Protein 7KIY (pdb70)

Solvent-accessible surface area: 110070 Å² total; per-residue (Å²): 106,11,36,100,24,0,73,23,9,0,20,41,112,86,4,28,129,6,0,37,31,0,5,121,30,0,18,85,24,8,48,156,45,165,43,80,10,2,52,38,176,60,26,1,126,154,56,3,73,34,89,82,16,66,94,66,111,44,114,152,52,146,114,53,24,12,2,7,4,27,84,127,6,64,11,53,19,0,14,88,6,23,30,4,2,22,24,21,0,4,88,97,22,84,11,92,39,1,23,78,5,3,18,18,14,9,4,0,12,1,0,10,8,0,15,2,8,15,34,3,5,72,15,37,132,130,81,108,71,18,73,37,1,1,87,72,7,16,72,64,18,12,81,81,119,22,127,170,90,24,20,85,166,32,106,27,23,106,68,6,162,123,26,20,85,92,22,162,86,18,146,94,119,125,111,46,137,69,53,0,50,55,41,8,41,59,106,101,140,87,46,82,38,11,61,59,33,11,7,1,1,0,27,46,55,28,142,4,9,73,47,6,31,27,24,3,34,2,1,6,7,3,23,15,19,30,5,2,4,4,6,2,4,3,0,6,6,10,0,4,16,11,0,14,54,58,33,126,46,6,12,116,64,117,63,35,35,0,4,1,2,17,37,0,1,19,0,9,20,28,2,1,9,17,0,5,6,9,1,38,68,25,93,22,65,7,30,30,94,121,30,27,8,60,22,6,48,123,58,103,16,98,38,117,28,18,7,18,2,15,0,4,7,2,0,34,16,1,13,62,0,9,30,22,0,8,93,37,5,57,42,61,97,2,65,1,19,20,32,19,18,28,81,40,6,38,50,55,1,1,44,23,6,39,134,60,63,140,83,28,30,2,9,50,15,117,32,2,38,120,61,48,132,30,121,77,46,32,66,98,96,76,100,136,108,156,153,46,46,3,8,44,6,82,1,13,10,71,1,14,52,96,44,3,13,50,7,31,60,61,3,5,2,14,13,0,2,8,6,3,1,0,3,4,7,81,31,8,69,3,8,1,10,0,7,4,4,3,0,0,6,0,3,6,4,16,8,18,54,18,79,70,56,12,13,101,1,3,58,22,1,26,83,2,2,78,101,40,56,96,115,160,83,126,108,22,18,106,24,7,56,14,91,45,79,30,62,51,24,11,7,1,8,2,1,7,14,3,1,32,46,111,50,140,118,22,18,1,5,1,18,7,4,18,11,13,2,35,115,4,10,137,22,126,88,7,6,37,8,11,56,33,10,41,21,4,32,13,6,6,18,0,0,3,4,7,4,28,0,1,4,0,4,1,4,2,6,1,2,2,6,123,46,3,15,146,79,38,4,1,28,2,7,2,54,29,35,91,76,63,35,21,84,110,68,36,29,38,24,72,19,8,45,3,1,34,2,14,44,6,18,12,37,65,50,144,114,119,37,114,12,23,7,6,59,20,0,58,148,56,21,132,121,36,3,62,82,66,0,73,104,0,3,39,5,12,8,0,4,27,0,12,14,4,9,18,3,8,43,18,14,17,26,42,24,136,74,108,110,121,52,122,20,11,9,40,33,3,33,81,89,1,79,90,46,4,66,91,11,95,3,3,124,32,13,80,29,126,169,67,82,176,6,50,114,51,22,22,82,68,6,107,91,101,129,36,71,16,18,101,16,102,80,4,37,105,54,13,57,54,25,9,60,71,21,8,97,56,15,28,80,7,59,7,1,97,34,24,94,135,42,68,103,132,102,80,23,20,29,24,11,13,5,0,77,8,1,15,52,26,6,98,95,57,55,84,55,15,8,6,13,20,29,12,144,138,29,83,31,8,2,8,6,0,2,40,25,34,87,120,36,2,59,78,2,2,60,56,1,55,51,24,15,84,169,36,43,30,14,3,32,18,15,20,0,0,28,0,0,16,63,0,0,60,102,6,4,78,88,37,108,33,31,24,36,13,105,102,15,39,94,52,56,10,16,8,15,52,6,17,63,16,0,8,132,32,62,119,93,57,33,69,99,9,0,37,45,2,0,0,11,35,5,1,0,104,4,2,12,8,4,2,10,10,2,0,14,6,48,14,27,84,35,5,76,64,5,10,122,18,25,35,113,95,34,121,160,88,80,56,27,34,21,12,32,4,10,23,1,1,12,2,21,14,8,11,32,88,52,28,72,79,33,42,108,70,30,34,38,30,40,20,20,10,40,72,2,89,78,3,72,20,8,4,30,5,12,11,2,30,5,2,4,59,4,3,62,27,27,112,41,124,53,0,6,89,12,0,66,32,8,0,3,2,0,2,7,48,146,166,31,21,33,23,0,27,39,21,10,6,72,30,14,8,45,10,90,158,116,74,82,87,31,0,55,45,14,5,43,5,3,14,13,2,27,10,0,12,32,2,2,55,71,18,4,44,74,31,62,17,84,26,26,12,13,40,42,26,71,46,8,31,54,57,31,27,46,7,50,95,12,16,84,0,12,16,106,58,40,9,82,155,18,65,68,70,38,8,52,95,52,36,141,85,18,106,96,37,45,67,82,84,33,90,32,26,128,31,70,48,56,127,100,55,116,86,124,165,162,137,40,146,31,65,59,109,83,130,95,45,21,38,44,25,56,70,50,72,74,47,21,36,54,92,91,118,81,26,49,51,97,15,39,68,1,72,9,50,85,21,15,166,71,1,89,35,0,46,98,43,43,41,60,21,54,126,80,66,175,121,26,36,32,78,12,24,4,5,28,111,39,52,41,11,5,4,0,2,25,37,5,45,127,12,30,100,34,8,40,75,30,1,103,153,76,60,203,136,30,8,15,114,56,5,146,140,32,13,81,12,138,181,167,153,24,63,0,78,148,109,50,113,93,106,166,15,30,136,40,2,2,48,6,0,43,109,21,5,17,48,31,0,118,100,61,102,91,31,34,140,103,0,113,117,32,104,37,92,112,4,9,135,22,5,21,18,11,14,53,8,17,90,63,0,89,4,65,28,102,43,56,156,103,8,41,76,88,79,20,34,27,1,25,12,18,17,6,34,23,14,90,20,55,18,6,1,42,1,1,70,29,67,103,78,182,172,155,16,14,88,47,42,30,96,118,145,26,60,92,55,113,156,58,129,90,95,165,61,10,84,123,18,34,114,56,4,87,77,42,10,49,130,35,112,108,95,24,84,41,16,68,112,56,0,11,130,8,8,3,32,5,3,56,10,21,48,99,135,12,47,8,8,32,43,37,111,115,12,82,124,76,26,94,183,111,44,88,117,95,8,34,46,2,3,51,8,0,9,7,43,16,32,71,34,0,49,40,0,4,26,8,0,0,22,0,0,24,26,2,55,130,74,130,113,106,166,138,97,17,30,22,33,142,40,0,8,70,12,0,38,35,12,68,181,78,189,125,73,5,8,12,5,9,3,23,0,1,6,3,0,5,22,0,5,27,15,0,2,23,47,37,50,51,17,27,88,121,124,17,60,185,34,11,31,15,0,32,17,1,3,34,16,5,0,5,113,21,100,35,6,33,5,72,25,44,64,16,0,2,0,0,8,4,0,0,2,0,0,10,1,12,13,50,0,21,78,45,17,122,217,139,151,58,48,111,46,4,92,108,15,1,76,80,0,17,93,20,29,98,12,27,71,112,104,106,135,144,85,66,79,104,22,31,22,5,8,96,0,9,4,7,2,5,0,0,1,2,0,2,58,21,143,108,31,1,24,152,18,97,89,11,63,91,14,30,16,8,0,0,4,0,5,30,65,56,27,102,4,4,25,68,83,28,11,104,94,18,64,173,24,85,45,28,65,60,223,48,109,117,68,179,99,28,26,69,116,36,22,104,62,4,50,138,91,125,31,0,34,31,1,62,100,71,22,50,158,51,48,69,113,11,37,147,120,110,146,102,112,10,92,41,153,20,67,136,142,8,88,59,0,1,43,2,9,4,0,12,20,20,5,58,123,10,138,26,55,64,44,37,8,1,0,13,0,68,81,6,36,33,5,0,5,19,0,2,38,43,19,4,22,79,79,10,106,46,35,113,23,162,112,113,22,67,51,115,84,25,99,79,2,80,78,48,18,5,4,50,41,0,41,139,76,16,74,44,21,135,7,75,58,2,12,129,14,0,11,113,20,0,95,92,22,10,74,190,47,63,52,113,86,107,18,57,8,15,34,4,12,3,43,3,85,39,8,18,63,111,1,5,33,24,13,54,20,51,19,57,7,48,79,49,53,116,57,132,126,123,69,23,115,41,81,28,88,73,168,30,55,75,57,67,84,132,24,67,105,116,45,39,12,45,67,96,80,38,108,84,33,105,119,119,97,140,73,33,76,97,41,16,137,80,7,79,75,63,105,33,61,34,51,61,10,59,68,36,33,7,52,4,7,15,23,100,51,1,62,122,40,64,40,4,1,106,0,1,10,53,26,12,30,126,13,23,115,179,102,98,80,102,127,84,79,42,8,46,7,18,112,32,16,54,76,17,4,126,31,39,119,104,61,25,46,54,14,10,118,96,7,42,135,83,101,114,66,56,7,0,13,3,42,1,60,1,34,6,43,32,38,78,70,95,103,27,76,137,75,108,46,82,123,160,112,103,75,83,37,18,10,10,58,1,38,62,24,2,54,8,4,5,0,12,167,54,102,58,58,155,33,70,38,12,90,16,127,63,81,108,98,40,84,7,15,67,39,17,47,35,35,56,22,72,10,98,43,2,31,19,48,13,125,165,66,29,50,94,12,66,69,5,22,0,63,69,1,25,122,104,20,131,93,25,70,24,24,83,57,136,70,144,41,120,67,149,133,16,164,103,15,2,45,4,147,8,65,1,70,26,4,18,5,0,0,4,66,30,0,13,101,14,0,31,128,33,26,124,79,171,105,70,70,112,123,77,121,110,72,50,10,104,132,12,2,22,13,45,3,0,9,9,1,0,2,3,0,0,4,1,0,0,22,34,35,20,46,49,18,16,36,58,49,14,4,35,10,3,1,1,14,5,3,33,25,3,106,19,3,21,70,22,106,84,38,159,2,92,110,58,65,97,0,46,42,17,4,110,10,0,5,85,2,1,7,8,2,0,0,0,5,27,45,35,23,104,87,23,19,40,52,18,48,5,3,3,7,3,5,0,21,12,1,34,0,10,1,21,4,19,1,0,26,29,1,4,1,5,14,6,3,62,29,0,34,135,10,18,39,49,1,2,14,2,7,0,1,3,8,2,4,0,8,1,0,7,0,0,13,35,1,0,29,20,69,45,75,132,39,29,112,105,7,79,32,54,1,6,8,16,63,10,0,40,113,0,21,114,22,8,46,96,29,3,113,48,144,68,6,60,75,0,71,77,22,1,57,76,14,10,11,65,46,3,72,34,88,121,100,5,18,78,30,4,33,78,4,6,62,27,4,73,85,50,56,127,137,27,160,154,144,46,60,107,24,30,68,38,13,66,50,48,153,33,111,39,69,54,152

B-factor: mean 97.81, std 38.98, range [35.83, 218.69]

Organism: Plasmodium falciparum (NCBI:txid5833)

Foldseek 3Di:
DLVVQLCVQQPDPVLLVLLVVLLVVLQVDLVPDDDADDFDPDPCVVQAPCVQWDWDADPPDRPTIGIGGDPPDALVNLVSVLLRLVLRDLVDDALVCLLVSLLVNLSSLLNNLSRLSCQLNVVCVPPVDNLVSLVRSLCVLQVPPPPPQQFDPDPCLVVVVVVVVVLVVLPDDDPPPQSLPCVQCPDDDDDDCDDSPLLDQDHSDSVVVVNLQSLCFFQQNRPCVSDPLFLLSVQQVLLSLVCNLPVCCVPPVNVADHHGPLVLLQDALLVSVVVLCRHLVHDDDNDDPDDPLVRVPPDDQLDFFCSSVSNVVSSVLVVVLVVVLQVVLDAPPQNRDDPDDLLVLQQSLCCPQANGSADDQSQPGPVLDAQHDHDPPDPCQAVPHDDDRNLDPVVLVVCCVPPLLQDFQNNLSSSVSSLSSCSNDNNSSSSSVSSSFQQSLPSLVVQDAFQAWPSLLVVQLVVLLVLPPPDPPPPTHGGNSSSGRRDQCSLSVSLVCSQADDDPRGGGNSNSVVCCQCVFQNDTRPNCCFQFDQSVLLVLQSQSSDSVSSSNSVSSSQRSQNCPNPGPRNNSSSVRCPACFFPVNPLTGGDDGRRRSFRNADCTDYDPGPRHLLVVVVVLFDDPDLVLLLPWKFFFFFLLLQCCQQPVVVVADQADDDDDDHGPQQVVLVVLLVVQCPDPVNVVLVPPPCPVSLVVVLVCLPPNFDDHDFVVVVLVVVLVVVVVSLVSRCPDDVNVVQCVPVDPDDHPLSVVSNVRNNVSCVVVSPFKFWAADPLPDQAGSTGIIGTDLPSLVVSLVSLVVSQSVDSSDCNVLVSLVSVLVNQVVSLCVLDDPFQHDCCADVVHPSGDQGPPLDPPDSPVSSVSSRSSCSNHCGSLVSSLLSLLLNLVVSRDCPVVLLVLAFDQDPVDPRCSVLNVLLLVCLLVVLQVVLVVVVQAAPLPDASLPNHDTNSLVNLLRLLQSSLVSCVSPPRPRLSVLSSSNSSNSSPRPLVVLVLVLSNLVVVVSNPCPDQVVVVSSVRNSLSSVVSVVVSVVSHRSPPSLLCRQPPNNCPVSSCVQSVVVVVVVCVPPVPPDDPPCSVVVNVVSVVVVVVVVVVVVVCVVVVPVDPDDDPSHDDPPVPVSSSVSSSCVVCVSQDHPDDDPDLPDADPPDDPVCCVRNPSDTPDRDHDD/DCQQLVALVVQLLQLVLLLVVLVVLVVVPLVQCVPPPPVLPNPCVVVQLVCPVHDHDCCVVVVDVVRCVPVVVSVLVSLLVLQPPPVPVNVVSVVCPPPSVVVLVVQSSVCNPPVFRPADPDVPVDDVQLTHDHLQSCLVRPNVSSVSNCDRPPHDVVLVVCPSPPPSVSCPPHDADPPNVVSSVVSSCSSPPPVCPLDGGDCQCSVLLSVLLCCCVPVNFDLDRVVVLVVPQPDPRPVVLVVLLLVLLNPCPVLLVVLLSLVSVLSNVVSVVDDPPCVLLPQVNLLVVLLLPFAVVSVRPDSLVSLVVSLVVSLVSQCPVDDDSCQLVSDVRCSSVVSNLCCQQHPNPDRNNDGDRRNPSSLLNVLSNCCVNQLDDPPPVVVVVVSLQVSLVVSLSSQQGDDDDDDDPQPPSNSSSSSVSLSSLLNVFDDDNDRPWPDPPGDPSSNFSNQCPSVRDDTLQVVVLVVLCVLVVPPPPHDDDCVVSVVLVVVDVPVGDDCVSVVVVVVVSVVVSVVD/DDACDADDDPLLVLLLVVLVQCVQQVLHPGVADQLFDQCQQAVVVVLVCCVAGQADFDDHFPDPDDTDDPDCVVRGGDHNLVVVCVVHPQDFDNSVSVNSNVVVVVVNCVPNPCPDHDFQFAKEKEFAALHDTQFLQLWFWQAADDDDDDRGGGGRRDDSVLQFDEVPDADPLVRVVPPLDPCDVCSVVSVVVSVVVVPVPDTGTDGDIAIDTHHQCVQVVDDWLVLLSVVVVLLVLPPPPPDDPPPSRCSVVSNVSVQVRYDPVSVVLVVCCRPPSDFGFFAKWFQQDFPFKDADDDDSPSDDPPDDDSNHGIYGLLLIHTYGYHPDDHDDHPPSTDDGDDDDSSQVLSQLDDAPLVCQQVVCVVVPDQFDAQPCVNVVVPFDPQPQAADPDDDDLPPLPQQDDLPDDQLLLLVLLLVVLVVVLVVQQCDPPCDPPPHHDHRPFCNLLLLLLSLLLSQLSLLLCVLVPNDDPVPRDDLSLVLLLLCLCRQCRDPPNVNPPVSNCNNVSVSNNVQSVVQVCQQFPQADPGGDGDSFLCVSLCRQQVHDLRGSCSLVSVLVSLSVQSPPGHSVSLSNVSNVLSSLLVLASVLSNCVNPPVPSCVSRVVRGRYNVSSVVSLVVNVVVCPDPGVVVVVVVSVVRHPPQPVPSVSSVVSVSVSSVSCVVCVVVDPDDRDDRDSHGHGDDSPGDDD

Radius of gyration: 47.63 Å; Cα contacts (8 Å, |Δi|>4): 2604; chains: 3; bounding box: 145×99×142 Å

Structure (mmCIF, N/CA/C/O backbone):
data_7KIY
#
_entry.id   7KIY
#
_cell.length_a   1.00
_cell.length_b   1.00
_cell.length_c   1.00
_cell.angle_alpha   90.00
_cell.angle_beta   90.00
_cell.angle_gamma   90.00
#
_symmetry.space_group_name_H-M   'P 1'
#
loop_
_entity.id
_entity.type
_entity.pdbx_description
1 polymer 'Cytoadherence linked asexual protein 3'
2 polymer 'High molecular weight rhoptry protein-2'
3 polymer 'High molecular weight rhoptry protein 3'
#
loop_
_atom_site.group_PDB
_atom_site.id
_atom_site.type_symbol
_atom_site.label_atom_id
_atom_site.label_alt_id
_atom_site.label_comp_id
_atom_site.label_asym_id
_atom_site.label_entity_id
_atom_site.label_seq_id
_atom_site.pdbx_PDB_ins_code
_atom_site.Cartn_x
_atom_site.Cartn_y
_atom_site.Cartn_z
_atom_site.occupancy
_atom_site.B_iso_or_equiv
_atom_site.auth_seq_id
_atom_site.auth_comp_id
_atom_site.auth_asym_id
_atom_site.auth_atom_id
_atom_site.pdbx_PDB_model_num
ATOM 1 N N . ASP A 1 56 ? 154.07400 151.68700 209.23800 1.000 70.78492 56 ASP A N 1
ATOM 2 C CA . ASP A 1 56 ? 154.22300 152.13800 210.61300 1.000 70.78492 56 ASP A CA 1
ATOM 3 C C . ASP A 1 56 ? 155.49400 152.96200 210.73100 1.000 70.78492 56 ASP A C 1
ATOM 4 O O . ASP A 1 56 ? 156.53400 152.56300 210.21900 1.000 70.78492 56 ASP A O 1
ATOM 9 N N . ASN A 1 57 ? 155.40800 154.11300 211.40300 1.000 64.14503 57 ASN A N 1
ATOM 10 C CA . ASN A 1 57 ? 156.53700 155.03800 211.43200 1.000 64.14503 57 ASN A CA 1
ATOM 11 C C . ASN A 1 57 ? 157.77000 154.41900 212.07600 1.000 64.14503 57 ASN A C 1
ATOM 12 O O . ASN A 1 57 ? 158.89500 154.66200 211.62300 1.000 64.14503 57 ASN A O 1
ATOM 17 N N . ILE A 1 58 ? 157.58600 153.61800 213.12500 1.000 65.39921 58 ILE A N 1
ATOM 18 C CA . ILE A 1 58 ? 158.73100 153.05200 213.82900 1.000 65.39921 58 ILE A CA 1
ATOM 19 C C . ILE A 1 58 ? 159.45400 152.03900 212.95200 1.000 65.39921 58 ILE A C 1
ATOM 20 O O . ILE A 1 58 ? 160.68900 152.03300 212.87600 1.000 65.39921 58 ILE A O 1
ATOM 25 N N . GLU A 1 59 ? 158.70400 151.17000 212.27400 1.000 68.47079 59 GLU A N 1
ATOM 26 C CA . GLU A 1 59 ? 159.31800 150.20000 211.38000 1.000 68.47079 59 GLU A CA 1
ATOM 27 C C . GLU A 1 59 ? 159.92700 150.84600 210.14800 1.000 68.47079 59 GLU A C 1
ATOM 28 O O . GLU A 1 59 ? 160.74400 150.20800 209.47800 1.000 68.47079 59 GLU A O 1
ATOM 34 N N . GLN A 1 60 ? 159.55300 152.08200 209.83400 1.000 57.23010 60 GLN A N 1
ATOM 35 C CA . GLN A 1 60 ? 160.17900 152.80500 208.73900 1.000 57.23010 60 GLN A CA 1
ATOM 36 C C . GLN A 1 60 ? 161.43800 153.52600 209.17800 1.000 57.23010 60 GLN A C 1
ATOM 37 O O . GLN A 1 60 ? 162.36800 153.66900 208.38000 1.000 57.23010 60 GLN A O 1
ATOM 43 N N . LEU A 1 61 ? 161.49000 153.98700 210.42800 1.000 56.63937 61 LEU A N 1
ATOM 44 C CA . LEU A 1 61 ? 162.73000 154.56300 210.93500 1.000 56.63937 61 LEU A CA 1
ATOM 45 C C . LEU A 1 61 ? 163.77100 153.48400 211.19300 1.000 56.63937 61 LEU A C 1
ATOM 46 O O . LEU A 1 61 ? 164.96700 153.71100 210.99300 1.000 56.63937 61 LEU A O 1
ATOM 51 N N . LYS A 1 62 ? 163.33800 152.30300 211.63600 1.000 59.39794 62 LYS A N 1
ATOM 52 C CA . LYS A 1 62 ? 164.28900 151.23100 211.90400 1.000 59.39794 62 LYS A CA 1
ATOM 53 C C . LYS A 1 62 ? 165.00500 150.78900 210.63600 1.000 59.39794 62 LYS A C 1
ATOM 54 O O . LYS A 1 62 ? 166.07800 150.18500 210.70300 1.000 59.39794 62 LYS A O 1
ATOM 60 N N . SER A 1 63 ? 164.42300 151.06600 209.47100 1.000 56.32799 63 SER A N 1
ATOM 61 C CA . SER A 1 63 ? 165.06900 150.69200 208.21700 1.000 56.32799 63 SER A CA 1
ATOM 62 C C . SER A 1 63 ? 166.34100 151.49700 207.99200 1.000 56.32799 63 SER A C 1
ATOM 63 O O . SER A 1 63 ? 167.29600 151.01200 207.37700 1.000 56.32799 63 SER A O 1
ATOM 66 N N . MET A 1 64 ? 166.37000 152.73700 208.48000 1.000 54.90451 64 MET A N 1
ATOM 67 C CA . MET A 1 64 ? 167.51000 153.60800 208.22300 1.000 54.90451 64 MET A CA 1
ATOM 68 C C . MET A 1 64 ? 168.60200 153.43000 209.27000 1.000 54.90451 64 MET A C 1
ATOM 69 O O . MET A 1 64 ? 169.79100 153.39000 208.93800 1.000 54.90451 64 MET A O 1
ATOM 74 N N . ILE A 1 65 ? 168.22600 153.33400 210.54100 1.000 55.14305 65 ILE A N 1
ATOM 75 C CA . ILE A 1 65 ? 169.19200 153.36400 211.63100 1.000 55.14305 65 ILE A CA 1
ATOM 76 C C . ILE A 1 65 ? 169.15200 152.08800 212.47100 1.000 55.14305 65 ILE A C 1
ATOM 77 O O . ILE A 1 65 ? 169.76600 152.03300 213.52800 1.000 55.14305 65 ILE A O 1
ATOM 82 N N . GLY A 1 66 ? 168.43700 151.06000 212.03000 1.000 61.67355 66 GLY A N 1
ATOM 83 C CA . GLY A 1 66 ? 168.37500 149.83900 212.80800 1.000 61.67355 66 GLY A CA 1
ATOM 84 C C . GLY A 1 66 ? 168.35500 148.56800 211.98700 1.000 61.67355 66 GLY A C 1
ATOM 85 O O . GLY A 1 66 ? 167.85000 147.54100 212.44200 1.000 61.67355 66 GLY A O 1
ATOM 86 N N . ASN A 1 67 ? 168.89800 148.61900 210.77800 1.000 65.26945 67 ASN A N 1
ATOM 87 C CA . ASN A 1 67 ? 168.82500 147.51300 209.83500 1.000 65.26945 67 ASN A CA 1
ATOM 88 C C . ASN A 1 67 ? 170.09200 146.67700 209.92900 1.000 65.26945 67 ASN A C 1
ATOM 89 O O . ASN A 1 67 ? 171.19700 147.22300 209.96100 1.000 65.26945 67 ASN A O 1
ATOM 94 N N . ASP A 1 68 ? 169.93000 145.35400 209.97600 1.000 66.94686 68 ASP A N 1
ATOM 95 C CA . ASP A 1 68 ? 171.08800 144.46800 210.02600 1.000 66.94686 68 ASP A CA 1
ATOM 96 C C . ASP A 1 68 ? 171.64300 144.17200 208.64200 1.000 66.94686 68 ASP A C 1
ATOM 97 O O . ASP A 1 68 ? 172.86000 144.02800 208.48300 1.000 66.94686 68 ASP A O 1
ATOM 102 N N . GLU A 1 69 ? 170.77300 144.07800 207.63800 1.000 64.14601 69 GLU A N 1
ATOM 103 C CA . GLU A 1 69 ? 171.22900 143.83200 206.27500 1.000 64.14601 69 GLU A CA 1
ATOM 104 C C . GLU A 1 69 ? 172.02300 145.01600 205.73800 1.000 64.14601 69 GLU A C 1
ATOM 105 O O . GLU A 1 69 ? 173.07700 144.83600 205.11300 1.000 64.14601 69 GLU A O 1
ATOM 111 N N . LEU A 1 70 ? 171.52600 146.23200 205.96600 1.000 56.36157 70 LEU A N 1
ATOM 112 C CA . LEU A 1 70 ? 172.27000 147.42900 205.59500 1.000 56.36157 70 LEU A CA 1
ATOM 113 C C . LEU A 1 70 ? 173.62300 147.46800 206.29400 1.000 56.36157 70 LEU A C 1
ATOM 114 O O . LEU A 1 70 ? 174.64300 147.80500 205.68300 1.000 56.36157 70 LEU A O 1
ATOM 119 N N . HIS A 1 71 ? 173.64500 147.11800 207.58100 1.000 58.10975 71 HIS A N 1
ATOM 120 C CA . HIS A 1 71 ? 174.88800 147.06900 208.34200 1.000 58.10975 71 HIS A CA 1
ATOM 121 C C . HIS A 1 71 ? 175.89000 146.11100 207.70900 1.000 58.10975 71 HIS A C 1
ATOM 122 O O . HIS A 1 71 ? 177.05600 146.46200 207.48300 1.000 58.10975 71 HIS A O 1
ATOM 129 N N . LYS A 1 72 ? 175.44500 144.88800 207.42000 1.000 57.21123 72 LYS A N 1
ATOM 130 C CA . LYS A 1 72 ? 176.32900 143.88100 206.84500 1.000 57.21123 72 LYS A CA 1
ATOM 131 C C . LYS A 1 72 ? 176.87600 144.32600 205.49300 1.000 57.21123 72 LYS A C 1
ATOM 132 O O . LYS A 1 72 ? 178.07500 144.18300 205.21500 1.000 57.21123 72 LYS A O 1
ATOM 138 N N . ASN A 1 73 ? 176.01400 144.88400 204.64100 1.000 53.88653 73 ASN A N 1
ATOM 139 C CA . ASN A 1 73 ? 176.46400 145.29500 203.31400 1.000 53.88653 73 ASN A CA 1
ATOM 140 C C . ASN A 1 73 ? 177.43900 146.46700 203.38800 1.000 53.88653 73 ASN A C 1
ATOM 141 O O . ASN A 1 73 ? 178.43700 146.49900 202.65400 1.000 53.88653 73 ASN A O 1
ATOM 146 N N . LEU A 1 74 ? 177.17300 147.43900 204.26400 1.000 48.59605 74 LEU A N 1
ATOM 147 C CA . LEU A 1 74 ? 178.10600 148.54700 204.43700 1.000 48.59605 74 LEU A CA 1
ATOM 148 C C . LEU A 1 74 ? 179.46000 148.05600 204.92700 1.000 48.59605 74 LEU A C 1
ATOM 149 O O . LEU A 1 74 ? 180.50400 148.55500 204.49100 1.000 48.59605 74 LEU A O 1
ATOM 154 N N . THR A 1 75 ? 179.46700 147.07100 205.82900 1.000 52.92968 75 THR A N 1
ATOM 155 C CA . THR A 1 75 ? 180.73800 146.52700 206.29900 1.000 52.92968 75 THR A CA 1
ATOM 156 C C . THR A 1 75 ? 181.49700 145.83700 205.17200 1.000 52.92968 75 THR A C 1
ATOM 157 O O . THR A 1 75 ? 182.72200 145.98700 205.05400 1.000 52.92968 75 THR A O 1
ATOM 161 N N . ILE A 1 76 ? 180.78900 145.07700 204.33400 1.000 52.20138 76 ILE A N 1
ATOM 162 C CA . ILE A 1 76 ? 181.43700 144.42100 203.19900 1.000 52.20138 76 ILE A CA 1
ATOM 163 C C . ILE A 1 76 ? 182.09000 145.45400 202.28800 1.000 52.20138 76 ILE A C 1
ATOM 164 O O . ILE A 1 76 ? 183.25100 145.31000 201.88100 1.000 52.20138 76 ILE A O 1
ATOM 169 N N . LEU A 1 77 ? 181.35300 146.51400 201.95300 1.000 49.16266 77 LEU A N 1
ATOM 170 C CA . LEU A 1 77 ? 181.90000 147.50900 201.03500 1.000 49.16266 77 LEU A CA 1
ATOM 171 C C . LEU A 1 77 ? 183.07700 148.25400 201.65500 1.000 49.16266 77 LEU A C 1
ATOM 172 O O . LEU A 1 77 ? 184.04400 148.58300 200.95700 1.000 49.16266 77 LEU A O 1
ATOM 177 N N . GLU A 1 78 ? 183.02300 148.52600 202.95900 1.000 53.87091 78 GLU A N 1
ATOM 178 C CA . GLU A 1 78 ? 184.14800 149.18500 203.61500 1.000 53.87091 78 GLU A CA 1
ATOM 179 C C . GLU A 1 78 ? 185.40100 148.31800 203.56300 1.000 53.87091 78 GLU A C 1
ATOM 180 O O . GLU A 1 78 ? 186.50300 148.80800 203.27900 1.000 53.87091 78 GLU A O 1
ATOM 186 N N . LYS A 1 79 ? 185.25300 147.02300 203.85200 1.000 56.00202 79 LYS A N 1
ATOM 187 C CA . LYS A 1 79 ? 186.39300 146.11700 203.75500 1.000 56.00202 79 LYS A CA 1
ATOM 188 C C . LYS A 1 79 ? 186.96300 146.11000 202.34500 1.000 56.00202 79 LYS A C 1
ATOM 189 O O . LYS A 1 79 ? 188.18600 146.13200 202.15700 1.000 56.00202 79 LYS A O 1
ATOM 195 N N . LEU A 1 80 ? 186.08700 146.06500 201.33800 1.000 53.50357 80 LEU A N 1
ATOM 196 C CA . LEU A 1 80 ? 186.55000 146.05700 199.95200 1.000 53.50357 80 LEU A CA 1
ATOM 197 C C . LEU A 1 80 ? 187.35100 147.31200 199.62900 1.000 53.50357 80 LEU A C 1
ATOM 198 O O . LEU A 1 80 ? 188.41900 147.23800 199.01200 1.000 53.50357 80 LEU A O 1
ATOM 203 N N . ILE A 1 81 ? 186.85400 148.47700 200.04500 1.000 55.05898 81 ILE A N 1
ATOM 204 C CA . ILE A 1 81 ? 187.54700 149.72100 199.71800 1.000 55.05898 81 ILE A CA 1
ATOM 205 C C . ILE A 1 81 ? 188.90300 149.78400 200.41000 1.000 55.05898 81 ILE A C 1
ATOM 206 O O . ILE A 1 81 ? 189.89900 150.19600 199.80700 1.000 55.05898 81 ILE A O 1
ATOM 211 N N . LEU A 1 82 ? 188.97400 149.37900 201.68000 1.000 62.91437 82 LEU A N 1
ATOM 212 C CA . LEU A 1 82 ? 190.26800 149.41300 202.36200 1.000 62.91437 82 LEU A CA 1
ATOM 213 C C . LEU A 1 82 ? 191.25900 148.44500 201.72600 1.000 62.91437 82 LEU A C 1
ATOM 214 O O . LEU A 1 82 ? 192.43100 148.79100 201.50800 1.000 62.91437 82 LEU A O 1
ATOM 219 N N . GLU A 1 83 ? 190.81100 147.22700 201.41700 1.000 74.07495 83 GLU A N 1
ATOM 220 C CA . GLU A 1 83 ? 191.69000 146.24600 200.80000 1.000 74.07495 83 GLU A CA 1
ATOM 221 C C . GLU A 1 83 ? 192.11900 146.66600 199.40100 1.000 74.07495 83 GLU A C 1
ATOM 222 O O . GLU A 1 83 ? 193.17900 146.23700 198.93600 1.000 74.07495 83 GLU A O 1
ATOM 228 N N . SER A 1 84 ? 191.32700 147.50200 198.72800 1.000 69.46879 84 SER A N 1
ATOM 229 C CA . SER A 1 84 ? 191.74500 148.08100 197.45700 1.000 69.46879 84 SER A CA 1
ATOM 230 C C . SER A 1 84 ? 192.67800 149.26800 197.63500 1.000 69.46879 84 SER A C 1
ATOM 231 O O . SER A 1 84 ? 193.46100 149.56600 196.72900 1.000 69.46879 84 SER A O 1
ATOM 234 N N . LEU A 1 85 ? 192.59800 149.95800 198.77000 1.000 72.44311 85 LEU A N 1
ATOM 235 C CA . LEU A 1 85 ? 193.52900 151.04600 199.03800 1.000 72.44311 85 LEU A CA 1
ATOM 236 C C . LEU A 1 85 ? 194.91400 150.53500 199.39100 1.000 72.44311 85 LEU A C 1
ATOM 237 O O . LEU A 1 85 ? 195.91000 151.17900 199.04600 1.000 72.44311 85 LEU A O 1
ATOM 242 N N . GLU A 1 86 ? 195.01000 149.39600 200.07700 1.000 88.01680 86 GLU A N 1
ATOM 243 C CA . GLU A 1 86 ? 196.33800 148.91200 200.45700 1.000 88.01680 86 GLU A CA 1
ATOM 244 C C . GLU A 1 86 ? 197.08700 148.33700 199.25500 1.000 88.01680 86 GLU A C 1
ATOM 245 O O . GLU A 1 86 ? 198.22300 148.72900 198.97500 1.000 88.01680 86 GLU A O 1
ATOM 251 N N . LYS A 1 87 ? 196.46500 147.41600 198.52300 1.000 90.89816 87 LYS A N 1
ATOM 252 C CA . LYS A 1 87 ? 197.11300 146.78900 197.37700 1.000 90.89816 87 LYS A CA 1
ATOM 253 C C . LYS A 1 87 ? 196.99700 147.64800 196.12500 1.000 90.89816 87 LYS A C 1
ATOM 254 O O . LYS A 1 87 ? 196.39900 147.22500 195.13200 1.000 90.89816 87 LYS A O 1
ATOM 260 N N . ASP A 1 88 ? 197.57500 148.84000 196.15500 1.000 95.60460 88 ASP A N 1
ATOM 261 C CA . ASP A 1 88 ? 197.48600 149.79200 195.05900 1.000 95.60460 88 ASP A CA 1
ATOM 262 C C . ASP A 1 88 ? 198.77900 149.76800 194.25000 1.000 95.60460 88 ASP A C 1
ATOM 263 O O . ASP A 1 88 ? 199.67600 148.95500 194.48700 1.000 95.60460 88 ASP A O 1
ATOM 268 N N . LYS A 1 89 ? 198.86700 150.67100 193.27300 1.000 98.04360 89 LYS A N 1
ATOM 269 C CA . LYS A 1 89 ? 200.09900 150.87600 192.51600 1.000 98.04360 89 LYS A CA 1
ATOM 270 C C . LYS A 1 89 ? 200.72900 152.22900 192.82700 1.000 98.04360 89 LYS A C 1
ATOM 271 O O . LYS A 1 89 ? 201.94300 152.31600 193.04000 1.000 98.04360 89 LYS A O 1
ATOM 277 N N . LEU A 1 90 ? 199.92800 153.29000 192.85900 1.000 92.24357 90 LEU A N 1
ATOM 278 C CA . LEU A 1 90 ? 200.38900 154.60000 193.29800 1.000 92.24357 90 LEU A CA 1
ATOM 279 C C . LEU A 1 90 ? 200.16500 154.71200 194.79700 1.000 92.24357 90 LEU A C 1
ATOM 280 O O . LEU A 1 90 ? 199.05900 154.45900 195.28400 1.000 92.24357 90 LEU A O 1
ATOM 285 N N . LYS A 1 91 ? 201.21000 155.08900 195.52700 1.000 93.64601 91 LYS A N 1
ATOM 286 C CA . LYS A 1 91 ? 201.17000 155.12000 196.98800 1.000 93.64601 91 LYS A CA 1
ATOM 287 C C . LYS A 1 91 ? 201.65400 156.48000 197.48400 1.000 93.64601 91 LYS A C 1
ATOM 288 O O . LYS A 1 91 ? 202.82300 156.66500 197.82100 1.000 93.64601 91 LYS A O 1
ATOM 294 N N . TYR A 1 92 ? 200.72600 157.43000 197.52000 1.000 86.11668 92 TYR A N 1
ATOM 295 C CA . TYR A 1 92 ? 200.79900 158.73600 198.16300 1.000 86.11668 92 TYR A CA 1
ATOM 296 C C . TYR A 1 92 ? 200.26000 158.61400 199.58600 1.000 86.11668 92 TYR A C 1
ATOM 297 O O . TYR A 1 92 ? 200.22300 157.50300 200.12700 1.000 86.11668 92 TYR A O 1
ATOM 306 N N . PRO A 1 93 ? 199.79100 159.70200 200.21100 1.000 93.34628 93 PRO A N 1
ATOM 307 C CA . PRO A 1 93 ? 200.47000 160.27800 201.37800 1.000 93.34628 93 PRO A CA 1
ATOM 308 C C . PRO A 1 93 ? 201.31300 159.35000 202.22400 1.000 93.34628 93 PRO A C 1
ATOM 309 O O . PRO A 1 93 ? 200.89700 158.29200 202.70300 1.000 93.34628 93 PRO A O 1
ATOM 313 N N . LEU A 1 94 ? 202.53900 159.81800 202.40400 1.000 116.28259 94 LEU A N 1
ATOM 314 C CA . LEU A 1 94 ? 203.57600 159.23800 203.23100 1.000 116.28259 94 LEU A CA 1
ATOM 315 C C . LEU A 1 94 ? 203.96500 160.25000 204.29900 1.000 116.28259 94 LEU A C 1
ATOM 316 O O . LEU A 1 94 ? 203.47800 161.38000 204.31900 1.000 116.28259 94 LEU A O 1
ATOM 321 N N . LEU A 1 95 ? 204.86100 159.84300 205.19100 1.000 125.90370 95 LEU A N 1
ATOM 322 C CA . LEU A 1 95 ? 205.13700 160.62800 206.38800 1.000 125.90370 95 LEU A CA 1
ATOM 323 C C . LEU A 1 95 ? 206.04000 161.82600 206.11300 1.000 125.90370 95 LEU A C 1
ATOM 324 O O . LEU A 1 95 ? 206.19200 162.25300 204.96500 1.000 125.90370 95 LEU A O 1
ATOM 329 N N . LYS A 1 96 ? 206.61600 162.37700 207.18300 1.000 132.21134 96 LYS A N 1
ATOM 330 C CA . LYS A 1 96 ? 207.54700 163.50600 207.27100 1.000 132.21134 96 LYS A CA 1
ATOM 331 C C . LYS A 1 96 ? 206.81600 164.85200 207.20100 1.000 132.21134 96 LYS A C 1
ATOM 332 O O . LYS A 1 96 ? 207.45600 165.89800 207.36700 1.000 132.21134 96 LYS A O 1
ATOM 338 N N . GLN A 1 97 ? 205.49600 164.86800 207.03100 1.000 132.41492 97 GLN A N 1
ATOM 339 C CA . GLN A 1 97 ? 204.73200 166.08200 207.28600 1.000 132.41492 97 GLN A CA 1
ATOM 340 C C . GLN A 1 97 ? 204.56100 166.19800 208.79700 1.000 132.41492 97 GLN A C 1
ATOM 341 O O . GLN A 1 97 ? 205.27800 165.56400 209.57500 1.000 132.41492 97 GLN A O 1
ATOM 347 N N . GLY A 1 98 ? 203.63800 167.04300 209.24000 1.000 131.01884 98 GLY A N 1
ATOM 348 C CA . GLY A 1 98 ? 203.26900 167.01800 210.64300 1.000 131.01884 98 GLY A CA 1
ATOM 349 C C . GLY A 1 98 ? 202.90000 165.60900 211.06900 1.000 131.01884 98 GLY A C 1
ATOM 350 O O . GLY A 1 98 ? 203.63500 164.98000 211.83400 1.000 131.01884 98 GLY A O 1
ATOM 351 N N . THR A 1 99 ? 201.73900 165.12800 210.61600 1.000 126.49130 99 THR A N 1
ATOM 352 C CA . THR A 1 99 ? 201.40100 163.70700 210.56900 1.000 126.49130 99 THR A CA 1
ATOM 353 C C . THR A 1 99 ? 201.31200 163.07400 211.95500 1.000 126.49130 99 THR A C 1
ATOM 354 O O . THR A 1 99 ? 200.90600 161.91700 212.09600 1.000 126.49130 99 THR A O 1
ATOM 358 N N . GLU A 1 100 ? 201.66400 163.82500 212.98900 1.000 126.37663 100 GLU A N 1
ATOM 359 C CA . GLU A 1 100 ? 201.37500 163.45400 214.36700 1.000 126.37663 100 GLU A CA 1
ATOM 360 C C . GLU A 1 100 ? 200.55100 164.50300 215.09000 1.000 126.37663 100 GLU A C 1
ATOM 361 O O . GLU A 1 100 ? 199.56800 164.15700 215.74900 1.000 126.37663 100 GLU A O 1
ATOM 367 N N . GLN A 1 101 ? 200.92700 165.77900 214.97400 1.000 127.22560 101 GLN A N 1
ATOM 368 C CA . GLN A 1 101 ? 200.03900 166.85300 215.39200 1.000 127.22560 101 GLN A CA 1
ATOM 369 C C . GLN A 1 101 ? 198.94700 167.11100 214.36500 1.000 127.22560 101 GLN A C 1
ATOM 370 O O . GLN A 1 101 ? 197.88000 167.61700 214.72500 1.000 127.22560 101 GLN A O 1
ATOM 376 N N . LEU A 1 102 ? 199.18300 166.74300 213.10600 1.000 117.16274 102 LEU A N 1
ATOM 377 C CA . LEU A 1 102 ? 198.19100 166.87400 212.04600 1.000 117.16274 102 LEU A CA 1
ATOM 378 C C . LEU A 1 102 ? 197.20100 165.71200 212.05700 1.000 117.16274 102 LEU A C 1
ATOM 379 O O . LEU A 1 102 ? 195.98800 165.92500 212.14200 1.000 117.16274 102 LEU A O 1
ATOM 384 N N . ILE A 1 103 ? 197.70000 164.48200 211.97800 1.000 113.48889 103 ILE A N 1
ATOM 385 C CA . ILE A 1 103 ? 196.85300 163.29900 211.90500 1.000 113.48889 103 ILE A CA 1
ATOM 386 C C . ILE A 1 103 ? 197.26600 162.33100 213.00500 1.000 113.48889 103 ILE A C 1
ATOM 387 O O . ILE A 1 103 ? 198.41000 162.35800 213.47100 1.000 113.48889 103 ILE A O 1
ATOM 392 N N . ASP A 1 104 ? 196.32400 161.49700 213.43900 1.000 109.71636 104 ASP A N 1
ATOM 393 C CA . ASP A 1 104 ? 196.56600 160.57700 214.54300 1.000 109.71636 104 ASP A CA 1
ATOM 394 C C . ASP A 1 104 ? 196.97000 159.21400 213.99200 1.000 109.71636 104 ASP A C 1
ATOM 395 O O . ASP A 1 104 ? 196.14300 158.50500 213.41200 1.000 109.71636 104 ASP A O 1
ATOM 400 N N . ILE A 1 105 ? 198.23500 158.83800 214.19500 1.000 107.78314 105 ILE A N 1
ATOM 401 C CA . ILE A 1 105 ? 198.74600 157.57700 213.66300 1.000 107.78314 105 ILE A CA 1
ATOM 402 C C . ILE A 1 105 ? 198.27500 156.36900 214.45600 1.000 107.78314 105 ILE A C 1
ATOM 403 O O . ILE A 1 105 ? 198.36100 155.23900 213.96000 1.000 107.78314 105 ILE A O 1
ATOM 408 N N . SER A 1 106 ? 197.74100 156.57000 215.66200 1.000 105.27488 106 SER A N 1
ATOM 409 C CA . SER A 1 106 ? 197.31600 155.43000 216.46600 1.000 105.27488 106 SER A CA 1
ATOM 410 C C . SER A 1 106 ? 196.12200 154.70800 215.86100 1.000 105.27488 106 SER A C 1
ATOM 411 O O . SER A 1 106 ? 195.87800 153.54600 216.20200 1.000 105.27488 106 SER A O 1
ATOM 414 N N . LYS A 1 107 ? 195.37400 155.36300 214.97600 1.000 97.75914 107 LYS A N 1
ATOM 415 C CA . LYS A 1 107 ? 194.22600 154.75700 214.31600 1.000 97.75914 107 LYS A CA 1
ATOM 416 C C . LYS A 1 107 ? 194.54300 154.24700 212.91800 1.000 97.75914 107 LYS A C 1
ATOM 417 O O . LYS A 1 107 ? 193.72200 153.53500 212.33500 1.000 97.75914 107 LYS A O 1
ATOM 423 N N . PHE A 1 108 ? 195.70400 154.58000 212.37300 1.000 94.92486 108 PHE A N 1
ATOM 424 C CA . PHE A 1 108 ? 196.05800 154.23000 211.00800 1.000 94.92486 108 PHE A CA 1
ATOM 425 C C . PHE A 1 108 ? 196.98100 153.01700 210.99400 1.000 94.92486 108 PHE A C 1
ATOM 426 O O . PHE A 1 108 ? 197.30400 152.43200 212.03000 1.000 94.92486 108 PHE A O 1
ATOM 434 N N . ASN A 1 109 ? 197.41000 152.64500 209.79100 1.000 101.09242 109 ASN A N 1
ATOM 435 C CA . ASN A 1 109 ? 198.19400 151.43300 209.57200 1.000 101.09242 109 ASN A CA 1
ATOM 436 C C . ASN A 1 109 ? 199.29400 151.75800 208.57300 1.000 101.09242 109 ASN A C 1
ATOM 437 O O . ASN A 1 109 ? 199.00500 152.07700 207.41700 1.000 101.09242 109 ASN A O 1
ATOM 442 N N . LYS A 1 110 ? 200.54600 151.67800 209.00900 1.000 109.35788 110 LYS A N 1
ATOM 443 C CA . LYS A 1 110 ? 201.67300 152.01700 208.15500 1.000 109.35788 110 LYS A CA 1
ATOM 444 C C . LYS A 1 110 ? 202.20300 150.78900 207.42400 1.000 109.35788 110 LYS A C 1
ATOM 445 O O . LYS A 1 110 ? 202.26800 149.68800 207.97600 1.000 109.35788 110 LYS A O 1
ATOM 451 N N . LYS A 1 111 ? 202.58900 150.99800 206.16900 1.000 113.19729 111 LYS A N 1
ATOM 452 C CA . LYS A 1 111 ? 203.24600 149.99000 205.35400 1.000 113.19729 111 LYS A CA 1
ATOM 453 C C . LYS A 1 111 ? 204.52300 150.58700 204.78400 1.000 113.19729 111 LYS A C 1
ATOM 454 O O . LYS A 1 111 ? 204.72000 151.80300 204.79700 1.000 113.19729 111 LYS A O 1
ATOM 460 N N . ASN A 1 112 ? 205.38700 149.72600 204.26000 1.000 127.91624 112 ASN A N 1
ATOM 461 C CA . ASN A 1 112 ? 206.70500 150.13300 203.79700 1.000 127.91624 112 ASN A CA 1
ATOM 462 C C . ASN A 1 112 ? 206.80800 149.97300 202.28800 1.000 127.91624 112 ASN A C 1
ATOM 463 O O . ASN A 1 112 ? 206.35500 148.97100 201.72500 1.000 127.91624 112 ASN A O 1
ATOM 468 N N . ILE A 1 113 ? 207.41100 150.96400 201.64100 1.000 138.27710 113 ILE A N 1
ATOM 469 C CA . ILE A 1 113 ? 207.58600 150.94100 200.19400 1.000 138.27710 113 ILE A CA 1
ATOM 470 C C . ILE A 1 113 ? 208.85000 150.16200 199.86000 1.000 138.27710 113 ILE A C 1
ATOM 471 O O . ILE A 1 113 ? 209.90200 150.36500 200.47700 1.000 138.27710 113 ILE A O 1
ATOM 476 N N . THR A 1 114 ? 208.74800 149.26200 198.88800 1.000 148.33577 114 THR A N 1
ATOM 477 C CA . THR A 1 114 ? 209.89600 148.50600 198.41700 1.000 148.33577 114 THR A CA 1
ATOM 478 C C . THR A 1 114 ? 210.53600 149.20700 197.22000 1.000 148.33577 114 THR A C 1
ATOM 479 O O . THR A 1 114 ? 210.16800 150.32700 196.85000 1.000 148.33577 114 THR A O 1
ATOM 483 N N . ASP A 1 115 ? 211.53900 148.54500 196.63600 1.000 153.17728 115 ASP A N 1
ATOM 484 C CA . ASP A 1 115 ? 212.31900 149.05600 195.50700 1.000 153.17728 115 ASP A CA 1
ATOM 485 C C . ASP A 1 115 ? 213.11200 150.30900 195.88300 1.000 153.17728 115 ASP A C 1
ATOM 486 O O . ASP A 1 115 ? 213.97000 150.76200 195.11900 1.000 153.17728 115 ASP A O 1
ATOM 491 N N . ALA A 1 116 ? 212.85400 150.85400 197.07000 1.000 153.25741 116 ALA A N 1
ATOM 492 C CA . ALA A 1 116 ? 213.56500 151.98900 197.63900 1.000 153.25741 116 ALA A CA 1
ATOM 493 C C . ALA A 1 116 ? 213.05800 152.20200 199.05500 1.000 153.25741 116 ALA A C 1
ATOM 494 O O . ALA A 1 116 ? 211.86000 152.05600 199.31200 1.000 153.25741 116 ALA A O 1
ATOM 496 N N . ASP A 1 117 ? 213.96400 152.56300 199.96000 1.000 152.17932 117 ASP A N 1
ATOM 497 C CA . ASP A 1 117 ? 213.60600 152.89300 201.33700 1.000 152.17932 117 ASP A CA 1
ATOM 498 C C . ASP A 1 117 ? 213.34500 154.38100 201.50600 1.000 152.17932 117 ASP A C 1
ATOM 499 O O . ASP A 1 117 ? 213.97400 155.04200 202.33700 1.000 152.17932 117 ASP A O 1
ATOM 504 N N . ASP A 1 118 ? 212.42100 154.93300 200.72100 1.000 151.33712 118 ASP A N 1
ATOM 505 C CA . ASP A 1 118 ? 212.12600 156.36100 200.80700 1.000 151.33712 118 ASP A CA 1
ATOM 506 C C . ASP A 1 118 ? 211.38500 156.68400 202.10100 1.000 151.33712 118 ASP A C 1
ATOM 507 O O . ASP A 1 118 ? 211.90400 157.39700 202.96400 1.000 151.33712 118 ASP A O 1
ATOM 512 N N . GLU A 1 119 ? 210.17900 156.14600 202.26400 1.000 135.48363 119 GLU A N 1
ATOM 513 C CA . GLU A 1 119 ? 209.40200 156.39500 203.47100 1.000 135.48363 119 GLU A CA 1
ATOM 514 C C . GLU A 1 119 ? 208.25700 155.38600 203.52200 1.000 135.48363 119 GLU A C 1
ATOM 515 O O . GLU A 1 119 ? 208.21500 154.42100 202.75400 1.000 135.48363 119 GLU A O 1
ATOM 521 N N . THR A 1 120 ? 207.32800 155.61900 204.44300 1.000 123.16605 120 THR A N 1
ATOM 522 C CA . THR A 1 120 ? 206.18400 154.75400 204.67400 1.000 123.16605 120 THR A CA 1
ATOM 523 C C . THR A 1 120 ? 204.91200 155.56100 204.46800 1.000 123.16605 120 THR A C 1
ATOM 524 O O . THR A 1 120 ? 204.84300 156.72800 204.86500 1.000 123.16605 120 THR A O 1
ATOM 528 N N . TYR A 1 121 ? 203.91000 154.94300 203.85300 1.000 102.53353 121 TYR A N 1
ATOM 529 C CA . TYR A 1 121 ? 202.65200 155.61700 203.58000 1.000 102.53353 121 TYR A CA 1
ATOM 530 C C . TYR A 1 121 ? 201.55800 155.10700 204.50900 1.000 102.53353 121 TYR A C 1
ATOM 531 O O . TYR A 1 121 ? 201.68500 154.05600 205.14100 1.000 102.53353 121 TYR A O 1
ATOM 540 N N . ILE A 1 122 ? 200.47500 155.87500 204.57900 1.000 93.94633 122 ILE A N 1
ATOM 541 C CA . ILE A 1 122 ? 199.43500 155.70100 205.58400 1.000 93.94633 122 ILE A CA 1
ATOM 542 C C . ILE A 1 122 ? 198.21700 155.04800 204.94700 1.000 93.94633 122 ILE A C 1
ATOM 543 O O . ILE A 1 122 ? 197.93500 155.23300 203.75900 1.000 93.94633 122 ILE A O 1
ATOM 548 N N . ILE A 1 123 ? 197.49100 154.27800 205.75100 1.000 88.29642 123 ILE A N 1
ATOM 549 C CA . ILE A 1 123 ? 196.28600 153.57900 205.31300 1.000 88.29642 123 ILE A CA 1
ATOM 550 C C . ILE A 1 123 ? 195.27300 153.62500 206.45000 1.000 88.29642 123 ILE A C 1
ATOM 551 O O . ILE A 1 123 ? 195.63700 153.37200 207.60600 1.000 88.29642 123 ILE A O 1
ATOM 556 N N . PRO A 1 124 ? 194.01000 153.95000 206.18800 1.000 78.86731 124 PRO A N 1
ATOM 557 C CA . PRO A 1 124 ? 193.00400 153.92000 207.25200 1.000 78.86731 124 PRO A CA 1
ATOM 558 C C . PRO A 1 124 ? 192.71900 152.49600 207.69800 1.000 78.86731 124 PRO A C 1
ATOM 559 O O . PRO A 1 124 ? 193.13900 151.51600 207.08400 1.000 78.86731 124 PRO A O 1
ATOM 563 N N . THR A 1 125 ? 191.98300 152.39200 208.80000 1.000 80.11449 125 THR A N 1
ATOM 564 C CA . THR A 1 125 ? 191.63600 151.08800 209.34500 1.000 80.11449 125 THR A CA 1
ATOM 565 C C . THR A 1 125 ? 190.13800 150.98500 209.57900 1.000 80.11449 125 THR A C 1
ATOM 566 O O . THR A 1 125 ? 189.39000 151.91600 209.27200 1.000 80.11449 125 THR A O 1
ATOM 570 N N . VAL A 1 126 ? 189.68800 149.85200 210.12600 1.000 76.15914 126 VAL A N 1
ATOM 571 C CA . VAL A 1 126 ? 188.27200 149.67400 210.43200 1.000 76.15914 126 VAL A CA 1
ATOM 572 C C . VAL A 1 126 ? 187.84900 150.46100 211.66000 1.000 76.15914 126 VAL A C 1
ATOM 573 O O . VAL A 1 126 ? 186.65300 150.71700 211.84200 1.000 76.15914 126 VAL A O 1
ATOM 577 N N . GLN A 1 127 ? 188.79700 150.89400 212.48600 1.000 80.73513 127 GLN A N 1
ATOM 578 C CA . GLN A 1 127 ? 188.49900 151.63000 213.70400 1.000 80.73513 127 GLN A CA 1
ATOM 579 C C . GLN A 1 127 ? 188.70500 153.13000 213.56000 1.000 80.73513 127 GLN A C 1
ATOM 580 O O . GLN A 1 127 ? 188.61100 153.85000 214.55700 1.000 80.73513 127 GLN A O 1
ATOM 586 N N . SER A 1 128 ? 188.99300 153.61600 212.35800 1.000 74.45389 128 SER A N 1
ATOM 587 C CA . SER A 1 128 ? 189.14800 155.04800 212.15300 1.000 74.45389 128 SER A CA 1
ATOM 588 C C . SER A 1 128 ? 187.79000 155.73300 212.18500 1.000 74.45389 128 SER A C 1
ATOM 589 O O . SER A 1 128 ? 186.80800 155.22500 211.64100 1.000 74.45389 128 SER A O 1
ATOM 592 N N . SER A 1 129 ? 187.74000 156.89700 212.81800 1.000 69.51190 129 SER A N 1
ATOM 593 C CA . SER A 1 129 ? 186.49500 157.62800 212.98200 1.000 69.51190 129 SER A CA 1
ATOM 594 C C . SER A 1 129 ? 186.24400 158.51100 211.76100 1.000 69.51190 129 SER A C 1
ATOM 595 O O . SER A 1 129 ? 186.92000 158.40300 210.73700 1.000 69.51190 129 SER A O 1
ATOM 598 N N . PHE A 1 130 ? 185.25900 159.40200 211.86300 1.000 63.60358 130 PHE A N 1
ATOM 599 C CA . PHE A 1 130 ? 184.86700 160.21900 210.72000 1.000 63.60358 130 PHE A CA 1
ATOM 600 C C . PHE A 1 130 ? 185.89100 161.31500 210.43500 1.000 63.60358 130 PHE A C 1
ATOM 601 O O . PHE A 1 130 ? 186.26100 161.54900 209.27600 1.000 63.60358 130 PHE A O 1
ATOM 609 N N . HIS A 1 131 ? 186.38000 161.98500 211.47700 1.000 72.53747 131 HIS A N 1
ATOM 610 C CA . HIS A 1 131 ? 187.29400 163.09800 211.26100 1.000 72.53747 131 HIS A CA 1
ATOM 611 C C . HIS A 1 131 ? 188.68500 162.62600 210.86000 1.000 72.53747 131 HIS A C 1
ATOM 612 O O . HIS A 1 131 ? 189.39500 163.33700 210.13200 1.000 72.53747 131 HIS A O 1
ATOM 619 N N . ASP A 1 132 ? 189.08200 161.43000 211.29900 1.000 72.96453 132 ASP A N 1
ATOM 620 C CA . ASP A 1 132 ? 190.28800 160.81700 210.75600 1.000 72.96453 132 ASP A CA 1
ATOM 621 C C . ASP A 1 132 ? 190.20200 160.70700 209.24300 1.000 72.96453 132 ASP A C 1
ATOM 622 O O . ASP A 1 132 ? 191.15900 161.02900 208.53200 1.000 72.96453 132 ASP A O 1
ATOM 627 N N . ILE A 1 133 ? 189.04900 160.27800 208.73000 1.000 61.39237 133 ILE A N 1
ATOM 628 C CA . ILE A 1 133 ? 188.89800 160.13200 207.28900 1.000 61.39237 133 ILE A CA 1
ATOM 629 C C . ILE A 1 133 ? 188.82700 161.49000 206.60700 1.000 61.39237 133 ILE A C 1
ATOM 630 O O . ILE A 1 133 ? 189.29900 161.64200 205.47600 1.000 61.39237 133 ILE A O 1
ATOM 635 N N . VAL A 1 134 ? 188.26600 162.50000 207.27000 1.000 60.98052 134 VAL A N 1
ATOM 636 C CA . VAL A 1 134 ? 188.30500 163.85000 206.70900 1.000 60.98052 134 VAL A CA 1
ATOM 637 C C . VAL A 1 134 ? 189.74900 164.28600 206.47100 1.000 60.98052 134 VAL A C 1
ATOM 638 O O . VAL A 1 134 ? 190.12100 164.72200 205.37100 1.000 60.98052 134 VAL A O 1
ATOM 642 N N . LYS A 1 135 ? 190.58700 164.16900 207.50100 1.000 67.44845 135 LYS A N 1
ATOM 643 C CA . LYS A 1 135 ? 191.97500 164.60300 207.35800 1.000 67.44845 135 LYS A CA 1
ATOM 644 C C . LYS A 1 135 ? 192.72700 163.74300 206.34700 1.000 67.44845 135 LYS A C 1
ATOM 645 O O . LYS A 1 135 ? 193.56800 164.24800 205.58800 1.000 67.44845 135 LYS A O 1
ATOM 651 N N . TYR A 1 136 ? 192.43400 162.44400 206.31800 1.000 68.28308 136 TYR A N 1
ATOM 652 C CA . TYR A 1 136 ? 193.06100 161.56900 205.33600 1.000 68.28308 136 TYR A CA 1
ATOM 653 C C . TYR A 1 136 ? 192.70900 161.99200 203.91700 1.000 68.28308 136 TYR A C 1
ATOM 654 O O . TYR A 1 136 ? 193.55200 161.93600 203.01500 1.000 68.28308 136 TYR A O 1
ATOM 663 N N . GLU A 1 137 ? 191.46900 162.43300 203.70200 1.000 65.27850 137 GLU A N 1
ATOM 664 C CA . GLU A 1 137 ? 191.07600 162.91500 202.38400 1.000 65.27850 137 GLU A CA 1
ATOM 665 C C . GLU A 1 137 ? 191.79900 164.20900 202.03200 1.000 65.27850 137 GLU A C 1
ATOM 666 O O . GLU A 1 137 ? 192.19100 164.41300 200.87500 1.000 65.27850 137 GLU A O 1
ATOM 672 N N . HIS A 1 138 ? 191.97800 165.09800 203.01300 1.000 66.04229 138 HIS A N 1
ATOM 673 C CA . HIS A 1 138 ? 192.79400 166.29100 202.77800 1.000 66.04229 138 HIS A CA 1
ATOM 674 C C . HIS A 1 138 ? 194.18700 165.92000 202.27900 1.000 66.04229 138 HIS A C 1
ATOM 675 O O . HIS A 1 138 ? 194.68800 166.49800 201.30200 1.000 66.04229 138 HIS A O 1
ATOM 682 N N . LEU A 1 139 ? 194.82900 164.95800 202.94300 1.000 67.64671 139 LEU A N 1
ATOM 683 C CA . LEU A 1 139 ? 196.18000 164.57100 202.53900 1.000 67.64671 139 LEU A CA 1
ATOM 684 C C . LEU A 1 139 ? 196.18900 163.92200 201.15800 1.000 67.64671 139 LEU A C 1
ATOM 685 O O . LEU A 1 139 ? 197.09000 164.18300 200.35000 1.000 67.64671 139 LEU A O 1
ATOM 690 N N . ILE A 1 140 ? 195.20900 163.05700 200.88100 1.000 66.71386 140 ILE A N 1
ATOM 691 C CA . ILE A 1 140 ? 195.08500 162.45200 199.55400 1.000 66.71386 140 ILE A CA 1
ATOM 692 C C . ILE A 1 140 ? 195.01900 163.53100 198.48300 1.000 66.71386 140 ILE A C 1
ATOM 693 O O . ILE A 1 140 ? 195.70300 163.45700 197.45500 1.000 66.71386 140 ILE A O 1
ATOM 698 N N . LYS A 1 141 ? 194.18900 164.55000 198.70700 1.000 68.16135 141 LYS A N 1
ATOM 699 C CA . LYS A 1 141 ? 194.02200 165.57800 197.68700 1.000 68.16135 141 LYS A CA 1
ATOM 700 C C . LYS A 1 141 ? 195.29900 166.38000 197.48700 1.000 68.16135 141 LYS A C 1
ATOM 701 O O . LYS A 1 141 ? 195.67100 166.68300 196.34800 1.000 68.16135 141 LYS A O 1
ATOM 707 N N . GLU A 1 142 ? 195.98000 166.74500 198.57700 1.000 74.52176 142 GLU A N 1
ATOM 708 C CA . GLU A 1 142 ? 197.24100 167.47000 198.43300 1.000 74.52176 142 GLU A CA 1
ATOM 709 C C . GLU A 1 142 ? 198.24800 166.66400 197.61900 1.000 74.52176 142 GLU A C 1
ATOM 710 O O . GLU A 1 142 ? 198.85000 167.17200 196.66100 1.000 74.52176 142 GLU A O 1
ATOM 716 N N . GLN A 1 143 ? 198.43200 165.39200 197.97900 1.000 75.21907 143 GLN A N 1
ATOM 717 C CA . GLN A 1 143 ? 199.39900 164.56300 197.27000 1.000 75.21907 143 GLN A CA 1
ATOM 718 C C . GLN A 1 143 ? 199.01000 164.34300 195.81600 1.000 75.21907 143 GLN A C 1
ATOM 719 O O . GLN A 1 143 ? 199.88800 164.19800 194.96100 1.000 75.21907 143 GLN A O 1
ATOM 725 N N . SER A 1 144 ? 197.71200 164.30800 195.51100 1.000 70.28970 144 SER A N 1
ATOM 726 C CA . SER A 1 144 ? 197.30100 164.14400 194.12100 1.000 70.28970 144 SER A CA 1
ATOM 727 C C . SER A 1 144 ? 197.56100 165.40800 193.31600 1.000 70.28970 144 SER A C 1
ATOM 728 O O . SER A 1 144 ? 197.98100 165.33400 192.15800 1.000 70.28970 144 SER A O 1
ATOM 731 N N . ILE A 1 145 ? 197.31300 166.57800 193.90600 1.000 68.39638 145 ILE A N 1
ATOM 732 C CA . ILE A 1 145 ? 197.58700 167.81600 193.18500 1.000 68.39638 145 ILE A CA 1
ATOM 733 C C . ILE A 1 145 ? 199.08000 167.97600 192.93900 1.000 68.39638 145 ILE A C 1
ATOM 734 O O . ILE A 1 145 ? 199.48700 168.53600 191.91600 1.000 68.39638 145 ILE A O 1
ATOM 739 N N . GLU A 1 146 ? 199.92400 167.48800 193.85200 1.000 75.34725 146 GLU A N 1
ATOM 740 C CA . GLU A 1 146 ? 201.36600 167.61200 193.64200 1.000 75.34725 146 GLU A CA 1
ATOM 741 C C . GLU A 1 146 ? 201.82200 166.84300 192.40500 1.000 75.34725 146 GLU A C 1
ATOM 742 O O . GLU A 1 146 ? 202.29000 167.43700 191.42800 1.000 75.34725 146 GLU A O 1
ATOM 748 N N . ILE A 1 147 ? 201.70600 165.51600 192.43100 1.000 70.90822 147 ILE A N 1
ATOM 749 C CA . ILE A 1 147 ? 202.18200 164.68300 191.32900 1.000 70.90822 147 ILE A CA 1
ATOM 750 C C . ILE A 1 147 ? 201.05800 164.37400 190.34900 1.000 70.90822 147 ILE A C 1
ATOM 751 O O . ILE A 1 147 ? 200.38300 163.34700 190.46100 1.000 70.90822 147 ILE A O 1
ATOM 756 N N . TYR A 1 148 ? 200.85900 165.24000 189.36100 1.000 67.19307 148 TYR A N 1
ATOM 757 C CA . TYR A 1 148 ? 199.77300 165.07900 188.40300 1.000 67.19307 148 TYR A CA 1
ATOM 758 C C . TYR A 1 148 ? 200.33600 165.10500 186.99100 1.000 67.19307 148 TYR A C 1
ATOM 759 O O . TYR A 1 148 ? 200.93400 166.10100 186.57700 1.000 67.19307 148 TYR A O 1
ATOM 768 N N . ASN A 1 149 ? 200.14700 164.00900 186.26200 1.000 69.55690 149 ASN A N 1
ATOM 769 C CA . ASN A 1 149 ? 200.43600 163.92900 184.84100 1.000 69.55690 149 ASN A CA 1
ATOM 770 C C . ASN A 1 149 ? 199.18000 163.49400 184.10500 1.000 69.55690 149 ASN A C 1
ATOM 771 O O . ASN A 1 149 ? 198.25400 162.93800 184.69600 1.000 69.55690 149 ASN A O 1
ATOM 776 N N . SER A 1 150 ? 199.15800 163.74600 182.79800 1.000 69.37946 150 SER A N 1
ATOM 777 C CA . SER A 1 150 ? 198.03500 163.29000 181.99200 1.000 69.37946 150 SER A CA 1
ATOM 778 C C . SER A 1 150 ? 198.06200 161.78600 181.77200 1.000 69.37946 150 SER A C 1
ATOM 779 O O . SER A 1 150 ? 197.02600 161.20400 181.44000 1.000 69.37946 150 SER A O 1
ATOM 782 N N . ASP A 1 151 ? 199.21700 161.14500 181.95800 1.000 72.19356 151 ASP A N 1
ATOM 783 C CA . ASP A 1 151 ? 199.29900 159.70000 181.78200 1.000 72.19356 151 ASP A CA 1
ATOM 784 C C . ASP A 1 151 ? 198.52700 158.96500 182.86900 1.000 72.19356 151 ASP A C 1
ATOM 785 O O . ASP A 1 151 ? 197.83500 157.97900 182.59400 1.000 72.19356 151 ASP A O 1
ATOM 790 N N . ILE A 1 152 ? 198.63100 159.42700 184.10900 1.000 66.09375 152 ILE A N 1
ATOM 791 C CA . ILE A 1 152 ? 198.03400 158.74100 185.24400 1.000 66.09375 152 ILE A CA 1
ATOM 792 C C . ILE A 1 152 ? 196.73800 159.41500 185.69500 1.000 66.09375 152 ILE A C 1
ATOM 793 O O . ILE A 1 152 ? 196.22700 159.10500 186.76400 1.000 66.09375 152 ILE A O 1
ATOM 798 N N . SER A 1 153 ? 196.18900 160.31900 184.89000 1.000 62.66558 153 SER A N 1
ATOM 799 C CA . SER A 1 153 ? 195.05700 161.12300 185.33400 1.000 62.66558 153 SER A CA 1
ATOM 800 C C . SER A 1 153 ? 193.77000 160.33000 185.49900 1.000 62.66558 153 SER A C 1
ATOM 801 O O . SER A 1 153 ? 192.74200 160.93700 185.80400 1.000 62.66558 153 SER A O 1
ATOM 804 N N . ASP A 1 154 ? 193.78300 159.01300 185.31100 1.000 63.72682 154 ASP A N 1
ATOM 805 C CA . ASP A 1 154 ? 192.59000 158.20100 185.49100 1.000 63.72682 154 ASP A CA 1
ATOM 806 C C . ASP A 1 154 ? 192.61800 157.35600 186.75600 1.000 63.72682 154 ASP A C 1
ATOM 807 O O . ASP A 1 154 ? 191.58700 156.78500 187.11700 1.000 63.72682 154 ASP A O 1
ATOM 812 N N . LYS A 1 155 ? 193.76200 157.25800 187.43000 1.000 65.78714 155 LYS A N 1
ATOM 813 C CA . LYS A 1 155 ? 193.85500 156.58100 188.71600 1.000 65.78714 155 LYS A CA 1
ATOM 814 C C . LYS A 1 155 ? 193.68000 157.53800 189.88400 1.000 65.78714 155 LYS A C 1
ATOM 815 O O . LYS A 1 155 ? 193.15400 157.14600 190.93400 1.000 65.78714 155 LYS A O 1
ATOM 821 N N . ILE A 1 156 ? 194.11500 158.78500 189.71300 1.000 61.25945 156 ILE A N 1
ATOM 822 C CA . ILE A 1 156 ? 193.87100 159.81700 190.71100 1.000 61.25945 156 ILE A CA 1
ATOM 823 C C . ILE A 1 156 ? 192.37500 159.99800 190.93700 1.000 61.25945 156 ILE A C 1
ATOM 824 O O . ILE A 1 156 ? 191.90800 160.12100 192.08000 1.000 61.25945 156 ILE A O 1
ATOM 829 N N . LYS A 1 157 ? 191.59700 159.99900 189.85400 1.000 53.27336 157 LYS A N 1
ATOM 830 C CA . LYS A 1 157 ? 190.15600 160.16800 189.97600 1.000 53.27336 157 LYS A CA 1
ATOM 831 C C . LYS A 1 157 ? 189.52100 159.00500 190.72600 1.000 53.27336 157 LYS A C 1
ATOM 832 O O . LYS A 1 157 ? 188.63600 159.21200 191.56500 1.000 53.27336 157 LYS A O 1
ATOM 838 N N . LYS A 1 158 ? 189.95800 157.77700 190.44100 1.000 54.42259 158 LYS A N 1
ATOM 839 C CA . LYS A 1 158 ? 189.43500 156.61900 191.15900 1.000 54.42259 158 LYS A CA 1
ATOM 840 C C . LYS A 1 158 ? 189.75300 156.70300 192.64400 1.000 54.42259 158 LYS A C 1
ATOM 841 O O . LYS A 1 158 ? 188.89700 156.41500 193.49400 1.000 54.42259 158 LYS A O 1
ATOM 847 N N . LYS A 1 159 ? 190.99200 157.07100 192.97200 1.000 58.80359 159 LYS A N 1
ATOM 848 C CA . LYS A 1 159 ? 191.37400 157.25000 194.36700 1.000 58.80359 159 LYS A CA 1
ATOM 849 C C . LYS A 1 159 ? 190.44500 158.23600 195.06600 1.000 58.80359 159 LYS A C 1
ATOM 850 O O . LYS A 1 159 ? 189.92200 157.95900 196.15600 1.000 58.80359 159 LYS A O 1
ATOM 856 N N . ILE A 1 160 ? 190.21100 159.38800 194.43700 1.000 52.84822 160 ILE A N 1
ATOM 857 C CA . ILE A 1 160 ? 189.38800 160.42100 195.06000 1.000 52.84822 160 ILE A CA 1
ATOM 858 C C . ILE A 1 160 ? 187.95200 159.93700 195.25100 1.000 52.84822 160 ILE A C 1
ATOM 859 O O . ILE A 1 160 ? 187.33800 160.15400 196.30900 1.000 52.84822 160 ILE A O 1
ATOM 864 N N . PHE A 1 161 ? 187.40100 159.25400 194.24500 1.000 50.10367 161 PHE A N 1
ATOM 865 C CA . PHE A 1 161 ? 186.02400 158.78100 194.33900 1.000 50.10367 161 PHE A CA 1
ATOM 866 C C . PHE A 1 161 ? 185.85500 157.78400 195.48200 1.000 50.10367 161 PHE A C 1
ATOM 867 O O . PHE A 1 161 ? 184.92900 157.90300 196.29800 1.000 50.10367 161 PHE A O 1
ATOM 875 N N . ILE A 1 162 ? 186.74500 156.79200 195.57100 1.000 51.45285 162 ILE A N 1
ATOM 876 C CA . ILE A 1 162 ? 186.55700 155.79400 196.62200 1.000 51.45285 162 ILE A CA 1
ATOM 877 C C . ILE A 1 162 ? 186.86900 156.34900 198.00900 1.000 51.45285 162 ILE A C 1
ATOM 878 O O . ILE A 1 162 ? 186.29600 155.87500 199.00000 1.000 51.45285 162 ILE A O 1
ATOM 883 N N . VAL A 1 163 ? 187.72000 157.37100 198.12200 1.000 50.38449 163 VAL A N 1
ATOM 884 C CA . VAL A 1 163 ? 187.91300 157.98100 199.43500 1.000 50.38449 163 VAL A CA 1
ATOM 885 C C . VAL A 1 163 ? 186.65700 158.73300 199.86900 1.000 50.38449 163 VAL A C 1
ATOM 886 O O . VAL A 1 163 ? 186.26400 158.69000 201.04500 1.000 50.38449 163 VAL A O 1
ATOM 890 N N . ARG A 1 164 ? 185.99600 159.42100 198.93400 1.000 50.37270 164 ARG A N 1
ATOM 891 C CA . ARG A 1 164 ? 184.71800 160.04700 199.27000 1.000 50.37270 164 ARG A CA 1
ATOM 892 C C . ARG A 1 164 ? 183.68800 159.00200 199.69400 1.000 50.37270 164 ARG A C 1
ATOM 893 O O . ARG A 1 164 ? 182.88800 159.23300 200.61400 1.000 50.37270 164 ARG A O 1
ATOM 901 N N . THR A 1 165 ? 183.70600 157.83600 199.04900 1.000 46.26505 165 THR A N 1
ATOM 902 C CA . THR A 1 165 ? 182.77700 156.77700 199.43500 1.000 46.26505 165 THR A CA 1
ATOM 903 C C . THR A 1 165 ? 183.05200 156.27000 200.84900 1.000 46.26505 165 THR A C 1
ATOM 904 O O . THR A 1 165 ? 182.11200 156.00000 201.60600 1.000 46.26505 165 THR A O 1
ATOM 908 N N . LEU A 1 166 ? 184.32500 156.11900 201.22500 1.000 48.72935 166 LEU A N 1
ATOM 909 C CA . LEU A 1 166 ? 184.64200 155.77800 202.61400 1.000 48.72935 166 LEU A CA 1
ATOM 910 C C . LEU A 1 166 ? 184.10700 156.82200 203.58300 1.000 48.72935 166 LEU A C 1
ATOM 911 O O . LEU A 1 166 ? 183.53900 156.48800 204.63400 1.000 48.72935 166 LEU A O 1
ATOM 916 N N . LYS A 1 167 ? 184.33800 158.09600 203.27100 1.000 47.97192 167 LYS A N 1
ATOM 917 C CA . LYS A 1 167 ? 183.87000 159.15700 204.15200 1.000 47.97192 167 LYS A CA 1
ATOM 918 C C . LYS A 1 167 ? 182.36200 159.09900 204.33800 1.000 47.97192 167 LYS A C 1
ATOM 919 O O . LYS A 1 167 ? 181.86000 159.41000 205.42100 1.000 47.97192 167 LYS A O 1
ATOM 925 N N . THR A 1 168 ? 181.62300 158.69700 203.30200 1.000 44.86439 168 THR A N 1
ATOM 926 C CA . THR A 1 168 ? 180.17300 158.56900 203.44900 1.000 44.86439 168 THR A CA 1
ATOM 927 C C . THR A 1 168 ? 179.79500 157.33300 204.26300 1.000 44.86439 168 THR A C 1
ATOM 928 O O . THR A 1 168 ? 178.86400 157.37900 205.07900 1.000 44.86439 168 THR A O 1
ATOM 932 N N . ILE A 1 169 ? 180.50100 156.21900 204.05300 1.000 45.24977 169 ILE A N 1
ATOM 933 C CA . ILE A 1 169 ? 180.15200 154.97200 204.73300 1.000 45.24977 169 ILE A CA 1
ATOM 934 C C . ILE A 1 169 ? 180.33600 155.10500 206.23800 1.000 45.24977 169 ILE A C 1
ATOM 935 O O . ILE A 1 169 ? 179.53800 154.57800 207.02100 1.000 45.24977 169 ILE A O 1
ATOM 940 N N . LYS A 1 170 ? 181.39000 155.79800 206.67200 1.000 50.19766 170 LYS A N 1
ATOM 941 C CA . LYS A 1 170 ? 181.60200 155.97700 208.11000 1.000 50.19766 170 LYS A CA 1
ATOM 942 C C . LYS A 1 170 ? 180.42500 156.70100 208.75800 1.000 50.19766 170 LYS A C 1
ATOM 943 O O . LYS A 1 170 ? 179.90700 156.28100 209.80700 1.000 50.19766 170 LYS A O 1
ATOM 949 N N . LEU A 1 171 ? 180.00400 157.81000 208.15100 1.000 51.87087 171 LEU A N 1
ATOM 950 C CA . LEU A 1 171 ? 178.88900 158.57900 208.68200 1.000 51.87087 171 LEU A CA 1
ATOM 951 C C . LEU A 1 171 ? 177.59900 157.77700 208.66100 1.000 51.87087 171 LEU A C 1
ATOM 952 O O . LEU A 1 171 ? 176.76800 157.92000 209.56200 1.000 51.87087 171 LEU A O 1
ATOM 957 N N . MET A 1 172 ? 177.40800 156.92900 207.64900 1.000 54.50964 172 MET A N 1
ATOM 958 C CA . MET A 1 172 ? 176.21600 156.08500 207.64100 1.000 54.50964 172 MET A CA 1
ATOM 959 C C . MET A 1 172 ? 176.27900 155.01200 208.71800 1.000 54.50964 172 MET A C 1
ATOM 960 O O . MET A 1 172 ? 175.23700 154.57600 209.21300 1.000 54.50964 172 MET A O 1
ATOM 965 N N . LEU A 1 173 ? 177.47900 154.57100 209.08600 1.000 52.45068 173 LEU A N 1
ATOM 966 C CA . LEU A 1 173 ? 177.62400 153.51500 210.07900 1.000 52.45068 173 LEU A CA 1
ATOM 967 C C . LEU A 1 173 ? 177.53400 154.01300 211.51100 1.000 52.45068 173 LEU A C 1
ATOM 968 O O . LEU A 1 173 ? 177.30200 153.19800 212.40700 1.000 52.45068 173 LEU A O 1
ATOM 973 N N . ILE A 1 174 ? 177.74600 155.30200 211.75600 1.000 57.97476 174 ILE A N 1
ATOM 974 C CA . ILE A 1 174 ? 177.64600 155.83100 213.12300 1.000 57.97476 174 ILE A CA 1
ATOM 975 C C . ILE A 1 174 ? 176.34100 155.42300 213.81700 1.000 57.97476 174 ILE A C 1
ATOM 976 O O . ILE A 1 174 ? 176.39700 154.76700 214.87200 1.000 57.97476 174 ILE A O 1
ATOM 981 N N . PRO A 1 175 ? 175.15300 155.76100 213.29300 1.000 56.70571 175 PRO A N 1
ATOM 982 C CA . PRO A 1 175 ? 173.93000 155.43800 214.04300 1.000 56.70571 175 PRO A CA 1
ATOM 983 C C . PRO A 1 175 ? 173.63600 153.95200 214.11700 1.000 56.70571 175 PRO A C 1
ATOM 984 O O . PRO A 1 175 ? 173.06100 153.49900 215.11200 1.000 56.70571 175 PRO A O 1
ATOM 988 N N . LEU A 1 176 ? 174.00900 153.17600 213.10100 1.000 57.77363 176 LEU A N 1
ATOM 989 C CA . LEU A 1 176 ? 173.78800 151.73600 213.15700 1.000 57.77363 176 LEU A CA 1
ATOM 990 C C . LEU A 1 176 ? 174.61100 151.09700 214.26600 1.000 57.77363 176 LEU A C 1
ATOM 991 O O . LEU A 1 176 ? 174.10300 150.26400 215.02600 1.000 57.77363 176 LEU A O 1
ATOM 996 N N . ASN A 1 177 ? 175.88500 151.47500 214.37300 1.000 62.06713 177 ASN A N 1
ATOM 997 C CA . ASN A 1 177 ? 176.71400 150.98000 215.46300 1.000 62.06713 177 ASN A CA 1
ATOM 998 C C . ASN A 1 177 ? 176.20200 151.45600 216.81200 1.000 62.06713 177 ASN A C 1
ATOM 999 O O . ASN A 1 177 ? 176.31400 150.73000 217.80400 1.000 62.06713 177 ASN A O 1
ATOM 1004 N N . SER A 1 178 ? 175.64800 152.66700 216.87700 1.000 66.61648 178 SER A N 1
ATOM 1005 C CA . SER A 1 178 ? 175.07600 153.12600 218.13900 1.000 66.61648 178 SER A CA 1
ATOM 1006 C C . SER A 1 178 ? 173.85300 152.30500 218.52900 1.000 66.61648 178 SER A C 1
ATOM 1007 O O . SER A 1 178 ? 173.62800 152.03900 219.71300 1.000 66.61648 178 SER A O 1
ATOM 1010 N N . TYR A 1 179 ? 173.04600 151.90100 217.54900 1.000 70.80449 179 TYR A N 1
ATOM 1011 C CA . TYR A 1 179 ? 171.80700 151.19700 217.85800 1.000 70.80449 179 TYR A CA 1
ATOM 1012 C C . TYR A 1 179 ? 172.02400 149.71800 218.13500 1.000 70.80449 179 TYR A C 1
ATOM 1013 O O . TYR A 1 179 ? 171.25900 149.12500 218.90100 1.000 70.80449 179 TYR A O 1
ATOM 1022 N N . LYS A 1 180 ? 173.03700 149.10000 217.52200 1.000 77.76674 180 LYS A N 1
ATOM 1023 C CA . LYS A 1 180 ? 173.17500 147.65000 217.63100 1.000 77.76674 180 LYS A CA 1
ATOM 1024 C C . LYS A 1 180 ? 173.36400 147.19600 219.07000 1.000 77.76674 180 LYS A C 1
ATOM 1025 O O . LYS A 1 180 ? 173.04100 146.05100 219.40300 1.000 77.76674 180 LYS A O 1
ATOM 1031 N N . GLN A 1 181 ? 173.87200 148.06900 219.93900 1.000 82.83649 181 GLN A N 1
ATOM 1032 C CA . GLN A 1 181 ? 174.17900 147.69200 221.31200 1.000 82.83649 181 GLN A CA 1
ATOM 1033 C C . GLN A 1 181 ? 173.41000 148.50400 222.34600 1.000 82.83649 181 GLN A C 1
ATOM 1034 O O . GLN A 1 181 ? 173.71700 148.41200 223.53900 1.000 82.83649 181 GLN A O 1
ATOM 1040 N N . ASN A 1 182 ? 172.42400 149.28100 221.93400 1.000 85.30635 182 ASN A N 1
ATOM 1041 C CA . ASN A 1 182 ? 171.58600 150.02800 222.86700 1.000 85.30635 182 ASN A CA 1
ATOM 1042 C C . ASN A 1 182 ? 170.10000 149.78600 222.66000 1.000 85.30635 182 ASN A C 1
ATOM 1043 O O . ASN A 1 182 ? 169.35200 149.75800 223.64000 1.000 85.30635 182 ASN A O 1
ATOM 1048 N N . ASN A 1 183 ? 169.65600 149.61600 221.41400 1.000 84.25002 183 ASN A N 1
ATOM 1049 C CA . ASN A 1 183 ? 168.24300 149.46300 221.07100 1.000 84.25002 183 ASN A CA 1
ATOM 1050 C C . ASN A 1 183 ? 167.43100 150.66100 221.57100 1.000 84.25002 183 ASN A C 1
ATOM 1051 O O . ASN A 1 183 ? 166.54200 150.55000 222.41600 1.000 84.25002 183 ASN A O 1
ATOM 1056 N N . ASP A 1 184 ? 167.77300 151.82100 221.01700 1.000 79.93068 184 ASP A N 1
ATOM 1057 C CA . ASP A 1 184 ? 167.08800 153.06700 221.34400 1.000 79.93068 184 ASP A CA 1
ATOM 1058 C C . ASP A 1 184 ? 167.25500 154.01800 220.17100 1.000 79.93068 184 ASP A C 1
ATOM 1059 O O . ASP A 1 184 ? 168.37600 154.43400 219.87000 1.000 79.93068 184 ASP A O 1
ATOM 1064 N N . LEU A 1 185 ? 166.14600 154.36600 219.51700 1.000 70.23647 185 LEU A N 1
ATOM 1065 C CA . LEU A 1 185 ? 166.22500 155.15200 218.29100 1.000 70.23647 185 LEU A CA 1
ATOM 1066 C C . LEU A 1 185 ? 166.58200 156.60600 218.57100 1.000 70.23647 185 LEU A C 1
ATOM 1067 O O . LEU A 1 185 ? 167.39600 157.19900 217.85100 1.000 70.23647 185 LEU A O 1
ATOM 1072 N N . LYS A 1 186 ? 165.98500 157.19400 219.60700 1.000 71.26293 186 LYS A N 1
ATOM 1073 C CA . LYS A 1 186 ? 166.28000 158.58300 219.93500 1.000 71.26293 186 LYS A CA 1
ATOM 1074 C C . LYS A 1 186 ? 167.74500 158.76000 220.30400 1.000 71.26293 186 LYS A C 1
ATOM 1075 O O . LYS A 1 186 ? 168.37900 159.74300 219.90600 1.000 71.26293 186 LYS A O 1
ATOM 1081 N N . SER A 1 187 ? 168.30900 157.80400 221.04400 1.000 73.64623 187 SER A N 1
ATOM 1082 C CA . SER A 1 187 ? 169.71800 157.89300 221.40700 1.000 73.64623 187 SER A CA 1
ATOM 1083 C C . SER A 1 187 ? 170.62400 157.72300 220.19700 1.000 73.64623 187 SER A C 1
ATOM 1084 O O . SER A 1 187 ? 171.67100 158.36900 220.11900 1.000 73.64623 187 SER A O 1
ATOM 1087 N N . ALA A 1 188 ? 170.24400 156.87200 219.24200 1.000 66.79776 188 ALA A N 1
ATOM 1088 C CA . ALA A 1 188 ? 171.04200 156.73000 218.02900 1.000 66.79776 188 ALA A CA 1
ATOM 1089 C C . ALA A 1 188 ? 171.04100 158.01800 217.21600 1.000 66.79776 188 ALA A C 1
ATOM 1090 O O . ALA A 1 188 ? 172.09600 158.46500 216.74100 1.000 66.79776 188 ALA A O 1
ATOM 1092 N N . LEU A 1 189 ? 169.87000 158.63200 217.04600 1.000 64.97919 189 LEU A N 1
ATOM 1093 C CA . LEU A 1 189 ? 169.81500 159.89900 216.32700 1.000 64.97919 189 LEU A CA 1
ATOM 1094 C C . LEU A 1 189 ? 170.60100 160.98000 217.05700 1.000 64.97919 189 LEU A C 1
ATOM 1095 O O . LEU A 1 189 ? 171.30000 161.78500 216.42900 1.000 64.97919 189 LEU A O 1
ATOM 1100 N N . GLU A 1 190 ? 170.52400 161.00300 218.39000 1.000 74.86471 190 GLU A N 1
ATOM 1101 C CA . GLU A 1 190 ? 171.25600 162.01300 219.14300 1.000 74.86471 190 GLU A CA 1
ATOM 1102 C C . GLU A 1 190 ? 172.75700 161.76900 219.11100 1.000 74.86471 190 GLU A C 1
ATOM 1103 O O . GLU A 1 190 ? 173.53100 162.72200 219.18400 1.000 74.86471 190 GLU A O 1
ATOM 1109 N N . GLU A 1 191 ? 173.19100 160.51500 218.97700 1.000 74.67122 191 GLU A N 1
ATOM 1110 C CA . GLU A 1 191 ? 174.61800 160.24000 218.83000 1.000 74.67122 191 GLU A CA 1
ATOM 1111 C C . GLU A 1 191 ? 175.12500 160.67900 217.46400 1.000 74.67122 191 GLU A C 1
ATOM 1112 O O . GLU A 1 191 ? 176.22500 161.24200 217.34900 1.000 74.67122 191 GLU A O 1
ATOM 1118 N N . LEU A 1 192 ? 174.34600 160.40800 216.41400 1.000 68.50141 192 LEU A N 1
ATOM 1119 C CA . LEU A 1 192 ? 174.66500 160.95500 215.09900 1.000 68.50141 192 LEU A CA 1
ATOM 1120 C C . LEU A 1 192 ? 174.79300 162.47000 215.15700 1.000 68.50141 192 LEU A C 1
ATOM 1121 O O . LEU A 1 192 ? 175.73600 163.04700 214.60700 1.000 68.50141 192 LEU A O 1
ATOM 1126 N N . ASN A 1 193 ? 173.84700 163.13400 215.82300 1.000 77.04787 193 ASN A N 1
ATOM 1127 C CA . ASN A 1 193 ? 173.90600 164.58800 215.92600 1.000 77.04787 193 ASN A CA 1
ATOM 1128 C C . ASN A 1 193 ? 175.10500 165.04000 216.74900 1.000 77.04787 193 ASN A C 1
ATOM 1129 O O . ASN A 1 193 ? 175.73300 166.05700 216.43500 1.000 77.04787 193 ASN A O 1
ATOM 1134 N N . ASN A 1 194 ? 175.43100 164.30600 217.81200 1.000 83.67231 194 ASN A N 1
ATOM 1135 C CA . ASN A 1 194 ? 176.54400 164.69400 218.66700 1.000 83.67231 194 ASN A CA 1
ATOM 1136 C C . ASN A 1 194 ? 177.85500 164.64300 217.90500 1.000 83.67231 194 ASN A C 1
ATOM 1137 O O . ASN A 1 194 ? 178.51600 165.67000 217.72600 1.000 83.67231 194 ASN A O 1
ATOM 1142 N N . VAL A 1 195 ? 178.24800 163.46700 217.42100 1.000 79.26267 195 VAL A N 1
ATOM 1143 C CA . VAL A 1 195 ? 179.50400 163.47400 216.68000 1.000 79.26267 195 VAL A CA 1
ATOM 1144 C C . VAL A 1 195 ? 179.22500 163.76100 215.21200 1.000 79.26267 195 VAL A C 1
ATOM 1145 O O . VAL A 1 195 ? 179.39500 162.89900 214.34300 1.000 79.26267 195 VAL A O 1
ATOM 1149 N N . PHE A 1 196 ? 178.83500 165.00100 214.92800 1.000 78.57106 196 PHE A N 1
ATOM 1150 C CA . PHE A 1 196 ? 178.92500 165.58300 213.60000 1.000 78.57106 196 PHE A CA 1
ATOM 1151 C C . PHE A 1 196 ? 179.33100 167.03900 213.75900 1.000 78.57106 196 PHE A C 1
ATOM 1152 O O . PHE A 1 196 ? 179.96300 167.62400 212.87600 1.000 78.57106 196 PHE A O 1
ATOM 1160 N N . THR A 1 197 ? 178.95900 167.62500 214.89000 1.000 92.55196 197 THR A N 1
ATOM 1161 C CA . THR A 1 197 ? 179.31500 168.98600 215.27500 1.000 92.55196 197 THR A CA 1
ATOM 1162 C C . THR A 1 197 ? 179.86000 169.08100 216.68900 1.000 92.55196 197 THR A C 1
ATOM 1163 O O . THR A 1 197 ? 180.81100 169.82800 216.92500 1.000 92.55196 197 THR A O 1
ATOM 1167 N N . ASN A 1 198 ? 179.28900 168.33400 217.63700 1.000 101.28822 198 ASN A N 1
ATOM 1168 C CA . ASN A 1 198 ? 179.67100 168.48900 219.03400 1.000 101.28822 198 ASN A CA 1
ATOM 1169 C C . ASN A 1 198 ? 181.06400 167.95600 219.32600 1.000 101.28822 198 ASN A C 1
ATOM 1170 O O . ASN A 1 198 ? 181.48600 167.99100 220.48700 1.000 101.28822 198 ASN A O 1
ATOM 1175 N N . LYS A 1 199 ? 181.77300 167.44400 218.32100 1.000 106.95017 199 LYS A N 1
ATOM 1176 C CA . LYS A 1 199 ? 183.22200 167.43200 218.42500 1.000 106.95017 199 LYS A CA 1
ATOM 1177 C C . LYS A 1 199 ? 183.59100 168.89100 218.63400 1.000 106.95017 199 LYS A C 1
ATOM 1178 O O . LYS A 1 199 ? 183.50200 169.68900 217.69400 1.000 106.95017 199 LYS A O 1
ATOM 1184 N N . GLU A 1 200 ? 184.03500 169.22400 219.84700 1.000 119.29996 200 GLU A N 1
ATOM 1185 C CA . GLU A 1 200 ? 183.85900 170.54600 220.44300 1.000 119.29996 200 GLU A CA 1
ATOM 1186 C C . GLU A 1 200 ? 184.00100 171.68000 219.43700 1.000 119.29996 200 GLU A C 1
ATOM 1187 O O . GLU A 1 200 ? 184.99900 171.77600 218.71600 1.000 119.29996 200 GLU A O 1
ATOM 1193 N N . ALA A 1 201 ? 182.97900 172.52700 219.37900 1.000 131.94827 201 ALA A N 1
ATOM 1194 C CA . ALA A 1 201 ? 182.91900 173.68300 218.49900 1.000 131.94827 201 ALA A CA 1
ATOM 1195 C C . ALA A 1 201 ? 183.18600 174.93700 219.32200 1.000 131.94827 201 ALA A C 1
ATOM 1196 O O . ALA A 1 201 ? 183.54700 174.86600 220.49900 1.000 131.94827 201 ALA A O 1
ATOM 1198 N N . GLN A 1 202 ? 183.02600 176.09500 218.68400 1.000 138.56951 202 GLN A N 1
ATOM 1199 C CA . GLN A 1 202 ? 183.36800 177.39900 219.24800 1.000 138.56951 202 GLN A CA 1
ATOM 1200 C C . GLN A 1 202 ? 184.85300 177.51400 219.56300 1.000 138.56951 202 GLN A C 1
ATOM 1201 O O . GLN A 1 202 ? 185.26900 178.45800 220.24600 1.000 138.56951 202 GLN A O 1
ATOM 1207 N N . LYS A 1 203 ? 185.66100 176.57000 219.07600 1.000 140.50422 203 LYS A N 1
ATOM 1208 C CA . LYS A 1 203 ? 187.07700 176.49600 219.40100 1.000 140.50422 203 LYS A CA 1
ATOM 1209 C C . LYS A 1 203 ? 187.96700 176.41500 218.17000 1.000 140.50422 203 LYS A C 1
ATOM 1210 O O . LYS A 1 203 ? 189.10800 176.88700 218.22200 1.000 140.50422 203 LYS A O 1
ATOM 1216 N N . GLU A 1 204 ? 187.48400 175.85000 217.07000 1.000 131.73693 204 GLU A N 1
ATOM 1217 C CA . GLU A 1 204 ? 188.31000 175.64500 215.88600 1.000 131.73693 204 GLU A CA 1
ATOM 1218 C C . GLU A 1 204 ? 187.62800 175.98900 214.56900 1.000 131.73693 204 GLU A C 1
ATOM 1219 O O . GLU A 1 204 ? 188.33500 176.24000 213.58800 1.000 131.73693 204 GLU A O 1
ATOM 1225 N N . SER A 1 205 ? 186.29400 176.01900 214.49700 1.000 125.70624 205 SER A N 1
ATOM 1226 C CA . SER A 1 205 ? 185.60300 176.18000 213.22500 1.000 125.70624 205 SER A CA 1
ATOM 1227 C C . SER A 1 205 ? 184.60100 177.32700 213.19100 1.000 125.70624 205 SER A C 1
ATOM 1228 O O . SER A 1 205 ? 183.95300 177.52200 212.15700 1.000 125.70624 205 SER A O 1
ATOM 1231 N N . SER A 1 206 ? 184.45200 178.09100 214.26900 1.000 135.77904 206 SER A N 1
ATOM 1232 C CA . SER A 1 206 ? 183.45800 179.15500 214.24200 1.000 135.77904 206 SER A CA 1
ATOM 1233 C C . SER A 1 206 ? 183.84500 180.32200 215.14200 1.000 135.77904 206 SER A C 1
ATOM 1234 O O . SER A 1 206 ? 183.80300 180.20100 216.37300 1.000 135.77904 206 SER A O 1
ATOM 1237 N N . PRO A 1 207 ? 184.23200 181.46300 214.56600 1.000 140.23715 207 PRO A N 1
ATOM 1238 C CA . PRO A 1 207 ? 184.33100 182.69300 215.35900 1.000 140.23715 207 PRO A CA 1
ATOM 1239 C C . PRO A 1 207 ? 183.01600 183.45500 215.33900 1.000 140.23715 207 PRO A C 1
ATOM 1240 O O . PRO A 1 207 ? 182.06000 183.02000 214.68800 1.000 140.23715 207 PRO A O 1
ATOM 1244 N N . ILE A 1 208 ? 182.94800 184.58600 216.04500 1.000 143.95447 208 ILE A N 1
ATOM 1245 C CA . ILE A 1 208 ? 181.72000 185.37300 216.07800 1.000 143.95447 208 ILE A CA 1
ATOM 1246 C C . ILE A 1 208 ? 181.35700 185.89200 214.69300 1.000 143.95447 208 ILE A C 1
ATOM 1247 O O . ILE A 1 208 ? 180.18100 186.14700 214.41100 1.000 143.95447 208 ILE A O 1
ATOM 1252 N N . GLY A 1 209 ? 182.34100 186.03900 213.81000 1.000 140.60543 209 GLY A N 1
ATOM 1253 C CA . GLY A 1 209 ? 182.07900 186.43700 212.44300 1.000 140.60543 209 GLY A CA 1
ATOM 1254 C C . GLY A 1 209 ? 182.56800 187.82900 212.10900 1.000 140.60543 209 GLY A C 1
ATOM 1255 O O . GLY A 1 209 ? 181.90900 188.82300 212.42700 1.000 140.60543 209 GLY A O 1
ATOM 1256 N N . ASP A 1 210 ? 183.72700 187.91100 211.46100 1.000 138.71356 210 ASP A N 1
ATOM 1257 C CA . ASP A 1 210 ? 184.26800 189.17400 210.98200 1.000 138.71356 210 ASP A CA 1
ATOM 1258 C C . ASP A 1 210 ? 183.72700 189.55100 209.61200 1.000 138.71356 210 ASP A C 1
ATOM 1259 O O . ASP A 1 210 ? 184.23200 190.49400 208.99600 1.000 138.71356 210 ASP A O 1
ATOM 1264 N N . HIS A 1 211 ? 182.71300 188.83800 209.12700 1.000 134.50184 211 HIS A N 1
ATOM 1265 C CA . HIS A 1 211 ? 182.21800 189.01700 207.77000 1.000 134.50184 211 HIS A CA 1
ATOM 1266 C C . HIS A 1 211 ? 181.23300 190.16900 207.63600 1.000 134.50184 211 HIS A C 1
ATOM 1267 O O . HIS A 1 211 ? 180.78700 190.44700 206.51900 1.000 134.50184 211 HIS A O 1
ATOM 1274 N N . GLY A 1 212 ? 180.88300 190.84300 208.73100 1.000 135.84700 212 GLY A N 1
ATOM 1275 C CA . GLY A 1 212 ? 180.10000 192.06100 208.60500 1.000 135.84700 212 GLY A CA 1
ATOM 1276 C C . GLY A 1 212 ? 180.83900 193.13100 207.82600 1.000 135.84700 212 GLY A C 1
ATOM 1277 O O . GLY A 1 212 ? 180.31300 193.69500 206.86200 1.000 135.84700 212 GLY A O 1
ATOM 1278 N N . THR A 1 213 ? 182.07800 193.42000 208.23400 1.000 137.07479 213 THR A N 1
ATOM 1279 C CA . THR A 1 213 ? 182.90100 194.37300 207.49900 1.000 137.07479 213 THR A CA 1
ATOM 1280 C C . THR A 1 213 ? 183.15800 193.89700 206.07600 1.000 137.07479 213 THR A C 1
ATOM 1281 O O . THR A 1 213 ? 183.17100 194.70300 205.13700 1.000 137.07479 213 THR A O 1
ATOM 1285 N N . PHE A 1 214 ? 183.36500 192.58900 205.89600 1.000 132.49367 214 PHE A N 1
ATOM 1286 C CA . PHE A 1 214 ? 183.56200 192.04800 204.55600 1.000 132.49367 214 PHE A CA 1
ATOM 1287 C C . PHE A 1 214 ? 182.35800 192.34000 203.66900 1.000 132.49367 214 PHE A C 1
ATOM 1288 O O . PHE A 1 214 ? 182.50700 192.81300 202.53700 1.000 132.49367 214 PHE A O 1
ATOM 1296 N N . PHE A 1 215 ? 181.15200 192.07800 204.17600 1.000 128.51816 215 PHE A N 1
ATOM 1297 C CA . PHE A 1 215 ? 179.95200 192.28400 203.37600 1.000 128.51816 215 PHE A CA 1
ATOM 1298 C C . PHE A 1 215 ? 179.71100 193.76300 203.10800 1.000 128.51816 215 PHE A C 1
ATOM 1299 O O . PHE A 1 215 ? 179.29400 194.13700 202.00600 1.000 128.51816 215 PHE A O 1
ATOM 1307 N N . ARG A 1 216 ? 179.97000 194.62000 204.09800 1.000 135.54406 216 ARG A N 1
ATOM 1308 C CA . ARG A 1 216 ? 179.80200 196.05400 203.87900 1.000 135.54406 216 ARG A CA 1
ATOM 1309 C C . ARG A 1 216 ? 180.75800 196.55700 202.80400 1.000 135.54406 216 ARG A C 1
ATOM 1310 O O . ARG A 1 216 ? 180.35200 197.27600 201.88200 1.000 135.54406 216 ARG A O 1
ATOM 1318 N N . LYS A 1 217 ? 182.03600 196.18000 202.90000 1.000 138.72085 217 LYS A N 1
ATOM 1319 C CA . LYS A 1 217 ? 183.00100 196.59500 201.88900 1.000 138.72085 217 LYS A CA 1
ATOM 1320 C C . LYS A 1 217 ? 182.64100 196.02600 200.52400 1.000 138.72085 217 LYS A C 1
ATOM 1321 O O . LYS A 1 217 ? 182.83200 196.68900 199.49900 1.000 138.72085 217 LYS A O 1
ATOM 1327 N N . LEU A 1 218 ? 182.11700 194.80000 200.48700 1.000 134.86276 218 LEU A N 1
ATOM 1328 C CA . LEU A 1 218 ? 181.76100 194.19300 199.21100 1.000 134.86276 218 LEU A CA 1
ATOM 1329 C C . LEU A 1 218 ? 180.59400 194.92300 198.56200 1.000 134.86276 218 LEU A C 1
ATOM 1330 O O . LEU A 1 218 ? 180.59500 195.15600 197.34900 1.000 134.86276 218 LEU A O 1
ATOM 1335 N N . LEU A 1 219 ? 179.57600 195.26900 199.35100 1.000 136.33279 219 LEU A N 1
ATOM 1336 C CA . LEU A 1 219 ? 178.46800 196.05000 198.81200 1.000 136.33279 219 LEU A CA 1
ATOM 1337 C C . LEU A 1 219 ? 178.94600 197.41200 198.33000 1.000 136.33279 219 LEU A C 1
ATOM 1338 O O . LEU A 1 219 ? 178.51400 197.89200 197.27500 1.000 136.33279 219 LEU A O 1
ATOM 1343 N N . THR A 1 220 ? 179.83800 198.04900 199.09300 1.000 141.25289 220 THR A N 1
ATOM 1344 C CA . THR A 1 220 ? 180.43000 199.30800 198.65100 1.000 141.25289 220 THR A CA 1
ATOM 1345 C C . THR A 1 220 ? 181.12300 199.14000 197.30500 1.000 141.25289 220 THR A C 1
ATOM 1346 O O . THR A 1 220 ? 180.95100 199.95900 196.39600 1.000 141.25289 220 THR A O 1
ATOM 1350 N N . HIS A 1 221 ? 181.89800 198.06700 197.15600 1.000 143.13944 221 HIS A N 1
ATOM 1351 C CA . HIS A 1 221 ? 182.61900 197.83900 195.91100 1.000 143.13944 221 HIS A CA 1
ATOM 1352 C C . HIS A 1 221 ? 181.66000 197.60900 194.74900 1.000 143.13944 221 HIS A C 1
ATOM 1353 O O . HIS A 1 221 ? 181.80700 198.22400 193.68900 1.000 143.13944 221 HIS A O 1
ATOM 1360 N N . VAL A 1 222 ? 180.66000 196.74500 194.93500 1.000 141.39548 222 VAL A N 1
ATOM 1361 C CA . VAL A 1 222 ? 179.76100 196.42900 193.82900 1.000 141.39548 222 VAL A CA 1
ATOM 1362 C C . VAL A 1 222 ? 178.89700 197.63000 193.46500 1.000 141.39548 222 VAL A C 1
ATOM 1363 O O . VAL A 1 222 ? 178.50800 197.78600 192.30200 1.000 141.39548 222 VAL A O 1
ATOM 1367 N N . ARG A 1 223 ? 178.58700 198.50200 194.42900 1.000 145.53788 223 ARG A N 1
ATOM 1368 C CA . ARG A 1 223 ? 177.87600 199.73100 194.10300 1.000 145.53788 223 ARG A CA 1
ATOM 1369 C C . ARG A 1 223 ? 178.79600 200.78100 193.49900 1.000 145.53788 223 ARG A C 1
ATOM 1370 O O . ARG A 1 223 ? 178.31400 201.69300 192.81800 1.000 145.53788 223 ARG A O 1
ATOM 1378 N N . THR A 1 224 ? 180.10500 200.67300 193.73800 1.000 146.90399 224 THR A N 1
ATOM 1379 C CA . THR A 1 224 ? 181.06100 201.52300 193.03700 1.000 146.90399 224 THR A CA 1
ATOM 1380 C C . THR A 1 224 ? 181.18400 201.10900 191.57600 1.000 146.90399 224 THR A C 1
ATOM 1381 O O . THR A 1 224 ? 181.25300 201.96400 190.68700 1.000 146.90399 224 THR A O 1
ATOM 1385 N N . ILE A 1 225 ? 181.22000 199.80300 191.30800 1.000 145.68137 225 ILE A N 1
ATOM 1386 C CA . ILE A 1 225 ? 181.17900 199.34100 189.92400 1.000 145.68137 225 ILE A CA 1
ATOM 1387 C C . ILE A 1 225 ? 179.82200 199.63000 189.29700 1.000 145.68137 225 ILE A C 1
ATOM 1388 O O . ILE A 1 225 ? 179.74000 199.97500 188.11100 1.000 145.68137 225 ILE A O 1
ATOM 1393 N N . LYS A 1 226 ? 178.74100 199.53200 190.07200 1.000 148.52928 226 LYS A N 1
ATOM 1394 C CA . LYS A 1 226 ? 177.40500 199.79100 189.53700 1.000 148.52928 226 LYS A CA 1
ATOM 1395 C C . LYS A 1 226 ? 177.21300 201.30500 189.45600 1.000 148.52928 226 LYS A C 1
ATOM 1396 O O . LYS A 1 226 ? 176.60400 201.94300 190.31900 1.000 148.52928 226 LYS A O 1
ATOM 1402 N N . GLU A 1 227 ? 177.78400 201.88800 188.40800 1.000 156.15289 227 GLU A N 1
ATOM 1403 C CA . GLU A 1 227 ? 177.58100 203.29700 188.08300 1.000 156.15289 227 GLU A CA 1
ATOM 1404 C C . GLU A 1 227 ? 177.57900 203.42300 186.56200 1.000 156.15289 227 GLU A C 1
ATOM 1405 O O . GLU A 1 227 ? 177.35700 202.44700 185.83700 1.000 156.15289 227 GLU A O 1
ATOM 1411 N N . ASN A 1 228 ? 177.81000 204.63900 186.07100 1.000 162.64803 228 ASN A N 1
ATOM 1412 C CA . ASN A 1 228 ? 177.54900 204.97300 184.67900 1.000 162.64803 228 ASN A CA 1
ATOM 1413 C C . ASN A 1 228 ? 178.41300 204.12700 183.73600 1.000 162.64803 228 ASN A C 1
ATOM 1414 O O . ASN A 1 228 ? 179.28000 203.35300 184.15100 1.000 162.64803 228 ASN A O 1
ATOM 1419 N N . GLU A 1 229 ? 178.16600 204.30600 182.44300 1.000 163.05903 229 GLU A N 1
ATOM 1420 C CA . GLU A 1 229 ? 178.45500 203.40800 181.32700 1.000 163.05903 229 GLU A CA 1
ATOM 1421 C C . GLU A 1 229 ? 179.96600 203.23200 181.04400 1.000 163.05903 229 GLU A C 1
ATOM 1422 O O . GLU A 1 229 ? 180.30500 202.55600 180.06500 1.000 163.05903 229 GLU A O 1
ATOM 1428 N N . ASP A 1 230 ? 180.89100 203.79300 181.83100 1.000 161.37465 230 ASP A N 1
ATOM 1429 C CA . ASP A 1 230 ? 182.31200 203.61800 181.53800 1.000 161.37465 230 ASP A CA 1
ATOM 1430 C C . ASP A 1 230 ? 182.69600 202.14500 181.50600 1.000 161.37465 230 ASP A C 1
ATOM 1431 O O . ASP A 1 230 ? 183.59400 201.75200 180.75400 1.000 161.37465 230 ASP A O 1
ATOM 1436 N N . ILE A 1 231 ? 182.03000 201.32300 182.31300 1.000 156.44181 231 ILE A N 1
ATOM 1437 C CA . ILE A 1 231 ? 182.16300 199.87300 182.26900 1.000 156.44181 231 ILE A CA 1
ATOM 1438 C C . ILE A 1 231 ? 180.76600 199.28600 182.09700 1.000 156.44181 231 ILE A C 1
ATOM 1439 O O . ILE A 1 231 ? 179.88800 199.49300 182.94400 1.000 156.44181 231 ILE A O 1
ATOM 1444 N N . GLU A 1 232 ? 180.55700 198.57700 180.98600 1.000 150.52957 232 GLU A N 1
ATOM 1445 C CA . GLU A 1 232 ? 179.23500 198.10200 180.60200 1.000 150.52957 232 GLU A CA 1
ATOM 1446 C C . GLU A 1 232 ? 178.95000 196.67400 181.04100 1.000 150.52957 232 GLU A C 1
ATOM 1447 O O . GLU A 1 232 ? 177.77700 196.29800 181.14100 1.000 150.52957 232 GLU A O 1
ATOM 1453 N N . ASN A 1 233 ? 179.98100 195.88600 181.31300 1.000 136.93314 233 ASN A N 1
ATOM 1454 C CA . ASN A 1 233 ? 179.83400 194.49800 181.74000 1.000 136.93314 233 ASN A CA 1
ATOM 1455 C C . ASN A 1 233 ? 180.01100 194.43900 183.25400 1.000 136.93314 233 ASN A C 1
ATOM 1456 O O . ASN A 1 233 ? 181.13200 194.48700 183.76600 1.000 136.93314 233 ASN A O 1
ATOM 1461 N N . LYS A 1 234 ? 178.89200 194.33700 183.97100 1.000 129.63931 234 LYS A N 1
ATOM 1462 C CA . LYS A 1 234 ? 178.93300 194.36200 185.42900 1.000 129.63931 234 LYS A CA 1
ATOM 1463 C C . LYS A 1 234 ? 179.51100 193.06600 185.98600 1.000 129.63931 234 LYS A C 1
ATOM 1464 O O . LYS A 1 234 ? 180.53400 193.07400 186.68000 1.000 129.63931 234 LYS A O 1
ATOM 1470 N N . GLY A 1 235 ? 178.87800 191.93600 185.67900 1.000 117.35822 235 GLY A N 1
ATOM 1471 C CA . GLY A 1 235 ? 179.33400 190.65800 186.19000 1.000 117.35822 235 GLY A CA 1
ATOM 1472 C C . GLY A 1 235 ? 180.51200 190.09100 185.42300 1.000 117.35822 235 GLY A C 1
ATOM 1473 O O . GLY A 1 235 ? 180.68100 188.87200 185.34000 1.000 117.35822 235 GLY A O 1
ATOM 1474 N N . GLU A 1 236 ? 181.33700 190.97400 184.86200 1.000 117.15841 236 GLU A N 1
ATOM 1475 C CA . GLU A 1 236 ? 182.52300 190.58200 184.11600 1.000 117.15841 236 GLU A CA 1
ATOM 1476 C C . GLU A 1 236 ? 183.79500 191.24000 184.62700 1.000 117.15841 236 GLU A C 1
ATOM 1477 O O . GLU A 1 236 ? 184.88000 190.68200 184.42500 1.000 117.15841 236 GLU A O 1
ATOM 1483 N N . THR A 1 237 ? 183.70100 192.38600 185.30000 1.000 121.94917 237 THR A N 1
ATOM 1484 C CA . THR A 1 237 ? 184.86900 193.07400 185.82300 1.000 121.94917 237 THR A CA 1
ATOM 1485 C C . THR A 1 237 ? 185.08800 192.84200 187.30900 1.000 121.94917 237 THR A C 1
ATOM 1486 O O . THR A 1 237 ? 186.24000 192.86200 187.75500 1.000 121.94917 237 THR A O 1
ATOM 1490 N N . LEU A 1 238 ? 184.03400 192.57900 188.07700 1.000 115.04216 238 LEU A N 1
ATOM 1491 C CA . LEU A 1 238 ? 184.17600 192.27500 189.49300 1.000 115.04216 238 LEU A CA 1
ATOM 1492 C C . LEU A 1 238 ? 184.44800 190.79900 189.75100 1.000 115.04216 238 LEU A C 1
ATOM 1493 O O . LEU A 1 238 ? 184.75700 190.43000 190.88900 1.000 115.04216 238 LEU A O 1
ATOM 1498 N N . ILE A 1 239 ? 184.34600 189.95200 188.72900 1.000 107.78623 239 ILE A N 1
ATOM 1499 C CA . ILE A 1 239 ? 184.82300 188.57700 188.84600 1.000 107.78623 239 ILE A CA 1
ATOM 1500 C C . ILE A 1 239 ? 186.33500 188.52900 188.68800 1.000 107.78623 239 ILE A C 1
ATOM 1501 O O . ILE A 1 239 ? 187.05700 188.03800 189.56300 1.000 107.78623 239 ILE A O 1
ATOM 1506 N N . LEU A 1 240 ? 186.83300 189.04900 187.56800 1.000 115.37950 240 LEU A N 1
ATOM 1507 C CA . LEU A 1 240 ? 188.26400 189.09900 187.28600 1.000 115.37950 240 LEU A CA 1
ATOM 1508 C C . LEU A 1 240 ? 188.77900 190.48300 187.67000 1.000 115.37950 240 LEU A C 1
ATOM 1509 O O . LEU A 1 240 ? 188.94200 191.37400 186.83700 1.000 115.37950 240 LEU A O 1
ATOM 1514 N N . GLY A 1 241 ? 189.03900 190.65400 188.96200 1.000 124.11933 241 GLY A N 1
ATOM 1515 C CA . GLY A 1 241 ? 189.52800 191.91800 189.47100 1.000 124.11933 241 GLY A CA 1
ATOM 1516 C C . GLY A 1 241 ? 190.90500 192.29300 188.96300 1.000 124.11933 241 GLY A C 1
ATOM 1517 O O . GLY A 1 241 ? 191.05600 193.27800 188.23400 1.000 124.11933 241 GLY A O 1
ATOM 1518 N N . ASP A 1 242 ? 191.91700 191.51400 189.33300 1.000 132.33640 242 ASP A N 1
ATOM 1519 C CA . ASP A 1 242 ? 193.30200 191.81900 189.00200 1.000 132.33640 242 ASP A CA 1
ATOM 1520 C C . ASP A 1 242 ? 193.73900 190.97500 187.81200 1.000 132.33640 242 ASP A C 1
ATOM 1521 O O . ASP A 1 242 ? 193.55600 189.75300 187.80900 1.000 132.33640 242 ASP A O 1
ATOM 1526 N N . ASN A 1 243 ? 194.32200 191.62900 186.80900 1.000 132.73286 243 ASN A N 1
ATOM 1527 C CA . ASN A 1 243 ? 194.78000 190.96000 185.60100 1.000 132.73286 243 ASN A CA 1
ATOM 1528 C C . ASN A 1 243 ? 195.96000 191.73000 185.01800 1.000 132.73286 243 ASN A C 1
ATOM 1529 O O . ASN A 1 243 ? 196.02800 192.95700 185.12700 1.000 132.73286 243 ASN A O 1
ATOM 1534 N N . LYS A 1 244 ? 196.89000 191.00400 184.39700 1.000 132.14925 244 LYS A N 1
ATOM 1535 C CA . LYS A 1 244 ? 196.77300 189.55800 184.22400 1.000 132.14925 244 LYS A CA 1
ATOM 1536 C C . LYS A 1 244 ? 197.86800 188.82000 184.98700 1.000 132.14925 244 LYS A C 1
ATOM 1537 O O . LYS A 1 244 ? 199.06100 189.03800 184.77100 1.000 132.14925 244 LYS A O 1
ATOM 1543 N N . ILE A 1 245 ? 197.43200 187.94200 185.88500 1.000 128.39538 245 ILE A N 1
ATOM 1544 C CA . ILE A 1 245 ? 198.30800 187.15300 186.74100 1.000 128.39538 245 ILE A CA 1
ATOM 1545 C C . ILE A 1 245 ? 197.80800 185.71900 186.60200 1.000 128.39538 245 ILE A C 1
ATOM 1546 O O . ILE A 1 245 ? 197.01600 185.43200 185.69900 1.000 128.39538 245 ILE A O 1
ATOM 1551 N N . ASP A 1 246 ? 198.34700 184.80500 187.40900 1.000 122.06885 246 ASP A N 1
ATOM 1552 C CA . ASP A 1 246 ? 197.82400 183.45100 187.63900 1.000 122.06885 246 ASP A CA 1
ATOM 1553 C C . ASP A 1 246 ? 197.45800 182.75100 186.32400 1.000 122.06885 246 ASP A C 1
ATOM 1554 O O . ASP A 1 246 ? 196.30000 182.48000 186.00800 1.000 122.06885 246 ASP A O 1
ATOM 1559 N N . VAL A 1 247 ? 198.51900 182.46900 185.56400 1.000 115.66761 247 VAL A N 1
ATOM 1560 C CA . VAL A 1 247 ? 198.44600 181.82200 184.25700 1.000 115.66761 247 VAL A CA 1
ATOM 1561 C C . VAL A 1 247 ? 197.52900 180.60700 184.32200 1.000 115.66761 247 VAL A C 1
ATOM 1562 O O . VAL A 1 247 ? 197.46100 179.91700 185.34500 1.000 115.66761 247 VAL A O 1
ATOM 1566 N N . MET A 1 248 ? 196.79600 180.35800 183.23600 1.000 104.56113 248 MET A N 1
ATOM 1567 C CA . MET A 1 248 ? 195.78400 179.30900 183.19700 1.000 104.56113 248 MET A CA 1
ATOM 1568 C C . MET A 1 248 ? 196.32900 177.95900 183.63500 1.000 104.56113 248 MET A C 1
ATOM 1569 O O . MET A 1 248 ? 195.92500 177.42800 184.67100 1.000 104.56113 248 MET A O 1
ATOM 1574 N N . ASN A 1 249 ? 197.27100 177.41700 182.87500 1.000 101.41031 249 ASN A N 1
ATOM 1575 C CA . ASN A 1 249 ? 197.66800 176.02200 183.02000 1.000 101.41031 249 ASN A CA 1
ATOM 1576 C C . ASN A 1 249 ? 198.93900 175.92900 183.85400 1.000 101.41031 249 ASN A C 1
ATOM 1577 O O . ASN A 1 249 ? 200.04600 176.11600 183.34400 1.000 101.41031 249 ASN A O 1
ATOM 1582 N N . SER A 1 250 ? 198.78100 175.64200 185.15700 1.000 91.50794 250 SER A N 1
ATOM 1583 C CA . SER A 1 250 ? 199.90400 175.10200 185.92100 1.000 91.50794 250 SER A CA 1
ATOM 1584 C C . SER A 1 250 ? 199.34500 174.19100 187.01800 1.000 91.50794 250 SER A C 1
ATOM 1585 O O . SER A 1 250 ? 199.13800 174.59700 188.16100 1.000 91.50794 250 SER A O 1
ATOM 1588 N N . ASN A 1 251 ? 199.10700 172.93400 186.64800 1.000 82.13138 251 ASN A N 1
ATOM 1589 C CA . ASN A 1 251 ? 199.06200 171.79200 187.55800 1.000 82.13138 251 ASN A CA 1
ATOM 1590 C C . ASN A 1 251 ? 197.96300 171.84800 188.61400 1.000 82.13138 251 ASN A C 1
ATOM 1591 O O . ASN A 1 251 ? 197.75900 170.86800 189.33400 1.000 82.13138 251 ASN A O 1
ATOM 1596 N N . ASP A 1 252 ? 197.24200 172.96500 188.72100 1.000 76.79627 252 ASP A N 1
ATOM 1597 C CA . ASP A 1 252 ? 196.14100 173.03700 189.67500 1.000 76.79627 252 ASP A CA 1
ATOM 1598 C C . ASP A 1 252 ? 194.96400 173.81100 189.10600 1.000 76.79627 252 ASP A C 1
ATOM 1599 O O . ASP A 1 252 ? 194.05500 174.18100 189.85500 1.000 76.79627 252 ASP A O 1
ATOM 1604 N N . PHE A 1 253 ? 194.97600 174.08200 187.80600 1.000 71.03751 253 PHE A N 1
ATOM 1605 C CA . PHE A 1 253 ? 193.82800 174.68100 187.15100 1.000 71.03751 253 PHE A CA 1
ATOM 1606 C C . PHE A 1 253 ? 192.62400 173.75300 187.16900 1.000 71.03751 253 PHE A C 1
ATOM 1607 O O . PHE A 1 253 ? 191.49200 174.22100 187.02400 1.000 71.03751 253 PHE A O 1
ATOM 1615 N N . PHE A 1 254 ? 192.84400 172.45300 187.34700 1.000 58.85239 254 PHE A N 1
ATOM 1616 C CA . PHE A 1 254 ? 191.77900 171.46500 187.31200 1.000 58.85239 254 PHE A CA 1
ATOM 1617 C C . PHE A 1 254 ? 191.14600 171.21500 188.67000 1.000 58.85239 254 PHE A C 1
ATOM 1618 O O . PHE A 1 254 ? 190.08400 170.59100 188.73000 1.000 58.85239 254 PHE A O 1
ATOM 1626 N N . PHE A 1 255 ? 191.76300 171.67500 189.75100 1.000 58.92949 255 PHE A N 1
ATOM 1627 C CA . PHE A 1 255 ? 191.28400 171.41500 191.09700 1.000 58.92949 255 PHE A CA 1
ATOM 1628 C C . PHE A 1 255 ? 190.78100 172.70400 191.72800 1.000 58.92949 255 PHE A C 1
ATOM 1629 O O . PHE A 1 255 ? 191.18900 173.80400 191.35400 1.000 58.92949 255 PHE A O 1
ATOM 1637 N N . THR A 1 256 ? 189.88200 172.55700 192.69800 1.000 61.79421 256 THR A N 1
ATOM 1638 C CA . THR A 1 256 ? 189.25200 173.71200 193.32100 1.000 61.79421 256 THR A CA 1
ATOM 1639 C C . THR A 1 256 ? 190.16700 174.44200 194.29200 1.000 61.79421 256 THR A C 1
ATOM 1640 O O . THR A 1 256 ? 189.88300 175.59100 194.64300 1.000 61.79421 256 THR A O 1
ATOM 1644 N N . THR A 1 257 ? 191.24500 173.80500 194.74400 1.000 70.60499 257 THR A N 1
ATOM 1645 C CA . THR A 1 257 ? 192.17600 174.40600 195.68600 1.000 70.60499 257 THR A CA 1
ATOM 1646 C C . THR A 1 257 ? 193.59500 174.10000 195.23800 1.000 70.60499 257 THR A C 1
ATOM 1647 O O . THR A 1 257 ? 193.82300 173.31300 194.32000 1.000 70.60499 257 THR A O 1
ATOM 1651 N N . ASN A 1 258 ? 194.55800 174.73100 195.90100 1.000 80.59385 258 ASN A N 1
ATOM 1652 C CA . ASN A 1 258 ? 195.96300 174.44100 195.66600 1.000 80.59385 258 ASN A CA 1
ATOM 1653 C C . ASN A 1 258 ? 196.43300 173.37600 196.65600 1.000 80.59385 258 ASN A C 1
ATOM 1654 O O . ASN A 1 258 ? 195.63100 172.73100 197.33500 1.000 80.59385 258 ASN A O 1
ATOM 1659 N N . SER A 1 259 ? 197.74400 173.18200 196.74700 1.000 82.57422 259 SER A N 1
ATOM 1660 C CA . SER A 1 259 ? 198.32400 172.10600 197.54000 1.000 82.57422 259 SER A CA 1
ATOM 1661 C C . SER A 1 259 ? 198.40100 172.41200 199.03000 1.000 82.57422 259 SER A C 1
ATOM 1662 O O . SER A 1 259 ? 199.06900 171.66900 199.75300 1.000 82.57422 259 SER A O 1
ATOM 1665 N N . ASN A 1 260 ? 197.75800 173.46700 199.51800 1.000 88.09254 260 ASN A N 1
ATOM 1666 C CA . ASN A 1 260 ? 197.84300 173.81100 200.93000 1.000 88.09254 260 ASN A CA 1
ATOM 1667 C C . ASN A 1 260 ? 196.61900 173.29900 201.67400 1.000 88.09254 260 ASN A C 1
ATOM 1668 O O . ASN A 1 260 ? 195.48400 173.60400 201.29700 1.000 88.09254 260 ASN A O 1
ATOM 1673 N N . VAL A 1 261 ? 196.85700 172.53200 202.74000 1.000 83.97240 261 VAL A N 1
ATOM 1674 C CA . VAL A 1 261 ? 195.76400 171.95600 203.51700 1.000 83.97240 261 VAL A CA 1
ATOM 1675 C C . VAL A 1 261 ? 194.96700 173.04200 204.22900 1.000 83.97240 261 VAL A C 1
ATOM 1676 O O . VAL A 1 261 ? 193.75500 172.89400 204.44700 1.000 83.97240 261 VAL A O 1
ATOM 1680 N N . LYS A 1 262 ? 195.61300 174.15500 204.58200 1.000 83.83414 262 LYS A N 1
ATOM 1681 C CA . LYS A 1 262 ? 194.91500 175.20900 205.30600 1.000 83.83414 262 LYS A CA 1
ATOM 1682 C C . LYS A 1 262 ? 193.79600 175.82000 204.47600 1.000 83.83414 262 LYS A C 1
ATOM 1683 O O . LYS A 1 262 ? 192.79500 176.27800 205.03100 1.000 83.83414 262 LYS A O 1
ATOM 1689 N N . PHE A 1 263 ? 193.92200 175.80200 203.15100 1.000 81.90337 263 PHE A N 1
ATOM 1690 C CA . PHE A 1 263 ? 192.86500 176.35200 202.31200 1.000 81.90337 263 PHE A CA 1
ATOM 1691 C C . PHE A 1 263 ? 191.62300 175.46600 202.33200 1.000 81.90337 263 PHE A C 1
ATOM 1692 O O . PHE A 1 263 ? 190.49600 175.96700 202.44900 1.000 81.90337 263 PHE A O 1
ATOM 1700 N N . MET A 1 264 ? 191.81100 174.14800 202.24500 1.000 79.63962 264 MET A N 1
ATOM 1701 C CA . MET A 1 264 ? 190.68600 173.22900 202.37900 1.000 79.63962 264 MET A CA 1
ATOM 1702 C C . MET A 1 264 ? 190.06000 173.32700 203.76400 1.000 79.63962 264 MET A C 1
ATOM 1703 O O . MET A 1 264 ? 188.83100 173.28300 203.90500 1.000 79.63962 264 MET A O 1
ATOM 1708 N N . GLU A 1 265 ? 190.89200 173.46100 204.79900 1.000 82.92252 265 GLU A N 1
ATOM 1709 C CA . GLU A 1 265 ? 190.36700 173.63400 206.14900 1.000 82.92252 265 GLU A CA 1
ATOM 1710 C C . GLU A 1 265 ? 189.54000 174.91000 206.26200 1.000 82.92252 265 GLU A C 1
ATOM 1711 O O . GLU A 1 265 ? 188.49100 174.92300 206.91400 1.000 82.92252 265 GLU A O 1
ATOM 1717 N N . ASN A 1 266 ? 189.99400 175.99200 205.62900 1.000 84.72776 266 ASN A N 1
ATOM 1718 C CA . ASN A 1 266 ? 189.24200 177.24200 205.66200 1.000 84.72776 266 ASN A CA 1
ATOM 1719 C C . ASN A 1 266 ? 187.90800 177.10900 204.94200 1.000 84.72776 266 ASN A C 1
ATOM 1720 O O . ASN A 1 266 ? 186.89900 177.66400 205.39000 1.000 84.72776 266 ASN A O 1
ATOM 1725 N N . LEU A 1 267 ? 187.88400 176.39600 203.81500 1.000 81.70235 267 LEU A N 1
ATOM 1726 C CA . LEU A 1 267 ? 186.61500 176.16400 203.12700 1.000 81.70235 267 LEU A CA 1
ATOM 1727 C C . LEU A 1 267 ? 185.65300 175.38100 204.01100 1.000 81.70235 267 LEU A C 1
ATOM 1728 O O . LEU A 1 267 ? 184.46200 175.71700 204.11400 1.000 81.70235 267 LEU A O 1
ATOM 1733 N N . ASP A 1 268 ? 186.15400 174.32200 204.65100 1.000 84.14739 268 ASP A N 1
ATOM 1734 C CA . ASP A 1 268 ? 185.34100 173.56900 205.60000 1.000 84.14739 268 ASP A CA 1
ATOM 1735 C C . ASP A 1 268 ? 184.78500 174.47800 206.68800 1.000 84.14739 268 ASP A C 1
ATOM 1736 O O . ASP A 1 268 ? 183.60200 174.40000 207.03400 1.000 84.14739 268 ASP A O 1
ATOM 1741 N N . ASP A 1 269 ? 185.63300 175.34700 207.24000 1.000 91.90030 269 ASP A N 1
ATOM 1742 C CA . ASP A 1 269 ? 185.20400 176.22400 208.32400 1.000 91.90030 269 ASP A CA 1
ATOM 1743 C C . ASP A 1 269 ? 184.11400 177.18000 207.86300 1.000 91.90030 269 ASP A C 1
ATOM 1744 O O . ASP A 1 269 ? 183.12500 177.39900 208.56900 1.000 91.90030 269 ASP A O 1
ATOM 1749 N N . ILE A 1 270 ? 184.28600 177.77400 206.68300 1.000 83.71457 270 ILE A N 1
ATOM 1750 C CA . ILE A 1 270 ? 183.30200 178.73300 206.18900 1.000 83.71457 270 ILE A CA 1
ATOM 1751 C C . ILE A 1 270 ? 181.95900 178.05500 205.96700 1.000 83.71457 270 ILE A C 1
ATOM 1752 O O . ILE A 1 270 ? 180.90900 178.59100 206.33500 1.000 83.71457 270 ILE A O 1
ATOM 1757 N N . THR A 1 271 ? 181.96500 176.86300 205.36600 1.000 83.11737 271 THR A N 1
ATOM 1758 C CA . THR A 1 271 ? 180.68800 176.18200 205.17500 1.000 83.11737 271 THR A CA 1
ATOM 1759 C C . THR A 1 271 ? 180.07100 175.76000 206.50100 1.000 83.11737 271 THR A C 1
ATOM 1760 O O . THR A 1 271 ? 178.84700 175.80600 206.65200 1.000 83.11737 271 THR A O 1
ATOM 1764 N N . ASN A 1 272 ? 180.89000 175.35800 207.47300 1.000 91.01101 272 ASN A N 1
ATOM 1765 C CA . ASN A 1 272 ? 180.34400 174.89600 208.74200 1.000 91.01101 272 ASN A CA 1
ATOM 1766 C C . ASN A 1 272 ? 179.80000 176.04300 209.57800 1.000 91.01101 272 ASN A C 1
ATOM 1767 O O . ASN A 1 272 ? 178.87900 175.84000 210.37400 1.000 91.01101 272 ASN A O 1
ATOM 1772 N N . GLN A 1 273 ? 180.35700 177.24600 209.42700 1.000 101.40345 273 GLN A N 1
ATOM 1773 C CA . GLN A 1 273 ? 179.88900 178.37500 210.22400 1.000 101.40345 273 GLN A CA 1
ATOM 1774 C C . GLN A 1 273 ? 178.44200 178.70500 209.90300 1.000 101.40345 273 GLN A C 1
ATOM 1775 O O . GLN A 1 273 ? 177.61600 178.85600 210.80900 1.000 101.40345 273 GLN A O 1
ATOM 1781 N N . TYR A 1 274 ? 178.11300 178.81900 208.62400 1.000 92.31506 274 TYR A N 1
ATOM 1782 C CA . TYR A 1 274 ? 176.72100 178.88500 208.20700 1.000 92.31506 274 TYR A CA 1
ATOM 1783 C C . TYR A 1 274 ? 176.13300 177.48300 208.33100 1.000 92.31506 274 TYR A C 1
ATOM 1784 O O . TYR A 1 274 ? 176.83400 176.51600 208.63500 1.000 92.31506 274 TYR A O 1
ATOM 1793 N N . GLY A 1 275 ? 174.84100 177.34400 208.09400 1.000 84.68918 275 GLY A N 1
ATOM 1794 C CA . GLY A 1 275 ? 174.23400 176.07300 208.41100 1.000 84.68918 275 GLY A CA 1
ATOM 1795 C C . GLY A 1 275 ? 174.47800 174.94900 207.43800 1.000 84.68918 275 GLY A C 1
ATOM 1796 O O . GLY A 1 275 ? 173.86300 173.89200 207.59000 1.000 84.68918 275 GLY A O 1
ATOM 1797 N N . LEU A 1 276 ? 175.35000 175.13100 206.44700 1.000 79.09630 276 LEU A N 1
ATOM 1798 C CA . LEU A 1 276 ? 175.43800 174.17400 205.35100 1.000 79.09630 276 LEU A CA 1
ATOM 1799 C C . LEU A 1 276 ? 175.85400 172.79600 205.84600 1.000 79.09630 276 LEU A C 1
ATOM 1800 O O . LEU A 1 276 ? 175.04100 171.86700 205.84700 1.000 79.09630 276 LEU A O 1
ATOM 1805 N N . GLY A 1 277 ? 177.10200 172.64600 206.27700 1.000 70.16533 277 GLY A N 1
ATOM 1806 C CA . GLY A 1 277 ? 177.48000 171.49500 207.07200 1.000 70.16533 277 GLY A CA 1
ATOM 1807 C C . GLY A 1 277 ? 177.47300 170.17000 206.34000 1.000 70.16533 277 GLY A C 1
ATOM 1808 O O . GLY A 1 277 ? 178.52500 169.58600 206.07600 1.000 70.16533 277 GLY A O 1
ATOM 1809 N N . LEU A 1 278 ? 176.27200 169.69200 206.00500 1.000 65.14624 278 LEU A N 1
ATOM 1810 C CA . LEU A 1 278 ? 176.11000 168.38700 205.37600 1.000 65.14624 278 LEU A CA 1
ATOM 1811 C C . LEU A 1 278 ? 176.39000 168.42600 203.88200 1.000 65.14624 278 LEU A C 1
ATOM 1812 O O . LEU A 1 278 ? 176.93600 167.46500 203.33400 1.000 65.14624 278 LEU A O 1
ATOM 1817 N N . ILE A 1 279 ? 176.01900 169.51700 203.21000 1.000 59.55865 279 ILE A N 1
ATOM 1818 C CA . ILE A 1 279 ? 176.22200 169.63800 201.77300 1.000 59.55865 279 ILE A CA 1
ATOM 1819 C C . ILE A 1 279 ? 177.69200 169.78000 201.41000 1.000 59.55865 279 ILE A C 1
ATOM 1820 O O . ILE A 1 279 ? 178.04800 169.69100 200.23300 1.000 59.55865 279 ILE A O 1
ATOM 1825 N N . ASN A 1 280 ? 178.56600 169.97500 202.39200 1.000 62.59302 280 ASN A N 1
ATOM 1826 C CA . ASN A 1 280 ? 179.98900 170.08600 202.11300 1.000 62.59302 280 ASN A CA 1
ATOM 1827 C C . ASN A 1 280 ? 180.70500 168.74700 202.22200 1.000 62.59302 280 ASN A C 1
ATOM 1828 O O . ASN A 1 280 ? 181.61000 168.46600 201.43200 1.000 62.59302 280 ASN A O 1
ATOM 1833 N N . HIS A 1 281 ? 180.31800 167.90700 203.17700 1.000 58.68521 281 HIS A N 1
ATOM 1834 C CA . HIS A 1 281 ? 180.96800 166.61600 203.34100 1.000 58.68521 281 HIS A CA 1
ATOM 1835 C C . HIS A 1 281 ? 180.39900 165.56000 202.41100 1.000 58.68521 281 HIS A C 1
ATOM 1836 O O . HIS A 1 281 ? 181.15400 164.74500 201.87400 1.000 58.68521 281 HIS A O 1
ATOM 1843 N N . LEU A 1 282 ? 179.09200 165.55500 202.21300 1.000 54.43546 282 LEU A N 1
ATOM 1844 C CA . LEU A 1 282 ? 178.46400 164.84100 201.11700 1.000 54.43546 282 LEU A CA 1
ATOM 1845 C C . LEU A 1 282 ? 178.35400 165.79800 199.94300 1.000 54.43546 282 LEU A C 1
ATOM 1846 O O . LEU A 1 282 ? 178.08800 166.98600 200.12300 1.000 54.43546 282 LEU A O 1
ATOM 1851 N N . GLY A 1 283 ? 178.55400 165.29000 198.74100 1.000 48.38290 283 GLY A N 1
ATOM 1852 C CA . GLY A 1 283 ? 178.35100 166.11200 197.57400 1.000 48.38290 283 GLY A CA 1
ATOM 1853 C C . GLY A 1 283 ? 176.87300 166.30600 197.31900 1.000 48.38290 283 GLY A C 1
ATOM 1854 O O . GLY A 1 283 ? 176.04100 166.16400 198.21700 1.000 48.38290 283 GLY A O 1
ATOM 1855 N N . PRO A 1 284 ? 176.51300 166.63900 196.09400 1.000 46.99632 284 PRO A N 1
ATOM 1856 C CA . PRO A 1 284 ? 175.09800 166.58500 195.71800 1.000 46.99632 284 PRO A CA 1
ATOM 1857 C C . PRO A 1 284 ? 174.68600 165.19000 195.28400 1.000 46.99632 284 PRO A C 1
ATOM 1858 O O . PRO A 1 284 ? 173.97700 165.03300 194.28900 1.000 46.99632 284 PRO A O 1
ATOM 1862 N N . HIS A 1 285 ? 175.11800 164.17500 196.02800 1.000 38.32420 285 HIS A N 1
ATOM 1863 C CA . HIS A 1 285 ? 174.74600 162.80300 195.72000 1.000 38.32420 285 HIS A CA 1
ATOM 1864 C C . HIS A 1 285 ? 173.26400 162.60900 195.99600 1.000 38.32420 285 HIS A C 1
ATOM 1865 O O . HIS A 1 285 ? 172.77500 162.96900 197.06600 1.000 38.32420 285 HIS A O 1
ATOM 1872 N N . LEU A 1 286 ? 172.54300 162.05100 195.02700 1.000 37.15199 286 LEU A N 1
ATOM 1873 C CA . LEU A 1 286 ? 171.09800 161.92800 195.17900 1.000 37.15199 286 LEU A CA 1
ATOM 1874 C C . LEU A 1 286 ? 170.74300 161.02900 196.35900 1.000 37.15199 286 LEU A C 1
ATOM 1875 O O . LEU A 1 286 ? 170.03000 161.44700 197.28300 1.000 37.15199 286 LEU A O 1
ATOM 1880 N N . ILE A 1 287 ? 171.29100 159.81300 196.37900 1.000 39.89281 287 ILE A N 1
ATOM 1881 C CA . ILE A 1 287 ? 170.90100 158.81900 197.37500 1.000 39.89281 287 ILE A CA 1
ATOM 1882 C C . ILE A 1 287 ? 171.35400 159.23000 198.77200 1.000 39.89281 287 ILE A C 1
ATOM 1883 O O . ILE A 1 287 ? 170.56100 159.21900 199.72200 1.000 39.89281 287 ILE A O 1
ATOM 1888 N N . ALA A 1 288 ? 172.62500 159.60400 198.92400 1.000 40.16457 288 ALA A N 1
ATOM 1889 C CA . ALA A 1 288 ? 173.16900 159.88600 200.24900 1.000 40.16457 288 ALA A CA 1
ATOM 1890 C C . ALA A 1 288 ? 172.59100 161.16200 200.84900 1.000 40.16457 288 ALA A C 1
ATOM 1891 O O . ALA A 1 288 ? 172.24600 161.19600 202.04000 1.000 40.16457 288 ALA A O 1
ATOM 1893 N N . LEU A 1 289 ? 172.48400 162.22200 200.05000 1.000 43.68671 289 LEU A N 1
ATOM 1894 C CA . LEU A 1 289 ? 171.89800 163.45400 200.55800 1.000 43.68671 289 LEU A CA 1
ATOM 1895 C C . LEU A 1 289 ? 170.42700 163.25800 200.89600 1.000 43.68671 289 LEU A C 1
ATOM 1896 O O . LEU A 1 289 ? 169.94000 163.80800 201.89000 1.000 43.68671 289 LEU A O 1
ATOM 1901 N N . GLY A 1 290 ? 169.70600 162.45600 200.10600 1.000 42.50464 290 GLY A N 1
ATOM 1902 C CA . GLY A 1 290 ? 168.33400 162.13900 200.47500 1.000 42.50464 290 GLY A CA 1
ATOM 1903 C C . GLY A 1 290 ? 168.24200 161.41700 201.80600 1.000 42.50464 290 GLY A C 1
ATOM 1904 O O . GLY A 1 290 ? 167.43600 161.77500 202.67000 1.000 42.50464 290 GLY A O 1
ATOM 1905 N N . HIS A 1 291 ? 169.06800 160.38300 201.98200 1.000 46.47417 291 HIS A N 1
ATOM 1906 C CA . HIS A 1 291 ? 169.11800 159.62900 203.23200 1.000 46.47417 291 HIS A CA 1
ATOM 1907 C C . HIS A 1 291 ? 169.32400 160.54700 204.43100 1.000 46.47417 291 HIS A C 1
ATOM 1908 O O . HIS A 1 291 ? 168.55000 160.52200 205.40000 1.000 46.47417 291 HIS A O 1
ATOM 1915 N N . PHE A 1 292 ? 170.35300 161.38900 204.37500 1.000 49.00764 292 PHE A N 1
ATOM 1916 C CA . PHE A 1 292 ? 170.67700 162.18200 205.55600 1.000 49.00764 292 PHE A CA 1
ATOM 1917 C C . PHE A 1 292 ? 169.72500 163.35500 205.75900 1.000 49.00764 292 PHE A C 1
ATOM 1918 O O . PHE A 1 292 ? 169.48900 163.75800 206.90300 1.000 49.00764 292 PHE A O 1
ATOM 1926 N N . THR A 1 293 ? 169.13400 163.89100 204.69100 1.000 47.97186 293 THR A N 1
ATOM 1927 C CA . THR A 1 293 ? 168.13400 164.93200 204.87600 1.000 47.97186 293 THR A CA 1
ATOM 1928 C C . THR A 1 293 ? 166.85500 164.36900 205.48200 1.000 47.97186 293 THR A C 1
ATOM 1929 O O . THR A 1 293 ? 166.20400 165.04200 206.28600 1.000 47.97186 293 THR A O 1
ATOM 1933 N N . VAL A 1 294 ? 166.49500 163.13000 205.14300 1.000 48.48424 294 VAL A N 1
ATOM 1934 C CA . VAL A 1 294 ? 165.34900 162.50900 205.79600 1.000 48.48424 294 VAL A CA 1
ATOM 1935 C C . VAL A 1 294 ? 165.65500 162.22200 207.26200 1.000 48.48424 294 VAL A C 1
ATOM 1936 O O . VAL A 1 294 ? 164.78700 162.37400 208.12700 1.000 48.48424 294 VAL A O 1
ATOM 1940 N N . LEU A 1 295 ? 166.89100 161.82300 207.57500 1.000 52.67832 295 LEU A N 1
ATOM 1941 C CA . LEU A 1 295 ? 167.25000 161.64200 208.98300 1.000 52.67832 295 LEU A CA 1
ATOM 1942 C C . LEU A 1 295 ? 167.15300 162.95200 209.76100 1.000 52.67832 295 LEU A C 1
ATOM 1943 O O . LEU A 1 295 ? 166.64800 162.97900 210.89000 1.000 52.67832 295 LEU A O 1
ATOM 1948 N N . LYS A 1 296 ? 167.63800 164.04800 209.17700 1.000 57.44438 296 LYS A N 1
ATOM 1949 C CA . LYS A 1 296 ? 167.51800 165.34900 209.82900 1.000 57.44438 296 LYS A CA 1
ATOM 1950 C C . LYS A 1 296 ? 166.05700 165.73400 210.03200 1.000 57.44438 296 LYS A C 1
ATOM 1951 O O . LYS A 1 296 ? 165.67100 166.21100 211.10900 1.000 57.44438 296 LYS A O 1
ATOM 1957 N N . LEU A 1 297 ? 165.22800 165.53200 209.00600 1.000 55.15446 297 LEU A N 1
ATOM 1958 C CA . LEU A 1 297 ? 163.80000 165.80100 209.12500 1.000 55.15446 297 LEU A CA 1
ATOM 1959 C C . LEU A 1 297 ? 163.17400 164.99300 210.25300 1.000 55.15446 297 LEU A C 1
ATOM 1960 O O . LEU A 1 297 ? 162.32900 165.50100 210.99600 1.000 55.15446 297 LEU A O 1
ATOM 1965 N N . ALA A 1 298 ? 163.57300 163.72800 210.39200 1.000 56.21961 298 ALA A N 1
ATOM 1966 C CA . ALA A 1 298 ? 163.01200 162.88600 211.44100 1.000 56.21961 298 ALA A CA 1
ATOM 1967 C C . ALA A 1 298 ? 163.48300 163.31400 212.81900 1.000 56.21961 298 ALA A C 1
ATOM 1968 O O . ALA A 1 298 ? 162.76700 163.11600 213.80300 1.000 56.21961 298 ALA A O 1
ATOM 1970 N N . LEU A 1 299 ? 164.68400 163.88000 212.91900 1.000 59.92031 299 LEU A N 1
ATOM 1971 C CA . LEU A 1 299 ? 165.13700 164.34100 214.22600 1.000 59.92031 299 LEU A CA 1
ATOM 1972 C C . LEU A 1 299 ? 164.47300 165.64700 214.63800 1.000 59.92031 299 LEU A C 1
ATOM 1973 O O . LEU A 1 299 ? 164.19700 165.84400 215.82500 1.000 59.92031 299 LEU A O 1
ATOM 1978 N N . LYS A 1 300 ? 164.19600 166.54400 213.69300 1.000 64.07218 300 LYS A N 1
ATOM 1979 C CA . LYS A 1 300 ? 163.63200 167.83200 214.08100 1.000 64.07218 300 LYS A CA 1
ATOM 1980 C C . LYS A 1 300 ? 162.16600 167.75600 214.49300 1.000 64.07218 300 LYS A C 1
ATOM 1981 O O . LYS A 1 300 ? 161.68900 168.66100 215.18400 1.000 64.07218 300 LYS A O 1
ATOM 1987 N N . ASN A 1 301 ? 161.44100 166.71000 214.09700 1.000 64.51009 301 ASN A N 1
ATOM 1988 C CA . ASN A 1 301 ? 160.03100 166.57200 214.45100 1.000 64.51009 301 ASN A CA 1
ATOM 1989 C C . ASN A 1 301 ? 159.75700 165.21900 215.09000 1.000 64.51009 301 ASN A C 1
ATOM 1990 O O . ASN A 1 301 ? 158.83300 164.51500 214.67900 1.000 64.51009 301 ASN A O 1
ATOM 1995 N N . TYR A 1 302 ? 160.55500 164.84400 216.08900 1.000 66.39431 302 TYR A N 1
ATOM 1996 C CA . TYR A 1 302 ? 160.51200 163.47600 216.59400 1.000 66.39431 302 TYR A CA 1
ATOM 1997 C C . TYR A 1 302 ? 159.17300 163.14900 217.24100 1.000 66.39431 302 TYR A C 1
ATOM 1998 O O . TYR A 1 302 ? 158.62900 162.05700 217.03600 1.000 66.39431 302 TYR A O 1
ATOM 2007 N N . LYS A 1 303 ? 158.63200 164.07000 218.03800 1.000 70.60469 303 LYS A N 1
ATOM 2008 C CA . LYS A 1 303 ? 157.44400 163.75500 218.82500 1.000 70.60469 303 LYS A CA 1
ATOM 2009 C C . LYS A 1 303 ? 156.22700 163.54200 217.93300 1.000 70.60469 303 LYS A C 1
ATOM 2010 O O . LYS A 1 303 ? 155.40300 162.65800 218.18700 1.000 70.60469 303 LYS A O 1
ATOM 2016 N N . ASN A 1 304 ? 156.09300 164.35100 216.88100 1.000 68.20856 304 ASN A N 1
ATOM 2017 C CA . ASN A 1 304 ? 154.95600 164.20800 215.97700 1.000 68.20856 304 ASN A CA 1
ATOM 2018 C C . ASN A 1 304 ? 155.01100 162.88400 215.23000 1.000 68.20856 304 ASN A C 1
ATOM 2019 O O . ASN A 1 304 ? 153.99200 162.20600 215.06700 1.000 68.20856 304 ASN A O 1
ATOM 2024 N N . TYR A 1 305 ? 156.19600 162.50200 214.76300 1.000 62.32224 305 TYR A N 1
ATOM 2025 C CA . TYR A 1 305 ? 156.32300 161.28700 213.97100 1.000 62.32224 305 TYR A CA 1
ATOM 2026 C C . TYR A 1 305 ? 156.17500 160.04300 214.83600 1.000 62.32224 305 TYR A C 1
ATOM 2027 O O . TYR A 1 305 ? 155.32600 159.18500 214.57300 1.000 62.32224 305 TYR A O 1
ATOM 2036 N N . PHE A 1 306 ? 157.00000 159.92300 215.87500 1.000 62.65236 306 PHE A N 1
ATOM 2037 C CA . PHE A 1 306 ? 157.19900 158.64600 216.54400 1.000 62.65236 306 PHE A CA 1
ATOM 2038 C C . PHE A 1 306 ? 156.63500 158.58000 217.95500 1.000 62.65236 306 PHE A C 1
ATOM 2039 O O . PHE A 1 306 ? 156.70600 157.51700 218.57800 1.000 62.65236 306 PHE A O 1
ATOM 2047 N N . GLU A 1 307 ? 156.08100 159.66900 218.48100 1.000 75.27125 307 GLU A N 1
ATOM 2048 C CA . GLU A 1 307 ? 155.41400 159.63600 219.77700 1.000 75.27125 307 GLU A CA 1
ATOM 2049 C C . GLU A 1 307 ? 153.91900 159.90200 219.65500 1.000 75.27125 307 GLU A C 1
ATOM 2050 O O . GLU A 1 307 ? 153.10800 159.07600 220.08000 1.000 75.27125 307 GLU A O 1
ATOM 2056 N N . ALA A 1 308 ? 153.53000 161.03500 219.07200 1.000 71.81348 308 ALA A N 1
ATOM 2057 C CA . ALA A 1 308 ? 152.11400 161.32000 218.88300 1.000 71.81348 308 ALA A CA 1
ATOM 2058 C C . ALA A 1 308 ? 151.53800 160.57300 217.68900 1.000 71.81348 308 ALA A C 1
ATOM 2059 O O . ALA A 1 308 ? 150.34200 160.26300 217.68000 1.000 71.81348 308 ALA A O 1
ATOM 2061 N N . LYS A 1 309 ? 152.36800 160.28500 216.68400 1.000 71.57693 309 LYS A N 1
ATOM 2062 C CA . LYS A 1 309 ? 151.96900 159.51200 215.50700 1.000 71.57693 309 LYS A CA 1
ATOM 2063 C C . LYS A 1 309 ? 150.78500 160.15800 214.79100 1.000 71.57693 309 LYS A C 1
ATOM 2064 O O . LYS A 1 309 ? 149.79400 159.50500 214.46400 1.000 71.57693 309 LYS A O 1
ATOM 2070 N N . SER A 1 310 ? 150.90100 161.45800 214.53900 1.000 68.57610 310 SER A N 1
ATOM 2071 C CA . SER A 1 310 ? 149.87600 162.19100 213.81600 1.000 68.57610 310 SER A CA 1
ATOM 2072 C C . SER A 1 310 ? 150.22800 162.42800 212.35500 1.000 68.57610 310 SER A C 1
ATOM 2073 O O . SER A 1 310 ? 149.34700 162.81000 211.57900 1.000 68.57610 310 SER A O 1
ATOM 2076 N N . ILE A 1 311 ? 151.48100 162.21700 211.96200 1.000 62.33832 311 ILE A N 1
ATOM 2077 C CA . ILE A 1 311 ? 151.91100 162.41200 210.58600 1.000 62.33832 311 ILE A CA 1
ATOM 2078 C C . ILE A 1 311 ? 152.55200 161.11700 210.10400 1.000 62.33832 311 ILE A C 1
ATOM 2079 O O . ILE A 1 311 ? 152.98700 160.27800 210.89500 1.000 62.33832 311 ILE A O 1
ATOM 2084 N N . LYS A 1 312 ? 152.59500 160.95400 208.78700 1.000 55.67144 312 LYS A N 1
ATOM 2085 C CA . LYS A 1 312 ? 153.17100 159.76700 208.17900 1.000 55.67144 312 LYS A CA 1
ATOM 2086 C C . LYS A 1 312 ? 154.65100 159.98800 207.88800 1.000 55.67144 312 LYS A C 1
ATOM 2087 O O . LYS A 1 312 ? 155.08600 161.10400 207.60100 1.000 55.67144 312 LYS A O 1
ATOM 2093 N N . PHE A 1 313 ? 155.42700 158.90900 207.97100 1.000 53.46142 313 PHE A N 1
ATOM 2094 C CA . PHE A 1 313 ? 156.87100 158.97100 207.78900 1.000 53.46142 313 PHE A CA 1
ATOM 2095 C C . PHE A 1 313 ? 157.31700 157.81800 206.90900 1.000 53.46142 313 PHE A C 1
ATOM 2096 O O . PHE A 1 313 ? 157.03900 156.65900 207.22000 1.000 53.46142 313 PHE A O 1
ATOM 2104 N N . PHE A 1 314 ? 158.00900 158.13600 205.81700 1.000 50.01093 314 PHE A N 1
ATOM 2105 C CA . PHE A 1 314 ? 158.59900 157.14000 204.93900 1.000 50.01093 314 PHE A CA 1
ATOM 2106 C C . PHE A 1 314 ? 160.10600 157.33400 204.87600 1.000 50.01093 314 PHE A C 1
ATOM 2107 O O . PHE A 1 314 ? 160.60500 158.45600 204.96200 1.000 50.01093 314 PHE A O 1
ATOM 2115 N N . SER A 1 315 ? 160.82600 156.23200 204.70300 1.000 45.01026 315 SER A N 1
ATOM 2116 C CA . SER A 1 315 ? 162.26000 156.30300 204.49700 1.000 45.01026 315 SER A CA 1
ATOM 2117 C C . SER A 1 315 ? 162.56700 156.68500 203.05300 1.000 45.01026 315 SER A C 1
ATOM 2118 O O . SER A 1 315 ? 161.71200 156.61900 202.17000 1.000 45.01026 315 SER A O 1
ATOM 2121 N N . TRP A 1 316 ? 163.81400 157.08900 202.81200 1.000 42.61252 316 TRP A N 1
ATOM 2122 C CA . TRP A 1 316 ? 164.19700 157.51900 201.47200 1.000 42.61252 316 TRP A CA 1
ATOM 2123 C C . TRP A 1 316 ? 164.30000 156.34400 200.51300 1.000 42.61252 316 TRP A C 1
ATOM 2124 O O . TRP A 1 316 ? 164.06500 156.50500 199.31300 1.000 42.61252 316 TRP A O 1
ATOM 2135 N N . GLN A 1 317 ? 164.64500 155.16200 201.01400 1.000 44.80889 317 GLN A N 1
ATOM 2136 C CA . GLN A 1 317 ? 164.69900 153.97800 200.17200 1.000 44.80889 317 GLN A CA 1
ATOM 2137 C C . GLN A 1 317 ? 163.31900 153.50800 199.74100 1.000 44.80889 317 GLN A C 1
ATOM 2138 O O . GLN A 1 317 ? 163.21100 152.78700 198.74700 1.000 44.80889 317 GLN A O 1
ATOM 2144 N N . LYS A 1 318 ? 162.26900 153.90600 200.45000 1.000 46.26734 318 LYS A N 1
ATOM 2145 C CA . LYS A 1 318 ? 160.90200 153.56000 200.09400 1.000 46.26734 318 LYS A CA 1
ATOM 2146 C C . LYS A 1 318 ? 160.28300 154.53100 199.10600 1.000 46.26734 318 LYS A C 1
ATOM 2147 O O . LYS A 1 318 ? 159.44600 154.12600 198.29900 1.000 46.26734 318 LYS A O 1
ATOM 2153 N N . ILE A 1 319 ? 160.67600 155.80200 199.15000 1.000 43.32892 319 ILE A N 1
ATOM 2154 C CA . ILE A 1 319 ? 160.12100 156.78500 198.23100 1.000 43.32892 319 ILE A CA 1
ATOM 2155 C C . ILE A 1 319 ? 160.53800 156.47800 196.79900 1.000 43.32892 319 ILE A C 1
ATOM 2156 O O . ILE A 1 319 ? 159.75100 156.64100 195.86400 1.000 43.32892 319 ILE A O 1
ATOM 2161 N N . LEU A 1 320 ? 161.76800 156.00900 196.60300 1.000 42.51252 320 LEU A N 1
ATOM 2162 C CA . LEU A 1 320 ? 162.24600 155.67400 195.26600 1.000 42.51252 320 LEU A CA 1
ATOM 2163 C C . LEU A 1 320 ? 161.54100 154.47600 194.66000 1.000 42.51252 320 LEU A C 1
ATOM 2164 O O . LEU A 1 320 ? 161.82000 154.14200 193.50600 1.000 42.51252 320 LEU A O 1
ATOM 2169 N N . GLU A 1 321 ? 160.65200 153.81700 195.39200 1.000 49.81179 321 GLU A N 1
ATOM 2170 C CA . GLU A 1 321 ? 159.96100 152.63800 194.90100 1.000 49.81179 321 GLU A CA 1
ATOM 2171 C C . GLU A 1 321 ? 158.56200 152.94500 194.38200 1.000 49.81179 321 GLU A C 1
ATOM 2172 O O . GLU A 1 321 ? 157.95400 152.08700 193.73800 1.000 49.81179 321 GLU A O 1
ATOM 2178 N N . PHE A 1 322 ? 158.04500 154.14100 194.63800 1.000 44.66918 322 PHE A N 1
ATOM 2179 C CA . PHE A 1 322 ? 156.78900 154.57900 194.06000 1.000 44.66918 322 PHE A CA 1
ATOM 2180 C C . PHE A 1 322 ? 157.00300 155.04400 192.62200 1.000 44.66918 322 PHE A C 1
ATOM 2181 O O . PHE A 1 322 ? 158.13000 155.23200 192.16300 1.000 44.66918 322 PHE A O 1
ATOM 2189 N N . SER A 1 323 ? 155.90300 155.23100 191.90300 1.000 47.12347 323 SER A N 1
ATOM 2190 C CA . SER A 1 323 ? 155.98900 155.80000 190.57000 1.000 47.12347 323 SER A CA 1
ATOM 2191 C C . SER A 1 323 ? 156.24000 157.30000 190.66300 1.000 47.12347 323 SER A C 1
ATOM 2192 O O . SER A 1 323 ? 155.94500 157.93800 191.67300 1.000 47.12347 323 SER A O 1
ATOM 2195 N N . MET A 1 324 ? 156.78000 157.87000 189.58500 1.000 47.80964 324 MET A N 1
ATOM 2196 C CA . MET A 1 324 ? 157.31500 159.22300 189.67600 1.000 47.80964 324 MET A CA 1
ATOM 2197 C C . MET A 1 324 ? 156.24500 160.29100 189.84200 1.000 47.80964 324 MET A C 1
ATOM 2198 O O . MET A 1 324 ? 156.59200 161.45700 190.04400 1.000 47.80964 324 MET A O 1
ATOM 2203 N N . SER A 1 325 ? 154.96900 159.93500 189.76200 1.000 50.09878 325 SER A N 1
ATOM 2204 C CA . SER A 1 325 ? 153.91100 160.87600 190.09800 1.000 50.09878 325 SER A CA 1
ATOM 2205 C C . SER A 1 325 ? 153.43300 160.71600 191.53000 1.000 50.09878 325 SER A C 1
ATOM 2206 O O . SER A 1 325 ? 152.92500 161.67700 192.11500 1.000 50.09878 325 SER A O 1
ATOM 2209 N N . ASP A 1 326 ? 153.57500 159.52100 192.10400 1.000 48.32499 326 ASP A N 1
ATOM 2210 C CA . ASP A 1 326 ? 153.22100 159.29100 193.49600 1.000 48.32499 326 ASP A CA 1
ATOM 2211 C C . ASP A 1 326 ? 154.30900 159.73400 194.45800 1.000 48.32499 326 ASP A C 1
ATOM 2212 O O . ASP A 1 326 ? 154.01500 159.96400 195.63400 1.000 48.32499 326 ASP A O 1
ATOM 2217 N N . ARG A 1 327 ? 155.55400 159.83400 193.99300 1.000 43.11970 327 ARG A N 1
ATOM 2218 C CA . ARG A 1 327 ? 156.64900 160.22900 194.87000 1.000 43.11970 327 ARG A CA 1
ATOM 2219 C C . ARG A 1 327 ? 156.40400 161.60300 195.47200 1.000 43.11970 327 ARG A C 1
ATOM 2220 O O . ARG A 1 327 ? 156.64700 161.82300 196.66400 1.000 43.11970 327 ARG A O 1
ATOM 2228 N N . PHE A 1 328 ? 155.89100 162.53400 194.67400 1.000 49.19152 328 PHE A N 1
ATOM 2229 C CA . PHE A 1 328 ? 155.62900 163.87400 195.17700 1.000 49.19152 328 PHE A CA 1
ATOM 2230 C C . PHE A 1 328 ? 154.45500 163.90600 196.14600 1.000 49.19152 328 PHE A C 1
ATOM 2231 O O . PHE A 1 328 ? 154.49800 164.64500 197.13300 1.000 49.19152 328 PHE A O 1
ATOM 2239 N N . LYS A 1 329 ? 153.41000 163.11500 195.89700 1.000 52.14710 329 LYS A N 1
ATOM 2240 C CA . LYS A 1 329 ? 152.30400 163.04200 196.84500 1.000 52.14710 329 LYS A CA 1
ATOM 2241 C C . LYS A 1 329 ? 152.75500 162.44900 198.17000 1.000 52.14710 329 LYS A C 1
ATOM 2242 O O . LYS A 1 329 ? 152.34800 162.91600 199.23700 1.000 52.14710 329 LYS A O 1
ATOM 2248 N N . VAL A 1 330 ? 153.59400 161.41400 198.11800 1.000 50.70231 330 VAL A N 1
ATOM 2249 C CA . VAL A 1 330 ? 154.12400 160.80400 199.33200 1.000 50.70231 330 VAL A CA 1
ATOM 2250 C C . VAL A 1 330 ? 155.04800 161.76700 200.06600 1.000 50.70231 330 VAL A C 1
ATOM 2251 O O . VAL A 1 330 ? 155.11900 161.75000 201.29800 1.000 50.70231 330 VAL A O 1
ATOM 2255 N N . LEU A 1 331 ? 155.75400 162.63000 199.33700 1.000 55.39253 331 LEU A N 1
ATOM 2256 C CA . LEU A 1 331 ? 156.53800 163.66900 199.99800 1.000 55.39253 331 LEU A CA 1
ATOM 2257 C C . LEU A 1 331 ? 155.64800 164.74500 200.60700 1.000 55.39253 331 LEU A C 1
ATOM 2258 O O . LEU A 1 331 ? 156.03100 165.37300 201.59800 1.000 55.39253 331 LEU A O 1
ATOM 2263 N N . ASP A 1 332 ? 154.46700 164.97700 200.03000 1.000 62.85411 332 ASP A N 1
ATOM 2264 C CA . ASP A 1 332 ? 153.56900 165.99700 200.56300 1.000 62.85411 332 ASP A CA 1
ATOM 2265 C C . ASP A 1 332 ? 152.94100 165.56300 201.88000 1.000 62.85411 332 ASP A C 1
ATOM 2266 O O . ASP A 1 332 ? 152.79500 166.37500 202.79700 1.000 62.85411 332 ASP A O 1
ATOM 2271 N N . MET A 1 333 ? 152.55400 164.29200 201.99700 1.000 61.67235 333 MET A N 1
ATOM 2272 C CA . MET A 1 333 ? 151.93500 163.79800 203.22000 1.000 61.67235 333 MET A CA 1
ATOM 2273 C C . MET A 1 333 ? 152.96100 163.40300 204.26700 1.000 61.67235 333 MET A C 1
ATOM 2274 O O . MET A 1 333 ? 152.64300 162.66900 205.20800 1.000 61.67235 333 MET A O 1
ATOM 2279 N N . MET A 1 334 ? 154.18500 163.89200 204.13000 1.000 60.89287 334 MET A N 1
ATOM 2280 C CA . MET A 1 334 ? 155.23800 163.69900 205.11500 1.000 60.89287 334 MET A CA 1
ATOM 2281 C C . MET A 1 334 ? 155.81400 165.00800 205.61900 1.000 60.89287 334 MET A C 1
ATOM 2282 O O . MET A 1 334 ? 156.29900 165.05200 206.75400 1.000 60.89287 334 MET A O 1
ATOM 2287 N N . CYS A 1 335 ? 155.71100 166.02100 204.84200 1.000 69.49279 335 CYS A N 1
ATOM 2288 C CA . CYS A 1 335 ? 156.09800 167.31400 205.17800 1.000 69.49279 335 CYS A CA 1
ATOM 2289 C C . CYS A 1 335 ? 154.83700 168.08100 205.60900 1.000 69.49279 335 CYS A C 1
ATOM 2290 O O . CYS A 1 335 ? 154.91900 169.21200 205.69600 1.000 69.49279 335 CYS A O 1
ATOM 2293 N N . ASP A 1 336 ? 153.65900 167.45000 205.80100 1.000 81.40236 336 ASP A N 1
ATOM 2294 C CA . ASP A 1 336 ? 152.38400 167.98000 206.29000 1.000 81.40236 336 ASP A CA 1
ATOM 2295 C C . ASP A 1 336 ? 152.00400 169.26200 205.55400 1.000 81.40236 336 ASP A C 1
ATOM 2296 O O . ASP A 1 336 ? 151.94700 170.35100 206.12700 1.000 81.40236 336 ASP A O 1
ATOM 2301 N N . HIS A 1 337 ? 151.76200 169.12700 204.25800 1.000 88.96364 337 HIS A N 1
ATOM 2302 C CA . HIS A 1 337 ? 151.28200 170.22400 203.43800 1.000 88.96364 337 HIS A CA 1
ATOM 2303 C C . HIS A 1 337 ? 149.92900 169.85700 202.84200 1.000 88.96364 337 HIS A C 1
ATOM 2304 O O . HIS A 1 337 ? 149.61900 168.67900 202.64900 1.000 88.96364 337 HIS A O 1
ATOM 2311 N N . GLU A 1 338 ? 149.12000 170.87400 202.56400 1.000 89.83976 338 GLU A N 1
ATOM 2312 C CA . GLU A 1 338 ? 147.77500 170.67700 202.04100 1.000 89.83976 338 GLU A CA 1
ATOM 2313 C C . GLU A 1 338 ? 147.79500 170.73900 200.52300 1.000 89.83976 338 GLU A C 1
ATOM 2314 O O . GLU A 1 338 ? 148.31300 171.69800 199.94300 1.000 89.83976 338 GLU A O 1
ATOM 2320 N N . SER A 1 339 ? 147.22000 169.72100 199.88700 1.000 76.67024 339 SER A N 1
ATOM 2321 C CA . SER A 1 339 ? 147.10900 169.67600 198.43800 1.000 76.67024 339 SER A CA 1
ATOM 2322 C C . SER A 1 339 ? 146.18800 168.53300 198.05300 1.000 76.67024 339 SER A C 1
ATOM 2323 O O . SER A 1 339 ? 146.11700 167.51900 198.74800 1.000 76.67024 339 SER A O 1
ATOM 2326 N N . VAL A 1 340 ? 145.48400 168.70900 196.93600 1.000 66.15909 340 VAL A N 1
ATOM 2327 C CA . VAL A 1 340 ? 144.63300 167.64700 196.42300 1.000 66.15909 340 VAL A CA 1
ATOM 2328 C C . VAL A 1 340 ? 145.49800 166.53500 195.84600 1.000 66.15909 340 VAL A C 1
ATOM 2329 O O . VAL A 1 340 ? 146.61200 166.76700 195.36400 1.000 66.15909 340 VAL A O 1
ATOM 2333 N N . TYR A 1 341 ? 144.97800 165.31000 195.89000 1.000 59.11555 341 TYR A N 1
ATOM 2334 C CA . TYR A 1 341 ? 145.76300 164.16100 195.45700 1.000 59.11555 341 TYR A CA 1
ATOM 2335 C C . TYR A 1 341 ? 145.80700 164.05400 193.93700 1.000 59.11555 341 TYR A C 1
ATOM 2336 O O . TYR A 1 341 ? 146.88500 164.05400 193.33600 1.000 59.11555 341 TYR A O 1
ATOM 2345 N N . TYR A 1 342 ? 144.64500 163.95700 193.29600 1.000 59.65674 342 TYR A N 1
ATOM 2346 C CA . TYR A 1 342 ? 144.59600 163.80400 191.84900 1.000 59.65674 342 TYR A CA 1
ATOM 2347 C C . TYR A 1 342 ? 144.90100 165.13600 191.17300 1.000 59.65674 342 TYR A C 1
ATOM 2348 O O . TYR A 1 342 ? 144.32300 166.16700 191.52500 1.000 59.65674 342 TYR A O 1
ATOM 2357 N N . SER A 1 343 ? 145.80400 165.10700 190.19600 1.000 68.21430 343 SER A N 1
ATOM 2358 C CA . SER A 1 343 ? 146.33900 166.31800 189.58600 1.000 68.21430 343 SER A CA 1
ATOM 2359 C C . SER A 1 343 ? 146.02300 166.43500 188.10500 1.000 68.21430 343 SER A C 1
ATOM 2360 O O . SER A 1 343 ? 145.46800 167.45400 187.67800 1.000 68.21430 343 SER A O 1
ATOM 2363 N N . GLU A 1 344 ? 146.39000 165.43500 187.30600 1.000 68.48348 344 GLU A N 1
ATOM 2364 C CA . GLU A 1 344 ? 146.19900 165.32700 185.86400 1.000 68.48348 344 GLU A CA 1
ATOM 2365 C C . GLU A 1 344 ? 147.17400 166.22200 185.08700 1.000 68.48348 344 GLU A C 1
ATOM 2366 O O . GLU A 1 344 ? 147.23300 166.11900 183.86400 1.000 68.48348 344 GLU A O 1
ATOM 2372 N N . LYS A 1 345 ? 147.98100 167.04500 185.75100 1.000 73.58256 345 LYS A N 1
ATOM 2373 C CA . LYS A 1 345 ? 148.94300 167.93200 185.10600 1.000 73.58256 345 LYS A CA 1
ATOM 2374 C C . LYS A 1 345 ? 150.36200 167.55200 185.53100 1.000 73.58256 345 LYS A C 1
ATOM 2375 O O . LYS A 1 345 ? 150.57900 166.56100 186.23000 1.000 73.58256 345 LYS A O 1
ATOM 2381 N N . LYS A 1 346 ? 151.33100 168.35500 185.10600 1.000 68.58724 346 LYS A N 1
ATOM 2382 C CA . LYS A 1 346 ? 152.72200 168.15700 185.48400 1.000 68.58724 346 LYS A CA 1
ATOM 2383 C C . LYS A 1 346 ? 153.00600 168.82000 186.82300 1.000 68.58724 346 LYS A C 1
ATOM 2384 O O . LYS A 1 346 ? 152.30300 169.74100 187.24200 1.000 68.58724 346 LYS A O 1
ATOM 2390 N N . ARG A 1 347 ? 154.05400 168.34200 187.49500 1.000 60.42946 347 ARG A N 1
ATOM 2391 C CA . ARG A 1 347 ? 154.34600 168.83000 188.83800 1.000 60.42946 347 ARG A CA 1
ATOM 2392 C C . ARG A 1 347 ? 154.80000 170.28100 188.82800 1.000 60.42946 347 ARG A C 1
ATOM 2393 O O . ARG A 1 347 ? 154.47000 171.03700 189.74700 1.000 60.42946 347 ARG A O 1
ATOM 2401 N N . ARG A 1 348 ? 155.54000 170.69300 187.80000 1.000 68.70768 348 ARG A N 1
ATOM 2402 C CA . ARG A 1 348 ? 156.02500 172.06300 187.72600 1.000 68.70768 348 ARG A CA 1
ATOM 2403 C C . ARG A 1 348 ? 154.91100 173.07500 187.50800 1.000 68.70768 348 ARG A C 1
ATOM 2404 O O . ARG A 1 348 ? 155.17100 174.27800 187.58800 1.000 68.70768 348 ARG A O 1
ATOM 2412 N N . LYS A 1 349 ? 153.69200 172.62300 187.22500 1.000 67.96635 349 LYS A N 1
ATOM 2413 C CA . LYS A 1 349 ? 152.53800 173.49900 187.10500 1.000 67.96635 349 LYS A CA 1
ATOM 2414 C C . LYS A 1 349 ? 151.55200 173.35000 188.24900 1.000 67.96635 349 LYS A C 1
ATOM 2415 O O . LYS A 1 349 ? 150.77100 174.26700 188.49700 1.000 67.96635 349 LYS A O 1
ATOM 2421 N N . THR A 1 350 ? 151.56900 172.21500 188.94500 1.000 70.18615 350 THR A N 1
ATOM 2422 C CA . THR A 1 350 ? 150.69000 172.01600 190.08800 1.000 70.18615 350 THR A CA 1
ATOM 2423 C C . THR A 1 350 ? 151.30900 172.57200 191.36400 1.000 70.18615 350 THR A C 1
ATOM 2424 O O . THR A 1 350 ? 150.59100 173.03800 192.25400 1.000 70.18615 350 THR A O 1
ATOM 2428 N N . TYR A 1 351 ? 152.63900 172.53700 191.46400 1.000 68.74294 351 TYR A N 1
ATOM 2429 C CA . TYR A 1 351 ? 153.31900 173.03800 192.65400 1.000 68.74294 351 TYR A CA 1
ATOM 2430 C C . TYR A 1 351 ? 152.97400 174.49500 192.93000 1.000 68.74294 351 TYR A C 1
ATOM 2431 O O . TYR A 1 351 ? 152.88000 174.91100 194.08900 1.000 68.74294 351 TYR A O 1
ATOM 2440 N N . LEU A 1 352 ? 152.77600 175.28200 191.87900 1.000 75.88898 352 LEU A N 1
ATOM 2441 C CA . LEU A 1 352 ? 152.57400 176.71900 191.99400 1.000 75.88898 352 LEU A CA 1
ATOM 2442 C C . LEU A 1 352 ? 151.11900 177.11400 192.22900 1.000 75.88898 352 LEU A C 1
ATOM 2443 O O . LEU A 1 352 ? 150.76600 178.26900 191.97500 1.000 75.88898 352 LEU A O 1
ATOM 2448 N N . LYS A 1 353 ? 150.26500 176.20500 192.69400 1.000 83.53338 353 LYS A N 1
ATOM 2449 C CA . LYS A 1 353 ? 148.85300 176.50600 192.87800 1.000 83.53338 353 LYS A CA 1
ATOM 2450 C C . LYS A 1 353 ? 148.45000 176.62000 194.34300 1.000 83.53338 353 LYS A C 1
ATOM 2451 O O . LYS A 1 353 ? 147.26000 176.76500 194.63600 1.000 83.53338 353 LYS A O 1
ATOM 2457 N N . VAL A 1 354 ? 149.40400 176.55600 195.26700 1.000 89.73851 354 VAL A N 1
ATOM 2458 C CA . VAL A 1 354 ? 149.15600 176.76500 196.68500 1.000 89.73851 354 VAL A CA 1
ATOM 2459 C C . VAL A 1 354 ? 150.16100 177.79300 197.20100 1.000 89.73851 354 VAL A C 1
ATOM 2460 O O . VAL A 1 354 ? 150.89900 178.40200 196.42800 1.000 89.73851 354 VAL A O 1
ATOM 2464 N N . ASP A 1 355 ? 150.16200 178.00100 198.52000 1.000 94.46628 355 ASP A N 1
ATOM 2465 C CA . ASP A 1 355 ? 150.96700 179.07300 199.10200 1.000 94.46628 355 ASP A CA 1
ATOM 2466 C C . ASP A 1 355 ? 152.45100 178.87700 198.80700 1.000 94.46628 355 ASP A C 1
ATOM 2467 O O . ASP A 1 355 ? 153.06900 179.68700 198.10900 1.000 94.46628 355 ASP A O 1
ATOM 2472 N N . ARG A 1 356 ? 153.03600 177.79700 199.32500 1.000 88.00911 356 ARG A N 1
ATOM 2473 C CA . ARG A 1 356 ? 154.45000 177.47100 199.11900 1.000 88.00911 356 ARG A CA 1
ATOM 2474 C C . ARG A 1 356 ? 155.37100 178.61700 199.53400 1.000 88.00911 356 ARG A C 1
ATOM 2475 O O . ARG A 1 356 ? 156.49700 178.74600 199.04800 1.000 88.00911 356 ARG A O 1
ATOM 2483 N N . SER A 1 357 ? 154.89100 179.46300 200.44600 1.000 98.64434 357 SER A N 1
ATOM 2484 C CA . SER A 1 357 ? 155.77100 180.34200 201.21500 1.000 98.64434 357 SER A CA 1
ATOM 2485 C C . SER A 1 357 ? 156.24200 179.49500 202.39000 1.000 98.64434 357 SER A C 1
ATOM 2486 O O . SER A 1 357 ? 155.89300 179.71100 203.55300 1.000 98.64434 357 SER A O 1
ATOM 2489 N N . ASN A 1 358 ? 157.06400 178.50700 202.05200 1.000 97.35220 358 ASN A N 1
ATOM 2490 C CA . ASN A 1 358 ? 157.12100 177.24400 202.76600 1.000 97.35220 358 ASN A CA 1
ATOM 2491 C C . ASN A 1 358 ? 157.81600 177.37300 204.11600 1.000 97.35220 358 ASN A C 1
ATOM 2492 O O . ASN A 1 358 ? 158.34700 178.42000 204.49500 1.000 97.35220 358 ASN A O 1
ATOM 2497 N N . THR A 1 359 ? 157.77700 176.26400 204.84900 1.000 95.84269 359 THR A N 1
ATOM 2498 C CA . THR A 1 359 ? 158.52700 176.04000 206.07300 1.000 95.84269 359 THR A CA 1
ATOM 2499 C C . THR A 1 359 ? 159.93900 175.61700 205.66800 1.000 95.84269 359 THR A C 1
ATOM 2500 O O . THR A 1 359 ? 160.35500 175.86600 204.53300 1.000 95.84269 359 THR A O 1
ATOM 2504 N N . SER A 1 360 ? 160.68100 174.99700 206.58500 1.000 86.89223 360 SER A N 1
ATOM 2505 C CA . SER A 1 360 ? 162.12500 174.78900 206.51000 1.000 86.89223 360 SER A CA 1
ATOM 2506 C C . SER A 1 360 ? 162.63900 174.22500 205.19000 1.000 86.89223 360 SER A C 1
ATOM 2507 O O . SER A 1 360 ? 161.89000 173.63100 204.41200 1.000 86.89223 360 SER A O 1
ATOM 2510 N N . MET A 1 361 ? 163.94000 174.41200 204.95700 1.000 77.43603 361 MET A N 1
ATOM 2511 C CA . MET A 1 361 ? 164.61100 174.16600 203.68700 1.000 77.43603 361 MET A CA 1
ATOM 2512 C C . MET A 1 361 ? 164.71700 172.69100 203.31700 1.000 77.43603 361 MET A C 1
ATOM 2513 O O . MET A 1 361 ? 164.98000 172.38900 202.14800 1.000 77.43603 361 MET A O 1
ATOM 2518 N N . GLU A 1 362 ? 164.53300 171.76800 204.26300 1.000 71.68171 362 GLU A N 1
ATOM 2519 C CA . GLU A 1 362 ? 164.62400 170.35400 203.91300 1.000 71.68171 362 GLU A CA 1
ATOM 2520 C C . GLU A 1 362 ? 163.57200 169.97700 202.88000 1.000 71.68171 362 GLU A C 1
ATOM 2521 O O . GLU A 1 362 ? 163.82200 169.13900 202.00600 1.000 71.68171 362 GLU A O 1
ATOM 2527 N N . CYS A 1 363 ? 162.45100 170.59400 203.01100 1.000 71.44384 363 CYS A N 1
ATOM 2528 C CA . CYS A 1 363 ? 161.48000 170.32900 202.08700 1.000 71.44384 363 CYS A CA 1
ATOM 2529 C C . CYS A 1 363 ? 161.75800 170.84100 200.69500 1.000 71.44384 363 CYS A C 1
ATOM 2530 O O . CYS A 1 363 ? 161.24900 170.25100 199.86300 1.000 71.44384 363 CYS A O 1
ATOM 2533 N N . ASN A 1 364 ? 162.49900 171.91300 200.42700 1.000 65.75539 364 ASN A N 1
ATOM 2534 C CA . ASN A 1 364 ? 162.97600 172.36100 199.12500 1.000 65.75539 364 ASN A CA 1
ATOM 2535 C C . ASN A 1 364 ? 164.11600 171.48700 198.62200 1.000 65.75539 364 ASN A C 1
ATOM 2536 O O . ASN A 1 364 ? 164.19300 171.18000 197.42400 1.000 65.75539 364 ASN A O 1
ATOM 2541 N N . ILE A 1 365 ? 165.01100 171.07500 199.52100 1.000 57.39495 365 ILE A N 1
ATOM 2542 C CA . ILE A 1 365 ? 166.10300 170.19400 199.12300 1.000 57.39495 365 ILE A CA 1
ATOM 2543 C C . ILE A 1 365 ? 165.55600 168.87500 198.59200 1.000 57.39495 365 ILE A C 1
ATOM 2544 O O . ILE A 1 365 ? 165.99100 168.38000 197.54400 1.000 57.39495 365 ILE A O 1
ATOM 2549 N N . LEU A 1 366 ? 164.58500 168.29100 199.29600 1.000 51.89295 366 LEU A N 1
ATOM 2550 C CA . LEU A 1 366 ? 164.01600 167.02800 198.84400 1.000 51.89295 366 LEU A CA 1
ATOM 2551 C C . LEU A 1 366 ? 163.23900 167.19200 197.54400 1.000 51.89295 366 LEU A C 1
ATOM 2552 O O . LEU A 1 366 ? 163.23400 166.28200 196.71000 1.000 51.89295 366 LEU A O 1
ATOM 2557 N N . GLU A 1 367 ? 162.59300 168.34000 197.34300 1.000 54.53141 367 GLU A N 1
ATOM 2558 C CA . GLU A 1 367 ? 161.91100 168.58800 196.07800 1.000 54.53141 367 GLU A CA 1
ATOM 2559 C C . GLU A 1 367 ? 162.89900 168.61600 194.91800 1.000 54.53141 367 GLU A C 1
ATOM 2560 O O . GLU A 1 367 ? 162.66600 168.00000 193.86900 1.000 54.53141 367 GLU A O 1
ATOM 2566 N N . TYR A 1 368 ? 164.00700 169.33900 195.08900 1.000 48.86569 368 TYR A N 1
ATOM 2567 C CA . TYR A 1 368 ? 165.04600 169.37000 194.06300 1.000 48.86569 368 TYR A CA 1
ATOM 2568 C C . TYR A 1 368 ? 165.57600 167.96900 193.77800 1.000 48.86569 368 TYR A C 1
ATOM 2569 O O . TYR A 1 368 ? 165.75000 167.57600 192.61300 1.000 48.86569 368 TYR A O 1
ATOM 2578 N N . LEU A 1 369 ? 165.83000 167.19400 194.83500 1.000 42.10174 369 LEU A N 1
ATOM 2579 C CA . LEU A 1 369 ? 166.39000 165.85900 194.65200 1.000 42.10174 369 LEU A CA 1
ATOM 2580 C C . LEU A 1 369 ? 165.42700 164.94100 193.91000 1.000 42.10174 369 LEU A C 1
ATOM 2581 O O . LEU A 1 369 ? 165.84800 164.15700 193.05500 1.000 42.10174 369 LEU A O 1
ATOM 2586 N N . LEU A 1 370 ? 164.13200 165.01800 194.22000 1.000 43.39713 370 LEU A N 1
ATOM 2587 C CA . LEU A 1 370 ? 163.16200 164.19400 193.50400 1.000 43.39713 370 LEU A CA 1
ATOM 2588 C C . LEU A 1 370 ? 163.05200 164.59900 192.04200 1.000 43.39713 370 LEU A C 1
ATOM 2589 O O . LEU A 1 370 ? 162.98500 163.73700 191.15600 1.000 43.39713 370 LEU A O 1
ATOM 2594 N N . HIS A 1 371 ? 163.01700 165.90400 191.77100 1.000 41.94183 371 HIS A N 1
ATOM 2595 C CA . HIS A 1 371 ? 162.98200 166.36700 190.39000 1.000 41.94183 371 HIS A CA 1
ATOM 2596 C C . HIS A 1 371 ? 164.14800 165.80000 189.58900 1.000 41.94183 371 HIS A C 1
ATOM 2597 O O . HIS A 1 371 ? 163.96400 165.27100 188.48300 1.000 41.94183 371 HIS A O 1
ATOM 2604 N N . TYR A 1 372 ? 165.35500 165.85600 190.14500 1.000 43.65202 372 TYR A N 1
ATOM 2605 C CA . TYR A 1 372 ? 166.49400 165.41100 189.35300 1.000 43.65202 372 TYR A CA 1
ATOM 2606 C C . TYR A 1 372 ? 166.68000 163.89900 189.35100 1.000 43.65202 372 TYR A C 1
ATOM 2607 O O . TYR A 1 372 ? 167.26300 163.37100 188.40200 1.000 43.65202 372 TYR A O 1
ATOM 2616 N N . PHE A 1 373 ? 166.14600 163.17600 190.33500 1.000 37.35943 373 PHE A N 1
ATOM 2617 C CA . PHE A 1 373 ? 166.11400 161.72100 190.21500 1.000 37.35943 373 PHE A CA 1
ATOM 2618 C C . PHE A 1 373 ? 165.14700 161.28200 189.12100 1.000 37.35943 373 PHE A C 1
ATOM 2619 O O . PHE A 1 373 ? 165.42700 160.33100 188.37900 1.000 37.35943 373 PHE A O 1
ATOM 2627 N N . ASN A 1 374 ? 164.01300 161.97500 188.98700 1.000 37.75479 374 ASN A N 1
ATOM 2628 C CA . ASN A 1 374 ? 163.11500 161.69200 187.87100 1.000 37.75479 374 ASN A CA 1
ATOM 2629 C C . ASN A 1 374 ? 163.79200 161.97400 186.53500 1.000 37.75479 374 ASN A C 1
ATOM 2630 O O . ASN A 1 374 ? 163.67300 161.18400 185.58900 1.000 37.75479 374 ASN A O 1
ATOM 2635 N N . LYS A 1 375 ? 164.50800 163.09400 186.43800 1.000 41.55200 375 LYS A N 1
ATOM 2636 C CA . LYS A 1 375 ? 165.23900 163.39200 185.20800 1.000 41.55200 375 LYS A CA 1
ATOM 2637 C C . LYS A 1 375 ? 166.26900 162.31100 184.89100 1.000 41.55200 375 LYS A C 1
ATOM 2638 O O . LYS A 1 375 ? 166.40800 161.89200 183.73700 1.000 41.55200 375 LYS A O 1
ATOM 2644 N N . TYR A 1 376 ? 167.01900 161.86700 185.90200 1.000 39.53952 376 TYR A N 1
ATOM 2645 C CA . TYR A 1 376 ? 168.02600 160.82900 185.69600 1.000 39.53952 376 TYR A CA 1
ATOM 2646 C C . TYR A 1 376 ? 167.39900 159.53800 185.18800 1.000 39.53952 376 TYR A C 1
ATOM 2647 O O . TYR A 1 376 ? 167.91400 158.90800 184.25300 1.000 39.53952 376 TYR A O 1
ATOM 2656 N N . GLN A 1 377 ? 166.28900 159.12300 185.80000 1.000 41.02070 377 GLN A N 1
ATOM 2657 C CA . GLN A 1 377 ? 165.60100 157.91600 185.36000 1.000 41.02070 377 GLN A CA 1
ATOM 2658 C C . GLN A 1 377 ? 165.16400 158.03200 183.90500 1.000 41.02070 377 GLN A C 1
ATOM 2659 O O . GLN A 1 377 ? 165.38200 157.11400 183.09800 1.000 41.02070 377 GLN A O 1
ATOM 2665 N N . LEU A 1 378 ? 164.54800 159.16100 183.54900 1.000 44.52378 378 LEU A N 1
ATOM 2666 C CA . LEU A 1 378 ? 164.06500 159.32600 182.18200 1.000 44.52378 378 LEU A CA 1
ATOM 2667 C C . LEU A 1 378 ? 165.21300 159.33800 181.18000 1.000 44.52378 378 LEU A C 1
ATOM 2668 O O . LEU A 1 378 ? 165.08800 158.78400 180.08300 1.000 44.52378 378 LEU A O 1
ATOM 2673 N N . GLU A 1 379 ? 166.34100 159.95400 181.53700 1.000 49.77499 379 GLU A N 1
ATOM 2674 C CA . GLU A 1 379 ? 167.47600 159.96800 180.62200 1.000 49.77499 379 GLU A CA 1
ATOM 2675 C C . GLU A 1 379 ? 168.03800 158.57100 180.41000 1.000 49.77499 379 GLU A C 1
ATOM 2676 O O . GLU A 1 379 ? 168.37400 158.20300 179.28100 1.000 49.77499 379 GLU A O 1
ATOM 2682 N N . ILE A 1 380 ? 168.16400 157.78000 181.47800 1.000 46.19493 380 ILE A N 1
ATOM 2683 C CA . ILE A 1 380 ? 168.65000 156.41200 181.30200 1.000 46.19493 380 ILE A CA 1
ATOM 2684 C C . ILE A 1 380 ? 167.72700 155.64000 180.36800 1.000 46.19493 380 ILE A C 1
ATOM 2685 O O . ILE A 1 380 ? 168.18000 154.99400 179.40800 1.000 46.19493 380 ILE A O 1
ATOM 2690 N N . ILE A 1 381 ? 166.41700 155.71900 180.61700 1.000 52.02348 381 ILE A N 1
ATOM 2691 C CA . ILE A 1 381 ? 165.46100 154.95100 179.82100 1.000 52.02348 381 ILE A CA 1
ATOM 2692 C C . ILE A 1 381 ? 165.50100 155.38800 178.36000 1.000 52.02348 381 ILE A C 1
ATOM 2693 O O . ILE A 1 381 ? 165.44900 154.56000 177.44500 1.000 52.02348 381 ILE A O 1
ATOM 2698 N N . LYS A 1 382 ? 165.60800 156.69600 178.11700 1.000 56.87485 382 LYS A N 1
ATOM 2699 C CA . LYS A 1 382 ? 165.61700 157.19100 176.74500 1.000 56.87485 382 LYS A CA 1
ATOM 2700 C C . LYS A 1 382 ? 166.92000 156.90400 176.01600 1.000 56.87485 382 LYS A C 1
ATOM 2701 O O . LYS A 1 382 ? 166.90200 156.75200 174.79200 1.000 56.87485 382 LYS A O 1
ATOM 2707 N N . THR A 1 383 ? 168.04600 156.83600 176.71900 1.000 55.53845 383 THR A N 1
ATOM 2708 C CA . THR A 1 383 ? 169.31500 156.63100 176.03700 1.000 55.53845 383 THR A CA 1
ATOM 2709 C C . THR A 1 383 ? 169.70000 155.16900 175.87800 1.000 55.53845 383 THR A C 1
ATOM 2710 O O . THR A 1 383 ? 170.58800 154.87400 175.07300 1.000 55.53845 383 THR A O 1
ATOM 2714 N N . THR A 1 384 ? 169.07700 154.23900 176.60600 1.000 64.06178 384 THR A N 1
ATOM 2715 C CA . THR A 1 384 ? 169.42000 152.84500 176.32900 1.000 64.06178 384 THR A CA 1
ATOM 2716 C C . THR A 1 384 ? 168.79500 152.38200 175.01500 1.000 64.06178 384 THR A C 1
ATOM 2717 O O . THR A 1 384 ? 169.50600 152.13400 174.03700 1.000 64.06178 384 THR A O 1
ATOM 2721 N N . GLN A 1 385 ? 167.46800 152.24300 174.98700 1.000 75.50610 385 GLN A N 1
ATOM 2722 C CA . GLN A 1 385 ? 166.63200 152.30400 173.78600 1.000 75.50610 385 GLN A CA 1
ATOM 2723 C C . GLN A 1 385 ? 167.23700 151.73800 172.50700 1.000 75.50610 385 GLN A C 1
ATOM 2724 O O . GLN A 1 385 ? 167.36600 152.46200 171.51600 1.000 75.50610 385 GLN A O 1
ATOM 2730 N N . ASP A 1 386 ? 167.61000 150.46500 172.50300 1.000 90.86475 386 ASP A N 1
ATOM 2731 C CA . ASP A 1 386 ? 168.07600 149.82600 171.28000 1.000 90.86475 386 ASP A CA 1
ATOM 2732 C C . ASP A 1 386 ? 166.87100 149.51500 170.39300 1.000 90.86475 386 ASP A C 1
ATOM 2733 O O . ASP A 1 386 ? 165.72500 149.82200 170.73200 1.000 90.86475 386 ASP A O 1
ATOM 2738 N N . THR A 1 387 ? 167.11400 148.89900 169.23600 1.000 94.54786 387 THR A N 1
ATOM 2739 C CA . THR A 1 387 ? 166.02700 148.45900 168.37200 1.000 94.54786 387 THR A CA 1
ATOM 2740 C C . THR A 1 387 ? 165.38400 147.16800 168.85300 1.000 94.54786 387 THR A C 1
ATOM 2741 O O . THR A 1 387 ? 164.50200 146.64200 168.16800 1.000 94.54786 387 THR A O 1
ATOM 2745 N N . ASP A 1 388 ? 165.80900 146.64700 170.00300 1.000 88.60848 388 ASP A N 1
ATOM 2746 C CA . ASP A 1 388 ? 165.24500 145.43000 170.56400 1.000 88.60848 388 ASP A CA 1
ATOM 2747 C C . ASP A 1 388 ? 164.72200 145.60200 171.98000 1.000 88.60848 388 ASP A C 1
ATOM 2748 O O . ASP A 1 388 ? 164.00200 144.72100 172.46100 1.000 88.60848 388 ASP A O 1
ATOM 2753 N N . PHE A 1 389 ? 165.06400 146.69300 172.66300 1.000 70.67536 389 PHE A N 1
ATOM 2754 C CA . PHE A 1 389 ? 164.77700 146.82500 174.08200 1.000 70.67536 389 PHE A CA 1
ATOM 2755 C C . PHE A 1 389 ? 163.48000 147.60000 174.31300 1.000 70.67536 389 PHE A C 1
ATOM 2756 O O . PHE A 1 389 ? 162.50500 147.04500 174.82600 1.000 70.67536 389 PHE A O 1
ATOM 2764 N N . ASP A 1 390 ? 163.45900 148.87600 173.93000 1.000 73.08895 390 ASP A N 1
ATOM 2765 C CA . ASP A 1 390 ? 162.25700 149.69000 173.75500 1.000 73.08895 390 ASP A CA 1
ATOM 2766 C C . ASP A 1 390 ? 161.52900 150.14000 175.02400 1.000 73.08895 390 ASP A C 1
ATOM 2767 O O . ASP A 1 390 ? 160.70000 151.05100 174.94400 1.000 73.08895 390 ASP A O 1
ATOM 2772 N N . LEU A 1 391 ? 161.77800 149.50900 176.17400 1.000 60.28273 391 LEU A N 1
ATOM 2773 C CA . LEU A 1 391 ? 161.77400 150.14900 177.49200 1.000 60.28273 391 LEU A CA 1
ATOM 2774 C C . LEU A 1 391 ? 160.81800 151.33500 177.66400 1.000 60.28273 391 LEU A C 1
ATOM 2775 O O . LEU A 1 391 ? 161.27800 152.47400 177.75600 1.000 60.28273 391 LEU A O 1
ATOM 2780 N N . HIS A 1 392 ? 159.50600 151.11100 177.68400 1.000 62.13325 392 HIS A N 1
ATOM 2781 C CA . HIS A 1 392 ? 158.53200 152.20200 177.67400 1.000 62.13325 392 HIS A CA 1
ATOM 2782 C C . HIS A 1 392 ? 158.47300 152.91100 179.02700 1.000 62.13325 392 HIS A C 1
ATOM 2783 O O . HIS A 1 392 ? 159.34400 152.75300 179.88500 1.000 62.13325 392 HIS A O 1
ATOM 2790 N N . GLY A 1 393 ? 157.42200 153.70400 179.23500 1.000 55.33524 393 GLY A N 1
ATOM 2791 C CA . GLY A 1 393 ? 157.37400 154.66100 180.32700 1.000 55.33524 393 GLY A CA 1
ATOM 2792 C C . GLY A 1 393 ? 156.99200 154.04100 181.65300 1.000 55.33524 393 GLY A C 1
ATOM 2793 O O . GLY A 1 393 ? 157.66400 153.10300 182.08700 1.000 55.33524 393 GLY A O 1
ATOM 2794 N N . MET A 1 394 ? 155.95400 154.53700 182.32600 1.000 52.36918 394 MET A N 1
ATOM 2795 C CA . MET A 1 394 ? 155.65800 153.99500 183.64800 1.000 52.36918 394 MET A CA 1
ATOM 2796 C C . MET A 1 394 ? 155.18800 152.55200 183.53400 1.000 52.36918 394 MET A C 1
ATOM 2797 O O . MET A 1 394 ? 154.01600 152.28500 183.26000 1.000 52.36918 394 MET A O 1
ATOM 2802 N N . MET A 1 395 ? 156.09900 151.61600 183.78100 1.000 54.60753 395 MET A N 1
ATOM 2803 C CA . MET A 1 395 ? 155.97000 150.25700 183.28100 1.000 54.60753 395 MET A CA 1
ATOM 2804 C C . MET A 1 395 ? 156.29100 149.22500 184.35700 1.000 54.60753 395 MET A C 1
ATOM 2805 O O . MET A 1 395 ? 157.06500 148.29600 184.13100 1.000 54.60753 395 MET A O 1
ATOM 2810 N N . GLU A 1 396 ? 155.71300 149.37400 185.55100 1.000 53.02959 396 GLU A N 1
ATOM 2811 C CA . GLU A 1 396 ? 155.66600 148.24800 186.48200 1.000 53.02959 396 GLU A CA 1
ATOM 2812 C C . GLU A 1 396 ? 157.03400 147.68500 186.85000 1.000 53.02959 396 GLU A C 1
ATOM 2813 O O . GLU A 1 396 ? 157.40600 146.62200 186.35000 1.000 53.02959 396 GLU A O 1
ATOM 2819 N N . HIS A 1 397 ? 157.78600 148.38800 187.69600 1.000 47.12499 397 HIS A N 1
ATOM 2820 C CA . HIS A 1 397 ? 159.19100 148.12200 188.00300 1.000 47.12499 397 HIS A CA 1
ATOM 2821 C C . HIS A 1 397 ? 159.60300 146.65000 187.95900 1.000 47.12499 397 HIS A C 1
ATOM 2822 O O . HIS A 1 397 ? 160.67100 146.31800 187.42400 1.000 47.12499 397 HIS A O 1
ATOM 2829 N N . LYS A 1 398 ? 158.78100 145.76200 188.52200 1.000 48.16335 398 LYS A N 1
ATOM 2830 C CA . LYS A 1 398 ? 159.04700 144.33000 188.40900 1.000 48.16335 398 LYS A CA 1
ATOM 2831 C C . LYS A 1 398 ? 159.20600 143.90500 186.95600 1.000 48.16335 398 LYS A C 1
ATOM 2832 O O . LYS A 1 398 ? 160.13400 143.16100 186.61100 1.000 48.16335 398 LYS A O 1
ATOM 2838 N N . TYR A 1 399 ? 158.31000 144.37300 186.08800 1.000 52.62470 399 TYR A N 1
ATOM 2839 C CA . TYR A 1 399 ? 158.40000 144.03200 184.67600 1.000 52.62470 399 TYR A CA 1
ATOM 2840 C C . TYR A 1 399 ? 159.61200 144.67300 184.02200 1.000 52.62470 399 TYR A C 1
ATOM 2841 O O . TYR A 1 399 ? 160.17000 144.10700 183.08100 1.000 52.62470 399 TYR A O 1
ATOM 2850 N N . ILE A 1 400 ? 160.04200 145.83800 184.50600 1.000 47.37112 400 ILE A N 1
ATOM 2851 C CA . ILE A 1 400 ? 161.26600 146.44300 183.99100 1.000 47.37112 400 ILE A CA 1
ATOM 2852 C C . ILE A 1 400 ? 162.45400 145.53000 184.24900 1.000 47.37112 400 ILE A C 1
ATOM 2853 O O . ILE A 1 400 ? 163.27800 145.29200 183.35900 1.000 47.37112 400 ILE A O 1
ATOM 2858 N N . LYS A 1 401 ? 162.55300 144.98900 185.46400 1.000 51.68572 401 LYS A N 1
ATOM 2859 C CA . LYS A 1 401 ? 163.66200 144.09000 185.77200 1.000 51.68572 401 LYS A CA 1
ATOM 2860 C C . LYS A 1 401 ? 163.57700 142.80600 184.95600 1.000 51.68572 401 LYS A C 1
ATOM 2861 O O . LYS A 1 401 ? 164.58200 142.34200 184.39600 1.000 51.68572 401 LYS A O 1
ATOM 2867 N N . ASP A 1 402 ? 162.38500 142.20800 184.89100 1.000 57.13917 402 ASP A N 1
ATOM 2868 C CA . ASP A 1 402 ? 162.20200 140.99300 184.10200 1.000 57.13917 402 ASP A CA 1
ATOM 2869 C C . ASP A 1 402 ? 162.62400 141.20700 182.65500 1.000 57.13917 402 ASP A C 1
ATOM 2870 O O . ASP A 1 402 ? 163.36400 140.40200 182.07800 1.000 57.13917 402 ASP A O 1
ATOM 2875 N N . TYR A 1 403 ? 162.16000 142.30100 182.05500 1.000 57.38567 403 TYR A N 1
ATOM 2876 C CA . TYR A 1 403 ? 162.43100 142.57400 180.65400 1.000 57.38567 403 TYR A CA 1
ATOM 2877 C C . TYR A 1 403 ? 163.89100 142.92300 180.41200 1.000 57.38567 403 TYR A C 1
ATOM 2878 O O . TYR A 1 403 ? 164.42100 142.63000 179.33700 1.000 57.38567 403 TYR A O 1
ATOM 2887 N N . PHE A 1 404 ? 164.55900 143.54800 181.38300 1.000 52.94033 404 PHE A N 1
ATOM 2888 C CA . PHE A 1 404 ? 165.97300 143.85200 181.20700 1.000 52.94033 404 PHE A CA 1
ATOM 2889 C C . PHE A 1 404 ? 166.81800 142.59100 181.27900 1.000 52.94033 404 PHE A C 1
ATOM 2890 O O . PHE A 1 404 ? 167.80700 142.46100 180.55300 1.000 52.94033 404 PHE A O 1
ATOM 2898 N N . PHE A 1 405 ? 166.45100 141.64800 182.14600 1.000 62.30626 405 PHE A N 1
ATOM 2899 C CA . PHE A 1 405 ? 167.22000 140.41100 182.21000 1.000 62.30626 405 PHE A CA 1
ATOM 2900 C C . PHE A 1 405 ? 166.88100 139.44700 181.08600 1.000 62.30626 405 PHE A C 1
ATOM 2901 O O . PHE A 1 405 ? 167.71000 138.59900 180.74800 1.000 62.30626 405 PHE A O 1
ATOM 2909 N N . SER A 1 406 ? 165.69600 139.55300 180.49900 1.000 66.37670 406 SER A N 1
ATOM 2910 C CA . SER A 1 406 ? 165.33800 138.72700 179.35500 1.000 66.37670 406 SER A CA 1
ATOM 2911 C C . SER A 1 406 ? 165.90200 139.24900 178.04400 1.000 66.37670 406 SER A C 1
ATOM 2912 O O . SER A 1 406 ? 165.54300 138.72900 176.98700 1.000 66.37670 406 SER A O 1
ATOM 2915 N N . PHE A 1 407 ? 166.76300 140.25700 178.08200 1.000 65.80092 407 PHE A N 1
ATOM 2916 C CA . PHE A 1 407 ? 167.34800 140.83900 176.88400 1.000 65.80092 407 PHE A CA 1
ATOM 2917 C C . PHE A 1 407 ? 168.86100 140.73600 176.84500 1.000 65.80092 407 PHE A C 1
ATOM 2918 O O . PHE A 1 407 ? 169.43000 140.65600 175.75800 1.000 65.80092 407 PHE A O 1
ATOM 2926 N N . MET A 1 408 ? 169.52600 140.71000 177.99900 1.000 67.74598 408 MET A N 1
ATOM 2927 C CA . MET A 1 408 ? 170.96900 140.52000 178.02100 1.000 67.74598 408 MET A CA 1
ATOM 2928 C C . MET A 1 408 ? 171.34400 139.05700 177.83100 1.000 67.74598 408 MET A C 1
ATOM 2929 O O . MET A 1 408 ? 172.29600 138.74900 177.10700 1.000 67.74598 408 MET A O 1
ATOM 2934 N N . CYS A 1 409 ? 170.60500 138.14200 178.46200 1.000 80.43115 409 CYS A N 1
ATOM 2935 C CA . CYS A 1 409 ? 170.92100 136.72000 178.39900 1.000 80.43115 409 CYS A CA 1
ATOM 2936 C C . CYS A 1 409 ? 169.68600 135.86900 178.12000 1.000 80.43115 409 CYS A C 1
ATOM 2937 O O . CYS A 1 409 ? 169.61900 134.71100 178.53700 1.000 80.43115 409 CYS A O 1
ATOM 2940 N N . ASN A 1 410 ? 168.70900 136.43300 177.41100 1.000 82.14645 410 ASN A N 1
ATOM 2941 C CA . ASN A 1 410 ? 167.58100 135.70000 176.84200 1.000 82.14645 410 ASN A CA 1
ATOM 2942 C C . ASN A 1 410 ? 166.88300 134.75900 177.81500 1.000 82.14645 410 ASN A C 1
ATOM 2943 O O . ASN A 1 410 ? 166.54300 133.63100 177.44600 1.000 82.14645 410 ASN A O 1
ATOM 2948 N N . ASP A 1 411 ? 166.66000 135.20600 179.04500 1.000 84.46241 411 ASP A N 1
ATOM 2949 C CA . ASP A 1 411 ? 165.88200 134.45700 180.02400 1.000 84.46241 411 ASP A CA 1
ATOM 2950 C C . ASP A 1 411 ? 165.57100 135.39000 181.18800 1.000 84.46241 411 ASP A C 1
ATOM 2951 O O . ASP A 1 411 ? 166.47300 136.08100 181.67600 1.000 84.46241 411 ASP A O 1
ATOM 2956 N N . PRO A 1 412 ? 164.32300 135.44500 181.66200 1.000 80.84237 412 PRO A N 1
ATOM 2957 C CA . PRO A 1 412 ? 163.96500 136.43200 182.69400 1.000 80.84237 412 PRO A CA 1
ATOM 2958 C C . PRO A 1 412 ? 164.64400 136.21600 184.03900 1.000 80.84237 412 PRO A C 1
ATOM 2959 O O . PRO A 1 412 ? 164.42900 137.02300 184.95000 1.000 80.84237 412 PRO A O 1
ATOM 2963 N N . LYS A 1 413 ? 165.45000 135.17100 184.19900 1.000 83.92247 413 LYS A N 1
ATOM 2964 C CA . LYS A 1 413 ? 166.17900 134.96500 185.44000 1.000 83.92247 413 LYS A CA 1
ATOM 2965 C C . LYS A 1 413 ? 167.47300 135.76800 185.43900 1.000 83.92247 413 LYS A C 1
ATOM 2966 O O . LYS A 1 413 ? 168.03100 136.08600 184.38700 1.000 83.92247 413 LYS A O 1
ATOM 2972 N N . GLU A 1 414 ? 167.95200 136.08700 186.63800 1.000 79.88012 414 GLU A N 1
ATOM 2973 C CA . GLU A 1 414 ? 169.14800 136.90100 186.78400 1.000 79.88012 414 GLU A CA 1
ATOM 2974 C C . GLU A 1 414 ? 170.37600 136.16600 186.27000 1.000 79.88012 414 GLU A C 1
ATOM 2975 O O . GLU A 1 414 ? 170.52800 134.95800 186.46600 1.000 79.88012 414 GLU A O 1
ATOM 2981 N N . CYS A 1 415 ? 171.25700 136.91200 185.61100 1.000 75.99980 415 CYS A N 1
ATOM 2982 C CA . CYS A 1 415 ? 172.50400 136.38300 185.08700 1.000 75.99980 415 CYS A CA 1
ATOM 2983 C C . CYS A 1 415 ? 173.57600 137.45100 185.23500 1.000 75.99980 415 CYS A C 1
ATOM 2984 O O . CYS A 1 415 ? 173.28100 138.63500 185.40200 1.000 75.99980 415 CYS A O 1
ATOM 2987 N N . ILE A 1 416 ? 174.83400 137.02800 185.17400 1.000 69.50101 416 ILE A N 1
ATOM 2988 C CA . ILE A 1 416 ? 175.95400 137.95900 185.25400 1.000 69.50101 416 ILE A CA 1
ATOM 2989 C C . ILE A 1 416 ? 176.07900 138.65200 183.90300 1.000 69.50101 416 ILE A C 1
ATOM 2990 O O . ILE A 1 416 ? 176.43700 138.02200 182.90800 1.000 69.50101 416 ILE A O 1
ATOM 2995 N N . ILE A 1 417 ? 175.78600 139.95400 183.86500 1.000 64.05803 417 ILE A N 1
ATOM 2996 C CA . ILE A 1 417 ? 175.74800 140.68400 182.60300 1.000 64.05803 417 ILE A CA 1
ATOM 2997 C C . ILE A 1 417 ? 177.12300 140.93000 182.00800 1.000 64.05803 417 ILE A C 1
ATOM 2998 O O . ILE A 1 417 ? 177.21900 141.26700 180.82600 1.000 64.05803 417 ILE A O 1
ATOM 3003 N N . TYR A 1 418 ? 178.19000 140.77200 182.78200 1.000 62.61272 418 TYR A N 1
ATOM 3004 C CA . TYR A 1 418 ? 179.52600 141.02600 182.26500 1.000 62.61272 418 TYR A CA 1
ATOM 3005 C C . TYR A 1 418 ? 180.04600 139.89900 181.39100 1.000 62.61272 418 TYR A C 1
ATOM 3006 O O . TYR A 1 418 ? 181.11100 140.04700 180.78800 1.000 62.61272 418 TYR A O 1
ATOM 3015 N N . HIS A 1 419 ? 179.32600 138.78500 181.30300 1.000 73.26707 419 HIS A N 1
ATOM 3016 C CA . HIS A 1 419 ? 179.75900 137.63300 180.53000 1.000 73.26707 419 HIS A CA 1
ATOM 3017 C C . HIS A 1 419 ? 178.88800 137.37600 179.31100 1.000 73.26707 419 HIS A C 1
ATOM 3018 O O . HIS A 1 419 ? 179.15600 136.43100 178.56300 1.000 73.26707 419 HIS A O 1
ATOM 3025 N N . THR A 1 420 ? 177.86300 138.18700 179.08600 1.000 74.28898 420 THR A N 1
ATOM 3026 C CA . THR A 1 420 ? 176.91800 137.96000 178.00600 1.000 74.28898 420 THR A CA 1
ATOM 3027 C C . THR A 1 420 ? 177.44800 138.51800 176.69100 1.000 74.28898 420 THR A C 1
ATOM 3028 O O . THR A 1 420 ? 178.40100 139.29700 176.65400 1.000 74.28898 420 THR A O 1
ATOM 3032 N N . ASN A 1 421 ? 176.80500 138.10500 175.59900 1.000 80.68124 421 ASN A N 1
ATOM 3033 C CA . ASN A 1 421 ? 177.22600 138.54300 174.27400 1.000 80.68124 421 ASN A CA 1
ATOM 3034 C C . ASN A 1 421 ? 176.64700 139.90000 173.90600 1.000 80.68124 421 ASN A C 1
ATOM 3035 O O . ASN A 1 421 ? 177.25400 140.63000 173.11600 1.000 80.68124 421 ASN A O 1
ATOM 3040 N N . GLN A 1 422 ? 175.48400 140.25100 174.45500 1.000 74.23816 422 GLN A N 1
ATOM 3041 C CA . GLN A 1 422 ? 174.91600 141.57100 174.20400 1.000 74.23816 422 GLN A CA 1
ATOM 3042 C C . GLN A 1 422 ? 175.73600 142.66700 174.87000 1.000 74.23816 422 GLN A C 1
ATOM 3043 O O . GLN A 1 422 ? 175.82000 143.78300 174.34800 1.000 74.23816 422 GLN A O 1
ATOM 3049 N N . PHE A 1 423 ? 176.34800 142.36700 176.01400 1.000 68.08024 423 PHE A N 1
ATOM 3050 C CA . PHE A 1 423 ? 177.17600 143.35200 176.69700 1.000 68.08024 423 PHE A CA 1
ATOM 3051 C C . PHE A 1 423 ? 178.40000 143.71400 175.86900 1.000 68.08024 423 PHE A C 1
ATOM 3052 O O . PHE A 1 423 ? 178.89700 144.84300 175.94200 1.000 68.08024 423 PHE A O 1
ATOM 3060 N N . LYS A 1 424 ? 178.89800 142.77400 175.07100 1.000 82.86564 424 LYS A N 1
ATOM 3061 C CA . LYS A 1 424 ? 180.16000 142.96000 174.36800 1.000 82.86564 424 LYS A CA 1
ATOM 3062 C C . LYS A 1 424 ? 179.96400 142.98000 172.85500 1.000 82.86564 424 LYS A C 1
ATOM 3063 O O . LYS A 1 424 ? 180.71700 142.34400 172.11100 1.000 82.86564 424 LYS A O 1
ATOM 3069 N N . LYS A 1 425 ? 178.94400 143.70400 172.39000 1.000 83.93178 425 LYS A N 1
ATOM 3070 C CA . LYS A 1 425 ? 178.74100 143.86500 170.95500 1.000 83.93178 425 LYS A CA 1
ATOM 3071 C C . LYS A 1 425 ? 179.61900 144.95900 170.36000 1.000 83.93178 425 LYS A C 1
ATOM 3072 O O . LYS A 1 425 ? 180.05000 144.83800 169.20900 1.000 83.93178 425 LYS A O 1
ATOM 3078 N N . GLU A 1 426 ? 179.89600 146.02600 171.11100 1.000 87.59620 426 GLU A N 1
ATOM 3079 C CA . GLU A 1 426 ? 180.68800 147.12800 170.57600 1.000 87.59620 426 GLU A CA 1
ATOM 3080 C C . GLU A 1 426 ? 182.18500 146.88300 170.74000 1.000 87.59620 426 GLU A C 1
ATOM 3081 O O . GLU A 1 426 ? 182.95600 147.08200 169.79700 1.000 87.59620 426 GLU A O 1
ATOM 3087 N N . ALA A 1 427 ? 182.61000 146.46800 171.92300 1.000 91.24684 427 ALA A N 1
ATOM 3088 C CA . ALA A 1 427 ? 183.97100 146.04900 172.19900 1.000 91.24684 427 ALA A CA 1
ATOM 3089 C C . ALA A 1 427 ? 183.95200 144.57100 172.56000 1.000 91.24684 427 ALA A C 1
ATOM 3090 O O . ALA A 1 427 ? 182.91500 143.90600 172.47300 1.000 91.24684 427 ALA A O 1
ATOM 3092 N N . ASN A 1 428 ? 185.10100 144.04900 172.97300 1.000 97.78247 428 ASN A N 1
ATOM 3093 C CA . ASN A 1 428 ? 185.20600 142.65000 173.35900 1.000 97.78247 428 ASN A CA 1
ATOM 3094 C C . ASN A 1 428 ? 185.68000 142.55700 174.79900 1.000 97.78247 428 ASN A C 1
ATOM 3095 O O . ASN A 1 428 ? 186.56300 143.31000 175.22000 1.000 97.78247 428 ASN A O 1
ATOM 3100 N N . GLU A 1 429 ? 185.08100 141.64100 175.54900 1.000 93.77943 429 GLU A N 1
ATOM 3101 C CA . GLU A 1 429 ? 185.32600 141.47500 176.97100 1.000 93.77943 429 GLU A CA 1
ATOM 3102 C C . GLU A 1 429 ? 185.97300 140.12100 177.23200 1.000 93.77943 429 GLU A C 1
ATOM 3103 O O . GLU A 1 429 ? 185.97300 139.22400 176.38400 1.000 93.77943 429 GLU A O 1
ATOM 3109 N N . GLU A 1 430 ? 186.54000 139.98500 178.42500 1.000 102.54397 430 GLU A N 1
ATOM 3110 C CA . GLU A 1 430 ? 187.09600 138.72900 178.90100 1.000 102.54397 430 GLU A CA 1
ATOM 3111 C C . GLU A 1 430 ? 186.51500 138.43100 180.27600 1.000 102.54397 430 GLU A C 1
ATOM 3112 O O . GLU A 1 430 ? 186.24700 139.34500 181.06100 1.000 102.54397 430 GLU A O 1
ATOM 3118 N N . ASN A 1 431 ? 186.29500 137.14400 180.55000 1.000 98.71051 431 ASN A N 1
ATOM 3119 C CA . ASN A 1 431 ? 185.69900 136.71600 181.81000 1.000 98.71051 431 ASN A CA 1
ATOM 3120 C C . ASN A 1 431 ? 186.52800 137.19000 182.99800 1.000 98.71051 431 ASN A C 1
ATOM 3121 O O . ASN A 1 431 ? 186.03400 137.94800 183.83800 1.000 98.71051 431 ASN A O 1
ATOM 3126 N N . THR A 1 432 ? 187.78000 136.72600 183.07600 1.000 94.82408 432 THR A N 1
ATOM 3127 C CA . THR A 1 432 ? 188.80500 137.16600 184.02600 1.000 94.82408 432 THR A CA 1
ATOM 3128 C C . THR A 1 432 ? 188.28300 137.48000 185.42500 1.000 94.82408 432 THR A C 1
ATOM 3129 O O . THR A 1 432 ? 188.74800 138.42600 186.06900 1.000 94.82408 432 THR A O 1
ATOM 3133 N N . PHE A 1 433 ? 187.35500 136.69300 185.90700 1.000 93.59385 433 PHE A N 1
ATOM 3134 C CA . PHE A 1 433 ? 186.90100 136.83700 187.27800 1.000 93.59385 433 PHE A CA 1
ATOM 3135 C C . PHE A 1 433 ? 187.38700 135.66100 188.11600 1.000 93.59385 433 PHE A C 1
ATOM 3136 O O . PHE A 1 433 ? 187.58300 134.55800 187.59500 1.000 93.59385 433 PHE A O 1
ATOM 3144 N N . PRO A 1 434 ? 187.59600 135.86000 189.41400 1.000 106.36214 434 PRO A N 1
ATOM 3145 C CA . PRO A 1 434 ? 187.89700 134.72100 190.28800 1.000 106.36214 434 PRO A CA 1
ATOM 3146 C C . PRO A 1 434 ? 186.69000 133.81100 190.43900 1.000 106.36214 434 PRO A C 1
ATOM 3147 O O . PRO A 1 434 ? 185.90700 133.95100 191.38300 1.000 106.36214 434 PRO A O 1
ATOM 3151 N N . GLU A 1 435 ? 186.52800 132.88700 189.48900 1.000 116.32141 435 GLU A N 1
ATOM 3152 C CA . GLU A 1 435 ? 185.33500 132.05300 189.36900 1.000 116.32141 435 GLU A CA 1
ATOM 3153 C C . GLU A 1 435 ? 185.09100 131.19100 190.60300 1.000 116.32141 435 GLU A C 1
ATOM 3154 O O . GLU A 1 435 ? 184.08300 130.47900 190.67100 1.000 116.32141 435 GLU A O 1
ATOM 3160 N N . GLN A 1 436 ? 186.00800 131.23700 191.57000 1.000 130.22672 436 GLN A N 1
ATOM 3161 C CA . GLN A 1 436 ? 185.82100 130.52600 192.82800 1.000 130.22672 436 GLN A CA 1
ATOM 3162 C C . GLN A 1 436 ? 184.49700 130.92000 193.47100 1.000 130.22672 436 GLN A C 1
ATOM 3163 O O . GLN A 1 436 ? 184.07900 132.07900 193.41300 1.000 130.22672 436 GLN A O 1
ATOM 3169 N N . GLU A 1 437 ? 183.83300 129.93100 194.07600 1.000 135.39456 437 GLU A N 1
ATOM 3170 C CA . GLU A 1 437 ? 182.44000 130.09000 194.48600 1.000 135.39456 437 GLU A CA 1
ATOM 3171 C C . GLU A 1 437 ? 182.28300 131.20200 195.51800 1.000 135.39456 437 GLU A C 1
ATOM 3172 O O . GLU A 1 437 ? 181.63000 132.22000 195.26000 1.000 135.39456 437 GLU A O 1
ATOM 3178 N N . GLU A 1 438 ? 182.88100 131.01700 196.69800 1.000 132.49950 438 GLU A N 1
ATOM 3179 C CA . GLU A 1 438 ? 182.82700 131.96400 197.80800 1.000 132.49950 438 GLU A CA 1
ATOM 3180 C C . GLU A 1 438 ? 181.39300 132.33700 198.17100 1.000 132.49950 438 GLU A C 1
ATOM 3181 O O . GLU A 1 438 ? 180.94900 133.45300 197.87100 1.000 132.49950 438 GLU A O 1
ATOM 3187 N N . PRO A 1 439 ? 180.62900 131.43700 198.80900 1.000 138.78889 439 PRO A N 1
ATOM 3188 C CA . PRO A 1 439 ? 180.96700 130.04800 199.12000 1.000 138.78889 439 PRO A CA 1
ATOM 3189 C C . PRO A 1 439 ? 180.12500 129.04800 198.32800 1.000 138.78889 439 PRO A C 1
ATOM 3190 O O . PRO A 1 439 ? 180.16000 127.85400 198.62100 1.000 138.78889 439 PRO A O 1
ATOM 3194 N N . ASN A 1 440 ? 179.37700 129.53600 197.34000 1.000 138.04967 440 ASN A N 1
ATOM 3195 C CA . ASN A 1 440 ? 178.44500 128.70200 196.59800 1.000 138.04967 440 ASN A CA 1
ATOM 3196 C C . ASN A 1 440 ? 178.35600 129.19100 195.16000 1.000 138.04967 440 ASN A C 1
ATOM 3197 O O . ASN A 1 440 ? 178.83700 130.27400 194.81600 1.000 138.04967 440 ASN A O 1
ATOM 3202 N N . ARG A 1 441 ? 177.73100 128.36900 194.32000 1.000 131.60139 441 ARG A N 1
ATOM 3203 C CA . ARG A 1 441 ? 177.57500 128.68600 192.90900 1.000 131.60139 441 ARG A CA 1
ATOM 3204 C C . ARG A 1 441 ? 176.52700 129.77700 192.70700 1.000 131.60139 441 ARG A C 1
ATOM 3205 O O . ARG A 1 441 ? 175.88700 130.25100 193.65000 1.000 131.60139 441 ARG A O 1
ATOM 3213 N N . GLN A 1 442 ? 176.36000 130.17200 191.44300 1.000 116.37819 442 GLN A N 1
ATOM 3214 C CA . GLN A 1 442 ? 175.26000 131.02900 190.99600 1.000 116.37819 442 GLN A CA 1
ATOM 3215 C C . GLN A 1 442 ? 175.26500 132.37600 191.72600 1.000 116.37819 442 GLN A C 1
ATOM 3216 O O . GLN A 1 442 ? 174.37800 132.69900 192.51800 1.000 116.37819 442 GLN A O 1
ATOM 3222 N N . ILE A 1 443 ? 176.31400 133.14700 191.44300 1.000 91.39866 443 ILE A N 1
ATOM 3223 C CA . ILE A 1 443 ? 176.40700 134.53700 191.87400 1.000 91.39866 443 ILE A CA 1
ATOM 3224 C C . ILE A 1 443 ? 175.16100 135.27600 191.39400 1.000 91.39866 443 ILE A C 1
ATOM 3225 O O . ILE A 1 443 ? 174.62500 134.97500 190.32200 1.000 91.39866 443 ILE A O 1
ATOM 3230 N N . SER A 1 444 ? 174.69400 136.25000 192.17500 1.000 74.57318 444 SER A N 1
ATOM 3231 C CA . SER A 1 444 ? 173.32400 136.74000 192.08900 1.000 74.57318 444 SER A CA 1
ATOM 3232 C C . SER A 1 444 ? 173.14600 137.95400 191.18600 1.000 74.57318 444 SER A C 1
ATOM 3233 O O . SER A 1 444 ? 172.07100 138.56000 191.20700 1.000 74.57318 444 SER A O 1
ATOM 3236 N N . ALA A 1 445 ? 174.17700 138.35400 190.44200 1.000 63.64463 445 ALA A N 1
ATOM 3237 C CA . ALA A 1 445 ? 174.10800 139.44800 189.47200 1.000 63.64463 445 ALA A CA 1
ATOM 3238 C C . ALA A 1 445 ? 173.96600 140.80400 190.14700 1.000 63.64463 445 ALA A C 1
ATOM 3239 O O . ALA A 1 445 ? 174.07500 141.84200 189.49200 1.000 63.64463 445 ALA A O 1
ATOM 3241 N N . PHE A 1 446 ? 173.74300 140.80500 191.45600 1.000 54.67993 446 PHE A N 1
ATOM 3242 C CA . PHE A 1 446 ? 173.77200 142.01100 192.26100 1.000 54.67993 446 PHE A CA 1
ATOM 3243 C C . PHE A 1 446 ? 174.84500 141.93900 193.32700 1.000 54.67993 446 PHE A C 1
ATOM 3244 O O . PHE A 1 446 ? 174.92200 142.83500 194.17300 1.000 54.67993 446 PHE A O 1
ATOM 3252 N N . ASN A 1 447 ? 175.66100 140.88600 193.31100 1.000 60.01009 447 ASN A N 1
ATOM 3253 C CA . ASN A 1 447 ? 176.74500 140.69800 194.26100 1.000 60.01009 447 ASN A CA 1
ATOM 3254 C C . ASN A 1 447 ? 177.58700 141.95600 194.38700 1.000 60.01009 447 ASN A C 1
ATOM 3255 O O . ASN A 1 447 ? 177.79300 142.68200 193.41400 1.000 60.01009 447 ASN A O 1
ATOM 3260 N N . LEU A 1 448 ? 178.07300 142.21000 195.59700 1.000 55.43409 448 LEU A N 1
ATOM 3261 C CA . LEU A 1 448 ? 178.91300 143.37900 195.81100 1.000 55.43409 448 LEU A CA 1
ATOM 3262 C C . LEU A 1 448 ? 180.32100 143.15600 195.28000 1.000 55.43409 448 LEU A C 1
ATOM 3263 O O . LEU A 1 448 ? 180.90300 144.05400 194.65800 1.000 55.43409 448 LEU A O 1
ATOM 3268 N N . TYR A 1 449 ? 180.87500 141.96400 195.50300 1.000 62.19932 449 TYR A N 1
ATOM 3269 C CA . TYR A 1 449 ? 182.23600 141.67600 195.06500 1.000 62.19932 449 TYR A CA 1
ATOM 3270 C C . TYR A 1 449 ? 182.36500 141.78700 193.55400 1.000 62.19932 449 TYR A C 1
ATOM 3271 O O . TYR A 1 449 ? 183.29300 142.42200 193.04700 1.000 62.19932 449 TYR A O 1
ATOM 3280 N N . LEU A 1 450 ? 181.44000 141.17200 192.82000 1.000 58.41401 450 LEU A N 1
ATOM 3281 C CA . LEU A 1 450 ? 181.52200 141.15100 191.36300 1.000 58.41401 450 LEU A CA 1
ATOM 3282 C C . LEU A 1 450 ? 181.45600 142.55800 190.78400 1.000 58.41401 450 LEU A C 1
ATOM 3283 O O . LEU A 1 450 ? 182.30200 142.95400 189.96800 1.000 58.41401 450 LEU A O 1
ATOM 3288 N N . ASN A 1 451 ? 180.45400 143.33000 191.20000 1.000 52.70657 451 ASN A N 1
ATOM 3289 C CA . ASN A 1 451 ? 180.28600 144.67900 190.68000 1.000 52.70657 451 ASN A CA 1
ATOM 3290 C C . ASN A 1 451 ? 181.46700 145.56500 191.04100 1.000 52.70657 451 ASN A C 1
ATOM 3291 O O . ASN A 1 451 ? 181.98300 146.29200 190.18400 1.000 52.70657 451 ASN A O 1
ATOM 3296 N N . TYR A 1 452 ? 181.91300 145.52200 192.29800 1.000 51.89300 452 TYR A N 1
ATOM 3297 C CA . TYR A 1 452 ? 183.03400 146.37000 192.68600 1.000 51.89300 452 TYR A CA 1
ATOM 3298 C C . TYR A 1 452 ? 184.30100 145.98700 191.93600 1.000 51.89300 452 TYR A C 1
ATOM 3299 O O . TYR A 1 452 ? 185.07200 146.86200 191.52000 1.000 51.89300 452 TYR A O 1
ATOM 3308 N N . TYR A 1 453 ? 184.53200 144.68600 191.75300 1.000 61.85526 453 TYR A N 1
ATOM 3309 C CA . TYR A 1 453 ? 185.71700 144.22800 191.04300 1.000 61.85526 453 TYR A CA 1
ATOM 3310 C C . TYR A 1 453 ? 185.72700 144.74100 189.61500 1.000 61.85526 453 TYR A C 1
ATOM 3311 O O . TYR A 1 453 ? 186.71900 145.31900 189.15800 1.000 61.85526 453 TYR A O 1
ATOM 3320 N N . TYR A 1 454 ? 184.62500 144.54500 188.89100 1.000 58.19930 454 TYR A N 1
ATOM 3321 C CA . TYR A 1 454 ? 184.61200 144.97200 187.49700 1.000 58.19930 454 TYR A CA 1
ATOM 3322 C C . TYR A 1 454 ? 184.69400 146.48600 187.37800 1.000 58.19930 454 TYR A C 1
ATOM 3323 O O . TYR A 1 454 ? 185.37800 147.00000 186.48700 1.000 58.19930 454 TYR A O 1
ATOM 3332 N N . PHE A 1 455 ? 184.03900 147.22000 188.28000 1.000 48.82865 455 PHE A N 1
ATOM 3333 C CA . PHE A 1 455 ? 184.17400 148.67000 188.28000 1.000 48.82865 455 PHE A CA 1
ATOM 3334 C C . PHE A 1 455 ? 185.63700 149.05400 188.40600 1.000 48.82865 455 PHE A C 1
ATOM 3335 O O . PHE A 1 455 ? 186.22300 149.55600 187.44200 1.000 48.82865 455 PHE A O 1
ATOM 3343 N N . MET A 1 456 ? 186.24400 148.74800 189.55900 1.000 57.06885 456 MET A N 1
ATOM 3344 C CA . MET A 1 456 ? 187.60700 149.19200 189.83200 1.000 57.06885 456 MET A CA 1
ATOM 3345 C C . MET A 1 456 ? 188.60600 148.67700 188.81200 1.000 57.06885 456 MET A C 1
ATOM 3346 O O . MET A 1 456 ? 189.65200 149.30400 188.61800 1.000 57.06885 456 MET A O 1
ATOM 3351 N N . LYS A 1 457 ? 188.32000 147.56000 188.15100 1.000 61.33254 457 LYS A N 1
ATOM 3352 C CA . LYS A 1 457 ? 189.29500 147.04300 187.20800 1.000 61.33254 457 LYS A CA 1
ATOM 3353 C C . LYS A 1 457 ? 189.16900 147.66100 185.82500 1.000 61.33254 457 LYS A C 1
ATOM 3354 O O . LYS A 1 457 ? 190.18600 147.99700 185.21500 1.000 61.33254 457 LYS A O 1
ATOM 3360 N N . ARG A 1 458 ? 187.95100 147.81800 185.29400 1.000 58.93901 458 ARG A N 1
ATOM 3361 C CA . ARG A 1 458 ? 187.86900 148.18200 183.88600 1.000 58.93901 458 ARG A CA 1
ATOM 3362 C C . ARG A 1 458 ? 186.77100 149.17800 183.53700 1.000 58.93901 458 ARG A C 1
ATOM 3363 O O . ARG A 1 458 ? 186.41600 149.28200 182.36100 1.000 58.93901 458 ARG A O 1
ATOM 3371 N N . TYR A 1 459 ? 186.21000 149.91700 184.49600 1.000 48.95271 459 TYR A N 1
ATOM 3372 C CA . TYR A 1 459 ? 185.17200 150.86500 184.11200 1.000 48.95271 459 TYR A CA 1
ATOM 3373 C C . TYR A 1 459 ? 185.72900 152.02200 183.29600 1.000 48.95271 459 TYR A C 1
ATOM 3374 O O . TYR A 1 459 ? 184.99500 152.62200 182.50700 1.000 48.95271 459 TYR A O 1
ATOM 3383 N N . SER A 1 460 ? 187.01400 152.32800 183.44700 1.000 55.87020 460 SER A N 1
ATOM 3384 C CA . SER A 1 460 ? 187.60400 153.49400 182.81100 1.000 55.87020 460 SER A CA 1
ATOM 3385 C C . SER A 1 460 ? 187.88900 153.29400 181.33000 1.000 55.87020 460 SER A C 1
ATOM 3386 O O . SER A 1 460 ? 188.19600 154.27100 180.64200 1.000 55.87020 460 SER A O 1
ATOM 3389 N N . SER A 1 461 ? 187.79300 152.06900 180.82200 1.000 54.78679 461 SER A N 1
ATOM 3390 C CA . SER A 1 461 ? 188.03900 151.78300 179.41600 1.000 54.78679 461 SER A CA 1
ATOM 3391 C C . SER A 1 461 ? 186.80700 151.19500 178.74000 1.000 54.78679 461 SER A C 1
ATOM 3392 O O . SER A 1 461 ? 186.92300 150.37000 177.83600 1.000 54.78679 461 SER A O 1
ATOM 3395 N N . TYR A 1 462 ? 185.62300 151.60800 179.17000 1.000 56.01227 462 TYR A N 1
ATOM 3396 C CA . TYR A 1 462 ? 184.37500 151.15400 178.58200 1.000 56.01227 462 TYR A CA 1
ATOM 3397 C C . TYR A 1 462 ? 183.91400 152.10900 177.49100 1.000 56.01227 462 TYR A C 1
ATOM 3398 O O . TYR A 1 462 ? 184.37100 153.24700 177.39000 1.000 56.01227 462 TYR A O 1
ATOM 3407 N N . GLY A 1 463 ? 182.98400 151.63000 176.67600 1.000 56.65769 463 GLY A N 1
ATOM 3408 C CA . GLY A 1 463 ? 182.29500 152.48300 175.73900 1.000 56.65769 463 GLY A CA 1
ATOM 3409 C C . GLY A 1 463 ? 181.29500 153.36400 176.46200 1.000 56.65769 463 GLY A C 1
ATOM 3410 O O . GLY A 1 463 ? 181.47500 153.76300 177.61100 1.000 56.65769 463 GLY A O 1
ATOM 3411 N N . VAL A 1 464 ? 180.21800 153.68700 175.75300 1.000 55.53243 464 VAL A N 1
ATOM 3412 C CA . VAL A 1 464 ? 179.11900 154.39800 176.39400 1.000 55.53243 464 VAL A CA 1
ATOM 3413 C C . VAL A 1 464 ? 177.99000 153.43600 176.73500 1.000 55.53243 464 VAL A C 1
ATOM 3414 O O . VAL A 1 464 ? 177.33800 153.56200 177.78100 1.000 55.53243 464 VAL A O 1
ATOM 3418 N N . LYS A 1 465 ? 177.75400 152.45300 175.86700 1.000 57.59916 465 LYS A N 1
ATOM 3419 C CA . LYS A 1 465 ? 176.70500 151.47700 176.11800 1.000 57.59916 465 LYS A CA 1
ATOM 3420 C C . LYS A 1 465 ? 176.98200 150.66700 177.37300 1.000 57.59916 465 LYS A C 1
ATOM 3421 O O . LYS A 1 465 ? 176.04800 150.27900 178.07700 1.000 57.59916 465 LYS A O 1
ATOM 3427 N N . LYS A 1 466 ? 178.24900 150.44000 177.69900 1.000 57.02084 466 LYS A N 1
ATOM 3428 C CA . LYS A 1 466 ? 178.55500 149.62600 178.86600 1.000 57.02084 466 LYS A CA 1
ATOM 3429 C C . LYS A 1 466 ? 178.35900 150.39900 180.16700 1.000 57.02084 466 LYS A C 1
ATOM 3430 O O . LYS A 1 466 ? 177.84800 149.84500 181.14800 1.000 57.02084 466 LYS A O 1
ATOM 3436 N N . THR A 1 467 ? 178.73000 151.68000 180.19500 1.000 46.87635 467 THR A N 1
ATOM 3437 C CA . THR A 1 467 ? 178.41800 152.49400 181.36500 1.000 46.87635 467 THR A CA 1
ATOM 3438 C C . THR A 1 467 ? 176.91200 152.63600 181.54000 1.000 46.87635 467 THR A C 1
ATOM 3439 O O . THR A 1 467 ? 176.39900 152.58800 182.66800 1.000 46.87635 467 THR A O 1
ATOM 3443 N N . LEU A 1 468 ? 176.18200 152.78000 180.43100 1.000 45.92577 468 LEU A N 1
ATOM 3444 C CA . LEU A 1 468 ? 174.73000 152.86200 180.52700 1.000 45.92577 468 LEU A CA 1
ATOM 3445 C C . LEU A 1 468 ? 174.13000 151.55700 181.03400 1.000 45.92577 468 LEU A C 1
ATOM 3446 O O . LEU A 1 468 ? 173.17300 151.57700 181.81000 1.000 45.92577 468 LEU A O 1
ATOM 3451 N N . TYR A 1 469 ? 174.68300 150.41400 180.62300 1.000 49.51820 469 TYR A N 1
ATOM 3452 C CA . TYR A 1 469 ? 174.16900 149.13600 181.10800 1.000 49.51820 469 TYR A CA 1
ATOM 3453 C C . TYR A 1 469 ? 174.44800 148.95200 182.59200 1.000 49.51820 469 TYR A C 1
ATOM 3454 O O . TYR A 1 469 ? 173.61100 148.41200 183.32400 1.000 49.51820 469 TYR A O 1
ATOM 3463 N N . VAL A 1 470 ? 175.61700 149.39500 183.05600 1.000 40.22452 470 VAL A N 1
ATOM 3464 C CA . VAL A 1 470 ? 175.93300 149.30300 184.48000 1.000 40.22452 470 VAL A CA 1
ATOM 3465 C C . VAL A 1 470 ? 174.95000 150.13500 185.29600 1.000 40.22452 470 VAL A C 1
ATOM 3466 O O . VAL A 1 470 ? 174.37400 149.66600 186.29300 1.000 40.22452 470 VAL A O 1
ATOM 3470 N N . HIS A 1 471 ? 174.72000 151.37800 184.87100 1.000 36.86760 471 HIS A N 1
ATOM 3471 C CA . HIS A 1 471 ? 173.79700 152.22700 185.61700 1.000 36.86760 471 HIS A CA 1
ATOM 3472 C C . HIS A 1 471 ? 172.35900 151.73400 185.51200 1.000 36.86760 471 HIS A C 1
ATOM 3473 O O . HIS A 1 471 ? 171.58300 151.89800 186.45900 1.000 36.86760 471 HIS A O 1
ATOM 3480 N N . LEU A 1 472 ? 171.99200 151.09100 184.40300 1.000 40.63078 472 LEU A N 1
ATOM 3481 C CA . LEU A 1 472 ? 170.64200 150.55200 184.28100 1.000 40.63078 472 LEU A CA 1
ATOM 3482 C C . LEU A 1 472 ? 170.43500 149.33500 185.17200 1.000 40.63078 472 LEU A C 1
ATOM 3483 O O . LEU A 1 472 ? 169.34800 149.16200 185.73500 1.000 40.63078 472 LEU A O 1
ATOM 3488 N N . LEU A 1 473 ? 171.45200 148.48400 185.31400 1.000 40.98641 473 LEU A N 1
ATOM 3489 C CA . LEU A 1 473 ? 171.36900 147.38600 186.27200 1.000 40.98641 473 LEU A CA 1
ATOM 3490 C C . LEU A 1 473 ? 171.18500 147.91400 187.68900 1.000 40.98641 473 LEU A C 1
ATOM 3491 O O . LEU A 1 473 ? 170.31800 147.44200 188.44000 1.000 40.98641 473 LEU A O 1
ATOM 3496 N N . ASN A 1 474 ? 171.97900 148.91800 188.06700 1.000 37.84628 474 ASN A N 1
ATOM 3497 C CA . ASN A 1 474 ? 171.82400 149.48500 189.40400 1.000 37.84628 474 ASN A CA 1
ATOM 3498 C C . ASN A 1 474 ? 170.44100 150.10800 189.59400 1.000 37.84628 474 ASN A C 1
ATOM 3499 O O . ASN A 1 474 ? 169.84300 149.99700 190.67000 1.000 37.84628 474 ASN A O 1
ATOM 3504 N N . LEU A 1 475 ? 169.90900 150.75700 188.55800 1.000 38.02536 475 LEU A N 1
ATOM 3505 C CA . LEU A 1 475 ? 168.60300 151.39400 188.69000 1.000 38.02536 475 LEU A CA 1
ATOM 3506 C C . LEU A 1 475 ? 167.48400 150.36700 188.81400 1.000 38.02536 475 LEU A C 1
ATOM 3507 O O . LEU A 1 475 ? 166.53900 150.56900 189.58400 1.000 38.02536 475 LEU A O 1
ATOM 3512 N N . THR A 1 476 ? 167.55500 149.26900 188.05700 1.000 39.82647 476 THR A N 1
ATOM 3513 C CA . THR A 1 476 ? 166.55600 148.21900 188.23500 1.000 39.82647 476 THR A CA 1
ATOM 3514 C C . THR A 1 476 ? 166.65900 147.59400 189.61400 1.000 39.82647 476 THR A C 1
ATOM 3515 O O . THR A 1 476 ? 165.66400 147.09100 190.14200 1.000 39.82647 476 THR A O 1
ATOM 3519 N N . GLY A 1 477 ? 167.84900 147.60100 190.20900 1.000 40.16904 477 GLY A N 1
ATOM 3520 C CA . GLY A 1 477 ? 167.94400 147.22400 191.61000 1.000 40.16904 477 GLY A CA 1
ATOM 3521 C C . GLY A 1 477 ? 167.23700 148.20500 192.53000 1.000 40.16904 477 GLY A C 1
ATOM 3522 O O . GLY A 1 477 ? 166.52300 147.80500 193.44700 1.000 40.16904 477 GLY A O 1
ATOM 3523 N N . LEU A 1 478 ? 167.42800 149.50300 192.29200 1.000 37.28326 478 LEU A N 1
ATOM 3524 C CA . LEU A 1 478 ? 166.88200 150.52200 193.19100 1.000 37.28326 478 LEU A CA 1
ATOM 3525 C C . LEU A 1 478 ? 165.37000 150.67500 193.06800 1.000 37.28326 478 LEU A C 1
ATOM 3526 O O . LEU A 1 478 ? 164.72400 151.11700 194.02100 1.000 37.28326 478 LEU A O 1
ATOM 3531 N N . LEU A 1 479 ? 164.79000 150.37400 191.90500 1.000 40.41899 479 LEU A N 1
ATOM 3532 C CA . LEU A 1 479 ? 163.35000 150.57100 191.74500 1.000 40.41899 479 LEU A CA 1
ATOM 3533 C C . LEU A 1 479 ? 162.55900 149.53100 192.51800 1.000 40.41899 479 LEU A C 1
ATOM 3534 O O . LEU A 1 479 ? 161.45300 149.81300 192.98100 1.000 40.41899 479 LEU A O 1
ATOM 3539 N N . ASN A 1 480 ? 163.09600 148.32900 192.64500 1.000 45.16908 480 ASN A N 1
ATOM 3540 C CA . ASN A 1 480 ? 162.64500 147.36600 193.63600 1.000 45.16908 480 ASN A CA 1
ATOM 3541 C C . ASN A 1 480 ? 163.31700 147.74000 194.95500 1.000 45.16908 480 ASN A C 1
ATOM 3542 O O . ASN A 1 480 ? 163.83200 148.84900 195.10500 1.000 45.16908 480 ASN A O 1
ATOM 3547 N N . TYR A 1 481 ? 163.32600 146.86300 195.94900 1.000 51.69162 481 TYR A N 1
ATOM 3548 C CA . TYR A 1 481 ? 163.83400 147.30000 197.25300 1.000 51.69162 481 TYR A CA 1
ATOM 3549 C C . TYR A 1 481 ? 165.34400 147.08500 197.33800 1.000 51.69162 481 TYR A C 1
ATOM 3550 O O . TYR A 1 481 ? 166.10600 148.05300 197.39800 1.000 51.69162 481 TYR A O 1
ATOM 3559 N N . ASP A 1 482 ? 165.78900 145.82600 197.31800 1.000 53.61456 482 ASP A N 1
ATOM 3560 C CA . ASP A 1 482 ? 167.17700 145.45900 197.02900 1.000 53.61456 482 ASP A CA 1
ATOM 3561 C C . ASP A 1 482 ? 168.25500 146.31400 197.69600 1.000 53.61456 482 ASP A C 1
ATOM 3562 O O . ASP A 1 482 ? 168.90300 147.11500 197.01900 1.000 53.61456 482 ASP A O 1
ATOM 3567 N N . THR A 1 483 ? 168.42300 146.18800 199.01500 1.000 52.20499 483 THR A N 1
ATOM 3568 C CA . THR A 1 483 ? 169.43000 146.96100 199.74500 1.000 52.20499 483 THR A CA 1
ATOM 3569 C C . THR A 1 483 ? 170.81500 146.93700 199.09400 1.000 52.20499 483 THR A C 1
ATOM 3570 O O . THR A 1 483 ? 171.57700 147.90500 199.22300 1.000 52.20499 483 THR A O 1
ATOM 3574 N N . ARG A 1 484 ? 171.16700 145.85200 198.40000 1.000 49.95650 484 ARG A N 1
ATOM 3575 C CA . ARG A 1 484 ? 172.49900 145.76700 197.80900 1.000 49.95650 484 ARG A CA 1
ATOM 3576 C C . ARG A 1 484 ? 172.71800 146.83200 196.74300 1.000 49.95650 484 ARG A C 1
ATOM 3577 O O . ARG A 1 484 ? 173.82600 147.35900 196.61600 1.000 49.95650 484 ARG A O 1
ATOM 3585 N N . SER A 1 485 ? 171.68000 147.18200 195.98700 1.000 44.01679 485 SER A N 1
ATOM 3586 C CA . SER A 1 485 ? 171.79800 148.27700 195.03200 1.000 44.01679 485 SER A CA 1
ATOM 3587 C C . SER A 1 485 ? 171.85700 149.62700 195.72800 1.000 44.01679 485 SER A C 1
ATOM 3588 O O . SER A 1 485 ? 172.55500 150.53300 195.26200 1.000 44.01679 485 SER A O 1
ATOM 3591 N N . TYR A 1 486 ? 171.14400 149.76700 196.84400 1.000 43.48454 486 TYR A N 1
ATOM 3592 C CA . TYR A 1 486 ? 171.24600 150.96900 197.66100 1.000 43.48454 486 TYR A CA 1
ATOM 3593 C C . TYR A 1 486 ? 172.67500 151.19800 198.12000 1.000 43.48454 486 TYR A C 1
ATOM 3594 O O . TYR A 1 486 ? 173.12800 152.34200 198.22000 1.000 43.48454 486 TYR A O 1
ATOM 3603 N N . VAL A 1 487 ? 173.40200 150.12000 198.40800 1.000 43.53409 487 VAL A N 1
ATOM 3604 C CA . VAL A 1 487 ? 174.79100 150.26900 198.82800 1.000 43.53409 487 VAL A CA 1
ATOM 3605 C C . VAL A 1 487 ? 175.70700 150.47800 197.62700 1.000 43.53409 487 VAL A C 1
ATOM 3606 O O . VAL A 1 487 ? 176.62600 151.29900 197.67500 1.000 43.53409 487 VAL A O 1
ATOM 3610 N N . THR A 1 488 ? 175.47500 149.74800 196.53500 1.000 40.77699 488 THR A N 1
ATOM 3611 C CA . THR A 1 488 ? 176.31800 149.88300 195.35200 1.000 40.77699 488 THR A CA 1
ATOM 3612 C C . THR A 1 488 ? 176.25000 151.28600 194.76100 1.000 40.77699 488 THR A C 1
ATOM 3613 O O . THR A 1 488 ? 177.24500 151.78100 194.22500 1.000 40.77699 488 THR A O 1
ATOM 3617 N N . SER A 1 489 ? 175.11000 151.95900 194.87400 1.000 40.71675 489 SER A N 1
ATOM 3618 C CA . SER A 1 489 ? 174.97500 153.27500 194.26500 1.000 40.71675 489 SER A CA 1
ATOM 3619 C C . SER A 1 489 ? 175.77500 154.35300 194.98100 1.000 40.71675 489 SER A C 1
ATOM 3620 O O . SER A 1 489 ? 175.60900 155.53200 194.66500 1.000 40.71675 489 SER A O 1
ATOM 3623 N N . LEU A 1 490 ? 176.63400 153.98700 195.92900 1.000 42.84018 490 LEU A N 1
ATOM 3624 C CA . LEU A 1 490 ? 177.41000 154.97800 196.66000 1.000 42.84018 490 LEU A CA 1
ATOM 3625 C C . LEU A 1 490 ? 178.73700 155.30600 195.99200 1.000 42.84018 490 LEU A C 1
ATOM 3626 O O . LEU A 1 490 ? 179.34900 156.31900 196.33900 1.000 42.84018 490 LEU A O 1
ATOM 3631 N N . TYR A 1 491 ? 179.19800 154.48400 195.05000 1.000 40.06150 491 TYR A N 1
ATOM 3632 C CA . TYR A 1 491 ? 180.43000 154.76400 194.32800 1.000 40.06150 491 TYR A CA 1
ATOM 3633 C C . TYR A 1 491 ? 180.24000 154.90100 192.82400 1.000 40.06150 491 TYR A C 1
ATOM 3634 O O . TYR A 1 491 ? 181.21800 155.16500 192.12100 1.000 40.06150 491 TYR A O 1
ATOM 3643 N N . LEU A 1 492 ? 179.03000 154.73100 192.31100 1.000 38.64219 492 LEU A N 1
ATOM 3644 C CA . LEU A 1 492 ? 178.82000 154.88800 190.87900 1.000 38.64219 492 LEU A CA 1
ATOM 3645 C C . LEU A 1 492 ? 178.79000 156.37100 190.51800 1.000 38.64219 492 LEU A C 1
ATOM 3646 O O . LEU A 1 492 ? 178.11800 157.15900 191.18600 1.000 38.64219 492 LEU A O 1
ATOM 3651 N N . PRO A 1 493 ? 179.50100 156.77600 189.46300 1.000 41.34907 493 PRO A N 1
ATOM 3652 C CA . PRO A 1 493 ? 179.69400 158.21200 189.21900 1.000 41.34907 493 PRO A CA 1
ATOM 3653 C C . PRO A 1 493 ? 178.47600 158.93800 188.68100 1.000 41.34907 493 PRO A C 1
ATOM 3654 O O . PRO A 1 493 ? 178.44900 160.17100 188.74300 1.000 41.34907 493 PRO A O 1
ATOM 3658 N N . GLY A 1 494 ? 177.47800 158.23900 188.16600 1.000 35.82696 494 GLY A N 1
ATOM 3659 C CA . GLY A 1 494 ? 176.32600 158.90600 187.60200 1.000 35.82696 494 GLY A CA 1
ATOM 3660 C C . GLY A 1 494 ? 175.38500 159.56000 188.58400 1.000 35.82696 494 GLY A C 1
ATOM 3661 O O . GLY A 1 494 ? 174.46200 160.25600 188.16000 1.000 35.82696 494 GLY A O 1
ATOM 3662 N N . TYR A 1 495 ? 175.57400 159.36200 189.88500 1.000 36.13372 495 TYR A N 1
ATOM 3663 C CA . TYR A 1 495 ? 174.73300 160.00600 190.88200 1.000 36.13372 495 TYR A CA 1
ATOM 3664 C C . TYR A 1 495 ? 175.35100 161.27700 191.43700 1.000 36.13372 495 TYR A C 1
ATOM 3665 O O . TYR A 1 495 ? 174.72000 161.94600 192.25800 1.000 36.13372 495 TYR A O 1
ATOM 3674 N N . TYR A 1 496 ? 176.56400 161.62000 191.01200 1.000 40.77937 496 TYR A N 1
ATOM 3675 C CA . TYR A 1 496 ? 177.17300 162.89900 191.34100 1.000 40.77937 496 TYR A CA 1
ATOM 3676 C C . TYR A 1 496 ? 176.90000 163.95200 190.28000 1.000 40.77937 496 TYR A C 1
ATOM 3677 O O . TYR A 1 496 ? 176.54200 165.08300 190.61600 1.000 40.77937 496 TYR A O 1
ATOM 3686 N N . ASN A 1 497 ? 177.04700 163.60500 189.00100 1.000 45.57997 497 ASN A N 1
ATOM 3687 C CA . ASN A 1 497 ? 176.99100 164.58100 187.92000 1.000 45.57997 497 ASN A CA 1
ATOM 3688 C C . ASN A 1 497 ? 175.59400 164.74200 187.33900 1.000 45.57997 497 ASN A C 1
ATOM 3689 O O . ASN A 1 497 ? 175.45200 165.10500 186.17000 1.000 45.57997 497 ASN A O 1
ATOM 3694 N N . ALA A 1 498 ? 174.55600 164.48800 188.12100 1.000 46.72061 498 ALA A N 1
ATOM 3695 C CA . ALA A 1 498 ? 173.21900 164.81500 187.65500 1.000 46.72061 498 ALA A CA 1
ATOM 3696 C C . ALA A 1 498 ? 172.90600 166.29800 187.79300 1.000 46.72061 498 ALA A C 1
ATOM 3697 O O . ALA A 1 498 ? 171.81900 166.72300 187.39600 1.000 46.72061 498 ALA A O 1
ATOM 3699 N N . VAL A 1 499 ? 173.82800 167.09200 188.33900 1.000 51.95119 499 VAL A N 1
ATOM 3700 C CA . VAL A 1 499 ? 173.63000 168.53300 188.41100 1.000 51.95119 499 VAL A CA 1
ATOM 3701 C C . VAL A 1 499 ? 173.87800 169.20400 187.06900 1.000 51.95119 499 VAL A C 1
ATOM 3702 O O . VAL A 1 499 ? 173.43200 170.33500 186.85600 1.000 51.95119 499 VAL A O 1
ATOM 3706 N N . GLU A 1 500 ? 174.58100 168.53700 186.15400 1.000 53.52248 500 GLU A N 1
ATOM 3707 C CA . GLU A 1 500 ? 174.84600 169.12000 184.84500 1.000 53.52248 500 GLU A CA 1
ATOM 3708 C C . GLU A 1 500 ? 173.57500 169.35200 184.04400 1.000 53.52248 500 GLU A C 1
ATOM 3709 O O . GLU A 1 500 ? 173.58200 170.16400 183.11600 1.000 53.52248 500 GLU A O 1
ATOM 3715 N N . MET A 1 501 ? 172.49600 168.66500 184.37300 1.000 53.00701 501 MET A N 1
ATOM 3716 C CA . MET A 1 501 ? 171.21200 168.91000 183.73500 1.000 53.00701 501 MET A CA 1
ATOM 3717 C C . MET A 1 501 ? 170.52000 170.13100 184.26900 1.000 53.00701 501 MET A C 1
ATOM 3718 O O . MET A 1 501 ? 169.37500 170.37100 183.89100 1.000 53.00701 501 MET A O 1
ATOM 3723 N N . SER A 1 502 ? 171.16200 170.91700 185.12900 1.000 57.98094 502 SER A N 1
ATOM 3724 C CA . SER A 1 502 ? 170.50400 172.02100 185.80900 1.000 57.98094 502 SER A CA 1
ATOM 3725 C C . SER A 1 502 ? 170.58000 173.33600 185.04900 1.000 57.98094 502 SER A C 1
ATOM 3726 O O . SER A 1 502 ? 169.81200 174.25200 185.35800 1.000 57.98094 502 SER A O 1
ATOM 3729 N N . PHE A 1 503 ? 171.47300 173.45800 184.07400 1.000 66.14190 503 PHE A N 1
ATOM 3730 C CA . PHE A 1 503 ? 171.73300 174.72200 183.39200 1.000 66.14190 503 PHE A CA 1
ATOM 3731 C C . PHE A 1 503 ? 171.21500 174.63400 181.96200 1.000 66.14190 503 PHE A C 1
ATOM 3732 O O . PHE A 1 503 ? 171.86400 174.04100 181.09500 1.000 66.14190 503 PHE A O 1
ATOM 3740 N N . THR A 1 504 ? 170.04900 175.22900 181.72100 1.000 78.97873 504 THR A N 1
ATOM 3741 C CA . THR A 1 504 ? 169.42400 175.23200 180.40400 1.000 78.97873 504 THR A CA 1
ATOM 3742 C C . THR A 1 504 ? 169.03100 176.61200 179.90900 1.000 78.97873 504 THR A C 1
ATOM 3743 O O . THR A 1 504 ? 168.75600 176.75700 178.71300 1.000 78.97873 504 THR A O 1
ATOM 3747 N N . GLU A 1 505 ? 168.99200 177.61900 180.77100 1.000 84.99039 505 GLU A N 1
ATOM 3748 C CA . GLU A 1 505 ? 168.63600 178.96400 180.35000 1.000 84.99039 505 GLU A CA 1
ATOM 3749 C C . GLU A 1 505 ? 169.73500 179.56300 179.48200 1.000 84.99039 505 GLU A C 1
ATOM 3750 O O . GLU A 1 505 ? 170.92000 179.26500 179.64500 1.000 84.99039 505 GLU A O 1
ATOM 3756 N N . GLU A 1 506 ? 169.32700 180.42000 178.54400 1.000 90.13625 506 GLU A N 1
ATOM 3757 C CA . GLU A 1 506 ? 170.24100 180.99300 177.56400 1.000 90.13625 506 GLU A CA 1
ATOM 3758 C C . GLU A 1 506 ? 170.85000 182.31100 178.02000 1.000 90.13625 506 GLU A C 1
ATOM 3759 O O . GLU A 1 506 ? 171.30800 183.10100 177.18500 1.000 90.13625 506 GLU A O 1
ATOM 3765 N N . LYS A 1 507 ? 170.87100 182.57200 179.32200 1.000 86.37029 507 LYS A N 1
ATOM 3766 C CA . LYS A 1 507 ? 171.59100 183.72000 179.84000 1.000 86.37029 507 LYS A CA 1
ATOM 3767 C C . LYS A 1 507 ? 173.09200 183.44500 179.79500 1.000 86.37029 507 LYS A C 1
ATOM 3768 O O . LYS A 1 507 ? 173.54700 182.39000 179.35000 1.000 86.37029 507 LYS A O 1
ATOM 3774 N N . GLU A 1 508 ? 173.87200 184.40600 180.27000 1.000 88.11792 508 GLU A N 1
ATOM 3775 C CA . GLU A 1 508 ? 175.31600 184.26900 180.34900 1.000 88.11792 508 GLU A CA 1
ATOM 3776 C C . GLU A 1 508 ? 175.74900 184.19400 181.80500 1.000 88.11792 508 GLU A C 1
ATOM 3777 O O . GLU A 1 508 ? 175.01500 184.58700 182.71300 1.000 88.11792 508 GLU A O 1
ATOM 3783 N N . PHE A 1 509 ? 176.96100 183.67600 182.01300 1.000 83.06817 509 PHE A N 1
ATOM 3784 C CA . PHE A 1 509 ? 177.45500 183.44900 183.36700 1.000 83.06817 509 PHE A CA 1
ATOM 3785 C C . PHE A 1 509 ? 177.42600 184.72100 184.20500 1.000 83.06817 509 PHE A C 1
ATOM 3786 O O . PHE A 1 509 ? 177.17700 184.66500 185.41800 1.000 83.06817 509 PHE A O 1
ATOM 3794 N N . SER A 1 510 ? 177.66000 185.87400 183.57700 1.000 91.22793 510 SER A N 1
ATOM 3795 C CA . SER A 1 510 ? 177.65500 187.13300 184.31200 1.000 91.22793 510 SER A CA 1
ATOM 3796 C C . SER A 1 510 ? 176.27500 187.44100 184.87500 1.000 91.22793 510 SER A C 1
ATOM 3797 O O . SER A 1 510 ? 176.15500 187.93800 186.00000 1.000 91.22793 510 SER A O 1
ATOM 3800 N N . LYS A 1 511 ? 175.22000 187.14700 184.11600 1.000 85.98768 511 LYS A N 1
ATOM 3801 C CA . LYS A 1 511 ? 173.87100 187.38600 184.61700 1.000 85.98768 511 LYS A CA 1
ATOM 3802 C C . LYS A 1 511 ? 173.55000 186.46400 185.78800 1.000 85.98768 511 LYS A C 1
ATOM 3803 O O . LYS A 1 511 ? 172.90000 186.87800 186.75900 1.000 85.98768 511 LYS A O 1
ATOM 3809 N N . LEU A 1 512 ? 174.00300 185.21100 185.71500 1.000 81.47778 512 LEU A N 1
ATOM 3810 C CA . LEU A 1 512 ? 173.80100 184.28200 186.81600 1.000 81.47778 512 LEU A CA 1
ATOM 3811 C C . LEU A 1 512 ? 174.57400 184.69300 188.05700 1.000 81.47778 512 LEU A C 1
ATOM 3812 O O . LEU A 1 512 ? 174.13300 184.39400 189.16900 1.000 81.47778 512 LEU A O 1
ATOM 3817 N N . PHE A 1 513 ? 175.71000 185.37200 187.90100 1.000 84.94386 513 PHE A N 1
ATOM 3818 C CA . PHE A 1 513 ? 176.38600 185.90600 189.07900 1.000 84.94386 513 PHE A CA 1
ATOM 3819 C C . PHE A 1 513 ? 175.67800 187.14500 189.61800 1.000 84.94386 513 PHE A C 1
ATOM 3820 O O . PHE A 1 513 ? 175.62800 187.36300 190.83700 1.000 84.94386 513 PHE A O 1
ATOM 3828 N N . GLU A 1 514 ? 175.13200 187.96800 188.72300 1.000 90.19327 514 GLU A N 1
ATOM 3829 C CA . GLU A 1 514 ? 174.43300 189.17000 189.15800 1.000 90.19327 514 GLU A CA 1
ATOM 3830 C C . GLU A 1 514 ? 173.17800 188.83700 189.94600 1.000 90.19327 514 GLU A C 1
ATOM 3831 O O . GLU A 1 514 ? 172.84200 189.55100 190.89700 1.000 90.19327 514 GLU A O 1
ATOM 3837 N N . SER A 1 515 ? 172.47200 187.76900 189.57300 1.000 83.27072 515 SER A N 1
ATOM 3838 C CA . SER A 1 515 ? 171.30500 187.36300 190.35500 1.000 83.27072 515 SER A CA 1
ATOM 3839 C C . SER A 1 515 ? 171.69800 187.00700 191.78500 1.000 83.27072 515 SER A C 1
ATOM 3840 O O . SER A 1 515 ? 171.01100 187.38900 192.74400 1.000 83.27072 515 SER A O 1
ATOM 3843 N N . LEU A 1 516 ? 172.80800 186.28400 191.94800 1.000 80.33413 516 LEU A N 1
ATOM 3844 C CA . LEU A 1 516 ? 173.28100 185.93000 193.28100 1.000 80.33413 516 LEU A CA 1
ATOM 3845 C C . LEU A 1 516 ? 173.64900 187.17200 194.08000 1.000 80.33413 516 LEU A C 1
ATOM 3846 O O . LEU A 1 516 ? 173.30100 187.29300 195.26000 1.000 80.33413 516 LEU A O 1
ATOM 3851 N N . ILE A 1 517 ? 174.36300 188.10800 193.45000 1.000 86.66271 517 ILE A N 1
ATOM 3852 C CA . ILE A 1 517 ? 174.76200 189.32900 194.15000 1.000 86.66271 517 ILE A CA 1
ATOM 3853 C C . ILE A 1 517 ? 173.53600 190.13000 194.57500 1.000 86.66271 517 ILE A C 1
ATOM 3854 O O . ILE A 1 517 ? 173.48800 190.69200 195.68000 1.000 86.66271 517 ILE A O 1
ATOM 3859 N N . GLN A 1 518 ? 172.48900 190.00500 193.85300 1.000 86.95290 518 GLN A N 1
ATOM 3860 C CA . GLN A 1 518 ? 171.39900 190.75300 194.23900 1.000 86.95290 518 GLN A CA 1
ATOM 3861 C C . GLN A 1 518 ? 170.52400 190.14100 195.23600 1.000 86.95290 518 GLN A C 1
ATOM 3862 O O . GLN A 1 518 ? 169.61800 190.73200 195.61400 1.000 86.95290 518 GLN A O 1
ATOM 3868 N N . CYS A 1 519 ? 170.77500 188.94000 195.67700 1.000 93.30774 519 CYS A N 1
ATOM 3869 C CA . CYS A 1 519 ? 169.97200 188.33700 196.74300 1.000 93.30774 519 CYS A CA 1
ATOM 3870 C C . CYS A 1 519 ? 170.70200 188.45200 198.01500 1.000 93.30774 519 CYS A C 1
ATOM 3871 O O . CYS A 1 519 ? 170.18000 188.15600 199.01000 1.000 93.30774 519 CYS A O 1
ATOM 3874 N N . ILE A 1 520 ? 171.95000 188.82500 197.99100 1.000 95.60841 520 ILE A N 1
ATOM 3875 C CA . ILE A 1 520 ? 172.68200 188.98000 199.16400 1.000 95.60841 520 ILE A CA 1
ATOM 3876 C C . ILE A 1 520 ? 172.43200 190.37000 199.43500 1.000 95.60841 520 ILE A C 1
ATOM 3877 O O . ILE A 1 520 ? 172.16600 190.74300 200.52600 1.000 95.60841 520 ILE A O 1
ATOM 3882 N N . GLU A 1 521 ? 172.52600 191.21700 198.44500 1.000 103.01602 521 GLU A N 1
ATOM 3883 C CA . GLU A 1 521 ? 172.30200 192.56600 198.95300 1.000 103.01602 521 GLU A CA 1
ATOM 3884 C C . GLU A 1 521 ? 170.85800 192.75800 199.40000 1.000 103.01602 521 GLU A C 1
ATOM 3885 O O . GLU A 1 521 ? 170.55900 193.71200 200.12600 1.000 103.01602 521 GLU A O 1
ATOM 3891 N N . LYS A 1 522 ? 169.95100 191.88000 198.96400 1.000 103.25022 522 LYS A N 1
ATOM 3892 C CA . LYS A 1 522 ? 168.56800 191.94900 199.43100 1.000 103.25022 522 LYS A CA 1
ATOM 3893 C C . LYS A 1 522 ? 168.45100 191.71600 200.93500 1.000 103.25022 522 LYS A C 1
ATOM 3894 O O . LYS A 1 522 ? 167.55400 192.27800 201.57300 1.000 103.25022 522 LYS A O 1
ATOM 3900 N N . CYS A 1 523 ? 169.33600 190.90800 201.52200 1.000 111.55173 523 CYS A N 1
ATOM 3901 C CA . CYS A 1 523 ? 169.31400 190.65000 202.96300 1.000 111.55173 523 CYS A CA 1
ATOM 3902 C C . CYS A 1 523 ? 170.52100 191.25700 203.65400 1.000 111.55173 523 CYS A C 1
ATOM 3903 O O . CYS A 1 523 ? 171.14800 190.62900 204.50800 1.000 111.55173 523 CYS A O 1
ATOM 3906 N N . HIS A 1 524 ? 170.88300 192.48700 203.30400 1.000 124.05621 524 HIS A N 1
ATOM 3907 C CA . HIS A 1 524 ? 171.83700 193.21900 204.12100 1.000 124.05621 524 HIS A CA 1
ATOM 3908 C C . HIS A 1 524 ? 171.15900 194.31600 204.92700 1.000 124.05621 524 HIS A C 1
ATOM 3909 O O . HIS A 1 524 ? 171.83100 195.22900 205.41500 1.000 124.05621 524 HIS A O 1
ATOM 3916 N N . SER A 1 525 ? 169.83900 194.24300 205.07100 1.000 131.65323 525 SER A N 1
ATOM 3917 C CA . SER A 1 525 ? 169.05500 195.26100 205.75200 1.000 131.65323 525 SER A CA 1
ATOM 3918 C C . SER A 1 525 ? 168.44500 194.76100 207.05300 1.000 131.65323 525 SER A C 1
ATOM 3919 O O . SER A 1 525 ? 168.60700 195.40100 208.09700 1.000 131.65323 525 SER A O 1
ATOM 3922 N N . ASP A 1 526 ? 167.74700 193.62700 207.01800 1.000 140.33688 526 ASP A N 1
ATOM 3923 C CA . ASP A 1 526 ? 167.06300 193.12900 208.20500 1.000 140.33688 526 ASP A CA 1
ATOM 3924 C C . ASP A 1 526 ? 168.06000 192.65100 209.25400 1.000 140.33688 526 ASP A C 1
ATOM 3925 O O . ASP A 1 526 ? 169.20500 192.31300 208.94300 1.000 140.33688 526 ASP A O 1
ATOM 3930 N N . GLN A 1 527 ? 167.61300 192.62700 210.51300 1.000 142.64692 527 GLN A N 1
ATOM 3931 C CA . GLN A 1 527 ? 168.50800 192.27200 211.61000 1.000 142.64692 527 GLN A CA 1
ATOM 3932 C C . GLN A 1 527 ? 168.84000 190.78500 211.59700 1.000 142.64692 527 GLN A C 1
ATOM 3933 O O . GLN A 1 527 ? 170.01100 190.40100 211.70000 1.000 142.64692 527 GLN A O 1
ATOM 3939 N N . ALA A 1 528 ? 167.82700 189.93500 211.47600 1.000 142.85656 528 ALA A N 1
ATOM 3940 C CA . ALA A 1 528 ? 167.99700 188.49000 211.51100 1.000 142.85656 528 ALA A CA 1
ATOM 3941 C C . ALA A 1 528 ? 167.96600 187.94500 210.09000 1.000 142.85656 528 ALA A C 1
ATOM 3942 O O . ALA A 1 528 ? 167.13600 188.36800 209.27900 1.000 142.85656 528 ALA A O 1
ATOM 3944 N N . ARG A 1 529 ? 168.87500 187.02300 209.78800 1.000 137.31037 529 ARG A N 1
ATOM 3945 C CA . ARG A 1 529 ? 169.88100 186.57700 210.74500 1.000 137.31037 529 ARG A CA 1
ATOM 3946 C C . ARG A 1 529 ? 171.26600 187.04100 210.31600 1.000 137.31037 529 ARG A C 1
ATOM 3947 O O . ARG A 1 529 ? 171.63800 186.91000 209.14900 1.000 137.31037 529 ARG A O 1
ATOM 3955 N N . GLN A 1 530 ? 172.02700 187.59600 211.26200 1.000 138.14901 530 GLN A N 1
ATOM 3956 C CA . GLN A 1 530 ? 173.38400 188.02800 210.94500 1.000 138.14901 530 GLN A CA 1
ATOM 3957 C C . GLN A 1 530 ? 174.31200 186.83700 210.75400 1.000 138.14901 530 GLN A C 1
ATOM 3958 O O . GLN A 1 530 ? 175.14000 186.82700 209.83600 1.000 138.14901 530 GLN A O 1
ATOM 3964 N N . ILE A 1 531 ? 174.19000 185.82200 211.61000 1.000 128.60640 531 ILE A N 1
ATOM 3965 C CA . ILE A 1 531 ? 175.05700 184.65200 211.54200 1.000 128.60640 531 ILE A CA 1
ATOM 3966 C C . ILE A 1 531 ? 174.38700 183.50000 212.27500 1.000 128.60640 531 ILE A C 1
ATOM 3967 O O . ILE A 1 531 ? 173.57100 183.70400 213.17700 1.000 128.60640 531 ILE A O 1
ATOM 3972 N N . SER A 1 532 ? 174.71600 182.27800 211.86400 1.000 116.81447 532 SER A N 1
ATOM 3973 C CA . SER A 1 532 ? 174.43100 181.06700 212.62000 1.000 116.81447 532 SER A CA 1
ATOM 3974 C C . SER A 1 532 ? 175.75400 180.52600 213.14300 1.000 116.81447 532 SER A C 1
ATOM 3975 O O . SER A 1 532 ? 176.80900 180.80700 212.56700 1.000 116.81447 532 SER A O 1
ATOM 3978 N N . LYS A 1 533 ? 175.70500 179.76500 214.23600 1.000 110.66564 533 LYS A N 1
ATOM 3979 C CA . LYS A 1 533 ? 176.94500 179.35800 214.89100 1.000 110.66564 533 LYS A CA 1
ATOM 3980 C C . LYS A 1 533 ? 177.52900 178.09300 214.27300 1.000 110.66564 533 LYS A C 1
ATOM 3981 O O . LYS A 1 533 ? 178.72900 178.03000 213.98500 1.000 110.66564 533 LYS A O 1
ATOM 3987 N N . ASP A 1 534 ? 176.70700 177.06900 214.07000 1.000 98.53001 534 ASP A N 1
ATOM 3988 C CA . ASP A 1 534 ? 177.23500 175.77400 213.65600 1.000 98.53001 534 ASP A CA 1
ATOM 3989 C C . ASP A 1 534 ? 176.15100 175.00200 212.91600 1.000 98.53001 534 ASP A C 1
ATOM 3990 O O . ASP A 1 534 ? 175.10900 175.55200 212.54800 1.000 98.53001 534 ASP A O 1
ATOM 3995 N N . SER A 1 535 ? 176.40700 173.71500 212.70000 1.000 88.45323 535 SER A N 1
ATOM 3996 C CA . SER A 1 535 ? 175.55000 172.81700 211.93000 1.000 88.45323 535 SER A CA 1
ATOM 3997 C C . SER A 1 535 ? 174.76600 171.86800 212.82500 1.000 88.45323 535 SER A C 1
ATOM 3998 O O . SER A 1 535 ? 174.61100 170.68900 212.50500 1.000 88.45323 535 SER A O 1
ATOM 4001 N N . ASN A 1 536 ? 174.25000 172.36800 213.94600 1.000 85.78690 536 ASN A N 1
ATOM 4002 C CA . ASN A 1 536 ? 173.70300 171.55200 215.02500 1.000 85.78690 536 ASN A CA 1
ATOM 4003 C C . ASN A 1 536 ? 172.62600 170.56700 214.58400 1.000 85.78690 536 ASN A C 1
ATOM 4004 O O . ASN A 1 536 ? 172.15500 169.76400 215.39500 1.000 85.78690 536 ASN A O 1
ATOM 4009 N N . LEU A 1 537 ? 172.20400 170.63400 213.32300 1.000 77.73120 537 LEU A N 1
ATOM 4010 C CA . LEU A 1 537 ? 171.25900 169.71400 212.69500 1.000 77.73120 537 LEU A CA 1
ATOM 4011 C C . LEU A 1 537 ? 169.84600 169.90000 213.23700 1.000 77.73120 537 LEU A C 1
ATOM 4012 O O . LEU A 1 537 ? 168.91500 169.25800 212.74900 1.000 77.73120 537 LEU A O 1
ATOM 4017 N N . LEU A 1 538 ? 169.65400 170.78300 214.21400 1.000 82.03834 538 LEU A N 1
ATOM 4018 C CA . LEU A 1 538 ? 168.34800 171.30500 214.58800 1.000 82.03834 538 LEU A CA 1
ATOM 4019 C C . LEU A 1 538 ? 168.31200 172.80900 214.35400 1.000 82.03834 538 LEU A C 1
ATOM 4020 O O . LEU A 1 538 ? 167.67000 173.54900 215.10000 1.000 82.03834 538 LEU A O 1
ATOM 4025 N N . ASN A 1 539 ? 168.99900 173.27000 213.31000 1.000 91.99291 539 ASN A N 1
ATOM 4026 C CA . ASN A 1 539 ? 169.44100 174.65300 213.21700 1.000 91.99291 539 ASN A CA 1
ATOM 4027 C C . ASN A 1 539 ? 168.55800 175.52000 212.32800 1.000 91.99291 539 ASN A C 1
ATOM 4028 O O . ASN A 1 539 ? 168.66400 176.75000 212.39400 1.000 91.99291 539 ASN A O 1
ATOM 4033 N N . ASP A 1 540 ? 167.68700 174.92900 211.50800 1.000 92.22507 540 ASP A N 1
ATOM 4034 C CA . ASP A 1 540 ? 166.70000 175.68500 210.73200 1.000 92.22507 540 ASP A CA 1
ATOM 4035 C C . ASP A 1 540 ? 167.38100 176.69200 209.79600 1.000 92.22507 540 ASP A C 1
ATOM 4036 O O . ASP A 1 540 ? 167.32400 177.90600 209.99000 1.000 92.22507 540 ASP A O 1
ATOM 4041 N N . ILE A 1 541 ? 168.06900 176.14300 208.79000 1.000 84.93412 541 ILE A N 1
ATOM 4042 C CA . ILE A 1 541 ? 168.72900 176.97400 207.78800 1.000 84.93412 541 ILE A CA 1
ATOM 4043 C C . ILE A 1 541 ? 167.71200 177.85500 207.07700 1.000 84.93412 541 ILE A C 1
ATOM 4044 O O . ILE A 1 541 ? 166.60700 177.41500 206.73600 1.000 84.93412 541 ILE A O 1
ATOM 4049 N N . THR A 1 542 ? 168.08700 179.11100 206.84500 1.000 88.95396 542 THR A N 1
ATOM 4050 C CA . THR A 1 542 ? 167.27000 180.06400 206.11300 1.000 88.95396 542 THR A CA 1
ATOM 4051 C C . THR A 1 542 ? 167.82100 180.23400 204.69600 1.000 88.95396 542 THR A C 1
ATOM 4052 O O . THR A 1 542 ? 168.74300 179.53100 204.27800 1.000 88.95396 542 THR A O 1
ATOM 4056 N N . LYS A 1 543 ? 167.26500 181.19100 203.95000 1.000 85.81512 543 LYS A N 1
ATOM 4057 C CA . LYS A 1 543 ? 167.56300 181.30800 202.52700 1.000 85.81512 543 LYS A CA 1
ATOM 4058 C C . LYS A 1 543 ? 168.81900 182.11200 202.22200 1.000 85.81512 543 LYS A C 1
ATOM 4059 O O . LYS A 1 543 ? 169.69800 181.62600 201.50000 1.000 85.81512 543 LYS A O 1
ATOM 4065 N N . CYS A 1 544 ? 168.93900 183.33600 202.72400 1.000 94.23137 544 CYS A N 1
ATOM 4066 C CA . CYS A 1 544 ? 170.13400 184.09600 202.38100 1.000 94.23137 544 CYS A CA 1
ATOM 4067 C C . CYS A 1 544 ? 171.30100 183.77200 203.30300 1.000 94.23137 544 CYS A C 1
ATOM 4068 O O . CYS A 1 544 ? 172.43100 184.18400 203.03200 1.000 94.23137 544 CYS A O 1
ATOM 4071 N N . ASP A 1 545 ? 171.07200 182.96900 204.34000 1.000 92.59495 545 ASP A N 1
ATOM 4072 C CA . ASP A 1 545 ? 172.17600 182.19900 204.90300 1.000 92.59495 545 ASP A CA 1
ATOM 4073 C C . ASP A 1 545 ? 172.79800 181.30500 203.84100 1.000 92.59495 545 ASP A C 1
ATOM 4074 O O . ASP A 1 545 ? 174.02200 181.27100 203.67600 1.000 92.59495 545 ASP A O 1
ATOM 4079 N N . LEU A 1 546 ? 171.95900 180.57700 203.10300 1.000 83.68091 546 LEU A N 1
ATOM 4080 C CA . LEU A 1 546 ? 172.44400 179.78600 201.97900 1.000 83.68091 546 LEU A CA 1
ATOM 4081 C C . LEU A 1 546 ? 173.11300 180.66500 200.93200 1.000 83.68091 546 LEU A C 1
ATOM 4082 O O . LEU A 1 546 ? 174.13200 180.27800 200.34900 1.000 83.68091 546 LEU A O 1
ATOM 4087 N N . CYS A 1 547 ? 172.62400 181.87100 200.78500 1.000 86.57578 547 CYS A N 1
ATOM 4088 C CA . CYS A 1 547 ? 173.11400 182.81800 199.84200 1.000 86.57578 547 CYS A CA 1
ATOM 4089 C C . CYS A 1 547 ? 174.42800 183.26600 200.12400 1.000 86.57578 547 CYS A C 1
ATOM 4090 O O . CYS A 1 547 ? 175.12400 183.39800 199.25100 1.000 86.57578 547 CYS A O 1
ATOM 4093 N N . LYS A 1 548 ? 174.71300 183.66800 201.34000 1.000 88.67595 548 LYS A N 1
ATOM 4094 C CA . LYS A 1 548 ? 176.02800 184.08700 201.81400 1.000 88.67595 548 LYS A CA 1
ATOM 4095 C C . LYS A 1 548 ? 176.99500 182.91500 201.86500 1.000 88.67595 548 LYS A C 1
ATOM 4096 O O . LYS A 1 548 ? 178.18500 183.07500 201.57100 1.000 88.67595 548 LYS A O 1
ATOM 4102 N N . GLY A 1 549 ? 176.50900 181.73000 202.23300 1.000 78.06517 549 GLY A N 1
ATOM 4103 C CA . GLY A 1 549 ? 177.37900 180.56800 202.25300 1.000 78.06517 549 GLY A CA 1
ATOM 4104 C C . GLY A 1 549 ? 177.90200 180.22000 200.87400 1.000 78.06517 549 GLY A C 1
ATOM 4105 O O . GLY A 1 549 ? 179.10200 180.00800 200.68800 1.000 78.06517 549 GLY A O 1
ATOM 4106 N N . ALA A 1 550 ? 177.00500 180.16300 199.88600 1.000 76.05904 550 ALA A N 1
ATOM 4107 C CA . ALA A 1 550 ? 177.42000 179.86500 198.52000 1.000 76.05904 550 ALA A CA 1
ATOM 4108 C C . ALA A 1 550 ? 178.38900 180.91500 197.99500 1.000 76.05904 550 ALA A C 1
ATOM 4109 O O . ALA A 1 550 ? 179.37200 180.58200 197.32100 1.000 76.05904 550 ALA A O 1
ATOM 4111 N N . PHE A 1 551 ? 178.13800 182.18800 198.30200 1.000 80.02102 551 PHE A N 1
ATOM 4112 C CA . PHE A 1 551 ? 179.04700 183.23900 197.86000 1.000 80.02102 551 PHE A CA 1
ATOM 4113 C C . PHE A 1 551 ? 180.43000 183.06600 198.47300 1.000 80.02102 551 PHE A C 1
ATOM 4114 O O . PHE A 1 551 ? 181.43300 182.97300 197.75900 1.000 80.02102 551 PHE A O 1
ATOM 4122 N N . LEU A 1 552 ? 180.50300 183.03900 199.80500 1.000 78.27966 552 LEU A N 1
ATOM 4123 C CA . LEU A 1 552 ? 181.79500 182.91600 200.46900 1.000 78.27966 552 LEU A CA 1
ATOM 4124 C C . LEU A 1 552 ? 182.53000 181.65300 200.04600 1.000 78.27966 552 LEU A C 1
ATOM 4125 O O . LEU A 1 552 ? 183.76300 181.64400 199.99000 1.000 78.27966 552 LEU A O 1
ATOM 4130 N N . TYR A 1 553 ? 181.79900 180.58200 199.74000 1.000 70.29213 553 TYR A N 1
ATOM 4131 C CA . TYR A 1 553 ? 182.44200 179.35200 199.29900 1.000 70.29213 553 TYR A CA 1
ATOM 4132 C C . TYR A 1 553 ? 183.01400 179.50000 197.89600 1.000 70.29213 553 TYR A C 1
ATOM 4133 O O . TYR A 1 553 ? 184.12700 179.04000 197.62300 1.000 70.29213 553 TYR A O 1
ATOM 4142 N N . SER A 1 554 ? 182.27500 180.14800 196.99300 1.000 72.41290 554 SER A N 1
ATOM 4143 C CA . SER A 1 554 ? 182.73300 180.23800 195.61100 1.000 72.41290 554 SER A CA 1
ATOM 4144 C C . SER A 1 554 ? 183.80300 181.30500 195.42000 1.000 72.41290 554 SER A C 1
ATOM 4145 O O . SER A 1 554 ? 184.56100 181.24400 194.44800 1.000 72.41290 554 SER A O 1
ATOM 4148 N N . ASN A 1 555 ? 183.88600 182.28300 196.31900 1.000 77.80013 555 ASN A N 1
ATOM 4149 C CA . ASN A 1 555 ? 184.72000 183.45600 196.08200 1.000 77.80013 555 ASN A CA 1
ATOM 4150 C C . ASN A 1 555 ? 185.80100 183.64300 197.13400 1.000 77.80013 555 ASN A C 1
ATOM 4151 O O . ASN A 1 555 ? 185.98000 184.75300 197.64300 1.000 77.80013 555 ASN A O 1
ATOM 4156 N N . MET A 1 556 ? 186.52200 182.58500 197.47400 1.000 84.67572 556 MET A N 1
ATOM 4157 C CA . MET A 1 556 ? 187.59800 182.67200 198.44700 1.000 84.67572 556 MET A CA 1
ATOM 4158 C C . MET A 1 556 ? 188.93700 182.44400 197.76400 1.000 84.67572 556 MET A C 1
ATOM 4159 O O . MET A 1 556 ? 189.05100 181.61100 196.86200 1.000 84.67572 556 MET A O 1
ATOM 4164 N N . LYS A 1 557 ? 189.94700 183.19500 198.19400 1.000 85.82337 557 LYS A N 1
ATOM 4165 C CA . LYS A 1 557 ? 191.29200 183.10600 197.65400 1.000 85.82337 557 LYS A CA 1
ATOM 4166 C C . LYS A 1 557 ? 192.27800 182.86300 198.78700 1.000 85.82337 557 LYS A C 1
ATOM 4167 O O . LYS A 1 557 ? 191.98000 183.11900 199.95500 1.000 85.82337 557 LYS A O 1
ATOM 4173 N N . PHE A 1 558 ? 193.47200 182.37300 198.43800 1.000 94.88924 558 PHE A N 1
ATOM 4174 C CA . PHE A 1 558 ? 194.52300 182.14900 199.43300 1.000 94.88924 558 PHE A CA 1
ATOM 4175 C C . PHE A 1 558 ? 195.79300 182.86900 198.98700 1.000 94.88924 558 PHE A C 1
ATOM 4176 O O . PHE A 1 558 ? 196.71900 182.26900 198.43700 1.000 94.88924 558 PHE A O 1
ATOM 4184 N N . ASP A 1 559 ? 195.81000 184.17500 199.23000 1.000 103.72505 559 ASP A N 1
ATOM 4185 C CA . ASP A 1 559 ? 196.98600 185.03600 199.25000 1.000 103.72505 559 ASP A CA 1
ATOM 4186 C C . ASP A 1 559 ? 197.63500 185.25100 197.88500 1.000 103.72505 559 ASP A C 1
ATOM 4187 O O . ASP A 1 559 ? 198.35700 186.23600 197.69900 1.000 103.72505 559 ASP A O 1
ATOM 4192 N N . GLU A 1 560 ? 197.39800 184.35900 196.92400 1.000 105.90257 560 GLU A N 1
ATOM 4193 C CA . GLU A 1 560 ? 197.64500 184.68800 195.52500 1.000 105.90257 560 GLU A CA 1
ATOM 4194 C C . GLU A 1 560 ? 196.77900 183.88300 194.56600 1.000 105.90257 560 GLU A C 1
ATOM 4195 O O . GLU A 1 560 ? 196.84100 184.13000 193.35900 1.000 105.90257 560 GLU A O 1
ATOM 4201 N N . VAL A 1 561 ? 195.94200 182.97500 195.05200 1.000 93.32627 561 VAL A N 1
ATOM 4202 C CA . VAL A 1 561 ? 195.39600 181.90700 194.22000 1.000 93.32627 561 VAL A CA 1
ATOM 4203 C C . VAL A 1 561 ? 193.97700 182.25900 193.79800 1.000 93.32627 561 VAL A C 1
ATOM 4204 O O . VAL A 1 561 ? 193.19700 182.76100 194.61700 1.000 93.32627 561 VAL A O 1
ATOM 4208 N N . PRO A 1 562 ? 193.60300 182.02400 192.54200 1.000 81.15339 562 PRO A N 1
ATOM 4209 C CA . PRO A 1 562 ? 192.23100 182.31200 192.11900 1.000 81.15339 562 PRO A CA 1
ATOM 4210 C C . PRO A 1 562 ? 191.22400 181.45900 192.87300 1.000 81.15339 562 PRO A C 1
ATOM 4211 O O . PRO A 1 562 ? 191.54700 180.41800 193.44700 1.000 81.15339 562 PRO A O 1
ATOM 4215 N N . SER A 1 563 ? 189.98000 181.91900 192.85500 1.000 76.84190 563 SER A N 1
ATOM 4216 C CA . SER A 1 563 ? 188.88300 181.22400 193.50800 1.000 76.84190 563 SER A CA 1
ATOM 4217 C C . SER A 1 563 ? 188.40500 180.08800 192.61200 1.000 76.84190 563 SER A C 1
ATOM 4218 O O . SER A 1 563 ? 189.06700 179.71000 191.64300 1.000 76.84190 563 SER A O 1
ATOM 4221 N N . MET A 1 564 ? 187.24900 179.51200 192.93100 1.000 67.14006 564 MET A N 1
ATOM 4222 C CA . MET A 1 564 ? 186.64000 178.57400 191.99800 1.000 67.14006 564 MET A CA 1
ATOM 4223 C C . MET A 1 564 ? 185.95600 179.30700 190.85400 1.000 67.14006 564 MET A C 1
ATOM 4224 O O . MET A 1 564 ? 186.01300 178.85500 189.70700 1.000 67.14006 564 MET A O 1
ATOM 4229 N N . LEU A 1 565 ? 185.30400 180.43300 191.14900 1.000 69.68712 565 LEU A N 1
ATOM 4230 C CA . LEU A 1 565 ? 184.65100 181.20300 190.09700 1.000 69.68712 565 LEU A CA 1
ATOM 4231 C C . LEU A 1 565 ? 185.63500 181.61800 189.01900 1.000 69.68712 565 LEU A C 1
ATOM 4232 O O . LEU A 1 565 ? 185.32400 181.54100 187.82800 1.000 69.68712 565 LEU A O 1
ATOM 4237 N N . GLN A 1 566 ? 186.82900 182.05800 189.41000 1.000 74.17818 566 GLN A N 1
ATOM 4238 C CA . GLN A 1 566 ? 187.77700 182.55400 188.42000 1.000 74.17818 566 GLN A CA 1
ATOM 4239 C C . GLN A 1 566 ? 188.33800 181.42200 187.57000 1.000 74.17818 566 GLN A C 1
ATOM 4240 O O . GLN A 1 566 ? 188.44300 181.55900 186.34800 1.000 74.17818 566 GLN A O 1
ATOM 4246 N N . LYS A 1 567 ? 188.69200 180.29400 188.18900 1.000 63.51730 567 LYS A N 1
ATOM 4247 C CA . LYS A 1 567 ? 189.14700 179.14700 187.40900 1.000 63.51730 567 LYS A CA 1
ATOM 4248 C C . LYS A 1 567 ? 188.06500 178.67500 186.44800 1.000 63.51730 567 LYS A C 1
ATOM 4249 O O . LYS A 1 567 ? 188.33700 178.41300 185.26900 1.000 63.51730 567 LYS A O 1
ATOM 4255 N N . PHE A 1 568 ? 186.82700 178.57400 186.93100 1.000 65.46950 568 PHE A N 1
ATOM 4256 C CA . PHE A 1 568 ? 185.73300 178.10900 186.08800 1.000 65.46950 568 PHE A CA 1
ATOM 4257 C C . PHE A 1 568 ? 185.46600 179.07500 184.94200 1.000 65.46950 568 PHE A C 1
ATOM 4258 O O . PHE A 1 568 ? 185.27400 178.65200 183.79800 1.000 65.46950 568 PHE A O 1
ATOM 4266 N N . TYR A 1 569 ? 185.47200 180.37800 185.22100 1.000 76.23779 569 TYR A N 1
ATOM 4267 C CA . TYR A 1 569 ? 185.19000 181.35900 184.18200 1.000 76.23779 569 TYR A CA 1
ATOM 4268 C C . TYR A 1 569 ? 186.30800 181.40600 183.15100 1.000 76.23779 569 TYR A C 1
ATOM 4269 O O . TYR A 1 569 ? 186.04700 181.55100 181.95200 1.000 76.23779 569 TYR A O 1
ATOM 4278 N N . LEU A 1 570 ? 187.55800 181.27400 183.59300 1.000 69.96418 570 LEU A N 1
ATOM 4279 C CA . LEU A 1 570 ? 188.66300 181.24000 182.64700 1.000 69.96418 570 LEU A CA 1
ATOM 4280 C C . LEU A 1 570 ? 188.58800 180.00500 181.76500 1.000 69.96418 570 LEU A C 1
ATOM 4281 O O . LEU A 1 570 ? 188.80900 180.09100 180.55500 1.000 69.96418 570 LEU A O 1
ATOM 4286 N N . TYR A 1 571 ? 188.26500 178.84900 182.34600 1.000 64.18521 571 TYR A N 1
ATOM 4287 C CA . TYR A 1 571 ? 188.09900 177.65200 181.53100 1.000 64.18521 571 TYR A CA 1
ATOM 4288 C C . TYR A 1 571 ? 186.95600 177.81800 180.54200 1.000 64.18521 571 TYR A C 1
ATOM 4289 O O . TYR A 1 571 ? 187.01900 177.32800 179.41100 1.000 64.18521 571 TYR A O 1
ATOM 4298 N N . LEU A 1 572 ? 185.89400 178.50200 180.95700 1.000 70.34247 572 LEU A N 1
ATOM 4299 C CA . LEU A 1 572 ? 184.69900 178.58400 180.13000 1.000 70.34247 572 LEU A CA 1
ATOM 4300 C C . LEU A 1 572 ? 184.89100 179.55100 178.96800 1.000 70.34247 572 LEU A C 1
ATOM 4301 O O . LEU A 1 572 ? 184.40000 179.30700 177.86100 1.000 70.34247 572 LEU A O 1
ATOM 4306 N N . THR A 1 573 ? 185.60200 180.65600 179.19600 1.000 74.12369 573 THR A N 1
ATOM 4307 C CA . THR A 1 573 ? 185.72700 181.67400 178.15900 1.000 74.12369 573 THR A CA 1
ATOM 4308 C C . THR A 1 573 ? 187.02200 181.57200 177.36100 1.000 74.12369 573 THR A C 1
ATOM 4309 O O . THR A 1 573 ? 187.00700 181.78000 176.14500 1.000 74.12369 573 THR A O 1
ATOM 4313 N N . LYS A 1 574 ? 188.15100 181.28200 178.00200 1.000 74.65553 574 LYS A N 1
ATOM 4314 C CA . LYS A 1 574 ? 189.39600 181.14500 177.25800 1.000 74.65553 574 LYS A CA 1
ATOM 4315 C C . LYS A 1 574 ? 189.64000 179.72300 176.77900 1.000 74.65553 574 LYS A C 1
ATOM 4316 O O . LYS A 1 574 ? 190.23800 179.53200 175.71500 1.000 74.65553 574 LYS A O 1
ATOM 4322 N N . GLY A 1 575 ? 189.20700 178.72400 177.53900 1.000 72.41616 575 GLY A N 1
ATOM 4323 C CA . GLY A 1 575 ? 189.37100 177.34400 177.13600 1.000 72.41616 575 GLY A CA 1
ATOM 4324 C C . GLY A 1 575 ? 188.39000 176.91200 176.06800 1.000 72.41616 575 GLY A C 1
ATOM 4325 O O . GLY A 1 575 ? 188.78900 176.58000 174.95100 1.000 72.41616 575 GLY A O 1
ATOM 4326 N N . LEU A 1 576 ? 187.10200 176.91200 176.39900 1.000 71.84665 576 LEU A N 1
ATOM 4327 C CA . LEU A 1 576 ? 186.07500 176.47100 175.46600 1.000 71.84665 576 LEU A CA 1
ATOM 4328 C C . LEU A 1 576 ? 185.54600 177.58900 174.58200 1.000 71.84665 576 LEU A C 1
ATOM 4329 O O . LEU A 1 576 ? 184.96300 177.30000 173.53200 1.000 71.84665 576 LEU A O 1
ATOM 4334 N N . LYS A 1 577 ? 185.72100 178.84600 174.98700 1.000 79.48929 577 LYS A N 1
ATOM 4335 C CA . LYS A 1 577 ? 185.27500 180.00900 174.22100 1.000 79.48929 577 LYS A CA 1
ATOM 4336 C C . LYS A 1 577 ? 183.76100 179.97900 174.00800 1.000 79.48929 577 LYS A C 1
ATOM 4337 O O . LYS A 1 577 ? 183.26000 179.98000 172.88400 1.000 79.48929 577 LYS A O 1
ATOM 4343 N N . ILE A 1 578 ? 183.03600 179.96000 175.12300 1.000 81.80824 578 ILE A N 1
ATOM 4344 C CA . ILE A 1 578 ? 181.58100 179.90100 175.11600 1.000 81.80824 578 ILE A CA 1
ATOM 4345 C C . ILE A 1 578 ? 181.03500 180.92200 176.10100 1.000 81.80824 578 ILE A C 1
ATOM 4346 O O . ILE A 1 578 ? 181.36100 180.88000 177.29200 1.000 81.80824 578 ILE A O 1
ATOM 4351 N N . GLN A 1 579 ? 180.21700 181.83900 175.60300 1.000 89.61912 579 GLN A N 1
ATOM 4352 C CA . GLN A 1 579 ? 179.30300 182.60800 176.43200 1.000 89.61912 579 GLN A CA 1
ATOM 4353 C C . GLN A 1 579 ? 177.90100 182.03600 176.26600 1.000 89.61912 579 GLN A C 1
ATOM 4354 O O . GLN A 1 579 ? 177.68400 181.09500 175.50100 1.000 89.61912 579 GLN A O 1
ATOM 4360 N N . LYS A 1 580 ? 176.94200 182.61900 176.98700 1.000 89.03786 580 LYS A N 1
ATOM 4361 C CA . LYS A 1 580 ? 175.57400 182.11000 176.94800 1.000 89.03786 580 LYS A CA 1
ATOM 4362 C C . LYS A 1 580 ? 175.52000 180.65900 177.40400 1.000 89.03786 580 LYS A C 1
ATOM 4363 O O . LYS A 1 580 ? 175.33600 179.75800 176.58000 1.000 89.03786 580 LYS A O 1
ATOM 4369 N N . VAL A 1 581 ? 175.70300 180.40900 178.69900 1.000 81.73762 581 VAL A N 1
ATOM 4370 C CA . VAL A 1 581 ? 175.94700 179.04600 179.14900 1.000 81.73762 581 VAL A CA 1
ATOM 4371 C C . VAL A 1 581 ? 174.64200 178.25900 179.13900 1.000 81.73762 581 VAL A C 1
ATOM 4372 O O . VAL A 1 581 ? 173.94000 178.12900 180.14900 1.000 81.73762 581 VAL A O 1
ATOM 4376 N N . SER A 1 582 ? 174.31300 177.76300 177.96500 1.000 75.54428 582 SER A N 1
ATOM 4377 C CA . SER A 1 582 ? 173.44500 176.61100 177.78800 1.000 75.54428 582 SER A CA 1
ATOM 4378 C C . SER A 1 582 ? 173.94500 175.76100 176.63700 1.000 75.54428 582 SER A C 1
ATOM 4379 O O . SER A 1 582 ? 173.30400 174.76300 176.30400 1.000 75.54428 582 SER A O 1
ATOM 4382 N N . SER A 1 583 ? 175.05500 176.14000 176.01200 1.000 67.62040 583 SER A N 1
ATOM 4383 C CA . SER A 1 583 ? 175.71000 175.38200 174.96300 1.000 67.62040 583 SER A CA 1
ATOM 4384 C C . SER A 1 583 ? 176.69700 174.37100 175.51200 1.000 67.62040 583 SER A C 1
ATOM 4385 O O . SER A 1 583 ? 177.29400 173.62900 174.72800 1.000 67.62040 583 SER A O 1
ATOM 4388 N N . LEU A 1 584 ? 176.89200 174.33100 176.83000 1.000 62.63188 584 LEU A N 1
ATOM 4389 C CA . LEU A 1 584 ? 177.69400 173.26400 177.41200 1.000 62.63188 584 LEU A CA 1
ATOM 4390 C C . LEU A 1 584 ? 177.05900 171.90900 177.14800 1.000 62.63188 584 LEU A C 1
ATOM 4391 O O . LEU A 1 584 ? 177.76300 170.91400 176.95100 1.000 62.63188 584 LEU A O 1
ATOM 4396 N N . ILE A 1 585 ? 175.73000 171.85000 177.14100 1.000 65.99161 585 ILE A N 1
ATOM 4397 C CA . ILE A 1 585 ? 175.03300 170.65400 176.69900 1.000 65.99161 585 ILE A CA 1
ATOM 4398 C C . ILE A 1 585 ? 174.22600 170.97500 175.44900 1.000 65.99161 585 ILE A C 1
ATOM 4399 O O . ILE A 1 585 ? 173.00300 171.12800 175.50700 1.000 65.99161 585 ILE A O 1
ATOM 4404 N N . LYS A 1 586 ? 174.88900 171.04300 174.29900 1.000 71.08823 586 LYS A N 1
ATOM 4405 C CA . LYS A 1 586 ? 174.17400 171.12600 173.03300 1.000 71.08823 586 LYS A CA 1
ATOM 4406 C C . LYS A 1 586 ? 174.92700 170.38400 171.94000 1.000 71.08823 586 LYS A C 1
ATOM 4407 O O . LYS A 1 586 ? 174.37800 170.11900 170.86800 1.000 71.08823 586 LYS A O 1
ATOM 4413 N N . THR A 1 587 ? 176.19000 170.05900 172.20100 1.000 69.47486 587 THR A N 1
ATOM 4414 C CA . THR A 1 587 ? 177.04900 169.38200 171.24500 1.000 69.47486 587 THR A CA 1
ATOM 4415 C C . THR A 1 587 ? 177.85900 168.32700 171.98500 1.000 69.47486 587 THR A C 1
ATOM 4416 O O . THR A 1 587 ? 178.14700 168.47700 173.17200 1.000 69.47486 587 THR A O 1
ATOM 4420 N N . LEU A 1 588 ? 178.22200 167.25100 171.28500 1.000 68.44317 588 LEU A N 1
ATOM 4421 C CA . LEU A 1 588 ? 178.87800 166.13600 171.96100 1.000 68.44317 588 LEU A CA 1
ATOM 4422 C C . LEU A 1 588 ? 180.27500 166.49800 172.44200 1.000 68.44317 588 LEU A C 1
ATOM 4423 O O . LEU A 1 588 ? 180.63600 166.19900 173.58200 1.000 68.44317 588 LEU A O 1
ATOM 4428 N N . ASP A 1 589 ? 181.08600 167.11700 171.58800 1.000 70.20710 589 ASP A N 1
ATOM 4429 C CA . ASP A 1 589 ? 182.48800 167.31900 171.94200 1.000 70.20710 589 ASP A CA 1
ATOM 4430 C C . ASP A 1 589 ? 182.64100 168.30400 173.09700 1.000 70.20710 589 ASP A C 1
ATOM 4431 O O . ASP A 1 589 ? 183.43300 168.07100 174.02300 1.000 70.20710 589 ASP A O 1
ATOM 4436 N N . ILE A 1 590 ? 181.89100 169.40600 173.06200 1.000 62.94911 590 ILE A N 1
ATOM 4437 C CA . ILE A 1 590 ? 181.91000 170.35600 174.16900 1.000 62.94911 590 ILE A CA 1
ATOM 4438 C C . ILE A 1 590 ? 181.48000 169.67200 175.45700 1.000 62.94911 590 ILE A C 1
ATOM 4439 O O . ILE A 1 590 ? 182.11400 169.83000 176.50700 1.000 62.94911 590 ILE A O 1
ATOM 4444 N N . TYR A 1 591 ? 180.39700 168.89600 175.39500 1.000 56.08634 591 TYR A N 1
ATOM 4445 C CA . TYR A 1 591 ? 179.89000 168.24100 176.59500 1.000 56.08634 591 TYR A CA 1
ATOM 4446 C C . TYR A 1 591 ? 180.89500 167.24500 177.15100 1.000 56.08634 591 TYR A C 1
ATOM 4447 O O . TYR A 1 591 ? 181.07700 167.14800 178.36900 1.000 56.08634 591 TYR A O 1
ATOM 4456 N N . GLN A 1 592 ? 181.55900 166.49700 176.27800 1.000 60.07825 592 GLN A N 1
ATOM 4457 C CA . GLN A 1 592 ? 182.50600 165.50100 176.74700 1.000 60.07825 592 GLN A CA 1
ATOM 4458 C C . GLN A 1 592 ? 183.73500 166.14100 177.36600 1.000 60.07825 592 GLN A C 1
ATOM 4459 O O . GLN A 1 592 ? 184.21900 165.66200 178.39600 1.000 60.07825 592 GLN A O 1
ATOM 4465 N N . ASP A 1 593 ? 184.23800 167.23100 176.78600 1.000 61.32596 593 ASP A N 1
ATOM 4466 C CA . ASP A 1 593 ? 185.35100 167.93000 177.42200 1.000 61.32596 593 ASP A CA 1
ATOM 4467 C C . ASP A 1 593 ? 184.93300 168.53000 178.75900 1.000 61.32596 593 ASP A C 1
ATOM 4468 O O . ASP A 1 593 ? 185.69300 168.48500 179.73200 1.000 61.32596 593 ASP A O 1
ATOM 4473 N N . TYR A 1 594 ? 183.72500 169.08600 178.82400 1.000 54.14368 594 TYR A N 1
ATOM 4474 C CA . TYR A 1 594 ? 183.21500 169.66200 180.06300 1.000 54.14368 594 TYR A CA 1
ATOM 4475 C C . TYR A 1 594 ? 183.11300 168.61100 181.16600 1.000 54.14368 594 TYR A C 1
ATOM 4476 O O . TYR A 1 594 ? 183.52100 168.85000 182.31200 1.000 54.14368 594 TYR A O 1
ATOM 4485 N N . SER A 1 595 ? 182.60700 167.42600 180.82900 1.000 53.32345 595 SER A N 1
ATOM 4486 C CA . SER A 1 595 ? 182.44700 166.38600 181.83700 1.000 53.32345 595 SER A CA 1
ATOM 4487 C C . SER A 1 595 ? 183.77300 165.72200 182.19100 1.000 53.32345 595 SER A C 1
ATOM 4488 O O . SER A 1 595 ? 183.91800 165.20700 183.30200 1.000 53.32345 595 SER A O 1
ATOM 4491 N N . ASN A 1 596 ? 184.74700 165.71000 181.27700 1.000 52.68689 596 ASN A N 1
ATOM 4492 C CA . ASN A 1 596 ? 186.08400 165.25600 181.65100 1.000 52.68689 596 ASN A CA 1
ATOM 4493 C C . ASN A 1 596 ? 186.81000 166.26200 182.52500 1.000 52.68689 596 ASN A C 1
ATOM 4494 O O . ASN A 1 596 ? 187.66900 165.87400 183.32000 1.000 52.68689 596 ASN A O 1
ATOM 4499 N N . PHE A 1 597 ? 186.50400 167.54900 182.38400 1.000 48.76233 597 PHE A N 1
ATOM 4500 C CA . PHE A 1 597 ? 187.10300 168.54000 183.27000 1.000 48.76233 597 PHE A CA 1
ATOM 4501 C C . PHE A 1 597 ? 186.52300 168.43900 184.67000 1.000 48.76233 597 PHE A C 1
ATOM 4502 O O . PHE A 1 597 ? 187.26300 168.42700 185.65700 1.000 48.76233 597 PHE A O 1
ATOM 4510 N N . LEU A 1 598 ? 185.19500 168.36900 184.77600 1.000 47.55094 598 LEU A N 1
ATOM 4511 C CA . LEU A 1 598 ? 184.56300 168.40200 186.09200 1.000 47.55094 598 LEU A CA 1
ATOM 4512 C C . LEU A 1 598 ? 184.94500 167.21600 186.96500 1.000 47.55094 598 LEU A C 1
ATOM 4513 O O . LEU A 1 598 ? 184.79700 167.29000 188.18700 1.000 47.55094 598 LEU A O 1
ATOM 4518 N N . SER A 1 599 ? 185.44100 166.13800 186.37900 1.000 48.41588 599 SER A N 1
ATOM 4519 C CA . SER A 1 599 ? 185.63500 164.88400 187.09000 1.000 48.41588 599 SER A CA 1
ATOM 4520 C C . SER A 1 599 ? 186.94500 164.81900 187.86200 1.000 48.41588 599 SER A C 1
ATOM 4521 O O . SER A 1 599 ? 187.26000 163.76400 188.41500 1.000 48.41588 599 SER A O 1
ATOM 4524 N N . HIS A 1 600 ? 187.71500 165.90500 187.91700 1.000 49.23414 600 HIS A N 1
ATOM 4525 C CA . HIS A 1 600 ? 188.96500 165.89100 188.66900 1.000 49.23414 600 HIS A CA 1
ATOM 4526 C C . HIS A 1 600 ? 188.71800 166.00000 190.16200 1.000 49.23414 600 HIS A C 1
ATOM 4527 O O . HIS A 1 600 ? 189.45600 165.42000 190.96200 1.000 49.23414 600 HIS A O 1
ATOM 4534 N N . ASP A 1 601 ? 187.69300 166.74400 190.54600 1.000 52.34298 601 ASP A N 1
ATOM 4535 C CA . ASP A 1 601 ? 187.39300 167.03300 191.93400 1.000 52.34298 601 ASP A CA 1
ATOM 4536 C C . ASP A 1 601 ? 185.89800 166.87600 192.14900 1.000 52.34298 601 ASP A C 1
ATOM 4537 O O . ASP A 1 601 ? 185.10100 167.15900 191.25500 1.000 52.34298 601 ASP A O 1
ATOM 4542 N N . ILE A 1 602 ? 185.51800 166.41300 193.33900 1.000 48.36089 602 ILE A N 1
ATOM 4543 C CA . ILE A 1 602 ? 184.10600 166.32600 193.69500 1.000 48.36089 602 ILE A CA 1
ATOM 4544 C C . ILE A 1 602 ? 183.58700 167.63600 194.27400 1.000 48.36089 602 ILE A C 1
ATOM 4545 O O . ILE A 1 602 ? 182.36700 167.85900 194.28400 1.000 48.36089 602 ILE A O 1
ATOM 4550 N N . ASN A 1 603 ? 184.47100 168.53600 194.69800 1.000 52.35564 603 ASN A N 1
ATOM 4551 C CA . ASN A 1 603 ? 184.02900 169.86400 195.09000 1.000 52.35564 603 ASN A CA 1
ATOM 4552 C C . ASN A 1 603 ? 183.50800 170.66900 193.91000 1.000 52.35564 603 ASN A C 1
ATOM 4553 O O . ASN A 1 603 ? 182.82800 171.67400 194.12100 1.000 52.35564 603 ASN A O 1
ATOM 4558 N N . TRP A 1 604 ? 183.81000 170.25800 192.67700 1.000 47.60029 604 TRP A N 1
ATOM 4559 C CA . TRP A 1 604 ? 183.22600 170.92700 191.52100 1.000 47.60029 604 TRP A CA 1
ATOM 4560 C C . TRP A 1 604 ? 181.71700 170.73100 191.48400 1.000 47.60029 604 TRP A C 1
ATOM 4561 O O . TRP A 1 604 ? 180.96800 171.66100 191.16000 1.000 47.60029 604 TRP A O 1
ATOM 4572 N N . TYR A 1 605 ? 181.25000 169.53400 191.83500 1.000 45.48743 605 TYR A N 1
ATOM 4573 C CA . TYR A 1 605 ? 179.81600 169.27900 191.86600 1.000 45.48743 605 TYR A CA 1
ATOM 4574 C C . TYR A 1 605 ? 179.14100 170.04900 192.99300 1.000 45.48743 605 TYR A C 1
ATOM 4575 O O . TYR A 1 605 ? 178.02900 170.55500 192.82200 1.000 45.48743 605 TYR A O 1
ATOM 4584 N N . THR A 1 606 ? 179.79900 170.16100 194.14900 1.000 50.51164 606 THR A N 1
ATOM 4585 C CA . THR A 1 606 ? 179.25700 170.98300 195.22600 1.000 50.51164 606 THR A CA 1
ATOM 4586 C C . THR A 1 606 ? 179.20700 172.45100 194.83300 1.000 50.51164 606 THR A C 1
ATOM 4587 O O . THR A 1 606 ? 178.25800 173.15700 195.18800 1.000 50.51164 606 THR A O 1
ATOM 4591 N N . PHE A 1 607 ? 180.21300 172.92200 194.09700 1.000 52.36423 607 PHE A N 1
ATOM 4592 C CA . PHE A 1 607 ? 180.20100 174.29500 193.60800 1.000 52.36423 607 PHE A CA 1
ATOM 4593 C C . PHE A 1 607 ? 179.02600 174.52700 192.67200 1.000 52.36423 607 PHE A C 1
ATOM 4594 O O . PHE A 1 607 ? 178.29100 175.50800 192.81500 1.000 52.36423 607 PHE A O 1
ATOM 4602 N N . LEU A 1 608 ? 178.82600 173.62400 191.70900 1.000 51.12201 608 LEU A N 1
ATOM 4603 C CA . LEU A 1 608 ? 177.70400 173.76900 190.78500 1.000 51.12201 608 LEU A CA 1
ATOM 4604 C C . LEU A 1 608 ? 176.37000 173.71500 191.51700 1.000 51.12201 608 LEU A C 1
ATOM 4605 O O . LEU A 1 608 ? 175.44900 174.47400 191.19800 1.000 51.12201 608 LEU A O 1
ATOM 4610 N N . PHE A 1 609 ? 176.24900 172.83300 192.50800 1.000 52.84042 609 PHE A N 1
ATOM 4611 C CA . PHE A 1 609 ? 175.02300 172.72900 193.29200 1.000 52.84042 609 PHE A CA 1
ATOM 4612 C C . PHE A 1 609 ? 174.71900 174.03500 194.02000 1.000 52.84042 609 PHE A C 1
ATOM 4613 O O . PHE A 1 609 ? 173.64400 174.62700 193.85100 1.000 52.84042 609 PHE A O 1
ATOM 4621 N N . LEU A 1 610 ? 175.66800 174.50600 194.83400 1.000 59.89287 610 LEU A N 1
ATOM 4622 C CA . LEU A 1 610 ? 175.44500 175.72000 195.61000 1.000 59.89287 610 LEU A CA 1
ATOM 4623 C C . LEU A 1 610 ? 175.28700 176.94400 194.72300 1.000 59.89287 610 LEU A C 1
ATOM 4624 O O . LEU A 1 610 ? 174.64000 177.91600 195.12200 1.000 59.89287 610 LEU A O 1
ATOM 4629 N N . PHE A 1 611 ? 175.86600 176.92500 193.52300 1.000 63.30115 611 PHE A N 1
ATOM 4630 C CA . PHE A 1 611 ? 175.74400 178.07300 192.63800 1.000 63.30115 611 PHE A CA 1
ATOM 4631 C C . PHE A 1 611 ? 174.40800 178.08000 191.91400 1.000 63.30115 611 PHE A C 1
ATOM 4632 O O . PHE A 1 611 ? 173.82100 179.14500 191.71000 1.000 63.30115 611 PHE A O 1
ATOM 4640 N N . ARG A 1 612 ? 173.90700 176.90900 191.52000 1.000 62.87623 612 ARG A N 1
ATOM 4641 C CA . ARG A 1 612 ? 172.61100 176.86200 190.85700 1.000 62.87623 612 ARG A CA 1
ATOM 4642 C C . ARG A 1 612 ? 171.48400 177.15100 191.83500 1.000 62.87623 612 ARG A C 1
ATOM 4643 O O . ARG A 1 612 ? 170.50000 177.80300 191.47500 1.000 62.87623 612 ARG A O 1
ATOM 4651 N N . LEU A 1 613 ? 171.61000 176.68900 193.08100 1.000 64.40420 613 LEU A N 1
ATOM 4652 C CA . LEU A 1 613 ? 170.52000 176.87600 194.03300 1.000 64.40420 613 LEU A CA 1
ATOM 4653 C C . LEU A 1 613 ? 170.21500 178.34600 194.28900 1.000 64.40420 613 LEU A C 1
ATOM 4654 O O . LEU A 1 613 ? 169.07600 178.68600 194.62000 1.000 64.40420 613 LEU A O 1
ATOM 4659 N N . THR A 1 614 ? 171.20100 179.22600 194.15400 1.000 67.37631 614 THR A N 1
ATOM 4660 C CA . THR A 1 614 ? 171.02500 180.62800 194.50200 1.000 67.37631 614 THR A CA 1
ATOM 4661 C C . THR A 1 614 ? 171.15100 181.57300 193.31700 1.000 67.37631 614 THR A C 1
ATOM 4662 O O . THR A 1 614 ? 171.19800 182.78600 193.52300 1.000 67.37631 614 THR A O 1
ATOM 4666 N N . SER A 1 615 ? 171.21000 181.06400 192.09000 1.000 66.50276 615 SER A N 1
ATOM 4667 C CA . SER A 1 615 ? 171.33200 181.91600 190.91500 1.000 66.50276 615 SER A CA 1
ATOM 4668 C C . SER A 1 615 ? 170.08100 181.86700 190.04900 1.000 66.50276 615 SER A C 1
ATOM 4669 O O . SER A 1 615 ? 170.11800 182.24100 188.87800 1.000 66.50276 615 SER A O 1
ATOM 4672 N N . PHE A 1 616 ? 168.96800 181.40000 190.60600 1.000 66.43808 616 PHE A N 1
ATOM 4673 C CA . PHE A 1 616 ? 167.70800 181.46200 189.88900 1.000 66.43808 616 PHE A CA 1
ATOM 4674 C C . PHE A 1 616 ? 167.30100 182.91900 189.68500 1.000 66.43808 616 PHE A C 1
ATOM 4675 O O . PHE A 1 616 ? 167.77100 183.82700 190.37000 1.000 66.43808 616 PHE A O 1
ATOM 4683 N N . LYS A 1 617 ? 166.40800 183.13800 188.72300 1.000 78.11422 617 LYS A N 1
ATOM 4684 C CA . LYS A 1 617 ? 166.00900 184.49900 188.38600 1.000 78.11422 617 LYS A CA 1
ATOM 4685 C C . LYS A 1 617 ? 165.18800 185.12600 189.50600 1.000 78.11422 617 LYS A C 1
ATOM 4686 O O . LYS A 1 617 ? 165.56600 186.15900 190.06700 1.000 78.11422 617 LYS A O 1
ATOM 4692 N N . GLU A 1 618 ? 164.05900 184.51300 189.84900 1.000 83.06840 618 GLU A N 1
ATOM 4693 C CA . GLU A 1 618 ? 163.16900 185.04800 190.87800 1.000 83.06840 618 GLU A CA 1
ATOM 4694 C C . GLU A 1 618 ? 163.51900 184.47400 192.25200 1.000 83.06840 618 GLU A C 1
ATOM 4695 O O . GLU A 1 618 ? 162.67900 183.93600 192.96800 1.000 83.06840 618 GLU A O 1
ATOM 4701 N N . ILE A 1 619 ? 164.79200 184.60600 192.62000 1.000 79.90746 619 ILE A N 1
ATOM 4702 C CA . ILE A 1 619 ? 165.24700 184.08300 193.90200 1.000 79.90746 619 ILE A CA 1
ATOM 4703 C C . ILE A 1 619 ? 165.17600 185.12700 195.01000 1.000 79.90746 619 ILE A C 1
ATOM 4704 O O . ILE A 1 619 ? 165.07000 184.76100 196.18900 1.000 79.90746 619 ILE A O 1
ATOM 4709 N N . SER A 1 620 ? 165.20400 186.41300 194.67000 1.000 84.85898 620 SER A N 1
ATOM 4710 C CA . SER A 1 620 ? 165.15600 187.46800 195.67100 1.000 84.85898 620 SER A CA 1
ATOM 4711 C C . SER A 1 620 ? 163.77100 187.66000 196.27000 1.000 84.85898 620 SER A C 1
ATOM 4712 O O . SER A 1 620 ? 163.65900 188.25400 197.34700 1.000 84.85898 620 SER A O 1
ATOM 4715 N N . LYS A 1 621 ? 162.72200 187.17900 195.61000 1.000 86.94722 621 LYS A N 1
ATOM 4716 C CA . LYS A 1 621 ? 161.35500 187.32900 196.08900 1.000 86.94722 621 LYS A CA 1
ATOM 4717 C C . LYS A 1 621 ? 160.75100 186.04200 196.61800 1.000 86.94722 621 LYS A C 1
ATOM 4718 O O . LYS A 1 621 ? 159.99400 186.07700 197.58800 1.000 86.94722 621 LYS A O 1
ATOM 4724 N N . LYS A 1 622 ? 161.06700 184.90700 196.01200 1.000 83.64513 622 LYS A N 1
ATOM 4725 C CA . LYS A 1 622 ? 160.40000 183.64700 196.29700 1.000 83.64513 622 LYS A CA 1
ATOM 4726 C C . LYS A 1 622 ? 161.38600 182.65300 196.90200 1.000 83.64513 622 LYS A C 1
ATOM 4727 O O . LYS A 1 622 ? 162.55300 182.96400 197.14200 1.000 83.64513 622 LYS A O 1
ATOM 4733 N N . ASN A 1 623 ? 160.89500 181.44200 197.15600 1.000 81.94043 623 ASN A N 1
ATOM 4734 C CA . ASN A 1 623 ? 161.69900 180.39700 197.77400 1.000 81.94043 623 ASN A CA 1
ATOM 4735 C C . ASN A 1 623 ? 162.60700 179.72400 196.75900 1.000 81.94043 623 ASN A C 1
ATOM 4736 O O . ASN A 1 623 ? 162.78500 180.22400 195.64500 1.000 81.94043 623 ASN A O 1
ATOM 4741 N N . VAL A 1 624 ? 163.19200 178.59400 197.13700 1.000 72.93662 624 VAL A N 1
ATOM 4742 C CA . VAL A 1 624 ? 164.12800 177.89500 196.26800 1.000 72.93662 624 VAL A CA 1
ATOM 4743 C C . VAL A 1 624 ? 163.40300 177.01000 195.26300 1.000 72.93662 624 VAL A C 1
ATOM 4744 O O . VAL A 1 624 ? 163.61100 177.13200 194.05400 1.000 72.93662 624 VAL A O 1
ATOM 4748 N N . ALA A 1 625 ? 162.54100 176.10500 195.73000 1.000 67.38399 625 ALA A N 1
ATOM 4749 C CA . ALA A 1 625 ? 161.82700 175.23700 194.79900 1.000 67.38399 625 ALA A CA 1
ATOM 4750 C C . ALA A 1 625 ? 160.85700 176.02400 193.93200 1.000 67.38399 625 ALA A C 1
ATOM 4751 O O . ALA A 1 625 ? 160.65300 175.68600 192.75800 1.000 67.38399 625 ALA A O 1
ATOM 4753 N N . GLU A 1 626 ? 160.26800 177.08500 194.48100 1.000 72.48531 626 GLU A N 1
ATOM 4754 C CA . GLU A 1 626 ? 159.37000 177.92100 193.69600 1.000 72.48531 626 GLU A CA 1
ATOM 4755 C C . GLU A 1 626 ? 160.11200 178.59000 192.54800 1.000 72.48531 626 GLU A C 1
ATOM 4756 O O . GLU A 1 626 ? 159.64000 178.58800 191.40700 1.000 72.48531 626 GLU A O 1
ATOM 4762 N N . ALA A 1 627 ? 161.28100 179.16400 192.83000 1.000 65.41514 627 ALA A N 1
ATOM 4763 C CA . ALA A 1 627 ? 162.08000 179.75500 191.76400 1.000 65.41514 627 ALA A CA 1
ATOM 4764 C C . ALA A 1 627 ? 162.54700 178.69500 190.77600 1.000 65.41514 627 ALA A C 1
ATOM 4765 O O . ALA A 1 627 ? 162.61400 178.95000 189.56800 1.000 65.41514 627 ALA A O 1
ATOM 4767 N N . MET A 1 628 ? 162.86400 177.49400 191.26700 1.000 62.35156 628 MET A N 1
ATOM 4768 C CA . MET A 1 628 ? 163.28500 176.42200 190.37200 1.000 62.35156 628 MET A CA 1
ATOM 4769 C C . MET A 1 628 ? 162.19400 176.08500 189.37200 1.000 62.35156 628 MET A C 1
ATOM 4770 O O . MET A 1 628 ? 162.47100 175.85900 188.18900 1.000 62.35156 628 MET A O 1
ATOM 4775 N N . TYR A 1 629 ? 160.94500 176.04500 189.82700 1.000 60.77416 629 TYR A N 1
ATOM 4776 C CA . TYR A 1 629 ? 159.85700 175.71700 188.91500 1.000 60.77416 629 TYR A CA 1
ATOM 4777 C C . TYR A 1 629 ? 159.45600 176.90200 188.04600 1.000 60.77416 629 TYR A C 1
ATOM 4778 O O . TYR A 1 629 ? 158.97600 176.70400 186.92700 1.000 60.77416 629 TYR A O 1
ATOM 4787 N N . LEU A 1 630 ? 159.63800 178.13000 188.53400 1.000 64.79026 630 LEU A N 1
ATOM 4788 C CA . LEU A 1 630 ? 159.41900 179.29700 187.68400 1.000 64.79026 630 LEU A CA 1
ATOM 4789 C C . LEU A 1 630 ? 160.45300 179.38400 186.57100 1.000 64.79026 630 LEU A C 1
ATOM 4790 O O . LEU A 1 630 ? 160.17300 179.94500 185.50800 1.000 64.79026 630 LEU A O 1
ATOM 4795 N N . ASN A 1 631 ? 161.64900 178.84600 186.79800 1.000 68.94446 631 ASN A N 1
ATOM 4796 C CA . ASN A 1 631 ? 162.72700 179.01500 185.83200 1.000 68.94446 631 ASN A CA 1
ATOM 4797 C C . ASN A 1 631 ? 162.50200 178.20800 184.55800 1.000 68.94446 631 ASN A C 1
ATOM 4798 O O . ASN A 1 631 ? 163.02400 178.57500 183.50100 1.000 68.94446 631 ASN A O 1
ATOM 4803 N N . ILE A 1 632 ? 161.74300 177.11800 184.62300 1.000 72.27051 632 ILE A N 1
ATOM 4804 C CA . ILE A 1 632 ? 161.57000 176.25800 183.45600 1.000 72.27051 632 ILE A CA 1
ATOM 4805 C C . ILE A 1 632 ? 160.13900 176.33500 182.94800 1.000 72.27051 632 ILE A C 1
ATOM 4806 O O . ILE A 1 632 ? 159.62900 175.37800 182.35900 1.000 72.27051 632 ILE A O 1
ATOM 4811 N N . LYS A 1 633 ? 159.48300 177.47400 183.16300 1.000 82.82754 633 LYS A N 1
ATOM 4812 C CA . LYS A 1 633 ? 158.11700 177.65200 182.68700 1.000 82.82754 633 LYS A CA 1
ATOM 4813 C C . LYS A 1 633 ? 158.01000 177.60500 181.17100 1.000 82.82754 633 LYS A C 1
ATOM 4814 O O . LYS A 1 633 ? 156.89700 177.49300 180.64900 1.000 82.82754 633 LYS A O 1
ATOM 4820 N N . ASP A 1 634 ? 159.12700 177.68100 180.45800 1.000 91.14302 634 ASP A N 1
ATOM 4821 C CA . ASP A 1 634 ? 159.14900 177.75000 179.00400 1.000 91.14302 634 ASP A CA 1
ATOM 4822 C C . ASP A 1 634 ? 159.84700 176.53700 178.40700 1.000 91.14302 634 ASP A C 1
ATOM 4823 O O . ASP A 1 634 ? 160.51800 176.63200 177.38100 1.000 91.14302 634 ASP A O 1
ATOM 4828 N N . GLU A 1 635 ? 159.70000 175.37700 179.04000 1.000 87.08645 635 GLU A N 1
ATOM 4829 C CA . GLU A 1 635 ? 160.41000 174.19100 178.58500 1.000 87.08645 635 GLU A CA 1
ATOM 4830 C C . GLU A 1 635 ? 159.67500 173.43900 177.48800 1.000 87.08645 635 GLU A C 1
ATOM 4831 O O . GLU A 1 635 ? 160.28600 172.61100 176.80400 1.000 87.08645 635 GLU A O 1
ATOM 4837 N N . ASP A 1 636 ? 158.38300 173.70200 177.30200 1.000 93.70709 636 ASP A N 1
ATOM 4838 C CA . ASP A 1 636 ? 157.56400 172.96700 176.34600 1.000 93.70709 636 ASP A CA 1
ATOM 4839 C C . ASP A 1 636 ? 157.15100 173.82500 175.15600 1.000 93.70709 636 ASP A C 1
ATOM 4840 O O . ASP A 1 636 ? 156.08800 173.61100 174.57200 1.000 93.70709 636 ASP A O 1
ATOM 4845 N N . THR A 1 637 ? 157.97800 174.79400 174.78200 1.000 95.35617 637 THR A N 1
ATOM 4846 C CA . THR A 1 637 ? 157.71000 175.60800 173.61000 1.000 95.35617 637 THR A CA 1
ATOM 4847 C C . THR A 1 637 ? 158.32500 174.94100 172.38200 1.000 95.35617 637 THR A C 1
ATOM 4848 O O . THR A 1 637 ? 158.77500 173.79500 172.43100 1.000 95.35617 637 THR A O 1
ATOM 4852 N N . PHE A 1 638 ? 158.34300 175.65600 171.25900 1.000 97.65069 638 PHE A N 1
ATOM 4853 C CA . PHE A 1 638 ? 158.89200 175.10200 170.02900 1.000 97.65069 638 PHE A CA 1
ATOM 4854 C C . PHE A 1 638 ? 160.40200 175.26900 169.95300 1.000 97.65069 638 PHE A C 1
ATOM 4855 O O . PHE A 1 638 ? 161.08400 174.43100 169.35600 1.000 97.65069 638 PHE A O 1
ATOM 4863 N N . ASN A 1 639 ? 160.94100 176.32900 170.55000 1.000 100.39585 639 ASN A N 1
ATOM 4864 C CA . ASN A 1 639 ? 162.37600 176.56500 170.49900 1.000 100.39585 639 ASN A CA 1
ATOM 4865 C C . ASN A 1 639 ? 163.14700 175.72100 171.50100 1.000 100.39585 639 ASN A C 1
ATOM 4866 O O . ASN A 1 639 ? 164.36600 175.57900 171.36100 1.000 100.39585 639 ASN A O 1
ATOM 4871 N N . LYS A 1 640 ? 162.47400 175.16400 172.50400 1.000 95.44063 640 LYS A N 1
ATOM 4872 C CA . LYS A 1 640 ? 163.11700 174.30000 173.48000 1.000 95.44063 640 LYS A CA 1
ATOM 4873 C C . LYS A 1 640 ? 162.93700 172.82100 173.17500 1.000 95.44063 640 LYS A C 1
ATOM 4874 O O . LYS A 1 640 ? 163.53800 171.98800 173.85900 1.000 95.44063 640 LYS A O 1
ATOM 4880 N N . THR A 1 641 ? 162.13700 172.47800 172.17000 1.000 97.45780 641 THR A N 1
ATOM 4881 C CA . THR A 1 641 ? 161.83100 171.09100 171.85300 1.000 97.45780 641 THR A CA 1
ATOM 4882 C C . THR A 1 641 ? 162.73600 170.50500 170.78000 1.000 97.45780 641 THR A C 1
ATOM 4883 O O . THR A 1 641 ? 163.05500 169.31300 170.83800 1.000 97.45780 641 THR A O 1
ATOM 4887 N N . ILE A 1 642 ? 163.18800 171.31300 169.82400 1.000 96.85293 642 ILE A N 1
ATOM 4888 C CA . ILE A 1 642 ? 163.94500 170.80500 168.68500 1.000 96.85293 642 ILE A CA 1
ATOM 4889 C C . ILE A 1 642 ? 165.44000 170.79100 168.97300 1.000 96.85293 642 ILE A C 1
ATOM 4890 O O . ILE A 1 642 ? 166.25100 170.60700 168.06000 1.000 96.85293 642 ILE A O 1
ATOM 4895 N N . VAL A 1 643 ? 165.82200 170.98300 170.22400 1.000 89.61474 643 VAL A N 1
ATOM 4896 C CA . VAL A 1 643 ? 167.22900 170.98500 170.60300 1.000 89.61474 643 VAL A CA 1
ATOM 4897 C C . VAL A 1 643 ? 167.56700 169.68600 171.31900 1.000 89.61474 643 VAL A C 1
ATOM 4898 O O . VAL A 1 643 ? 166.70000 169.02100 171.89800 1.000 89.61474 643 VAL A O 1
ATOM 4902 N N . THR A 1 644 ? 168.84300 169.32000 171.27600 1.000 80.94161 644 THR A N 1
ATOM 4903 C CA . THR A 1 644 ? 169.37300 168.14500 171.94900 1.000 80.94161 644 THR A CA 1
ATOM 4904 C C . THR A 1 644 ? 170.06900 168.55700 173.24300 1.000 80.94161 644 THR A C 1
ATOM 4905 O O . THR A 1 644 ? 170.40700 169.72500 173.44200 1.000 80.94161 644 THR A O 1
ATOM 4909 N N . ASN A 1 645 ? 170.27500 167.58600 174.13700 1.000 73.88355 645 ASN A N 1
ATOM 4910 C CA . ASN A 1 645 ? 170.81400 167.94200 175.44400 1.000 73.88355 645 ASN A CA 1
ATOM 4911 C C . ASN A 1 645 ? 171.97800 167.07500 175.91700 1.000 73.88355 645 ASN A C 1
ATOM 4912 O O . ASN A 1 645 ? 172.81300 167.55000 176.69000 1.000 73.88355 645 ASN A O 1
ATOM 4917 N N . TYR A 1 646 ? 172.04900 165.81500 175.49400 1.000 68.32988 646 TYR A N 1
ATOM 4918 C CA . TYR A 1 646 ? 173.27100 165.03400 175.68000 1.000 68.32988 646 TYR A CA 1
ATOM 4919 C C . TYR A 1 646 ? 173.75000 164.88900 177.12200 1.000 68.32988 646 TYR A C 1
ATOM 4920 O O . TYR A 1 646 ? 174.76700 165.48400 177.48000 1.000 68.32988 646 TYR A O 1
ATOM 4929 N N . TRP A 1 647 ? 173.04000 164.15300 177.97000 1.000 48.34296 647 TRP A N 1
ATOM 4930 C CA . TRP A 1 647 ? 173.55200 163.80300 179.29100 1.000 48.34296 647 TRP A CA 1
ATOM 4931 C C . TRP A 1 647 ? 173.94600 162.33300 179.32300 1.000 48.34296 647 TRP A C 1
ATOM 4932 O O . TRP A 1 647 ? 173.18100 161.47300 178.88200 1.000 48.34296 647 TRP A O 1
ATOM 4943 N N . TYR A 1 648 ? 175.13700 162.05200 179.84600 1.000 49.95327 648 TYR A N 1
ATOM 4944 C CA . TYR A 1 648 ? 175.64800 160.70600 180.04800 1.000 49.95327 648 TYR A CA 1
ATOM 4945 C C . TYR A 1 648 ? 176.34600 160.61300 181.39400 1.000 49.95327 648 TYR A C 1
ATOM 4946 O O . TYR A 1 648 ? 176.91200 161.60000 181.87000 1.000 49.95327 648 TYR A O 1
ATOM 4955 N N . PRO A 1 649 ? 176.32000 159.44300 182.03200 1.000 45.44379 649 PRO A N 1
ATOM 4956 C CA . PRO A 1 649 ? 177.09400 159.26000 183.26100 1.000 45.44379 649 PRO A CA 1
ATOM 4957 C C . PRO A 1 649 ? 178.57100 159.50500 183.01300 1.000 45.44379 649 PRO A C 1
ATOM 4958 O O . PRO A 1 649 ? 179.12100 159.11300 181.98400 1.000 45.44379 649 PRO A O 1
ATOM 4962 N N . SER A 1 650 ? 179.21200 160.14900 183.96900 1.000 47.26180 650 SER A N 1
ATOM 4963 C CA . SER A 1 650 ? 180.58500 160.59000 183.77700 1.000 47.26180 650 SER A CA 1
ATOM 4964 C C . SER A 1 650 ? 181.53000 159.40300 183.69600 1.000 47.26180 650 SER A C 1
ATOM 4965 O O . SER A 1 650 ? 181.62400 158.63400 184.65900 1.000 47.26180 650 SER A O 1
ATOM 4968 N N . PRO A 1 651 ? 182.23800 159.21100 182.58900 1.000 50.84439 651 PRO A N 1
ATOM 4969 C CA . PRO A 1 651 ? 183.32500 158.23600 182.56900 1.000 50.84439 651 PRO A CA 1
ATOM 4970 C C . PRO A 1 651 ? 184.55900 158.80800 183.24300 1.000 50.84439 651 PRO A C 1
ATOM 4971 O O . PRO A 1 651 ? 184.68900 160.01400 183.45100 1.000 50.84439 651 PRO A O 1
ATOM 4975 N N . ILE A 1 652 ? 185.47200 157.91900 183.58600 1.000 53.93193 652 ILE A N 1
ATOM 4976 C CA . ILE A 1 652 ? 186.70900 158.29300 184.25800 1.000 53.93193 652 ILE A CA 1
ATOM 4977 C C . ILE A 1 652 ? 187.83000 158.02800 183.26300 1.000 53.93193 652 ILE A C 1
ATOM 4978 O O . ILE A 1 652 ? 188.41000 156.94200 183.22500 1.000 53.93193 652 ILE A O 1
ATOM 4983 N N . LYS A 1 653 ? 188.15800 159.03100 182.45800 1.000 55.23390 653 LYS A N 1
ATOM 4984 C CA . LYS A 1 653 ? 189.12200 158.88000 181.38400 1.000 55.23390 653 LYS A CA 1
ATOM 4985 C C . LYS A 1 653 ? 190.25200 159.88100 181.56200 1.000 55.23390 653 LYS A C 1
ATOM 4986 O O . LYS A 1 653 ? 190.10600 160.89600 182.24600 1.000 55.23390 653 LYS A O 1
ATOM 4992 N N . LYS A 1 654 ? 191.38900 159.58200 180.94100 1.000 54.99897 654 LYS A N 1
ATOM 4993 C CA . LYS A 1 654 ? 192.50900 160.50900 180.96800 1.000 54.99897 654 LYS A CA 1
ATOM 4994 C C . LYS A 1 654 ? 192.11200 161.81400 180.29800 1.000 54.99897 654 LYS A C 1
ATOM 4995 O O . LYS A 1 654 ? 191.41600 161.81900 179.28100 1.000 54.99897 654 LYS A O 1
ATOM 5001 N N . TYR A 1 655 ? 192.54600 162.92700 180.87700 1.000 54.15727 655 TYR A N 1
ATOM 5002 C CA . TYR A 1 655 ? 192.15800 164.24100 180.37700 1.000 54.15727 655 TYR A CA 1
ATOM 5003 C C . TYR A 1 655 ? 193.14800 164.68800 179.31300 1.000 54.15727 655 TYR A C 1
ATOM 5004 O O . TYR A 1 655 ? 194.22000 165.20900 179.62300 1.000 54.15727 655 TYR A O 1
ATOM 5013 N N . TYR A 1 656 ? 192.78400 164.47800 178.05300 1.000 61.65220 656 TYR A N 1
ATOM 5014 C CA . TYR A 1 656 ? 193.42400 165.10900 176.91200 1.000 61.65220 656 TYR A CA 1
ATOM 5015 C C . TYR A 1 656 ? 192.38500 165.97800 176.22500 1.000 61.65220 656 TYR A C 1
ATOM 5016 O O . TYR A 1 656 ? 191.21800 165.59300 176.12400 1.000 61.65220 656 TYR A O 1
ATOM 5025 N N . THR A 1 657 ? 192.80000 167.14700 175.75800 1.000 67.65505 657 THR A N 1
ATOM 5026 C CA . THR A 1 657 ? 191.87400 168.12800 175.21600 1.000 67.65505 657 THR A CA 1
ATOM 5027 C C . THR A 1 657 ? 192.26300 168.51500 173.79700 1.000 67.65505 657 THR A C 1
ATOM 5028 O O . THR A 1 657 ? 193.44700 168.63700 173.47600 1.000 67.65505 657 THR A O 1
ATOM 5032 N N . LEU A 1 658 ? 191.25200 168.68100 172.94600 1.000 72.26343 658 LEU A N 1
ATOM 5033 C CA . LEU A 1 658 ? 191.42200 169.17800 171.59000 1.000 72.26343 658 LEU A CA 1
ATOM 5034 C C . LEU A 1 658 ? 191.22200 170.67700 171.48000 1.000 72.26343 658 LEU A C 1
ATOM 5035 O O . LEU A 1 658 ? 191.28600 171.21600 170.37100 1.000 72.26343 658 LEU A O 1
ATOM 5040 N N . TYR A 1 659 ? 190.96800 171.36800 172.58600 1.000 77.25885 659 TYR A N 1
ATOM 5041 C CA . TYR A 1 659 ? 190.43800 172.71800 172.47900 1.000 77.25885 659 TYR A CA 1
ATOM 5042 C C . TYR A 1 659 ? 191.50200 173.79800 172.42500 1.000 77.25885 659 TYR A C 1
ATOM 5043 O O . TYR A 1 659 ? 191.62800 174.45200 171.38600 1.000 77.25885 659 TYR A O 1
ATOM 5052 N N . VAL A 1 660 ? 192.28400 174.03400 173.47500 1.000 91.27180 660 VAL A N 1
ATOM 5053 C CA . VAL A 1 660 ? 193.38300 174.94600 173.19500 1.000 91.27180 660 VAL A CA 1
ATOM 5054 C C . VAL A 1 660 ? 194.76500 174.43500 173.58300 1.000 91.27180 660 VAL A C 1
ATOM 5055 O O . VAL A 1 660 ? 195.44300 173.80100 172.76600 1.000 91.27180 660 VAL A O 1
ATOM 5059 N N . ARG A 1 661 ? 195.12700 174.58200 174.85700 1.000 101.80741 661 ARG A N 1
ATOM 5060 C CA . ARG A 1 661 ? 196.52600 174.76600 175.24500 1.000 101.80741 661 ARG A CA 1
ATOM 5061 C C . ARG A 1 661 ? 196.57000 174.99600 176.75700 1.000 101.80741 661 ARG A C 1
ATOM 5062 O O . ARG A 1 661 ? 195.49700 175.11500 177.35600 1.000 101.80741 661 ARG A O 1
ATOM 5070 N N . LYS A 1 662 ? 197.73300 175.06400 177.42500 1.000 107.10463 662 LYS A N 1
ATOM 5071 C CA . LYS A 1 662 ? 199.10900 174.78300 176.98200 1.000 107.10463 662 LYS A CA 1
ATOM 5072 C C . LYS A 1 662 ? 199.93000 174.46600 178.21500 1.000 107.10463 662 LYS A C 1
ATOM 5073 O O . LYS A 1 662 ? 199.39000 174.05200 179.23900 1.000 107.10463 662 LYS A O 1
ATOM 5079 N N . HIS A 1 663 ? 201.24400 174.64400 178.10300 1.000 109.43561 663 HIS A N 1
ATOM 5080 C CA . HIS A 1 663 ? 202.20200 174.49300 179.19600 1.000 109.43561 663 HIS A CA 1
ATOM 5081 C C . HIS A 1 663 ? 202.17000 173.10700 179.81900 1.000 109.43561 663 HIS A C 1
ATOM 5082 O O . HIS A 1 663 ? 202.91200 172.84100 180.77300 1.000 109.43561 663 HIS A O 1
ATOM 5089 N N . ILE A 1 664 ? 201.34300 172.21600 179.28900 1.000 100.25665 664 ILE A N 1
ATOM 5090 C CA . ILE A 1 664 ? 201.09900 170.89200 179.84400 1.000 100.25665 664 ILE A CA 1
ATOM 5091 C C . ILE A 1 664 ? 200.82300 169.99300 178.64800 1.000 100.25665 664 ILE A C 1
ATOM 5092 O O . ILE A 1 664 ? 199.93400 170.29900 177.84100 1.000 100.25665 664 ILE A O 1
ATOM 5097 N N . PRO A 1 665 ? 201.56100 168.91400 178.46900 1.000 93.02887 665 PRO A N 1
ATOM 5098 C CA . PRO A 1 665 ? 201.31800 168.05300 177.30500 1.000 93.02887 665 PRO A CA 1
ATOM 5099 C C . PRO A 1 665 ? 200.01400 167.28000 177.40600 1.000 93.02887 665 PRO A C 1
ATOM 5100 O O . PRO A 1 665 ? 200.02600 166.06600 177.62700 1.000 93.02887 665 PRO A O 1
ATOM 5104 N N . ASN A 1 666 ? 198.88300 167.96800 177.24500 1.000 79.17206 666 ASN A N 1
ATOM 5105 C CA . ASN A 1 666 ? 197.57200 167.32600 177.15300 1.000 79.17206 666 ASN A CA 1
ATOM 5106 C C . ASN A 1 666 ? 196.91500 167.83700 175.87400 1.000 79.17206 666 ASN A C 1
ATOM 5107 O O . ASN A 1 666 ? 196.17000 168.81900 175.87500 1.000 79.17206 666 ASN A O 1
ATOM 5112 N N . ASN A 1 667 ? 197.20200 167.16100 174.76800 1.000 70.70671 667 ASN A N 1
ATOM 5113 C CA . ASN A 1 667 ? 196.65200 167.52700 173.47300 1.000 70.70671 667 ASN A CA 1
ATOM 5114 C C . ASN A 1 667 ? 196.44400 166.24400 172.69000 1.000 70.70671 667 ASN A C 1
ATOM 5115 O O . ASN A 1 667 ? 197.36300 165.42800 172.59300 1.000 70.70671 667 ASN A O 1
ATOM 5120 N N . LEU A 1 668 ? 195.24100 166.05800 172.15000 1.000 68.57073 668 LEU A N 1
ATOM 5121 C CA . LEU A 1 668 ? 194.91900 164.78300 171.52000 1.000 68.57073 668 LEU A CA 1
ATOM 5122 C C . LEU A 1 668 ? 195.72000 164.55900 170.24600 1.000 68.57073 668 LEU A C 1
ATOM 5123 O O . LEU A 1 668 ? 196.12900 163.42800 169.96200 1.000 68.57073 668 LEU A O 1
ATOM 5128 N N . VAL A 1 669 ? 195.95600 165.61000 169.46200 1.000 67.90412 669 VAL A N 1
ATOM 5129 C CA . VAL A 1 669 ? 196.67800 165.42300 168.20900 1.000 67.90412 669 VAL A CA 1
ATOM 5130 C C . VAL A 1 669 ? 198.13500 165.07400 168.47800 1.000 67.90412 669 VAL A C 1
ATOM 5131 O O . VAL A 1 669 ? 198.70200 164.18200 167.83600 1.000 67.90412 669 VAL A O 1
ATOM 5135 N N . ASP A 1 670 ? 198.76100 165.75800 169.43600 1.000 72.21445 670 ASP A N 1
ATOM 5136 C CA . ASP A 1 670 ? 200.13100 165.42400 169.80700 1.000 72.21445 670 ASP A CA 1
ATOM 5137 C C . ASP A 1 670 ? 200.22200 164.01200 170.36600 1.000 72.21445 670 ASP A C 1
ATOM 5138 O O . ASP A 1 670 ? 201.16200 163.27200 170.05500 1.000 72.21445 670 ASP A O 1
ATOM 5143 N N . GLU A 1 671 ? 199.24600 163.61500 171.18200 1.000 73.97586 671 GLU A N 1
ATOM 5144 C CA . GLU A 1 671 ? 199.23400 162.25700 171.71100 1.000 73.97586 671 GLU A CA 1
ATOM 5145 C C . GLU A 1 671 ? 199.11000 161.23100 170.59400 1.000 73.97586 671 GLU A C 1
ATOM 5146 O O . GLU A 1 671 ? 199.79400 160.20200 170.60900 1.000 73.97586 671 GLU A O 1
ATOM 5152 N N . LEU A 1 672 ? 198.23800 161.48900 169.61600 1.000 70.86510 672 LEU A N 1
ATOM 5153 C CA . LEU A 1 672 ? 198.07700 160.55500 168.50800 1.000 70.86510 672 LEU A CA 1
ATOM 5154 C C . LEU A 1 672 ? 199.35300 160.45100 167.68900 1.000 70.86510 672 LEU A C 1
ATOM 5155 O O . LEU A 1 672 ? 199.74400 159.35400 167.27500 1.000 70.86510 672 LEU A O 1
ATOM 5160 N N . GLU A 1 673 ? 200.01800 161.58000 167.43900 1.000 77.01559 673 GLU A N 1
ATOM 5161 C CA . GLU A 1 673 ? 201.29900 161.51900 166.74300 1.000 77.01559 673 GLU A CA 1
ATOM 5162 C C . GLU A 1 673 ? 202.34000 160.76100 167.55300 1.000 77.01559 673 GLU A C 1
ATOM 5163 O O . GLU A 1 673 ? 203.22300 160.11500 166.98000 1.000 77.01559 673 GLU A O 1
ATOM 5169 N N . LYS A 1 674 ? 202.25400 160.82600 168.88000 1.000 77.53555 674 LYS A N 1
ATOM 5170 C CA . LYS A 1 674 ? 203.19600 160.10100 169.72100 1.000 77.53555 674 LYS A CA 1
ATOM 5171 C C . LYS A 1 674 ? 202.89700 158.60900 169.79200 1.000 77.53555 674 LYS A C 1
ATOM 5172 O O . LYS A 1 674 ? 203.81700 157.81900 170.02000 1.000 77.53555 674 LYS A O 1
ATOM 5178 N N . LEU A 1 675 ? 201.64600 158.20600 169.59600 1.000 76.62758 675 LEU A N 1
ATOM 5179 C CA . LEU A 1 675 ? 201.25800 156.80300 169.65200 1.000 76.62758 675 LEU A CA 1
ATOM 5180 C C . LEU A 1 675 ? 201.52100 156.05700 168.35100 1.000 76.62758 675 LEU A C 1
ATOM 5181 O O . LEU A 1 675 ? 201.28600 154.84800 168.28800 1.000 76.62758 675 LEU A O 1
ATOM 5186 N N . MET A 1 676 ? 202.00000 156.73800 167.31900 1.000 85.49790 676 MET A N 1
ATOM 5187 C CA . MET A 1 676 ? 202.18300 156.12300 166.01400 1.000 85.49790 676 MET A CA 1
ATOM 5188 C C . MET A 1 676 ? 203.55100 155.46600 165.90600 1.000 85.49790 676 MET A C 1
ATOM 5189 O O . MET A 1 676 ? 204.45700 155.71700 166.70300 1.000 85.49790 676 MET A O 1
ATOM 5194 N N . LYS A 1 677 ? 203.69600 154.62000 164.88900 1.000 93.52734 677 LYS A N 1
ATOM 5195 C CA . LYS A 1 677 ? 204.97400 153.98600 164.62300 1.000 93.52734 677 LYS A CA 1
ATOM 5196 C C . LYS A 1 677 ? 205.94800 155.00000 164.03200 1.000 93.52734 677 LYS A C 1
ATOM 5197 O O . LYS A 1 677 ? 205.61900 156.16900 163.80900 1.000 93.52734 677 LYS A O 1
ATOM 5203 N N . SER A 1 678 ? 207.17100 154.54100 163.77800 1.000 99.30255 678 SER A N 1
ATOM 5204 C CA . SER A 1 678 ? 208.22500 155.41400 163.27900 1.000 99.30255 678 SER A CA 1
ATOM 5205 C C . SER A 1 678 ? 207.85800 156.00700 161.92600 1.000 99.30255 678 SER A C 1
ATOM 5206 O O . SER A 1 678 ? 207.63400 157.21600 161.81500 1.000 99.30255 678 SER A O 1
ATOM 5209 N N . GLY A 1 679 ? 207.78600 155.17200 160.89400 1.000 96.39298 679 GLY A N 1
ATOM 5210 C CA . GLY A 1 679 ? 207.38600 155.66000 159.59200 1.000 96.39298 679 GLY A CA 1
ATOM 5211 C C . GLY A 1 679 ? 205.91000 155.47700 159.31600 1.000 96.39298 679 GLY A C 1
ATOM 5212 O O . GLY A 1 679 ? 205.47700 154.40200 158.89300 1.000 96.39298 679 GLY A O 1
ATOM 5213 N N . THR A 1 680 ? 205.12600 156.52600 159.55300 1.000 90.79640 680 THR A N 1
ATOM 5214 C CA . THR A 1 680 ? 203.71400 156.54300 159.19800 1.000 90.79640 680 THR A CA 1
ATOM 5215 C C . THR A 1 680 ? 203.26400 157.85900 158.59100 1.000 90.79640 680 THR A C 1
ATOM 5216 O O . THR A 1 680 ? 202.34200 157.85200 157.76800 1.000 90.79640 680 THR A O 1
ATOM 5220 N N . LEU A 1 681 ? 203.89700 158.97900 158.94000 1.000 88.22919 681 LEU A N 1
ATOM 5221 C CA . LEU A 1 681 ? 203.58000 160.24500 158.29000 1.000 88.22919 681 LEU A CA 1
ATOM 5222 C C . LEU A 1 681 ? 203.92800 160.19400 156.81000 1.000 88.22919 681 LEU A C 1
ATOM 5223 O O . LEU A 1 681 ? 203.12700 160.60000 155.96000 1.000 88.22919 681 LEU A O 1
ATOM 5228 N N . GLU A 1 682 ? 205.11900 159.69100 156.48200 1.000 89.86794 682 GLU A N 1
ATOM 5229 C CA . GLU A 1 682 ? 205.49200 159.55200 155.08200 1.000 89.86794 682 GLU A CA 1
ATOM 5230 C C . GLU A 1 682 ? 204.62600 158.52000 154.37400 1.000 89.86794 682 GLU A C 1
ATOM 5231 O O . GLU A 1 682 ? 204.38700 158.64000 153.16900 1.000 89.86794 682 GLU A O 1
ATOM 5237 N N . LYS A 1 683 ? 204.14000 157.50900 155.09600 1.000 84.52758 683 LYS A N 1
ATOM 5238 C CA . LYS A 1 683 ? 203.15500 156.61000 154.50600 1.000 84.52758 683 LYS A CA 1
ATOM 5239 C C . LYS A 1 683 ? 201.81600 157.30300 154.31400 1.000 84.52758 683 LYS A C 1
ATOM 5240 O O . LYS A 1 683 ? 201.06300 156.95000 153.40300 1.000 84.52758 683 LYS A O 1
ATOM 5246 N N . MET A 1 684 ? 201.49600 158.27900 155.16200 1.000 81.12634 684 MET A N 1
ATOM 5247 C CA . MET A 1 684 ? 200.25600 159.02400 154.98500 1.000 81.12634 684 MET A CA 1
ATOM 5248 C C . MET A 1 684 ? 200.34500 159.97400 153.80200 1.000 81.12634 684 MET A C 1
ATOM 5249 O O . MET A 1 684 ? 199.33000 160.25500 153.15700 1.000 81.12634 684 MET A O 1
ATOM 5254 N N . LYS A 1 685 ? 201.54000 160.48100 153.50600 1.000 76.96945 685 LYS A N 1
ATOM 5255 C CA . LYS A 1 685 ? 201.69300 161.40700 152.39200 1.000 76.96945 685 LYS A CA 1
ATOM 5256 C C . LYS A 1 685 ? 201.76900 160.69400 151.05000 1.000 76.96945 685 LYS A C 1
ATOM 5257 O O . LYS A 1 685 ? 201.39000 161.27200 150.02700 1.000 76.96945 685 LYS A O 1
ATOM 5263 N N . LYS A 1 686 ? 202.24900 159.45300 151.03000 1.000 81.37416 686 LYS A N 1
ATOM 5264 C CA . LYS A 1 686 ? 202.48500 158.73700 149.78400 1.000 81.37416 686 LYS A CA 1
ATOM 5265 C C . LYS A 1 686 ? 201.22700 158.11700 149.19400 1.000 81.37416 686 LYS A C 1
ATOM 5266 O O . LYS A 1 686 ? 201.32900 157.36100 148.22400 1.000 81.37416 686 LYS A O 1
ATOM 5272 N N . SER A 1 687 ? 200.05800 158.40000 149.75400 1.000 78.38182 687 SER A N 1
ATOM 5273 C CA . SER A 1 687 ? 198.79900 158.09700 149.09900 1.000 78.38182 687 SER A CA 1
ATOM 5274 C C . SER A 1 687 ? 198.38000 159.29900 148.25500 1.000 78.38182 687 SER A C 1
ATOM 5275 O O . SER A 1 687 ? 199.02100 160.35100 148.27800 1.000 78.38182 687 SER A O 1
ATOM 5278 N N . LEU A 1 688 ? 197.29300 159.14900 147.50000 1.000 74.13247 688 LEU A N 1
ATOM 5279 C CA . LEU A 1 688 ? 196.59200 160.28600 146.90600 1.000 74.13247 688 LEU A CA 1
ATOM 5280 C C . LEU A 1 688 ? 197.51200 161.10800 145.99800 1.000 74.13247 688 LEU A C 1
ATOM 5281 O O . LEU A 1 688 ? 197.89100 162.23500 146.31100 1.000 74.13247 688 LEU A O 1
ATOM 5286 N N . THR A 1 689 ? 197.89500 160.51100 144.87600 1.000 72.64051 689 THR A N 1
ATOM 5287 C CA . THR A 1 689 ? 198.70000 161.23600 143.90100 1.000 72.64051 689 THR A CA 1
ATOM 5288 C C . THR A 1 689 ? 197.79300 162.08600 143.01900 1.000 72.64051 689 THR A C 1
ATOM 5289 O O . THR A 1 689 ? 196.82700 161.58000 142.44500 1.000 72.64051 689 THR A O 1
ATOM 5293 N N . PHE A 1 690 ? 198.11000 163.37500 142.91400 1.000 67.22940 690 PHE A N 1
ATOM 5294 C CA . PHE A 1 690 ? 197.30100 164.32000 142.15500 1.000 67.22940 690 PHE A CA 1
ATOM 5295 C C . PHE A 1 690 ? 197.84000 164.43700 140.73600 1.000 67.22940 690 PHE A C 1
ATOM 5296 O O . PHE A 1 690 ? 199.05200 164.55500 140.53800 1.000 67.22940 690 PHE A O 1
ATOM 5304 N N . LEU A 1 691 ? 196.94400 164.40900 139.75100 1.000 70.31069 691 LEU A N 1
ATOM 5305 C CA . LEU A 1 691 ? 197.35300 164.33900 138.35400 1.000 70.31069 691 LEU A CA 1
ATOM 5306 C C . LEU A 1 691 ? 196.88400 165.52700 137.53100 1.000 70.31069 691 LEU A C 1
ATOM 5307 O O . LEU A 1 691 ? 197.68000 166.10800 136.78700 1.000 70.31069 691 LEU A O 1
ATOM 5312 N N . VAL A 1 692 ? 195.61700 165.90900 137.63700 1.000 66.87428 692 VAL A N 1
ATOM 5313 C CA . VAL A 1 692 ? 195.04000 166.96300 136.81300 1.000 66.87428 692 VAL A CA 1
ATOM 5314 C C . VAL A 1 692 ? 194.87300 168.20200 137.68000 1.000 66.87428 692 VAL A C 1
ATOM 5315 O O . VAL A 1 692 ? 194.00900 168.24100 138.56300 1.000 66.87428 692 VAL A O 1
ATOM 5319 N N . HIS A 1 693 ? 195.69500 169.21800 137.42600 1.000 66.63431 693 HIS A N 1
ATOM 5320 C CA . HIS A 1 693 ? 195.62200 170.46600 138.16900 1.000 66.63431 693 HIS A CA 1
ATOM 5321 C C . HIS A 1 693 ? 194.26600 171.13400 137.96200 1.000 66.63431 693 HIS A C 1
ATOM 5322 O O . HIS A 1 693 ? 193.54200 170.84800 137.01000 1.000 66.63431 693 HIS A O 1
ATOM 5329 N N . VAL A 1 694 ? 193.92400 172.03800 138.87900 1.000 70.47669 694 VAL A N 1
ATOM 5330 C CA . VAL A 1 694 ? 192.66600 172.76700 138.75600 1.000 70.47669 694 VAL A CA 1
ATOM 5331 C C . VAL A 1 694 ? 192.76500 173.82000 137.66400 1.000 70.47669 694 VAL A C 1
ATOM 5332 O O . VAL A 1 694 ? 191.81100 174.04500 136.91300 1.000 70.47669 694 VAL A O 1
ATOM 5336 N N . ASN A 1 695 ? 193.91000 174.49600 137.56600 1.000 76.11795 695 ASN A N 1
ATOM 5337 C CA . ASN A 1 695 ? 194.08300 175.51400 136.53900 1.000 76.11795 695 ASN A CA 1
ATOM 5338 C C . ASN A 1 695 ? 194.08100 174.92600 135.13700 1.000 76.11795 695 ASN A C 1
ATOM 5339 O O . ASN A 1 695 ? 193.77200 175.64100 134.18100 1.000 76.11795 695 ASN A O 1
ATOM 5344 N N . SER A 1 696 ? 194.41900 173.64600 134.99500 1.000 76.09703 696 SER A N 1
ATOM 5345 C CA . SER A 1 696 ? 194.39800 173.00800 133.68600 1.000 76.09703 696 SER A CA 1
ATOM 5346 C C . SER A 1 696 ? 192.99900 172.57600 133.28100 1.000 76.09703 696 SER A C 1
ATOM 5347 O O . SER A 1 696 ? 192.72700 172.42400 132.08800 1.000 76.09703 696 SER A O 1
ATOM 5350 N N . PHE A 1 697 ? 192.11200 172.35800 134.24400 1.000 78.97519 697 PHE A N 1
ATOM 5351 C CA . PHE A 1 697 ? 190.75300 171.93800 133.94500 1.000 78.97519 697 PHE A CA 1
ATOM 5352 C C . PHE A 1 697 ? 189.76800 173.09700 133.96100 1.000 78.97519 697 PHE A C 1
ATOM 5353 O O . PHE A 1 697 ? 188.66800 172.96000 133.42000 1.000 78.97519 697 PHE A O 1
ATOM 5361 N N . LEU A 1 698 ? 190.13300 174.23000 134.55900 1.000 76.22132 698 LEU A N 1
ATOM 5362 C CA . LEU A 1 698 ? 189.26300 175.39800 134.51700 1.000 76.22132 698 LEU A CA 1
ATOM 5363 C C . LEU A 1 698 ? 189.23500 175.99900 133.12100 1.000 76.22132 698 LEU A C 1
ATOM 5364 O O . LEU A 1 698 ? 188.16100 176.24400 132.56700 1.000 76.22132 698 LEU A O 1
ATOM 5369 N N . GLN A 1 699 ? 190.40600 176.16600 132.50800 1.000 74.94462 699 GLN A N 1
ATOM 5370 C CA . GLN A 1 699 ? 190.55200 176.83000 131.21700 1.000 74.94462 699 GLN A CA 1
ATOM 5371 C C . GLN A 1 699 ? 189.65900 176.21900 130.14200 1.000 74.94462 699 GLN A C 1
ATOM 5372 O O . GLN A 1 699 ? 189.51000 176.78900 129.05800 1.000 74.94462 699 GLN A O 1
ATOM 5378 N N . LEU A 1 700 ? 189.04800 175.06900 130.43300 1.000 77.62528 700 LEU A N 1
ATOM 5379 C CA . LEU A 1 700 ? 188.14900 174.40600 129.50400 1.000 77.62528 700 LEU A CA 1
ATOM 5380 C C . LEU A 1 700 ? 186.70800 174.32500 129.98300 1.000 77.62528 700 LEU A C 1
ATOM 5381 O O . LEU A 1 700 ? 185.84400 173.92500 129.19800 1.000 77.62528 700 LEU A O 1
ATOM 5386 N N . ASP A 1 701 ? 186.41800 174.67500 131.23400 1.000 82.67257 701 ASP A N 1
ATOM 5387 C CA . ASP A 1 701 ? 185.06500 174.53400 131.75900 1.000 82.67257 701 ASP A CA 1
ATOM 5388 C C . ASP A 1 701 ? 184.57800 175.82900 132.40300 1.000 82.67257 701 ASP A C 1
ATOM 5389 O O . ASP A 1 701 ? 183.40700 176.19700 132.28000 1.000 82.67257 701 ASP A O 1
ATOM 5394 N N . PHE A 1 702 ? 185.48200 176.52800 133.07900 1.000 75.12834 702 PHE A N 1
ATOM 5395 C CA . PHE A 1 702 ? 185.20600 177.80200 133.73100 1.000 75.12834 702 PHE A CA 1
ATOM 5396 C C . PHE A 1 702 ? 186.21600 178.78000 133.15700 1.000 75.12834 702 PHE A C 1
ATOM 5397 O O . PHE A 1 702 ? 187.42200 178.54800 133.27500 1.000 75.12834 702 PHE A O 1
ATOM 5405 N N . PHE A 1 703 ? 185.73100 179.86700 132.55400 1.000 69.74554 703 PHE A N 1
ATOM 5406 C CA . PHE A 1 703 ? 186.50800 180.73000 131.66400 1.000 69.74554 703 PHE A CA 1
ATOM 5407 C C . PHE A 1 703 ? 186.67800 180.08300 130.29900 1.000 69.74554 703 PHE A C 1
ATOM 5408 O O . PHE A 1 703 ? 187.65200 180.36600 129.59900 1.000 69.74554 703 PHE A O 1
ATOM 5416 N N . HIS A 1 704 ? 185.75700 179.20000 129.91300 1.000 78.76731 704 HIS A N 1
ATOM 5417 C CA . HIS A 1 704 ? 185.80200 178.68300 128.55100 1.000 78.76731 704 HIS A CA 1
ATOM 5418 C C . HIS A 1 704 ? 185.51200 179.77700 127.53700 1.000 78.76731 704 HIS A C 1
ATOM 5419 O O . HIS A 1 704 ? 185.93400 179.67800 126.38100 1.000 78.76731 704 HIS A O 1
ATOM 5426 N N . GLN A 1 705 ? 184.79900 180.82200 127.95000 1.000 74.60729 705 GLN A N 1
ATOM 5427 C CA . GLN A 1 705 ? 184.44900 181.90300 127.04200 1.000 74.60729 705 GLN A CA 1
ATOM 5428 C C . GLN A 1 705 ? 185.67400 182.66200 126.55400 1.000 74.60729 705 GLN A C 1
ATOM 5429 O O . GLN A 1 705 ? 185.59800 183.33800 125.52500 1.000 74.60729 705 GLN A O 1
ATOM 5435 N N . LEU A 1 706 ? 186.79800 182.56500 127.26000 1.000 67.14375 706 LEU A N 1
ATOM 5436 C CA . LEU A 1 706 ? 188.03600 183.23100 126.85500 1.000 67.14375 706 LEU A CA 1
ATOM 5437 C C . LEU A 1 706 ? 188.87900 182.34000 125.95300 1.000 67.14375 706 LEU A C 1
ATOM 5438 O O . LEU A 1 706 ? 190.07300 182.16400 126.17200 1.000 67.14375 706 LEU A O 1
ATOM 5443 N N . ASN A 1 707 ? 188.26800 181.78300 124.91300 1.000 74.15698 707 ASN A N 1
ATOM 5444 C CA . ASN A 1 707 ? 188.96400 180.88800 123.99700 1.000 74.15698 707 ASN A CA 1
ATOM 5445 C C . ASN A 1 707 ? 188.55000 181.22800 122.57600 1.000 74.15698 707 ASN A C 1
ATOM 5446 O O . ASN A 1 707 ? 187.36100 181.18200 122.25100 1.000 74.15698 707 ASN A O 1
ATOM 5451 N N . GLU A 1 708 ? 189.51900 181.57300 121.74200 1.000 79.59283 708 GLU A N 1
ATOM 5452 C CA . GLU A 1 708 ? 189.25000 181.80900 120.33400 1.000 79.59283 708 GLU A CA 1
ATOM 5453 C C . GLU A 1 708 ? 188.76700 180.52000 119.68700 1.000 79.59283 708 GLU A C 1
ATOM 5454 O O . GLU A 1 708 ? 189.50900 179.52800 119.67900 1.000 79.59283 708 GLU A O 1
ATOM 5460 N N . PRO A 1 709 ? 187.55500 180.47800 119.14500 1.000 85.30475 709 PRO A N 1
ATOM 5461 C CA . PRO A 1 709 ? 187.11800 179.28900 118.41800 1.000 85.30475 709 PRO A CA 1
ATOM 5462 C C . PRO A 1 709 ? 187.96800 179.09100 117.17800 1.000 85.30475 709 PRO A C 1
ATOM 5463 O O . PRO A 1 709 ? 188.16100 180.03600 116.39900 1.000 85.30475 709 PRO A O 1
ATOM 5467 N N . PRO A 1 710 ? 188.50500 177.89000 116.97000 1.000 93.23409 710 PRO A N 1
ATOM 5468 C CA . PRO A 1 710 ? 189.40800 177.67200 115.83500 1.000 93.23409 710 PRO A CA 1
ATOM 5469 C C . PRO A 1 710 ? 188.72200 177.98900 114.51600 1.000 93.23409 710 PRO A C 1
ATOM 5470 O O . PRO A 1 710 ? 187.49400 178.05500 114.42400 1.000 93.23409 710 PRO A O 1
ATOM 5474 N N . LEU A 1 711 ? 189.53900 178.19700 113.48500 1.000 100.31139 711 LEU A N 1
ATOM 5475 C CA . LEU A 1 711 ? 189.01900 178.56300 112.17300 1.000 100.31139 711 LEU A CA 1
ATOM 5476 C C . LEU A 1 711 ? 188.01900 177.51500 111.69800 1.000 100.31139 711 LEU A C 1
ATOM 5477 O O . LEU A 1 711 ? 188.36500 176.34400 111.51600 1.000 100.31139 711 LEU A O 1
ATOM 5482 N N . GLY A 1 712 ? 186.76300 177.92300 111.53600 1.000 104.19619 712 GLY A N 1
ATOM 5483 C CA . GLY A 1 712 ? 185.71000 176.97200 111.24800 1.000 104.19619 712 GLY A CA 1
ATOM 5484 C C . GLY A 1 712 ? 184.59200 176.98200 112.27000 1.000 104.19619 712 GLY A C 1
ATOM 5485 O O . GLY A 1 712 ? 183.80800 177.93300 112.33700 1.000 104.19619 712 GLY A O 1
ATOM 5486 N N . LEU A 1 713 ? 184.51100 175.91300 113.06300 1.000 104.71665 713 LEU A N 1
ATOM 5487 C CA . LEU A 1 713 ? 183.43500 175.62700 114.00600 1.000 104.71665 713 LEU A CA 1
ATOM 5488 C C . LEU A 1 713 ? 183.08800 176.81600 114.89500 1.000 104.71665 713 LEU A C 1
ATOM 5489 O O . LEU A 1 713 ? 183.94900 177.65600 115.18300 1.000 104.71665 713 LEU A O 1
ATOM 5494 N N . PRO A 1 714 ? 181.83500 176.92100 115.34300 1.000 106.82587 714 PRO A N 1
ATOM 5495 C CA . PRO A 1 714 ? 181.48000 177.94400 116.33500 1.000 106.82587 714 PRO A CA 1
ATOM 5496 C C . PRO A 1 714 ? 181.83000 177.50900 117.74900 1.000 106.82587 714 PRO A C 1
ATOM 5497 O O . PRO A 1 714 ? 182.50600 176.49300 117.93800 1.000 106.82587 714 PRO A O 1
ATOM 5501 N N . ARG A 1 715 ? 181.38900 178.28100 118.74200 1.000 100.10809 715 ARG A N 1
ATOM 5502 C CA . ARG A 1 715 ? 181.66300 177.96500 120.13900 1.000 100.10809 715 ARG A CA 1
ATOM 5503 C C . ARG A 1 715 ? 181.22800 176.54600 120.47700 1.000 100.10809 715 ARG A C 1
ATOM 5504 O O . ARG A 1 715 ? 180.16000 176.09300 120.06100 1.000 100.10809 715 ARG A O 1
ATOM 5512 N N . SER A 1 716 ? 182.06900 175.84600 121.23100 1.000 102.03402 716 SER A N 1
ATOM 5513 C CA . SER A 1 716 ? 181.77400 174.50500 121.71800 1.000 102.03402 716 SER A CA 1
ATOM 5514 C C . SER A 1 716 ? 181.53600 174.58400 123.21900 1.000 102.03402 716 SER A C 1
ATOM 5515 O O . SER A 1 716 ? 182.48000 174.80700 123.98200 1.000 102.03402 716 SER A O 1
ATOM 5518 N N . TYR A 1 717 ? 180.28300 174.38700 123.63800 1.000 101.52560 717 TYR A N 1
ATOM 5519 C CA . TYR A 1 717 ? 179.89600 174.60700 125.02600 1.000 101.52560 717 TYR A CA 1
ATOM 5520 C C . TYR A 1 717 ? 180.78500 173.80000 125.97900 1.000 101.52560 717 TYR A C 1
ATOM 5521 O O . TYR A 1 717 ? 181.35700 172.77900 125.59000 1.000 101.52560 717 TYR A O 1
ATOM 5530 N N . PRO A 1 718 ? 180.92700 174.25400 127.22900 1.000 94.90606 718 PRO A N 1
ATOM 5531 C CA . PRO A 1 718 ? 182.05500 173.81900 128.06400 1.000 94.90606 718 PRO A CA 1
ATOM 5532 C C . PRO A 1 718 ? 182.06300 172.32400 128.33900 1.000 94.90606 718 PRO A C 1
ATOM 5533 O O . PRO A 1 718 ? 181.12800 171.58500 128.03000 1.000 94.90606 718 PRO A O 1
ATOM 5537 N N . LEU A 1 719 ? 183.15400 171.88500 128.96500 1.000 92.49922 719 LEU A N 1
ATOM 5538 C CA . LEU A 1 719 ? 183.45900 170.47300 129.14800 1.000 92.49922 719 LEU A CA 1
ATOM 5539 C C . LEU A 1 719 ? 182.64900 169.81100 130.25400 1.000 92.49922 719 LEU A C 1
ATOM 5540 O O . LEU A 1 719 ? 182.98100 168.69600 130.65700 1.000 92.49922 719 LEU A O 1
ATOM 5545 N N . SER A 1 720 ? 181.61100 170.45700 130.77200 1.000 97.07335 720 SER A N 1
ATOM 5546 C CA . SER A 1 720 ? 180.72700 169.77800 131.71100 1.000 97.07335 720 SER A CA 1
ATOM 5547 C C . SER A 1 720 ? 179.42700 169.34900 131.03900 1.000 97.07335 720 SER A C 1
ATOM 5548 O O . SER A 1 720 ? 178.96700 168.21300 131.22100 1.000 97.07335 720 SER A O 1
ATOM 5551 N N . LEU A 1 721 ? 178.83200 170.24900 130.25400 1.000 99.57028 721 LEU A N 1
ATOM 5552 C CA . LEU A 1 721 ? 177.65200 169.88800 129.47900 1.000 99.57028 721 LEU A CA 1
ATOM 5553 C C . LEU A 1 721 ? 177.97500 168.79000 128.48000 1.000 99.57028 721 LEU A C 1
ATOM 5554 O O . LEU A 1 721 ? 177.20100 167.84000 128.31700 1.000 99.57028 721 LEU A O 1
ATOM 5559 N N . VAL A 1 722 ? 179.11600 168.90500 127.80000 1.000 96.32681 722 VAL A N 1
ATOM 5560 C CA . VAL A 1 722 ? 179.52700 167.86500 126.86500 1.000 96.32681 722 VAL A CA 1
ATOM 5561 C C . VAL A 1 722 ? 179.64000 166.52900 127.57900 1.000 96.32681 722 VAL A C 1
ATOM 5562 O O . VAL A 1 722 ? 179.18300 165.49700 127.07300 1.000 96.32681 722 VAL A O 1
ATOM 5566 N N . LEU A 1 723 ? 180.22100 166.53100 128.77900 1.000 98.65607 723 LEU A N 1
ATOM 5567 C CA . LEU A 1 723 ? 180.40200 165.28700 129.51700 1.000 98.65607 723 LEU A CA 1
ATOM 5568 C C . LEU A 1 723 ? 179.06600 164.66200 129.88400 1.000 98.65607 723 LEU A C 1
ATOM 5569 O O . LEU A 1 723 ? 178.85100 163.46700 129.65700 1.000 98.65607 723 LEU A O 1
ATOM 5574 N N . GLU A 1 724 ? 178.15000 165.45000 130.45000 1.000 102.41992 724 GLU A N 1
ATOM 5575 C CA . GLU A 1 724 ? 176.88800 164.86300 130.89400 1.000 102.41992 724 GLU A CA 1
ATOM 5576 C C . GLU A 1 724 ? 176.04900 164.39600 129.70700 1.000 102.41992 724 GLU A C 1
ATOM 5577 O O . GLU A 1 724 ? 175.41400 163.33300 129.76200 1.000 102.41992 724 GLU A O 1
ATOM 5583 N N . HIS A 1 725 ? 176.04900 165.16200 128.60900 1.000 106.62095 725 HIS A N 1
ATOM 5584 C CA . HIS A 1 725 ? 175.29400 164.74000 127.43400 1.000 106.62095 725 HIS A CA 1
ATOM 5585 C C . HIS A 1 725 ? 175.87600 163.47600 126.82000 1.000 106.62095 725 HIS A C 1
ATOM 5586 O O . HIS A 1 725 ? 175.12900 162.55200 126.48000 1.000 106.62095 725 HIS A O 1
ATOM 5593 N N . LYS A 1 726 ? 177.19800 163.41500 126.65000 1.000 101.94153 726 LYS A N 1
ATOM 5594 C CA . LYS A 1 726 ? 177.79400 162.20100 126.11100 1.000 101.94153 726 LYS A CA 1
ATOM 5595 C C . LYS A 1 726 ? 177.56000 161.01400 127.03100 1.000 101.94153 726 LYS A C 1
ATOM 5596 O O . LYS A 1 726 ? 177.36600 159.89600 126.55200 1.000 101.94153 726 LYS A O 1
ATOM 5602 N N . PHE A 1 727 ? 177.53300 161.24000 128.34500 1.000 102.85278 727 PHE A N 1
ATOM 5603 C CA . PHE A 1 727 ? 177.22900 160.16400 129.28100 1.000 102.85278 727 PHE A CA 1
ATOM 5604 C C . PHE A 1 727 ? 175.82400 159.62400 129.04800 1.000 102.85278 727 PHE A C 1
ATOM 5605 O O . PHE A 1 727 ? 175.62800 158.41400 128.85800 1.000 102.85278 727 PHE A O 1
ATOM 5613 N N . LYS A 1 728 ? 174.83100 160.51900 129.04500 1.000 108.68280 728 LYS A N 1
ATOM 5614 C CA . LYS A 1 728 ? 173.44900 160.08500 128.86900 1.000 108.68280 728 LYS A CA 1
ATOM 5615 C C . LYS A 1 728 ? 173.24800 159.39500 127.52600 1.000 108.68280 728 LYS A C 1
ATOM 5616 O O . LYS A 1 728 ? 172.55100 158.37900 127.44200 1.000 108.68280 728 LYS A O 1
ATOM 5622 N N . GLU A 1 729 ? 173.86300 159.91900 126.46500 1.000 109.91826 729 GLU A N 1
ATOM 5623 C CA . GLU A 1 729 ? 173.68300 159.31300 125.15100 1.000 109.91826 729 GLU A CA 1
ATOM 5624 C C . GLU A 1 729 ? 174.48700 158.03000 124.98900 1.000 109.91826 729 GLU A C 1
ATOM 5625 O O . GLU A 1 729 ? 174.15700 157.20800 124.12800 1.000 109.91826 729 GLU A O 1
ATOM 5631 N N . TRP A 1 730 ? 175.53600 157.83400 125.78900 1.000 111.87929 730 TRP A N 1
ATOM 5632 C CA . TRP A 1 730 ? 176.22500 156.55100 125.77500 1.000 111.87929 730 TRP A CA 1
ATOM 5633 C C . TRP A 1 730 ? 175.42000 155.48500 126.49300 1.000 111.87929 730 TRP A C 1
ATOM 5634 O O . TRP A 1 730 ? 175.37900 154.33500 126.04200 1.000 111.87929 730 TRP A O 1
ATOM 5645 N N . MET A 1 731 ? 174.78100 155.83500 127.60900 1.000 120.83517 731 MET A N 1
ATOM 5646 C CA . MET A 1 731 ? 174.02200 154.82500 128.33700 1.000 120.83517 731 MET A CA 1
ATOM 5647 C C . MET A 1 731 ? 172.76200 154.43000 127.57700 1.000 120.83517 731 MET A C 1
ATOM 5648 O O . MET A 1 731 ? 172.44000 153.24200 127.46600 1.000 120.83517 731 MET A O 1
ATOM 5653 N N . ASP A 1 732 ? 172.04200 155.41000 127.03700 1.000 122.51632 732 ASP A N 1
ATOM 5654 C CA . ASP A 1 732 ? 170.81600 155.14000 126.29700 1.000 122.51632 732 ASP A CA 1
ATOM 5655 C C . ASP A 1 732 ? 171.07600 154.56200 124.91300 1.000 122.51632 732 ASP A C 1
ATOM 5656 O O . ASP A 1 732 ? 170.13900 154.44700 124.11900 1.000 122.51632 732 ASP A O 1
ATOM 5661 N N . SER A 1 733 ? 172.32000 154.20300 124.61000 1.000 124.14421 733 SER A N 1
ATOM 5662 C CA . SER A 1 733 ? 172.65400 153.48600 123.39200 1.000 124.14421 733 SER A CA 1
ATOM 5663 C C . SER A 1 733 ? 173.28200 152.13200 123.67800 1.000 124.14421 733 SER A C 1
ATOM 5664 O O . SER A 1 733 ? 173.69700 151.44500 122.73900 1.000 124.14421 733 SER A O 1
ATOM 5667 N N . SER A 1 734 ? 173.37200 151.73900 124.94400 1.000 131.56093 734 SER A N 1
ATOM 5668 C CA . SER A 1 734 ? 173.91400 150.44500 125.30800 1.000 131.56093 734 SER A CA 1
ATOM 5669 C C . SER A 1 734 ? 172.97700 149.33300 124.84300 1.000 131.56093 734 SER A C 1
ATOM 5670 O O . SER A 1 734 ? 171.79000 149.56900 124.60500 1.000 131.56093 734 SER A O 1
ATOM 5673 N N . PRO A 1 735 ? 173.48600 148.10500 124.70700 1.000 137.18766 735 PRO A N 1
ATOM 5674 C CA . PRO A 1 735 ? 172.60400 146.98900 124.33400 1.000 137.18766 735 PRO A CA 1
ATOM 5675 C C . PRO A 1 735 ? 171.50500 146.72600 125.34400 1.000 137.18766 735 PRO A C 1
ATOM 5676 O O . PRO A 1 735 ? 170.49600 146.11000 124.98300 1.000 137.18766 735 PRO A O 1
ATOM 5680 N N . ALA A 1 736 ? 171.66200 147.17300 126.59000 1.000 144.38452 736 ALA A N 1
ATOM 5681 C CA . ALA A 1 736 ? 170.64300 147.02000 127.61900 1.000 144.38452 736 ALA A CA 1
ATOM 5682 C C . ALA A 1 736 ? 169.92000 148.32700 127.92200 1.000 144.38452 736 ALA A C 1
ATOM 5683 O O . ALA A 1 736 ? 169.29600 148.45400 128.97900 1.000 144.38452 736 ALA A O 1
ATOM 5685 N N . GLY A 1 737 ? 170.00000 149.30700 127.02900 1.000 150.08584 737 GLY A N 1
ATOM 5686 C CA . GLY A 1 737 ? 169.30400 150.56000 127.24300 1.000 150.08584 737 GLY A CA 1
ATOM 5687 C C . GLY A 1 737 ? 168.08600 150.70500 126.35700 1.000 150.08584 737 GLY A C 1
ATOM 5688 O O . GLY A 1 737 ? 167.14600 151.43200 126.69100 1.000 150.08584 737 GLY A O 1
ATOM 5689 N N . PHE A 1 738 ? 168.10000 150.01400 125.21500 1.000 158.80995 738 PHE A N 1
ATOM 5690 C CA . PHE A 1 738 ? 166.97300 150.06700 124.29100 1.000 158.80995 738 PHE A CA 1
ATOM 5691 C C . PHE A 1 738 ? 165.69800 149.55200 124.94700 1.000 158.80995 738 PHE A C 1
ATOM 5692 O O . PHE A 1 738 ? 164.65100 150.20800 124.89700 1.000 158.80995 738 PHE A O 1
ATOM 5700 N N . TYR A 1 739 ? 165.76900 148.37900 125.57700 1.000 159.40067 739 TYR A N 1
ATOM 5701 C CA . TYR A 1 739 ? 164.56200 147.73500 126.08600 1.000 159.40067 739 TYR A CA 1
ATOM 5702 C C . TYR A 1 739 ? 163.96100 148.50500 127.25400 1.000 159.40067 739 TYR A C 1
ATOM 5703 O O . TYR A 1 739 ? 162.74700 148.73300 127.29100 1.000 159.40067 739 TYR A O 1
ATOM 5712 N N . PHE A 1 740 ? 164.78900 148.91500 128.21700 1.000 156.19206 740 PHE A N 1
ATOM 5713 C CA . PHE A 1 740 ? 164.28700 149.66400 129.36400 1.000 156.19206 740 PHE A CA 1
ATOM 5714 C C . PHE A 1 740 ? 163.72100 151.01800 128.98200 1.000 156.19206 740 PHE A C 1
ATOM 5715 O O . PHE A 1 740 ? 163.13500 151.68900 129.83700 1.000 156.19206 740 PHE A O 1
ATOM 5723 N N . SER A 1 741 ? 163.87900 151.42800 127.72900 1.000 160.62887 741 SER A N 1
ATOM 5724 C CA . SER A 1 741 ? 163.19500 152.58700 127.18800 1.000 160.62887 741 SER A CA 1
ATOM 5725 C C . SER A 1 741 ? 161.95000 152.19800 126.40600 1.000 160.62887 741 SER A C 1
ATOM 5726 O O . SER A 1 741 ? 161.32300 153.06400 125.78800 1.000 160.62887 741 SER A O 1
ATOM 5729 N N . ASN A 1 742 ? 161.57500 150.91800 126.42100 1.000 165.54672 742 ASN A N 1
ATOM 5730 C CA . ASN A 1 742 ? 160.44900 150.39300 125.64900 1.000 165.54672 742 ASN A CA 1
ATOM 5731 C C . ASN A 1 742 ? 159.48800 149.70900 126.61900 1.000 165.54672 742 ASN A C 1
ATOM 5732 O O . ASN A 1 742 ? 159.61200 148.51300 126.89600 1.000 165.54672 742 ASN A O 1
ATOM 5737 N N . TYR A 1 743 ? 158.52800 150.47700 127.13600 1.000 169.36579 743 TYR A N 1
ATOM 5738 C CA . TYR A 1 743 ? 157.48400 149.94900 128.00000 1.000 169.36579 743 TYR A CA 1
ATOM 5739 C C . TYR A 1 743 ? 156.16100 149.75300 127.27500 1.000 169.36579 743 TYR A C 1
ATOM 5740 O O . TYR A 1 743 ? 155.33900 148.94800 127.72600 1.000 169.36579 743 TYR A O 1
ATOM 5749 N N . GLN A 1 744 ? 155.94000 150.45900 126.16900 1.000 175.29624 744 GLN A N 1
ATOM 5750 C CA . GLN A 1 744 ? 154.83400 150.17700 125.26600 1.000 175.29624 744 GLN A CA 1
ATOM 5751 C C . GLN A 1 744 ? 155.28100 149.09600 124.29500 1.000 175.29624 744 GLN A C 1
ATOM 5752 O O . GLN A 1 744 ? 155.99800 149.38500 123.33400 1.000 175.29624 744 GLN A O 1
ATOM 5758 N N . ASN A 1 745 ? 154.81900 147.86600 124.52500 1.000 176.14470 745 ASN A N 1
ATOM 5759 C CA . ASN A 1 745 ? 155.42600 146.65200 123.98600 1.000 176.14470 745 ASN A CA 1
ATOM 5760 C C . ASN A 1 745 ? 155.35900 146.54600 122.46700 1.000 176.14470 745 ASN A C 1
ATOM 5761 O O . ASN A 1 745 ? 154.29300 146.25000 121.91100 1.000 176.14470 745 ASN A O 1
ATOM 5766 N N . PRO A 1 746 ? 156.48000 146.76700 121.75500 1.000 178.74320 746 PRO A N 1
ATOM 5767 C CA . PRO A 1 746 ? 156.57900 146.41300 120.33600 1.000 178.74320 746 PRO A CA 1
ATOM 5768 C C . PRO A 1 746 ? 157.09600 144.98800 120.14300 1.000 178.74320 746 PRO A C 1
ATOM 5769 O O . PRO A 1 746 ? 158.03200 144.74900 119.37100 1.000 178.74320 746 PRO A O 1
ATOM 5773 N N . TYR A 1 747 ? 156.49600 144.03300 120.85500 1.000 179.45033 747 TYR A N 1
ATOM 5774 C CA . TYR A 1 747 ? 156.98500 142.65500 120.90400 1.000 179.45033 747 TYR A CA 1
ATOM 5775 C C . TYR A 1 747 ? 158.41200 142.60800 121.44700 1.000 179.45033 747 TYR A C 1
ATOM 5776 O O . TYR A 1 747 ? 159.26700 141.88100 120.93600 1.000 179.45033 747 TYR A O 1
ATOM 5785 N N . VAL A 1 748 ? 158.67900 143.39700 122.48900 1.000 175.29706 748 VAL A N 1
ATOM 5786 C CA . VAL A 1 748 ? 160.03800 143.53800 123.00500 1.000 175.29706 748 VAL A CA 1
ATOM 5787 C C . VAL A 1 748 ? 160.21700 142.66900 124.24300 1.000 175.29706 748 VAL A C 1
ATOM 5788 O O . VAL A 1 748 ? 161.33600 142.25700 124.57400 1.000 175.29706 748 VAL A O 1
ATOM 5792 N N . ARG A 1 749 ? 159.11600 142.38200 124.94000 1.000 173.28857 749 ARG A N 1
ATOM 5793 C CA . ARG A 1 749 ? 159.20800 141.54100 126.12700 1.000 173.28857 749 ARG A CA 1
ATOM 5794 C C . ARG A 1 749 ? 159.71200 140.14900 125.77200 1.000 173.28857 749 ARG A C 1
ATOM 5795 O O . ARG A 1 749 ? 160.53500 139.57800 126.49400 1.000 173.28857 749 ARG A O 1
ATOM 5803 N N . LYS A 1 750 ? 159.26100 139.60400 124.64000 1.000 175.19842 750 LYS A N 1
ATOM 5804 C CA . LYS A 1 750 ? 159.57600 138.21800 124.30600 1.000 175.19842 750 LYS A CA 1
ATOM 5805 C C . LYS A 1 750 ? 161.05700 138.03900 123.98100 1.000 175.19842 750 LYS A C 1
ATOM 5806 O O . LYS A 1 750 ? 161.71000 137.11500 124.48900 1.000 175.19842 750 LYS A O 1
ATOM 5812 N N . ASP A 1 751 ? 161.61200 138.90700 123.13300 1.000 175.14412 751 ASP A N 1
ATOM 5813 C CA . ASP A 1 751 ? 163.02800 138.76700 122.81100 1.000 175.14412 751 ASP A CA 1
ATOM 5814 C C . ASP A 1 751 ? 163.89800 139.21400 123.98100 1.000 175.14412 751 ASP A C 1
ATOM 5815 O O . ASP A 1 751 ? 164.98100 138.66600 124.20100 1.000 175.14412 751 ASP A O 1
ATOM 5820 N N . LEU A 1 752 ? 163.43200 140.18900 124.76900 1.000 172.66165 752 LEU A N 1
ATOM 5821 C CA . LEU A 1 752 ? 164.10200 140.46200 126.03900 1.000 172.66165 752 LEU A CA 1
ATOM 5822 C C . LEU A 1 752 ? 164.20700 139.19400 126.88000 1.000 172.66165 752 LEU A C 1
ATOM 5823 O O . LEU A 1 752 ? 165.27100 138.88400 127.43300 1.000 172.66165 752 LEU A O 1
ATOM 5828 N N . HIS A 1 753 ? 163.11900 138.42800 126.96000 1.000 171.40585 753 HIS A N 1
ATOM 5829 C CA . HIS A 1 753 ? 163.08200 137.30400 127.88500 1.000 171.40585 753 HIS A CA 1
ATOM 5830 C C . HIS A 1 753 ? 163.87500 136.11500 127.36600 1.000 171.40585 753 HIS A C 1
ATOM 5831 O O . HIS A 1 753 ? 164.43000 135.34800 128.16100 1.000 171.40585 753 HIS A O 1
ATOM 5838 N N . ASP A 1 754 ? 163.93600 135.92600 126.04500 1.000 172.31792 754 ASP A N 1
ATOM 5839 C CA . ASP A 1 754 ? 164.77100 134.82600 125.56800 1.000 172.31792 754 ASP A CA 1
ATOM 5840 C C . ASP A 1 754 ? 166.23800 135.24200 125.48500 1.000 172.31792 754 ASP A C 1
ATOM 5841 O O . ASP A 1 754 ? 167.12300 134.37800 125.45300 1.000 172.31792 754 ASP A O 1
ATOM 5846 N N . LYS A 1 755 ? 166.52000 136.55300 125.45700 1.000 170.83658 755 LYS A N 1
ATOM 5847 C CA . LYS A 1 755 ? 167.88700 137.01300 125.67000 1.000 170.83658 755 LYS A CA 1
ATOM 5848 C C . LYS A 1 755 ? 168.32700 136.84300 127.11600 1.000 170.83658 755 LYS A C 1
ATOM 5849 O O . LYS A 1 755 ? 169.51200 136.61700 127.37100 1.000 170.83658 755 LYS A O 1
ATOM 5855 N N . VAL A 1 756 ? 167.41000 136.96800 128.07300 1.000 168.93821 756 VAL A N 1
ATOM 5856 C CA . VAL A 1 756 ? 167.82200 136.82900 129.46800 1.000 168.93821 756 VAL A CA 1
ATOM 5857 C C . VAL A 1 756 ? 167.80900 135.37200 129.93200 1.000 168.93821 756 VAL A C 1
ATOM 5858 O O . VAL A 1 756 ? 168.65700 134.97500 130.73700 1.000 168.93821 756 VAL A O 1
ATOM 5862 N N . LEU A 1 757 ? 166.88500 134.55600 129.42300 1.000 170.05649 757 LEU A N 1
ATOM 5863 C CA . LEU A 1 757 ? 166.76200 133.18400 129.90500 1.000 170.05649 757 LEU A CA 1
ATOM 5864 C C . LEU A 1 757 ? 167.91400 132.31900 129.40800 1.000 170.05649 757 LEU A C 1
ATOM 5865 O O . LEU A 1 757 ? 168.60900 131.67600 130.20300 1.000 170.05649 757 LEU A O 1
ATOM 5870 N N . SER A 1 758 ? 168.14200 132.29900 128.09600 1.000 170.64221 758 SER A N 1
ATOM 5871 C CA . SER A 1 758 ? 169.20000 131.48400 127.50900 1.000 170.64221 758 SER A CA 1
ATOM 5872 C C . SER A 1 758 ? 170.47500 132.28000 127.26300 1.000 170.64221 758 SER A C 1
ATOM 5873 O O . SER A 1 758 ? 171.54500 131.91800 127.76100 1.000 170.64221 758 SER A O 1
ATOM 5876 N N . GLN A 1 759 ? 170.37200 133.36200 126.50100 1.000 168.12296 759 GLN A N 1
ATOM 5877 C CA . GLN A 1 759 ? 171.51200 134.20300 126.17800 1.000 168.12296 759 GLN A CA 1
ATOM 5878 C C . GLN A 1 759 ? 172.02600 134.90000 127.43700 1.000 168.12296 759 GLN A C 1
ATOM 5879 O O . GLN A 1 759 ? 171.34300 134.97900 128.46200 1.000 168.12296 759 GLN A O 1
ATOM 5885 N N . LYS A 1 760 ? 173.26300 135.37900 127.36500 1.000 162.45158 760 LYS A N 1
ATOM 5886 C CA . LYS A 1 760 ? 173.86600 136.07700 128.49000 1.000 162.45158 760 LYS A CA 1
ATOM 5887 C C . LYS A 1 760 ? 173.57600 137.57000 128.40500 1.000 162.45158 760 LYS A C 1
ATOM 5888 O O . LYS A 1 760 ? 174.05200 138.25800 127.49700 1.000 162.45158 760 LYS A O 1
ATOM 5894 N N . PHE A 1 761 ? 172.81200 138.06900 129.37100 1.000 153.82227 761 PHE A N 1
ATOM 5895 C CA . PHE A 1 761 ? 172.41600 139.46800 129.43900 1.000 153.82227 761 PHE A CA 1
ATOM 5896 C C . PHE A 1 761 ? 173.32100 140.18200 130.43000 1.000 153.82227 761 PHE A C 1
ATOM 5897 O O . PHE A 1 761 ? 173.45000 139.74900 131.58000 1.000 153.82227 761 PHE A O 1
ATOM 5905 N N . GLU A 1 762 ? 173.94200 141.27200 129.98600 1.000 147.73977 762 GLU A N 1
ATOM 5906 C CA . GLU A 1 762 ? 174.93400 141.94800 130.80100 1.000 147.73977 762 GLU A CA 1
ATOM 5907 C C . GLU A 1 762 ? 174.61100 143.43100 130.91000 1.000 147.73977 762 GLU A C 1
ATOM 5908 O O . GLU A 1 762 ? 174.16100 144.05100 129.93700 1.000 147.73977 762 GLU A O 1
ATOM 5914 N N . PRO A 1 763 ? 174.81200 144.02100 132.08200 1.000 135.69670 763 PRO A N 1
ATOM 5915 C CA . PRO A 1 763 ? 174.70400 145.47000 132.21500 1.000 135.69670 763 PRO A CA 1
ATOM 5916 C C . PRO A 1 763 ? 175.96100 146.13900 131.69100 1.000 135.69670 763 PRO A C 1
ATOM 5917 O O . PRO A 1 763 ? 177.02100 145.50000 131.60600 1.000 135.69670 763 PRO A O 1
ATOM 5921 N N . PRO A 1 764 ? 175.89000 147.41600 131.32400 1.000 128.52601 764 PRO A N 1
ATOM 5922 C CA . PRO A 1 764 ? 177.08700 148.09900 130.82100 1.000 128.52601 764 PRO A CA 1
ATOM 5923 C C . PRO A 1 764 ? 178.14700 148.22500 131.90500 1.000 128.52601 764 PRO A C 1
ATOM 5924 O O . PRO A 1 764 ? 177.84200 148.47700 133.07200 1.000 128.52601 764 PRO A O 1
ATOM 5928 N N . LYS A 1 765 ? 179.40200 148.04100 131.50800 1.000 119.61955 765 LYS A N 1
ATOM 5929 C CA . LYS A 1 765 ? 180.52600 148.18800 132.42000 1.000 119.61955 765 LYS A CA 1
ATOM 5930 C C . LYS A 1 765 ? 181.10400 149.59200 132.32100 1.000 119.61955 765 LYS A C 1
ATOM 5931 O O . LYS A 1 765 ? 181.19300 150.16400 131.23200 1.000 119.61955 765 LYS A O 1
ATOM 5937 N N . MET A 1 766 ? 181.49800 150.14500 133.46900 1.000 110.93007 766 MET A N 1
ATOM 5938 C CA . MET A 1 766 ? 182.14700 151.45000 133.48100 1.000 110.93007 766 MET A CA 1
ATOM 5939 C C . MET A 1 766 ? 183.47300 151.43400 132.73000 1.000 110.93007 766 MET A C 1
ATOM 5940 O O . MET A 1 766 ? 183.92000 152.48600 132.25200 1.000 110.93007 766 MET A O 1
ATOM 5945 N N . ASN A 1 767 ? 184.10400 150.26300 132.61600 1.000 109.35317 767 ASN A N 1
ATOM 5946 C CA . ASN A 1 767 ? 185.32100 150.14100 131.82500 1.000 109.35317 767 ASN A CA 1
ATOM 5947 C C . ASN A 1 767 ? 185.09400 150.58300 130.38700 1.000 109.35317 767 ASN A C 1
ATOM 5948 O O . ASN A 1 767 ? 185.99700 151.14600 129.76000 1.000 109.35317 767 ASN A O 1
ATOM 5953 N N . GLN A 1 768 ? 183.89700 150.34600 129.84900 1.000 110.23369 768 GLN A N 1
ATOM 5954 C CA . GLN A 1 768 ? 183.59300 150.80800 128.50000 1.000 110.23369 768 GLN A CA 1
ATOM 5955 C C . GLN A 1 768 ? 183.51100 152.32600 128.44700 1.000 110.23369 768 GLN A C 1
ATOM 5956 O O . GLN A 1 768 ? 183.97300 152.94500 127.48200 1.000 110.23369 768 GLN A O 1
ATOM 5962 N N . TRP A 1 769 ? 182.93200 152.94100 129.47800 1.000 104.46464 769 TRP A N 1
ATOM 5963 C CA . TRP A 1 769 ? 182.77600 154.39000 129.49000 1.000 104.46464 769 TRP A CA 1
ATOM 5964 C C . TRP A 1 769 ? 184.10400 155.10200 129.69300 1.000 104.46464 769 TRP A C 1
ATOM 5965 O O . TRP A 1 769 ? 184.25600 156.25700 129.27600 1.000 104.46464 769 TRP A O 1
ATOM 5976 N N . ASN A 1 770 ? 185.07100 154.43700 130.32800 1.000 104.01020 770 ASN A N 1
ATOM 5977 C CA . ASN A 1 770 ? 186.36500 155.07300 130.55900 1.000 104.01020 770 ASN A CA 1
ATOM 5978 C C . ASN A 1 770 ? 187.04900 155.44600 129.24800 1.000 104.01020 770 ASN A C 1
ATOM 5979 O O . ASN A 1 770 ? 187.63300 156.53100 129.13200 1.000 104.01020 770 ASN A O 1
ATOM 5984 N N . LYS A 1 771 ? 186.98200 154.56900 128.24500 1.000 103.30855 771 LYS A N 1
ATOM 5985 C CA . LYS A 1 771 ? 187.66400 154.84900 126.98500 1.000 103.30855 771 LYS A CA 1
ATOM 5986 C C . LYS A 1 771 ? 186.99300 155.99000 126.23000 1.000 103.30855 771 LYS A C 1
ATOM 5987 O O . LYS A 1 771 ? 187.67600 156.83200 125.63600 1.000 103.30855 771 LYS A O 1
ATOM 5993 N N . VAL A 1 772 ? 185.66000 156.03900 126.24500 1.000 99.68544 772 VAL A N 1
ATOM 5994 C CA . VAL A 1 772 ? 184.95000 157.16200 125.63900 1.000 99.68544 772 VAL A CA 1
ATOM 5995 C C . VAL A 1 772 ? 185.32700 158.46500 126.33000 1.000 99.68544 772 VAL A C 1
ATOM 5996 O O . VAL A 1 772 ? 185.56900 159.49400 125.67700 1.000 99.68544 772 VAL A O 1
ATOM 6000 N N . LEU A 1 773 ? 185.37100 158.44300 127.66400 1.000 96.52243 773 LEU A N 1
ATOM 6001 C CA . LEU A 1 773 ? 185.77300 159.62100 128.42100 1.000 96.52243 773 LEU A CA 1
ATOM 6002 C C . LEU A 1 773 ? 187.15800 160.08900 128.00000 1.000 96.52243 773 LEU A C 1
ATOM 6003 O O . LEU A 1 773 ? 187.36800 161.27500 127.71600 1.000 96.52243 773 LEU A O 1
ATOM 6008 N N . LYS A 1 774 ? 188.11700 159.16300 127.95600 1.000 94.20372 774 LYS A N 1
ATOM 6009 C CA . LYS A 1 774 ? 189.47800 159.51700 127.57100 1.000 94.20372 774 LYS A CA 1
ATOM 6010 C C . LYS A 1 774 ? 189.52100 160.11000 126.17100 1.000 94.20372 774 LYS A C 1
ATOM 6011 O O . LYS A 1 774 ? 190.19100 161.12600 125.93500 1.000 94.20372 774 LYS A O 1
ATOM 6017 N N . SER A 1 775 ? 188.81500 159.48700 125.22600 1.000 95.92558 775 SER A N 1
ATOM 6018 C CA . SER A 1 775 ? 188.83200 159.96700 123.85100 1.000 95.92558 775 SER A CA 1
ATOM 6019 C C . SER A 1 775 ? 188.31900 161.39700 123.76600 1.000 95.92558 775 SER A C 1
ATOM 6020 O O . SER A 1 775 ? 188.96000 162.26400 123.16000 1.000 95.92558 775 SER A O 1
ATOM 6023 N N . LEU A 1 776 ? 187.17400 161.67400 124.38900 1.000 95.07166 776 LEU A N 1
ATOM 6024 C CA . LEU A 1 776 ? 186.62200 163.01500 124.23400 1.000 95.07166 776 LEU A CA 1
ATOM 6025 C C . LEU A 1 776 ? 187.40500 164.05500 125.03000 1.000 95.07166 776 LEU A C 1
ATOM 6026 O O . LEU A 1 776 ? 187.47300 165.21900 124.61500 1.000 95.07166 776 LEU A O 1
ATOM 6031 N N . ILE A 1 777 ? 188.03900 163.66800 126.13900 1.000 92.54851 777 ILE A N 1
ATOM 6032 C CA . ILE A 1 777 ? 188.86400 164.62900 126.86600 1.000 92.54851 777 ILE A CA 1
ATOM 6033 C C . ILE A 1 777 ? 190.09700 165.00000 126.05500 1.000 92.54851 777 ILE A C 1
ATOM 6034 O O . ILE A 1 777 ? 190.45400 166.18300 125.94700 1.000 92.54851 777 ILE A O 1
ATOM 6039 N N . GLU A 1 778 ? 190.77400 164.00900 125.47200 1.000 94.38049 778 GLU A N 1
ATOM 6040 C CA . GLU A 1 778 ? 191.93300 164.34000 124.65300 1.000 94.38049 778 GLU A CA 1
ATOM 6041 C C . GLU A 1 778 ? 191.51200 165.11300 123.40900 1.000 94.38049 778 GLU A C 1
ATOM 6042 O O . GLU A 1 778 ? 192.26700 165.95200 122.90600 1.000 94.38049 778 GLU A O 1
ATOM 6048 N N . CYS A 1 779 ? 190.28800 164.88000 122.92400 1.000 94.11249 779 CYS A N 1
ATOM 6049 C CA . CYS A 1 779 ? 189.77300 165.69100 121.82500 1.000 94.11249 779 CYS A CA 1
ATOM 6050 C C . CYS A 1 779 ? 189.60100 167.14800 122.24100 1.000 94.11249 779 CYS A C 1
ATOM 6051 O O . CYS A 1 779 ? 189.94000 168.06000 121.48000 1.000 94.11249 779 CYS A O 1
ATOM 6054 N N . ALA A 1 780 ? 189.06400 167.38800 123.44000 1.000 87.68339 780 ALA A N 1
ATOM 6055 C CA . ALA A 1 780 ? 188.90900 168.76200 123.91400 1.000 87.68339 780 ALA A CA 1
ATOM 6056 C C . ALA A 1 780 ? 190.25900 169.44700 124.07800 1.000 87.68339 780 ALA A C 1
ATOM 6057 O O . ALA A 1 780 ? 190.41400 170.62800 123.74200 1.000 87.68339 780 ALA A O 1
ATOM 6059 N N . TYR A 1 781 ? 191.25400 168.71800 124.58100 1.000 84.81469 781 TYR A N 1
ATOM 6060 C CA . TYR A 1 781 ? 192.59100 169.29600 124.69600 1.000 84.81469 781 TYR A CA 1
ATOM 6061 C C . TYR A 1 781 ? 193.16600 169.63300 123.32400 1.000 84.81469 781 TYR A C 1
ATOM 6062 O O . TYR A 1 781 ? 193.73100 170.71600 123.12000 1.000 84.81469 781 TYR A O 1
ATOM 6071 N N . ASP A 1 782 ? 193.03100 168.71300 122.36500 1.000 89.45194 782 ASP A N 1
ATOM 6072 C CA . ASP A 1 782 ? 193.53100 168.97200 121.01900 1.000 89.45194 782 ASP A CA 1
ATOM 6073 C C . ASP A 1 782 ? 192.81900 170.15100 120.37500 1.000 89.45194 782 ASP A C 1
ATOM 6074 O O . ASP A 1 782 ? 193.42300 170.88500 119.58700 1.000 89.45194 782 ASP A O 1
ATOM 6079 N N . MET A 1 783 ? 191.53900 170.34700 120.69300 1.000 88.89333 783 MET A N 1
ATOM 6080 C CA . MET A 1 783 ? 190.83800 171.52900 120.20700 1.000 88.89333 783 MET A CA 1
ATOM 6081 C C . MET A 1 783 ? 191.36000 172.79400 120.87000 1.000 88.89333 783 MET A C 1
ATOM 6082 O O . MET A 1 783 ? 191.38600 173.85500 120.24000 1.000 88.89333 783 MET A O 1
ATOM 6087 N N . TYR A 1 784 ? 191.76700 172.70700 122.13700 1.000 80.55364 784 TYR A N 1
ATOM 6088 C CA . TYR A 1 784 ? 192.35600 173.87400 122.78900 1.000 80.55364 784 TYR A CA 1
ATOM 6089 C C . TYR A 1 784 ? 193.68800 174.24900 122.15700 1.000 80.55364 784 TYR A C 1
ATOM 6090 O O . TYR A 1 784 ? 193.97600 175.43400 121.96800 1.000 80.55364 784 TYR A O 1
ATOM 6099 N N . PHE A 1 785 ? 194.51900 173.26000 121.83300 1.000 80.64177 785 PHE A N 1
ATOM 6100 C CA . PHE A 1 785 ? 195.88500 173.58300 121.43600 1.000 80.64177 785 PHE A CA 1
ATOM 6101 C C . PHE A 1 785 ? 195.99400 174.19100 120.04600 1.000 80.64177 785 PHE A C 1
ATOM 6102 O O . PHE A 1 785 ? 197.03700 174.77300 119.73600 1.000 80.64177 785 PHE A O 1
ATOM 6110 N N . GLU A 1 786 ? 194.98400 174.05400 119.19600 1.000 85.34839 786 GLU A N 1
ATOM 6111 C CA . GLU A 1 786 ? 195.03200 174.63200 117.85200 1.000 85.34839 786 GLU A CA 1
ATOM 6112 C C . GLU A 1 786 ? 194.24100 175.94000 117.77800 1.000 85.34839 786 GLU A C 1
ATOM 6113 O O . GLU A 1 786 ? 193.21700 176.05600 117.11200 1.000 85.34839 786 GLU A O 1
ATOM 6119 N N . GLN A 1 787 ? 194.74800 176.94800 118.47600 1.000 77.49201 787 GLN A N 1
ATOM 6120 C CA . GLN A 1 787 ? 194.26400 178.31600 118.36200 1.000 77.49201 787 GLN A CA 1
ATOM 6121 C C . GLN A 1 787 ? 195.36900 179.18100 117.77600 1.000 77.49201 787 GLN A C 1
ATOM 6122 O O . GLN A 1 787 ? 196.52700 178.76900 117.68900 1.000 77.49201 787 GLN A O 1
ATOM 6128 N N . ARG A 1 788 ? 195.00900 180.39700 117.37200 1.000 73.75989 788 ARG A N 1
ATOM 6129 C CA . ARG A 1 788 ? 196.00700 181.30700 116.82200 1.000 73.75989 788 ARG A CA 1
ATOM 6130 C C . ARG A 1 788 ? 197.06800 181.64200 117.86100 1.000 73.75989 788 ARG A C 1
ATOM 6131 O O . ARG A 1 788 ? 198.26100 181.37400 117.66500 1.000 73.75989 788 ARG A O 1
ATOM 6139 N N . HIS A 1 789 ? 196.64400 182.22700 118.98100 1.000 68.80853 789 HIS A N 1
ATOM 6140 C CA . HIS A 1 789 ? 197.58100 182.69100 119.99100 1.000 68.80853 789 HIS A CA 1
ATOM 6141 C C . HIS A 1 789 ? 198.28500 181.55500 120.71200 1.000 68.80853 789 HIS A C 1
ATOM 6142 O O . HIS A 1 789 ? 199.22900 181.81800 121.46000 1.000 68.80853 789 HIS A O 1
ATOM 6149 N N . VAL A 1 790 ? 197.86000 180.31200 120.52100 1.000 74.02811 790 VAL A N 1
ATOM 6150 C CA . VAL A 1 790 ? 198.58400 179.18900 121.10400 1.000 74.02811 790 VAL A CA 1
ATOM 6151 C C . VAL A 1 790 ? 199.60100 178.62500 120.12500 1.000 74.02811 790 VAL A C 1
ATOM 6152 O O . VAL A 1 790 ? 200.72100 178.29200 120.51400 1.000 74.02811 790 VAL A O 1
ATOM 6156 N N . LYS A 1 791 ? 199.24100 178.52000 118.84500 1.000 79.48804 791 LYS A N 1
ATOM 6157 C CA . LYS A 1 791 ? 200.19500 178.05600 117.84300 1.000 79.48804 791 LYS A CA 1
ATOM 6158 C C . LYS A 1 791 ? 201.35500 179.03000 117.69800 1.000 79.48804 791 LYS A C 1
ATOM 6159 O O . LYS A 1 791 ? 202.52800 178.62900 117.70000 1.000 79.48804 791 LYS A O 1
ATOM 6165 N N . ASN A 1 792 ? 201.04500 180.32200 117.56400 1.000 78.69764 792 ASN A N 1
ATOM 6166 C CA . ASN A 1 792 ? 202.09300 181.30800 117.33600 1.000 78.69764 792 ASN A CA 1
ATOM 6167 C C . ASN A 1 792 ? 203.07100 181.39700 118.49700 1.000 78.69764 792 ASN A C 1
ATOM 6168 O O . ASN A 1 792 ? 204.18900 181.88600 118.31300 1.000 78.69764 792 ASN A O 1
ATOM 6173 N N . LEU A 1 793 ? 202.68000 180.94200 119.68600 1.000 77.57862 793 LEU A N 1
ATOM 6174 C CA . LEU A 1 793 ? 203.58200 180.91600 120.83000 1.000 77.57862 793 LEU A CA 1
ATOM 6175 C C . LEU A 1 793 ? 204.28500 179.57600 120.97500 1.000 77.57862 793 LEU A C 1
ATOM 6176 O O . LEU A 1 793 ? 205.44600 179.53000 121.39100 1.000 77.57862 793 LEU A O 1
ATOM 6181 N N . TYR A 1 794 ? 203.60500 178.47800 120.64200 1.000 90.32633 794 TYR A N 1
ATOM 6182 C CA . TYR A 1 794 ? 204.22600 177.16700 120.74100 1.000 90.32633 794 TYR A CA 1
ATOM 6183 C C . TYR A 1 794 ? 205.27500 176.94600 119.66500 1.000 90.32633 794 TYR A C 1
ATOM 6184 O O . TYR A 1 794 ? 206.12900 176.07000 119.82900 1.000 90.32633 794 TYR A O 1
ATOM 6193 N N . LYS A 1 795 ? 205.22600 177.70600 118.56600 1.000 90.85599 795 LYS A N 1
ATOM 6194 C CA . LYS A 1 795 ? 206.28400 177.61800 117.56300 1.000 90.85599 795 LYS A CA 1
ATOM 6195 C C . LYS A 1 795 ? 207.66300 177.76100 118.19800 1.000 90.85599 795 LYS A C 1
ATOM 6196 O O . LYS A 1 795 ? 208.59000 177.01000 117.87700 1.000 90.85599 795 LYS A O 1
ATOM 6202 N N . TYR A 1 796 ? 207.81400 178.72200 119.10900 1.000 95.95958 796 TYR A N 1
ATOM 6203 C CA . TYR A 1 796 ? 209.07900 178.94700 119.81200 1.000 95.95958 796 TYR A CA 1
ATOM 6204 C C . TYR A 1 796 ? 209.03300 178.25100 121.17200 1.000 95.95958 796 TYR A C 1
ATOM 6205 O O . TYR A 1 796 ? 209.01100 178.87700 122.23300 1.000 95.95958 796 TYR A O 1
ATOM 6214 N N . HIS A 1 797 ? 209.01000 176.91800 121.11800 1.000 107.11302 797 HIS A N 1
ATOM 6215 C CA . HIS A 1 797 ? 208.83800 176.11600 122.32300 1.000 107.11302 797 HIS A CA 1
ATOM 6216 C C . HIS A 1 797 ? 209.94400 176.38700 123.33300 1.000 107.11302 797 HIS A C 1
ATOM 6217 O O . HIS A 1 797 ? 209.68300 176.94200 124.40400 1.000 107.11302 797 HIS A O 1
ATOM 6224 N N . ASN A 1 798 ? 211.18300 176.02100 123.00200 1.000 110.37576 798 ASN A N 1
ATOM 6225 C CA . ASN A 1 798 ? 212.34300 176.39200 123.81000 1.000 110.37576 798 ASN A CA 1
ATOM 6226 C C . ASN A 1 798 ? 213.39500 176.98500 122.88000 1.000 110.37576 798 ASN A C 1
ATOM 6227 O O . ASN A 1 798 ? 214.36000 176.32200 122.49700 1.000 110.37576 798 ASN A O 1
ATOM 6232 N N . ILE A 1 799 ? 213.19600 178.25000 122.52200 1.000 108.02154 799 ILE A N 1
ATOM 6233 C CA . ILE A 1 799 ? 214.23600 179.09900 121.95900 1.000 108.02154 799 ILE A CA 1
ATOM 6234 C C . ILE A 1 799 ? 214.10400 180.43000 122.68400 1.000 108.02154 799 ILE A C 1
ATOM 6235 O O . ILE A 1 799 ? 214.87300 181.36800 122.44800 1.000 108.02154 799 ILE A O 1
ATOM 6240 N N . TYR A 1 800 ? 213.12100 180.50800 123.57300 1.000 101.92842 800 TYR A N 1
ATOM 6241 C CA . TYR A 1 800 ? 212.75700 181.73900 124.26200 1.000 101.92842 800 TYR A CA 1
ATOM 6242 C C . TYR A 1 800 ? 212.05800 181.36300 125.56300 1.000 101.92842 800 TYR A C 1
ATOM 6243 O O . TYR A 1 800 ? 212.11400 180.21200 126.00800 1.000 101.92842 800 TYR A O 1
ATOM 6252 N N . ASN A 1 801 ? 211.39600 182.34000 126.17500 1.000 103.68629 801 ASN A N 1
ATOM 6253 C CA . ASN A 1 801 ? 210.66100 182.09700 127.40300 1.000 103.68629 801 ASN A CA 1
ATOM 6254 C C . ASN A 1 801 ? 209.25800 181.57800 127.09000 1.000 103.68629 801 ASN A C 1
ATOM 6255 O O . ASN A 1 801 ? 208.73200 181.74800 125.98600 1.000 103.68629 801 ASN A O 1
ATOM 6260 N N . ILE A 1 802 ? 208.64500 180.94300 128.08700 1.000 97.37958 802 ILE A N 1
ATOM 6261 C CA . ILE A 1 802 ? 207.33600 180.32200 127.94000 1.000 97.37958 802 ILE A CA 1
ATOM 6262 C C . ILE A 1 802 ? 206.38100 180.96100 128.94000 1.000 97.37958 802 ILE A C 1
ATOM 6263 O O . ILE A 1 802 ? 206.79500 181.45900 129.99100 1.000 97.37958 802 ILE A O 1
ATOM 6268 N N . ASN A 1 803 ? 205.09000 180.94700 128.60900 1.000 82.47404 803 ASN A N 1
ATOM 6269 C CA . ASN A 1 803 ? 204.09400 181.56800 129.46800 1.000 82.47404 803 ASN A CA 1
ATOM 6270 C C . ASN A 1 803 ? 203.86900 180.81100 130.76900 1.000 82.47404 803 ASN A C 1
ATOM 6271 O O . ASN A 1 803 ? 203.11800 181.30400 131.61700 1.000 82.47404 803 ASN A O 1
ATOM 6276 N N . ASN A 1 804 ? 204.47300 179.63300 130.94200 1.000 82.24569 804 ASN A N 1
ATOM 6277 C CA . ASN A 1 804 ? 204.36500 178.86000 132.17700 1.000 82.24569 804 ASN A CA 1
ATOM 6278 C C . ASN A 1 804 ? 202.95800 178.30600 132.36600 1.000 82.24569 804 ASN A C 1
ATOM 6279 O O . ASN A 1 804 ? 202.67000 177.66700 133.38000 1.000 82.24569 804 ASN A O 1
ATOM 6284 N N . LYS A 1 805 ? 202.07700 178.55000 131.39900 1.000 77.46335 805 LYS A N 1
ATOM 6285 C CA . LYS A 1 805 ? 200.70900 178.05500 131.43200 1.000 77.46335 805 LYS A CA 1
ATOM 6286 C C . LYS A 1 805 ? 200.42300 177.00800 130.36900 1.000 77.46335 805 LYS A C 1
ATOM 6287 O O . LYS A 1 805 ? 199.61500 176.11100 130.60800 1.000 77.46335 805 LYS A O 1
ATOM 6293 N N . LEU A 1 806 ? 201.07200 177.08900 129.20700 1.000 79.30880 806 LEU A N 1
ATOM 6294 C CA . LEU A 1 806 ? 200.91200 176.04000 128.20700 1.000 79.30880 806 LEU A CA 1
ATOM 6295 C C . LEU A 1 806 ? 201.60200 174.75800 128.65100 1.000 79.30880 806 LEU A C 1
ATOM 6296 O O . LEU A 1 806 ? 201.11100 173.65100 128.38200 1.000 79.30880 806 LEU A O 1
ATOM 6301 N N . MET A 1 807 ? 202.73900 174.88800 129.33400 1.000 84.12800 807 MET A N 1
ATOM 6302 C CA . MET A 1 807 ? 203.44400 173.71200 129.82400 1.000 84.12800 807 MET A CA 1
ATOM 6303 C C . MET A 1 807 ? 202.59800 172.94700 130.83100 1.000 84.12800 807 MET A C 1
ATOM 6304 O O . MET A 1 807 ? 202.64300 171.71200 130.87700 1.000 84.12800 807 MET A O 1
ATOM 6309 N N . LEU A 1 808 ? 201.80600 173.66000 131.63200 1.000 79.97271 808 LEU A N 1
ATOM 6310 C CA . LEU A 1 808 ? 200.92700 172.98700 132.57900 1.000 79.97271 808 LEU A CA 1
ATOM 6311 C C . LEU A 1 808 ? 199.88200 172.14500 131.86000 1.000 79.97271 808 LEU A C 1
ATOM 6312 O O . LEU A 1 808 ? 199.61300 171.01000 132.26400 1.000 79.97271 808 LEU A O 1
ATOM 6317 N N . MET A 1 809 ? 199.28800 172.67500 130.78800 1.000 80.25578 809 MET A N 1
ATOM 6318 C CA . MET A 1 809 ? 198.29200 171.90700 130.04600 1.000 80.25578 809 MET A CA 1
ATOM 6319 C C . MET A 1 809 ? 198.92000 170.69600 129.37200 1.000 80.25578 809 MET A C 1
ATOM 6320 O O . MET A 1 809 ? 198.33700 169.60200 129.37300 1.000 80.25578 809 MET A O 1
ATOM 6325 N N . ARG A 1 810 ? 200.11000 170.87000 128.79400 1.000 84.39007 810 ARG A N 1
ATOM 6326 C CA . ARG A 1 810 ? 200.80600 169.73800 128.19100 1.000 84.39007 810 ARG A CA 1
ATOM 6327 C C . ARG A 1 810 ? 201.07300 168.64300 129.22100 1.000 84.39007 810 ARG A C 1
ATOM 6328 O O . ARG A 1 810 ? 200.79700 167.45700 128.98100 1.000 84.39007 810 ARG A O 1
ATOM 6336 N N . ASP A 1 811 ? 201.60000 169.02700 130.38600 1.000 85.52383 811 ASP A N 1
ATOM 6337 C CA . ASP A 1 811 ? 201.89100 168.04800 131.42700 1.000 85.52383 811 ASP A CA 1
ATOM 6338 C C . ASP A 1 811 ? 200.62400 167.36000 131.91200 1.000 85.52383 811 ASP A C 1
ATOM 6339 O O . ASP A 1 811 ? 200.62300 166.14800 132.15600 1.000 85.52383 811 ASP A O 1
ATOM 6344 N N . SER A 1 812 ? 199.53800 168.11900 132.06900 1.000 81.46625 812 SER A N 1
ATOM 6345 C CA . SER A 1 812 ? 198.29300 167.52800 132.54000 1.000 81.46625 812 SER A CA 1
ATOM 6346 C C . SER A 1 812 ? 197.77100 166.49100 131.55800 1.000 81.46625 812 SER A C 1
ATOM 6347 O O . SER A 1 812 ? 197.36000 165.39700 131.96300 1.000 81.46625 812 SER A O 1
ATOM 6350 N N . ILE A 1 813 ? 197.79000 166.80500 130.25900 1.000 85.28912 813 ILE A N 1
ATOM 6351 C CA . ILE A 1 813 ? 197.25400 165.83700 129.30700 1.000 85.28912 813 ILE A CA 1
ATOM 6352 C C . ILE A 1 813 ? 198.14700 164.60600 129.22200 1.000 85.28912 813 ILE A C 1
ATOM 6353 O O . ILE A 1 813 ? 197.64500 163.48400 129.08300 1.000 85.28912 813 ILE A O 1
ATOM 6358 N N . ASP A 1 814 ? 199.46900 164.77100 129.33600 1.000 87.89046 814 ASP A N 1
ATOM 6359 C CA . ASP A 1 814 ? 200.34300 163.60000 129.33100 1.000 87.89046 814 ASP A CA 1
ATOM 6360 C C . ASP A 1 814 ? 200.08000 162.71000 130.54200 1.000 87.89046 814 ASP A C 1
ATOM 6361 O O . ASP A 1 814 ? 199.88500 161.49300 130.40800 1.000 87.89046 814 ASP A O 1
ATOM 6366 N N . LEU A 1 815 ? 200.07100 163.30400 131.73800 1.000 84.09859 815 LEU A N 1
ATOM 6367 C CA . LEU A 1 815 ? 199.82400 162.53200 132.95000 1.000 84.09859 815 LEU A CA 1
ATOM 6368 C C . LEU A 1 815 ? 198.46500 161.85000 132.92100 1.000 84.09859 815 LEU A C 1
ATOM 6369 O O . LEU A 1 815 ? 198.32300 160.73800 133.43700 1.000 84.09859 815 LEU A O 1
ATOM 6374 N N . TYR A 1 816 ? 197.45400 162.48900 132.33000 1.000 85.78724 816 TYR A N 1
ATOM 6375 C CA . TYR A 1 816 ? 196.15200 161.84100 132.23700 1.000 85.78724 816 TYR A CA 1
ATOM 6376 C C . TYR A 1 816 ? 196.19000 160.67100 131.26500 1.000 85.78724 816 TYR A C 1
ATOM 6377 O O . TYR A 1 816 ? 195.67500 159.58900 131.56400 1.000 85.78724 816 TYR A O 1
ATOM 6386 N N . LYS A 1 817 ? 196.78800 160.87000 130.08800 1.000 88.91621 817 LYS A N 1
ATOM 6387 C CA . LYS A 1 817 ? 196.86500 159.78500 129.11800 1.000 88.91621 817 LYS A CA 1
ATOM 6388 C C . LYS A 1 817 ? 197.66300 158.60400 129.64000 1.000 88.91621 817 LYS A C 1
ATOM 6389 O O . LYS A 1 817 ? 197.47000 157.48300 129.16000 1.000 88.91621 817 LYS A O 1
ATOM 6395 N N . THR A 1 818 ? 198.55300 158.81800 130.60800 1.000 89.50448 818 THR A N 1
ATOM 6396 C CA . THR A 1 818 ? 199.24400 157.68000 131.20800 1.000 89.50448 818 THR A CA 1
ATOM 6397 C C . THR A 1 818 ? 198.33100 156.90300 132.15500 1.000 89.50448 818 THR A C 1
ATOM 6398 O O . THR A 1 818 ? 198.07400 155.71300 131.94500 1.000 89.50448 818 THR A O 1
ATOM 6402 N N . HIS A 1 819 ? 197.83400 157.55800 133.20100 1.000 88.69760 819 HIS A N 1
ATOM 6403 C CA . HIS A 1 819 ? 196.99600 156.90800 134.21400 1.000 88.69760 819 HIS A CA 1
ATOM 6404 C C . HIS A 1 819 ? 195.51400 157.12500 133.91500 1.000 88.69760 819 HIS A C 1
ATOM 6405 O O . HIS A 1 819 ? 194.76600 157.63300 134.74200 1.000 88.69760 819 HIS A O 1
ATOM 6412 N N . PHE A 1 820 ? 195.07300 156.72300 132.72900 1.000 92.98156 820 PHE A N 1
ATOM 6413 C CA . PHE A 1 820 ? 193.72900 157.08800 132.29900 1.000 92.98156 820 PHE A CA 1
ATOM 6414 C C . PHE A 1 820 ? 192.63700 156.20700 132.88900 1.000 92.98156 820 PHE A C 1
ATOM 6415 O O . PHE A 1 820 ? 191.45600 156.53000 132.72900 1.000 92.98156 820 PHE A O 1
ATOM 6423 N N . ASP A 1 821 ? 192.98700 155.11700 133.56600 1.000 94.83799 821 ASP A N 1
ATOM 6424 C CA . ASP A 1 821 ? 191.98900 154.18700 134.07600 1.000 94.83799 821 ASP A CA 1
ATOM 6425 C C . ASP A 1 821 ? 191.77800 154.27800 135.58100 1.000 94.83799 821 ASP A C 1
ATOM 6426 O O . ASP A 1 821 ? 190.86400 153.62900 136.09800 1.000 94.83799 821 ASP A O 1
ATOM 6431 N N . ASP A 1 822 ? 192.58700 155.05800 136.29500 1.000 89.23173 822 ASP A N 1
ATOM 6432 C CA . ASP A 1 822 ? 192.48500 155.14800 137.74500 1.000 89.23173 822 ASP A CA 1
ATOM 6433 C C . ASP A 1 822 ? 191.92900 156.47300 138.24000 1.000 89.23173 822 ASP A C 1
ATOM 6434 O O . ASP A 1 822 ? 191.37400 156.52000 139.34000 1.000 89.23173 822 ASP A O 1
ATOM 6439 N N . VAL A 1 823 ? 192.06900 157.54700 137.46000 1.000 79.80083 823 VAL A N 1
ATOM 6440 C CA . VAL A 1 823 ? 191.75800 158.87800 137.95800 1.000 79.80083 823 VAL A CA 1
ATOM 6441 C C . VAL A 1 823 ? 190.29800 158.99300 138.38000 1.000 79.80083 823 VAL A C 1
ATOM 6442 O O . VAL A 1 823 ? 189.41800 158.28200 137.88300 1.000 79.80083 823 VAL A O 1
ATOM 6446 N N . LEU A 1 824 ? 190.04900 159.89800 139.32300 1.000 80.40457 824 LEU A N 1
ATOM 6447 C CA . LEU A 1 824 ? 188.70900 160.28600 139.73100 1.000 80.40457 824 LEU A CA 1
ATOM 6448 C C . LEU A 1 824 ? 188.64000 161.80500 139.79000 1.000 80.40457 824 LEU A C 1
ATOM 6449 O O . LEU A 1 824 ? 189.64200 162.47400 140.05200 1.000 80.40457 824 LEU A O 1
ATOM 6454 N N . PHE A 1 825 ? 187.45200 162.34700 139.54100 1.000 83.22320 825 PHE A N 1
ATOM 6455 C CA . PHE A 1 825 ? 187.23200 163.78700 139.49500 1.000 83.22320 825 PHE A CA 1
ATOM 6456 C C . PHE A 1 825 ? 186.13700 164.13600 140.48900 1.000 83.22320 825 PHE A C 1
ATOM 6457 O O . PHE A 1 825 ? 184.99300 163.70400 140.31800 1.000 83.22320 825 PHE A O 1
ATOM 6465 N N . PHE A 1 826 ? 186.46700 164.90800 141.52900 1.000 88.17234 826 PHE A N 1
ATOM 6466 C CA . PHE A 1 826 ? 185.40200 165.14400 142.49400 1.000 88.17234 826 PHE A CA 1
ATOM 6467 C C . PHE A 1 826 ? 184.63300 166.45000 142.34600 1.000 88.17234 826 PHE A C 1
ATOM 6468 O O . PHE A 1 826 ? 183.59100 166.48400 141.68300 1.000 88.17234 826 PHE A O 1
ATOM 6476 N N . ALA A 1 827 ? 185.18200 167.53600 142.89100 1.000 94.45797 827 ALA A N 1
ATOM 6477 C CA . ALA A 1 827 ? 184.43500 168.78100 143.06200 1.000 94.45797 827 ALA A CA 1
ATOM 6478 C C . ALA A 1 827 ? 185.22400 169.76500 143.91200 1.000 94.45797 827 ALA A C 1
ATOM 6479 O O . ALA A 1 827 ? 186.28300 169.42200 144.44000 1.000 94.45797 827 ALA A O 1
ATOM 6481 N N . ASP A 1 828 ? 184.70300 170.97800 144.08000 1.000 100.35652 828 ASP A N 1
ATOM 6482 C CA . ASP A 1 828 ? 185.08200 171.80800 145.22300 1.000 100.35652 828 ASP A CA 1
ATOM 6483 C C . ASP A 1 828 ? 183.91800 172.75700 145.48400 1.000 100.35652 828 ASP A C 1
ATOM 6484 O O . ASP A 1 828 ? 183.83400 173.82200 144.86600 1.000 100.35652 828 ASP A O 1
ATOM 6489 N N . ILE A 1 829 ? 183.03000 172.36700 146.39700 1.000 114.99022 829 ILE A N 1
ATOM 6490 C CA . ILE A 1 829 ? 181.79700 173.11200 146.62700 1.000 114.99022 829 ILE A CA 1
ATOM 6491 C C . ILE A 1 829 ? 181.76200 173.65500 148.04900 1.000 114.99022 829 ILE A C 1
ATOM 6492 O O . ILE A 1 829 ? 181.73000 174.87200 148.25800 1.000 114.99022 829 ILE A O 1
ATOM 6497 N N . PHE A 1 830 ? 181.77200 172.76100 149.03200 1.000 124.22191 830 PHE A N 1
ATOM 6498 C CA . PHE A 1 830 ? 181.65400 173.15800 150.43000 1.000 124.22191 830 PHE A CA 1
ATOM 6499 C C . PHE A 1 830 ? 183.01100 173.54500 151.01000 1.000 124.22191 830 PHE A C 1
ATOM 6500 O O . PHE A 1 830 ? 183.39900 174.71300 150.98200 1.000 124.22191 830 PHE A O 1
ATOM 6508 N N . PHE A 1 863 ? 180.47200 178.26000 149.29300 1.000 117.08351 863 PHE A N 1
ATOM 6509 C CA . PHE A 1 863 ? 179.58200 177.49200 148.43100 1.000 117.08351 863 PHE A CA 1
ATOM 6510 C C . PHE A 1 863 ? 179.67000 177.96800 146.98500 1.000 117.08351 863 PHE A C 1
ATOM 6511 O O . PHE A 1 863 ? 179.46800 179.14500 146.69600 1.000 117.08351 863 PHE A O 1
ATOM 6519 N N . TYR A 1 864 ? 179.96500 177.04000 146.08000 1.000 112.74758 864 TYR A N 1
ATOM 6520 C CA . TYR A 1 864 ? 180.04500 177.32300 144.65600 1.000 112.74758 864 TYR A CA 1
ATOM 6521 C C . TYR A 1 864 ? 178.83500 176.75000 143.93100 1.000 112.74758 864 TYR A C 1
ATOM 6522 O O . TYR A 1 864 ? 178.19700 175.80300 144.39800 1.000 112.74758 864 TYR A O 1
ATOM 6531 N N . LYS A 1 865 ? 178.52300 177.34500 142.78200 1.000 109.94693 865 LYS A N 1
ATOM 6532 C CA . LYS A 1 865 ? 177.43800 176.87900 141.93600 1.000 109.94693 865 LYS A CA 1
ATOM 6533 C C . LYS A 1 865 ? 177.92600 176.27400 140.63000 1.000 109.94693 865 LYS A C 1
ATOM 6534 O O . LYS A 1 865 ? 177.11200 175.73000 139.87700 1.000 109.94693 865 LYS A O 1
ATOM 6540 N N . TYR A 1 866 ? 179.22000 176.35400 140.34200 1.000 103.40857 866 TYR A N 1
ATOM 6541 C CA . TYR A 1 866 ? 179.82100 175.74700 139.16700 1.000 103.40857 866 TYR A CA 1
ATOM 6542 C C . TYR A 1 866 ? 180.87300 174.72800 139.60200 1.000 103.40857 866 TYR A C 1
ATOM 6543 O O . TYR A 1 866 ? 181.04200 174.44200 140.79200 1.000 103.40857 866 TYR A O 1
ATOM 6552 N N . GLY A 1 867 ? 181.59200 174.18300 138.62900 1.000 97.77514 867 GLY A N 1
ATOM 6553 C CA . GLY A 1 867 ? 182.52500 173.09800 138.87400 1.000 97.77514 867 GLY A CA 1
ATOM 6554 C C . GLY A 1 867 ? 183.94600 173.59000 139.08300 1.000 97.77514 867 GLY A C 1
ATOM 6555 O O . GLY A 1 867 ? 184.42100 174.47500 138.37300 1.000 97.77514 867 GLY A O 1
ATOM 6556 N N . ILE A 1 868 ? 184.61300 173.00200 140.07400 1.000 93.50217 868 ILE A N 1
ATOM 6557 C CA . ILE A 1 868 ? 186.03400 173.21700 140.31900 1.000 93.50217 868 ILE A CA 1
ATOM 6558 C C . ILE A 1 868 ? 186.72200 171.85600 140.27600 1.000 93.50217 868 ILE A C 1
ATOM 6559 O O . ILE A 1 868 ? 187.63000 171.57600 141.06500 1.000 93.50217 868 ILE A O 1
ATOM 6564 N N . ILE A 1 869 ? 186.24800 170.98800 139.37900 1.000 82.38886 869 ILE A N 1
ATOM 6565 C CA . ILE A 1 869 ? 186.75400 169.62400 139.26500 1.000 82.38886 869 ILE A CA 1
ATOM 6566 C C . ILE A 1 869 ? 188.27900 169.59000 139.18300 1.000 82.38886 869 ILE A C 1
ATOM 6567 O O . ILE A 1 869 ? 188.90500 170.41600 138.51100 1.000 82.38886 869 ILE A O 1
ATOM 6572 N N . TYR A 1 870 ? 188.87600 168.62100 139.88100 1.000 71.62962 870 TYR A N 1
ATOM 6573 C CA . TYR A 1 870 ? 190.29600 168.29400 139.80100 1.000 71.62962 870 TYR A CA 1
ATOM 6574 C C . TYR A 1 870 ? 190.44200 166.78000 139.70300 1.000 71.62962 870 TYR A C 1
ATOM 6575 O O . TYR A 1 870 ? 189.45800 166.04200 139.74900 1.000 71.62962 870 TYR A O 1
ATOM 6584 N N . GLY A 1 871 ? 191.67900 166.30600 139.57400 1.000 70.07863 871 GLY A N 1
ATOM 6585 C CA . GLY A 1 871 ? 191.89500 164.88800 139.35300 1.000 70.07863 871 GLY A CA 1
ATOM 6586 C C . GLY A 1 871 ? 192.97600 164.23600 140.19100 1.000 70.07863 871 GLY A C 1
ATOM 6587 O O . GLY A 1 871 ? 194.09000 164.75300 140.30700 1.000 70.07863 871 GLY A O 1
ATOM 6588 N N . PHE A 1 872 ? 192.66800 163.07100 140.75200 1.000 70.21676 872 PHE A N 1
ATOM 6589 C CA . PHE A 1 872 ? 193.58800 162.37900 141.63900 1.000 70.21676 872 PHE A CA 1
ATOM 6590 C C . PHE A 1 872 ? 193.40800 160.88000 141.47400 1.000 70.21676 872 PHE A C 1
ATOM 6591 O O . PHE A 1 872 ? 192.44500 160.41300 140.86500 1.000 70.21676 872 PHE A O 1
ATOM 6599 N N . LYS A 1 873 ? 194.34800 160.12400 142.03000 1.000 73.15356 873 LYS A N 1
ATOM 6600 C CA . LYS A 1 873 ? 194.23300 158.67800 142.10200 1.000 73.15356 873 LYS A CA 1
ATOM 6601 C C . LYS A 1 873 ? 194.72500 158.19900 143.46000 1.000 73.15356 873 LYS A C 1
ATOM 6602 O O . LYS A 1 873 ? 195.60000 158.81400 144.07900 1.000 73.15356 873 LYS A O 1
ATOM 6608 N N . VAL A 1 874 ? 194.13800 157.09600 143.91800 1.000 76.31249 874 VAL A N 1
ATOM 6609 C CA . VAL A 1 874 ? 194.38500 156.55000 145.24700 1.000 76.31249 874 VAL A CA 1
ATOM 6610 C C . VAL A 1 874 ? 195.27200 155.32300 145.11800 1.000 76.31249 874 VAL A C 1
ATOM 6611 O O . VAL A 1 874 ? 195.00100 154.43400 144.30300 1.000 76.31249 874 VAL A O 1
ATOM 6615 N N . ASN A 1 875 ? 196.33300 155.27100 145.92200 1.000 79.51581 875 ASN A N 1
ATOM 6616 C CA . ASN A 1 875 ? 197.22500 154.11400 145.95800 1.000 79.51581 875 ASN A CA 1
ATOM 6617 C C . ASN A 1 875 ? 196.70600 153.14700 147.01700 1.000 79.51581 875 ASN A C 1
ATOM 6618 O O . ASN A 1 875 ? 197.06600 153.20800 148.19300 1.000 79.51581 875 ASN A O 1
ATOM 6623 N N . LYS A 1 876 ? 195.84900 152.22500 146.58300 1.000 86.27616 876 LYS A N 1
ATOM 6624 C CA . LYS A 1 876 ? 195.15500 151.37100 147.53900 1.000 86.27616 876 LYS A CA 1
ATOM 6625 C C . LYS A 1 876 ? 196.00700 150.18800 147.98000 1.000 86.27616 876 LYS A C 1
ATOM 6626 O O . LYS A 1 876 ? 195.54300 149.04600 147.99600 1.000 86.27616 876 LYS A O 1
ATOM 6632 N N . GLU A 1 877 ? 197.25000 150.46000 148.36200 1.000 90.14929 877 GLU A N 1
ATOM 6633 C CA . GLU A 1 877 ? 198.06700 149.51900 149.11400 1.000 90.14929 877 GLU A CA 1
ATOM 6634 C C . GLU A 1 877 ? 198.78300 150.15700 150.28600 1.000 90.14929 877 GLU A C 1
ATOM 6635 O O . GLU A 1 877 ? 199.16200 149.43800 151.21600 1.000 90.14929 877 GLU A O 1
ATOM 6641 N N . ILE A 1 878 ? 198.98100 151.47100 150.27500 1.000 85.49523 878 ILE A N 1
ATOM 6642 C CA . ILE A 1 878 ? 199.45500 152.18000 151.45200 1.000 85.49523 878 ILE A CA 1
ATOM 6643 C C . ILE A 1 878 ? 198.28400 152.68800 152.28500 1.000 85.49523 878 ILE A C 1
ATOM 6644 O O . ILE A 1 878 ? 198.38200 152.75800 153.51600 1.000 85.49523 878 ILE A O 1
ATOM 6649 N N . LEU A 1 879 ? 197.17600 153.03900 151.63200 1.000 81.01385 879 LEU A N 1
ATOM 6650 C CA . LEU A 1 879 ? 195.97800 153.44500 152.35500 1.000 81.01385 879 LEU A CA 1
ATOM 6651 C C . LEU A 1 879 ? 195.50400 152.34500 153.29200 1.000 81.01385 879 LEU A C 1
ATOM 6652 O O . LEU A 1 879 ? 195.09300 152.61800 154.42500 1.000 81.01385 879 LEU A O 1
ATOM 6657 N N . LYS A 1 880 ? 195.55700 151.09200 152.83600 1.000 85.64630 880 LYS A N 1
ATOM 6658 C CA . LYS A 1 880 ? 195.13000 149.98000 153.67600 1.000 85.64630 880 LYS A CA 1
ATOM 6659 C C . LYS A 1 880 ? 196.00500 149.86000 154.91500 1.000 85.64630 880 LYS A C 1
ATOM 6660 O O . LYS A 1 880 ? 195.49900 149.66000 156.02600 1.000 85.64630 880 LYS A O 1
ATOM 6666 N N . GLU A 1 881 ? 197.32000 149.99700 154.74800 1.000 87.39945 881 GLU A N 1
ATOM 6667 C CA . GLU A 1 881 ? 198.22200 149.91400 155.89100 1.000 87.39945 881 GLU A CA 1
ATOM 6668 C C . GLU A 1 881 ? 197.97900 151.05200 156.87000 1.000 87.39945 881 GLU A C 1
ATOM 6669 O O . GLU A 1 881 ? 197.97200 150.84200 158.08900 1.000 87.39945 881 GLU A O 1
ATOM 6675 N N . VAL A 1 882 ? 197.77700 152.26600 156.35800 1.000 82.14560 882 VAL A N 1
ATOM 6676 C CA . VAL A 1 882 ? 197.52300 153.40000 157.24100 1.000 82.14560 882 VAL A CA 1
ATOM 6677 C C . VAL A 1 882 ? 196.22800 153.19700 158.01900 1.000 82.14560 882 VAL A C 1
ATOM 6678 O O . VAL A 1 882 ? 196.16900 153.44000 159.23200 1.000 82.14560 882 VAL A O 1
ATOM 6682 N N . VAL A 1 883 ? 195.17300 152.73600 157.34400 1.000 80.75090 883 VAL A N 1
ATOM 6683 C CA . VAL A 1 883 ? 193.90300 152.55000 158.03600 1.000 80.75090 883 VAL A CA 1
ATOM 6684 C C . VAL A 1 883 ? 194.00600 151.43300 159.06300 1.000 80.75090 883 VAL A C 1
ATOM 6685 O O . VAL A 1 883 ? 193.41900 151.52800 160.14600 1.000 80.75090 883 VAL A O 1
ATOM 6689 N N . ASP A 1 884 ? 194.76400 150.37500 158.76900 1.000 82.13717 884 ASP A N 1
ATOM 6690 C CA . ASP A 1 884 ? 194.94900 149.31100 159.75200 1.000 82.13717 884 ASP A CA 1
ATOM 6691 C C . ASP A 1 884 ? 195.69900 149.81800 160.97700 1.000 82.13717 884 ASP A C 1
ATOM 6692 O O . ASP A 1 884 ? 195.34100 149.49800 162.11900 1.000 82.13717 884 ASP A O 1
ATOM 6697 N N . GLU A 1 885 ? 196.75200 150.60800 160.75700 1.000 80.55587 885 GLU A N 1
ATOM 6698 C CA . GLU A 1 885 ? 197.48700 151.19300 161.87300 1.000 80.55587 885 GLU A CA 1
ATOM 6699 C C . GLU A 1 885 ? 196.57300 152.04000 162.74700 1.000 80.55587 885 GLU A C 1
ATOM 6700 O O . GLU A 1 885 ? 196.60200 151.94000 163.97900 1.000 80.55587 885 GLU A O 1
ATOM 6706 N N . LEU A 1 886 ? 195.75100 152.88300 162.12300 1.000 72.74678 886 LEU A N 1
ATOM 6707 C CA . LEU A 1 886 ? 194.87200 153.74600 162.90400 1.000 72.74678 886 LEU A CA 1
ATOM 6708 C C . LEU A 1 886 ? 193.81500 152.93900 163.64700 1.000 72.74678 886 LEU A C 1
ATOM 6709 O O . LEU A 1 886 ? 193.46900 153.26100 164.79100 1.000 72.74678 886 LEU A O 1
ATOM 6714 N N . TYR A 1 887 ? 193.29600 151.88200 163.02100 1.000 74.73240 887 TYR A N 1
ATOM 6715 C CA . TYR A 1 887 ? 192.32200 151.03200 163.69500 1.000 74.73240 887 TYR A CA 1
ATOM 6716 C C . TYR A 1 887 ? 192.93000 150.37200 164.92300 1.000 74.73240 887 TYR A C 1
ATOM 6717 O O . TYR A 1 887 ? 192.28300 150.27700 165.97200 1.000 74.73240 887 TYR A O 1
ATOM 6726 N N . SER A 1 888 ? 194.18200 149.92500 164.81800 1.000 72.20391 888 SER A N 1
ATOM 6727 C CA . SER A 1 888 ? 194.85300 149.34600 165.97800 1.000 72.20391 888 SER A CA 1
ATOM 6728 C C . SER A 1 888 ? 195.04000 150.38100 167.08200 1.000 72.20391 888 SER A C 1
ATOM 6729 O O . SER A 1 888 ? 194.73000 150.12100 168.25400 1.000 72.20391 888 SER A O 1
ATOM 6732 N N . ILE A 1 889 ? 195.55400 151.56200 166.72500 1.000 69.56967 889 ILE A N 1
ATOM 6733 C CA . ILE A 1 889 ? 195.75400 152.61700 167.71500 1.000 69.56967 889 ILE A CA 1
ATOM 6734 C C . ILE A 1 889 ? 194.45300 152.94200 168.42900 1.000 69.56967 889 ILE A C 1
ATOM 6735 O O . ILE A 1 889 ? 194.44800 153.20300 169.63600 1.000 69.56967 889 ILE A O 1
ATOM 6740 N N . TYR A 1 890 ? 193.33100 152.92500 167.71000 1.000 68.56077 890 TYR A N 1
ATOM 6741 C CA . TYR A 1 890 ? 192.06000 153.22200 168.36000 1.000 68.56077 890 TYR A CA 1
ATOM 6742 C C . TYR A 1 890 ? 191.61900 152.08200 169.26400 1.000 68.56077 890 TYR A C 1
ATOM 6743 O O . TYR A 1 890 ? 191.14700 152.31800 170.38000 1.000 68.56077 890 TYR A O 1
ATOM 6752 N N . ASN A 1 891 ? 191.75900 150.83900 168.80300 1.000 72.47908 891 ASN A N 1
ATOM 6753 C CA . ASN A 1 891 ? 191.28000 149.71000 169.59100 1.000 72.47908 891 ASN A CA 1
ATOM 6754 C C . ASN A 1 891 ? 192.08600 149.51700 170.86500 1.000 72.47908 891 ASN A C 1
ATOM 6755 O O . ASN A 1 891 ? 191.57800 148.93900 171.83100 1.000 72.47908 891 ASN A O 1
ATOM 6760 N N . PHE A 1 892 ? 193.33500 149.97800 170.89800 1.000 74.17598 892 PHE A N 1
ATOM 6761 C CA . PHE A 1 892 ? 194.12800 149.76600 172.10200 1.000 74.17598 892 PHE A CA 1
ATOM 6762 C C . PHE A 1 892 ? 193.97300 150.87100 173.13800 1.000 74.17598 892 PHE A C 1
ATOM 6763 O O . PHE A 1 892 ? 194.31800 150.65200 174.30200 1.000 74.17598 892 PHE A O 1
ATOM 6771 N N . ASN A 1 893 ? 193.47100 152.04300 172.76000 1.000 65.34251 893 ASN A N 1
ATOM 6772 C CA . ASN A 1 893 ? 193.34800 153.17100 173.68300 1.000 65.34251 893 ASN A CA 1
ATOM 6773 C C . ASN A 1 893 ? 191.89800 153.63600 173.71500 1.000 65.34251 893 ASN A C 1
ATOM 6774 O O . ASN A 1 893 ? 191.52300 154.57700 173.01800 1.000 65.34251 893 ASN A O 1
ATOM 6779 N N . THR A 1 894 ? 191.08900 152.99600 174.55300 1.000 63.80674 894 THR A N 1
ATOM 6780 C CA . THR A 1 894 ? 189.71400 153.42200 174.76900 1.000 63.80674 894 THR A CA 1
ATOM 6781 C C . THR A 1 894 ? 189.52200 154.12500 176.10100 1.000 63.80674 894 THR A C 1
ATOM 6782 O O . THR A 1 894 ? 188.40600 154.55400 176.40500 1.000 63.80674 894 THR A O 1
ATOM 6786 N N . ASP A 1 895 ? 190.58000 154.24500 176.90400 1.000 62.39548 895 ASP A N 1
ATOM 6787 C CA . ASP A 1 895 ? 190.61000 155.20300 177.99900 1.000 62.39548 895 ASP A CA 1
ATOM 6788 C C . ASP A 1 895 ? 190.83100 156.62700 177.50900 1.000 62.39548 895 ASP A C 1
ATOM 6789 O O . ASP A 1 895 ? 190.92500 157.54300 178.32900 1.000 62.39548 895 ASP A O 1
ATOM 6794 N N . ILE A 1 896 ? 190.96300 156.81500 176.19800 1.000 60.60570 896 ILE A N 1
ATOM 6795 C CA . ILE A 1 896 ? 190.82000 158.09700 175.51600 1.000 60.60570 896 ILE A CA 1
ATOM 6796 C C . ILE A 1 896 ? 189.95500 157.79100 174.30000 1.000 60.60570 896 ILE A C 1
ATOM 6797 O O . ILE A 1 896 ? 189.42900 156.68000 174.18100 1.000 60.60570 896 ILE A O 1
ATOM 6802 N N . PHE A 1 897 ? 189.78300 158.75700 173.39700 1.000 62.98028 897 PHE A N 1
ATOM 6803 C CA . PHE A 1 897 ? 189.20400 158.44500 172.09200 1.000 62.98028 897 PHE A CA 1
ATOM 6804 C C . PHE A 1 897 ? 187.78600 157.89400 172.17600 1.000 62.98028 897 PHE A C 1
ATOM 6805 O O . PHE A 1 897 ? 187.56800 156.69700 171.97800 1.000 62.98028 897 PHE A O 1
ATOM 6813 N N . THR A 1 898 ? 186.82100 158.75200 172.49000 1.000 75.78469 898 THR A N 1
ATOM 6814 C CA . THR A 1 898 ? 185.43800 158.36100 172.72500 1.000 75.78469 898 THR A CA 1
ATOM 6815 C C . THR A 1 898 ? 184.64200 158.12500 171.43900 1.000 75.78469 898 THR A C 1
ATOM 6816 O O . THR A 1 898 ? 183.41600 158.28200 171.46300 1.000 75.78469 898 THR A O 1
ATOM 6820 N N . ASP A 1 899 ? 185.30300 157.78700 170.33200 1.000 78.55345 899 ASP A N 1
ATOM 6821 C CA . ASP A 1 899 ? 184.75500 157.38700 169.03800 1.000 78.55345 899 ASP A CA 1
ATOM 6822 C C . ASP A 1 899 ? 184.23600 158.57000 168.22500 1.000 78.55345 899 ASP A C 1
ATOM 6823 O O . ASP A 1 899 ? 183.93700 158.39900 167.04700 1.000 78.55345 899 ASP A O 1
ATOM 6828 N N . THR A 1 900 ? 184.14100 159.76400 168.80000 1.000 78.18754 900 THR A N 1
ATOM 6829 C CA . THR A 1 900 ? 183.97600 160.98600 168.03200 1.000 78.18754 900 THR A CA 1
ATOM 6830 C C . THR A 1 900 ? 185.12700 161.94800 168.24600 1.000 78.18754 900 THR A C 1
ATOM 6831 O O . THR A 1 900 ? 185.20200 162.96300 167.54900 1.000 78.18754 900 THR A O 1
ATOM 6835 N N . SER A 1 901 ? 186.00600 161.65800 169.20200 1.000 74.21647 901 SER A N 1
ATOM 6836 C CA . SER A 1 901 ? 187.27400 162.35100 169.32900 1.000 74.21647 901 SER A CA 1
ATOM 6837 C C . SER A 1 901 ? 188.33200 161.77800 168.40500 1.000 74.21647 901 SER A C 1
ATOM 6838 O O . SER A 1 901 ? 189.26000 162.50000 168.02400 1.000 74.21647 901 SER A O 1
ATOM 6841 N N . PHE A 1 902 ? 188.19800 160.51000 168.01600 1.000 66.85528 902 PHE A N 1
ATOM 6842 C CA . PHE A 1 902 ? 189.16600 159.91700 167.10300 1.000 66.85528 902 PHE A CA 1
ATOM 6843 C C . PHE A 1 902 ? 189.04500 160.51700 165.70800 1.000 66.85528 902 PHE A C 1
ATOM 6844 O O . PHE A 1 902 ? 190.05900 160.83500 165.07700 1.000 66.85528 902 PHE A O 1
ATOM 6852 N N . LEU A 1 903 ? 187.81700 160.70300 165.21800 1.000 69.39922 903 LEU A N 1
ATOM 6853 C CA . LEU A 1 903 ? 187.63800 161.29500 163.89600 1.000 69.39922 903 LEU A CA 1
ATOM 6854 C C . LEU A 1 903 ? 188.10600 162.74300 163.86100 1.000 69.39922 903 LEU A C 1
ATOM 6855 O O . LEU A 1 903 ? 188.76000 163.16400 162.90200 1.000 69.39922 903 LEU A O 1
ATOM 6860 N N . GLN A 1 904 ? 187.78100 163.52200 164.89200 1.000 70.80038 904 GLN A N 1
ATOM 6861 C CA . GLN A 1 904 ? 188.24100 164.90500 164.93800 1.000 70.80038 904 GLN A CA 1
ATOM 6862 C C . GLN A 1 904 ? 189.75700 164.98000 165.04700 1.000 70.80038 904 GLN A C 1
ATOM 6863 O O . GLN A 1 904 ? 190.39100 165.83200 164.41200 1.000 70.80038 904 GLN A O 1
ATOM 6869 N N . THR A 1 905 ? 190.35700 164.09600 165.84200 1.000 66.28339 905 THR A N 1
ATOM 6870 C CA . THR A 1 905 ? 191.80800 164.08400 165.95900 1.000 66.28339 905 THR A CA 1
ATOM 6871 C C . THR A 1 905 ? 192.46200 163.74300 164.62700 1.000 66.28339 905 THR A C 1
ATOM 6872 O O . THR A 1 905 ? 193.43800 164.38600 164.22400 1.000 66.28339 905 THR A O 1
ATOM 6876 N N . VAL A 1 906 ? 191.93300 162.74100 163.92400 1.000 64.15673 906 VAL A N 1
ATOM 6877 C CA . VAL A 1 906 ? 192.48700 162.36800 162.62700 1.000 64.15673 906 VAL A CA 1
ATOM 6878 C C . VAL A 1 906 ? 192.32600 163.50700 161.62900 1.000 64.15673 906 VAL A C 1
ATOM 6879 O O . VAL A 1 906 ? 193.22600 163.78100 160.82900 1.000 64.15673 906 VAL A O 1
ATOM 6883 N N . TYR A 1 907 ? 191.18700 164.19900 161.66900 1.000 67.78697 907 TYR A N 1
ATOM 6884 C CA . TYR A 1 907 ? 190.96400 165.31100 160.75200 1.000 67.78697 907 TYR A CA 1
ATOM 6885 C C . TYR A 1 907 ? 191.96200 166.43600 160.99600 1.000 67.78697 907 TYR A C 1
ATOM 6886 O O . TYR A 1 907 ? 192.51800 167.00600 160.05000 1.000 67.78697 907 TYR A O 1
ATOM 6895 N N . LEU A 1 908 ? 192.21100 166.76800 162.26200 1.000 61.85284 908 LEU A N 1
ATOM 6896 C CA . LEU A 1 908 ? 193.17800 167.82300 162.54600 1.000 61.85284 908 LEU A CA 1
ATOM 6897 C C . LEU A 1 908 ? 194.59700 167.39300 162.19800 1.000 61.85284 908 LEU A C 1
ATOM 6898 O O . LEU A 1 908 ? 195.40700 168.21800 161.75300 1.000 61.85284 908 LEU A O 1
ATOM 6903 N N . LEU A 1 909 ? 194.91500 166.11200 162.37200 1.000 61.82478 909 LEU A N 1
ATOM 6904 C CA . LEU A 1 909 ? 196.22300 165.62500 161.95400 1.000 61.82478 909 LEU A CA 1
ATOM 6905 C C . LEU A 1 909 ? 196.39100 165.73800 160.44600 1.000 61.82478 909 LEU A C 1
ATOM 6906 O O . LEU A 1 909 ? 197.47000 166.09600 159.95800 1.000 61.82478 909 LEU A O 1
ATOM 6911 N N . PHE A 1 910 ? 195.33200 165.44400 159.69000 1.000 61.30611 910 PHE A N 1
ATOM 6912 C CA . PHE A 1 910 ? 195.39100 165.60700 158.24200 1.000 61.30611 910 PHE A CA 1
ATOM 6913 C C . PHE A 1 910 ? 195.55400 167.07000 157.86300 1.000 61.30611 910 PHE A C 1
ATOM 6914 O O . PHE A 1 910 ? 196.27800 167.39700 156.91800 1.000 61.30611 910 PHE A O 1
ATOM 6922 N N . ARG A 1 911 ? 194.89000 167.96800 158.58900 1.000 67.77153 911 ARG A N 1
ATOM 6923 C CA . ARG A 1 911 ? 195.05400 169.38700 158.29600 1.000 67.77153 911 ARG A CA 1
ATOM 6924 C C . ARG A 1 911 ? 196.47700 169.85600 158.56400 1.000 67.77153 911 ARG A C 1
ATOM 6925 O O . ARG A 1 911 ? 196.98800 170.71500 157.84100 1.000 67.77153 911 ARG A O 1
ATOM 6933 N N . ARG A 1 912 ? 197.13700 169.30600 159.58000 1.000 67.57806 912 ARG A N 1
ATOM 6934 C CA . ARG A 1 912 ? 198.53300 169.67600 159.81100 1.000 67.57806 912 ARG A CA 1
ATOM 6935 C C . ARG A 1 912 ? 199.45100 169.08700 158.74300 1.000 67.57806 912 ARG A C 1
ATOM 6936 O O . ARG A 1 912 ? 200.36800 169.76800 158.25700 1.000 67.57806 912 ARG A O 1
ATOM 6944 N N . ILE A 1 913 ? 199.21200 167.83200 158.35200 1.000 63.90942 913 ILE A N 1
ATOM 6945 C CA . ILE A 1 913 ? 199.94000 167.24400 157.22700 1.000 63.90942 913 ILE A CA 1
ATOM 6946 C C . ILE A 1 913 ? 199.76300 168.08600 155.97200 1.000 63.90942 913 ILE A C 1
ATOM 6947 O O . ILE A 1 913 ? 200.66500 168.16400 155.13200 1.000 63.90942 913 ILE A O 1
ATOM 6952 N N . GLU A 1 914 ? 198.60700 168.72400 155.81900 1.000 69.93514 914 GLU A N 1
ATOM 6953 C CA . GLU A 1 914 ? 198.37700 169.56100 154.64900 1.000 69.93514 914 GLU A CA 1
ATOM 6954 C C . GLU A 1 914 ? 199.11500 170.88700 154.75700 1.000 69.93514 914 GLU A C 1
ATOM 6955 O O . GLU A 1 914 ? 199.82200 171.28700 153.82800 1.000 69.93514 914 GLU A O 1
ATOM 6961 N N . GLU A 1 915 ? 198.96800 171.58300 155.88300 1.000 72.02577 915 GLU A N 1
ATOM 6962 C CA . GLU A 1 915 ? 199.61800 172.87800 156.03300 1.000 72.02577 915 GLU A CA 1
ATOM 6963 C C . GLU A 1 915 ? 201.13000 172.77700 156.16200 1.000 72.02577 915 GLU A C 1
ATOM 6964 O O . GLU A 1 915 ? 201.79400 173.81600 156.19400 1.000 72.02577 915 GLU A O 1
ATOM 6970 N N . THR A 1 916 ? 201.69500 171.57600 156.24700 1.000 67.06978 916 THR A N 1
ATOM 6971 C CA . THR A 1 916 ? 203.14600 171.48300 156.11700 1.000 67.06978 916 THR A CA 1
ATOM 6972 C C . THR A 1 916 ? 203.62000 171.57900 154.66600 1.000 67.06978 916 THR A C 1
ATOM 6973 O O . THR A 1 916 ? 204.81600 171.41000 154.40800 1.000 67.06978 916 THR A O 1
ATOM 6977 N N . TYR A 1 917 ? 202.72300 171.86700 153.72000 1.000 67.27190 917 TYR A N 1
ATOM 6978 C CA . TYR A 1 917 ? 203.06600 171.93600 152.30500 1.000 67.27190 917 TYR A CA 1
ATOM 6979 C C . TYR A 1 917 ? 203.22600 173.35500 151.78400 1.000 67.27190 917 TYR A C 1
ATOM 6980 O O . TYR A 1 917 ? 203.81900 173.54000 150.71800 1.000 67.27190 917 TYR A O 1
ATOM 6989 N N . ARG A 1 918 ? 202.71100 174.35000 152.49400 1.000 70.61608 918 ARG A N 1
ATOM 6990 C CA . ARG A 1 918 ? 202.64700 175.71200 151.98700 1.000 70.61608 918 ARG A CA 1
ATOM 6991 C C . ARG A 1 918 ? 203.98200 176.42300 152.15600 1.000 70.61608 918 ARG A C 1
ATOM 6992 O O . ARG A 1 918 ? 204.64000 176.30200 153.19300 1.000 70.61608 918 ARG A O 1
ATOM 7000 N N . THR A 1 919 ? 204.37400 177.17200 151.12700 1.000 79.40085 919 THR A N 1
ATOM 7001 C CA . THR A 1 919 ? 205.62800 177.90700 151.10200 1.000 79.40085 919 THR A CA 1
ATOM 7002 C C . THR A 1 919 ? 205.33800 179.38200 150.86700 1.000 79.40085 919 THR A C 1
ATOM 7003 O O . THR A 1 919 ? 204.21800 179.77000 150.52700 1.000 79.40085 919 THR A O 1
ATOM 7007 N N . GLN A 1 920 ? 206.36700 180.21500 151.04600 1.000 85.31581 920 GLN A N 1
ATOM 7008 C CA . GLN A 1 920 ? 206.17200 181.64700 150.85000 1.000 85.31581 920 GLN A CA 1
ATOM 7009 C C . GLN A 1 920 ? 206.10900 182.00300 149.37300 1.000 85.31581 920 GLN A C 1
ATOM 7010 O O . GLN A 1 920 ? 205.23200 182.76600 148.96600 1.000 85.31581 920 GLN A O 1
ATOM 7016 N N . ARG A 1 921 ? 207.02200 181.47900 148.55900 1.000 85.02022 921 ARG A N 1
ATOM 7017 C CA . ARG A 1 921 ? 206.76400 181.43000 147.12800 1.000 85.02022 921 ARG A CA 1
ATOM 7018 C C . ARG A 1 921 ? 205.43500 180.72200 146.91800 1.000 85.02022 921 ARG A C 1
ATOM 7019 O O . ARG A 1 921 ? 205.10400 179.78800 147.65400 1.000 85.02022 921 ARG A O 1
ATOM 7027 N N . ARG A 1 922 ? 204.66400 181.16300 145.92000 1.000 83.84838 922 ARG A N 1
ATOM 7028 C CA . ARG A 1 922 ? 203.26400 180.75400 145.80800 1.000 83.84838 922 ARG A CA 1
ATOM 7029 C C . ARG A 1 922 ? 202.50200 181.21500 147.05900 1.000 83.84838 922 ARG A C 1
ATOM 7030 O O . ARG A 1 922 ? 202.11100 180.43900 147.93100 1.000 83.84838 922 ARG A O 1
ATOM 7038 N N . ASP A 1 923 ? 202.34100 182.54200 147.12500 1.000 92.24119 923 ASP A N 1
ATOM 7039 C CA . ASP A 1 923 ? 202.17900 183.32300 148.35200 1.000 92.24119 923 ASP A CA 1
ATOM 7040 C C . ASP A 1 923 ? 200.95000 182.97800 149.18600 1.000 92.24119 923 ASP A C 1
ATOM 7041 O O . ASP A 1 923 ? 200.15100 182.11100 148.82100 1.000 92.24119 923 ASP A O 1
ATOM 7046 N N . ASP A 1 924 ? 200.80800 183.66900 150.32200 1.000 95.05041 924 ASP A N 1
ATOM 7047 C CA . ASP A 1 924 ? 199.78700 183.39200 151.32900 1.000 95.05041 924 ASP A CA 1
ATOM 7048 C C . ASP A 1 924 ? 198.36200 183.55300 150.81300 1.000 95.05041 924 ASP A C 1
ATOM 7049 O O . ASP A 1 924 ? 197.61000 182.57700 150.76400 1.000 95.05041 924 ASP A O 1
ATOM 7054 N N . LYS A 1 925 ? 197.97700 184.77600 150.43100 1.000 92.57662 925 LYS A N 1
ATOM 7055 C CA . LYS A 1 925 ? 196.59800 185.04500 150.02400 1.000 92.57662 925 LYS A CA 1
ATOM 7056 C C . LYS A 1 925 ? 196.19800 184.25100 148.78600 1.000 92.57662 925 LYS A C 1
ATOM 7057 O O . LYS A 1 925 ? 195.00500 184.14200 148.48400 1.000 92.57662 925 LYS A O 1
ATOM 7063 N N . ILE A 1 926 ? 197.17200 183.68000 148.08400 1.000 91.92889 926 ILE A N 1
ATOM 7064 C CA . ILE A 1 926 ? 196.97700 182.72900 146.99400 1.000 91.92889 926 ILE A CA 1
ATOM 7065 C C . ILE A 1 926 ? 196.40500 181.42700 147.56200 1.000 91.92889 926 ILE A C 1
ATOM 7066 O O . ILE A 1 926 ? 196.07900 180.48800 146.82600 1.000 91.92889 926 ILE A O 1
ATOM 7071 N N . SER A 1 927 ? 196.19500 181.39700 148.87700 1.000 97.42819 927 SER A N 1
ATOM 7072 C CA . SER A 1 927 ? 195.38900 180.35300 149.49800 1.000 97.42819 927 SER A CA 1
ATOM 7073 C C . SER A 1 927 ? 193.93000 180.64500 149.18100 1.000 97.42819 927 SER A C 1
ATOM 7074 O O . SER A 1 927 ? 193.65000 181.46000 148.29600 1.000 97.42819 927 SER A O 1
ATOM 7077 N N . VAL A 1 928 ? 193.00300 180.02500 149.90900 1.000 95.47671 928 VAL A N 1
ATOM 7078 C CA . VAL A 1 928 ? 191.66500 179.73400 149.39900 1.000 95.47671 928 VAL A CA 1
ATOM 7079 C C . VAL A 1 928 ? 191.03900 180.91600 148.65900 1.000 95.47671 928 VAL A C 1
ATOM 7080 O O . VAL A 1 928 ? 190.80800 180.82200 147.44900 1.000 95.47671 928 VAL A O 1
ATOM 7084 N N . ASN A 1 929 ? 190.78600 182.03000 149.35300 1.000 97.01340 929 ASN A N 1
ATOM 7085 C CA . ASN A 1 929 ? 190.45000 183.32400 148.75400 1.000 97.01340 929 ASN A CA 1
ATOM 7086 C C . ASN A 1 929 ? 189.64500 183.23300 147.46100 1.000 97.01340 929 ASN A C 1
ATOM 7087 O O . ASN A 1 929 ? 190.06500 183.79400 146.44500 1.000 97.01340 929 ASN A O 1
ATOM 7092 N N . ASN A 1 930 ? 188.51600 182.52000 147.47400 1.000 97.53687 930 ASN A N 1
ATOM 7093 C CA . ASN A 1 930 ? 187.65000 182.38300 146.29800 1.000 97.53687 930 ASN A CA 1
ATOM 7094 C C . ASN A 1 930 ? 188.48800 182.06600 145.05600 1.000 97.53687 930 ASN A C 1
ATOM 7095 O O . ASN A 1 930 ? 188.58200 182.85500 144.11600 1.000 97.53687 930 ASN A O 1
ATOM 7100 N N . VAL A 1 931 ? 189.09800 180.87800 145.08300 1.000 89.31174 931 VAL A N 1
ATOM 7101 C CA . VAL A 1 931 ? 190.36200 180.64000 144.39200 1.000 89.31174 931 VAL A CA 1
ATOM 7102 C C . VAL A 1 931 ? 190.31700 180.99500 142.91200 1.000 89.31174 931 VAL A C 1
ATOM 7103 O O . VAL A 1 931 ? 189.65600 180.33500 142.10300 1.000 89.31174 931 VAL A O 1
ATOM 7107 N N . PHE A 1 932 ? 191.03000 182.05500 142.57200 1.000 76.20083 932 PHE A N 1
ATOM 7108 C CA . PHE A 1 932 ? 191.45800 182.34400 141.21200 1.000 76.20083 932 PHE A CA 1
ATOM 7109 C C . PHE A 1 932 ? 192.86000 182.92800 141.20600 1.000 76.20083 932 PHE A C 1
ATOM 7110 O O . PHE A 1 932 ? 193.34800 183.31000 140.14000 1.000 76.20083 932 PHE A O 1
ATOM 7118 N N . PHE A 1 933 ? 193.51500 183.01300 142.36200 1.000 71.69515 933 PHE A N 1
ATOM 7119 C CA . PHE A 1 933 ? 194.86900 183.51800 142.52500 1.000 71.69515 933 PHE A CA 1
ATOM 7120 C C . PHE A 1 933 ? 195.91900 182.41500 142.48700 1.000 71.69515 933 PHE A C 1
ATOM 7121 O O . PHE A 1 933 ? 197.10800 182.70700 142.64000 1.000 71.69515 933 PHE A O 1
ATOM 7129 N N . MET A 1 934 ? 195.51500 181.16600 142.28800 1.000 81.79757 934 MET A N 1
ATOM 7130 C CA . MET A 1 934 ? 196.42600 180.04500 142.46600 1.000 81.79757 934 MET A CA 1
ATOM 7131 C C . MET A 1 934 ? 197.29700 179.83200 141.23500 1.000 81.79757 934 MET A C 1
ATOM 7132 O O . MET A 1 934 ? 196.82600 179.90000 140.09800 1.000 81.79757 934 MET A O 1
ATOM 7137 N N . ASN A 1 935 ? 198.57900 179.56600 141.47300 1.000 80.18515 935 ASN A N 1
ATOM 7138 C CA . ASN A 1 935 ? 199.52500 179.22500 140.42000 1.000 80.18515 935 ASN A CA 1
ATOM 7139 C C . ASN A 1 935 ? 200.51100 178.21000 140.97600 1.000 80.18515 935 ASN A C 1
ATOM 7140 O O . ASN A 1 935 ? 200.43500 177.81900 142.14200 1.000 80.18515 935 ASN A O 1
ATOM 7145 N N . VAL A 1 936 ? 201.44300 177.77700 140.12800 1.000 79.63911 936 VAL A N 1
ATOM 7146 C CA . VAL A 1 936 ? 202.38200 176.72400 140.49900 1.000 79.63911 936 VAL A CA 1
ATOM 7147 C C . VAL A 1 936 ? 203.66300 177.31200 141.08100 1.000 79.63911 936 VAL A C 1
ATOM 7148 O O . VAL A 1 936 ? 203.97300 177.10000 142.25900 1.000 79.63911 936 VAL A O 1
ATOM 7152 N N . ALA A 1 937 ? 204.40600 178.06200 140.27300 1.000 81.17298 937 ALA A N 1
ATOM 7153 C CA . ALA A 1 937 ? 205.68100 178.63100 140.68300 1.000 81.17298 937 ALA A CA 1
ATOM 7154 C C . ALA A 1 937 ? 206.12500 179.60300 139.60400 1.000 81.17298 937 ALA A C 1
ATOM 7155 O O . ALA A 1 937 ? 205.66500 179.53500 138.46200 1.000 81.17298 937 ALA A O 1
ATOM 7157 N N . ASN A 1 938 ? 207.02300 180.51400 139.98000 1.000 83.91729 938 ASN A N 1
ATOM 7158 C CA . ASN A 1 938 ? 207.47300 181.52100 139.02900 1.000 83.91729 938 ASN A CA 1
ATOM 7159 C C . ASN A 1 938 ? 208.37900 180.93600 137.95800 1.000 83.91729 938 ASN A C 1
ATOM 7160 O O . ASN A 1 938 ? 208.45400 181.49000 136.85800 1.000 83.91729 938 ASN A O 1
ATOM 7165 N N . ASN A 1 939 ? 209.06000 179.83500 138.25000 1.000 88.56758 939 ASN A N 1
ATOM 7166 C CA . ASN A 1 939 ? 209.90400 179.14100 137.28800 1.000 88.56758 939 ASN A CA 1
ATOM 7167 C C . ASN A 1 939 ? 209.50100 177.68000 137.20700 1.000 88.56758 939 ASN A C 1
ATOM 7168 O O . ASN A 1 939 ? 210.32600 176.77100 137.31400 1.000 88.56758 939 ASN A O 1
ATOM 7173 N N . TYR A 1 940 ? 208.19800 177.44000 137.05200 1.000 85.59169 940 TYR A N 1
ATOM 7174 C CA . TYR A 1 940 ? 207.70900 176.08200 136.84800 1.000 85.59169 940 TYR A CA 1
ATOM 7175 C C . TYR A 1 940 ? 208.40300 175.43300 135.66100 1.000 85.59169 940 TYR A C 1
ATOM 7176 O O . TYR A 1 940 ? 208.93700 174.32500 135.76800 1.000 85.59169 940 TYR A O 1
ATOM 7185 N N . SER A 1 941 ? 208.40600 176.11100 134.51900 1.000 89.58890 941 SER A N 1
ATOM 7186 C CA . SER A 1 941 ? 209.19600 175.64700 133.39300 1.000 89.58890 941 SER A CA 1
ATOM 7187 C C . SER A 1 941 ? 210.68200 175.76500 133.71400 1.000 89.58890 941 SER A C 1
ATOM 7188 O O . SER A 1 941 ? 211.08300 176.39400 134.69600 1.000 89.58890 941 SER A O 1
ATOM 7191 N N . LYS A 1 942 ? 211.49700 175.11800 132.87900 1.000 94.36332 942 LYS A N 1
ATOM 7192 C CA . LYS A 1 942 ? 212.95100 175.04400 133.01900 1.000 94.36332 942 LYS A CA 1
ATOM 7193 C C . LYS A 1 942 ? 213.36900 174.13000 134.16300 1.000 94.36332 942 LYS A C 1
ATOM 7194 O O . LYS A 1 942 ? 214.56100 173.85400 134.32700 1.000 94.36332 942 LYS A O 1
ATOM 7200 N N . LEU A 1 943 ? 212.41500 173.66800 134.96900 1.000 94.75981 943 LEU A N 1
ATOM 7201 C CA . LEU A 1 943 ? 212.76300 172.79400 136.08000 1.000 94.75981 943 LEU A CA 1
ATOM 7202 C C . LEU A 1 943 ? 213.30600 171.46400 135.57800 1.000 94.75981 943 LEU A C 1
ATOM 7203 O O . LEU A 1 943 ? 214.49800 171.17400 135.72100 1.000 94.75981 943 LEU A O 1
ATOM 7208 N N . ASN A 1 944 ? 212.43200 170.66600 134.97200 1.000 99.40810 944 ASN A N 1
ATOM 7209 C CA . ASN A 1 944 ? 212.77200 169.34100 134.47300 1.000 99.40810 944 ASN A CA 1
ATOM 7210 C C . ASN A 1 944 ? 211.56300 168.78500 133.74000 1.000 99.40810 944 ASN A C 1
ATOM 7211 O O . ASN A 1 944 ? 210.58000 169.50000 133.53700 1.000 99.40810 944 ASN A O 1
ATOM 7216 N N . LYS A 1 945 ? 211.62300 167.52400 133.32800 1.000 101.16005 945 LYS A N 1
ATOM 7217 C CA . LYS A 1 945 ? 210.43500 166.81500 132.88000 1.000 101.16005 945 LYS A CA 1
ATOM 7218 C C . LYS A 1 945 ? 209.82200 165.96900 133.98800 1.000 101.16005 945 LYS A C 1
ATOM 7219 O O . LYS A 1 945 ? 208.67700 165.52800 133.85700 1.000 101.16005 945 LYS A O 1
ATOM 7225 N N . GLU A 1 946 ? 210.53300 165.77500 135.09800 1.000 101.28799 946 GLU A N 1
ATOM 7226 C CA . GLU A 1 946 ? 210.04000 164.93900 136.18500 1.000 101.28799 946 GLU A CA 1
ATOM 7227 C C . GLU A 1 946 ? 209.91600 165.65100 137.52300 1.000 101.28799 946 GLU A C 1
ATOM 7228 O O . GLU A 1 946 ? 209.19800 165.14600 138.39300 1.000 101.28799 946 GLU A O 1
ATOM 7234 N N . GLU A 1 947 ? 210.59500 166.77800 137.73700 1.000 98.05903 947 GLU A N 1
ATOM 7235 C CA . GLU A 1 947 ? 210.33900 167.54900 138.94800 1.000 98.05903 947 GLU A CA 1
ATOM 7236 C C . GLU A 1 947 ? 209.10500 168.42600 138.81200 1.000 98.05903 947 GLU A C 1
ATOM 7237 O O . GLU A 1 947 ? 208.47400 168.76100 139.82200 1.000 98.05903 947 GLU A O 1
ATOM 7243 N N . ARG A 1 948 ? 208.73500 168.80300 137.59000 1.000 91.38538 948 ARG A N 1
ATOM 7244 C CA . ARG A 1 948 ? 207.57700 169.65500 137.38000 1.000 91.38538 948 ARG A CA 1
ATOM 7245 C C . ARG A 1 948 ? 206.27400 168.86900 137.30900 1.000 91.38538 948 ARG A C 1
ATOM 7246 O O . ARG A 1 948 ? 205.25900 169.40700 136.85600 1.000 91.38538 948 ARG A O 1
ATOM 7254 N N . GLU A 1 949 ? 206.28100 167.61200 137.74400 1.000 89.25781 949 GLU A N 1
ATOM 7255 C CA . GLU A 1 949 ? 205.06400 166.90700 138.11700 1.000 89.25781 949 GLU A CA 1
ATOM 7256 C C . GLU A 1 949 ? 204.96700 166.68400 139.61500 1.000 89.25781 949 GLU A C 1
ATOM 7257 O O . GLU A 1 949 ? 203.86300 166.70300 140.16800 1.000 89.25781 949 GLU A O 1
ATOM 7263 N N . ILE A 1 950 ? 206.10600 166.49800 140.28300 1.000 81.85251 950 ILE A N 1
ATOM 7264 C CA . ILE A 1 950 ? 206.14900 166.62700 141.73300 1.000 81.85251 950 ILE A CA 1
ATOM 7265 C C . ILE A 1 950 ? 205.66900 168.01000 142.14600 1.000 81.85251 950 ILE A C 1
ATOM 7266 O O . ILE A 1 950 ? 205.00600 168.17400 143.17700 1.000 81.85251 950 ILE A O 1
ATOM 7271 N N . GLU A 1 951 ? 205.97700 169.02500 141.33600 1.000 80.71420 951 GLU A N 1
ATOM 7272 C CA . GLU A 1 951 ? 205.48600 170.36600 141.63100 1.000 80.71420 951 GLU A CA 1
ATOM 7273 C C . GLU A 1 951 ? 203.97200 170.44600 141.49400 1.000 80.71420 951 GLU A C 1
ATOM 7274 O O . GLU A 1 951 ? 203.31200 171.12000 142.29000 1.000 80.71420 951 GLU A O 1
ATOM 7280 N N . ILE A 1 952 ? 203.40000 169.76500 140.49900 1.000 75.99497 952 ILE A N 1
ATOM 7281 C CA . ILE A 1 952 ? 201.94400 169.71900 140.37500 1.000 75.99497 952 ILE A CA 1
ATOM 7282 C C . ILE A 1 952 ? 201.33400 169.05000 141.59800 1.000 75.99497 952 ILE A C 1
ATOM 7283 O O . ILE A 1 952 ? 200.34300 169.52900 142.16700 1.000 75.99497 952 ILE A O 1
ATOM 7288 N N . HIS A 1 953 ? 201.91400 167.92400 142.01400 1.000 71.16141 953 HIS A N 1
ATOM 7289 C CA . HIS A 1 953 ? 201.40500 167.22000 143.18500 1.000 71.16141 953 HIS A CA 1
ATOM 7290 C C . HIS A 1 953 ? 201.45200 168.10400 144.42200 1.000 71.16141 953 HIS A C 1
ATOM 7291 O O . HIS A 1 953 ? 200.48800 168.16000 145.19000 1.000 71.16141 953 HIS A O 1
ATOM 7298 N N . ASN A 1 954 ? 202.56800 168.80100 144.63600 1.000 70.07950 954 ASN A N 1
ATOM 7299 C CA . ASN A 1 954 ? 202.68300 169.64900 145.81700 1.000 70.07950 954 ASN A CA 1
ATOM 7300 C C . ASN A 1 954 ? 201.71700 170.82200 145.75400 1.000 70.07950 954 ASN A C 1
ATOM 7301 O O . ASN A 1 954 ? 201.07600 171.16100 146.75400 1.000 70.07950 954 ASN A O 1
ATOM 7306 N N . SER A 1 955 ? 201.59000 171.44800 144.58400 1.000 69.74294 955 SER A N 1
ATOM 7307 C CA . SER A 1 955 ? 200.68900 172.58400 144.44600 1.000 69.74294 955 SER A CA 1
ATOM 7308 C C . SER A 1 955 ? 199.24700 172.18300 144.71100 1.000 69.74294 955 SER A C 1
ATOM 7309 O O . SER A 1 955 ? 198.48600 172.94800 145.31100 1.000 69.74294 955 SER A O 1
ATOM 7312 N N . MET A 1 956 ? 198.85000 170.98900 144.27300 1.000 68.78345 956 MET A N 1
ATOM 7313 C CA . MET A 1 956 ? 197.48600 170.54000 144.52600 1.000 68.78345 956 MET A CA 1
ATOM 7314 C C . MET A 1 956 ? 197.29800 170.13800 145.98400 1.000 68.78345 956 MET A C 1
ATOM 7315 O O . MET A 1 956 ? 196.31300 170.52500 146.62100 1.000 68.78345 956 MET A O 1
ATOM 7320 N N . ALA A 1 957 ? 198.23800 169.36500 146.53100 1.000 67.07515 957 ALA A N 1
ATOM 7321 C CA . ALA A 1 957 ? 198.09100 168.86300 147.88900 1.000 67.07515 957 ALA A CA 1
ATOM 7322 C C . ALA A 1 957 ? 198.13700 169.98400 148.91200 1.000 67.07515 957 ALA A C 1
ATOM 7323 O O . ALA A 1 957 ? 197.56800 169.85100 149.99800 1.000 67.07515 957 ALA A O 1
ATOM 7325 N N . SER A 1 958 ? 198.79300 171.09400 148.58800 1.000 67.96726 958 SER A N 1
ATOM 7326 C CA . SER A 1 958 ? 198.82100 172.23600 149.48800 1.000 67.96726 958 SER A CA 1
ATOM 7327 C C . SER A 1 958 ? 197.45100 172.83900 149.74100 1.000 67.96726 958 SER A C 1
ATOM 7328 O O . SER A 1 958 ? 197.33500 173.70600 150.61000 1.000 67.96726 958 SER A O 1
ATOM 7331 N N . ARG A 1 959 ? 196.42200 172.42100 149.01200 1.000 73.71090 959 ARG A N 1
ATOM 7332 C CA . ARG A 1 959 ? 195.11000 173.03600 149.13700 1.000 73.71090 959 ARG A CA 1
ATOM 7333 C C . ARG A 1 959 ? 194.01600 171.98400 149.24500 1.000 73.71090 959 ARG A C 1
ATOM 7334 O O . ARG A 1 959 ? 192.98500 172.21600 149.88300 1.000 73.71090 959 ARG A O 1
ATOM 7342 N N . TYR A 1 960 ? 194.24100 170.81000 148.65800 1.000 70.70374 960 TYR A N 1
ATOM 7343 C CA . TYR A 1 960 ? 193.19800 169.79400 148.59800 1.000 70.70374 960 TYR A CA 1
ATOM 7344 C C . TYR A 1 960 ? 193.64700 168.45400 149.15800 1.000 70.70374 960 TYR A C 1
ATOM 7345 O O . TYR A 1 960 ? 193.38500 167.42300 148.54100 1.000 70.70374 960 TYR A O 1
ATOM 7354 N N . TYR A 1 961 ? 194.32400 168.43300 150.30200 1.000 65.97557 961 TYR A N 1
ATOM 7355 C CA . TYR A 1 961 ? 194.75900 167.15800 150.85900 1.000 65.97557 961 TYR A CA 1
ATOM 7356 C C . TYR A 1 961 ? 193.81500 166.62900 151.92900 1.000 65.97557 961 TYR A C 1
ATOM 7357 O O . TYR A 1 961 ? 193.46400 165.44800 151.91100 1.000 65.97557 961 TYR A O 1
ATOM 7366 N N . ALA A 1 962 ? 193.40300 167.47400 152.87200 1.000 65.46824 962 ALA A N 1
ATOM 7367 C CA . ALA A 1 962 ? 192.51700 167.00500 153.92900 1.000 65.46824 962 ALA A CA 1
ATOM 7368 C C . ALA A 1 962 ? 191.14700 166.64400 153.37900 1.000 65.46824 962 ALA A C 1
ATOM 7369 O O . ALA A 1 962 ? 190.57300 165.61500 153.75300 1.000 65.46824 962 ALA A O 1
ATOM 7371 N N . LYS A 1 963 ? 190.61900 167.47100 152.47700 1.000 70.43910 963 LYS A N 1
ATOM 7372 C CA . LYS A 1 963 ? 189.26000 167.28300 151.98200 1.000 70.43910 963 LYS A CA 1
ATOM 7373 C C . LYS A 1 963 ? 189.09500 165.93600 151.29200 1.000 70.43910 963 LYS A C 1
ATOM 7374 O O . LYS A 1 963 ? 188.06600 165.27200 151.44600 1.000 70.43910 963 LYS A O 1
ATOM 7380 N N . THR A 1 964 ? 190.09500 165.51600 150.52200 1.000 68.06410 964 THR A N 1
ATOM 7381 C CA . THR A 1 964 ? 189.97900 164.28900 149.74800 1.000 68.06410 964 THR A CA 1
ATOM 7382 C C . THR A 1 964 ? 190.53400 163.06800 150.46200 1.000 68.06410 964 THR A C 1
ATOM 7383 O O . THR A 1 964 ? 190.20200 161.94500 150.07300 1.000 68.06410 964 THR A O 1
ATOM 7387 N N . MET A 1 965 ? 191.36600 163.24700 151.48200 1.000 68.59613 965 MET A N 1
ATOM 7388 C CA . MET A 1 965 ? 191.83400 162.11300 152.26500 1.000 68.59613 965 MET A CA 1
ATOM 7389 C C . MET A 1 965 ? 190.85900 161.73000 153.36400 1.000 68.59613 965 MET A C 1
ATOM 7390 O O . MET A 1 965 ? 190.68000 160.53500 153.64200 1.000 68.59613 965 MET A O 1
ATOM 7395 N N . PHE A 1 966 ? 190.21100 162.71800 153.98300 1.000 70.77819 966 PHE A N 1
ATOM 7396 C CA . PHE A 1 966 ? 189.28300 162.40900 155.05800 1.000 70.77819 966 PHE A CA 1
ATOM 7397 C C . PHE A 1 966 ? 188.07700 161.63300 154.55600 1.000 70.77819 966 PHE A C 1
ATOM 7398 O O . PHE A 1 966 ? 187.57000 160.76800 155.27100 1.000 70.77819 966 PHE A O 1
ATOM 7406 N N . ALA A 1 967 ? 187.61000 161.91300 153.34000 1.000 74.32101 967 ALA A N 1
ATOM 7407 C CA . ALA A 1 967 ? 186.47900 161.17500 152.78700 1.000 74.32101 967 ALA A CA 1
ATOM 7408 C C . ALA A 1 967 ? 186.77200 159.68000 152.73200 1.000 74.32101 967 ALA A C 1
ATOM 7409 O O . ALA A 1 967 ? 186.02400 158.85800 153.28400 1.000 74.32101 967 ALA A O 1
ATOM 7411 N N . ALA A 1 968 ? 187.86200 159.31300 152.05700 1.000 75.17211 968 ALA A N 1
ATOM 7412 C CA . ALA A 1 968 ? 188.25100 157.91200 151.96100 1.000 75.17211 968 ALA A CA 1
ATOM 7413 C C . ALA A 1 968 ? 188.46400 157.30600 153.34000 1.000 75.17211 968 ALA A C 1
ATOM 7414 O O . ALA A 1 968 ? 187.94700 156.21900 153.64000 1.000 75.17211 968 ALA A O 1
ATOM 7416 N N . PHE A 1 969 ? 189.22700 157.99200 154.19600 1.000 73.98275 969 PHE A N 1
ATOM 7417 C CA . PHE A 1 969 ? 189.51300 157.43400 155.51200 1.000 73.98275 969 PHE A CA 1
ATOM 7418 C C . PHE A 1 969 ? 188.23400 157.15000 156.28000 1.000 73.98275 969 PHE A C 1
ATOM 7419 O O . PHE A 1 969 ? 188.07800 156.07300 156.85800 1.000 73.98275 969 PHE A O 1
ATOM 7427 N N . GLN A 1 970 ? 187.31400 158.11400 156.32200 1.000 77.48131 970 GLN A N 1
ATOM 7428 C CA . GLN A 1 970 ? 186.14700 157.94700 157.17500 1.000 77.48131 970 GLN A CA 1
ATOM 7429 C C . GLN A 1 970 ? 185.17600 156.92800 156.60500 1.000 77.48131 970 GLN A C 1
ATOM 7430 O O . GLN A 1 970 ? 184.53300 156.20400 157.37200 1.000 77.48131 970 GLN A O 1
ATOM 7436 N N . MET A 1 971 ? 185.07800 156.81200 155.27700 1.000 81.51272 971 MET A N 1
ATOM 7437 C CA . MET A 1 971 ? 184.19400 155.77700 154.75400 1.000 81.51272 971 MET A CA 1
ATOM 7438 C C . MET A 1 971 ? 184.79600 154.38900 154.92800 1.000 81.51272 971 MET A C 1
ATOM 7439 O O . MET A 1 971 ? 184.05700 153.40200 154.97700 1.000 81.51272 971 MET A O 1
ATOM 7444 N N . LEU A 1 972 ? 186.12300 154.28400 155.02500 1.000 76.15445 972 LEU A N 1
ATOM 7445 C CA . LEU A 1 972 ? 186.71400 152.99600 155.37700 1.000 76.15445 972 LEU A CA 1
ATOM 7446 C C . LEU A 1 972 ? 186.55800 152.69600 156.86300 1.000 76.15445 972 LEU A C 1
ATOM 7447 O O . LEU A 1 972 ? 186.29200 151.55100 157.25200 1.000 76.15445 972 LEU A O 1
ATOM 7452 N N . PHE A 1 973 ? 186.71300 153.71900 157.70300 1.000 75.99620 973 PHE A N 1
ATOM 7453 C CA . PHE A 1 973 ? 186.72100 153.52100 159.14500 1.000 75.99620 973 PHE A CA 1
ATOM 7454 C C . PHE A 1 973 ? 185.33000 153.20300 159.67100 1.000 75.99620 973 PHE A C 1
ATOM 7455 O O . PHE A 1 973 ? 185.17200 152.31300 160.51200 1.000 75.99620 973 PHE A O 1
ATOM 7463 N N . SER A 1 974 ? 184.30700 153.91300 159.19400 1.000 82.74121 974 SER A N 1
ATOM 7464 C CA . SER A 1 974 ? 182.95000 153.59400 159.61200 1.000 82.74121 974 SER A CA 1
ATOM 7465 C C . SER A 1 974 ? 182.50900 152.22100 159.12900 1.000 82.74121 974 SER A C 1
ATOM 7466 O O . SER A 1 974 ? 181.49900 151.70300 159.61400 1.000 82.74121 974 SER A O 1
ATOM 7469 N N . THR A 1 975 ? 183.23600 151.62400 158.18700 1.000 85.13538 975 THR A N 1
ATOM 7470 C CA . THR A 1 975 ? 182.92900 150.28100 157.71700 1.000 85.13538 975 THR A CA 1
ATOM 7471 C C . THR A 1 975 ? 183.66000 149.21700 158.51900 1.000 85.13538 975 THR A C 1
ATOM 7472 O O . THR A 1 975 ? 183.07200 148.18300 158.84700 1.000 85.13538 975 THR A O 1
ATOM 7476 N N . MET A 1 976 ? 184.93500 149.44400 158.84700 1.000 82.76716 976 MET A N 1
ATOM 7477 C CA . MET A 1 976 ? 185.62700 148.50300 159.72400 1.000 82.76716 976 MET A CA 1
ATOM 7478 C C . MET A 1 976 ? 185.01100 148.48100 161.11600 1.000 82.76716 976 MET A C 1
ATOM 7479 O O . MET A 1 976 ? 185.07000 147.45900 161.80600 1.000 82.76716 976 MET A O 1
ATOM 7484 N N . LEU A 1 977 ? 184.41800 149.59100 161.53900 1.000 83.42078 977 LEU A N 1
ATOM 7485 C CA . LEU A 1 977 ? 183.87900 149.75900 162.88800 1.000 83.42078 977 LEU A CA 1
ATOM 7486 C C . LEU A 1 977 ? 182.39600 149.40700 162.96000 1.000 83.42078 977 LEU A C 1
ATOM 7487 O O . LEU A 1 977 ? 181.57900 150.20900 163.40400 1.000 83.42078 977 LEU A O 1
ATOM 7492 N N . SER A 1 978 ? 182.02700 148.20900 162.51500 1.000 92.49969 978 SER A N 1
ATOM 7493 C CA . SER A 1 978 ? 180.64300 147.76200 162.58400 1.000 92.49969 978 SER A CA 1
ATOM 7494 C C . SER A 1 978 ? 180.60900 146.24300 162.65800 1.000 92.49969 978 SER A C 1
ATOM 7495 O O . SER A 1 978 ? 181.64500 145.57500 162.67000 1.000 92.49969 978 SER A O 1
ATOM 7498 N N . ASN A 1 979 ? 179.39400 145.69800 162.69700 1.000 99.90073 979 ASN A N 1
ATOM 7499 C CA . ASN A 1 979 ? 179.21500 144.27500 162.95800 1.000 99.90073 979 ASN A CA 1
ATOM 7500 C C . ASN A 1 979 ? 178.37700 143.58600 161.88800 1.000 99.90073 979 ASN A C 1
ATOM 7501 O O . ASN A 1 979 ? 178.49000 142.37200 161.69800 1.000 99.90073 979 ASN A O 1
ATOM 7506 N N . ASN A 1 980 ? 177.53800 144.34300 161.18400 1.000 107.31883 980 ASN A N 1
ATOM 7507 C CA . ASN A 1 980 ? 176.56700 143.73800 160.27900 1.000 107.31883 980 ASN A CA 1
ATOM 7508 C C . ASN A 1 980 ? 176.76600 144.16000 158.83000 1.000 107.31883 980 ASN A C 1
ATOM 7509 O O . ASN A 1 980 ? 175.79600 144.48400 158.13900 1.000 107.31883 980 ASN A O 1
ATOM 7514 N N . VAL A 1 981 ? 178.00700 144.15800 158.35600 1.000 106.97832 981 VAL A N 1
ATOM 7515 C CA . VAL A 1 981 ? 178.26700 144.41100 156.94500 1.000 106.97832 981 VAL A CA 1
ATOM 7516 C C . VAL A 1 981 ? 178.47600 143.07700 156.24600 1.000 106.97832 981 VAL A C 1
ATOM 7517 O O . VAL A 1 981 ? 178.10600 142.90700 155.08000 1.000 106.97832 981 VAL A O 1
ATOM 7521 N N . ASP A 1 982 ? 179.05900 142.11500 156.96000 1.000 112.62140 982 ASP A N 1
ATOM 7522 C CA . ASP A 1 982 ? 179.23200 140.79100 156.38000 1.000 112.62140 982 ASP A CA 1
ATOM 7523 C C . ASP A 1 982 ? 177.88700 140.12200 156.13400 1.000 112.62140 982 ASP A C 1
ATOM 7524 O O . ASP A 1 982 ? 177.74000 139.35300 155.17600 1.000 112.62140 982 ASP A O 1
ATOM 7529 N N . ASN A 1 983 ? 176.89300 140.41200 156.97500 1.000 113.14096 983 ASN A N 1
ATOM 7530 C CA . ASN A 1 983 ? 175.55200 139.88700 156.74700 1.000 113.14096 983 ASN A CA 1
ATOM 7531 C C . ASN A 1 983 ? 174.93900 140.48000 155.48500 1.000 113.14096 983 ASN A C 1
ATOM 7532 O O . ASN A 1 983 ? 174.29800 139.77200 154.70100 1.000 113.14096 983 ASN A O 1
ATOM 7537 N N . LEU A 1 984 ? 175.11400 141.78600 155.27900 1.000 111.49572 984 LEU A N 1
ATOM 7538 C CA . LEU A 1 984 ? 174.67500 142.39700 154.03000 1.000 111.49572 984 LEU A CA 1
ATOM 7539 C C . LEU A 1 984 ? 175.41000 141.81100 152.83700 1.000 111.49572 984 LEU A C 1
ATOM 7540 O O . LEU A 1 984 ? 174.82800 141.66900 151.75800 1.000 111.49572 984 LEU A O 1
ATOM 7545 N N . ASP A 1 985 ? 176.68300 141.46100 153.01000 1.000 113.52622 985 ASP A N 1
ATOM 7546 C CA . ASP A 1 985 ? 177.45000 140.88900 151.91000 1.000 113.52622 985 ASP A CA 1
ATOM 7547 C C . ASP A 1 985 ? 176.93600 139.50400 151.54000 1.000 113.52622 985 ASP A C 1
ATOM 7548 O O . ASP A 1 985 ? 176.75100 139.19700 150.35700 1.000 113.52622 985 ASP A O 1
ATOM 7553 N N . LYS A 1 986 ? 176.69600 138.65300 152.53900 1.000 117.86360 986 LYS A N 1
ATOM 7554 C CA . LYS A 1 986 ? 176.30500 137.27400 152.26800 1.000 117.86360 986 LYS A CA 1
ATOM 7555 C C . LYS A 1 986 ? 174.87500 137.14100 151.76600 1.000 117.86360 986 LYS A C 1
ATOM 7556 O O . LYS A 1 986 ? 174.45300 136.02500 151.45100 1.000 117.86360 986 LYS A O 1
ATOM 7562 N N . ALA A 1 987 ? 174.12600 138.23700 151.67300 1.000 125.64264 987 ALA A N 1
ATOM 7563 C CA . ALA A 1 987 ? 172.70900 138.14400 151.35000 1.000 125.64264 987 ALA A CA 1
ATOM 7564 C C . ALA A 1 987 ? 172.42800 138.13400 149.85400 1.000 125.64264 987 ALA A C 1
ATOM 7565 O O . ALA A 1 987 ? 171.29200 137.85700 149.45800 1.000 125.64264 987 ALA A O 1
ATOM 7567 N N . TYR A 1 988 ? 173.41700 138.42800 149.01500 1.000 130.29451 988 TYR A N 1
ATOM 7568 C CA . TYR A 1 988 ? 173.18200 138.61300 147.58600 1.000 130.29451 988 TYR A CA 1
ATOM 7569 C C . TYR A 1 988 ? 173.61100 137.37400 146.80900 1.000 130.29451 988 TYR A C 1
ATOM 7570 O O . TYR A 1 988 ? 174.76700 136.94600 146.89100 1.000 130.29451 988 TYR A O 1
ATOM 7579 N N . GLY A 1 989 ? 172.67200 136.80700 146.05400 1.000 150.77560 989 GLY A N 1
ATOM 7580 C CA . GLY A 1 989 ? 172.96000 135.83600 145.01600 1.000 150.77560 989 GLY A CA 1
ATOM 7581 C C . GLY A 1 989 ? 173.81700 134.64000 145.37000 1.000 150.77560 989 GLY A C 1
ATOM 7582 O O . GLY A 1 989 ? 174.95600 134.52700 144.90600 1.000 150.77560 989 GLY A O 1
ATOM 7583 N N . LEU A 1 990 ? 173.28600 133.74100 146.19200 1.000 164.18603 990 LEU A N 1
ATOM 7584 C CA . LEU A 1 990 ? 173.96900 132.48400 146.46900 1.000 164.18603 990 LEU A CA 1
ATOM 7585 C C . LEU A 1 990 ? 173.89700 131.57200 145.24800 1.000 164.18603 990 LEU A C 1
ATOM 7586 O O . LEU A 1 990 ? 172.83300 131.42100 144.64000 1.000 164.18603 990 LEU A O 1
ATOM 7591 N N . SER A 1 991 ? 175.02900 130.96800 144.88200 1.000 175.38244 991 SER A N 1
ATOM 7592 C CA . SER A 1 991 ? 175.04100 129.96200 143.82500 1.000 175.38244 991 SER A CA 1
ATOM 7593 C C . SER A 1 991 ? 174.11500 128.82300 144.23000 1.000 175.38244 991 SER A C 1
ATOM 7594 O O . SER A 1 991 ? 174.39500 128.11400 145.20200 1.000 175.38244 991 SER A O 1
ATOM 7597 N N . GLU A 1 992 ? 173.01100 128.64300 143.49700 1.000 181.84310 992 GLU A N 1
ATOM 7598 C CA . GLU A 1 992 ? 171.86900 127.91700 144.04300 1.000 181.84310 992 GLU A CA 1
ATOM 7599 C C . GLU A 1 992 ? 172.18800 126.46300 144.37500 1.000 181.84310 992 GLU A C 1
ATOM 7600 O O . GLU A 1 992 ? 172.32400 126.11300 145.55100 1.000 181.84310 992 GLU A O 1
ATOM 7606 N N . ASN A 1 993 ? 172.29900 125.60400 143.36200 1.000 188.06952 993 ASN A N 1
ATOM 7607 C CA . ASN A 1 993 ? 172.93800 124.30700 143.54800 1.000 188.06952 993 ASN A CA 1
ATOM 7608 C C . ASN A 1 993 ? 174.01800 124.09000 142.49800 1.000 188.06952 993 ASN A C 1
ATOM 7609 O O . ASN A 1 993 ? 175.20100 123.91600 142.81200 1.000 188.06952 993 ASN A O 1
ATOM 7614 N N . ILE A 1 994 ? 173.58300 124.10000 141.23800 1.000 190.89552 994 ILE A N 1
ATOM 7615 C CA . ILE A 1 994 ? 174.41500 124.01400 140.04400 1.000 190.89552 994 ILE A CA 1
ATOM 7616 C C . ILE A 1 994 ? 173.83500 125.05000 139.08700 1.000 190.89552 994 ILE A C 1
ATOM 7617 O O . ILE A 1 994 ? 174.33600 125.26000 137.97700 1.000 190.89552 994 ILE A O 1
ATOM 7622 N N . GLN A 1 995 ? 172.78100 125.72700 139.54000 1.000 187.11666 995 GLN A N 1
ATOM 7623 C CA . GLN A 1 995 ? 171.77400 126.33800 138.68000 1.000 187.11666 995 GLN A CA 1
ATOM 7624 C C . GLN A 1 995 ? 172.25700 127.61500 138.00200 1.000 187.11666 995 GLN A C 1
ATOM 7625 O O . GLN A 1 995 ? 173.45800 127.90700 137.98800 1.000 187.11666 995 GLN A O 1
ATOM 7631 N N . VAL A 1 996 ? 171.31400 128.37300 137.43400 1.000 183.11709 996 VAL A N 1
ATOM 7632 C CA . VAL A 1 996 ? 171.56800 129.52300 136.56400 1.000 183.11709 996 VAL A CA 1
ATOM 7633 C C . VAL A 1 996 ? 172.61800 130.47200 137.13200 1.000 183.11709 996 VAL A C 1
ATOM 7634 O O . VAL A 1 996 ? 173.19800 131.27600 136.39300 1.000 183.11709 996 VAL A O 1
ATOM 7638 N N . ALA A 1 997 ? 172.85400 130.39800 138.44500 1.000 179.37445 997 ALA A N 1
ATOM 7639 C CA . ALA A 1 997 ? 173.87300 131.20000 139.12600 1.000 179.37445 997 ALA A CA 1
ATOM 7640 C C . ALA A 1 997 ? 173.55600 132.69200 139.01900 1.000 179.37445 997 ALA A C 1
ATOM 7641 O O . ALA A 1 997 ? 174.39900 133.50500 138.63800 1.000 179.37445 997 ALA A O 1
ATOM 7643 N N . THR A 1 998 ? 172.31200 133.03700 139.35000 1.000 172.44630 998 THR A N 1
ATOM 7644 C CA . THR A 1 998 ? 171.85800 134.40400 139.58300 1.000 172.44630 998 THR A CA 1
ATOM 7645 C C . THR A 1 998 ? 171.96000 135.29100 138.34900 1.000 172.44630 998 THR A C 1
ATOM 7646 O O . THR A 1 998 ? 172.02100 136.51800 138.47600 1.000 172.44630 998 THR A O 1
ATOM 7650 N N . SER A 1 999 ? 171.97700 134.70400 137.15200 1.000 168.26267 999 SER A N 1
ATOM 7651 C CA . SER A 1 999 ? 171.96300 135.51400 135.93900 1.000 168.26267 999 SER A CA 1
ATOM 7652 C C . SER A 1 999 ? 170.67400 136.32200 135.84200 1.000 168.26267 999 SER A C 1
ATOM 7653 O O . SER A 1 999 ? 170.70400 137.54400 135.65200 1.000 168.26267 999 SER A O 1
ATOM 7656 N N . THR A 1 1000 ? 169.52700 135.65200 135.97400 1.000 165.11901 1000 THR A N 1
ATOM 7657 C CA . THR A 1 1000 ? 168.26100 136.37200 136.06900 1.000 165.11901 1000 THR A CA 1
ATOM 7658 C C . THR A 1 1000 ? 168.24800 137.30100 137.27700 1.000 165.11901 1000 THR A C 1
ATOM 7659 O O . THR A 1 1000 ? 167.62800 138.37200 137.23500 1.000 165.11901 1000 THR A O 1
ATOM 7663 N N . SER A 1 1001 ? 168.95100 136.92500 138.35000 1.000 162.50290 1001 SER A N 1
ATOM 7664 C CA . SER A 1 1001 ? 169.10200 137.82200 139.49100 1.000 162.50290 1001 SER A CA 1
ATOM 7665 C C . SER A 1 1001 ? 169.95300 139.03000 139.13000 1.000 162.50290 1001 SER A C 1
ATOM 7666 O O . SER A 1 1001 ? 169.68200 140.14700 139.58400 1.000 162.50290 1001 SER A O 1
ATOM 7669 N N . ALA A 1 1002 ? 171.00700 138.81800 138.34200 1.000 158.39025 1002 ALA A N 1
ATOM 7670 C CA . ALA A 1 1002 ? 171.79800 139.94300 137.86100 1.000 158.39025 1002 ALA A CA 1
ATOM 7671 C C . ALA A 1 1002 ? 170.92800 140.90600 137.06500 1.000 158.39025 1002 ALA A C 1
ATOM 7672 O O . ALA A 1 1002 ? 170.95700 142.12400 137.28700 1.000 158.39025 1002 ALA A O 1
ATOM 7674 N N . PHE A 1 1003 ? 170.14100 140.37100 136.13000 1.000 155.71454 1003 PHE A N 1
ATOM 7675 C CA . PHE A 1 1003 ? 169.23900 141.21300 135.35300 1.000 155.71454 1003 PHE A CA 1
ATOM 7676 C C . PHE A 1 1003 ? 168.26800 141.96500 136.25300 1.000 155.71454 1003 PHE A C 1
ATOM 7677 O O . PHE A 1 1003 ? 168.05800 143.17000 136.07900 1.000 155.71454 1003 PHE A O 1
ATOM 7685 N N . LEU A 1 1004 ? 167.66000 141.26900 137.21500 1.000 152.66772 1004 LEU A N 1
ATOM 7686 C CA . LEU A 1 1004 ? 166.64900 141.89800 138.05900 1.000 152.66772 1004 LEU A CA 1
ATOM 7687 C C . LEU A 1 1004 ? 167.25200 142.99100 138.93500 1.000 152.66772 1004 LEU A C 1
ATOM 7688 O O . LEU A 1 1004 ? 166.67100 144.07400 139.07400 1.000 152.66772 1004 LEU A O 1
ATOM 7693 N N . THR A 1 1005 ? 168.42200 142.73500 139.52300 1.000 147.18303 1005 THR A N 1
ATOM 7694 C CA . THR A 1 1005 ? 169.06100 143.75100 140.35100 1.000 147.18303 1005 THR A CA 1
ATOM 7695 C C . THR A 1 1005 ? 169.51100 144.94200 139.51800 1.000 147.18303 1005 THR A C 1
ATOM 7696 O O . THR A 1 1005 ? 169.40500 146.08700 139.96500 1.000 147.18303 1005 THR A O 1
ATOM 7700 N N . PHE A 1 1006 ? 170.02600 144.69900 138.30900 1.000 141.02314 1006 PHE A N 1
ATOM 7701 C CA . PHE A 1 1006 ? 170.39700 145.82100 137.45600 1.000 141.02314 1006 PHE A CA 1
ATOM 7702 C C . PHE A 1 1006 ? 169.17600 146.64900 137.08500 1.000 141.02314 1006 PHE A C 1
ATOM 7703 O O . PHE A 1 1006 ? 169.23600 147.88400 137.07100 1.000 141.02314 1006 PHE A O 1
ATOM 7711 N N . ALA A 1 1007 ? 168.05900 145.98300 136.78500 1.000 145.85867 1007 ALA A N 1
ATOM 7712 C CA . ALA A 1 1007 ? 166.82500 146.70000 136.48800 1.000 145.85867 1007 ALA A CA 1
ATOM 7713 C C . ALA A 1 1007 ? 166.37100 147.52600 137.68100 1.000 145.85867 1007 ALA A C 1
ATOM 7714 O O . ALA A 1 1007 ? 165.91200 148.66600 137.52400 1.000 145.85867 1007 ALA A O 1
ATOM 7716 N N . TYR A 1 1008 ? 166.49300 146.97100 138.88800 1.000 144.07041 1008 TYR A N 1
ATOM 7717 C CA . TYR A 1 1008 ? 166.06500 147.72200 140.05900 1.000 144.07041 1008 TYR A CA 1
ATOM 7718 C C . TYR A 1 1008 ? 166.97300 148.91300 140.31700 1.000 144.07041 1008 TYR 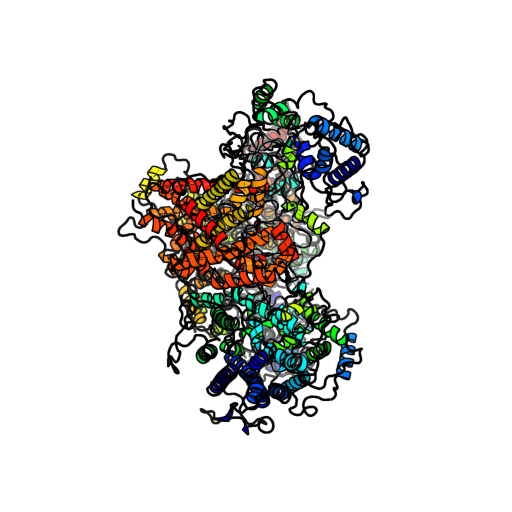A C 1
ATOM 7719 O O . TYR A 1 1008 ? 166.49200 149.98500 140.69100 1.000 144.07041 1008 TYR A O 1
ATOM 7728 N N . VAL A 1 1009 ? 168.28800 148.74300 140.15800 1.000 137.77692 1009 VAL A N 1
ATOM 7729 C CA . VAL A 1 1009 ? 169.19300 149.88900 140.25300 1.000 137.77692 1009 VAL A CA 1
ATOM 7730 C C . VAL A 1 1009 ? 168.75000 150.96600 139.27200 1.000 137.77692 1009 VAL A C 1
ATOM 7731 O O . VAL A 1 1009 ? 168.52900 152.12600 139.64200 1.000 137.77692 1009 VAL A O 1
ATOM 7735 N N . TYR A 1 1010 ? 168.57900 150.57000 138.00400 1.000 142.46292 1010 TYR A N 1
ATOM 7736 C CA . TYR A 1 1010 ? 168.18700 151.49500 136.94600 1.000 142.46292 1010 TYR A CA 1
ATOM 7737 C C . TYR A 1 1010 ? 166.94800 152.29300 137.32700 1.000 142.46292 1010 TYR A C 1
ATOM 7738 O O . TYR A 1 1010 ? 166.93500 153.52300 137.22400 1.000 142.46292 1010 TYR A O 1
ATOM 7747 N N . ASN A 1 1011 ? 165.89000 151.61200 137.77200 1.000 146.96031 1011 ASN A N 1
ATOM 7748 C CA . ASN A 1 1011 ? 164.64000 152.32800 138.02300 1.000 146.96031 1011 ASN A CA 1
ATOM 7749 C C . ASN A 1 1011 ? 164.66300 153.07700 139.35400 1.000 146.96031 1011 ASN A C 1
ATOM 7750 O O . ASN A 1 1011 ? 164.31200 154.26300 139.41100 1.000 146.96031 1011 ASN A O 1
ATOM 7755 N N . GLY A 1 1012 ? 165.05700 152.40500 140.43900 1.000 148.56286 1012 GLY A N 1
ATOM 7756 C CA . GLY A 1 1012 ? 165.12900 153.04800 141.73600 1.000 148.56286 1012 GLY A CA 1
ATOM 7757 C C . GLY A 1 1012 ? 166.04000 154.25500 141.78300 1.000 148.56286 1012 GLY A C 1
ATOM 7758 O O . GLY A 1 1012 ? 165.85000 155.12000 142.64000 1.000 148.56286 1012 GLY A O 1
ATOM 7759 N N . SER A 1 1013 ? 167.02200 154.34500 140.88200 1.000 145.32458 1013 SER A N 1
ATOM 7760 C CA . SER A 1 1013 ? 167.80200 155.57200 140.78100 1.000 145.32458 1013 SER A CA 1
ATOM 7761 C C . SER A 1 1013 ? 166.89600 156.76000 140.47900 1.000 145.32458 1013 SER A C 1
ATOM 7762 O O . SER A 1 1013 ? 166.84800 157.73100 141.24500 1.000 145.32458 1013 SER A O 1
ATOM 7765 N N . ILE A 1 1014 ? 166.15900 156.69100 139.36600 1.000 147.54313 1014 ILE A N 1
ATOM 7766 C CA . ILE A 1 1014 ? 165.19400 157.73900 139.03900 1.000 147.54313 1014 ILE A CA 1
ATOM 7767 C C . ILE A 1 1014 ? 164.18200 157.90900 140.16500 1.000 147.54313 1014 ILE A C 1
ATOM 7768 O O . ILE A 1 1014 ? 163.78300 159.03400 140.49500 1.000 147.54313 1014 ILE A O 1
ATOM 7773 N N . MET A 1 1015 ? 163.76200 156.80100 140.77900 1.000 153.99749 1015 MET A N 1
ATOM 7774 C CA . MET A 1 1015 ? 162.73800 156.86500 141.82000 1.000 153.99749 1015 MET A CA 1
ATOM 7775 C C . MET A 1 1015 ? 163.20200 157.71000 143.00600 1.000 153.99749 1015 MET A C 1
ATOM 7776 O O . MET A 1 1015 ? 162.56000 158.70100 143.37500 1.000 153.99749 1015 MET A O 1
ATOM 7781 N N . ASP A 1 1016 ? 164.32500 157.33100 143.61700 1.000 153.02545 1016 ASP A N 1
ATOM 7782 C CA . ASP A 1 1016 ? 164.82400 158.06400 144.77400 1.000 153.02545 1016 ASP A CA 1
ATOM 7783 C C . ASP A 1 1016 ? 165.32300 159.45500 144.39600 1.000 153.02545 1016 ASP A C 1
ATOM 7784 O O . ASP A 1 1016 ? 165.29200 160.36500 145.23000 1.000 153.02545 1016 ASP A O 1
ATOM 7789 N N . SER A 1 1017 ? 165.73500 159.66800 143.14400 1.000 148.47198 1017 SER A N 1
ATOM 7790 C CA . SER A 1 1017 ? 166.14400 161.01300 142.75600 1.000 148.47198 1017 SER A CA 1
ATOM 7791 C C . SER A 1 1017 ? 164.94500 161.95100 142.64100 1.000 148.47198 1017 SER A C 1
ATOM 7792 O O . SER A 1 1017 ? 165.00700 163.10200 143.09300 1.000 148.47198 1017 SER A O 1
ATOM 7795 N N . VAL A 1 1018 ? 163.84300 161.48800 142.04100 1.000 150.59739 1018 VAL A N 1
ATOM 7796 C CA . VAL A 1 1018 ? 162.66500 162.34600 141.97800 1.000 150.59739 1018 VAL A CA 1
ATOM 7797 C C . VAL A 1 1018 ? 162.03300 162.48200 143.35800 1.000 150.59739 1018 VAL A C 1
ATOM 7798 O O . VAL A 1 1018 ? 161.36400 163.48200 143.64300 1.000 150.59739 1018 VAL A O 1
ATOM 7802 N N . THR A 1 1019 ? 162.22700 161.48900 144.23500 1.000 151.43002 1019 THR A N 1
ATOM 7803 C CA . THR A 1 1019 ? 161.85200 161.66600 145.63500 1.000 151.43002 1019 THR A CA 1
ATOM 7804 C C . THR A 1 1019 ? 162.67100 162.77900 146.27800 1.000 151.43002 1019 THR A C 1
ATOM 7805 O O . THR A 1 1019 ? 162.13400 163.61400 147.01600 1.000 151.43002 1019 THR A O 1
ATOM 7809 N N . ASN A 1 1020 ? 163.97500 162.81500 145.99200 1.000 151.92538 1020 ASN A N 1
ATOM 7810 C CA . ASN A 1 1020 ? 164.85000 163.86000 146.50900 1.000 151.92538 1020 ASN A CA 1
ATOM 7811 C C . ASN A 1 1020 ? 164.56000 165.22100 145.89000 1.000 151.92538 1020 ASN A C 1
ATOM 7812 O O . ASN A 1 1020 ? 164.91900 166.24400 146.48400 1.000 151.92538 1020 ASN A O 1
ATOM 7817 N N . SER A 1 1021 ? 163.90600 165.25400 144.72500 1.000 152.99905 1021 SER A N 1
ATOM 7818 C CA . SER A 1 1021 ? 163.72300 166.51500 144.01100 1.000 152.99905 1021 SER A CA 1
ATOM 7819 C C . SER A 1 1021 ? 162.95600 167.53500 144.84600 1.000 152.99905 1021 SER A C 1
ATOM 7820 O O . SER A 1 1021 ? 163.37700 168.69200 144.95600 1.000 152.99905 1021 SER A O 1
ATOM 7823 N N . LEU A 1 1022 ? 161.82800 167.13500 145.43600 1.000 155.31158 1022 LEU A N 1
ATOM 7824 C CA . LEU A 1 1022 ? 161.00100 168.04600 146.23100 1.000 155.31158 1022 LEU A CA 1
ATOM 7825 C C . LEU A 1 1022 ? 161.31900 167.85300 147.71100 1.000 155.31158 1022 LEU A C 1
ATOM 7826 O O . LEU A 1 1022 ? 160.63500 167.13500 148.43800 1.000 155.31158 1022 LEU A O 1
ATOM 7831 N N . LEU A 1 1023 ? 162.37500 168.51700 148.15500 1.000 150.46311 1023 LEU A N 1
ATOM 7832 C CA . LEU A 1 1023 ? 162.83300 168.48900 149.53400 1.000 150.46311 1023 LEU A CA 1
ATOM 7833 C C . LEU A 1 1023 ? 163.20100 169.89000 149.98200 1.000 150.46311 1023 LEU A C 1
ATOM 7834 O O . LEU A 1 1023 ? 163.43200 170.78000 149.15600 1.000 150.46311 1023 LEU A O 1
ATOM 7839 N N . PRO A 1 1024 ? 163.26000 170.12900 151.28700 1.000 148.61063 1024 PRO A N 1
ATOM 7840 C CA . PRO A 1 1024 ? 163.79200 171.39400 151.78800 1.000 148.61063 1024 PRO A CA 1
ATOM 7841 C C . PRO A 1 1024 ? 165.30100 171.43100 151.63600 1.000 148.61063 1024 PRO A C 1
ATOM 7842 O O . PRO A 1 1024 ? 165.90500 170.46900 151.13700 1.000 148.61063 1024 PRO A O 1
ATOM 7846 N N . PRO A 1 1025 ? 165.95300 172.51300 152.06000 1.000 144.80027 1025 PRO A N 1
ATOM 7847 C CA . PRO A 1 1025 ? 167.41600 172.47400 152.17700 1.000 144.80027 1025 PRO A CA 1
ATOM 7848 C C . PRO A 1 1025 ? 167.84900 171.52800 153.28700 1.000 144.80027 1025 PRO A C 1
ATOM 7849 O O . PRO A 1 1025 ? 167.02700 170.77500 153.81300 1.000 144.80027 1025 PRO A O 1
ATOM 7853 N N . TYR A 1 1026 ? 169.15200 171.48000 153.56300 1.000 137.92291 1026 TYR A N 1
ATOM 7854 C CA . TYR A 1 1026 ? 169.75800 170.72100 154.66000 1.000 137.92291 1026 TYR A CA 1
ATOM 7855 C C . TYR A 1 1026 ? 169.50200 169.22300 154.53400 1.000 137.92291 1026 TYR A C 1
ATOM 7856 O O . TYR A 1 1026 ? 169.96700 168.44100 155.36900 1.000 137.92291 1026 TYR A O 1
ATOM 7865 N N . ALA A 1 1027 ? 168.78300 168.80800 153.49500 1.000 137.17846 1027 ALA A N 1
ATOM 7866 C CA . ALA A 1 1027 ? 168.46200 167.40600 153.27600 1.000 137.17846 1027 ALA A CA 1
ATOM 7867 C C . ALA A 1 1027 ? 169.06500 166.87800 151.98400 1.000 137.17846 1027 ALA A C 1
ATOM 7868 O O . ALA A 1 1027 ? 168.76300 165.75000 151.58100 1.000 137.17846 1027 ALA A O 1
ATOM 7870 N N . LYS A 1 1028 ? 169.91400 167.66600 151.33100 1.000 136.72612 1028 LYS A N 1
ATOM 7871 C CA . LYS A 1 1028 ? 170.48900 167.30200 150.04900 1.000 136.72612 1028 LYS A CA 1
ATOM 7872 C C . LYS A 1 1028 ? 171.98900 167.53700 150.09300 1.000 136.72612 1028 LYS A C 1
ATOM 7873 O O . LYS A 1 1028 ? 172.50800 168.23000 150.97100 1.000 136.72612 1028 LYS A O 1
ATOM 7879 N N . LYS A 1 1029 ? 172.67500 166.95000 149.14300 1.000 130.74497 1029 LYS A N 1
ATOM 7880 C CA . LYS A 1 1029 ? 174.12100 167.05000 149.07100 1.000 130.74497 1029 LYS A CA 1
ATOM 7881 C C . LYS A 1 1029 ? 174.52600 168.27400 148.26600 1.000 130.74497 1029 LYS A C 1
ATOM 7882 O O . LYS A 1 1029 ? 173.73800 168.80200 147.47600 1.000 130.74497 1029 LYS A O 1
ATOM 7888 N N . PRO A 1 1030 ? 175.75600 168.76600 148.45200 1.000 127.82716 1030 PRO A N 1
ATOM 7889 C CA . PRO A 1 1030 ? 176.23500 169.86900 147.60300 1.000 127.82716 1030 PRO A CA 1
ATOM 7890 C C . PRO A 1 1030 ? 176.32000 169.50400 146.13400 1.000 127.82716 1030 PRO A C 1
ATOM 7891 O O . PRO A 1 1030 ? 176.46200 170.40200 145.29600 1.000 127.82716 1030 PRO A O 1
ATOM 7895 N N . ILE A 1 1031 ? 176.22000 168.22100 145.79800 1.000 120.68674 1031 ILE A N 1
ATOM 7896 C CA . ILE A 1 1031 ? 176.35100 167.74700 144.42800 1.000 120.68674 1031 ILE A CA 1
ATOM 7897 C C . ILE A 1 1031 ? 174.99200 167.85300 143.74700 1.000 120.68674 1031 ILE A C 1
ATOM 7898 O O . ILE A 1 1031 ? 174.78700 167.33100 142.64600 1.000 120.68674 1031 ILE A O 1
ATOM 7903 N N . THR A 1 1032 ? 174.04800 168.53500 144.39900 1.000 124.17552 1032 THR A N 1
ATOM 7904 C CA . THR A 1 1032 ? 172.69600 168.67200 143.87900 1.000 124.17552 1032 THR A CA 1
ATOM 7905 C C . THR A 1 1032 ? 172.36200 170.08300 143.41500 1.000 124.17552 1032 THR A C 1
ATOM 7906 O O . THR A 1 1032 ? 171.46200 170.24500 142.58600 1.000 124.17552 1032 THR A O 1
ATOM 7910 N N . GLN A 1 1033 ? 173.07800 171.09700 143.89400 1.000 121.77370 1033 GLN A N 1
ATOM 7911 C CA . GLN A 1 1033 ? 172.75800 172.47900 143.56000 1.000 121.77370 1033 GLN A CA 1
ATOM 7912 C C . GLN A 1 1033 ? 173.48200 172.99300 142.32400 1.000 121.77370 1033 GLN A C 1
ATOM 7913 O O . GLN A 1 1033 ? 172.95100 173.87100 141.63600 1.000 121.77370 1033 GLN A O 1
ATOM 7919 N N . LEU A 1 1034 ? 174.67200 172.48000 142.02300 1.000 113.08265 1034 LEU A N 1
ATOM 7920 C CA . LEU A 1 1034 ? 175.40800 172.95200 140.85900 1.000 113.08265 1034 LEU A CA 1
ATOM 7921 C C . LEU A 1 1034 ? 174.68000 172.56100 139.57900 1.000 113.08265 1034 LEU A C 1
ATOM 7922 O O . LEU A 1 1034 ? 174.06200 171.49700 139.49500 1.000 113.08265 1034 LEU A O 1
ATOM 7927 N N . LYS A 1 1035 ? 174.75000 173.43800 138.57800 1.000 112.20258 1035 LYS A N 1
ATOM 7928 C CA . LYS A 1 1035 ? 173.92100 173.28300 137.38800 1.000 112.20258 1035 LYS A CA 1
ATOM 7929 C C . LYS A 1 1035 ? 174.52600 172.29500 136.39600 1.000 112.20258 1035 LYS A C 1
ATOM 7930 O O . LYS A 1 1035 ? 173.91600 171.27100 136.07600 1.000 112.20258 1035 LYS A O 1
ATOM 7936 N N . TYR A 1 1036 ? 175.72000 172.58600 135.89700 1.000 109.92184 1036 TYR A N 1
ATOM 7937 C CA . TYR A 1 1036 ? 176.32600 171.79900 134.83400 1.000 109.92184 1036 TYR A CA 1
ATOM 7938 C C . TYR A 1 1036 ? 177.23300 170.72700 135.41900 1.000 109.92184 1036 TYR A C 1
ATOM 7939 O O . TYR A 1 1036 ? 177.93100 170.96100 136.41000 1.000 109.92184 1036 TYR A O 1
ATOM 7948 N N . GLY A 1 1037 ? 177.22200 169.55300 134.79600 1.000 105.57910 1037 GLY A N 1
ATOM 7949 C CA . GLY A 1 1037 ? 178.06800 168.45800 135.22300 1.000 105.57910 1037 GLY A CA 1
ATOM 7950 C C . GLY A 1 1037 ? 177.65100 167.87800 136.55500 1.000 105.57910 1037 GLY A C 1
ATOM 7951 O O . GLY A 1 1037 ? 178.49200 167.60000 137.41300 1.000 105.57910 1037 GLY A O 1
ATOM 7952 N N . LYS A 1 1038 ? 176.34700 167.68700 136.73700 1.000 105.97443 1038 LYS A N 1
ATOM 7953 C CA . LYS A 1 1038 ? 175.81300 167.16000 137.98200 1.000 105.97443 1038 LYS A CA 1
ATOM 7954 C C . LYS A 1 1038 ? 175.72800 165.64200 138.00100 1.000 105.97443 1038 LYS A C 1
ATOM 7955 O O . LYS A 1 1038 ? 175.88100 165.04400 139.06900 1.000 105.97443 1038 LYS A O 1
ATOM 7961 N N . THR A 1 1039 ? 175.50300 165.01000 136.85400 1.000 103.17425 1039 THR A N 1
ATOM 7962 C CA . THR A 1 1039 ? 175.44700 163.55900 136.75900 1.000 103.17425 1039 THR A CA 1
ATOM 7963 C C . THR A 1 1039 ? 176.79800 162.94400 136.44200 1.000 103.17425 1039 THR A C 1
ATOM 7964 O O . THR A 1 1039 ? 176.87200 161.74100 136.18200 1.000 103.17425 1039 THR A O 1
ATOM 7968 N N . PHE A 1 1040 ? 177.86200 163.74100 136.44000 1.000 97.75740 1040 PHE A N 1
ATOM 7969 C CA . PHE A 1 1040 ? 179.20700 163.23600 136.21700 1.000 97.75740 1040 PHE A CA 1
ATOM 7970 C C . PHE A 1 1040 ? 180.02000 163.15000 137.49900 1.000 97.75740 1040 PHE A C 1
ATOM 7971 O O . PHE A 1 1040 ? 181.01200 162.41800 137.53900 1.000 97.75740 1040 PHE A O 1
ATOM 7979 N N . VAL A 1 1041 ? 179.61100 163.86200 138.54700 1.000 97.66973 1041 VAL A N 1
ATOM 7980 C CA . VAL A 1 1041 ? 180.30000 163.77400 139.82800 1.000 97.66973 1041 VAL A CA 1
ATOM 7981 C C . VAL A 1 1041 ? 179.84200 162.54500 140.60200 1.000 97.66973 1041 VAL A C 1
ATOM 7982 O O . VAL A 1 1041 ? 180.65200 161.86100 141.24300 1.000 97.66973 1041 VAL A O 1
ATOM 7986 N N . PHE A 1 1042 ? 178.54100 162.24600 140.55800 1.000 99.09645 1042 PHE A N 1
ATOM 7987 C CA . PHE A 1 1042 ? 178.02800 161.06200 141.23600 1.000 99.09645 1042 PHE A CA 1
ATOM 7988 C C . PHE A 1 1042 ? 178.69000 159.79500 140.71900 1.000 99.09645 1042 PHE A C 1
ATOM 7989 O O . PHE A 1 1042 ? 178.94900 158.86500 141.49100 1.000 99.09645 1042 PHE A O 1
ATOM 7997 N N . SER A 1 1043 ? 178.95600 159.73100 139.41600 1.000 92.57762 1043 SER A N 1
ATOM 7998 C CA . SER A 1 1043 ? 179.63700 158.56800 138.86100 1.000 92.57762 1043 SER A CA 1
ATOM 7999 C C . SER A 1 1043 ? 180.95800 158.31800 139.57600 1.000 92.57762 1043 SER A C 1
ATOM 8000 O O . SER A 1 1043 ? 181.24100 157.19800 140.01500 1.000 92.57762 1043 SER A O 1
ATOM 8003 N N . ASN A 1 1044 ? 181.76700 159.36400 139.73500 1.000 91.34204 1044 ASN A N 1
ATOM 8004 C CA . ASN A 1 1044 ? 183.07600 159.19500 140.34900 1.000 91.34204 1044 ASN A CA 1
ATOM 8005 C C . ASN A 1 1044 ? 182.97800 158.94900 141.84600 1.000 91.34204 1044 ASN A C 1
ATOM 8006 O O . ASN A 1 1044 ? 183.77000 158.17300 142.39200 1.000 91.34204 1044 ASN A O 1
ATOM 8011 N N . TYR A 1 1045 ? 182.01600 159.57500 142.52400 1.000 96.88192 1045 TYR A N 1
ATOM 8012 C CA . TYR A 1 1045 ? 181.84200 159.29900 143.94700 1.000 96.88192 1045 TYR A CA 1
ATOM 8013 C C . TYR A 1 1045 ? 181.46300 157.84000 144.18100 1.000 96.88192 1045 TYR A C 1
ATOM 8014 O O . TYR A 1 1045 ? 182.00800 157.18000 145.07800 1.000 96.88192 1045 TYR A O 1
ATOM 8023 N N . PHE A 1 1046 ? 180.55000 157.30700 143.36800 1.000 92.44186 1046 PHE A N 1
ATOM 8024 C CA . PHE A 1 1046 ? 180.17200 155.90800 143.51500 1.000 92.44186 1046 PHE A CA 1
ATOM 8025 C C . PHE A 1 1046 ? 181.30000 154.97200 143.11200 1.000 92.44186 1046 PHE A C 1
ATOM 8026 O O . PHE A 1 1046 ? 181.44600 153.89800 143.70300 1.000 92.44186 1046 PHE A O 1
ATOM 8034 N N . MET A 1 1047 ? 182.10400 155.34500 142.11600 1.000 91.33193 1047 MET A N 1
ATOM 8035 C CA . MET A 1 1047 ? 183.26400 154.52400 141.78500 1.000 91.33193 1047 MET A CA 1
ATOM 8036 C C . MET A 1 1047 ? 184.25300 154.48100 142.94200 1.000 91.33193 1047 MET A C 1
ATOM 8037 O O . MET A 1 1047 ? 184.84400 153.43100 143.22100 1.000 91.33193 1047 MET A O 1
ATOM 8042 N N . LEU A 1 1048 ? 184.43500 155.60500 143.63700 1.000 86.99437 1048 LEU A N 1
ATOM 8043 C CA . LEU A 1 1048 ? 185.29100 155.60800 144.81900 1.000 86.99437 1048 LEU A CA 1
ATOM 8044 C C . LEU A 1 1048 ? 184.73000 154.69600 145.90100 1.000 86.99437 1048 LEU A C 1
ATOM 8045 O O . LEU A 1 1048 ? 185.47000 153.93300 146.53300 1.000 86.99437 1048 LEU A O 1
ATOM 8050 N N . ALA A 1 1049 ? 183.41900 154.77600 146.13900 1.000 86.54301 1049 ALA A N 1
ATOM 8051 C CA . ALA A 1 1049 ? 182.80500 153.91600 147.14800 1.000 86.54301 1049 ALA A CA 1
ATOM 8052 C C . ALA A 1 1049 ? 182.96600 152.44200 146.79500 1.000 86.54301 1049 ALA A C 1
ATOM 8053 O O . ALA A 1 1049 ? 183.22000 151.60900 147.67300 1.000 86.54301 1049 ALA A O 1
ATOM 8055 N N . SER A 1 1050 ? 182.82800 152.10000 145.51400 1.000 87.65288 1050 SER A N 1
ATOM 8056 C CA . SER A 1 1050 ? 183.00200 150.71100 145.10600 1.000 87.65288 1050 SER A CA 1
ATOM 8057 C C . SER A 1 1050 ? 184.44600 150.26500 145.27500 1.000 87.65288 1050 SER A C 1
ATOM 8058 O O . SER A 1 1050 ? 184.70300 149.12500 145.67200 1.000 87.65288 1050 SER A O 1
ATOM 8061 N N . LYS A 1 1051 ? 185.40200 151.14300 144.97100 1.000 85.57020 1051 LYS A N 1
ATOM 8062 C CA . LYS A 1 1051 ? 186.80200 150.80900 145.21400 1.000 85.57020 1051 LYS A CA 1
ATOM 8063 C C . LYS A 1 1051 ? 187.05100 150.54600 146.69100 1.000 85.57020 1051 LYS A C 1
ATOM 8064 O O . LYS A 1 1051 ? 187.73300 149.58100 147.05300 1.000 85.57020 1051 LYS A O 1
ATOM 8070 N N . MET A 1 1052 ? 186.48300 151.38200 147.56100 1.000 86.81207 1052 MET A N 1
ATOM 8071 C CA . MET A 1 1052 ? 186.69400 151.20900 148.99400 1.000 86.81207 1052 MET A CA 1
ATOM 8072 C C . MET A 1 1052 ? 186.04500 149.93400 149.51200 1.000 86.81207 1052 MET A C 1
ATOM 8073 O O . MET A 1 1052 ? 186.61100 149.26800 150.38400 1.000 86.81207 1052 MET A O 1
ATOM 8078 N N . TYR A 1 1053 ? 184.86700 149.57700 148.99900 1.000 87.60668 1053 TYR A N 1
ATOM 8079 C CA . TYR A 1 1053 ? 184.23600 148.33000 149.42400 1.000 87.60668 1053 TYR A CA 1
ATOM 8080 C C . TYR A 1 1053 ? 185.01100 147.12100 148.92400 1.000 87.60668 1053 TYR A C 1
ATOM 8081 O O . TYR A 1 1053 ? 185.17800 146.14100 149.65600 1.000 87.60668 1053 TYR A O 1
ATOM 8090 N N . ASP A 1 1054 ? 185.48200 147.16500 147.67700 1.000 92.51794 1054 ASP A N 1
ATOM 8091 C CA . ASP A 1 1054 ? 186.30800 146.08300 147.15600 1.000 92.51794 1054 ASP A CA 1
ATOM 8092 C C . ASP A 1 1054 ? 187.57700 145.93100 147.98000 1.000 92.51794 1054 ASP A C 1
ATOM 8093 O O . ASP A 1 1054 ? 188.03700 144.81100 148.22600 1.000 92.51794 1054 ASP A O 1
ATOM 8098 N N . MET A 1 1055 ? 188.14100 147.05000 148.43800 1.000 91.71177 1055 MET A N 1
ATOM 8099 C CA . MET A 1 1055 ? 189.43600 147.01500 149.10600 1.000 91.71177 1055 MET A CA 1
ATOM 8100 C C . MET A 1 1055 ? 189.43400 146.11900 150.33600 1.000 91.71177 1055 MET A C 1
ATOM 8101 O O . MET A 1 1055 ? 190.47800 145.55700 150.68400 1.000 91.71177 1055 MET A O 1
ATOM 8106 N N . LEU A 1 1056 ? 188.29700 145.97100 151.01800 1.000 91.06182 1056 LEU A N 1
ATOM 8107 C CA . LEU A 1 1056 ? 188.35600 145.16400 152.22800 1.000 91.06182 1056 LEU A CA 1
ATOM 8108 C C . LEU A 1 1056 ? 188.23300 143.67700 151.91800 1.000 91.06182 1056 LEU A C 1
ATOM 8109 O O . LEU A 1 1056 ? 189.25000 142.98300 151.85500 1.000 91.06182 1056 LEU A O 1
ATOM 8114 N N . ASN A 1 1057 ? 187.01500 143.18000 151.68100 1.000 95.31375 1057 ASN A N 1
ATOM 8115 C CA . ASN A 1 1057 ? 186.81100 141.88000 151.04700 1.000 95.31375 1057 ASN A CA 1
ATOM 8116 C C . ASN A 1 1057 ? 185.48800 141.77600 150.30100 1.000 95.31375 1057 ASN A C 1
ATOM 8117 O O . ASN A 1 1057 ? 185.20300 140.74300 149.69000 1.000 95.31375 1057 ASN A O 1
ATOM 8122 N N . TYR A 1 1058 ? 184.67400 142.82400 150.33300 1.000 98.88216 1058 TYR A N 1
ATOM 8123 C CA . TYR A 1 1058 ? 183.25200 142.69300 150.01600 1.000 98.88216 1058 TYR A CA 1
ATOM 8124 C C . TYR A 1 1058 ? 183.05500 142.88000 148.51700 1.000 98.88216 1058 TYR A C 1
ATOM 8125 O O . TYR A 1 1058 ? 182.77100 143.97700 148.03800 1.000 98.88216 1058 TYR A O 1
ATOM 8134 N N . LYS A 1 1059 ? 183.18700 141.78300 147.77500 1.000 101.25635 1059 LYS A N 1
ATOM 8135 C CA . LYS A 1 1059 ? 183.04900 141.81200 146.32700 1.000 101.25635 1059 LYS A CA 1
ATOM 8136 C C . LYS A 1 1059 ? 181.60100 141.85800 145.86200 1.000 101.25635 1059 LYS A C 1
ATOM 8137 O O . LYS A 1 1059 ? 181.36300 142.03800 144.66500 1.000 101.25635 1059 LYS A O 1
ATOM 8143 N N . ASN A 1 1060 ? 180.63200 141.69600 146.76300 1.000 105.18835 1060 ASN A N 1
ATOM 8144 C CA . ASN A 1 1060 ? 179.22800 141.80100 146.39300 1.000 105.18835 1060 ASN A CA 1
ATOM 8145 C C . ASN A 1 1060 ? 178.63100 143.16100 146.70900 1.000 105.18835 1060 ASN A C 1
ATOM 8146 O O . ASN A 1 1060 ? 177.54100 143.46900 146.21800 1.000 105.18835 1060 ASN A O 1
ATOM 8151 N N . LEU A 1 1061 ? 179.30400 143.96900 147.52100 1.000 102.95608 1061 LEU A N 1
ATOM 8152 C CA . LEU A 1 1061 ? 178.84900 145.32500 147.77700 1.000 102.95608 1061 LEU A CA 1
ATOM 8153 C C . LEU A 1 1061 ? 179.46900 146.33400 146.82800 1.000 102.95608 1061 LEU A C 1
ATOM 8154 O O . LEU A 1 1061 ? 178.95400 147.45100 146.70800 1.000 102.95608 1061 LEU A O 1
ATOM 8159 N N . SER A 1 1062 ? 180.55900 145.96800 146.15300 1.000 100.91188 1062 SER A N 1
ATOM 8160 C CA . SER A 1 1062 ? 181.13700 146.84500 145.14600 1.000 100.91188 1062 SER A CA 1
ATOM 8161 C C . SER A 1 1062 ? 180.39600 146.74400 143.82100 1.000 100.91188 1062 SER A C 1
ATOM 8162 O O . SER A 1 1062 ? 180.33300 147.72800 143.07800 1.000 100.91188 1062 SER A O 1
ATOM 8165 N N . LEU A 1 1063 ? 179.83100 145.57600 143.50900 1.000 103.06022 1063 LEU A N 1
ATOM 8166 C CA . LEU A 1 1063 ? 179.03900 145.44500 142.29100 1.000 103.06022 1063 LEU A CA 1
ATOM 8167 C C . LEU A 1 1063 ? 177.78800 146.30800 142.35400 1.000 103.06022 1063 LEU A C 1
ATOM 8168 O O . LEU A 1 1063 ? 177.36300 146.87500 141.34100 1.000 103.06022 1063 LEU A O 1
ATOM 8173 N N . LEU A 1 1064 ? 177.18300 146.42000 143.53500 1.000 107.02053 1064 LEU A N 1
ATOM 8174 C CA . LEU A 1 1064 ? 176.00700 147.27000 143.67200 1.000 107.02053 1064 LEU A CA 1
ATOM 8175 C C . LEU A 1 1064 ? 176.35500 148.72600 143.39900 1.000 107.02053 1064 LEU A C 1
ATOM 8176 O O . LEU A 1 1064 ? 175.59900 149.44100 142.73100 1.000 107.02053 1064 LEU A O 1
ATOM 8181 N N . CYS A 1 1065 ? 177.50900 149.18100 143.88700 1.000 102.45468 1065 CYS A N 1
ATOM 8182 C CA . CYS A 1 1065 ? 177.91700 150.55400 143.62000 1.000 102.45468 1065 CYS A CA 1
ATOM 8183 C C . CYS A 1 1065 ? 178.32300 150.74600 142.16600 1.000 102.45468 1065 CYS A C 1
ATOM 8184 O O . CYS A 1 1065 ? 178.10900 151.82400 141.60700 1.000 102.45468 1065 CYS A O 1
ATOM 8187 N N . GLU A 1 1066 ? 178.88700 149.71900 141.52800 1.000 105.52306 1066 GLU A N 1
ATOM 8188 C CA . GLU A 1 1066 ? 179.14900 149.81300 140.09500 1.000 105.52306 1066 GLU A CA 1
ATOM 8189 C C . GLU A 1 1066 ? 177.85400 149.97900 139.31500 1.000 105.52306 1066 GLU A C 1
ATOM 8190 O O . GLU A 1 1066 ? 177.78100 150.78400 138.38000 1.000 105.52306 1066 GLU A O 1
ATOM 8196 N N . TYR A 1 1067 ? 176.81900 149.22300 139.68400 1.000 106.99422 1067 TYR A N 1
ATOM 8197 C CA . TYR A 1 1067 ? 175.51600 149.39400 139.04900 1.000 106.99422 1067 TYR A CA 1
ATOM 8198 C C . TYR A 1 1067 ? 174.96800 150.79300 139.28800 1.000 106.99422 1067 TYR A C 1
ATOM 8199 O O . TYR A 1 1067 ? 174.45700 151.43900 138.36500 1.000 106.99422 1067 TYR A O 1
ATOM 8208 N N . GLN A 1 1068 ? 175.06400 151.27700 140.52600 1.000 102.37291 1068 GLN A N 1
ATOM 8209 C CA . GLN A 1 1068 ? 174.50600 152.57700 140.86700 1.000 102.37291 1068 GLN A CA 1
ATOM 8210 C C . GLN A 1 1068 ? 175.31400 153.72400 140.27700 1.000 102.37291 1068 GLN A C 1
ATOM 8211 O O . GLN A 1 1068 ? 174.81700 154.85200 140.21800 1.000 102.37291 1068 GLN A O 1
ATOM 8217 N N . ALA A 1 1069 ? 176.54500 153.46200 139.84600 1.000 101.25285 1069 ALA A N 1
ATOM 8218 C CA . ALA A 1 1069 ? 177.33500 154.44700 139.12200 1.000 101.25285 1069 ALA A CA 1
ATOM 8219 C C . ALA A 1 1069 ? 177.08900 154.39600 137.62500 1.000 101.25285 1069 ALA A C 1
ATOM 8220 O O . ALA A 1 1069 ? 177.14900 155.43400 136.95900 1.000 101.25285 1069 ALA A O 1
ATOM 8222 N N . VAL A 1 1070 ? 176.82400 153.20800 137.08100 1.000 106.20034 1070 VAL A N 1
ATOM 8223 C CA . VAL A 1 1070 ? 176.43600 153.10500 135.67900 1.000 106.20034 1070 VAL A CA 1
ATOM 8224 C C . VAL A 1 1070 ? 175.08800 153.77300 135.45700 1.000 106.20034 1070 VAL A C 1
ATOM 8225 O O . VAL A 1 1070 ? 174.88400 154.47400 134.46100 1.000 106.20034 1070 VAL A O 1
ATOM 8229 N N . ALA A 1 1071 ? 174.16000 153.60200 136.39800 1.000 107.23590 1071 ALA A N 1
ATOM 8230 C CA . ALA A 1 1071 ? 172.80900 154.12700 136.26100 1.000 107.23590 1071 ALA A CA 1
ATOM 8231 C C . ALA A 1 1071 ? 172.67400 155.55600 136.76700 1.000 107.23590 1071 ALA A C 1
ATOM 8232 O O . ALA A 1 1071 ? 171.57800 155.96400 137.16900 1.000 107.23590 1071 ALA A O 1
ATOM 8234 N N . SER A 1 1072 ? 173.75800 156.32500 136.77400 1.000 108.96042 1072 SER A N 1
ATOM 8235 C CA . SER A 1 1072 ? 173.71500 157.71600 137.20000 1.000 108.96042 1072 SER A CA 1
ATOM 8236 C C . SER A 1 1072 ? 173.42300 158.67000 136.05500 1.000 108.96042 1072 SER A C 1
ATOM 8237 O O . SER A 1 1072 ? 173.31600 159.87800 136.28500 1.000 108.96042 1072 SER A O 1
ATOM 8240 N N . ALA A 1 1073 ? 173.28800 158.15600 134.83200 1.000 113.97360 1073 ALA A N 1
ATOM 8241 C CA . ALA A 1 1073 ? 173.03600 159.01500 133.68200 1.000 113.97360 1073 ALA A CA 1
ATOM 8242 C C . ALA A 1 1073 ? 171.65600 159.65400 133.76100 1.000 113.97360 1073 ALA A C 1
ATOM 8243 O O . ALA A 1 1073 ? 171.51500 160.87100 133.60300 1.000 113.97360 1073 ALA A O 1
ATOM 8245 N N . ASN A 1 1074 ? 170.62400 158.84900 134.00400 1.000 122.53516 1074 ASN A N 1
ATOM 8246 C CA . ASN A 1 1074 ? 169.24400 159.33200 133.99300 1.000 122.53516 1074 ASN A CA 1
ATOM 8247 C C . ASN A 1 1074 ? 168.87000 159.80900 135.39000 1.000 122.53516 1074 ASN A C 1
ATOM 8248 O O . ASN A 1 1074 ? 168.33700 159.05500 136.20300 1.000 122.53516 1074 ASN A O 1
ATOM 8253 N N . PHE A 1 1075 ? 169.14000 161.08300 135.67100 1.000 122.63885 1075 PHE A N 1
ATOM 8254 C CA . PHE A 1 1075 ? 168.72300 161.68800 136.93200 1.000 122.63885 1075 PHE A CA 1
ATOM 8255 C C . PHE A 1 1075 ? 167.82600 162.90000 136.71100 1.000 122.63885 1075 PHE A C 1
ATOM 8256 O O . PHE A 1 1075 ? 168.03100 163.94900 137.33200 1.000 122.63885 1075 PHE A O 1
ATOM 8264 N N . TYR A 1 1076 ? 166.83400 162.77100 135.83300 1.000 133.59963 1076 TYR A N 1
ATOM 8265 C CA . TYR A 1 1076 ? 165.87200 163.84700 135.60300 1.000 133.59963 1076 TYR A CA 1
ATOM 8266 C C . TYR A 1 1076 ? 164.66300 163.69700 136.52100 1.000 133.59963 1076 TYR A C 1
ATOM 8267 O O . TYR A 1 1076 ? 164.41200 162.62100 137.06200 1.000 133.59963 1076 TYR A O 1
ATOM 8276 N N . LEU A 1 1147 ? 156.62200 154.15700 151.96700 1.000 155.79013 1147 LEU A N 1
ATOM 8277 C CA . LEU A 1 1147 ? 156.35200 154.81800 150.69600 1.000 155.79013 1147 LEU A CA 1
ATOM 8278 C C . LEU A 1 1147 ? 157.25900 154.28000 149.59500 1.000 155.79013 1147 LEU A C 1
ATOM 8279 O O . LEU A 1 1147 ? 156.90800 154.31500 148.41700 1.000 155.79013 1147 LEU A O 1
ATOM 8284 N N . ALA A 1 1148 ? 158.43200 153.78400 149.98700 1.000 158.32583 1148 ALA A N 1
ATOM 8285 C CA . ALA A 1 1148 ? 159.38500 153.27300 149.01000 1.000 158.32583 1148 ALA A CA 1
ATOM 8286 C C . ALA A 1 1148 ? 159.26600 151.76300 148.84600 1.000 158.32583 1148 ALA A C 1
ATOM 8287 O O . ALA A 1 1148 ? 159.29900 151.25400 147.71800 1.000 158.32583 1148 ALA A O 1
ATOM 8289 N N . ALA A 1 1149 ? 159.13100 151.03500 149.96000 1.000 159.66037 1149 ALA A N 1
ATOM 8290 C CA . ALA A 1 1149 ? 159.00400 149.58300 149.88500 1.000 159.66037 1149 ALA A CA 1
ATOM 8291 C C . ALA A 1 1149 ? 157.80200 149.17300 149.04600 1.000 159.66037 1149 ALA A C 1
ATOM 8292 O O . ALA A 1 1149 ? 157.80800 148.09600 148.43700 1.000 159.66037 1149 ALA A O 1
ATOM 8294 N N . GLU A 1 1150 ? 156.77100 150.02000 148.99800 1.000 160.05687 1150 GLU A N 1
ATOM 8295 C CA . GLU A 1 1150 ? 155.66500 149.80600 148.07200 1.000 160.05687 1150 GLU A CA 1
ATOM 8296 C C . GLU A 1 1150 ? 156.17700 149.64200 146.64900 1.000 160.05687 1150 GLU A C 1
ATOM 8297 O O . GLU A 1 1150 ? 155.89900 148.63200 145.98700 1.000 160.05687 1150 GLU A O 1
ATOM 8303 N N . ALA A 1 1151 ? 156.95600 150.61700 146.17700 1.000 158.35108 1151 ALA A N 1
ATOM 8304 C CA . ALA A 1 1151 ? 157.49300 150.55600 144.82500 1.000 158.35108 1151 ALA A CA 1
ATOM 8305 C C . ALA A 1 1151 ? 158.47900 149.40800 144.67500 1.000 158.35108 1151 ALA A C 1
ATOM 8306 O O . ALA A 1 1151 ? 158.54200 148.77500 143.61600 1.000 158.35108 1151 ALA A O 1
ATOM 8308 N N . SER A 1 1152 ? 159.24500 149.11600 145.72700 1.000 156.09524 1152 SER A N 1
ATOM 8309 C CA . SER A 1 1152 ? 160.20100 148.01500 145.65600 1.000 156.09524 1152 SER A CA 1
ATOM 8310 C C . SER A 1 1152 ? 159.49400 146.69600 145.37200 1.000 156.09524 1152 SER A C 1
ATOM 8311 O O . SER A 1 1152 ? 159.82200 145.99300 144.40600 1.000 156.09524 1152 SER A O 1
ATOM 8314 N N . LYS A 1 1153 ? 158.51400 146.34500 146.20700 1.000 155.62764 1153 LYS A N 1
ATOM 8315 C CA . LYS A 1 1153 ? 157.80100 145.08700 146.01800 1.000 155.62764 1153 LYS A CA 1
ATOM 8316 C C . LYS A 1 1153 ? 157.01500 145.08900 144.71600 1.000 155.62764 1153 LYS A C 1
ATOM 8317 O O . LYS A 1 1153 ? 156.93000 144.05900 144.03300 1.000 155.62764 1153 LYS A O 1
ATOM 8323 N N . TYR A 1 1154 ? 156.43200 146.23500 144.34900 1.000 158.25193 1154 TYR A N 1
ATOM 8324 C CA . TYR A 1 1154 ? 155.70000 146.30600 143.09100 1.000 158.25193 1154 TYR A CA 1
ATOM 8325 C C . TYR A 1 1154 ? 156.61000 145.98100 141.91700 1.000 158.25193 1154 TYR A C 1
ATOM 8326 O O . TYR A 1 1154 ? 156.26800 145.15600 141.06500 1.000 158.25193 1154 TYR A O 1
ATOM 8335 N N . LEU A 1 1155 ? 157.78000 146.62000 141.85900 1.000 158.53195 1155 LEU A N 1
ATOM 8336 C CA . LEU A 1 1155 ? 158.70200 146.38600 140.75400 1.000 158.53195 1155 LEU A CA 1
ATOM 8337 C C . LEU A 1 1155 ? 159.21400 144.95300 140.75700 1.000 158.53195 1155 LEU A C 1
ATOM 8338 O O . LEU A 1 1155 ? 159.34500 144.33000 139.69400 1.000 158.53195 1155 LEU A O 1
ATOM 8343 N N . PHE A 1 1156 ? 159.50900 144.41100 141.94100 1.000 159.39618 1156 PHE A N 1
ATOM 8344 C CA . PHE A 1 1156 ? 159.99400 143.03800 142.02300 1.000 159.39618 1156 PHE A CA 1
ATOM 8345 C C . PHE A 1 1156 ? 158.97200 142.06300 141.45100 1.000 159.39618 1156 PHE A C 1
ATOM 8346 O O . PHE A 1 1156 ? 159.28300 141.27600 140.54500 1.000 159.39618 1156 PHE A O 1
ATOM 8354 N N . PHE A 1 1157 ? 157.74200 142.10300 141.97100 1.000 160.83009 1157 PHE A N 1
ATOM 8355 C CA . PHE A 1 1157 ? 156.68900 141.23200 141.45800 1.000 160.83009 1157 PHE A CA 1
ATOM 8356 C C . PHE A 1 1157 ? 156.46400 141.45500 139.96900 1.000 160.83009 1157 PHE A C 1
ATOM 8357 O O . PHE A 1 1157 ? 156.32600 140.49200 139.20200 1.000 160.83009 1157 PHE A O 1
ATOM 8365 N N . TYR A 1 1158 ? 156.42500 142.72100 139.54300 1.000 162.19091 1158 TYR A N 1
ATOM 8366 C CA . TYR A 1 1158 ? 156.17400 143.04700 138.14500 1.000 162.19091 1158 TYR A CA 1
ATOM 8367 C C . TYR A 1 1158 ? 157.18500 142.37100 137.23300 1.000 162.19091 1158 TYR A C 1
ATOM 8368 O O . TYR A 1 1158 ? 156.81500 141.62100 136.32300 1.000 162.19091 1158 TYR A O 1
ATOM 8377 N N . PHE A 1 1159 ? 158.47300 142.62200 137.47000 1.000 164.03062 1159 PHE A N 1
ATOM 8378 C CA . PHE A 1 1159 ? 159.49600 142.08300 136.58200 1.000 164.03062 1159 PHE A CA 1
ATOM 8379 C C . PHE A 1 1159 ? 159.57200 140.56500 136.67600 1.000 164.03062 1159 PHE A C 1
ATOM 8380 O O . PHE A 1 1159 ? 159.77500 139.88900 135.66100 1.000 164.03062 1159 PHE A O 1
ATOM 8388 N N . PHE A 1 1160 ? 159.38100 140.00200 137.87400 1.000 164.49589 1160 PHE A N 1
ATOM 8389 C CA . PHE A 1 1160 ? 159.45300 138.55100 138.00900 1.000 164.49589 1160 PHE A CA 1
ATOM 8390 C C . PHE A 1 1160 ? 158.34900 137.86700 137.21300 1.000 164.49589 1160 PHE A C 1
ATOM 8391 O O . PHE A 1 1160 ? 158.61300 136.92700 136.44800 1.000 164.49589 1160 PHE A O 1
ATOM 8399 N N . THR A 1 1161 ? 157.10700 138.33200 137.37000 1.000 163.15080 1161 THR A N 1
ATOM 8400 C CA . THR A 1 1161 ? 156.00000 137.73700 136.63300 1.000 163.15080 1161 THR A CA 1
ATOM 8401 C C . THR A 1 1161 ? 156.12600 137.99900 135.13900 1.000 163.15080 1161 THR A C 1
ATOM 8402 O O . THR A 1 1161 ? 155.76900 137.14100 134.32500 1.000 163.15080 1161 THR A O 1
ATOM 8406 N N . ASN A 1 1162 ? 156.63300 139.17100 134.75100 1.000 163.35955 1162 ASN A N 1
ATOM 8407 C CA . ASN A 1 1162 ? 156.82000 139.43500 133.33100 1.000 163.35955 1162 ASN A CA 1
ATOM 8408 C C . ASN A 1 1162 ? 157.88300 138.52600 132.73200 1.000 163.35955 1162 ASN A C 1
ATOM 8409 O O . ASN A 1 1162 ? 157.80600 138.18000 131.54900 1.000 163.35955 1162 ASN A O 1
ATOM 8414 N N . LEU A 1 1163 ? 158.87600 138.12100 133.52900 1.000 165.66425 1163 LEU A N 1
ATOM 8415 C CA . LEU A 1 1163 ? 159.94300 137.28700 132.98600 1.000 165.66425 1163 LEU A CA 1
ATOM 8416 C C . LEU A 1 1163 ? 159.53200 135.82100 132.93000 1.000 165.66425 1163 LEU A C 1
ATOM 8417 O O . LEU A 1 1163 ? 159.85400 135.12200 131.96200 1.000 165.66425 1163 LEU A O 1
ATOM 8422 N N . TYR A 1 1164 ? 158.83000 135.32700 133.95400 1.000 166.83055 1164 TYR A N 1
ATOM 8423 C CA . TYR A 1 1164 ? 158.39700 133.93400 133.95400 1.000 166.83055 1164 TYR A CA 1
ATOM 8424 C C . TYR A 1 1164 ? 157.03800 133.72400 133.29300 1.000 166.83055 1164 TYR A C 1
ATOM 8425 O O . TYR A 1 1164 ? 156.39000 132.70200 133.54700 1.000 166.83055 1164 TYR A O 1
ATOM 8434 N N . LEU A 1 1165 ? 156.59800 134.65500 132.45300 1.000 163.11089 1165 LEU A N 1
ATOM 8435 C CA . LEU A 1 1165 ? 155.43400 134.44300 131.59600 1.000 163.11089 1165 LEU A CA 1
ATOM 8436 C C . LEU A 1 1165 ? 155.75000 134.82900 130.15500 1.000 163.11089 1165 LEU A C 1
ATOM 8437 O O . LEU A 1 1165 ? 156.74900 134.38500 129.58900 1.000 163.11089 1165 LEU A O 1
ATOM 8442 N N . PHE A 1 1200 ? 156.78200 124.23000 140.59800 1.000 173.33820 1200 PHE A N 1
ATOM 8443 C CA . PHE A 1 1200 ? 157.29700 125.59400 140.60000 1.000 173.33820 1200 PHE A CA 1
ATOM 8444 C C . PHE A 1 1200 ? 158.38500 125.77500 141.65200 1.000 173.33820 1200 PHE A C 1
ATOM 8445 O O . PHE A 1 1200 ? 158.16100 125.53800 142.84000 1.000 173.33820 1200 PHE A O 1
ATOM 8453 N N . ASN A 1 1201 ? 159.56400 126.19700 141.20300 1.000 171.09033 1201 ASN A N 1
ATOM 8454 C CA . ASN A 1 1201 ? 160.69600 126.39600 142.09800 1.000 171.09033 1201 ASN A CA 1
ATOM 8455 C C . ASN A 1 1201 ? 160.40200 127.55300 143.04600 1.000 171.09033 1201 ASN A C 1
ATOM 8456 O O . ASN A 1 1201 ? 160.13300 128.67600 142.60300 1.000 171.09033 1201 ASN A O 1
ATOM 8461 N N . ARG A 1 1202 ? 160.45400 127.28000 144.35100 1.000 166.86505 1202 ARG A N 1
ATOM 8462 C CA . ARG A 1 1202 ? 160.11100 128.27100 145.35800 1.000 166.86505 1202 ARG A CA 1
ATOM 8463 C C . ARG A 1 1202 ? 161.31400 128.84600 146.09000 1.000 166.86505 1202 ARG A C 1
ATOM 8464 O O . ARG A 1 1202 ? 161.20700 129.94700 146.64200 1.000 166.86505 1202 ARG A O 1
ATOM 8472 N N . ASN A 1 1203 ? 162.44900 128.14400 146.10200 1.000 166.68596 1203 ASN A N 1
ATOM 8473 C CA . ASN A 1 1203 ? 163.64800 128.67300 146.74600 1.000 166.68596 1203 ASN A CA 1
ATOM 8474 C C . ASN A 1 1203 ? 164.15600 129.91300 146.02200 1.000 166.68596 1203 ASN A C 1
ATOM 8475 O O . ASN A 1 1203 ? 164.41700 130.95200 146.65000 1.000 166.68596 1203 ASN A O 1
ATOM 8480 N N . PHE A 1 1204 ? 164.30100 129.81300 144.69400 1.000 166.64651 1204 PHE A N 1
ATOM 8481 C CA . PHE A 1 1204 ? 164.77400 130.93700 143.89200 1.000 166.64651 1204 PHE A CA 1
ATOM 8482 C C . PHE A 1 1204 ? 164.03600 132.21100 144.25700 1.000 166.64651 1204 PHE A C 1
ATOM 8483 O O . PHE A 1 1204 ? 164.65500 133.26100 144.46100 1.000 166.64651 1204 PHE A O 1
ATOM 8491 N N . PHE A 1 1205 ? 162.71100 132.12800 144.36400 1.000 162.22485 1205 PHE A N 1
ATOM 8492 C CA . PHE A 1 1205 ? 161.91900 133.29600 144.71900 1.000 162.22485 1205 PHE A CA 1
ATOM 8493 C C . PHE A 1 1205 ? 162.39100 133.89100 146.03700 1.000 162.22485 1205 PHE A C 1
ATOM 8494 O O . PHE A 1 1205 ? 162.55300 135.10900 146.15900 1.000 162.22485 1205 PHE A O 1
ATOM 8502 N N . MET A 1 1206 ? 162.65900 133.03800 147.02600 1.000 161.36922 1206 MET A N 1
ATOM 8503 C CA . MET A 1 1206 ? 163.01700 133.54400 148.34600 1.000 161.36922 1206 MET A CA 1
ATOM 8504 C C . MET A 1 1206 ? 164.39100 134.20300 148.34400 1.000 161.36922 1206 MET A C 1
ATOM 8505 O O . MET A 1 1206 ? 164.55200 135.30600 148.88600 1.000 161.36922 1206 MET A O 1
ATOM 8510 N N . GLU A 1 1207 ? 165.39800 133.56500 147.73500 1.000 160.80019 1207 GLU A N 1
ATOM 8511 C CA . GLU A 1 1207 ? 166.71400 134.20400 147.75700 1.000 160.80019 1207 GLU A CA 1
ATOM 8512 C C . GLU A 1 1207 ? 166.74500 135.46800 146.90200 1.000 160.80019 1207 GLU A C 1
ATOM 8513 O O . GLU A 1 1207 ? 167.38000 136.45700 147.28800 1.000 160.80019 1207 GLU A O 1
ATOM 8519 N N . LEU A 1 1208 ? 166.06100 135.48200 145.75300 1.000 156.19462 1208 LEU A N 1
ATOM 8520 C CA . LEU A 1 1208 ? 166.04100 136.71800 144.97400 1.000 156.19462 1208 LEU A CA 1
ATOM 8521 C C . LEU A 1 1208 ? 165.26500 137.82300 145.67900 1.000 156.19462 1208 LEU A C 1
ATOM 8522 O O . LEU A 1 1208 ? 165.65300 138.99300 145.59300 1.000 156.19462 1208 LEU A O 1
ATOM 8527 N N . ALA A 1 1209 ? 164.18000 137.48800 146.38300 1.000 150.08213 1209 ALA A N 1
ATOM 8528 C CA . ALA A 1 1209 ? 163.46400 138.50900 147.13900 1.000 150.08213 1209 ALA A CA 1
ATOM 8529 C C . ALA A 1 1209 ? 164.33500 139.07400 148.25200 1.000 150.08213 1209 ALA A C 1
ATOM 8530 O O . ALA A 1 1209 ? 164.35800 140.29200 148.47400 1.000 150.08213 1209 ALA A O 1
ATOM 8532 N N . ASN A 1 1210 ? 165.06500 138.20300 148.95300 1.000 143.68826 1210 ASN A N 1
ATOM 8533 C CA . ASN A 1 1210 ? 165.97500 138.67000 149.99300 1.000 143.68826 1210 ASN A CA 1
ATOM 8534 C C . ASN A 1 1210 ? 167.04000 139.59100 149.41000 1.000 143.68826 1210 ASN A C 1
ATOM 8535 O O . ASN A 1 1210 ? 167.30800 140.67300 149.95100 1.000 143.68826 1210 ASN A O 1
ATOM 8540 N N . GLY A 1 1211 ? 167.65000 139.17800 148.29600 1.000 143.84361 1211 GLY A N 1
ATOM 8541 C CA . GLY A 1 1211 ? 168.67200 140.00200 147.66900 1.000 143.84361 1211 GLY A CA 1
ATOM 8542 C C . GLY A 1 1211 ? 168.14600 141.35600 147.23300 1.000 143.84361 1211 GLY A C 1
ATOM 8543 O O . GLY A 1 1211 ? 168.77900 142.38400 147.46400 1.000 143.84361 1211 GLY A O 1
ATOM 8544 N N . PHE A 1 1212 ? 166.97300 141.37000 146.59700 1.000 144.30180 1212 PHE A N 1
ATOM 8545 C CA . PHE A 1 1212 ? 166.35700 142.62000 146.16000 1.000 144.30180 1212 PHE A CA 1
ATOM 8546 C C . PHE A 1 1212 ? 166.10000 143.55300 147.34000 1.000 144.30180 1212 PHE A C 1
ATOM 8547 O O . PHE A 1 1212 ? 166.49300 144.73500 147.32500 1.000 144.30180 1212 PHE A O 1
ATOM 8555 N N . MET A 1 1213 ? 165.42600 143.04100 148.37200 1.000 137.11670 1213 MET A N 1
ATOM 8556 C CA . MET A 1 1213 ? 165.05600 143.89700 149.48900 1.000 137.11670 1213 MET A CA 1
ATOM 8557 C C . MET A 1 1213 ? 166.28000 144.40100 150.23800 1.000 137.11670 1213 MET A C 1
ATOM 8558 O O . MET A 1 1213 ? 166.29400 145.55300 150.68700 1.000 137.11670 1213 MET A O 1
ATOM 8563 N N . TYR A 1 1214 ? 167.32500 143.58000 150.36100 1.000 133.63137 1214 TYR A N 1
ATOM 8564 C CA . TYR A 1 1214 ? 168.54500 144.06100 151.00000 1.000 133.63137 1214 TYR A CA 1
ATOM 8565 C C . TYR A 1 1214 ? 169.28500 145.05400 150.11000 1.000 133.63137 1214 TYR A C 1
ATOM 8566 O O . TYR A 1 1214 ? 169.92100 145.98800 150.61700 1.000 133.63137 1214 TYR A O 1
ATOM 8575 N N . ALA A 1 1215 ? 169.19500 144.88100 148.78900 1.000 133.70002 1215 ALA A N 1
ATOM 8576 C CA . ALA A 1 1215 ? 169.82900 145.81200 147.86400 1.000 133.70002 1215 ALA A CA 1
ATOM 8577 C C . ALA A 1 1215 ? 169.22700 147.20300 147.98000 1.000 133.70002 1215 ALA A C 1
ATOM 8578 O O . ALA A 1 1215 ? 169.92800 148.20600 147.80200 1.000 133.70002 1215 ALA A O 1
ATOM 8580 N N . PHE A 1 1216 ? 167.92800 147.28900 148.26600 1.000 132.53605 1216 PHE A N 1
ATOM 8581 C CA . PHE A 1 1216 ? 167.33300 148.61500 148.44800 1.000 132.53605 1216 PHE A CA 1
ATOM 8582 C C . PHE A 1 1216 ? 167.97000 149.35800 149.62700 1.000 132.53605 1216 PHE A C 1
ATOM 8583 O O . PHE A 1 1216 ? 168.40800 150.51700 149.50000 1.000 132.53605 1216 PHE A O 1
ATOM 8591 N N . CYS A 1 1217 ? 168.00500 148.71400 150.79600 1.000 127.19130 1217 CYS A N 1
ATOM 8592 C CA . CYS A 1 1217 ? 168.63100 149.33200 151.95900 1.000 127.19130 1217 CYS A CA 1
ATOM 8593 C C . CYS A 1 1217 ? 170.10000 149.62600 151.70000 1.000 127.19130 1217 CYS A C 1
ATOM 8594 O O . CYS A 1 1217 ? 170.63900 150.60800 152.22600 1.000 127.19130 1217 CYS A O 1
ATOM 8597 N N . PHE A 1 1218 ? 170.76000 148.79300 150.89000 1.000 122.50055 1218 PHE A N 1
ATOM 8598 C CA . PHE A 1 1218 ? 172.14300 149.08100 150.53200 1.000 122.50055 1218 PHE A CA 1
ATOM 8599 C C . PHE A 1 1218 ? 172.24900 150.35200 149.69900 1.000 122.50055 1218 PHE A C 1
ATOM 8600 O O . PHE A 1 1218 ? 173.18600 151.13500 149.88100 1.000 122.50055 1218 PHE A O 1
ATOM 8608 N N . PHE A 1 1219 ? 171.31900 150.56200 148.76200 1.000 125.17516 1219 PHE A N 1
ATOM 8609 C CA . PHE A 1 1219 ? 171.27900 151.82700 148.03000 1.000 125.17516 1219 PHE A CA 1
ATOM 8610 C C . PHE A 1 1219 ? 171.21200 152.99600 148.99900 1.000 125.17516 1219 PHE A C 1
ATOM 8611 O O . PHE A 1 1219 ? 171.97700 153.96500 148.89200 1.000 125.17516 1219 PHE A O 1
ATOM 8619 N N . ALA A 1 1220 ? 170.28400 152.91100 149.95300 1.000 125.45596 1220 ALA A N 1
ATOM 8620 C CA . ALA A 1 1220 ? 170.12500 153.98200 150.93400 1.000 125.45596 1220 ALA A CA 1
ATOM 8621 C C . ALA A 1 1220 ? 171.43300 154.25700 151.67400 1.000 125.45596 1220 ALA A C 1
ATOM 8622 O O . ALA A 1 1220 ? 171.95200 155.38300 151.66600 1.000 125.45596 1220 ALA A O 1
ATOM 8624 N N . ILE A 1 1221 ? 171.98800 153.22200 152.31000 1.000 122.72482 1221 ILE A N 1
ATOM 8625 C CA . ILE A 1 1221 ? 173.16900 153.41100 153.15000 1.000 122.72482 1221 ILE A CA 1
ATOM 8626 C C . ILE A 1 1221 ? 174.35600 153.88800 152.31900 1.000 122.72482 1221 ILE A C 1
ATOM 8627 O O . ILE A 1 1221 ? 175.17000 154.69400 152.78700 1.000 122.72482 1221 ILE A O 1
ATOM 8632 N N . SER A 1 1222 ? 174.47500 153.40800 151.07700 1.000 119.74957 1222 SER A N 1
ATOM 8633 C CA . SER A 1 1222 ? 175.57700 153.83000 150.22200 1.000 119.74957 1222 SER A CA 1
ATOM 8634 C C . SER A 1 1222 ? 175.46300 155.30800 149.88300 1.000 119.74957 1222 SER A C 1
ATOM 8635 O O . SER A 1 1222 ? 176.45600 156.04300 149.91700 1.000 119.74957 1222 SER A O 1
ATOM 8638 N N . GLN A 1 1223 ? 174.25200 155.76600 149.55800 1.000 121.11289 1223 GLN A N 1
ATOM 8639 C CA . GLN A 1 1223 ? 174.07500 157.18700 149.28300 1.000 121.11289 1223 GLN A CA 1
ATOM 8640 C C . GLN A 1 1223 ? 174.21900 158.04400 150.53200 1.000 121.11289 1223 GLN A C 1
ATOM 8641 O O . GLN A 1 1223 ? 174.42100 159.25700 150.41100 1.000 121.11289 1223 GLN A O 1
ATOM 8647 N N . MET A 1 1224 ? 174.12200 157.45500 151.72500 1.000 122.93439 1224 MET A N 1
ATOM 8648 C CA . MET A 1 1224 ? 174.25500 158.25900 152.93700 1.000 122.93439 1224 MET A CA 1
ATOM 8649 C C . MET A 1 1224 ? 175.70400 158.51300 153.35600 1.000 122.93439 1224 MET A C 1
ATOM 8650 O O . MET A 1 1224 ? 175.92800 159.31600 154.26700 1.000 122.93439 1224 MET A O 1
ATOM 8655 N N . TYR A 1 1225 ? 176.68600 157.86900 152.72100 1.000 116.64549 1225 TYR A N 1
ATOM 8656 C CA . TYR A 1 1225 ? 178.09600 158.10300 153.03300 1.000 116.64549 1225 TYR A CA 1
ATOM 8657 C C . TYR A 1 1225 ? 178.62200 159.36000 152.35100 1.000 116.64549 1225 TYR A C 1
ATOM 8658 O O . TYR A 1 1225 ? 179.61400 159.30300 151.61800 1.000 116.64549 1225 TYR A O 1
ATOM 8667 N N . ALA A 1 1226 ? 177.98300 160.49600 152.59200 1.000 123.77927 1226 ALA A N 1
ATOM 8668 C CA . ALA A 1 1226 ? 178.24200 161.70100 151.81300 1.000 123.77927 1226 ALA A CA 1
ATOM 8669 C C . ALA A 1 1226 ? 177.98600 162.91700 152.69800 1.000 123.77927 1226 ALA A C 1
ATOM 8670 O O . ALA A 1 1226 ? 178.04700 162.83200 153.92900 1.000 123.77927 1226 ALA A O 1
ATOM 8672 N N . TYR A 1 1227 ? 177.72300 164.05300 152.05400 1.000 126.68247 1227 TYR A N 1
ATOM 8673 C CA . TYR A 1 1227 ? 177.41800 165.39000 152.57300 1.000 126.68247 1227 TYR A CA 1
ATOM 8674 C C . TYR A 1 1227 ? 178.66600 166.16900 152.96400 1.000 126.68247 1227 TYR A C 1
ATOM 8675 O O . TYR A 1 1227 ? 178.54100 167.36200 153.26200 1.000 126.68247 1227 TYR A O 1
ATOM 8684 N N . PHE A 1 1228 ? 179.84900 165.54800 152.98000 1.000 123.50159 1228 PHE A N 1
ATOM 8685 C CA . PHE A 1 1228 ? 181.14200 166.23200 152.95300 1.000 123.50159 1228 PHE A CA 1
ATOM 8686 C C . PHE A 1 1228 ? 181.22500 167.47900 153.83100 1.000 123.50159 1228 PHE A C 1
ATOM 8687 O O . PHE A 1 1228 ? 182.01600 168.38400 153.55000 1.000 123.50159 1228 PHE A O 1
ATOM 8695 N N . GLU A 1 1229 ? 180.42700 167.53800 154.89500 1.000 119.29787 1229 GLU A N 1
ATOM 8696 C CA . GLU A 1 1229 ? 180.49700 168.65100 155.83200 1.000 119.29787 1229 GLU A CA 1
ATOM 8697 C C . GLU A 1 1229 ? 181.65400 168.38500 156.78100 1.000 119.29787 1229 GLU A C 1
ATOM 8698 O O . GLU A 1 1229 ? 181.65700 167.36400 157.47800 1.000 119.29787 1229 GLU A O 1
ATOM 8704 N N . ASN A 1 1230 ? 182.60100 169.32400 156.84000 1.000 112.41789 1230 ASN A N 1
ATOM 8705 C CA . ASN A 1 1230 ? 183.98800 169.04100 157.20300 1.000 112.41789 1230 ASN A CA 1
ATOM 8706 C C . ASN A 1 1230 ? 184.13500 167.99000 158.29600 1.000 112.41789 1230 ASN A C 1
ATOM 8707 O O . ASN A 1 1230 ? 184.74400 166.94200 158.06300 1.000 112.41789 1230 ASN A O 1
ATOM 8712 N N . ILE A 1 1231 ? 183.58300 168.23900 159.47900 1.000 106.84909 1231 ILE A N 1
ATOM 8713 C CA . ILE A 1 1231 ? 183.54700 167.20600 160.50600 1.000 106.84909 1231 ILE A CA 1
ATOM 8714 C C . ILE A 1 1231 ? 182.18400 167.17100 161.18300 1.000 106.84909 1231 ILE A C 1
ATOM 8715 O O . ILE A 1 1231 ? 181.81600 166.17300 161.80900 1.000 106.84909 1231 ILE A O 1
ATOM 8720 N N . ASN A 1 1232 ? 181.40400 168.23700 161.01500 1.000 111.99776 1232 ASN A N 1
ATOM 8721 C CA . ASN A 1 1232 ? 180.29100 168.48900 161.92000 1.000 111.99776 1232 ASN A CA 1
ATOM 8722 C C . ASN A 1 1232 ? 179.11600 167.54100 161.71600 1.000 111.99776 1232 ASN A C 1
ATOM 8723 O O . ASN A 1 1232 ? 178.35400 167.31600 162.66100 1.000 111.99776 1232 ASN A O 1
ATOM 8728 N N . PHE A 1 1233 ? 178.95400 166.97200 160.52300 1.000 112.23026 1233 PHE A N 1
ATOM 8729 C CA . PHE A 1 1233 ? 177.79000 166.13400 160.25800 1.000 112.23026 1233 PHE A CA 1
ATOM 8730 C C . PHE A 1 1233 ? 177.86300 164.78300 160.95900 1.000 112.23026 1233 PHE A C 1
ATOM 8731 O O . PHE A 1 1233 ? 176.81700 164.18200 161.22200 1.000 112.23026 1233 PHE A O 1
ATOM 8739 N N . TYR A 1 1234 ? 179.06200 164.29700 161.27700 1.000 109.33396 1234 TYR A N 1
ATOM 8740 C CA . TYR A 1 1234 ? 179.24500 162.95200 161.80400 1.000 109.33396 1234 TYR A CA 1
ATOM 8741 C C . TYR A 1 1234 ? 179.44300 162.92900 163.31500 1.000 109.33396 1234 TYR A C 1
ATOM 8742 O O . TYR A 1 1234 ? 179.95500 161.94100 163.84900 1.000 109.33396 1234 TYR A O 1
ATOM 8751 N N . ILE A 1 1235 ? 179.04900 163.98900 164.01600 1.000 101.36508 1235 ILE A N 1
ATOM 8752 C CA . ILE A 1 1235 ? 179.33100 164.10400 165.44200 1.000 101.36508 1235 ILE A CA 1
ATOM 8753 C C . ILE A 1 1235 ? 178.01200 164.20600 166.20200 1.000 101.36508 1235 ILE A C 1
ATOM 8754 O O . ILE A 1 1235 ? 177.93600 164.86000 167.24800 1.000 101.36508 1235 ILE A O 1
ATOM 8759 N N . THR A 1 1236 ? 176.95000 163.57700 165.69400 1.000 100.23176 1236 THR A N 1
ATOM 8760 C CA . THR A 1 1236 ? 175.66100 163.89800 166.29400 1.000 100.23176 1236 THR A CA 1
ATOM 8761 C C . THR A 1 1236 ? 175.40700 163.13300 167.58600 1.000 100.23176 1236 THR A C 1
ATOM 8762 O O . THR A 1 1236 ? 175.55200 163.70600 168.66900 1.000 100.23176 1236 THR A O 1
ATOM 8766 N N . SER A 1 1237 ? 175.03100 161.85500 167.51100 1.000 99.79358 1237 SER A N 1
ATOM 8767 C CA . SER A 1 1237 ? 175.16500 160.97900 168.66900 1.000 99.79358 1237 SER A CA 1
ATOM 8768 C C . SER A 1 1237 ? 175.26500 159.51000 168.28800 1.000 99.79358 1237 SER A C 1
ATOM 8769 O O . SER A 1 1237 ? 175.40500 158.65600 169.16800 1.000 99.79358 1237 SER A O 1
ATOM 8772 N N . ASN A 1 1238 ? 175.17000 159.18700 166.99800 1.000 104.02615 1238 ASN A N 1
ATOM 8773 C CA . ASN A 1 1238 ? 175.03800 157.79400 166.57900 1.000 104.02615 1238 ASN A CA 1
ATOM 8774 C C . ASN A 1 1238 ? 176.23000 157.32700 165.77000 1.000 104.02615 1238 ASN A C 1
ATOM 8775 O O . ASN A 1 1238 ? 176.97400 156.44100 166.20700 1.000 104.02615 1238 ASN A O 1
ATOM 8780 N N . PHE A 1 1239 ? 176.42900 157.87800 164.57100 1.000 99.44609 1239 PHE A N 1
ATOM 8781 C CA . PHE A 1 1239 ? 177.58200 157.64200 163.71000 1.000 99.44609 1239 PHE A CA 1
ATOM 8782 C C . PHE A 1 1239 ? 177.72000 156.17300 163.30100 1.000 99.44609 1239 PHE A C 1
ATOM 8783 O O . PHE A 1 1239 ? 178.40000 155.86200 162.31800 1.000 99.44609 1239 PHE A O 1
ATOM 8791 N N . ARG A 1 1240 ? 177.05400 155.26500 164.01500 1.000 100.03577 1240 ARG A N 1
ATOM 8792 C CA . ARG A 1 1240 ? 176.95600 153.86700 163.61500 1.000 100.03577 1240 ARG A CA 1
ATOM 8793 C C . ARG A 1 1240 ? 175.55400 153.52300 163.13200 1.000 100.03577 1240 ARG A C 1
ATOM 8794 O O . ARG A 1 1240 ? 174.88100 152.68500 163.74000 1.000 100.03577 1240 ARG A O 1
ATOM 8802 N N . PHE A 1 1241 ? 175.09800 154.14500 162.04900 1.000 108.02523 1241 PHE A N 1
ATOM 8803 C CA . PHE A 1 1241 ? 173.72300 153.93600 161.61800 1.000 108.02523 1241 PHE A CA 1
ATOM 8804 C C . PHE A 1 1241 ? 173.51700 152.60300 160.91600 1.000 108.02523 1241 PHE A C 1
ATOM 8805 O O . PHE A 1 1241 ? 172.37100 152.14500 160.80400 1.000 108.02523 1241 PHE A O 1
ATOM 8813 N N . LEU A 1 1242 ? 174.59300 151.96900 160.44800 1.000 107.54534 1242 LEU A N 1
ATOM 8814 C CA . LEU A 1 1242 ? 174.44200 150.77600 159.62500 1.000 107.54534 1242 LEU A CA 1
ATOM 8815 C C . LEU A 1 1242 ? 173.84200 149.62300 160.41600 1.000 107.54534 1242 LEU A C 1
ATOM 8816 O O . LEU A 1 1242 ? 172.96500 148.91400 159.91200 1.000 107.54534 1242 LEU A O 1
ATOM 8821 N N . ASP A 1 1243 ? 174.28200 149.43000 161.66100 1.000 109.78709 1243 ASP A N 1
ATOM 8822 C CA . ASP A 1 1243 ? 173.73800 148.34300 162.47000 1.000 109.78709 1243 ASP A CA 1
ATOM 8823 C C . ASP A 1 1243 ? 172.26600 148.57000 162.78800 1.000 109.78709 1243 ASP A C 1
ATOM 8824 O O . ASP A 1 1243 ? 171.46500 147.62800 162.75200 1.000 109.78709 1243 ASP A O 1
ATOM 8829 N N . ARG A 1 1244 ? 171.89000 149.81400 163.09100 1.000 109.99689 1244 ARG A N 1
ATOM 8830 C CA . ARG A 1 1244 ? 170.49100 150.11900 163.37000 1.000 109.99689 1244 ARG A CA 1
ATOM 8831 C C . ARG A 1 1244 ? 169.61800 149.84400 162.15400 1.000 109.99689 1244 ARG A C 1
ATOM 8832 O O . ARG A 1 1244 ? 168.57200 149.18500 162.25700 1.000 109.99689 1244 ARG A O 1
ATOM 8840 N N . TYR A 1 1245 ? 170.03000 150.35100 160.98800 1.000 111.02956 1245 TYR A N 1
ATOM 8841 C CA . TYR A 1 1245 ? 169.24900 150.11600 159.77900 1.000 111.02956 1245 TYR A CA 1
ATOM 8842 C C . TYR A 1 1245 ? 169.16600 148.63200 159.45500 1.000 111.02956 1245 TYR A C 1
ATOM 8843 O O . TYR A 1 1245 ? 168.10700 148.13700 159.04500 1.000 111.02956 1245 TYR A O 1
ATOM 8852 N N . TYR A 1 1246 ? 170.26500 147.89900 159.64500 1.000 110.28059 1246 TYR A N 1
ATOM 8853 C CA . TYR A 1 1246 ? 170.23100 146.47100 159.36500 1.000 110.28059 1246 TYR A CA 1
ATOM 8854 C C . TYR A 1 1246 ? 169.25800 145.75000 160.28100 1.000 110.28059 1246 TYR A C 1
ATOM 8855 O O . TYR A 1 1246 ? 168.48800 144.90500 159.82100 1.000 110.28059 1246 TYR A O 1
ATOM 8864 N N . GLY A 1 1247 ? 169.28000 146.05900 161.57800 1.000 109.96320 1247 GLY A N 1
ATOM 8865 C CA . GLY A 1 1247 ? 168.34700 145.41400 162.48900 1.000 109.96320 1247 GLY A CA 1
ATOM 8866 C C . GLY A 1 1247 ? 166.90200 145.69500 162.12600 1.000 109.96320 1247 GLY A C 1
ATOM 8867 O O . GLY A 1 1247 ? 166.06400 144.78300 162.08200 1.000 109.96320 1247 GLY A O 1
ATOM 8868 N N . VAL A 1 1248 ? 166.59400 146.96400 161.84500 1.000 110.27298 1248 VAL A N 1
ATOM 8869 C CA . VAL A 1 1248 ? 165.22600 147.33900 161.49100 1.000 110.27298 1248 VAL A CA 1
ATOM 8870 C C . VAL A 1 1248 ? 164.76600 146.57200 160.25700 1.000 110.27298 1248 VAL A C 1
ATOM 8871 O O . VAL A 1 1248 ? 163.71900 145.90400 160.26500 1.000 110.27298 1248 VAL A O 1
ATOM 8875 N N . PHE A 1 1249 ? 165.54400 146.65400 159.17400 1.000 118.72947 1249 PHE A N 1
ATOM 8876 C CA . PHE A 1 1249 ? 165.10700 146.02600 157.93500 1.000 118.72947 1249 PHE A CA 1
ATOM 8877 C C . PHE A 1 1249 ? 165.09600 144.50900 158.04300 1.000 118.72947 1249 PHE A C 1
ATOM 8878 O O . PHE A 1 1249 ? 164.26400 143.85500 157.40800 1.000 118.72947 1249 PHE A O 1
ATOM 8886 N N . ASN A 1 1250 ? 165.99100 143.93200 158.84300 1.000 115.01578 1250 ASN A N 1
ATOM 8887 C CA . ASN A 1 1250 ? 165.98500 142.48900 159.03700 1.000 115.01578 1250 ASN A CA 1
ATOM 8888 C C . ASN A 1 1250 ? 164.69600 142.03900 159.70400 1.000 115.01578 1250 ASN A C 1
ATOM 8889 O O . ASN A 1 1250 ? 164.06100 141.07600 159.25900 1.000 115.01578 1250 ASN A O 1
ATOM 8894 N N . LYS A 1 1251 ? 164.29000 142.72700 160.77600 1.000 114.10452 1251 LYS A N 1
ATOM 8895 C CA . LYS A 1 1251 ? 163.02300 142.38600 161.41800 1.000 114.10452 1251 LYS A CA 1
ATOM 8896 C C . LYS A 1 1251 ? 161.86000 142.51500 160.44200 1.000 114.10452 1251 LYS A C 1
ATOM 8897 O O . LYS A 1 1251 ? 161.00900 141.61400 160.34400 1.000 114.10452 1251 LYS A O 1
ATOM 8903 N N . TYR A 1 1252 ? 161.81100 143.62900 159.70600 1.000 118.19775 1252 TYR A N 1
ATOM 8904 C CA . TYR A 1 1252 ? 160.70000 143.85600 158.78600 1.000 118.19775 1252 TYR A CA 1
ATOM 8905 C C . TYR A 1 1252 ? 160.62300 142.75900 157.73000 1.000 118.19775 1252 TYR A C 1
ATOM 8906 O O . TYR A 1 1252 ? 159.54600 142.21200 157.46100 1.000 118.19775 1252 TYR A O 1
ATOM 8915 N N . PHE A 1 1253 ? 161.76200 142.41600 157.12400 1.000 122.99847 1253 PHE A N 1
ATOM 8916 C CA . PHE A 1 1253 ? 161.74400 141.40900 156.07100 1.000 122.99847 1253 PHE A CA 1
ATOM 8917 C C . PHE A 1 1253 ? 161.43800 140.02400 156.61600 1.000 122.99847 1253 PHE A C 1
ATOM 8918 O O . PHE A 1 1253 ? 160.77200 139.23800 155.93900 1.000 122.99847 1253 PHE A O 1
ATOM 8926 N N . ILE A 1 1254 ? 161.92300 139.69200 157.81400 1.000 119.35782 1254 ILE A N 1
ATOM 8927 C CA . ILE A 1 1254 ? 161.59100 138.39700 158.40000 1.000 119.35782 1254 ILE A CA 1
ATOM 8928 C C . ILE A 1 1254 ? 160.08400 138.27000 158.57000 1.000 119.35782 1254 ILE A C 1
ATOM 8929 O O . ILE A 1 1254 ? 159.48200 137.25700 158.19200 1.000 119.35782 1254 ILE A O 1
ATOM 8934 N N . ASN A 1 1255 ? 159.45000 139.30700 159.12700 1.000 118.08378 1255 ASN A N 1
ATOM 8935 C CA . ASN A 1 1255 ? 157.99600 139.28100 159.27900 1.000 118.08378 1255 ASN A CA 1
ATOM 8936 C C . ASN A 1 1255 ? 157.30400 139.13500 157.92800 1.000 118.08378 1255 ASN A C 1
ATOM 8937 O O . ASN A 1 1255 ? 156.42800 138.27500 157.75000 1.000 118.08378 1255 ASN A O 1
ATOM 8942 N N . TYR A 1 1256 ? 157.70000 139.96400 156.95700 1.000 128.38282 1256 TYR A N 1
ATOM 8943 C CA . TYR A 1 1256 ? 157.04300 139.95900 155.65200 1.000 128.38282 1256 TYR A CA 1
ATOM 8944 C C . TYR A 1 1256 ? 157.18100 138.60900 154.96000 1.000 128.38282 1256 TYR A C 1
ATOM 8945 O O . TYR A 1 1256 ? 156.23400 138.12600 154.32900 1.000 128.38282 1256 TYR A O 1
ATOM 8954 N N . ALA A 1 1257 ? 158.35700 137.98900 155.05900 1.000 128.19816 1257 ALA A N 1
ATOM 8955 C CA . ALA A 1 1257 ? 158.57800 136.70700 154.40400 1.000 128.19816 1257 ALA A CA 1
ATOM 8956 C C . ALA A 1 1257 ? 157.82200 135.58900 155.10500 1.000 128.19816 1257 ALA A C 1
ATOM 8957 O O . ALA A 1 1257 ? 157.27900 134.69500 154.44800 1.000 128.19816 1257 ALA A O 1
ATOM 8959 N N . ARG A 1 1258 ? 157.77200 135.61800 156.43800 1.000 121.61137 1258 ARG A N 1
ATOM 8960 C CA . ARG A 1 1258 ? 157.12400 134.52800 157.15600 1.000 121.61137 1258 ARG A CA 1
ATOM 8961 C C . ARG A 1 1258 ? 155.61200 134.56800 156.98900 1.000 121.61137 1258 ARG A C 1
ATOM 8962 O O . ARG A 1 1258 ? 154.97100 133.51800 156.87300 1.000 121.61137 1258 ARG A O 1
ATOM 8970 N N . ILE A 1 1259 ? 155.01700 135.76100 156.96300 1.000 120.66355 1259 ILE A N 1
ATOM 8971 C CA . ILE A 1 1259 ? 153.55900 135.84000 157.01700 1.000 120.66355 1259 ILE A CA 1
ATOM 8972 C C . ILE A 1 1259 ? 152.93600 135.52700 155.66000 1.000 120.66355 1259 ILE A C 1
ATOM 8973 O O . ILE A 1 1259 ? 152.21300 134.53500 155.50800 1.000 120.66355 1259 ILE A O 1
ATOM 8978 N N . LYS A 1 1260 ? 153.20400 136.36100 154.65300 1.000 136.86787 1260 LYS A N 1
ATOM 8979 C CA . LYS A 1 1260 ? 152.43100 136.26600 153.41800 1.000 136.86787 1260 LYS A CA 1
ATOM 8980 C C . LYS A 1 1260 ? 153.07600 135.34300 152.38400 1.000 136.86787 1260 LYS A C 1
ATOM 8981 O O . LYS A 1 1260 ? 152.43000 134.41300 151.89000 1.000 136.86787 1260 LYS A O 1
ATOM 8987 N N . LEU A 1 1261 ? 154.34000 135.57700 152.02900 1.000 141.88383 1261 LEU A N 1
ATOM 8988 C CA . LEU A 1 1261 ? 154.95300 134.84600 150.92400 1.000 141.88383 1261 LEU A CA 1
ATOM 8989 C C . LEU A 1 1261 ? 155.35100 133.46000 151.42100 1.000 141.88383 1261 LEU A C 1
ATOM 8990 O O . LEU A 1 1261 ? 156.50900 133.21700 151.77000 1.000 141.88383 1261 LEU A O 1
ATOM 8995 N N . LYS A 1 1262 ? 154.38200 132.54800 151.42700 1.000 150.73584 1262 LYS A N 1
ATOM 8996 C CA . LYS A 1 1262 ? 154.52300 131.14400 151.79400 1.000 150.73584 1262 LYS A CA 1
ATOM 8997 C C . LYS A 1 1262 ? 153.40600 130.37900 151.10700 1.000 150.73584 1262 LYS A C 1
ATOM 8998 O O . LYS A 1 1262 ? 152.41300 130.97400 150.67700 1.000 150.73584 1262 LYS A O 1
ATOM 9004 N N . GLU A 1 1263 ? 153.57800 129.05900 151.00900 1.000 161.58912 1263 GLU A N 1
ATOM 9005 C CA . GLU A 1 1263 ? 152.65300 128.20600 150.26300 1.000 161.58912 1263 GLU A CA 1
ATOM 9006 C C . GLU A 1 1263 ? 152.51600 128.71300 148.83100 1.000 161.58912 1263 GLU A C 1
ATOM 9007 O O . GLU A 1 1263 ? 151.43400 128.70100 148.24000 1.000 161.58912 1263 GLU A O 1
ATOM 9013 N N . ILE A 1 1264 ? 153.63100 129.16900 148.27300 1.000 164.31208 1264 ILE A N 1
ATOM 9014 C CA . ILE A 1 1264 ? 153.60900 129.96800 147.05400 1.000 164.31208 1264 ILE A CA 1
ATOM 9015 C C . ILE A 1 1264 ? 153.60100 129.05300 145.83500 1.000 164.31208 1264 ILE A C 1
ATOM 9016 O O . ILE A 1 1264 ? 154.35300 128.07300 145.76200 1.000 164.31208 1264 ILE A O 1
ATOM 9021 N N . THR A 1 1265 ? 152.71700 129.35600 144.88700 1.000 167.76681 1265 THR A N 1
ATOM 9022 C CA . THR A 1 1265 ? 152.64600 128.66100 143.61200 1.000 167.76681 1265 THR A CA 1
ATOM 9023 C C . THR A 1 1265 ? 152.37700 129.68400 142.51800 1.000 167.76681 1265 THR A C 1
ATOM 9024 O O . THR A 1 1265 ? 152.24800 130.88300 142.77900 1.000 167.76681 1265 THR A O 1
ATOM 9028 N N . SER A 1 1266 ? 152.28900 129.20200 141.27900 1.000 168.89548 1266 SER A N 1
ATOM 9029 C CA . SER A 1 1266 ? 152.13000 130.10200 140.14300 1.000 168.89548 1266 SER A CA 1
ATOM 9030 C C . SER A 1 1266 ? 150.67500 130.49500 139.92200 1.000 168.89548 1266 SER A C 1
ATOM 9031 O O . SER A 1 1266 ? 150.16900 130.40600 138.79900 1.000 168.89548 1266 SER A O 1
ATOM 9034 N N . ASP A 1 1267 ? 149.99100 130.93300 140.97700 1.000 168.48210 1267 ASP A N 1
ATOM 9035 C CA . ASP A 1 1267 ? 148.65300 131.48300 140.80700 1.000 168.48210 1267 ASP A CA 1
ATOM 9036 C C . ASP A 1 1267 ? 148.52600 132.81700 141.52900 1.000 168.48210 1267 ASP A C 1
ATOM 9037 O O . ASP A 1 1267 ? 147.89200 133.74700 141.02200 1.000 168.48210 1267 ASP A O 1
ATOM 9042 N N . LEU A 1 1268 ? 149.14700 132.92500 142.70500 1.000 166.55784 1268 LEU A N 1
ATOM 9043 C CA . LEU A 1 1268 ? 148.97800 134.08900 143.56200 1.000 166.55784 1268 LEU A CA 1
ATOM 9044 C C . LEU A 1 1268 ? 150.01500 135.17300 143.30800 1.000 166.55784 1268 LEU A C 1
ATOM 9045 O O . LEU A 1 1268 ? 149.88500 136.26900 143.86300 1.000 166.55784 1268 LEU A O 1
ATOM 9050 N N . LEU A 1 1269 ? 151.03200 134.89900 142.49200 1.000 166.72341 1269 LEU A N 1
ATOM 9051 C CA . LEU A 1 1269 ? 151.94400 135.95800 142.07300 1.000 166.72341 1269 LEU A CA 1
ATOM 9052 C C . LEU A 1 1269 ? 151.19600 137.02700 141.28600 1.000 166.72341 1269 LEU A C 1
ATOM 9053 O O . LEU A 1 1269 ? 151.35000 138.22800 141.54100 1.000 166.72341 1269 LEU A O 1
ATOM 9058 N N . ILE A 1 1270 ? 150.37200 136.59900 140.32700 1.000 164.86149 1270 ILE A N 1
ATOM 9059 C CA . ILE A 1 1270 ? 149.56300 137.53400 139.55500 1.000 164.86149 1270 ILE A CA 1
ATOM 9060 C C . ILE A 1 1270 ? 148.61500 138.29700 140.47300 1.000 164.86149 1270 ILE A C 1
ATOM 9061 O O . ILE A 1 1270 ? 148.40300 139.50500 140.30500 1.000 164.86149 1270 ILE A O 1
ATOM 9066 N N . LYS A 1 1271 ? 148.04300 137.61000 141.46600 1.000 165.30648 1271 LYS A N 1
ATOM 9067 C CA . LYS A 1 1271 ? 147.18400 138.28000 142.43700 1.000 165.30648 1271 LYS A CA 1
ATOM 9068 C C . LYS A 1 1271 ? 147.93600 139.39100 143.15600 1.000 165.30648 1271 LYS A C 1
ATOM 9069 O O . LYS A 1 1271 ? 147.56200 140.56700 143.06000 1.000 165.30648 1271 LYS A O 1
ATOM 9075 N N . TYR A 1 1272 ? 149.01000 139.02800 143.86500 1.000 162.22732 1272 TYR A N 1
ATOM 9076 C CA . TYR A 1 1272 ? 149.81100 140.01000 144.58900 1.000 162.22732 1272 TYR A CA 1
ATOM 9077 C C . TYR A 1 1272 ? 150.21000 141.17100 143.69400 1.000 162.22732 1272 TYR A C 1
ATOM 9078 O O . TYR A 1 1272 ? 150.20600 142.32400 144.13100 1.000 162.22732 1272 TYR A O 1
ATOM 9087 N N . GLU A 1 1273 ? 150.55200 140.88800 142.43500 1.000 164.60978 1273 GLU A N 1
ATOM 9088 C CA . GLU A 1 1273 ? 150.90900 141.95800 141.50800 1.000 164.60978 1273 GLU A CA 1
ATOM 9089 C C . GLU A 1 1273 ? 149.72800 142.89000 141.26600 1.000 164.60978 1273 GLU A C 1
ATOM 9090 O O . GLU A 1 1273 ? 149.88100 144.11900 141.25800 1.000 164.60978 1273 GLU A O 1
ATOM 9096 N N . ARG A 1 1274 ? 148.53600 142.31900 141.07100 1.000 165.48091 1274 ARG A N 1
ATOM 9097 C CA . ARG A 1 1274 ? 147.35000 143.14100 140.85400 1.000 165.48091 1274 ARG A CA 1
ATOM 9098 C C . ARG A 1 1274 ? 147.07400 144.03700 142.05300 1.000 165.48091 1274 ARG A C 1
ATOM 9099 O O . ARG A 1 1274 ? 146.88100 145.24900 141.90400 1.000 165.48091 1274 ARG A O 1
ATOM 9107 N N . GLU A 1 1275 ? 147.03900 143.45400 143.25500 1.000 165.32538 1275 GLU A N 1
ATOM 9108 C CA . GLU A 1 1275 ? 146.75200 144.27500 144.42800 1.000 165.32538 1275 GLU A CA 1
ATOM 9109 C C . GLU A 1 1275 ? 147.86300 145.27900 144.70600 1.000 165.32538 1275 GLU A C 1
ATOM 9110 O O . GLU A 1 1275 ? 147.58000 146.38400 145.17500 1.000 165.32538 1275 GLU A O 1
ATOM 9116 N N . ALA A 1 1276 ? 149.11700 144.94100 144.39900 1.000 163.85546 1276 ALA A N 1
ATOM 9117 C CA . ALA A 1 1276 ? 150.20500 145.89500 144.58400 1.000 163.85546 1276 ALA A CA 1
ATOM 9118 C C . ALA A 1 1276 ? 150.05900 147.08100 143.63900 1.000 163.85546 1276 ALA A C 1
ATOM 9119 O O . ALA A 1 1276 ? 150.24100 148.23700 144.04200 1.000 163.85546 1276 ALA A O 1
ATOM 9121 N N . TYR A 1 1277 ? 149.73400 146.81400 142.37200 1.000 164.90571 1277 TYR A N 1
ATOM 9122 C CA . TYR A 1 1277 ? 149.53800 147.90200 141.42000 1.000 164.90571 1277 TYR A CA 1
ATOM 9123 C C . TYR A 1 1277 ? 148.33600 148.75600 141.80800 1.000 164.90571 1277 TYR A C 1
ATOM 9124 O O . TYR A 1 1277 ? 148.38400 149.99000 141.73000 1.000 164.90571 1277 TYR A O 1
ATOM 9133 N N . LEU A 1 1278 ? 147.24600 148.11200 142.23300 1.000 163.36495 1278 LEU A N 1
ATOM 9134 C CA . LEU A 1 1278 ? 146.08400 148.86100 142.69900 1.000 163.36495 1278 LEU A CA 1
ATOM 9135 C C . LEU A 1 1278 ? 146.44400 149.72800 143.89700 1.000 163.36495 1278 LEU A C 1
ATOM 9136 O O . LEU A 1 1278 ? 146.02600 150.88700 143.98800 1.000 163.36495 1278 LEU A O 1
ATOM 9141 N N . SER A 1 1279 ? 147.22800 149.17800 144.82800 1.000 164.22328 1279 SER A N 1
ATOM 9142 C CA . SER A 1 1279 ? 147.61300 149.92300 146.01900 1.000 164.22328 1279 SER A CA 1
ATOM 9143 C C . SER A 1 1279 ? 148.45600 151.13600 145.65800 1.000 164.22328 1279 SER A C 1
ATOM 9144 O O . SER A 1 1279 ? 148.23000 152.23000 146.18200 1.000 164.22328 1279 SER A O 1
ATOM 9147 N N . MET A 1 1280 ? 149.42600 150.96400 144.75900 1.000 164.02798 1280 MET A N 1
ATOM 9148 C CA . MET A 1 1280 ? 150.22400 152.10300 144.31400 1.000 164.02798 1280 MET A CA 1
ATOM 9149 C C . MET A 1 1280 ? 149.37900 153.14300 143.59400 1.000 164.02798 1280 MET A C 1
ATOM 9150 O O . MET A 1 1280 ? 149.62200 154.34800 143.74500 1.000 164.02798 1280 MET A O 1
ATOM 9155 N N . LYS A 1 1281 ? 148.39200 152.70800 142.80900 1.000 161.96904 1281 LYS A N 1
ATOM 9156 C CA . LYS A 1 1281 ? 147.52500 153.67100 142.14400 1.000 161.96904 1281 LYS A CA 1
ATOM 9157 C C . LYS A 1 1281 ? 146.70400 154.45500 143.16100 1.000 161.96904 1281 LYS A C 1
ATOM 9158 O O . LYS A 1 1281 ? 146.54500 155.67500 143.03100 1.000 161.96904 1281 LYS A O 1
ATOM 9164 N N . LYS A 1 1282 ? 146.19800 153.77500 144.19400 1.000 161.68849 1282 LYS A N 1
ATOM 9165 C CA . LYS A 1 1282 ? 145.50100 154.48100 145.26400 1.000 161.68849 1282 LYS A CA 1
ATOM 9166 C C . LYS A 1 1282 ? 146.42500 155.47100 145.96100 1.000 161.68849 1282 LYS A C 1
ATOM 9167 O O . LYS A 1 1282 ? 146.01200 156.59600 146.27500 1.000 161.68849 1282 LYS A O 1
ATOM 9173 N N . TYR A 1 1283 ? 147.67800 155.07200 146.19700 1.000 163.62986 1283 TYR A N 1
ATOM 9174 C CA . TYR A 1 1283 ? 148.62000 155.93300 146.90400 1.000 163.62986 1283 TYR A CA 1
ATOM 9175 C C . TYR A 1 1283 ? 148.90600 157.19200 146.10400 1.000 163.62986 1283 TYR A C 1
ATOM 9176 O O . TYR A 1 1283 ? 148.89200 158.30100 146.64900 1.000 163.62986 1283 TYR A O 1
ATOM 9185 N N . GLY A 1 1284 ? 149.14800 157.04000 144.80300 1.000 163.96166 1284 GLY A N 1
ATOM 9186 C CA . GLY A 1 1284 ? 149.37100 158.20700 143.96800 1.000 163.96166 1284 GLY A CA 1
ATOM 9187 C C . GLY A 1 1284 ? 148.14500 159.09200 143.86800 1.000 163.96166 1284 GLY A C 1
ATOM 9188 O O . GLY A 1 1284 ? 148.24900 160.32300 143.90800 1.000 163.96166 1284 GLY A O 1
ATOM 9189 N N . TYR A 1 1285 ? 146.96600 158.48100 143.72900 1.000 161.75228 1285 TYR A N 1
ATOM 9190 C CA . TYR A 1 1285 ? 145.74200 159.26500 143.62500 1.000 161.75228 1285 TYR A CA 1
ATOM 9191 C C . TYR A 1 1285 ? 145.53600 160.11100 144.87400 1.000 161.75228 1285 TYR A C 1
ATOM 9192 O O . TYR A 1 1285 ? 145.32000 161.32500 144.78600 1.000 161.75228 1285 TYR A O 1
ATOM 9201 N N . LEU A 1 1286 ? 145.63800 159.49200 146.05300 1.000 156.40169 1286 LEU A N 1
ATOM 9202 C CA . LEU A 1 1286 ? 145.49800 160.26200 147.28400 1.000 156.40169 1286 LEU A CA 1
ATOM 9203 C C . LEU A 1 1286 ? 146.61500 161.28700 147.43600 1.000 156.40169 1286 LEU A C 1
ATOM 9204 O O . LEU A 1 1286 ? 146.38600 162.36400 147.99600 1.000 156.40169 1286 LEU A O 1
ATOM 9209 N N . GLY A 1 1287 ? 147.81900 160.98500 146.94100 1.000 160.75725 1287 GLY A N 1
ATOM 9210 C CA . GLY A 1 1287 ? 148.89900 161.95500 147.02800 1.000 160.75725 1287 GLY A CA 1
ATOM 9211 C C . GLY A 1 1287 ? 148.59900 163.22700 146.26000 1.000 160.75725 1287 GLY A C 1
ATOM 9212 O O . GLY A 1 1287 ? 148.66700 164.32900 146.80800 1.000 160.75725 1287 GLY A O 1
ATOM 9213 N N . GLU A 1 1288 ? 148.25600 163.09200 144.97800 1.000 162.38868 1288 GLU A N 1
ATOM 9214 C CA . GLU A 1 1288 ? 147.89700 164.28600 144.21500 1.000 162.38868 1288 GLU A CA 1
ATOM 9215 C C . GLU A 1 1288 ? 146.63400 164.95400 144.75000 1.000 162.38868 1288 GLU A C 1
ATOM 9216 O O . GLU A 1 1288 ? 146.52200 166.18600 144.69000 1.000 162.38868 1288 GLU A O 1
ATOM 9222 N N . VAL A 1 1289 ? 145.69100 164.18600 145.30400 1.000 161.46762 1289 VAL A N 1
ATOM 9223 C CA . VAL A 1 1289 ? 144.48300 164.79800 145.85900 1.000 161.46762 1289 VAL A CA 1
ATOM 9224 C C . VAL A 1 1289 ? 144.83200 165.68900 147.04900 1.000 161.46762 1289 VAL A C 1
ATOM 9225 O O . VAL A 1 1289 ? 144.45400 166.86600 147.10000 1.000 161.46762 1289 VAL A O 1
ATOM 9229 N N . ILE A 1 1290 ? 145.57100 165.14400 148.02000 1.000 163.62589 1290 ILE A N 1
ATOM 9230 C CA . ILE A 1 1290 ? 145.95800 165.94300 149.17600 1.000 163.62589 1290 ILE A CA 1
ATOM 9231 C C . ILE A 1 1290 ? 146.92000 167.05900 148.78600 1.000 163.62589 1290 ILE A C 1
ATOM 9232 O O . ILE A 1 1290 ? 147.00800 168.07000 149.49300 1.000 163.62589 1290 ILE A O 1
ATOM 9237 N N . ALA A 1 1291 ? 147.64600 166.90800 147.67500 1.000 167.57780 1291 ALA A N 1
ATOM 9238 C CA . ALA A 1 1291 ? 148.48200 168.00100 147.19000 1.000 167.57780 1291 ALA A CA 1
ATOM 9239 C C . ALA A 1 1291 ? 147.63300 169.14500 146.65300 1.000 167.57780 1291 ALA A C 1
ATOM 9240 O O . ALA A 1 1291 ? 147.96500 170.31900 146.85200 1.000 167.57780 1291 ALA A O 1
ATOM 9242 N N . ALA A 1 1292 ? 146.54200 168.82200 145.96100 1.000 169.03289 1292 ALA A N 1
ATOM 9243 C CA . ALA A 1 1292 ? 145.62600 169.84900 145.48400 1.000 169.03289 1292 ALA A CA 1
ATOM 9244 C C . ALA A 1 1292 ? 144.71800 170.38400 146.58400 1.000 169.03289 1292 ALA A C 1
ATOM 9245 O O . ALA A 1 1292 ? 144.05200 171.40500 146.37800 1.000 169.03289 1292 ALA A O 1
ATOM 9247 N N . ARG A 1 1293 ? 144.66800 169.71600 147.73800 1.000 170.17983 1293 ARG A N 1
ATOM 9248 C CA . ARG A 1 1293 ? 143.79100 170.12600 148.83000 1.000 170.17983 1293 ARG A CA 1
ATOM 9249 C C . ARG A 1 1293 ? 144.51300 170.93500 149.90500 1.000 170.17983 1293 ARG A C 1
ATOM 9250 O O . ARG A 1 1293 ? 143.87600 171.71100 150.62500 1.000 170.17983 1293 ARG A O 1
ATOM 9258 N N . LEU A 1 1294 ? 145.83100 170.78200 150.03100 1.000 172.47533 1294 LEU A N 1
ATOM 9259 C CA . LEU A 1 1294 ? 146.55500 171.34800 151.16500 1.000 172.47533 1294 LEU A CA 1
ATOM 9260 C C . LEU A 1 1294 ? 146.70800 172.86300 151.10800 1.000 172.47533 1294 LEU A C 1
ATOM 9261 O O . LEU A 1 1294 ? 147.08800 173.46300 152.11900 1.000 172.47533 1294 LEU A O 1
ATOM 9266 N N . SER A 1 1295 ? 146.41500 173.49500 149.98100 1.000 174.55327 1295 SER A N 1
ATOM 9267 C CA . SER A 1 1295 ? 146.69800 174.91700 149.83700 1.000 174.55327 1295 SER A CA 1
ATOM 9268 C C . SER A 1 1295 ? 145.66900 175.81200 150.53100 1.000 174.55327 1295 SER A C 1
ATOM 9269 O O . SER A 1 1295 ? 146.06500 176.70500 151.29000 1.000 174.55327 1295 SER A O 1
ATOM 9272 N N . PRO A 1 1296 ? 144.35800 175.62700 150.32600 1.000 175.87445 1296 PRO A N 1
ATOM 9273 C CA . PRO A 1 1296 ? 143.39600 176.54800 150.95000 1.000 175.87445 1296 PRO A CA 1
ATOM 9274 C C . PRO A 1 1296 ? 143.20700 176.34600 152.44400 1.000 175.87445 1296 PRO A C 1
ATOM 9275 O O . PRO A 1 1296 ? 142.59900 177.21000 153.09100 1.000 175.87445 1296 PRO A O 1
ATOM 9279 N N . LYS A 1 1297 ? 143.70100 175.25000 153.01200 1.000 176.44799 1297 LYS A N 1
ATOM 9280 C CA . LYS A 1 1297 ? 143.55100 175.01600 154.43900 1.000 176.44799 1297 LYS A CA 1
ATOM 9281 C C . LYS A 1 1297 ? 144.34800 176.04500 155.23900 1.000 176.44799 1297 LYS A C 1
ATOM 9282 O O . LYS A 1 1297 ? 145.27700 176.68600 154.73800 1.000 176.44799 1297 LYS A O 1
ATOM 9288 N N . ASP A 1 1298 ? 143.97200 176.19400 156.50900 1.000 176.66393 1298 ASP A N 1
ATOM 9289 C CA . ASP A 1 1298 ? 144.65600 177.09000 157.43300 1.000 176.66393 1298 ASP A CA 1
ATOM 9290 C C . ASP A 1 1298 ? 145.63800 176.32600 158.31600 1.000 176.66393 1298 ASP A C 1
ATOM 9291 O O . ASP A 1 1298 ? 145.92100 176.73100 159.44600 1.000 176.66393 1298 ASP A O 1
ATOM 9296 N N . LYS A 1 1299 ? 146.16100 175.21500 157.80600 1.000 177.44337 1299 LYS A N 1
ATOM 9297 C CA . LYS A 1 1299 ? 147.09300 174.35000 158.52500 1.000 177.44337 1299 LYS A CA 1
ATOM 9298 C C . LYS A 1 1299 ? 148.37800 174.29200 157.70600 1.000 177.44337 1299 LYS A C 1
ATOM 9299 O O . LYS A 1 1299 ? 148.50800 173.45900 156.80300 1.000 177.44337 1299 LYS A O 1
ATOM 9305 N N . ILE A 1 1300 ? 149.32200 175.17500 158.01300 1.000 179.50671 1300 ILE A N 1
ATOM 9306 C CA . ILE A 1 1300 ? 150.55300 175.28800 157.24100 1.000 179.50671 1300 ILE A CA 1
ATOM 9307 C C . ILE A 1 1300 ? 151.67800 174.55200 157.95900 1.000 179.50671 1300 ILE A C 1
ATOM 9308 O O . ILE A 1 1300 ? 151.91100 174.75700 159.15700 1.000 179.50671 1300 ILE A O 1
ATOM 9313 N N . MET A 1 1301 ? 152.35100 173.66300 157.23400 1.000 179.57562 1301 MET A N 1
ATOM 9314 C CA . MET A 1 1301 ? 153.62500 173.09700 157.65700 1.000 179.57562 1301 MET A CA 1
ATOM 9315 C C . MET A 1 1301 ? 154.66500 173.54300 156.63800 1.000 179.57562 1301 MET A C 1
ATOM 9316 O O . MET A 1 1301 ? 154.47500 173.35100 155.43100 1.000 179.57562 1301 MET A O 1
ATOM 9321 N N . ASN A 1 1302 ? 155.75200 174.14100 157.12900 1.000 176.56850 1302 ASN A N 1
ATOM 9322 C CA . ASN A 1 1302 ? 156.57800 175.01700 156.30100 1.000 176.56850 1302 ASN A CA 1
ATOM 9323 C C . ASN A 1 1302 ? 157.13900 174.28500 155.08500 1.000 176.56850 1302 ASN A C 1
ATOM 9324 O O . ASN A 1 1302 ? 157.00900 174.75500 153.94800 1.000 176.56850 1302 ASN A O 1
ATOM 9329 N N . TYR A 1 1303 ? 157.80800 173.15200 155.31900 1.000 174.84544 1303 TYR A N 1
ATOM 9330 C CA . TYR A 1 1303 ? 158.38500 172.28300 154.29100 1.000 174.84544 1303 TYR A CA 1
ATOM 9331 C C . TYR A 1 1303 ? 159.62900 172.89400 153.65400 1.000 174.84544 1303 TYR A C 1
ATOM 9332 O O . TYR A 1 1303 ? 160.33900 172.21900 152.90300 1.000 174.84544 1303 TYR A O 1
ATOM 9341 N N . VAL A 1 1304 ? 159.88900 174.16900 153.93300 1.000 175.26719 1304 VAL A N 1
ATOM 9342 C CA . VAL A 1 1304 ? 161.18100 174.80000 153.68800 1.000 175.26719 1304 VAL A CA 1
ATOM 9343 C C . VAL A 1 1304 ? 161.38600 175.87100 154.75400 1.000 175.26719 1304 VAL A C 1
ATOM 9344 O O . VAL A 1 1304 ? 160.85000 176.97900 154.65300 1.000 175.26719 1304 VAL A O 1
ATOM 9348 N N . HIS A 1 1305 ? 162.15300 175.55500 155.79500 1.000 169.31795 1305 HIS A N 1
ATOM 9349 C CA . HIS A 1 1305 ? 162.13500 176.43000 156.96100 1.000 169.31795 1305 HIS A CA 1
ATOM 9350 C C . HIS A 1 1305 ? 163.04700 177.63600 156.77000 1.000 169.31795 1305 HIS A C 1
ATOM 9351 O O . HIS A 1 1305 ? 162.57800 178.77800 156.71400 1.000 169.31795 1305 HIS A O 1
ATOM 9358 N N . GLU A 1 1306 ? 164.35200 177.40200 156.64700 1.000 165.07208 1306 GLU A N 1
ATOM 9359 C CA . GLU A 1 1306 ? 165.30400 178.49200 156.50200 1.000 165.07208 1306 GLU A CA 1
ATOM 9360 C C . GLU A 1 1306 ? 166.48800 178.02300 155.67500 1.000 165.07208 1306 GLU A C 1
ATOM 9361 O O . GLU A 1 1306 ? 166.76300 176.82600 155.56400 1.000 165.07208 1306 GLU A O 1
ATOM 9367 N N . THR A 1 1307 ? 167.18400 178.99300 155.08900 1.000 161.25386 1307 THR A N 1
ATOM 9368 C CA . THR A 1 1307 ? 168.46300 178.76500 154.43500 1.000 161.25386 1307 THR A CA 1
ATOM 9369 C C . THR A 1 1307 ? 169.62500 179.34900 155.22600 1.000 161.25386 1307 THR A C 1
ATOM 9370 O O . THR A 1 1307 ? 170.78100 179.15400 154.84000 1.000 161.25386 1307 THR A O 1
ATOM 9374 N N . ASN A 1 1308 ? 169.34100 180.05800 156.31700 1.000 159.12199 1308 ASN A N 1
ATOM 9375 C CA . ASN A 1 1308 ? 170.38600 180.58700 157.18200 1.000 159.12199 1308 ASN A CA 1
ATOM 9376 C C . ASN A 1 1308 ? 171.21900 179.44900 157.75400 1.000 159.12199 1308 ASN A C 1
ATOM 9377 O O . ASN A 1 1308 ? 170.68100 178.42500 158.18300 1.000 159.12199 1308 ASN A O 1
ATOM 9382 N N . ASP A 1 1309 ? 172.53900 179.62800 157.76300 1.000 159.87952 1309 ASP A N 1
ATOM 9383 C CA . ASP A 1 1309 ? 173.42900 178.54700 158.16800 1.000 159.87952 1309 ASP A CA 1
ATOM 9384 C C . ASP A 1 1309 ? 173.60700 178.50200 159.68000 1.000 159.87952 1309 ASP A C 1
ATOM 9385 O O . ASP A 1 1309 ? 174.73700 178.44000 160.17700 1.000 159.87952 1309 ASP A O 1
ATOM 9390 N N . ASP A 1 1310 ? 172.49700 178.53500 160.41900 1.000 150.57783 1310 ASP A N 1
ATOM 9391 C CA . ASP A 1 1310 ? 172.48700 178.19700 161.83600 1.000 150.57783 1310 ASP A CA 1
ATOM 9392 C C . ASP A 1 1310 ? 171.28600 177.36700 162.25700 1.000 150.57783 1310 ASP A C 1
ATOM 9393 O O . ASP A 1 1310 ? 171.38900 176.62500 163.24200 1.000 150.57783 1310 ASP A O 1
ATOM 9398 N N . VAL A 1 1311 ? 170.15500 177.46500 161.55700 1.000 144.05511 1311 VAL A N 1
ATOM 9399 C CA . VAL A 1 1311 ? 168.98500 176.67000 161.90200 1.000 144.05511 1311 VAL A CA 1
ATOM 9400 C C . VAL A 1 1311 ? 168.97000 175.34500 161.15100 1.000 144.05511 1311 VAL A C 1
ATOM 9401 O O . VAL A 1 1311 ? 168.37400 174.37400 161.63400 1.000 144.05511 1311 VAL A O 1
ATOM 9405 N N . MET A 1 1312 ? 169.64100 175.26700 160.00200 1.000 143.17656 1312 MET A N 1
ATOM 9406 C CA . MET A 1 1312 ? 169.72000 174.00600 159.27600 1.000 143.17656 1312 MET A CA 1
ATOM 9407 C C . MET A 1 1312 ? 170.49200 172.95100 160.05700 1.000 143.17656 1312 MET A C 1
ATOM 9408 O O . MET A 1 1312 ? 170.21000 171.75500 159.92100 1.000 143.17656 1312 MET A O 1
ATOM 9413 N N . SER A 1 1313 ? 171.46500 173.36100 160.87300 1.000 134.53973 1313 SER A N 1
ATOM 9414 C CA . SER A 1 1313 ? 172.20100 172.39000 161.67700 1.000 134.53973 1313 SER A CA 1
ATOM 9415 C C . SER A 1 1313 ? 171.31500 171.81000 162.77300 1.000 134.53973 1313 SER A C 1
ATOM 9416 O O . SER A 1 1313 ? 171.38000 170.61000 163.06700 1.000 134.53973 1313 SER A O 1
ATOM 9419 N N . ASN A 1 1314 ? 170.49100 172.65400 163.39900 1.000 131.62079 1314 ASN A N 1
ATOM 9420 C CA . ASN A 1 1314 ? 169.50200 172.15900 164.35000 1.000 131.62079 1314 ASN A CA 1
ATOM 9421 C C . ASN A 1 1314 ? 168.62800 171.09100 163.71500 1.000 131.62079 1314 ASN A C 1
ATOM 9422 O O . ASN A 1 1314 ? 168.38900 170.03400 164.31000 1.000 131.62079 1314 ASN A O 1
ATOM 9427 N N . LEU A 1 1315 ? 168.16000 171.34200 162.49200 1.000 128.69934 1315 LEU A N 1
ATOM 9428 C CA . LEU A 1 1315 ? 167.23700 170.41700 161.84800 1.000 128.69934 1315 LEU A CA 1
ATOM 9429 C C . LEU A 1 1315 ? 167.94500 169.14200 161.41000 1.000 128.69934 1315 LEU A C 1
ATOM 9430 O O . LEU A 1 1315 ? 167.37400 168.04900 161.50100 1.000 128.69934 1315 LEU A O 1
ATOM 9435 N N . ARG A 1 1316 ? 169.19100 169.25400 160.94700 1.000 128.97399 1316 ARG A N 1
ATOM 9436 C CA . ARG A 1 1316 ? 169.96000 168.05800 160.62100 1.000 128.97399 1316 ARG A CA 1
ATOM 9437 C C . ARG A 1 1316 ? 170.16900 167.18800 161.85300 1.000 128.97399 1316 ARG A C 1
ATOM 9438 O O . ARG A 1 1316 ? 169.97900 165.96600 161.79600 1.000 128.97399 1316 ARG A O 1
ATOM 9446 N N . ARG A 1 1317 ? 170.56300 167.79900 162.97500 1.000 119.40900 1317 ARG A N 1
ATOM 9447 C CA . ARG A 1 1317 ? 170.74600 167.03100 164.20000 1.000 119.40900 1317 ARG A CA 1
ATOM 9448 C C . ARG A 1 1317 ? 169.43800 166.41100 164.66300 1.000 119.40900 1317 ARG A C 1
ATOM 9449 O O . ARG A 1 1317 ? 169.42100 165.26700 165.12400 1.000 119.40900 1317 ARG A O 1
ATOM 9457 N N . TYR A 1 1318 ? 168.33200 167.14700 164.54700 1.000 114.25698 1318 TYR A N 1
ATOM 9458 C CA . TYR A 1 1318 ? 167.04600 166.60600 164.96500 1.000 114.25698 1318 TYR A CA 1
ATOM 9459 C C . TYR A 1 1318 ? 166.63700 165.41500 164.10700 1.000 114.25698 1318 TYR A C 1
ATOM 9460 O O . TYR A 1 1318 ? 166.14100 164.41300 164.63500 1.000 114.25698 1318 TYR A O 1
ATOM 9469 N N . ASP A 1 1319 ? 166.86100 165.49300 162.79400 1.000 117.19434 1319 ASP A N 1
ATOM 9470 C CA . ASP A 1 1319 ? 166.55700 164.36000 161.92700 1.000 117.19434 1319 ASP A CA 1
ATOM 9471 C C . ASP A 1 1319 ? 167.43600 163.16200 162.25800 1.000 117.19434 1319 ASP A C 1
ATOM 9472 O O . ASP A 1 1319 ? 166.94800 162.02900 162.32500 1.000 117.19434 1319 ASP A O 1
ATOM 9477 N N . MET A 1 1320 ? 168.73300 163.39100 162.47200 1.000 115.39584 1320 MET A N 1
ATOM 9478 C CA . MET A 1 1320 ? 169.62600 162.28100 162.78700 1.000 115.39584 1320 MET A CA 1
ATOM 9479 C C . MET A 1 1320 ? 169.23500 161.61900 164.10200 1.000 115.39584 1320 MET A C 1
ATOM 9480 O O . MET A 1 1320 ? 169.18700 160.38700 164.19900 1.000 115.39584 1320 MET A O 1
ATOM 9485 N N . GLU A 1 1321 ? 168.94800 162.42100 165.12700 1.000 112.18862 1321 GLU A N 1
ATOM 9486 C CA . GLU A 1 1321 ? 168.51900 161.87200 166.40800 1.000 112.18862 1321 GLU A CA 1
ATOM 9487 C C . GLU A 1 1321 ? 167.23800 161.06300 166.25100 1.000 112.18862 1321 GLU A C 1
ATOM 9488 O O . GLU A 1 1321 ? 167.19300 159.87200 166.57400 1.000 112.18862 1321 GLU A O 1
ATOM 9494 N N . ASN A 1 1322 ? 166.17900 161.69900 165.75600 1.000 114.47081 1322 ASN A N 1
ATOM 9495 C CA . ASN A 1 1322 ? 164.86900 161.06400 165.69800 1.000 114.47081 1322 ASN A CA 1
ATOM 9496 C C . ASN A 1 1322 ? 164.66800 160.19800 164.46400 1.000 114.47081 1322 ASN A C 1
ATOM 9497 O O . ASN A 1 1322 ? 163.51700 159.89700 164.13300 1.000 114.47081 1322 ASN A O 1
ATOM 9502 N N . ALA A 1 1323 ? 165.73700 159.81500 163.76700 1.000 111.89946 1323 ALA A N 1
ATOM 9503 C CA . ALA A 1 1323 ? 165.59300 158.95700 162.59600 1.000 111.89946 1323 ALA A CA 1
ATOM 9504 C C . ALA A 1 1323 ? 164.99600 157.60600 162.96800 1.000 111.89946 1323 ALA A C 1
ATOM 9505 O O . ALA A 1 1323 ? 163.99200 157.17500 162.39100 1.000 111.89946 1323 ALA A O 1
ATOM 9507 N N . PHE A 1 1324 ? 165.60100 156.91900 163.93400 1.000 110.14418 1324 PHE A N 1
ATOM 9508 C CA . PHE A 1 1324 ? 165.19500 155.56900 164.29600 1.000 110.14418 1324 PHE A CA 1
ATOM 9509 C C . PHE A 1 1324 ? 164.07400 155.54500 165.32400 1.000 110.14418 1324 PHE A C 1
ATOM 9510 O O . PHE A 1 1324 ? 163.87500 154.52000 165.98500 1.000 110.14418 1324 PHE A O 1
ATOM 9518 N N . LYS A 1 1325 ? 163.34200 156.64400 165.47300 1.000 109.98739 1325 LYS A N 1
ATOM 9519 C CA . LYS A 1 1325 ? 162.10900 156.67800 166.24900 1.000 109.98739 1325 LYS A CA 1
ATOM 9520 C C . LYS A 1 1325 ? 160.89900 156.59600 165.32600 1.000 109.98739 1325 LYS A C 1
ATOM 9521 O O . LYS A 1 1325 ? 159.82000 157.10100 165.63600 1.000 109.98739 1325 LYS A O 1
ATOM 9527 N N . ASN A 1 1326 ? 161.08100 155.95800 164.17300 1.000 111.39592 1326 ASN A N 1
ATOM 9528 C CA . ASN A 1 1326 ? 160.01400 155.73800 163.21100 1.000 111.39592 1326 ASN A CA 1
ATOM 9529 C C . ASN A 1 1326 ? 160.09100 154.29800 162.72900 1.000 111.39592 1326 ASN A C 1
ATOM 9530 O O . ASN A 1 1326 ? 161.07400 153.59400 162.96600 1.000 111.39592 1326 ASN A O 1
ATOM 9535 N N . LYS A 1 1327 ? 159.03700 153.85900 162.04800 1.000 109.05228 1327 LYS A N 1
ATOM 9536 C CA . LYS A 1 1327 ? 158.94100 152.48900 161.57200 1.000 109.05228 1327 LYS A CA 1
ATOM 9537 C C . LYS A 1 1327 ? 158.56400 152.48000 160.09800 1.000 109.05228 1327 LYS A C 1
ATOM 9538 O O . LYS A 1 1327 ? 158.18700 153.50100 159.51900 1.000 109.05228 1327 LYS A O 1
ATOM 9544 N N . MET A 1 1328 ? 158.66500 151.29700 159.49700 1.000 110.79406 1328 MET A N 1
ATOM 9545 C CA . MET A 1 1328 ? 158.33500 151.09000 158.09600 1.000 110.79406 1328 MET A CA 1
ATOM 9546 C C . MET A 1 1328 ? 156.92200 150.55900 157.89400 1.000 110.79406 1328 MET A C 1
ATOM 9547 O O . MET A 1 1328 ? 156.54200 150.26200 156.75800 1.000 110.79406 1328 MET A O 1
ATOM 9552 N N . SER A 1 1329 ? 156.13800 150.43700 158.96000 1.000 100.81142 1329 SER A N 1
ATOM 9553 C CA . SER A 1 1329 ? 154.80500 149.86100 158.88500 1.000 100.81142 1329 SER A CA 1
ATOM 9554 C C . SER A 1 1329 ? 153.81000 150.87000 158.33000 1.000 100.81142 1329 SER A C 1
ATOM 9555 O O . SER A 1 1329 ? 153.87500 152.06100 158.64100 1.000 100.81142 1329 SER A O 1
ATOM 9558 N N . THR A 1 1330 ? 152.88800 150.38300 157.50600 1.000 95.11715 1330 THR A N 1
ATOM 9559 C CA . THR A 1 1330 ? 151.80200 151.18600 156.97000 1.000 95.11715 1330 THR A CA 1
ATOM 9560 C C . THR A 1 1330 ? 150.46500 150.64500 157.46100 1.000 95.11715 1330 THR A C 1
ATOM 9561 O O . THR A 1 1330 ? 150.31400 149.45100 157.72700 1.000 95.11715 1330 THR A O 1
ATOM 9565 N N . TYR A 1 1331 ? 149.48700 151.54200 157.57200 1.000 82.90683 1331 TYR A N 1
ATOM 9566 C CA . TYR A 1 1331 ? 148.17900 151.21700 158.12300 1.000 82.90683 1331 TYR A CA 1
ATOM 9567 C C . TYR A 1 1331 ? 147.11100 151.33800 157.04800 1.000 82.90683 1331 TYR A C 1
ATOM 9568 O O . TYR A 1 1331 ? 147.20100 152.19100 156.16200 1.000 82.90683 1331 TYR A O 1
ATOM 9577 N N . VAL A 1 1332 ? 146.09100 150.48100 157.13900 1.000 84.62683 1332 VAL A N 1
ATOM 9578 C CA . VAL A 1 1332 ? 145.06200 150.41100 156.10600 1.000 84.62683 1332 VAL A CA 1
ATOM 9579 C C . VAL A 1 1332 ? 143.98100 151.47100 156.27000 1.000 84.62683 1332 VAL A C 1
ATOM 9580 O O . VAL A 1 1332 ? 143.29300 151.79500 155.29000 1.000 84.62683 1332 VAL A O 1
ATOM 9584 N N . ASP A 1 1333 ? 143.81700 152.04100 157.46800 1.000 85.34743 1333 ASP A N 1
ATOM 9585 C CA . ASP A 1 1333 ? 142.82200 153.08900 157.71800 1.000 85.34743 1333 ASP A CA 1
ATOM 9586 C C . ASP A 1 1333 ? 143.53300 154.28600 158.35000 1.000 85.34743 1333 ASP A C 1
ATOM 9587 O O . ASP A 1 1333 ? 143.56600 154.44700 159.57100 1.000 85.34743 1333 ASP A O 1
ATOM 9592 N N . ASP A 1 1334 ? 144.09300 155.14400 157.50400 1.000 88.79778 1334 ASP A N 1
ATOM 9593 C CA . ASP A 1 1334 ? 144.77400 156.34400 157.96000 1.000 88.79778 1334 ASP A CA 1
ATOM 9594 C C . ASP A 1 1334 ? 144.18000 157.61500 157.38000 1.000 88.79778 1334 ASP A C 1
ATOM 9595 O O . ASP A 1 1334 ? 144.69600 158.70400 157.65300 1.000 88.79778 1334 ASP A O 1
ATOM 9600 N N . PHE A 1 1335 ? 143.11500 157.51100 156.58800 1.000 90.63248 1335 PHE A N 1
ATOM 9601 C CA . PHE A 1 1335 ? 142.37200 158.67200 156.11700 1.000 90.63248 1335 PHE A CA 1
ATOM 9602 C C . PHE A 1 1335 ? 140.92600 158.64000 156.58900 1.000 90.63248 1335 PHE A C 1
ATOM 9603 O O . PHE A 1 1335 ? 140.08400 159.36700 156.05600 1.000 90.63248 1335 PHE A O 1
ATOM 9611 N N . ALA A 1 1336 ? 140.62300 157.79800 157.57000 1.000 77.93916 1336 ALA A N 1
ATOM 9612 C CA . ALA A 1 1336 ? 139.35900 157.83300 158.28700 1.000 77.93916 1336 ALA A CA 1
ATOM 9613 C C . ALA A 1 1336 ? 139.58500 158.51700 159.62500 1.000 77.93916 1336 ALA A C 1
ATOM 9614 O O . ALA A 1 1336 ? 140.63000 158.33300 160.25300 1.000 77.93916 1336 ALA A O 1
ATOM 9616 N N . PHE A 1 1337 ? 138.61200 159.31000 160.05900 1.000 71.33068 1337 PHE A N 1
ATOM 9617 C CA . PHE A 1 1337 ? 138.79000 160.14800 161.23300 1.000 71.33068 1337 PHE A CA 1
ATOM 9618 C C . PHE A 1 1337 ? 137.57900 160.05500 162.14700 1.000 71.33068 1337 PHE A C 1
ATOM 9619 O O . PHE A 1 1337 ? 136.47200 159.73800 161.71000 1.000 71.33068 1337 PHE A O 1
ATOM 9627 N N . PHE A 1 1338 ? 137.80900 160.32900 163.42700 1.000 64.97255 1338 PHE A N 1
ATOM 9628 C CA . PHE A 1 1338 ? 136.74400 160.34300 164.41400 1.000 64.97255 1338 PHE A CA 1
ATOM 9629 C C . PHE A 1 1338 ? 136.02800 161.68600 164.39500 1.000 64.97255 1338 PHE A C 1
ATOM 9630 O O . PHE A 1 1338 ? 136.63100 162.73000 164.13700 1.000 64.97255 1338 PHE A O 1
ATOM 9638 N N . ASP A 1 1339 ? 134.73100 161.65300 164.67100 1.000 81.73951 1339 ASP A N 1
ATOM 9639 C CA . ASP A 1 1339 ? 133.90200 162.84800 164.69100 1.000 81.73951 1339 ASP A CA 1
ATOM 9640 C C . ASP A 1 1339 ? 133.36100 163.09600 166.09200 1.000 81.73951 1339 ASP A C 1
ATOM 9641 O O . ASP A 1 1339 ? 133.26400 162.17800 166.91000 1.000 81.73951 1339 ASP A O 1
ATOM 9646 N N . ASP A 1 1340 ? 133.00000 164.35300 166.35100 1.000 94.13327 1340 ASP A N 1
ATOM 9647 C CA . ASP A 1 1340 ? 132.40300 164.76700 167.62400 1.000 94.13327 1340 ASP A CA 1
ATOM 9648 C C . ASP A 1 1340 ? 133.24800 164.32500 168.81400 1.000 94.13327 1340 ASP A C 1
ATOM 9649 O O . ASP A 1 1340 ? 132.73800 163.79800 169.80500 1.000 94.13327 1340 ASP A O 1
ATOM 9654 N N . CYS A 1 1341 ? 134.55500 164.53800 168.71600 1.000 95.07038 1341 CYS A N 1
ATOM 9655 C CA . CYS A 1 1341 ? 135.42200 164.29700 169.85300 1.000 95.07038 1341 CYS A CA 1
ATOM 9656 C C . CYS A 1 1341 ? 135.24000 165.39800 170.89600 1.000 95.07038 1341 CYS A C 1
ATOM 9657 O O . CYS A 1 1341 ? 134.57900 166.41300 170.66400 1.000 95.07038 1341 CYS A O 1
ATOM 9660 N N . GLY A 1 1342 ? 135.83300 165.18000 172.06300 1.000 93.26067 1342 GLY A N 1
ATOM 9661 C CA . GLY A 1 1342 ? 135.96400 166.20100 173.07400 1.000 93.26067 1342 GLY A CA 1
ATOM 9662 C C . GLY A 1 1342 ? 137.25200 166.97700 172.90400 1.000 93.26067 1342 GLY A C 1
ATOM 9663 O O . GLY A 1 1342 ? 137.81400 167.07300 171.80800 1.000 93.26067 1342 GLY A O 1
ATOM 9664 N N . LYS A 1 1343 ? 137.72900 167.54800 174.00800 1.000 92.84376 1343 LYS A N 1
ATOM 9665 C CA . LYS A 1 1343 ? 139.02400 168.21400 173.95700 1.000 92.84376 1343 LYS A CA 1
ATOM 9666 C C . LYS A 1 1343 ? 140.15300 167.25700 174.31200 1.000 92.84376 1343 LYS A C 1
ATOM 9667 O O . LYS A 1 1343 ? 141.29700 167.46700 173.89300 1.000 92.84376 1343 LYS A O 1
ATOM 9673 N N . ASN A 1 1344 ? 139.85400 166.19700 175.05900 1.000 84.12620 1344 ASN A N 1
ATOM 9674 C CA . ASN A 1 1344 ? 140.85000 165.21100 175.45000 1.000 84.12620 1344 ASN A CA 1
ATOM 9675 C C . ASN A 1 1344 ? 140.89500 164.01500 174.51200 1.000 84.12620 1344 ASN A C 1
ATOM 9676 O O . ASN A 1 1344 ? 141.74200 163.13600 174.68800 1.000 84.12620 1344 ASN A O 1
ATOM 9681 N N . GLU A 1 1345 ? 140.00800 163.95900 173.52300 1.000 78.88139 1345 GLU A N 1
ATOM 9682 C CA . GLU A 1 1345 ? 140.00600 162.88700 172.54200 1.000 78.88139 1345 GLU A CA 1
ATOM 9683 C C . GLU A 1 1345 ? 140.59900 163.30900 171.20700 1.000 78.88139 1345 GLU A C 1
ATOM 9684 O O . GLU A 1 1345 ? 140.47800 162.56600 170.23100 1.000 78.88139 1345 GLU A O 1
ATOM 9690 N N . GLN A 1 1346 ? 141.23200 164.48100 171.13700 1.000 76.40481 1346 GLN A N 1
ATOM 9691 C CA . GLN A 1 1346 ? 141.80300 164.94000 169.87700 1.000 76.40481 1346 GLN A CA 1
ATOM 9692 C C . GLN A 1 1346 ? 143.00200 164.10400 169.45400 1.000 76.40481 1346 GLN A C 1
ATOM 9693 O O . GLN A 1 1346 ? 143.26000 163.95800 168.25600 1.000 76.40481 1346 GLN A O 1
ATOM 9699 N N . PHE A 1 1347 ? 143.74600 163.55100 170.41400 1.000 59.33752 1347 PHE A N 1
ATOM 9700 C CA . PHE A 1 1347 ? 144.93700 162.78200 170.07900 1.000 59.33752 1347 PHE A CA 1
ATOM 9701 C C . PHE A 1 1347 ? 144.62400 161.59100 169.18900 1.000 59.33752 1347 PHE A C 1
ATOM 9702 O O . PHE A 1 1347 ? 145.53100 161.06500 168.53700 1.000 59.33752 1347 PHE A O 1
ATOM 9710 N N . LEU A 1 1348 ? 143.36800 161.15000 169.14700 1.000 59.59276 1348 LEU A N 1
ATOM 9711 C CA . LEU A 1 1348 ? 142.99500 160.02900 168.29900 1.000 59.59276 1348 LEU A CA 1
ATOM 9712 C C . LEU A 1 1348 ? 143.05900 160.37000 166.82200 1.000 59.59276 1348 LEU A C 1
ATOM 9713 O O . LEU A 1 1348 ? 143.03600 159.45600 165.99500 1.000 59.59276 1348 LEU A O 1
ATOM 9718 N N . ASN A 1 1349 ? 143.13900 161.65100 166.47200 1.000 65.36971 1349 ASN A N 1
ATOM 9719 C CA . ASN A 1 1349 ? 143.13800 162.08600 165.08300 1.000 65.36971 1349 ASN A CA 1
ATOM 9720 C C . ASN A 1 1349 ? 144.51800 162.49300 164.59000 1.000 65.36971 1349 ASN A C 1
ATOM 9721 O O . ASN A 1 1349 ? 144.62800 163.06000 163.50100 1.000 65.36971 1349 ASN A O 1
ATOM 9726 N N . GLU A 1 1350 ? 145.57200 162.22600 165.35600 1.000 71.18504 1350 GLU A N 1
ATOM 9727 C CA . GLU A 1 1350 ? 146.89100 162.70600 164.97400 1.000 71.18504 1350 GLU A CA 1
ATOM 9728 C C . GLU A 1 1350 ? 147.62100 161.76200 164.03100 1.000 71.18504 1350 GLU A C 1
ATOM 9729 O O . GLU A 1 1350 ? 148.25800 162.23000 163.08100 1.000 71.18504 1350 GLU A O 1
ATOM 9735 N N . ARG A 1 1351 ? 147.54300 160.45500 164.26300 1.000 73.20149 1351 ARG A N 1
ATOM 9736 C CA . ARG A 1 1351 ? 148.14800 159.45600 163.38300 1.000 73.20149 1351 ARG A CA 1
ATOM 9737 C C . ARG A 1 1351 ? 149.64200 159.73300 163.20900 1.000 73.20149 1351 ARG A C 1
ATOM 9738 O O . ARG A 1 1351 ? 150.13600 160.06400 162.13300 1.000 73.20149 1351 ARG A O 1
ATOM 9746 N N . CYS A 1 1352 ? 150.34200 159.59900 164.33000 1.000 86.71192 1352 CYS A N 1
ATOM 9747 C CA . CYS A 1 1352 ? 151.72500 160.02600 164.46600 1.000 86.71192 1352 CYS A CA 1
ATOM 9748 C C . CYS A 1 1352 ? 152.44100 159.15100 165.48300 1.000 86.71192 1352 CYS A C 1
ATOM 9749 O O . CYS A 1 1352 ? 151.82100 158.61200 166.40300 1.000 86.71192 1352 CYS A O 1
ATOM 9752 N N . ASP A 1 1353 ? 153.75500 159.02900 165.31200 1.000 95.66653 1353 ASP A N 1
ATOM 9753 C CA . ASP A 1 1353 ? 154.62200 158.32600 166.24700 1.000 95.66653 1353 ASP A CA 1
ATOM 9754 C C . ASP A 1 1353 ? 155.63100 159.30600 166.82600 1.000 95.66653 1353 ASP A C 1
ATOM 9755 O O . ASP A 1 1353 ? 156.22100 160.10300 166.09100 1.000 95.66653 1353 ASP A O 1
ATOM 9760 N N . TYR A 1 1354 ? 155.83300 159.24200 168.14200 1.000 95.27165 1354 TYR A N 1
ATOM 9761 C CA . TYR A 1 1354 ? 156.67300 160.20500 168.84800 1.000 95.27165 1354 TYR A CA 1
ATOM 9762 C C . TYR A 1 1354 ? 156.16300 161.62900 168.60500 1.000 95.27165 1354 TYR A C 1
ATOM 9763 O O . TYR A 1 1354 ? 156.77400 162.43700 167.90800 1.000 95.27165 1354 TYR A O 1
ATOM 9772 N N . CYS A 1 1355 ? 154.98000 161.89000 169.15600 1.000 92.27779 1355 CYS A N 1
ATOM 9773 C CA . CYS A 1 1355 ? 154.30200 163.16200 168.96000 1.000 92.27779 1355 CYS A CA 1
ATOM 9774 C C . CYS A 1 1355 ? 154.52200 164.05700 170.16900 1.000 92.27779 1355 CYS A C 1
ATOM 9775 O O . CYS A 1 1355 ? 153.81900 163.90600 171.17700 1.000 92.27779 1355 CYS A O 1
ATOM 9778 N N . PRO A 1 1356 ? 155.46500 164.99600 170.12900 1.000 92.89938 1356 PRO A N 1
ATOM 9779 C CA . PRO A 1 1356 ? 155.65700 165.89500 171.27500 1.000 92.89938 1356 PRO A CA 1
ATOM 9780 C C . PRO A 1 1356 ? 154.56200 166.94700 171.32600 1.000 92.89938 1356 PRO A C 1
ATOM 9781 O O . PRO A 1 1356 ? 154.10800 167.43800 170.29200 1.000 92.89938 1356 PRO A O 1
ATOM 9785 N N . VAL A 1 1357 ? 154.14300 167.29400 172.53700 1.000 96.42306 1357 VAL A N 1
ATOM 9786 C CA . VAL A 1 1357 ? 153.11200 168.30600 172.74300 1.000 96.42306 1357 VAL A CA 1
ATOM 9787 C C . VAL A 1 1357 ? 153.79000 169.64800 172.97900 1.000 96.42306 1357 VAL A C 1
ATOM 9788 O O . VAL A 1 1357 ? 154.63400 169.77900 173.87000 1.000 96.42306 1357 VAL A O 1
ATOM 9792 N N . ILE A 1 1358 ? 153.41200 170.64700 172.18700 1.000 98.90164 1358 ILE A N 1
ATOM 9793 C CA . ILE A 1 1358 ? 154.05400 171.95600 172.18800 1.000 98.90164 1358 ILE A CA 1
ATOM 9794 C C . ILE A 1 1358 ? 153.07200 172.99100 172.71100 1.000 98.90164 1358 ILE A C 1
ATOM 9795 O O . ILE A 1 1358 ? 151.90100 173.00300 172.31700 1.000 98.90164 1358 ILE A O 1
ATOM 9800 N N . GLU A 1 1359 ? 153.54800 173.85700 173.59700 1.000 101.62569 1359 GLU A N 1
ATOM 9801 C CA . GLU A 1 1359 ? 152.75800 174.95300 174.14200 1.000 101.62569 1359 GLU A CA 1
ATOM 9802 C C . GLU A 1 1359 ? 153.40700 176.28100 173.76600 1.000 101.62569 1359 GLU A C 1
ATOM 9803 O O . GLU A 1 1359 ? 154.46700 176.32400 173.13800 1.000 101.62569 1359 GLU A O 1
ATOM 9809 N N . GLU A 1 1360 ? 152.76400 177.37200 174.16900 1.000 107.52484 1360 GLU A N 1
ATOM 9810 C CA . GLU A 1 1360 ? 153.31600 178.71200 173.97900 1.000 107.52484 1360 GLU A CA 1
ATOM 9811 C C . GLU A 1 1360 ? 152.98900 179.60800 175.16700 1.000 107.52484 1360 GLU A C 1
ATOM 9812 O O . GLU A 1 1360 ? 153.77500 180.48100 175.53300 1.000 107.52484 1360 GLU A O 1
ATOM 9818 N N . VAL B 2 232 ? 227.20300 203.47000 131.72200 1.000 107.45388 232 VAL B N 1
ATOM 9819 C CA . VAL B 2 232 ? 226.16700 203.40400 130.70200 1.000 107.45388 232 VAL B CA 1
ATOM 9820 C C . VAL B 2 232 ? 224.92400 204.12600 131.21300 1.000 107.45388 232 VAL B C 1
ATOM 9821 O O . VAL B 2 232 ? 224.82300 205.34900 131.10700 1.000 107.45388 232 VAL B O 1
ATOM 9825 N N . CYS B 2 233 ? 223.97900 203.36200 131.75300 1.000 108.63600 233 CYS B N 1
ATOM 9826 C CA . CYS B 2 233 ? 222.73900 203.85700 132.34400 1.000 108.63600 233 CYS B CA 1
ATOM 9827 C C . CYS B 2 233 ? 221.89500 204.66900 131.37200 1.000 108.63600 233 CYS B C 1
ATOM 9828 O O . CYS B 2 233 ? 220.86100 205.22100 131.76600 1.000 108.63600 233 CYS B O 1
ATOM 9831 N N . SER B 2 234 ? 222.28200 204.73200 130.11100 1.000 103.89565 234 SER B N 1
ATOM 9832 C CA . SER B 2 234 ? 221.55000 205.48500 129.10600 1.000 103.89565 234 SER B CA 1
ATOM 9833 C C . SER B 2 234 ? 221.09600 204.62800 127.94000 1.000 103.89565 234 SER B C 1
ATOM 9834 O O . SER B 2 234 ? 219.97900 204.80000 127.45600 1.000 103.89565 234 SER B O 1
ATOM 9837 N N . ALA B 2 235 ? 221.93100 203.70100 127.47500 1.000 103.48977 235 ALA B N 1
ATOM 9838 C CA . ALA B 2 235 ? 221.48600 202.77200 126.44600 1.000 103.48977 235 ALA B CA 1
ATOM 9839 C C . ALA B 2 235 ? 220.54300 201.73300 127.03900 1.000 103.48977 235 ALA B C 1
ATOM 9840 O O . ALA B 2 235 ? 219.37400 201.64400 126.65300 1.000 103.48977 235 ALA B O 1
ATOM 9842 N N . TYR B 2 236 ? 221.03200 200.95500 128.00400 1.000 101.55874 236 TYR B N 1
ATOM 9843 C CA . TYR B 2 236 ? 220.24400 199.88600 128.61700 1.000 101.55874 236 TYR B CA 1
ATOM 9844 C C . TYR B 2 236 ? 219.46400 200.44200 129.80800 1.000 101.55874 236 TYR B C 1
ATOM 9845 O O . TYR B 2 236 ? 219.83700 200.28200 130.97000 1.000 101.55874 236 TYR B O 1
ATOM 9854 N N . LEU B 2 237 ? 218.35500 201.11400 129.48400 1.000 98.56806 237 LEU B N 1
ATOM 9855 C CA . LEU B 2 237 ? 217.53700 201.77300 130.50100 1.000 98.56806 237 LEU B CA 1
ATOM 9856 C C . LEU B 2 237 ? 217.17600 200.82300 131.63500 1.000 98.56806 237 LEU B C 1
ATOM 9857 O O . LEU B 2 237 ? 217.26500 201.17500 132.81800 1.000 98.56806 237 LEU B O 1
ATOM 9862 N N . HIS B 2 238 ? 216.76800 199.60600 131.28600 1.000 100.84925 238 HIS B N 1
ATOM 9863 C CA . HIS B 2 238 ? 216.19900 198.70100 132.27200 1.000 100.84925 238 HIS B CA 1
ATOM 9864 C C . HIS B 2 238 ? 217.25900 198.09000 133.17200 1.000 100.84925 238 HIS B C 1
ATOM 9865 O O . HIS B 2 238 ? 217.00200 197.87100 134.36000 1.000 100.84925 238 HIS B O 1
ATOM 9872 N N . LEU B 2 239 ? 218.45900 197.84000 132.65100 1.000 99.76139 239 LEU B N 1
ATOM 9873 C CA . LEU B 2 239 ? 219.49900 197.26400 133.49300 1.000 99.76139 239 LEU B CA 1
ATOM 9874 C C . LEU B 2 239 ? 219.98200 198.26700 134.53600 1.000 99.76139 239 LEU B C 1
ATOM 9875 O O . LEU B 2 239 ? 220.22900 197.90100 135.69100 1.000 99.76139 239 LEU B O 1
ATOM 9880 N N . CYS B 2 240 ? 220.08300 199.54600 134.17100 1.000 100.34671 240 CYS B N 1
ATOM 9881 C CA . CYS B 2 240 ? 220.42600 200.54900 135.17500 1.000 100.34671 240 CYS B CA 1
ATOM 9882 C C . CYS B 2 240 ? 219.26800 200.78600 136.13500 1.000 100.34671 240 CYS B C 1
ATOM 9883 O O . CYS B 2 240 ? 219.48200 201.02800 137.33200 1.000 100.34671 240 CYS B O 1
ATOM 9886 N N . SER B 2 241 ? 218.03500 200.74100 135.62400 1.000 96.46589 241 SER B N 1
ATOM 9887 C CA . SER B 2 241 ? 216.87100 200.82800 136.49400 1.000 96.46589 241 SER B CA 1
ATOM 9888 C C . SER B 2 241 ? 216.81200 199.67600 137.48500 1.000 96.46589 241 SER B C 1
ATOM 9889 O O . SER B 2 241 ? 216.21100 199.82100 138.55300 1.000 96.46589 241 SER B O 1
ATOM 9892 N N . ARG B 2 242 ? 217.41300 198.53900 137.14900 1.000 92.32806 242 ARG B N 1
ATOM 9893 C CA . ARG B 2 242 ? 217.50500 197.41500 138.06900 1.000 92.32806 242 ARG B CA 1
ATOM 9894 C C . ARG B 2 242 ? 218.67900 197.55000 139.02400 1.000 92.32806 242 ARG B C 1
ATOM 9895 O O . ARG B 2 242 ? 218.60500 197.07400 140.16100 1.000 92.32806 242 ARG B O 1
ATOM 9903 N N . TYR B 2 243 ? 219.76000 198.18900 138.57700 1.000 92.67195 243 TYR B N 1
ATOM 9904 C CA . TYR B 2 243 ? 220.93300 198.37800 139.42500 1.000 92.67195 243 TYR B CA 1
ATOM 9905 C C . TYR B 2 243 ? 220.66200 199.37500 140.54600 1.000 92.67195 243 TYR B C 1
ATOM 9906 O O . TYR B 2 243 ? 221.04000 199.14100 141.70500 1.000 92.67195 243 TYR B O 1
ATOM 9915 N N . TYR B 2 244 ? 220.00400 200.49100 140.22900 1.000 91.98172 244 TYR B N 1
ATOM 9916 C CA . TYR B 2 244 ? 219.87500 201.54200 141.23500 1.000 91.98172 244 TYR B CA 1
ATOM 9917 C C . TYR B 2 244 ? 218.86700 201.18300 142.32200 1.000 91.98172 244 TYR B C 1
ATOM 9918 O O . TYR B 2 244 ? 219.00600 201.64400 143.46000 1.000 91.98172 244 TYR B O 1
ATOM 9927 N N . GLU B 2 245 ? 217.86700 200.35300 142.01200 1.000 86.61945 245 GLU B N 1
ATOM 9928 C CA . GLU B 2 245 ? 216.97600 199.85100 143.05700 1.000 86.61945 245 GLU B CA 1
ATOM 9929 C C . GLU B 2 245 ? 217.76000 199.08800 144.11700 1.000 86.61945 245 GLU B C 1
ATOM 9930 O O . GLU B 2 245 ? 217.59700 199.32100 145.32300 1.000 86.61945 245 GLU B O 1
ATOM 9936 N N . SER B 2 246 ? 218.61100 198.15900 143.67600 1.000 86.54775 246 SER B N 1
ATOM 9937 C CA . SER B 2 246 ? 219.43500 197.39700 144.60500 1.000 86.54775 246 SER B CA 1
ATOM 9938 C C . SER B 2 246 ? 220.36300 198.30800 145.39300 1.000 86.54775 246 SER B C 1
ATOM 9939 O O . SER B 2 246 ? 220.55600 198.11600 146.60000 1.000 86.54775 246 SER B O 1
ATOM 9942 N N . VAL B 2 247 ? 220.95900 199.29900 144.72600 1.000 88.07530 247 VAL B N 1
ATOM 9943 C CA . VAL B 2 247 ? 221.84300 200.21500 145.44300 1.000 88.07530 247 VAL B CA 1
ATOM 9944 C C . VAL B 2 247 ? 221.08200 200.93600 146.54900 1.000 88.07530 247 VAL B C 1
ATOM 9945 O O . VAL B 2 247 ? 221.55600 201.02900 147.69000 1.000 88.07530 247 VAL B O 1
ATOM 9949 N N . SER B 2 248 ? 219.88900 201.44600 146.23700 1.000 88.71605 248 SER B N 1
ATOM 9950 C CA . SER B 2 248 ? 219.10700 202.15500 147.24400 1.000 88.71605 248 SER B CA 1
ATOM 9951 C C . SER B 2 248 ? 218.73800 201.24600 148.40700 1.000 88.71605 248 SER B C 1
ATOM 9952 O O . SER B 2 248 ? 218.80500 201.65700 149.57400 1.000 88.71605 248 SER B O 1
ATOM 9955 N N . ILE B 2 249 ? 218.33100 200.01100 148.11000 1.000 86.75096 249 ILE B N 1
ATOM 9956 C CA . ILE B 2 249 ? 217.94600 199.08400 149.17200 1.000 86.75096 249 ILE B CA 1
ATOM 9957 C C . ILE B 2 249 ? 219.12500 198.82100 150.09700 1.000 86.75096 249 ILE B C 1
ATOM 9958 O O . ILE B 2 249 ? 218.99700 198.87200 151.32900 1.000 86.75096 249 ILE B O 1
ATOM 9963 N N . TYR B 2 250 ? 220.29200 198.53200 149.51500 1.000 94.15196 250 TYR B N 1
ATOM 9964 C CA . TYR B 2 250 ? 221.47100 198.27200 150.33200 1.000 94.15196 250 TYR B CA 1
ATOM 9965 C C . TYR B 2 250 ? 221.81800 199.47300 151.19500 1.000 94.15196 250 TYR B C 1
ATOM 9966 O O . TYR B 2 250 ? 222.10100 199.32400 152.39000 1.000 94.15196 250 TYR B O 1
ATOM 9975 N N . ILE B 2 251 ? 221.79400 200.67200 150.61200 1.000 92.52264 251 ILE B N 1
ATOM 9976 C CA . ILE B 2 251 ? 222.16100 201.86700 151.36700 1.000 92.52264 251 ILE B CA 1
ATOM 9977 C C . ILE B 2 251 ? 221.22000 202.06500 152.54800 1.000 92.52264 251 ILE B C 1
ATOM 9978 O O . ILE B 2 251 ? 221.65800 202.30900 153.67900 1.000 92.52264 251 ILE B O 1
ATOM 9983 N N . ARG B 2 252 ? 219.91100 201.95100 152.31000 1.000 93.67943 252 ARG B N 1
ATOM 9984 C CA . ARG B 2 252 ? 218.95700 202.22100 153.38200 1.000 93.67943 252 ARG B CA 1
ATOM 9985 C C . ARG B 2 252 ? 219.04900 201.17900 154.49100 1.000 93.67943 252 ARG B C 1
ATOM 9986 O O . ARG B 2 252 ? 219.01400 201.52500 155.68100 1.000 93.67943 252 ARG B O 1
ATOM 9994 N N . LEU B 2 253 ? 219.16600 199.90000 154.13100 1.000 94.59025 253 LEU B N 1
ATOM 9995 C CA . LEU B 2 253 ? 219.24600 198.88000 155.17100 1.000 94.59025 253 LEU B CA 1
ATOM 9996 C C . LEU B 2 253 ? 220.54700 198.99400 155.95600 1.000 94.59025 253 LEU B C 1
ATOM 9997 O O . LEU B 2 253 ? 220.56100 198.78200 157.17700 1.000 94.59025 253 LEU B O 1
ATOM 10002 N N . LYS B 2 254 ? 221.64700 199.34900 155.28500 1.000 99.48408 254 LYS B N 1
ATOM 10003 C CA . LYS B 2 254 ? 222.89400 199.58100 156.00400 1.000 99.48408 254 LYS B CA 1
ATOM 10004 C C . LYS B 2 254 ? 222.76500 200.76200 156.95300 1.000 99.48408 254 LYS B C 1
ATOM 10005 O O . LYS B 2 254 ? 223.31500 200.74100 158.05800 1.000 99.48408 254 LYS B O 1
ATOM 10011 N N . LYS B 2 255 ? 222.04100 201.80300 156.54000 1.000 100.83969 255 LYS B N 1
ATOM 10012 C CA . LYS B 2 255 ? 221.82200 202.94000 157.42700 1.000 100.83969 255 LYS B CA 1
ATOM 10013 C C . LYS B 2 255 ? 221.06000 202.51600 158.67400 1.000 100.83969 255 LYS B C 1
ATOM 10014 O O . LYS B 2 255 ? 221.40900 202.90600 159.79500 1.000 100.83969 255 LYS B O 1
ATOM 10020 N N . VAL B 2 256 ? 220.01400 201.70800 158.49600 1.000 103.51998 256 VAL B N 1
ATOM 10021 C CA . VAL B 2 256 ? 219.25000 201.23000 159.64800 1.000 103.51998 256 VAL B CA 1
ATOM 10022 C C . VAL B 2 256 ? 220.14300 200.42100 160.58000 1.000 103.51998 256 VAL B C 1
ATOM 10023 O O . VAL B 2 256 ? 220.13300 200.60900 161.80500 1.000 103.51998 256 VAL B O 1
ATOM 10027 N N . PHE B 2 257 ? 220.93500 199.51100 160.01400 1.000 106.81000 257 PHE B N 1
ATOM 10028 C CA . PHE B 2 257 ? 221.74200 198.63600 160.85400 1.000 106.81000 257 PHE B CA 1
ATOM 10029 C C . PHE B 2 257 ? 222.93900 199.34800 161.46800 1.000 106.81000 257 PHE B C 1
ATOM 10030 O O . PHE B 2 257 ? 223.51900 198.83800 162.43000 1.000 106.81000 257 PHE B O 1
ATOM 10038 N N . ASN B 2 258 ? 223.34200 200.49300 160.93000 1.000 110.41263 258 ASN B N 1
ATOM 10039 C CA . ASN B 2 258 ? 224.38500 201.27500 161.57600 1.000 110.41263 258 ASN B CA 1
ATOM 10040 C C . ASN B 2 258 ? 223.82400 202.27900 162.56500 1.000 110.41263 258 ASN B C 1
ATOM 10041 O O . ASN B 2 258 ? 224.57400 202.79000 163.40200 1.000 110.41263 258 ASN B O 1
ATOM 10046 N N . GLY B 2 259 ? 222.53100 202.56900 162.48700 1.000 114.63809 259 GLY B N 1
ATOM 10047 C CA . GLY B 2 259 ? 221.89400 203.38400 163.50000 1.000 114.63809 259 GLY B CA 1
ATOM 10048 C C . GLY B 2 259 ? 221.43900 202.57600 164.69800 1.000 114.63809 259 GLY B C 1
ATOM 10049 O O . GLY B 2 259 ? 221.29800 203.11500 165.79900 1.000 114.63809 259 GLY B O 1
ATOM 10050 N N . ILE B 2 260 ? 221.19600 201.27700 164.49200 1.000 119.23526 260 ILE B N 1
ATOM 10051 C CA . ILE B 2 260 ? 220.71100 200.43700 165.59500 1.000 119.23526 260 ILE B CA 1
ATOM 10052 C C . ILE B 2 260 ? 221.71000 200.28200 166.73200 1.000 119.23526 260 ILE B C 1
ATOM 10053 O O . ILE B 2 260 ? 221.28300 200.29500 167.89700 1.000 119.23526 260 ILE B O 1
ATOM 10058 N N . PRO B 2 261 ? 223.02800 200.12400 166.51000 1.000 123.14504 261 PRO B N 1
ATOM 10059 C CA . PRO B 2 261 ? 223.89300 199.79100 167.65800 1.000 123.14504 261 PRO B CA 1
ATOM 10060 C C . PRO B 2 261 ? 223.96500 200.88700 168.70500 1.000 123.14504 261 PRO B C 1
ATOM 10061 O O . PRO B 2 261 ? 223.92500 200.59300 169.90600 1.000 123.14504 261 PRO B O 1
ATOM 10065 N N . ALA B 2 262 ? 224.05900 202.15000 168.28400 1.000 126.12385 262 ALA B N 1
ATOM 10066 C CA . ALA B 2 262 ? 224.15500 203.24400 169.24400 1.000 126.12385 262 ALA B CA 1
ATOM 10067 C C . ALA B 2 262 ? 222.89800 203.36400 170.09500 1.000 126.12385 262 ALA B C 1
ATOM 10068 O O . ALA B 2 262 ? 222.91700 204.02800 171.13700 1.000 126.12385 262 ALA B O 1
ATOM 10070 N N . PHE B 2 263 ? 221.79800 202.74100 169.66900 1.000 128.09939 263 PHE B N 1
ATOM 10071 C CA . PHE B 2 263 ? 220.56700 202.82600 170.44300 1.000 128.09939 263 PHE B CA 1
ATOM 10072 C C . PHE B 2 263 ? 220.67000 202.06800 171.75900 1.000 128.09939 263 PHE B C 1
ATOM 10073 O O . PHE B 2 263 ? 220.08500 202.49200 172.76100 1.000 128.09939 263 PHE B O 1
ATOM 10081 N N . LEU B 2 264 ? 221.40300 200.95400 171.78300 1.000 133.19517 264 LEU B N 1
ATOM 10082 C CA . LEU B 2 264 ? 221.48200 200.16000 173.00500 1.000 133.19517 264 LEU B CA 1
ATOM 10083 C C . LEU B 2 264 ? 222.31900 200.84700 174.07400 1.000 133.19517 264 LEU B C 1
ATOM 10084 O O . LEU B 2 264 ? 222.16100 200.55400 175.26500 1.000 133.19517 264 LEU B O 1
ATOM 10089 N N . ASP B 2 265 ? 223.20500 201.75900 173.68200 1.000 137.19354 265 ASP B N 1
ATOM 10090 C CA . ASP B 2 265 ? 224.00400 202.51800 174.63100 1.000 137.19354 265 ASP B CA 1
ATOM 10091 C C . ASP B 2 265 ? 223.23800 203.69100 175.22600 1.000 137.19354 265 ASP B C 1
ATOM 10092 O O . ASP B 2 265 ? 223.85100 204.58400 175.82200 1.000 137.19354 265 ASP B O 1
ATOM 10097 N N . LYS B 2 266 ? 221.92500 203.71100 175.07500 1.000 140.92397 266 LYS B N 1
ATOM 10098 C CA . LYS B 2 266 ? 221.08100 204.77000 175.61400 1.000 140.92397 266 LYS B CA 1
ATOM 10099 C C . LYS B 2 266 ? 219.93400 204.24000 176.46200 1.000 140.92397 266 LYS B C 1
ATOM 10100 O O . LYS B 2 266 ? 219.60600 204.84300 177.48700 1.000 140.92397 266 LYS B O 1
ATOM 10106 N N . ASN B 2 267 ? 219.32300 203.12800 176.06500 1.000 145.78187 267 ASN B N 1
ATOM 10107 C CA . ASN B 2 267 ? 218.29500 202.45800 176.84300 1.000 145.78187 267 ASN B CA 1
ATOM 10108 C C . ASN B 2 267 ? 218.75600 201.04500 177.16500 1.000 145.78187 267 ASN B C 1
ATOM 10109 O O . ASN B 2 267 ? 219.57500 200.46300 176.44700 1.000 145.78187 267 ASN B O 1
ATOM 10114 N N . CYS B 2 268 ? 218.21100 200.49300 178.24800 1.000 150.42019 268 CYS B N 1
ATOM 10115 C CA . CYS B 2 268 ? 218.63900 199.19700 178.77200 1.000 150.42019 268 CYS B CA 1
ATOM 10116 C C . CYS B 2 268 ? 220.14700 199.22000 179.04500 1.000 150.42019 268 CYS B C 1
ATOM 10117 O O . CYS B 2 268 ? 220.94900 198.54200 178.40200 1.000 150.42019 268 CYS B O 1
ATOM 10120 N N . ARG B 2 269 ? 220.49000 200.04600 180.04100 1.000 154.51891 269 ARG B N 1
ATOM 10121 C CA . ARG B 2 269 ? 221.85700 200.52500 180.25100 1.000 154.51891 269 ARG B CA 1
ATOM 10122 C C . ARG B 2 269 ? 222.92700 199.45100 180.07100 1.000 154.51891 269 ARG B C 1
ATOM 10123 O O . ARG B 2 269 ? 223.98400 199.73000 179.49200 1.000 154.51891 269 ARG B O 1
ATOM 10131 N N . LYS B 2 270 ? 222.68900 198.22900 180.54800 1.000 154.24444 270 LYS B N 1
ATOM 10132 C CA . LYS B 2 270 ? 223.67500 197.16200 180.42400 1.000 154.24444 270 LYS B CA 1
ATOM 10133 C C . LYS B 2 270 ? 223.02300 195.84600 180.00100 1.000 154.24444 270 LYS B C 1
ATOM 10134 O O . LYS B 2 270 ? 223.17500 194.81800 180.66400 1.000 154.24444 270 LYS B O 1
ATOM 10140 N N . VAL B 2 271 ? 222.24900 195.87000 178.92100 1.000 152.22179 271 VAL B N 1
ATOM 10141 C CA . VAL B 2 271 ? 221.76300 194.62300 178.34400 1.000 152.22179 271 VAL B CA 1
ATOM 10142 C C . VAL B 2 271 ? 222.90000 193.91200 177.61400 1.000 152.22179 271 VAL B C 1
ATOM 10143 O O . VAL B 2 271 ? 223.33400 192.83100 178.02600 1.000 152.22179 271 VAL B O 1
ATOM 10147 N N . LYS B 2 272 ? 223.39000 194.51000 176.52900 1.000 150.06285 272 LYS B N 1
ATOM 10148 C CA . LYS B 2 272 ? 224.48800 193.93700 175.76500 1.000 150.06285 272 LYS B CA 1
ATOM 10149 C C . LYS B 2 272 ? 225.39000 195.02200 175.18600 1.000 150.06285 272 LYS B C 1
ATOM 10150 O O . LYS B 2 272 ? 225.95400 194.81900 174.10300 1.000 150.06285 272 LYS B O 1
ATOM 10156 N N . GLY B 2 273 ? 225.53400 196.16000 175.86800 1.000 148.94242 273 GLY B N 1
ATOM 10157 C CA . GLY B 2 273 ? 225.88300 197.43400 175.26500 1.000 148.94242 273 GLY B CA 1
ATOM 10158 C C . GLY B 2 273 ? 226.88100 197.48100 174.12700 1.000 148.94242 273 GLY B C 1
ATOM 10159 O O . GLY B 2 273 ? 226.57100 198.03200 173.06800 1.000 148.94242 273 GLY B O 1
ATOM 10160 N N . GLU B 2 274 ? 228.06600 196.90300 174.30600 1.000 150.28093 274 GLU B N 1
ATOM 10161 C CA . GLU B 2 274 ? 229.11000 196.98400 173.28800 1.000 150.28093 274 GLU B CA 1
ATOM 10162 C C . GLU B 2 274 ? 229.35700 195.67000 172.57000 1.000 150.28093 274 GLU B C 1
ATOM 10163 O O . GLU B 2 274 ? 229.53300 195.66500 171.34900 1.000 150.28093 274 GLU B O 1
ATOM 10169 N N . GLU B 2 275 ? 229.36700 194.55400 173.30000 1.000 149.20735 275 GLU B N 1
ATOM 10170 C CA . GLU B 2 275 ? 229.63800 193.25400 172.69800 1.000 149.20735 275 GLU B CA 1
ATOM 10171 C C . GLU B 2 275 ? 228.57600 192.84300 171.68900 1.000 149.20735 275 GLU B C 1
ATOM 10172 O O . GLU B 2 275 ? 228.71600 191.79300 171.05600 1.000 149.20735 275 GLU B O 1
ATOM 10178 N N . PHE B 2 276 ? 227.50900 193.63200 171.54200 1.000 145.16210 276 PHE B N 1
ATOM 10179 C CA . PHE B 2 276 ? 226.56400 193.40400 170.45500 1.000 145.16210 276 PHE B CA 1
ATOM 10180 C C . PHE B 2 276 ? 227.27900 193.37300 169.11300 1.000 145.16210 276 PHE B C 1
ATOM 10181 O O . PHE B 2 276 ? 227.08400 192.45200 168.31200 1.000 145.16210 276 PHE B O 1
ATOM 10189 N N . LYS B 2 277 ? 228.13300 194.36600 168.85800 1.000 145.49253 277 LYS B N 1
ATOM 10190 C CA . LYS B 2 277 ? 228.88000 194.38600 167.60700 1.000 145.49253 277 LYS B CA 1
ATOM 10191 C C . LYS B 2 277 ? 229.90900 193.26400 167.55900 1.000 145.49253 277 LYS B C 1
ATOM 10192 O O . LYS B 2 277 ? 230.19700 192.72600 166.48500 1.000 145.49253 277 LYS B O 1
ATOM 10198 N N . LYS B 2 278 ? 230.47300 192.89100 168.71000 1.000 144.97892 278 LYS B N 1
ATOM 10199 C CA . LYS B 2 278 ? 231.48000 191.83600 168.71200 1.000 144.97892 278 LYS B CA 1
ATOM 10200 C C . LYS B 2 278 ? 230.85400 190.47500 168.43900 1.000 144.97892 278 LYS B C 1
ATOM 10201 O O . LYS B 2 278 ? 231.53800 189.56000 167.96800 1.000 144.97892 278 LYS B O 1
ATOM 10207 N N . LEU B 2 279 ? 229.56500 190.31400 168.74000 1.000 144.49899 279 LEU B N 1
ATOM 10208 C CA . LEU B 2 279 ? 228.86100 189.10600 168.32400 1.000 144.49899 279 LEU B CA 1
ATOM 10209 C C . LEU B 2 279 ? 228.41000 189.21600 166.87300 1.000 144.49899 279 LEU B C 1
ATOM 10210 O O . LEU B 2 279 ? 228.46800 188.23900 166.11600 1.000 144.49899 279 LEU B O 1
ATOM 10215 N N . MET B 2 280 ? 227.96700 190.40400 166.46100 1.000 143.12411 280 MET B N 1
ATOM 10216 C CA . MET B 2 280 ? 227.64000 190.64900 165.05400 1.000 143.12411 280 MET B CA 1
ATOM 10217 C C . MET B 2 280 ? 228.87400 190.76500 164.17500 1.000 143.12411 280 MET B C 1
ATOM 10218 O O . MET B 2 280 ? 228.71900 191.16200 163.00900 1.000 143.12411 280 MET B O 1
ATOM 10223 N N . ASP B 2 281 ? 230.06100 190.46200 164.70800 1.000 144.29458 281 ASP B N 1
ATOM 10224 C CA . ASP B 2 281 ? 231.29100 190.60800 163.93500 1.000 144.29458 281 ASP B CA 1
ATOM 10225 C C . ASP B 2 281 ? 231.21400 189.82600 162.63000 1.000 144.29458 281 ASP B C 1
ATOM 10226 O O . ASP B 2 281 ? 231.32300 190.40100 161.54100 1.000 144.29458 281 ASP B O 1
ATOM 10231 N N . MET B 2 282 ? 231.03700 188.50900 162.72200 1.000 138.82292 282 MET B N 1
ATOM 10232 C CA . MET B 2 282 ? 230.84700 187.63600 161.56700 1.000 138.82292 282 MET B CA 1
ATOM 10233 C C . MET B 2 282 ? 232.03100 187.70000 160.59700 1.000 138.82292 282 MET B C 1
ATOM 10234 O O . MET B 2 282 ? 231.99400 187.10200 159.51800 1.000 138.82292 282 MET B O 1
ATOM 10239 N N . GLU B 2 283 ? 233.09800 188.39900 160.98400 1.000 139.93034 283 GLU B N 1
ATOM 10240 C CA . GLU B 2 283 ? 234.29200 188.54100 160.16200 1.000 139.93034 283 GLU B CA 1
ATOM 10241 C C . GLU B 2 283 ? 234.99900 187.20700 159.95900 1.000 139.93034 283 GLU B C 1
ATOM 10242 O O . GLU B 2 283 ? 235.11800 186.72600 158.82800 1.000 139.93034 283 GLU B O 1
ATOM 10248 N N . LEU B 2 284 ? 235.47100 186.60700 161.04600 1.000 138.99920 284 LEU B N 1
ATOM 10249 C CA . LEU B 2 284 ? 236.24100 185.37200 160.96700 1.000 138.99920 284 LEU B CA 1
ATOM 10250 C C . LEU B 2 284 ? 236.00800 184.50700 162.20000 1.000 138.99920 284 LEU B C 1
ATOM 10251 O O . LEU B 2 284 ? 236.47100 184.83000 163.29400 1.000 138.99920 284 LEU B O 1
ATOM 10256 N N . ARG B 2 347 ? 231.64200 182.51300 163.22200 1.000 133.31010 347 ARG B N 1
ATOM 10257 C CA . ARG B 2 347 ? 231.39400 183.25200 161.99000 1.000 133.31010 347 ARG B CA 1
ATOM 10258 C C . ARG B 2 347 ? 229.99600 183.01500 161.43600 1.000 133.31010 347 ARG B C 1
ATOM 10259 O O . ARG B 2 347 ? 229.39200 183.93600 160.89300 1.000 133.31010 347 ARG B O 1
ATOM 10267 N N . TYR B 2 348 ? 229.49000 181.78200 161.54700 1.000 134.08537 348 TYR B N 1
ATOM 10268 C CA . TYR B 2 348 ? 228.28000 181.44000 160.80700 1.000 134.08537 348 TYR B CA 1
ATOM 10269 C C . TYR B 2 348 ? 227.09800 182.29600 161.24800 1.000 134.08537 348 TYR B C 1
ATOM 10270 O O . TYR B 2 348 ? 226.74900 183.26000 160.55800 1.000 134.08537 348 TYR B O 1
ATOM 10279 N N . ILE B 2 349 ? 226.45300 181.94900 162.36500 1.000 134.86316 349 ILE B N 1
ATOM 10280 C CA . ILE B 2 349 ? 225.81900 182.86300 163.31300 1.000 134.86316 349 ILE B CA 1
ATOM 10281 C C . ILE B 2 349 ? 225.14900 181.99000 164.36600 1.000 134.86316 349 ILE B C 1
ATOM 10282 O O . ILE B 2 349 ? 224.63100 180.91700 164.03700 1.000 134.86316 349 ILE B O 1
ATOM 10287 N N . ASP B 2 350 ? 225.14600 182.42300 165.62600 1.000 142.94832 350 ASP B N 1
ATOM 10288 C CA . ASP B 2 350 ? 224.24700 181.83400 166.62000 1.000 142.94832 350 ASP B CA 1
ATOM 10289 C C . ASP B 2 350 ? 224.27700 182.69200 167.87200 1.000 142.94832 350 ASP B C 1
ATOM 10290 O O . ASP B 2 350 ? 225.35100 182.92200 168.43700 1.000 142.94832 350 ASP B O 1
ATOM 10295 N N . ILE B 2 351 ? 223.10600 183.15900 168.30800 1.000 141.84209 351 ILE B N 1
ATOM 10296 C CA . ILE B 2 351 ? 223.00100 183.93200 169.54000 1.000 141.84209 351 ILE B CA 1
ATOM 10297 C C . ILE B 2 351 ? 222.52200 183.08000 170.71100 1.000 141.84209 351 ILE B C 1
ATOM 10298 O O . ILE B 2 351 ? 222.62200 183.51800 171.86900 1.000 141.84209 351 ILE B O 1
ATOM 10303 N N . LYS B 2 352 ? 222.03300 181.86600 170.45600 1.000 145.33199 352 LYS B N 1
ATOM 10304 C CA . LYS B 2 352 ? 221.63200 180.99400 171.55400 1.000 145.33199 352 LYS B CA 1
ATOM 10305 C C . LYS B 2 352 ? 222.82000 180.23600 172.13900 1.000 145.33199 352 LYS B C 1
ATOM 10306 O O . LYS B 2 352 ? 223.15500 180.40000 173.31700 1.000 145.33199 352 LYS B O 1
ATOM 10312 N N . LYS B 2 353 ? 223.47000 179.39900 171.32500 1.000 146.54513 353 LYS B N 1
ATOM 10313 C CA . LYS B 2 353 ? 224.57500 178.58100 171.81900 1.000 146.54513 353 LYS B CA 1
ATOM 10314 C C . LYS B 2 353 ? 225.75000 179.45400 172.23800 1.000 146.54513 353 LYS B C 1
ATOM 10315 O O . LYS B 2 353 ? 226.17600 179.42900 173.39800 1.000 146.54513 353 LYS B O 1
ATOM 10321 N N . GLU B 2 354 ? 226.29000 180.23600 171.30800 1.000 146.09862 354 GLU B N 1
ATOM 10322 C CA . GLU B 2 354 ? 227.12100 181.35300 171.71800 1.000 146.09862 354 GLU B CA 1
ATOM 10323 C C . GLU B 2 354 ? 226.25800 182.32800 172.50600 1.000 146.09862 354 GLU B C 1
ATOM 10324 O O . GLU B 2 354 ? 225.08100 182.52500 172.19900 1.000 146.09862 354 GLU B O 1
ATOM 10330 N N . LEU B 2 355 ? 226.84500 182.92200 173.54600 1.000 148.06395 355 LEU B N 1
ATOM 10331 C CA . LEU B 2 355 ? 226.08800 183.67600 174.54500 1.000 148.06395 355 LEU B CA 1
ATOM 10332 C C . LEU B 2 355 ? 225.02900 182.77200 175.18300 1.000 148.06395 355 LEU B C 1
ATOM 10333 O O . LEU B 2 355 ? 223.82000 182.97700 175.05000 1.000 148.06395 355 LEU B O 1
ATOM 10338 N N . ASN B 2 356 ? 225.51700 181.73200 175.86000 1.000 151.04702 356 ASN B N 1
ATOM 10339 C CA . ASN B 2 356 ? 224.65700 180.72600 176.48200 1.000 151.04702 356 ASN B CA 1
ATOM 10340 C C . ASN B 2 356 ? 224.22200 181.18100 177.87700 1.000 151.04702 356 ASN B C 1
ATOM 10341 O O . ASN B 2 356 ? 224.41400 180.50200 178.88500 1.000 151.04702 356 ASN B O 1
ATOM 10346 N N . ASP B 2 357 ? 223.62200 182.36600 177.91400 1.000 150.23208 357 ASP B N 1
ATOM 10347 C CA . ASP B 2 357 ? 223.08700 182.96200 179.13500 1.000 150.23208 357 ASP B CA 1
ATOM 10348 C C . ASP B 2 357 ? 221.63600 183.32900 178.84700 1.000 150.23208 357 ASP B C 1
ATOM 10349 O O . ASP B 2 357 ? 221.36200 184.37900 178.25800 1.000 150.23208 357 ASP B O 1
ATOM 10354 N N . GLU B 2 358 ? 220.71000 182.45600 179.25000 1.000 150.42992 358 GLU B N 1
ATOM 10355 C CA . GLU B 2 358 ? 219.31700 182.61700 178.85300 1.000 150.42992 358 GLU B CA 1
ATOM 10356 C C . GLU B 2 358 ? 218.71800 183.92600 179.35400 1.000 150.42992 358 GLU B C 1
ATOM 10357 O O . GLU B 2 358 ? 217.73200 184.40000 178.77900 1.000 150.42992 358 GLU B O 1
ATOM 10363 N N . LYS B 2 359 ? 219.29600 184.54000 180.38700 1.000 147.18548 359 LYS B N 1
ATOM 10364 C CA . LYS B 2 359 ? 218.78600 185.82600 180.84100 1.000 147.18548 359 LYS B CA 1
ATOM 10365 C C . LYS B 2 359 ? 219.40000 186.91700 179.96900 1.000 147.18548 359 LYS B C 1
ATOM 10366 O O . LYS B 2 359 ? 220.02700 187.85600 180.47000 1.000 147.18548 359 LYS B O 1
ATOM 10372 N N . ALA B 2 360 ? 219.26200 186.77200 178.66300 1.000 145.63926 360 ALA B N 1
ATOM 10373 C CA . ALA B 2 360 ? 219.69000 187.76500 177.68500 1.000 145.63926 360 ALA B CA 1
ATOM 10374 C C . ALA B 2 360 ? 218.63500 188.03100 176.62400 1.000 145.63926 360 ALA B C 1
ATOM 10375 O O . ALA B 2 360 ? 218.56400 189.14700 176.10200 1.000 145.63926 360 ALA B O 1
ATOM 10377 N N . TYR B 2 361 ? 217.80800 187.03700 176.29900 1.000 142.25167 361 TYR B N 1
ATOM 10378 C CA . TYR B 2 361 ? 216.82400 187.21200 175.23700 1.000 142.25167 361 TYR B CA 1
ATOM 10379 C C . TYR B 2 361 ? 215.73100 188.19500 175.63600 1.000 142.25167 361 TYR B C 1
ATOM 10380 O O . TYR B 2 361 ? 215.45500 189.15100 174.90300 1.000 142.25167 361 TYR B O 1
ATOM 10389 N N . LYS B 2 362 ? 215.10600 187.98700 176.79900 1.000 145.11501 362 LYS B N 1
ATOM 10390 C CA . LYS B 2 362 ? 213.95300 188.79500 177.18500 1.000 145.11501 362 LYS B CA 1
ATOM 10391 C C . LYS B 2 362 ? 214.27900 190.27800 177.31100 1.000 145.11501 362 LYS B C 1
ATOM 10392 O O . LYS B 2 362 ? 213.36000 191.08800 177.47600 1.000 145.11501 362 LYS B O 1
ATOM 10398 N N . GLN B 2 363 ? 215.55600 190.65400 177.25100 1.000 142.45508 363 GLN B N 1
ATOM 10399 C CA . GLN B 2 363 ? 215.96100 192.05500 177.23000 1.000 142.45508 363 GLN B CA 1
ATOM 10400 C C . GLN B 2 363 ? 216.52100 192.48900 175.88300 1.000 142.45508 363 GLN B C 1
ATOM 10401 O O . GLN B 2 363 ? 216.15500 193.55900 175.38300 1.000 142.45508 363 GLN B O 1
ATOM 10407 N N . LEU B 2 364 ? 217.39400 191.67900 175.27800 1.000 135.98440 364 LEU B N 1
ATOM 10408 C CA . LEU B 2 364 ? 217.92900 192.01400 173.96200 1.000 135.98440 364 LEU B CA 1
ATOM 10409 C C . LEU B 2 364 ? 216.81100 192.14800 172.93700 1.000 135.98440 364 LEU B C 1
ATOM 10410 O O . LEU B 2 364 ? 216.69600 193.17200 172.25200 1.000 135.98440 364 LEU B O 1
ATOM 10415 N N . MET B 2 365 ? 215.97000 191.12000 172.82400 1.000 132.58945 365 MET B N 1
ATOM 10416 C CA . MET B 2 365 ? 214.91000 191.15900 171.82900 1.000 132.58945 365 MET B CA 1
ATOM 10417 C C . MET B 2 365 ? 213.85800 192.20200 172.17300 1.000 132.58945 365 MET B C 1
ATOM 10418 O O . MET B 2 365 ? 213.24800 192.78100 171.26900 1.000 132.58945 365 MET B O 1
ATOM 10423 N N . SER B 2 366 ? 213.64700 192.47400 173.46100 1.000 132.19082 366 SER B N 1
ATOM 10424 C CA . SER B 2 366 ? 212.73700 193.54900 173.84100 1.000 132.19082 366 SER B CA 1
ATOM 10425 C C . SER B 2 366 ? 213.24900 194.89600 173.34200 1.000 132.19082 366 SER B C 1
ATOM 10426 O O . SER B 2 366 ? 212.49500 195.68100 172.75300 1.000 132.19082 366 SER B O 1
ATOM 10429 N N . ALA B 2 367 ? 214.53700 195.17700 173.56000 1.000 124.94286 367 ALA B N 1
ATOM 10430 C CA . ALA B 2 367 ? 215.10700 196.42800 173.07100 1.000 124.94286 367 ALA B CA 1
ATOM 10431 C C . ALA B 2 367 ? 215.05900 196.49700 171.54900 1.000 124.94286 367 ALA B C 1
ATOM 10432 O O . ALA B 2 367 ? 214.79300 197.56000 170.97500 1.000 124.94286 367 ALA B O 1
ATOM 10434 N N . ILE B 2 368 ? 215.30300 195.36800 170.87700 1.000 121.36300 368 ILE B N 1
ATOM 10435 C CA . ILE B 2 368 ? 215.27700 195.36800 169.41600 1.000 121.36300 368 ILE B CA 1
ATOM 10436 C C . ILE B 2 368 ? 213.87300 195.66100 168.90400 1.000 121.36300 368 ILE B C 1
ATOM 10437 O O . ILE B 2 368 ? 213.68900 196.44000 167.96100 1.000 121.36300 368 ILE B O 1
ATOM 10442 N N . ARG B 2 369 ? 212.86100 195.03100 169.50600 1.000 117.52837 369 ARG B N 1
ATOM 10443 C CA . ARG B 2 369 ? 211.48500 195.29300 169.10300 1.000 117.52837 369 ARG B CA 1
ATOM 10444 C C . ARG B 2 369 ? 211.10800 196.74200 169.36900 1.000 117.52837 369 ARG B C 1
ATOM 10445 O O . ARG B 2 369 ? 210.38900 197.36100 168.57400 1.000 117.52837 369 ARG B O 1
ATOM 10453 N N . LYS B 2 370 ? 211.58500 197.30000 170.48400 1.000 116.55976 370 LYS B N 1
ATOM 10454 C CA . LYS B 2 370 ? 211.35200 198.71400 170.75500 1.000 116.55976 370 LYS B CA 1
ATOM 10455 C C . LYS B 2 370 ? 211.97300 199.58500 169.67200 1.000 116.55976 370 LYS B C 1
ATOM 10456 O O . LYS B 2 370 ? 211.36700 200.56500 169.22700 1.000 116.55976 370 LYS B O 1
ATOM 10462 N N . TYR B 2 371 ? 213.17300 199.23000 169.21900 1.000 113.99804 371 TYR B N 1
ATOM 10463 C CA . TYR B 2 371 ? 213.81400 199.99600 168.15500 1.000 113.99804 371 TYR B CA 1
ATOM 10464 C C . TYR B 2 371 ? 213.00400 199.92900 166.86500 1.000 113.99804 371 TYR B C 1
ATOM 10465 O O . TYR B 2 371 ? 212.75000 200.95400 166.21600 1.000 113.99804 371 TYR B O 1
ATOM 10474 N N . VAL B 2 372 ? 212.58800 198.72200 166.47900 1.000 108.65086 372 VAL B N 1
ATOM 10475 C CA . VAL B 2 372 ? 211.86600 198.55900 165.22100 1.000 108.65086 372 VAL B CA 1
ATOM 10476 C C . VAL B 2 372 ? 210.52000 199.26900 165.26400 1.000 108.65086 372 VAL B C 1
ATOM 10477 O O . VAL B 2 372 ? 210.08900 199.85000 164.26200 1.000 108.65086 372 VAL B O 1
ATOM 10481 N N . THR B 2 373 ? 209.83900 199.25600 166.41400 1.000 111.72227 373 THR B N 1
ATOM 10482 C CA . THR B 2 373 ? 208.59000 200.00500 166.50000 1.000 111.72227 373 THR B CA 1
ATOM 10483 C C . THR B 2 373 ? 208.84600 201.50100 166.62600 1.000 111.72227 373 THR B C 1
ATOM 10484 O O . THR B 2 373 ? 207.94400 202.30500 166.37100 1.000 111.72227 373 THR B O 1
ATOM 10488 N N . THR B 2 374 ? 210.05800 201.89300 167.02400 1.000 110.43744 374 THR B N 1
ATOM 10489 C CA . THR B 2 374 ? 210.43100 203.30000 166.94500 1.000 110.43744 374 THR B CA 1
ATOM 10490 C C . THR B 2 374 ? 210.57300 203.74700 165.49900 1.000 110.43744 374 THR B C 1
ATOM 10491 O O . THR B 2 374 ? 210.19000 204.87100 165.15500 1.000 110.43744 374 THR B O 1
ATOM 10495 N N . LEU B 2 375 ? 211.10800 202.87900 164.63700 1.000 107.80412 375 LEU B N 1
ATOM 10496 C CA . LEU B 2 375 ? 211.27800 203.25100 163.23400 1.000 107.80412 375 LEU B CA 1
ATOM 10497 C C . LEU B 2 375 ? 209.93800 203.39000 162.51800 1.000 107.80412 375 LEU B C 1
ATOM 10498 O O . LEU B 2 375 ? 209.76600 204.28600 161.68500 1.000 107.80412 375 LEU B O 1
ATOM 10503 N N . THR B 2 376 ? 208.98400 202.51200 162.81800 1.000 109.72657 376 THR B N 1
ATOM 10504 C CA . THR B 2 376 ? 207.68000 202.52600 162.15400 1.000 109.72657 376 THR B CA 1
ATOM 10505 C C . THR B 2 376 ? 206.66800 203.28100 163.01300 1.000 109.72657 376 THR B C 1
ATOM 10506 O O . THR B 2 376 ? 205.71000 202.72500 163.54700 1.000 109.72657 376 THR B O 1
ATOM 10510 N N . LYS B 2 377 ? 206.89900 204.58100 163.13200 1.000 115.60812 377 LYS B N 1
ATOM 10511 C CA . LYS B 2 377 ? 206.06400 205.44900 163.94400 1.000 115.60812 377 LYS B CA 1
ATOM 10512 C C . LYS B 2 377 ? 205.07700 206.21200 163.06800 1.000 115.60812 377 LYS B C 1
ATOM 10513 O O . LYS B 2 377 ? 205.17900 206.22300 161.83900 1.000 115.60812 377 LYS B O 1
ATOM 10519 N N . ALA B 2 378 ? 204.10500 206.84200 163.72700 1.000 121.41556 378 ALA B N 1
ATOM 10520 C CA . ALA B 2 378 ? 203.10900 207.72200 163.12300 1.000 121.41556 378 ALA B CA 1
ATOM 10521 C C . ALA B 2 378 ? 202.24100 207.02500 162.08500 1.000 121.41556 378 ALA B C 1
ATOM 10522 O O . ALA B 2 378 ? 201.59800 207.70300 161.27400 1.000 121.41556 378 ALA B O 1
ATOM 10524 N N . ASP B 2 379 ? 202.21000 205.69300 162.07100 1.000 119.54164 379 ASP B N 1
ATOM 10525 C CA . ASP B 2 379 ? 201.31800 204.96200 161.18200 1.000 119.54164 379 ASP B CA 1
ATOM 10526 C C . ASP B 2 379 ? 200.21100 204.22200 161.91800 1.000 119.54164 379 ASP B C 1
ATOM 10527 O O . ASP B 2 379 ? 199.13400 204.02700 161.34500 1.000 119.54164 379 ASP B O 1
ATOM 10532 N N . SER B 2 380 ? 200.45300 203.80000 163.15600 1.000 121.33451 380 SER B N 1
ATOM 10533 C CA . SER B 2 380 ? 199.44300 203.26200 164.06400 1.000 121.33451 380 SER B CA 1
ATOM 10534 C C . SER B 2 380 ? 198.75600 202.00600 163.53700 1.000 121.33451 380 SER B C 1
ATOM 10535 O O . SER B 2 380 ? 197.73800 201.58400 164.09900 1.000 121.33451 380 SER B O 1
ATOM 10538 N N . ASP B 2 381 ? 199.26900 201.39800 162.47600 1.000 119.70521 381 ASP B N 1
ATOM 10539 C CA . ASP B 2 381 ? 198.72000 200.13900 161.98700 1.000 119.70521 381 ASP B CA 1
ATOM 10540 C C . ASP B 2 381 ? 199.75500 199.03200 161.89500 1.000 119.70521 381 ASP B C 1
ATOM 10541 O O . ASP B 2 381 ? 199.46300 197.89100 162.25900 1.000 119.70521 381 ASP B O 1
ATOM 10546 N N . ILE B 2 382 ? 200.96200 199.33700 161.42000 1.000 114.57717 382 ILE B N 1
ATOM 10547 C CA . ILE B 2 382 ? 202.00400 198.32100 161.34800 1.000 114.57717 382 ILE B CA 1
ATOM 10548 C C . ILE B 2 382 ? 202.58600 198.05400 162.73200 1.000 114.57717 382 ILE B C 1
ATOM 10549 O O . ILE B 2 382 ? 203.04600 196.94000 163.01300 1.000 114.57717 382 ILE B O 1
ATOM 10554 N N . THR B 2 383 ? 202.56100 199.05700 163.61400 1.000 116.61506 383 THR B N 1
ATOM 10555 C CA . THR B 2 383 ? 203.10500 198.89400 164.95900 1.000 116.61506 383 THR B CA 1
ATOM 10556 C C . THR B 2 383 ? 202.46000 197.72000 165.68100 1.000 116.61506 383 THR B C 1
ATOM 10557 O O . THR B 2 383 ? 203.12200 197.01300 166.45000 1.000 116.61506 383 THR B O 1
ATOM 10561 N N . TYR B 2 384 ? 201.16500 197.50400 165.45100 1.000 119.23544 384 TYR B N 1
ATOM 10562 C CA . TYR B 2 384 ? 200.48600 196.35900 166.04500 1.000 119.23544 384 TYR B CA 1
ATOM 10563 C C . TYR B 2 384 ? 201.16600 195.05600 165.64600 1.000 119.23544 384 TYR B C 1
ATOM 10564 O O . TYR B 2 384 ? 201.49500 194.22600 166.50000 1.000 119.23544 384 TYR B O 1
ATOM 10573 N N . PHE B 2 385 ? 201.39800 194.86400 164.34600 1.000 116.91015 385 PHE B N 1
ATOM 10574 C CA . PHE B 2 385 ? 202.04300 193.64300 163.88100 1.000 116.91015 385 PHE B CA 1
ATOM 10575 C C . PHE B 2 385 ? 203.51500 193.58900 164.25400 1.000 116.91015 385 PHE B C 1
ATOM 10576 O O . PHE B 2 385 ? 204.10700 192.50700 164.23000 1.000 116.91015 385 PHE B O 1
ATOM 10584 N N . VAL B 2 386 ? 204.12100 194.72500 164.59300 1.000 116.33742 386 VAL B N 1
ATOM 10585 C CA . VAL B 2 386 ? 205.51400 194.70300 165.02600 1.000 116.33742 386 VAL B CA 1
ATOM 10586 C C . VAL B 2 386 ? 205.61900 194.26900 166.48300 1.000 116.33742 386 VAL B C 1
ATOM 10587 O O . VAL B 2 386 ? 206.54200 193.54000 166.86100 1.000 116.33742 386 VAL B O 1
ATOM 10591 N N . LYS B 2 387 ? 204.67700 194.70300 167.32400 1.000 119.19233 387 LYS B N 1
ATOM 10592 C CA . LYS B 2 387 ? 204.70400 194.31900 168.73100 1.000 119.19233 387 LYS B CA 1
ATOM 10593 C C . LYS B 2 387 ? 204.36300 192.85000 168.94400 1.000 119.19233 387 LYS B C 1
ATOM 10594 O O . LYS B 2 387 ? 204.65000 192.31300 170.01800 1.000 119.19233 387 LYS B O 1
ATOM 10600 N N . GLN B 2 388 ? 203.76100 192.19200 167.95400 1.000 123.72198 388 GLN B N 1
ATOM 10601 C CA . GLN B 2 388 ? 203.34100 190.80200 168.06400 1.000 123.72198 388 GLN B CA 1
ATOM 10602 C C . GLN B 2 388 ? 204.37400 189.82700 167.51100 1.000 123.72198 388 GLN B C 1
ATOM 10603 O O . GLN B 2 388 ? 204.00700 188.72200 167.09500 1.000 123.72198 388 GLN B O 1
ATOM 10609 N N . LEU B 2 389 ? 205.65300 190.20300 167.49500 1.000 121.56901 389 LEU B N 1
ATOM 10610 C CA . LEU B 2 389 ? 206.64300 189.39500 166.79000 1.000 121.56901 389 LEU B CA 1
ATOM 10611 C C . LEU B 2 389 ? 207.15500 188.24400 167.65100 1.000 121.56901 389 LEU B C 1
ATOM 10612 O O . LEU B 2 389 ? 207.13500 187.08800 167.21800 1.000 121.56901 389 LEU B O 1
ATOM 10617 N N . ASP B 2 390 ? 207.62500 188.53600 168.86700 1.000 124.60475 390 ASP B N 1
ATOM 10618 C CA . ASP B 2 390 ? 207.94100 187.46900 169.81500 1.000 124.60475 390 ASP B CA 1
ATOM 10619 C C . ASP B 2 390 ? 208.99300 186.50600 169.27300 1.000 124.60475 390 ASP B C 1
ATOM 10620 O O . ASP B 2 390 ? 208.64800 185.40400 168.83600 1.000 124.60475 390 ASP B O 1
ATOM 10625 N N . ASP B 2 391 ? 210.25600 186.94500 169.24100 1.000 124.44211 391 ASP B N 1
ATOM 10626 C CA . ASP B 2 391 ? 211.38300 186.15700 168.73800 1.000 124.44211 391 ASP B CA 1
ATOM 10627 C C . ASP B 2 391 ? 211.23200 184.67600 169.06800 1.000 124.44211 391 ASP B C 1
ATOM 10628 O O . ASP B 2 391 ? 210.80300 184.31300 170.16600 1.000 124.44211 391 ASP B O 1
ATOM 10633 N N . GLU B 2 392 ? 211.61000 183.81300 168.12300 1.000 120.65368 392 GLU B N 1
ATOM 10634 C CA . GLU B 2 392 ? 212.60100 184.12500 167.08900 1.000 120.65368 392 GLU B CA 1
ATOM 10635 C C . GLU B 2 392 ? 212.11400 184.59900 165.72000 1.000 120.65368 392 GLU B C 1
ATOM 10636 O O . GLU B 2 392 ? 212.78800 184.36100 164.72200 1.000 120.65368 392 GLU B O 1
ATOM 10642 N N . GLU B 2 393 ? 210.96300 185.26500 165.64400 1.000 120.50672 393 GLU B N 1
ATOM 10643 C CA . GLU B 2 393 ? 210.67200 186.00100 164.42000 1.000 120.50672 393 GLU B CA 1
ATOM 10644 C C . GLU B 2 393 ? 211.36200 187.36200 164.40000 1.000 120.50672 393 GLU B C 1
ATOM 10645 O O . GLU B 2 393 ? 211.24500 188.09000 163.40900 1.000 120.50672 393 GLU B O 1
ATOM 10651 N N . ILE B 2 394 ? 212.06400 187.72000 165.47200 1.000 116.56295 394 ILE B N 1
ATOM 10652 C CA . ILE B 2 394 ? 212.97200 188.86000 165.47400 1.000 116.56295 394 ILE B CA 1
ATOM 10653 C C . ILE B 2 394 ? 214.41900 188.41800 165.29500 1.000 116.56295 394 ILE B C 1
ATOM 10654 O O . ILE B 2 394 ? 215.20100 189.09800 164.63100 1.000 116.56295 394 ILE B O 1
ATOM 10659 N N . GLU B 2 395 ? 214.78800 187.28300 165.88800 1.000 117.83050 395 GLU B N 1
ATOM 10660 C CA . GLU B 2 395 ? 216.12900 186.74300 165.70000 1.000 117.83050 395 GLU B CA 1
ATOM 10661 C C . GLU B 2 395 ? 216.40100 186.45700 164.22900 1.000 117.83050 395 GLU B C 1
ATOM 10662 O O . GLU B 2 395 ? 217.49700 186.72600 163.72100 1.000 117.83050 395 GLU B O 1
ATOM 10668 N N . ARG B 2 396 ? 215.40900 185.90800 163.52700 1.000 111.63643 396 ARG B N 1
ATOM 10669 C CA . ARG B 2 396 ? 215.59300 185.60600 162.11400 1.000 111.63643 396 ARG B CA 1
ATOM 10670 C C . ARG B 2 396 ? 215.81000 186.87400 161.30100 1.000 111.63643 396 ARG B C 1
ATOM 10671 O O . ARG B 2 396 ? 216.64900 186.89700 160.39600 1.000 111.63643 396 ARG B O 1
ATOM 10679 N N . PHE B 2 397 ? 215.06400 187.93900 161.60400 1.000 104.38277 397 PHE B N 1
ATOM 10680 C CA . PHE B 2 397 ? 215.32000 189.21900 160.95300 1.000 104.38277 397 PHE B CA 1
ATOM 10681 C C . PHE B 2 397 ? 216.72100 189.72500 161.25200 1.000 104.38277 397 PHE B C 1
ATOM 10682 O O . PHE B 2 397 ? 217.44800 190.14000 160.34500 1.000 104.38277 397 PHE B O 1
ATOM 10690 N N . LEU B 2 398 ? 217.10600 189.73400 162.52600 1.000 105.05328 398 LEU B N 1
ATOM 10691 C CA . LEU B 2 398 ? 218.40200 190.29100 162.89200 1.000 105.05328 398 LEU B CA 1
ATOM 10692 C C . LEU B 2 398 ? 219.55300 189.48000 162.32100 1.000 105.05328 398 LEU B C 1
ATOM 10693 O O . LEU B 2 398 ? 220.66300 190.00500 162.19800 1.000 105.05328 398 LEU B O 1
ATOM 10698 N N . ILE B 2 399 ? 219.31500 188.22000 161.97000 1.000 105.82207 399 ILE B N 1
ATOM 10699 C CA . ILE B 2 399 ? 220.34400 187.41400 161.32100 1.000 105.82207 399 ILE B CA 1
ATOM 10700 C C . ILE B 2 399 ? 220.33800 187.60800 159.80800 1.000 105.82207 399 ILE B C 1
ATOM 10701 O O . ILE B 2 399 ? 221.39800 187.73700 159.19000 1.000 105.82207 399 ILE B O 1
ATOM 10706 N N . ASP B 2 400 ? 219.15900 187.63200 159.18400 1.000 103.08276 400 ASP B N 1
ATOM 10707 C CA . ASP B 2 400 ? 219.09500 187.77900 157.73500 1.000 103.08276 400 ASP B CA 1
ATOM 10708 C C . ASP B 2 400 ? 219.55700 189.16200 157.29900 1.000 103.08276 400 ASP B C 1
ATOM 10709 O O . ASP B 2 400 ? 220.20500 189.30600 156.25700 1.000 103.08276 400 ASP B O 1
ATOM 10714 N N . LEU B 2 401 ? 219.23300 190.19200 158.08200 1.000 100.99613 401 LEU B N 1
ATOM 10715 C CA . LEU B 2 401 ? 219.70100 191.53700 157.77300 1.000 100.99613 401 LEU B CA 1
ATOM 10716 C C . LEU B 2 401 ? 221.21300 191.63900 157.89200 1.000 100.99613 401 LEU B C 1
ATOM 10717 O O . LEU B 2 401 ? 221.84200 192.40200 157.15100 1.000 100.99613 401 LEU B O 1
ATOM 10722 N N . ASN B 2 402 ? 221.81400 190.88400 158.80800 1.000 103.31948 402 ASN B N 1
ATOM 10723 C CA . ASN B 2 402 ? 223.26600 190.86200 158.89400 1.000 103.31948 402 ASN B CA 1
ATOM 10724 C C . ASN B 2 402 ? 223.88100 190.06900 157.75200 1.000 103.31948 402 ASN B C 1
ATOM 10725 O O . ASN B 2 402 ? 224.97100 190.40800 157.28300 1.000 103.31948 402 ASN B O 1
ATOM 10730 N N . PHE B 2 403 ? 223.20000 189.01800 157.29600 1.000 99.44954 403 PHE B N 1
ATOM 10731 C CA . PHE B 2 403 ? 223.71500 188.24200 156.17300 1.000 99.44954 403 PHE B CA 1
ATOM 10732 C C . PHE B 2 403 ? 223.59300 189.00500 154.86200 1.000 99.44954 403 PHE B C 1
ATOM 10733 O O . PHE B 2 403 ? 224.37800 188.77300 153.94100 1.000 99.44954 403 PHE B O 1
ATOM 10741 N N . PHE B 2 404 ? 222.61400 189.89900 154.74200 1.000 95.17687 404 PHE B N 1
ATOM 10742 C CA . PHE B 2 404 ? 222.46300 190.63100 153.48900 1.000 95.17687 404 PHE B CA 1
ATOM 10743 C C . PHE B 2 404 ? 223.55300 191.68400 153.33900 1.000 95.17687 404 PHE B C 1
ATOM 10744 O O . PHE B 2 404 ? 224.13200 191.84100 152.26000 1.000 95.17687 404 PHE B O 1
ATOM 10752 N N . LEU B 2 405 ? 223.86300 192.39900 154.41600 1.000 97.06839 405 LEU B N 1
ATOM 10753 C CA . LEU B 2 405 ? 224.82000 193.49700 154.35500 1.000 97.06839 405 LEU B CA 1
ATOM 10754 C C . LEU B 2 405 ? 226.25100 193.00100 154.18000 1.000 97.06839 405 LEU B C 1
ATOM 10755 O O . LEU B 2 405 ? 227.19800 193.78700 154.25500 1.000 97.06839 405 LEU B O 1
ATOM 10760 N N . TYR B 2 406 ? 226.41800 191.70000 153.95800 1.000 106.38382 406 TYR B N 1
ATOM 10761 C CA . TYR B 2 406 ? 227.72800 191.09400 153.76400 1.000 106.38382 406 TYR B CA 1
ATOM 10762 C C . TYR B 2 406 ? 227.54300 189.89800 152.84300 1.000 106.38382 406 TYR B C 1
ATOM 10763 O O . TYR B 2 406 ? 226.79900 188.97700 153.18100 1.000 106.38382 406 TYR B O 1
ATOM 10772 N N . ASN B 2 407 ? 228.24100 189.90000 151.71000 1.000 106.12532 407 ASN B N 1
ATOM 10773 C CA . ASN B 2 407 ? 228.10500 189.03400 150.54000 1.000 106.12532 407 ASN B CA 1
ATOM 10774 C C . ASN B 2 407 ? 226.97300 189.47500 149.61500 1.000 106.12532 407 ASN B C 1
ATOM 10775 O O . ASN B 2 407 ? 226.82100 188.88800 148.54500 1.000 106.12532 407 ASN B O 1
ATOM 10780 N N . GLY B 2 408 ? 226.18500 190.48600 149.97200 1.000 100.51423 408 GLY B N 1
ATOM 10781 C CA . GLY B 2 408 ? 225.16900 191.00300 149.07100 1.000 100.51423 408 GLY B CA 1
ATOM 10782 C C . GLY B 2 408 ? 224.11200 190.01600 148.62200 1.000 100.51423 408 GLY B C 1
ATOM 10783 O O . GLY B 2 408 ? 223.39200 190.29500 147.66300 1.000 100.51423 408 GLY B O 1
ATOM 10784 N N . PHE B 2 409 ? 224.00200 188.86700 149.27600 1.000 97.68243 409 PHE B N 1
ATOM 10785 C CA . PHE B 2 409 ? 223.00200 187.86600 148.92900 1.000 97.68243 409 PHE B CA 1
ATOM 10786 C C . PHE B 2 409 ? 221.75800 188.08000 149.79300 1.000 97.68243 409 PHE B C 1
ATOM 10787 O O . PHE B 2 409 ? 221.62400 189.10900 150.45700 1.000 97.68243 409 PHE B O 1
ATOM 10795 N N . LEU B 2 410 ? 220.83500 187.11700 149.80400 1.000 90.35976 410 LEU B N 1
ATOM 10796 C CA . LEU B 2 410 ? 219.61800 187.23800 150.59300 1.000 90.35976 410 LEU B CA 1
ATOM 10797 C C . LEU B 2 410 ? 219.40800 186.13900 151.62400 1.000 90.35976 410 LEU B C 1
ATOM 10798 O O . LEU B 2 410 ? 218.40600 186.19100 152.34600 1.000 90.35976 410 LEU B O 1
ATOM 10803 N N . ARG B 2 411 ? 220.30100 185.15400 151.72200 1.000 99.02930 411 ARG B N 1
ATOM 10804 C CA . ARG B 2 411 ? 220.17100 184.07500 152.70400 1.000 99.02930 411 ARG B CA 1
ATOM 10805 C C . ARG B 2 411 ? 218.85000 183.32300 152.50100 1.000 99.02930 411 ARG B C 1
ATOM 10806 O O . ARG B 2 411 ? 217.91100 183.40200 153.29400 1.000 99.02930 411 ARG B O 1
ATOM 10814 N N . ILE B 2 412 ? 218.78300 182.63300 151.36900 1.000 101.29704 412 ILE B N 1
ATOM 10815 C CA . ILE B 2 412 ? 217.60100 181.84900 151.03100 1.000 101.29704 412 ILE B CA 1
ATOM 10816 C C . ILE B 2 412 ? 217.69800 180.48600 151.70100 1.000 101.29704 412 ILE B C 1
ATOM 10817 O O . ILE B 2 412 ? 218.71000 179.78700 151.57500 1.000 101.29704 412 ILE B O 1
ATOM 10822 N N . THR B 2 413 ? 216.63900 180.10400 152.41700 1.000 109.33105 413 THR B N 1
ATOM 10823 C CA . THR B 2 413 ? 216.54600 178.78300 153.02700 1.000 109.33105 413 THR B CA 1
ATOM 10824 C C . THR B 2 413 ? 215.23000 178.09500 152.67900 1.000 109.33105 413 THR B C 1
ATOM 10825 O O . THR B 2 413 ? 214.84000 177.13400 153.34900 1.000 109.33105 413 THR B O 1
ATOM 10829 N N . GLU B 2 414 ? 214.55100 178.55800 151.63400 1.000 113.57572 414 GLU B N 1
ATOM 10830 C CA . GLU B 2 414 ? 213.30500 177.96700 151.16800 1.000 113.57572 414 GLU B CA 1
ATOM 10831 C C . GLU B 2 414 ? 213.63200 176.71700 150.34700 1.000 113.57572 414 GLU B C 1
ATOM 10832 O O . GLU B 2 414 ? 214.74600 176.19100 150.41700 1.000 113.57572 414 GLU B O 1
ATOM 10838 N N . ASP B 2 415 ? 212.66600 176.21500 149.58000 1.000 114.45277 415 ASP B N 1
ATOM 10839 C CA . ASP B 2 415 ? 212.87600 175.01300 148.78200 1.000 114.45277 415 ASP B CA 1
ATOM 10840 C C . ASP B 2 415 ? 213.96000 175.24800 147.73900 1.000 114.45277 415 ASP B C 1
ATOM 10841 O O . ASP B 2 415 ? 213.73500 175.95300 146.75200 1.000 114.45277 415 ASP B O 1
ATOM 10846 N N . LYS B 2 416 ? 215.13300 174.65300 147.93800 1.000 111.79169 416 LYS B N 1
ATOM 10847 C CA . LYS B 2 416 ? 216.28900 174.94600 147.09100 1.000 111.79169 416 LYS B CA 1
ATOM 10848 C C . LYS B 2 416 ? 216.29300 174.11200 145.81400 1.000 111.79169 416 LYS B C 1
ATOM 10849 O O . LYS B 2 416 ? 217.29600 173.50800 145.43900 1.000 111.79169 416 LYS B O 1
ATOM 10855 N N . HIS B 2 417 ? 215.15300 174.07900 145.13000 1.000 111.73098 417 HIS B N 1
ATOM 10856 C CA . HIS B 2 417 ? 215.11000 173.65000 143.74000 1.000 111.73098 417 HIS B CA 1
ATOM 10857 C C . HIS B 2 417 ? 214.21900 174.53200 142.88400 1.000 111.73098 417 HIS B C 1
ATOM 10858 O O . HIS B 2 417 ? 214.21400 174.36400 141.66100 1.000 111.73098 417 HIS B O 1
ATOM 10865 N N . LEU B 2 418 ? 213.47500 175.46200 143.47700 1.000 105.52836 418 LEU B N 1
ATOM 10866 C CA . LEU B 2 418 ? 212.65500 176.41800 142.75000 1.000 105.52836 418 LEU B CA 1
ATOM 10867 C C . LEU B 2 418 ? 213.33300 177.77300 142.59700 1.000 105.52836 418 LEU B C 1
ATOM 10868 O O . LEU B 2 418 ? 212.66800 178.74700 142.22800 1.000 105.52836 418 LEU B O 1
ATOM 10873 N N . ILE B 2 419 ? 214.63100 177.85700 142.87600 1.000 100.73025 419 ILE B N 1
ATOM 10874 C CA . ILE B 2 419 ? 215.40700 179.08500 142.74600 1.000 100.73025 419 ILE B CA 1
ATOM 10875 C C . ILE B 2 419 ? 216.56600 178.81000 141.80000 1.000 100.73025 419 ILE B C 1
ATOM 10876 O O . ILE B 2 419 ? 217.21300 177.76200 141.89700 1.000 100.73025 419 ILE B O 1
ATOM 10881 N N . ASN B 2 420 ? 216.81700 179.73600 140.86800 1.000 98.58712 420 ASN B N 1
ATOM 10882 C CA . ASN B 2 420 ? 217.86200 179.55300 139.85500 1.000 98.58712 420 ASN B CA 1
ATOM 10883 C C . ASN B 2 420 ? 218.75900 180.78700 139.79500 1.000 98.58712 420 ASN B C 1
ATOM 10884 O O . ASN B 2 420 ? 218.62000 181.62000 138.89700 1.000 98.58712 420 ASN B O 1
ATOM 10889 N N . ALA B 2 421 ? 219.70600 180.87600 140.73100 1.000 95.08422 421 ALA B N 1
ATOM 10890 C CA . ALA B 2 421 ? 220.79100 181.85500 140.70700 1.000 95.08422 421 ALA B CA 1
ATOM 10891 C C . ALA B 2 421 ? 220.33300 183.26900 140.36100 1.000 95.08422 421 ALA B C 1
ATOM 10892 O O . ALA B 2 421 ? 221.14100 184.09200 139.92200 1.000 95.08422 421 ALA B O 1
ATOM 10894 N N . ASP B 2 422 ? 219.06000 183.56100 140.55000 1.000 94.02621 422 ASP B N 1
ATOM 10895 C CA . ASP B 2 422 ? 218.48500 184.86600 140.24500 1.000 94.02621 422 ASP B CA 1
ATOM 10896 C C . ASP B 2 422 ? 217.65500 185.41100 141.39100 1.000 94.02621 422 ASP B C 1
ATOM 10897 O O . ASP B 2 422 ? 217.60200 186.62700 141.58100 1.000 94.02621 422 ASP B O 1
ATOM 10902 N N . ASP B 2 423 ? 217.00400 184.54600 142.15800 1.000 92.11214 423 ASP B N 1
ATOM 10903 C CA . ASP B 2 423 ? 216.17000 184.99100 143.26900 1.000 92.11214 423 ASP B CA 1
ATOM 10904 C C . ASP B 2 423 ? 217.01200 185.26800 144.50900 1.000 92.11214 423 ASP B C 1
ATOM 10905 O O . ASP B 2 423 ? 216.65500 184.92900 145.63300 1.000 92.11214 423 ASP B O 1
ATOM 10910 N N . VAL B 2 424 ? 218.15000 185.92400 144.29200 1.000 85.90920 424 VAL B N 1
ATOM 10911 C CA . VAL B 2 424 ? 219.06000 186.29000 145.37200 1.000 85.90920 424 VAL B CA 1
ATOM 10912 C C . VAL B 2 424 ? 219.47000 187.75000 145.33500 1.000 85.90920 424 VAL B C 1
ATOM 10913 O O . VAL B 2 424 ? 219.99300 188.26300 146.33900 1.000 85.90920 424 VAL B O 1
ATOM 10917 N N . SER B 2 425 ? 219.27400 188.46300 144.23200 1.000 81.55414 425 SER B N 1
ATOM 10918 C CA . SER B 2 425 ? 219.64700 189.86300 144.17500 1.000 81.55414 425 SER B CA 1
ATOM 10919 C C . SER B 2 425 ? 218.63500 190.70600 144.94600 1.000 81.55414 425 SER B C 1
ATOM 10920 O O . SER B 2 425 ? 217.44600 190.38500 144.98000 1.000 81.55414 425 SER B O 1
ATOM 10923 N N . PRO B 2 426 ? 219.07800 191.80000 145.56400 1.000 79.82083 426 PRO B N 1
ATOM 10924 C CA . PRO B 2 426 ? 218.16400 192.61500 146.37300 1.000 79.82083 426 PRO B CA 1
ATOM 10925 C C . PRO B 2 426 ? 217.20500 193.40500 145.49300 1.000 79.82083 426 PRO B C 1
ATOM 10926 O O . PRO B 2 426 ? 217.62600 194.13200 144.59100 1.000 79.82083 426 PRO B O 1
ATOM 10930 N N . SER B 2 427 ? 215.91400 193.26500 145.76900 1.000 69.47833 427 SER B N 1
ATOM 10931 C CA . SER B 2 427 ? 214.87800 194.03000 145.09300 1.000 69.47833 427 SER B CA 1
ATOM 10932 C C . SER B 2 427 ? 213.58900 193.85500 145.87700 1.000 69.47833 427 SER B C 1
ATOM 10933 O O . SER B 2 427 ? 213.47900 192.96600 146.72300 1.000 69.47833 427 SER B O 1
ATOM 10936 N N . TYR B 2 428 ? 212.61300 194.71400 145.58900 1.000 70.05193 428 TYR B N 1
ATOM 10937 C CA . TYR B 2 428 ? 211.37800 194.71100 146.36400 1.000 70.05193 428 TYR B CA 1
ATOM 10938 C C . TYR B 2 428 ? 210.54600 193.45300 146.16400 1.000 70.05193 428 TYR B C 1
ATOM 10939 O O . TYR B 2 428 ? 209.62800 193.21600 146.95300 1.000 70.05193 428 TYR B O 1
ATOM 10948 N N . ILE B 2 429 ? 210.83300 192.64900 145.14700 1.000 65.60346 429 ILE B N 1
ATOM 10949 C CA . ILE B 2 429 ? 210.09000 191.42200 144.89400 1.000 65.60346 429 ILE B CA 1
ATOM 10950 C C . ILE B 2 429 ? 210.79100 190.20800 145.48700 1.000 65.60346 429 ILE B C 1
ATOM 10951 O O . ILE B 2 429 ? 210.14000 189.33700 146.06200 1.000 65.60346 429 ILE B O 1
ATOM 10956 N N . ASN B 2 430 ? 212.11500 190.13600 145.37700 1.000 70.40810 430 ASN B N 1
ATOM 10957 C CA . ASN B 2 430 ? 212.85400 189.06400 146.03200 1.000 70.40810 430 ASN B CA 1
ATOM 10958 C C . ASN B 2 430 ? 212.89300 189.21600 147.54300 1.000 70.40810 430 ASN B C 1
ATOM 10959 O O . ASN B 2 430 ? 213.48400 188.36700 148.21500 1.000 70.40810 430 ASN B O 1
ATOM 10964 N N . LEU B 2 431 ? 212.29800 190.27500 148.09000 1.000 70.84506 431 LEU B N 1
ATOM 10965 C CA . LEU B 2 431 ? 212.12800 190.42500 149.52800 1.000 70.84506 431 LEU B CA 1
ATOM 10966 C C . LEU B 2 431 ? 210.72600 190.03700 149.97900 1.000 70.84506 431 LEU B C 1
ATOM 10967 O O . LEU B 2 431 ? 210.51900 189.73100 151.15600 1.000 70.84506 431 LEU B O 1
ATOM 10972 N N . TYR B 2 432 ? 209.75200 190.05100 149.07300 1.000 73.78288 432 TYR B N 1
ATOM 10973 C CA . TYR B 2 432 ? 208.41600 189.53200 149.35700 1.000 73.78288 432 TYR B CA 1
ATOM 10974 C C . TYR B 2 432 ? 208.28600 188.07900 148.93400 1.000 73.78288 432 TYR B C 1
ATOM 10975 O O . TYR B 2 432 ? 207.19600 187.50800 148.91100 1.000 73.78288 432 TYR B O 1
ATOM 10984 N N . ARG B 2 433 ? 209.40000 187.44600 148.63300 1.000 72.28555 433 ARG B N 1
ATOM 10985 C CA . ARG B 2 433 ? 209.39100 186.03500 148.28200 1.000 72.28555 433 ARG B CA 1
ATOM 10986 C C . ARG B 2 433 ? 210.37600 185.24200 149.12000 1.000 72.28555 433 ARG B C 1
ATOM 10987 O O . ARG B 2 433 ? 210.45800 184.02500 148.95300 1.000 72.28555 433 ARG B O 1
ATOM 10995 N N . SER B 2 434 ? 211.12800 185.88700 150.00600 1.000 78.01966 434 SER B N 1
ATOM 10996 C CA . SER B 2 434 ? 212.00400 185.20600 150.94400 1.000 78.01966 434 SER B CA 1
ATOM 10997 C C . SER B 2 434 ? 211.51400 185.36600 152.37200 1.000 78.01966 434 SER B C 1
ATOM 10998 O O . SER B 2 434 ? 212.29300 185.17300 153.31000 1.000 78.01966 434 SER B O 1
ATOM 11001 N N . ASN B 2 435 ? 210.24700 185.72900 152.55500 1.000 80.52816 435 ASN B N 1
ATOM 11002 C CA . ASN B 2 435 ? 209.60000 185.92000 153.84600 1.000 80.52816 435 ASN B CA 1
ATOM 11003 C C . ASN B 2 435 ? 210.21300 187.05300 154.65400 1.000 80.52816 435 ASN B C 1
ATOM 11004 O O . ASN B 2 435 ? 209.96500 187.14500 155.86000 1.000 80.52816 435 ASN B O 1
ATOM 11009 N N . ASN B 2 436 ? 211.00700 187.91800 154.03100 1.000 78.19787 436 ASN B N 1
ATOM 11010 C CA . ASN B 2 436 ? 211.53900 189.10000 154.70400 1.000 78.19787 436 ASN B CA 1
ATOM 11011 C C . ASN B 2 436 ? 210.48500 190.19500 154.62400 1.000 78.19787 436 ASN B C 1
ATOM 11012 O O . ASN B 2 436 ? 210.40300 190.92100 153.63300 1.000 78.19787 436 ASN B O 1
ATOM 11017 N N . ILE B 2 437 ? 209.67200 190.32500 155.67100 1.000 80.69944 437 ILE B N 1
ATOM 11018 C CA . ILE B 2 437 ? 208.51900 191.20700 155.62900 1.000 80.69944 437 ILE B CA 1
ATOM 11019 C C . ILE B 2 437 ? 208.65500 192.40700 156.56300 1.000 80.69944 437 ILE B C 1
ATOM 11020 O O . ILE B 2 437 ? 208.15000 193.48700 156.23700 1.000 80.69944 437 ILE B O 1
ATOM 11025 N N . VAL B 2 438 ? 209.34900 192.27100 157.69200 1.000 84.94020 438 VAL B N 1
ATOM 11026 C CA . VAL B 2 438 ? 209.55600 193.43000 158.55500 1.000 84.94020 438 VAL B CA 1
ATOM 11027 C C . VAL B 2 438 ? 210.49100 194.43100 157.88400 1.000 84.94020 438 VAL B C 1
ATOM 11028 O O . VAL B 2 438 ? 210.36100 195.65000 158.07100 1.000 84.94020 438 VAL B O 1
ATOM 11032 N N . ALA B 2 439 ? 211.43700 193.93700 157.08100 1.000 84.48004 439 ALA B N 1
ATOM 11033 C CA . ALA B 2 439 ? 212.26300 194.82800 156.27600 1.000 84.48004 439 ALA B CA 1
ATOM 11034 C C . ALA B 2 439 ? 211.40000 195.71900 155.39400 1.000 84.48004 439 ALA B C 1
ATOM 11035 O O . ALA B 2 439 ? 211.66900 196.91700 155.25000 1.000 84.48004 439 ALA B O 1
ATOM 11037 N N . LEU B 2 440 ? 210.35000 195.15200 154.80200 1.000 80.18340 440 LEU B N 1
ATOM 11038 C CA . LEU B 2 440 ? 209.44800 195.95300 153.98600 1.000 80.18340 440 LEU B CA 1
ATOM 11039 C C . LEU B 2 440 ? 208.65900 196.94300 154.82700 1.000 80.18340 440 LEU B C 1
ATOM 11040 O O . LEU B 2 440 ? 208.37400 198.04800 154.36100 1.000 80.18340 440 LEU B O 1
ATOM 11045 N N . TYR B 2 441 ? 208.29300 196.57500 156.05600 1.000 86.99195 441 TYR B N 1
ATOM 11046 C CA . TYR B 2 441 ? 207.68000 197.54800 156.95500 1.000 86.99195 441 TYR B CA 1
ATOM 11047 C C . TYR B 2 441 ? 208.59100 198.75200 157.14100 1.000 86.99195 441 TYR B C 1
ATOM 11048 O O . TYR B 2 441 ? 208.15000 199.90700 157.05000 1.000 86.99195 441 TYR B O 1
ATOM 11057 N N . ILE B 2 442 ? 209.87400 198.49400 157.40000 1.000 87.25573 442 ILE B N 1
ATOM 11058 C CA . ILE B 2 442 ? 210.83700 199.57900 157.57400 1.000 87.25573 442 ILE B CA 1
ATOM 11059 C C . ILE B 2 442 ? 210.91400 200.43100 156.31300 1.000 87.25573 442 ILE B C 1
ATOM 11060 O O . ILE B 2 442 ? 210.76600 201.65800 156.36100 1.000 87.25573 442 ILE B O 1
ATOM 11065 N N . LEU B 2 443 ? 211.14000 199.79200 155.16400 1.000 86.06102 443 LEU B N 1
ATOM 11066 C CA . LEU B 2 443 ? 211.28400 200.53300 153.91400 1.000 86.06102 443 LEU B CA 1
ATOM 11067 C C . LEU B 2 443 ? 210.00200 201.24300 153.49900 1.000 86.06102 443 LEU B C 1
ATOM 11068 O O . LEU B 2 443 ? 210.05500 202.13900 152.65300 1.000 86.06102 443 LEU B O 1
ATOM 11073 N N . LYS B 2 444 ? 208.85800 200.86000 154.06000 1.000 88.46595 444 LYS B N 1
ATOM 11074 C CA . LYS B 2 444 ? 207.60600 201.53900 153.75400 1.000 88.46595 444 LYS B CA 1
ATOM 11075 C C . LYS B 2 444 ? 207.36900 202.74200 154.65400 1.000 88.46595 444 LYS B C 1
ATOM 11076 O O . LYS B 2 444 ? 206.93000 203.79300 154.17700 1.000 88.46595 444 LYS B O 1
ATOM 11082 N N . THR B 2 445 ? 207.64500 202.61200 155.95200 1.000 95.02982 445 THR B N 1
ATOM 11083 C CA . THR B 2 445 ? 207.43600 203.74200 156.85200 1.000 95.02982 445 THR B CA 1
ATOM 11084 C C . THR B 2 445 ? 208.45000 204.84600 156.58500 1.000 95.02982 445 THR B C 1
ATOM 11085 O O . THR B 2 445 ? 208.08000 206.00800 156.38400 1.000 95.02982 445 THR B O 1
ATOM 11089 N N . GLN B 2 446 ? 209.73200 204.50000 156.58000 1.000 99.94440 446 GLN B N 1
ATOM 11090 C CA . GLN B 2 446 ? 210.79900 205.44400 156.28400 1.000 99.94440 446 GLN B CA 1
ATOM 11091 C C . GLN B 2 446 ? 211.13200 205.41900 154.79700 1.000 99.94440 446 GLN B C 1
ATOM 11092 O O . GLN B 2 446 ? 211.00700 204.38900 154.13200 1.000 99.94440 446 GLN B O 1
ATOM 11098 N N . TYR B 2 447 ? 211.55900 206.57200 154.28200 1.000 101.50150 447 TYR B N 1
ATOM 11099 C CA . TYR B 2 447 ? 211.98400 206.70700 152.88800 1.000 101.50150 447 TYR B CA 1
ATOM 11100 C C . TYR B 2 447 ? 210.85600 206.35200 151.91900 1.000 101.50150 447 TYR B C 1
ATOM 11101 O O . TYR B 2 447 ? 211.02500 205.53700 151.01000 1.000 101.50150 447 TYR B O 1
ATOM 11110 N N . GLU B 2 448 ? 209.69500 206.97500 152.10800 1.000 101.73177 448 GLU B N 1
ATOM 11111 C CA . GLU B 2 448 ? 208.57100 206.70400 151.22100 1.000 101.73177 448 GLU B CA 1
ATOM 11112 C C . GLU B 2 448 ? 207.58100 207.85600 151.28300 1.000 101.73177 448 GLU B C 1
ATOM 11113 O O . GLU B 2 448 ? 207.37100 208.45600 152.34000 1.000 101.73177 448 GLU B O 1
ATOM 11119 N N . GLU B 2 449 ? 206.97300 208.14800 150.13700 1.000 102.87272 449 GLU B N 1
ATOM 11120 C CA . GLU B 2 449 ? 205.98000 209.21000 150.03100 1.000 102.87272 449 GLU B CA 1
ATOM 11121 C C . GLU B 2 449 ? 204.64200 208.76800 150.61100 1.000 102.87272 449 GLU B C 1
ATOM 11122 O O . GLU B 2 449 ? 204.52000 208.54000 151.81300 1.000 102.87272 449 GLU B O 1
ATOM 11128 N N . LYS B 2 493 ? 217.80400 216.19100 125.25600 1.000 105.02244 493 LYS B N 1
ATOM 11129 C CA . LYS B 2 493 ? 218.18000 215.73500 126.58800 1.000 105.02244 493 LYS B CA 1
ATOM 11130 C C . LYS B 2 493 ? 217.46300 216.53400 127.66600 1.000 105.02244 493 LYS B C 1
ATOM 11131 O O . LYS B 2 493 ? 218.06900 216.95500 128.64700 1.000 105.02244 493 LYS B O 1
ATOM 11137 N N . LYS B 2 494 ? 216.16400 216.74900 127.46700 1.000 106.46763 494 LYS B N 1
ATOM 11138 C CA . LYS B 2 494 ? 215.34300 217.40500 128.47800 1.000 106.46763 494 LYS B CA 1
ATOM 11139 C C . LYS B 2 494 ? 214.60100 216.37500 129.32600 1.000 106.46763 494 LYS B C 1
ATOM 11140 O O . LYS B 2 494 ? 214.75900 216.32800 130.55200 1.000 106.46763 494 LYS B O 1
ATOM 11146 N N . THR B 2 495 ? 213.80400 215.52100 128.67700 1.000 97.43290 495 THR B N 1
ATOM 11147 C CA . THR B 2 495 ? 213.09000 214.47000 129.39400 1.000 97.43290 495 THR B CA 1
ATOM 11148 C C . THR B 2 495 ? 214.05000 213.41000 129.91400 1.000 97.43290 495 THR B C 1
ATOM 11149 O O . THR B 2 495 ? 213.89700 212.92000 131.04300 1.000 97.43290 495 THR B O 1
ATOM 11153 N N . THR B 2 496 ? 215.02500 213.02400 129.08900 1.000 98.43898 496 THR B N 1
ATOM 11154 C CA . THR B 2 496 ? 216.04800 212.08300 129.52800 1.000 98.43898 496 THR B CA 1
ATOM 11155 C C . THR B 2 496 ? 216.75200 212.59500 130.77300 1.000 98.43898 496 THR B C 1
ATOM 11156 O O . THR B 2 496 ? 216.86900 211.88100 131.77600 1.000 98.43898 496 THR B O 1
ATOM 11160 N N . GLU B 2 497 ? 217.23700 213.83700 130.71900 1.000 106.53137 497 GLU B N 1
ATOM 11161 C CA . GLU B 2 497 ? 217.86000 214.44900 131.88600 1.000 106.53137 497 GLU B CA 1
ATOM 11162 C C . GLU B 2 497 ? 216.93500 214.38500 133.08900 1.000 106.53137 497 GLU B C 1
ATOM 11163 O O . GLU B 2 497 ? 217.30700 213.85400 134.14100 1.000 106.53137 497 GLU B O 1
ATOM 11169 N N . TYR B 2 498 ? 215.71500 214.90800 132.94100 1.000 103.44733 498 TYR B N 1
ATOM 11170 C CA . TYR B 2 498 ? 214.75300 214.93000 134.03500 1.000 103.44733 498 TYR B CA 1
ATOM 11171 C C . TYR B 2 498 ? 214.67300 213.57300 134.71200 1.000 103.44733 498 TYR B C 1
ATOM 11172 O O . TYR B 2 498 ? 215.14500 213.41600 135.84500 1.000 103.44733 498 TYR B O 1
ATOM 11181 N N . TYR B 2 499 ? 214.19100 212.56500 133.98200 1.000 98.74386 499 TYR B N 1
ATOM 11182 C CA . TYR B 2 499 ? 213.91400 211.28300 134.62200 1.000 98.74386 499 TYR B CA 1
ATOM 11183 C C . TYR B 2 499 ? 215.18800 210.63600 135.13900 1.000 98.74386 499 TYR B C 1
ATOM 11184 O O . TYR B 2 499 ? 215.24900 210.21700 136.30000 1.000 98.74386 499 TYR B O 1
ATOM 11193 N N . LEU B 2 500 ? 216.21200 210.52400 134.29000 1.000 105.58029 500 LEU B N 1
ATOM 11194 C CA . LEU B 2 500 ? 217.41400 209.80400 134.68600 1.000 105.58029 500 LEU B CA 1
ATOM 11195 C C . LEU B 2 500 ? 218.06300 210.45800 135.89700 1.000 105.58029 500 LEU B C 1
ATOM 11196 O O . LEU B 2 500 ? 218.19900 209.83700 136.95500 1.000 105.58029 500 LEU B O 1
ATOM 11201 N N . LYS B 2 501 ? 218.46300 211.72200 135.77100 1.000 111.37851 501 LYS B N 1
ATOM 11202 C CA . LYS B 2 501 ? 219.24500 212.32200 136.84100 1.000 111.37851 501 LYS B CA 1
ATOM 11203 C C . LYS B 2 501 ? 218.37000 212.80800 137.99300 1.000 111.37851 501 LYS B C 1
ATOM 11204 O O . LYS B 2 501 ? 218.53400 212.35700 139.13100 1.000 111.37851 501 LYS B O 1
ATOM 11210 N N . GLU B 2 502 ? 217.42300 213.71600 137.72100 1.000 118.56604 502 GLU B N 1
ATOM 11211 C CA . GLU B 2 502 ? 216.85300 214.51300 138.80300 1.000 118.56604 502 GLU B CA 1
ATOM 11212 C C . GLU B 2 502 ? 216.14400 213.68100 139.86500 1.000 118.56604 502 GLU B C 1
ATOM 11213 O O . GLU B 2 502 ? 215.74100 214.23900 140.89100 1.000 118.56604 502 GLU B O 1
ATOM 11219 N N . TYR B 2 503 ? 215.99300 212.37100 139.66200 1.000 117.06438 503 TYR B N 1
ATOM 11220 C CA . TYR B 2 503 ? 215.35300 211.52400 140.65500 1.000 117.06438 503 TYR B CA 1
ATOM 11221 C C . TYR B 2 503 ? 216.10800 210.24400 140.97800 1.000 117.06438 503 TYR B C 1
ATOM 11222 O O . TYR B 2 503 ? 215.72700 209.55900 141.93200 1.000 117.06438 503 TYR B O 1
ATOM 11231 N N . GLU B 2 504 ? 217.15400 209.89700 140.23100 1.000 108.72624 504 GLU B N 1
ATOM 11232 C CA . GLU B 2 504 ? 218.03100 208.79200 140.61900 1.000 108.72624 504 GLU B CA 1
ATOM 11233 C C . GLU B 2 504 ? 219.23500 209.33200 141.39000 1.000 108.72624 504 GLU B C 1
ATOM 11234 O O . GLU B 2 504 ? 220.39300 209.11600 141.04000 1.000 108.72624 504 GLU B O 1
ATOM 11240 N N . ASN B 2 505 ? 218.92900 210.05300 142.46300 1.000 115.30765 505 ASN B N 1
ATOM 11241 C CA . ASN B 2 505 ? 219.93000 210.64500 143.33900 1.000 115.30765 505 ASN B CA 1
ATOM 11242 C C . ASN B 2 505 ? 219.74300 210.16800 144.77100 1.000 115.30765 505 ASN B C 1
ATOM 11243 O O . ASN B 2 505 ? 219.79900 210.95000 145.72200 1.000 115.30765 505 ASN B O 1
ATOM 11248 N N . PHE B 2 506 ? 219.49600 208.86600 144.93400 1.000 112.70116 506 PHE B N 1
ATOM 11249 C CA . PHE B 2 506 ? 219.56900 208.26500 146.25900 1.000 112.70116 506 PHE B CA 1
ATOM 11250 C C . PHE B 2 506 ? 220.98100 208.38100 146.81100 1.000 112.70116 506 PHE B C 1
ATOM 11251 O O . PHE B 2 506 ? 221.18100 208.53400 148.02100 1.000 112.70116 506 PHE B O 1
ATOM 11259 N N . VAL B 2 507 ? 221.97600 208.31800 145.92300 1.000 115.84307 507 VAL B N 1
ATOM 11260 C CA . VAL B 2 507 ? 223.37800 208.30300 146.31300 1.000 115.84307 507 VAL B CA 1
ATOM 11261 C C . VAL B 2 507 ? 223.87900 209.63800 146.83800 1.000 115.84307 507 VAL B C 1
ATOM 11262 O O . VAL B 2 507 ? 225.04100 209.72800 147.24800 1.000 115.84307 507 VAL B O 1
ATOM 11266 N N . GLU B 2 508 ? 223.05400 210.67900 146.82800 1.000 121.16122 508 GLU B N 1
ATOM 11267 C CA . GLU B 2 508 ? 223.50400 211.97100 147.32200 1.000 121.16122 508 GLU B CA 1
ATOM 11268 C C . GLU B 2 508 ? 223.71600 211.92800 148.82900 1.000 121.16122 508 GLU B C 1
ATOM 11269 O O . GLU B 2 508 ? 223.05400 211.18000 149.55300 1.000 121.16122 508 GLU B O 1
ATOM 11275 N N . ASN B 2 509 ? 224.66200 212.74900 149.29200 1.000 122.81361 509 ASN B N 1
ATOM 11276 C CA . ASN B 2 509 ? 225.05500 212.80000 150.69800 1.000 122.81361 509 ASN B CA 1
ATOM 11277 C C . ASN B 2 509 ? 225.50100 211.42000 151.18000 1.000 122.81361 509 ASN B C 1
ATOM 11278 O O . ASN B 2 509 ? 225.19200 210.99600 152.29500 1.000 122.81361 509 ASN B O 1
ATOM 11283 N N . PHE B 2 510 ? 226.22000 210.70600 150.31600 1.000 121.51886 510 PHE B N 1
ATOM 11284 C CA . PHE B 2 510 ? 226.74100 209.38400 150.62400 1.000 121.51886 510 PHE B CA 1
ATOM 11285 C C . PHE B 2 510 ? 228.21200 209.32000 150.23800 1.000 121.51886 510 PHE B C 1
ATOM 11286 O O . PHE B 2 510 ? 228.68400 210.07000 149.38000 1.000 121.51886 510 PHE B O 1
ATOM 11294 N N . GLN B 2 511 ? 228.93600 208.40800 150.89200 1.000 125.93066 511 GLN B N 1
ATOM 11295 C CA . GLN B 2 511 ? 230.37100 208.26000 150.70100 1.000 125.93066 511 GLN B CA 1
ATOM 11296 C C . GLN B 2 511 ? 230.74700 206.78100 150.71100 1.000 125.93066 511 GLN B C 1
ATOM 11297 O O . GLN B 2 511 ? 230.30400 206.03600 151.60400 1.000 125.93066 511 GLN B O 1
ATOM 11303 N N . PRO B 2 512 ? 231.52200 206.31700 149.73300 1.000 126.17832 512 PRO B N 1
ATOM 11304 C CA . PRO B 2 512 ? 231.94900 204.91200 149.73800 1.000 126.17832 512 PRO B CA 1
ATOM 11305 C C . PRO B 2 512 ? 232.98000 204.62000 150.81600 1.000 126.17832 512 PRO B C 1
ATOM 11306 O O . PRO B 2 512 ? 233.27000 205.47300 151.66100 1.000 126.17832 512 PRO B O 1
ATOM 11310 N N . ASP B 2 513 ? 233.53600 203.41200 150.79600 1.000 128.08089 513 ASP B N 1
ATOM 11311 C CA . ASP B 2 513 ? 234.44600 202.95800 151.83600 1.000 128.08089 513 ASP B CA 1
ATOM 11312 C C . ASP B 2 513 ? 235.54800 202.12700 151.19000 1.000 128.08089 513 ASP B C 1
ATOM 11313 O O . ASP B 2 513 ? 235.58200 201.94500 149.97000 1.000 128.08089 513 ASP B O 1
ATOM 11318 N N . LEU B 2 514 ? 236.45700 201.61700 152.02400 1.000 128.98271 514 LEU B N 1
ATOM 11319 C CA . LEU B 2 514 ? 237.42000 200.63000 151.54500 1.000 128.98271 514 LEU B CA 1
ATOM 11320 C C . LEU B 2 514 ? 236.71900 199.32300 151.20300 1.000 128.98271 514 LEU B C 1
ATOM 11321 O O . LEU B 2 514 ? 236.90800 198.77300 150.11200 1.000 128.98271 514 LEU B O 1
ATOM 11326 N N . HIS B 2 515 ? 235.90500 198.81900 152.12200 1.000 125.13745 515 HIS B N 1
ATOM 11327 C CA . HIS B 2 515 ? 234.89800 197.81800 151.81000 1.000 125.13745 515 HIS B CA 1
ATOM 11328 C C . HIS B 2 515 ? 233.73800 198.55000 151.13800 1.000 125.13745 515 HIS B C 1
ATOM 11329 O O . HIS B 2 515 ? 233.87100 199.70400 150.72300 1.000 125.13745 515 HIS B O 1
ATOM 11336 N N . ASP B 2 516 ? 232.60400 197.87300 150.96300 1.000 117.43312 516 ASP B N 1
ATOM 11337 C CA . ASP B 2 516 ? 231.35700 198.53200 150.58900 1.000 117.43312 516 ASP B CA 1
ATOM 11338 C C . ASP B 2 516 ? 231.39100 198.97200 149.12600 1.000 117.43312 516 ASP B C 1
ATOM 11339 O O . ASP B 2 516 ? 230.34800 199.27800 148.54500 1.000 117.43312 516 ASP B O 1
ATOM 11344 N N . ILE B 2 517 ? 232.55300 198.90400 148.48100 1.000 115.25663 517 ILE B N 1
ATOM 11345 C CA . ILE B 2 517 ? 232.63200 199.20400 147.05500 1.000 115.25663 517 ILE B CA 1
ATOM 11346 C C . ILE B 2 517 ? 232.53000 197.89500 146.28800 1.000 115.25663 517 ILE B C 1
ATOM 11347 O O . ILE B 2 517 ? 231.99600 197.84900 145.17200 1.000 115.25663 517 ILE B O 1
ATOM 11352 N N . MET B 2 518 ? 233.02800 196.81600 146.89300 1.000 114.94144 518 MET B N 1
ATOM 11353 C CA . MET B 2 518 ? 232.91000 195.50900 146.26300 1.000 114.94144 518 MET B CA 1
ATOM 11354 C C . MET B 2 518 ? 231.45400 195.08900 146.13300 1.000 114.94144 518 MET B C 1
ATOM 11355 O O . MET B 2 518 ? 231.08000 194.45200 145.14400 1.000 114.94144 518 MET B O 1
ATOM 11360 N N . LYS B 2 519 ? 230.61300 195.45400 147.10200 1.000 109.13265 519 LYS B N 1
ATOM 11361 C CA . LYS B 2 519 ? 229.20100 195.10400 147.00800 1.000 109.13265 519 LYS B CA 1
ATOM 11362 C C . LYS B 2 519 ? 228.50600 195.89800 145.91100 1.000 109.13265 519 LYS B C 1
ATOM 11363 O O . LYS B 2 519 ? 227.60800 195.38100 145.23600 1.000 109.13265 519 LYS B O 1
ATOM 11369 N N . LEU B 2 520 ? 228.90500 197.15400 145.70900 1.000 108.25582 520 LEU B N 1
ATOM 11370 C CA . LEU B 2 520 ? 228.37100 197.90600 144.57900 1.000 108.25582 520 LEU B CA 1
ATOM 11371 C C . LEU B 2 520 ? 228.80900 197.28700 143.26000 1.000 108.25582 520 LEU B C 1
ATOM 11372 O O . LEU B 2 520 ? 228.01200 197.18600 142.31800 1.000 108.25582 520 LEU B O 1
ATOM 11377 N N . GLN B 2 521 ? 230.06900 196.85800 143.17500 1.000 107.62276 521 GLN B N 1
ATOM 11378 C CA . GLN B 2 521 ? 230.51600 196.15500 141.97800 1.000 107.62276 521 GLN B CA 1
ATOM 11379 C C . GLN B 2 521 ? 229.71200 194.88100 141.76200 1.000 107.62276 521 GLN B C 1
ATOM 11380 O O . GLN B 2 521 ? 229.39300 194.52200 140.62200 1.000 107.62276 521 GLN B O 1
ATOM 11386 N N . LEU B 2 522 ? 229.37600 194.18600 142.85000 1.000 104.82404 522 LEU B N 1
ATOM 11387 C CA . LEU B 2 522 ? 228.59000 192.96200 142.74300 1.000 104.82404 522 LEU B CA 1
ATOM 11388 C C . LEU B 2 522 ? 227.18900 193.25200 142.22600 1.000 104.82404 522 LEU B C 1
ATOM 11389 O O . LEU B 2 522 ? 226.68000 192.53400 141.36000 1.000 104.82404 522 LEU B O 1
ATOM 11394 N N . PHE B 2 523 ? 226.54800 194.29300 142.75500 1.000 99.73253 523 PHE B N 1
ATOM 11395 C CA . PHE B 2 523 ? 225.24500 194.69700 142.23600 1.000 99.73253 523 PHE B CA 1
ATOM 11396 C C . PHE B 2 523 ? 225.33000 195.00000 140.74600 1.000 99.73253 523 PHE B C 1
ATOM 11397 O O . PHE B 2 523 ? 224.47500 194.57200 139.96000 1.000 99.73253 523 PHE B O 1
ATOM 11405 N N . PHE B 2 524 ? 226.37100 195.73100 140.33700 1.000 103.99174 524 PHE B N 1
ATOM 11406 C CA . PHE B 2 524 ? 226.49200 196.09900 138.93000 1.000 103.99174 524 PHE B CA 1
ATOM 11407 C C . PHE B 2 524 ? 226.64700 194.86800 138.05000 1.000 103.99174 524 PHE B C 1
ATOM 11408 O O . PHE B 2 524 ? 225.94900 194.72500 137.04200 1.000 103.99174 524 PHE B O 1
ATOM 11416 N N . THR B 2 525 ? 227.56500 193.96700 138.40700 1.000 102.66178 525 THR B N 1
ATOM 11417 C CA . THR B 2 525 ? 227.74700 192.78100 137.57800 1.000 102.66178 525 THR B CA 1
ATOM 11418 C C . THR B 2 525 ? 226.53300 191.86400 137.62100 1.000 102.66178 525 THR B C 1
ATOM 11419 O O . THR B 2 525 ? 226.32200 191.09700 136.67700 1.000 102.66178 525 THR B O 1
ATOM 11423 N N . MET B 2 526 ? 225.72700 191.93300 138.68300 1.000 104.31526 526 MET B N 1
ATOM 11424 C CA . MET B 2 526 ? 224.46000 191.21300 138.69100 1.000 104.31526 526 MET B CA 1
ATOM 11425 C C . MET B 2 526 ? 223.49600 191.79300 137.66800 1.000 104.31526 526 MET B C 1
ATOM 11426 O O . MET B 2 526 ? 222.84400 191.04800 136.92900 1.000 104.31526 526 MET B O 1
ATOM 11431 N N . ALA B 2 527 ? 223.39100 193.12100 137.61300 1.000 104.40447 527 ALA B N 1
ATOM 11432 C CA . ALA B 2 527 ? 222.42300 193.74900 136.71900 1.000 104.40447 527 ALA B CA 1
ATOM 11433 C C . ALA B 2 527 ? 222.75700 193.48400 135.25400 1.000 104.40447 527 ALA B C 1
ATOM 11434 O O . ALA B 2 527 ? 221.89500 193.05200 134.48000 1.000 104.40447 527 ALA B O 1
ATOM 11436 N N . PHE B 2 528 ? 224.00200 193.73400 134.85400 1.000 106.69371 528 PHE B N 1
ATOM 11437 C CA . PHE B 2 528 ? 224.40200 193.63000 133.45000 1.000 106.69371 528 PHE B CA 1
ATOM 11438 C C . PHE B 2 528 ? 225.00700 192.25200 133.17800 1.000 106.69371 528 PHE B C 1
ATOM 11439 O O . PHE B 2 528 ? 226.21100 192.08500 132.98800 1.000 106.69371 528 PHE B O 1
ATOM 11447 N N . LYS B 2 529 ? 224.13000 191.25000 133.16500 1.000 113.49509 529 LYS B N 1
ATOM 11448 C CA . LYS B 2 529 ? 224.50100 189.89800 132.77600 1.000 113.49509 529 LYS B CA 1
ATOM 11449 C C . LYS B 2 529 ? 223.88300 189.47700 131.45300 1.000 113.49509 529 LYS B C 1
ATOM 11450 O O . LYS B 2 529 ? 224.10300 188.34400 131.01300 1.000 113.49509 529 LYS B O 1
ATOM 11456 N N . ASP B 2 530 ? 223.12700 190.36100 130.81200 1.000 124.76142 530 ASP B N 1
ATOM 11457 C CA . ASP B 2 530 ? 222.41000 190.10600 129.56500 1.000 124.76142 530 ASP B CA 1
ATOM 11458 C C . ASP B 2 530 ? 223.09900 190.74700 128.36900 1.000 124.76142 530 ASP B C 1
ATOM 11459 O O . ASP B 2 530 ? 222.43700 191.36800 127.53300 1.000 124.76142 530 ASP B O 1
ATOM 11464 N N . CYS B 2 531 ? 224.42900 190.62500 128.27700 1.000 130.19241 531 CYS B N 1
ATOM 11465 C CA . CYS B 2 531 ? 225.26600 191.46100 127.41600 1.000 130.19241 531 CYS B CA 1
ATOM 11466 C C . CYS B 2 531 ? 224.76900 191.57200 125.97700 1.000 130.19241 531 CYS B C 1
ATOM 11467 O O . CYS B 2 531 ? 225.21500 192.47400 125.26000 1.000 130.19241 531 CYS B O 1
ATOM 11470 N N . ASN B 2 532 ? 223.87200 190.69200 125.53100 1.000 129.90288 532 ASN B N 1
ATOM 11471 C CA . ASN B 2 532 ? 223.14400 190.90100 124.28800 1.000 129.90288 532 ASN B CA 1
ATOM 11472 C C . ASN B 2 532 ? 221.63400 190.88700 124.45500 1.000 129.90288 532 ASN B C 1
ATOM 11473 O O . ASN B 2 532 ? 220.93200 191.38500 123.56800 1.000 129.90288 532 ASN B O 1
ATOM 11478 N N . VAL B 2 533 ? 221.11600 190.34300 125.55500 1.000 127.26252 533 VAL B N 1
ATOM 11479 C CA . VAL B 2 533 ? 219.68000 190.29200 125.80600 1.000 127.26252 533 VAL B CA 1
ATOM 11480 C C . VAL B 2 533 ? 219.24500 191.69500 126.22000 1.000 127.26252 533 VAL B C 1
ATOM 11481 O O . VAL B 2 533 ? 220.08000 192.51700 126.61300 1.000 127.26252 533 VAL B O 1
ATOM 11485 N N . ASN B 2 534 ? 217.94500 191.98300 126.11900 1.000 119.77379 534 ASN B N 1
ATOM 11486 C CA . ASN B 2 534 ? 217.42000 193.34400 126.15900 1.000 119.77379 534 ASN B CA 1
ATOM 11487 C C . ASN B 2 534 ? 218.07200 194.17300 125.05600 1.000 119.77379 534 ASN B C 1
ATOM 11488 O O . ASN B 2 534 ? 218.70500 195.20300 125.29100 1.000 119.77379 534 ASN B O 1
ATOM 11493 N N . GLN B 2 535 ? 217.87600 193.69700 123.83200 1.000 121.06841 535 GLN B N 1
ATOM 11494 C CA . GLN B 2 535 ? 218.52500 194.24600 122.65100 1.000 121.06841 535 GLN B CA 1
ATOM 11495 C C . GLN B 2 535 ? 217.79100 195.53500 122.26800 1.000 121.06841 535 GLN B C 1
ATOM 11496 O O . GLN B 2 535 ? 217.05900 196.12000 123.07100 1.000 121.06841 535 GLN B O 1
ATOM 11502 N N . ASN B 2 536 ? 217.94000 195.95900 121.01200 1.000 112.93034 536 ASN B N 1
ATOM 11503 C CA . ASN B 2 536 ? 218.11300 197.34900 120.60700 1.000 112.93034 536 ASN B CA 1
ATOM 11504 C C . ASN B 2 536 ? 217.46600 198.37200 121.52900 1.000 112.93034 536 ASN B C 1
ATOM 11505 O O . ASN B 2 536 ? 216.26000 198.33500 121.78600 1.000 112.93034 536 ASN B O 1
ATOM 11510 N N . PHE B 2 537 ? 218.28400 199.30400 122.00700 1.000 107.96761 537 PHE B N 1
ATOM 11511 C CA . PHE B 2 537 ? 217.82100 200.43600 122.79600 1.000 107.96761 537 PHE B CA 1
ATOM 11512 C C . PHE B 2 537 ? 218.83700 201.55000 122.62800 1.000 107.96761 537 PHE B C 1
ATOM 11513 O O . PHE B 2 537 ? 219.95000 201.45900 123.15500 1.000 107.96761 537 PHE B O 1
ATOM 11521 N N . THR B 2 538 ? 218.45300 202.59400 121.90600 1.000 104.30292 538 THR B N 1
ATOM 11522 C CA . THR B 2 538 ? 219.28800 203.77300 121.72100 1.000 104.30292 538 THR B CA 1
ATOM 11523 C C . THR B 2 538 ? 218.36500 204.93300 121.37400 1.000 104.30292 538 THR B C 1
ATOM 11524 O O . THR B 2 538 ? 217.13800 204.79900 121.42900 1.000 104.30292 538 THR B O 1
ATOM 11528 N N . GLU B 2 539 ? 218.95400 206.06500 120.97400 1.000 101.52531 539 GLU B N 1
ATOM 11529 C CA . GLU B 2 539 ? 218.17600 207.26900 120.69100 1.000 101.52531 539 GLU B CA 1
ATOM 11530 C C . GLU B 2 539 ? 217.02400 207.01200 119.72600 1.000 101.52531 539 GLU B C 1
ATOM 11531 O O . GLU B 2 539 ? 216.12700 207.85300 119.61000 1.000 101.52531 539 GLU B O 1
ATOM 11537 N N . THR B 2 540 ? 217.02800 205.87100 119.03200 1.000 97.87525 540 THR B N 1
ATOM 11538 C CA . THR B 2 540 ? 215.87400 205.47600 118.23300 1.000 97.87525 540 THR B CA 1
ATOM 11539 C C . THR B 2 540 ? 214.63700 205.31100 119.10800 1.000 97.87525 540 THR B C 1
ATOM 11540 O O . THR B 2 540 ? 213.68000 206.08500 119.00500 1.000 97.87525 540 THR B O 1
ATOM 11544 N N . SER B 2 541 ? 214.64900 204.31300 119.99300 1.000 90.25920 541 SER B N 1
ATOM 11545 C CA . SER B 2 541 ? 213.49900 204.03100 120.84600 1.000 90.25920 541 SER B CA 1
ATOM 11546 C C . SER B 2 541 ? 213.62000 204.65300 122.23000 1.000 90.25920 541 SER B C 1
ATOM 11547 O O . SER B 2 541 ? 212.59500 204.92900 122.86600 1.000 90.25920 541 SER B O 1
ATOM 11550 N N . LYS B 2 542 ? 214.84600 204.85000 122.71700 1.000 92.66780 542 LYS B N 1
ATOM 11551 C CA . LYS B 2 542 ? 215.05100 205.50500 124.00400 1.000 92.66780 542 LYS B CA 1
ATOM 11552 C C . LYS B 2 542 ? 214.32900 206.84500 124.07900 1.000 92.66780 542 LYS B C 1
ATOM 11553 O O . LYS B 2 542 ? 213.70100 207.17300 125.09700 1.000 92.66780 542 LYS B O 1
ATOM 11559 N N . LYS B 2 543 ? 214.40800 207.63700 123.00900 1.000 84.42253 543 LYS B N 1
ATOM 11560 C CA . LYS B 2 543 ? 213.76200 208.94200 123.01700 1.000 84.42253 543 LYS B CA 1
ATOM 11561 C C . LYS B 2 543 ? 212.25400 208.80000 123.17300 1.000 84.42253 543 LYS B C 1
ATOM 11562 O O . LYS B 2 543 ? 211.62500 209.55800 123.92000 1.000 84.42253 543 LYS B O 1
ATOM 11568 N N . LEU B 2 544 ? 211.66200 207.81400 122.50000 1.000 75.90187 544 LEU B N 1
ATOM 11569 C CA . LEU B 2 544 ? 210.21900 207.63000 122.59500 1.000 75.90187 544 LEU B CA 1
ATOM 11570 C C . LEU B 2 544 ? 209.81600 207.13500 123.97600 1.000 75.90187 544 LEU B C 1
ATOM 11571 O O . LEU B 2 544 ? 208.80400 207.58100 124.52900 1.000 75.90187 544 LEU B O 1
ATOM 11576 N N . TRP B 2 545 ? 210.58700 206.20400 124.54300 1.000 73.66004 545 TRP B N 1
ATOM 11577 C CA . TRP B 2 545 ? 210.34100 205.76500 125.91200 1.000 73.66004 545 TRP B CA 1
ATOM 11578 C C . TRP B 2 545 ? 210.29200 206.95400 126.85800 1.000 73.66004 545 TRP B C 1
ATOM 11579 O O . TRP B 2 545 ? 209.32700 207.13000 127.61400 1.000 73.66004 545 TRP B O 1
ATOM 11590 N N . PHE B 2 546 ? 211.32600 207.79500 126.81200 1.000 80.26044 546 PHE B N 1
ATOM 11591 C CA . PHE B 2 546 ? 211.38900 208.91800 127.73800 1.000 80.26044 546 PHE B CA 1
ATOM 11592 C C . PHE B 2 546 ? 210.28300 209.92700 127.46900 1.000 80.26044 546 PHE B C 1
ATOM 11593 O O . PHE B 2 546 ? 209.74100 210.51800 128.40800 1.000 80.26044 546 PHE B O 1
ATOM 11601 N N . ASP B 2 547 ? 209.91600 210.12300 126.20000 1.000 75.97693 547 ASP B N 1
ATOM 11602 C CA . ASP B 2 547 ? 208.84700 211.06800 125.89400 1.000 75.97693 547 ASP B CA 1
ATOM 11603 C C . ASP B 2 547 ? 207.50500 210.58900 126.42800 1.000 75.97693 547 ASP B C 1
ATOM 11604 O O . ASP B 2 547 ? 206.76300 211.37000 127.03100 1.000 75.97693 547 ASP B O 1
ATOM 11609 N N . LEU B 2 548 ? 207.17400 209.31200 126.22300 1.000 67.29986 548 LEU B N 1
ATOM 11610 C CA . LEU B 2 548 ? 205.91600 208.79100 126.75300 1.000 67.29986 548 LEU B CA 1
ATOM 11611 C C . LEU B 2 548 ? 205.89400 208.85400 128.27300 1.000 67.29986 548 LEU B C 1
ATOM 11612 O O . LEU B 2 548 ? 204.88000 209.23600 128.87400 1.000 67.29986 548 LEU B O 1
ATOM 11617 N N . LEU B 2 549 ? 207.00600 208.49200 128.91400 1.000 68.50147 549 LEU B N 1
ATOM 11618 C CA . LEU B 2 549 ? 207.05700 208.53300 130.37000 1.000 68.50147 549 LEU B CA 1
ATOM 11619 C C . LEU B 2 549 ? 206.85200 209.95300 130.89100 1.000 68.50147 549 LEU B C 1
ATOM 11620 O O . LEU B 2 549 ? 206.04100 210.18300 131.79700 1.000 68.50147 549 LEU B O 1
ATOM 11625 N N . TYR B 2 550 ? 207.59000 210.91800 130.33500 1.000 76.06487 550 TYR B N 1
ATOM 11626 C CA . TYR B 2 550 ? 207.45500 212.30000 130.78000 1.000 76.06487 550 TYR B CA 1
ATOM 11627 C C . TYR B 2 550 ? 206.05800 212.83200 130.50800 1.000 76.06487 550 TYR B C 1
ATOM 11628 O O . TYR B 2 550 ? 205.49100 213.55700 131.33300 1.000 76.06487 550 TYR B O 1
ATOM 11637 N N . ALA B 2 551 ? 205.48200 212.47700 129.35900 1.000 72.34445 551 ALA B N 1
ATOM 11638 C CA . ALA B 2 551 ? 204.13800 212.93600 129.03900 1.000 72.34445 551 ALA B CA 1
ATOM 11639 C C . ALA B 2 551 ? 203.12600 212.40200 130.03700 1.000 72.34445 551 ALA B C 1
ATOM 11640 O O . ALA B 2 551 ? 202.21300 213.12500 130.44700 1.000 72.34445 551 ALA B O 1
ATOM 11642 N N . TYR B 2 552 ? 203.27400 211.14500 130.45700 1.000 68.06827 552 TYR B N 1
ATOM 11643 C CA . TYR B 2 552 ? 202.32900 210.61200 131.43200 1.000 68.06827 552 TYR B CA 1
ATOM 11644 C C . TYR B 2 552 ? 202.51700 211.26800 132.79100 1.000 68.06827 552 TYR B C 1
ATOM 11645 O O . TYR B 2 552 ? 201.54100 211.65600 133.44200 1.000 68.06827 552 TYR B O 1
ATOM 11654 N N . ASP B 2 553 ? 203.76000 211.40600 133.23900 1.000 77.73276 553 ASP B N 1
ATOM 11655 C CA . ASP B 2 553 ? 203.99500 211.94300 134.57300 1.000 77.73276 553 ASP B CA 1
ATOM 11656 C C . ASP B 2 553 ? 203.89600 213.46100 134.63700 1.000 77.73276 553 ASP B C 1
ATOM 11657 O O . ASP B 2 553 ? 204.06400 214.02500 135.72200 1.000 77.73276 553 ASP B O 1
ATOM 11662 N N . LYS B 2 554 ? 203.64100 214.13700 133.52000 1.000 78.69024 554 LYS B N 1
ATOM 11663 C CA . LYS B 2 554 ? 203.39400 215.57300 133.55700 1.000 78.69024 554 LYS B CA 1
ATOM 11664 C C . LYS B 2 554 ? 201.98200 215.94500 133.13500 1.000 78.69024 554 LYS B C 1
ATOM 11665 O O . LYS B 2 554 ? 201.29400 216.66000 133.87000 1.000 78.69024 554 LYS B O 1
ATOM 11671 N N . PHE B 2 555 ? 201.52200 215.47900 131.97400 1.000 76.74014 555 PHE B N 1
ATOM 11672 C CA . PHE B 2 555 ? 200.22200 215.87800 131.45500 1.000 76.74014 555 PHE B CA 1
ATOM 11673 C C . PHE B 2 555 ? 199.14100 214.82100 131.61100 1.000 76.74014 555 PHE B C 1
ATOM 11674 O O . PHE B 2 555 ? 197.95900 215.16300 131.53200 1.000 76.74014 555 PHE B O 1
ATOM 11682 N N . GLY B 2 556 ? 199.50400 213.56000 131.81700 1.000 72.84163 556 GLY B N 1
ATOM 11683 C CA . GLY B 2 556 ? 198.51700 212.50600 131.90000 1.000 72.84163 556 GLY B CA 1
ATOM 11684 C C . GLY B 2 556 ? 198.11300 211.91700 130.57100 1.000 72.84163 556 GLY B C 1
ATOM 11685 O O . GLY B 2 556 ? 196.95000 211.53800 130.40000 1.000 72.84163 556 GLY B O 1
ATOM 11686 N N . TRP B 2 557 ? 199.03500 211.82600 129.62000 1.000 75.54721 557 TRP B N 1
ATOM 11687 C CA . TRP B 2 557 ? 198.72700 211.36100 128.27100 1.000 75.54721 557 TRP B CA 1
ATOM 11688 C C . TRP B 2 557 ? 198.65700 209.84400 128.26300 1.000 75.54721 557 TRP B C 1
ATOM 11689 O O . TRP B 2 557 ? 199.64600 209.15700 128.01200 1.000 75.54721 557 TRP B O 1
ATOM 11700 N N . PHE B 2 558 ? 197.47300 209.31000 128.52700 1.000 57.86966 558 PHE B N 1
ATOM 11701 C CA . PHE B 2 558 ? 197.21000 207.89400 128.34400 1.000 57.86966 558 PHE B CA 1
ATOM 11702 C C . PHE B 2 558 ? 195.88000 207.74500 127.62200 1.000 57.86966 558 PHE B C 1
ATOM 11703 O O . PHE B 2 558 ? 195.18900 208.72700 127.34500 1.000 57.86966 558 PHE B O 1
ATOM 11711 N N . TYR B 2 559 ? 195.52300 206.50100 127.30600 1.000 52.63917 559 TYR B N 1
ATOM 11712 C CA . TYR B 2 559 ? 194.25500 206.24600 126.63500 1.000 52.63917 559 TYR B CA 1
ATOM 11713 C C . TYR B 2 559 ? 193.07400 206.72700 127.46400 1.000 52.63917 559 TYR B C 1
ATOM 11714 O O . TYR B 2 559 ? 192.02800 207.07200 126.90800 1.000 52.63917 559 TYR B O 1
ATOM 11723 N N . ILE B 2 560 ? 193.22200 206.76200 128.78600 1.000 62.45531 560 ILE B N 1
ATOM 11724 C CA . ILE B 2 560 ? 192.22600 207.33200 129.68800 1.000 62.45531 560 ILE B CA 1
ATOM 11725 C C . ILE B 2 560 ? 192.95000 208.08600 130.79200 1.000 62.45531 560 ILE B C 1
ATOM 11726 O O . ILE B 2 560 ? 193.89800 207.56700 131.38800 1.000 62.45531 560 ILE B O 1
ATOM 11731 N N . HIS B 2 561 ? 192.50500 209.30600 131.06500 1.000 76.30252 561 HIS B N 1
ATOM 11732 C CA . HIS B 2 561 ? 193.17000 210.12700 132.06200 1.000 76.30252 561 HIS B CA 1
ATOM 11733 C C . HIS B 2 561 ? 192.99900 209.51100 133.44800 1.000 76.30252 561 HIS B C 1
ATOM 11734 O O . HIS B 2 561 ? 191.93500 208.96900 133.75800 1.000 76.30252 561 HIS B O 1
ATOM 11741 N N . PRO B 2 562 ? 194.02500 209.57000 134.29700 1.000 72.49444 562 PRO B N 1
ATOM 11742 C CA . PRO B 2 562 ? 193.93500 208.89900 135.60400 1.000 72.49444 562 PRO B CA 1
ATOM 11743 C C . PRO B 2 562 ? 192.84800 209.45000 136.50900 1.000 72.49444 562 PRO B C 1
ATOM 11744 O O . PRO B 2 562 ? 192.33100 208.71100 137.35800 1.000 72.49444 562 PRO B O 1
ATOM 11748 N N . ASN B 2 563 ? 192.49600 210.72800 136.36900 1.000 76.90382 563 ASN B N 1
ATOM 11749 C CA . ASN B 2 563 ? 191.43100 211.28800 137.19300 1.000 76.90382 563 ASN B CA 1
ATOM 11750 C C . ASN B 2 563 ? 190.12500 210.53700 136.97900 1.000 76.90382 563 ASN B C 1
ATOM 11751 O O . ASN B 2 563 ? 189.40100 210.25100 137.93900 1.000 76.90382 563 ASN B O 1
ATOM 11756 N N . GLU B 2 564 ? 189.81400 210.19700 135.72800 1.000 78.25475 564 GLU B N 1
ATOM 11757 C CA . GLU B 2 564 ? 188.61800 209.40800 135.45300 1.000 78.25475 564 GLU B CA 1
ATOM 11758 C C . GLU B 2 564 ? 188.71100 208.02900 136.09100 1.000 78.25475 564 GLU B C 1
ATOM 11759 O O . GLU B 2 564 ? 187.72100 207.51700 136.62500 1.000 78.25475 564 GLU B O 1
ATOM 11765 N N . VAL B 2 565 ? 189.89000 207.40500 136.03000 1.000 71.11459 565 VAL B N 1
ATOM 11766 C CA . VAL B 2 565 ? 190.07800 206.10200 136.66500 1.000 71.11459 565 VAL B CA 1
ATOM 11767 C C . VAL B 2 565 ? 189.73800 206.18600 138.14500 1.000 71.11459 565 VAL B C 1
ATOM 11768 O O . VAL B 2 565 ? 188.96700 205.37700 138.67300 1.000 71.11459 565 VAL B O 1
ATOM 11772 N N . ILE B 2 566 ? 190.29900 207.18000 138.83300 1.000 74.07288 566 ILE B N 1
ATOM 11773 C CA . ILE B 2 566 ? 190.10800 207.27300 140.27600 1.000 74.07288 566 ILE B CA 1
ATOM 11774 C C . ILE B 2 566 ? 188.67500 207.65800 140.62100 1.000 74.07288 566 ILE B C 1
ATOM 11775 O O . ILE B 2 566 ? 188.12300 207.18400 141.62100 1.000 74.07288 566 ILE B O 1
ATOM 11780 N N . ASN B 2 567 ? 188.03300 208.48500 139.79800 1.000 76.79211 567 ASN B N 1
ATOM 11781 C CA . ASN B 2 567 ? 186.71700 209.01900 140.12200 1.000 76.79211 567 ASN B CA 1
ATOM 11782 C C . ASN B 2 567 ? 185.58300 208.04400 139.83800 1.000 76.79211 567 ASN B C 1
ATOM 11783 O O . ASN B 2 567 ? 184.42700 208.47100 139.76700 1.000 76.79211 567 ASN B O 1
ATOM 11788 N N . SER B 2 568 ? 185.87200 206.75500 139.67300 1.000 75.10612 568 SER B N 1
ATOM 11789 C CA . SER B 2 568 ? 184.83700 205.75800 139.43700 1.000 75.10612 568 SER B CA 1
ATOM 11790 C C . SER B 2 568 ? 184.90800 204.60400 140.42700 1.000 75.10612 568 SER B C 1
ATOM 11791 O O . SER B 2 568 ? 184.22100 203.59600 140.23400 1.000 75.10612 568 SER B O 1
ATOM 11794 N N . ILE B 2 569 ? 185.72000 204.72200 141.47100 1.000 74.18579 569 ILE B N 1
ATOM 11795 C CA . ILE B 2 569 ? 185.88900 203.67900 142.47400 1.000 74.18579 569 ILE B CA 1
ATOM 11796 C C . ILE B 2 569 ? 185.16700 204.15100 143.72800 1.000 74.18579 569 ILE B C 1
ATOM 11797 O O . ILE B 2 569 ? 185.67300 205.00300 144.46200 1.000 74.18579 569 ILE B O 1
ATOM 11802 N N . ASN B 2 570 ? 183.97900 203.60600 143.98000 1.000 81.62388 570 ASN B N 1
ATOM 11803 C CA . ASN B 2 570 ? 183.25600 203.96800 145.18900 1.000 81.62388 570 ASN B CA 1
ATOM 11804 C C . ASN B 2 570 ? 184.03400 203.51400 146.41800 1.000 81.62388 570 ASN B C 1
ATOM 11805 O O . ASN B 2 570 ? 184.82000 202.56600 146.36800 1.000 81.62388 570 ASN B O 1
ATOM 11810 N N . LYS B 2 571 ? 183.79300 204.20700 147.53400 1.000 83.67973 571 LYS B N 1
ATOM 11811 C CA . LYS B 2 571 ? 184.72000 204.19600 148.66300 1.000 83.67973 571 LYS B CA 1
ATOM 11812 C C . LYS B 2 571 ? 185.07300 202.78800 149.12500 1.000 83.67973 571 LYS B C 1
ATOM 11813 O O . LYS B 2 571 ? 186.23900 202.49800 149.41000 1.000 83.67973 571 LYS B O 1
ATOM 11819 N N . THR B 2 572 ? 184.08900 201.89500 149.19700 1.000 82.83355 572 THR B N 1
ATOM 11820 C CA . THR B 2 572 ? 184.26400 200.61700 149.87300 1.000 82.83355 572 THR B CA 1
ATOM 11821 C C . THR B 2 572 ? 184.70200 199.49200 148.94300 1.000 82.83355 572 THR B C 1
ATOM 11822 O O . THR B 2 572 ? 184.57300 198.31800 149.30800 1.000 82.83355 572 THR B O 1
ATOM 11826 N N . ASP B 2 573 ? 185.20900 199.81100 147.75300 1.000 77.44575 573 ASP B N 1
ATOM 11827 C CA . ASP B 2 573 ? 185.78600 198.80300 146.87000 1.000 77.44575 573 ASP B CA 1
ATOM 11828 C C . ASP B 2 573 ? 187.28000 198.98800 146.65800 1.000 77.44575 573 ASP B C 1
ATOM 11829 O O . ASP B 2 573 ? 187.85100 198.33200 145.78400 1.000 77.44575 573 ASP B O 1
ATOM 11834 N N . PHE B 2 574 ? 187.93300 199.85200 147.43100 1.000 68.76100 574 PHE B N 1
ATOM 11835 C CA . PHE B 2 574 ? 189.31800 200.18900 147.14300 1.000 68.76100 574 PHE B CA 1
ATOM 11836 C C . PHE B 2 574 ? 190.30400 199.14200 147.63000 1.000 68.76100 574 PHE B C 1
ATOM 11837 O O . PHE B 2 574 ? 191.40300 199.05000 147.07600 1.000 68.76100 574 PHE B O 1
ATOM 11845 N N . VAL B 2 575 ? 189.95400 198.35000 148.64600 1.000 62.86950 575 VAL B N 1
ATOM 11846 C CA . VAL B 2 575 ? 190.93000 197.40700 149.18400 1.000 62.86950 575 VAL B CA 1
ATOM 11847 C C . VAL B 2 575 ? 191.00100 196.11800 148.38400 1.000 62.86950 575 VAL B C 1
ATOM 11848 O O . VAL B 2 575 ? 191.87800 195.28700 148.64500 1.000 62.86950 575 VAL B O 1
ATOM 11852 N N . ARG B 2 576 ? 190.12000 195.92400 147.40500 1.000 60.37917 576 ARG B N 1
ATOM 11853 C CA . ARG B 2 576 ? 190.22900 194.76600 146.52800 1.000 60.37917 576 ARG B CA 1
ATOM 11854 C C . ARG B 2 576 ? 190.90300 195.09600 145.20800 1.000 60.37917 576 ARG B C 1
ATOM 11855 O O . ARG B 2 576 ? 191.61100 194.24700 144.65900 1.000 60.37917 576 ARG B O 1
ATOM 11863 N N . HIS B 2 577 ? 190.70600 196.30900 144.68700 1.000 53.07817 577 HIS B N 1
ATOM 11864 C CA . HIS B 2 577 ? 191.51200 196.76700 143.56200 1.000 53.07817 577 HIS B CA 1
ATOM 11865 C C . HIS B 2 577 ? 192.98800 196.53900 143.84600 1.000 53.07817 577 HIS B C 1
ATOM 11866 O O . HIS B 2 577 ? 193.69700 195.90200 143.06000 1.000 53.07817 577 HIS B O 1
ATOM 11873 N N . VAL B 2 578 ? 193.44700 197.00600 145.00800 1.000 51.32900 578 VAL B N 1
ATOM 11874 C CA . VAL B 2 578 ? 194.84200 196.86200 145.40500 1.000 51.32900 578 VAL B CA 1
ATOM 11875 C C . VAL B 2 578 ? 195.27500 195.40800 145.38600 1.000 51.32900 578 VAL B C 1
ATOM 11876 O O . VAL B 2 578 ? 196.44200 195.10500 145.11900 1.000 51.32900 578 VAL B O 1
ATOM 11880 N N . LEU B 2 579 ? 194.35700 194.48200 145.65300 1.000 51.21779 579 LEU B N 1
ATOM 11881 C CA . LEU B 2 579 ? 194.74300 193.07800 145.67100 1.000 51.21779 579 LEU B CA 1
ATOM 11882 C C . LEU B 2 579 ? 194.69700 192.45400 144.28600 1.000 51.21779 579 LEU B C 1
ATOM 11883 O O . LEU B 2 579 ? 195.44500 191.51100 144.01600 1.000 51.21779 579 LEU B O 1
ATOM 11888 N N . VAL B 2 580 ? 193.84300 192.96000 143.39600 1.000 47.63216 580 VAL B N 1
ATOM 11889 C CA . VAL B 2 580 ? 193.82000 192.43300 142.03600 1.000 47.63216 580 VAL B CA 1
ATOM 11890 C C . VAL B 2 580 ? 195.01900 192.95100 141.25600 1.000 47.63216 580 VAL B C 1
ATOM 11891 O O . VAL B 2 580 ? 195.57300 192.25300 140.40200 1.000 47.63216 580 VAL B O 1
ATOM 11895 N N . SER B 2 581 ? 195.44900 194.17400 141.55300 1.000 47.69709 581 SER B N 1
ATOM 11896 C CA . SER B 2 581 ? 196.66700 194.70100 140.95300 1.000 47.69709 581 SER B CA 1
ATOM 11897 C C . SER B 2 581 ? 197.89700 193.98000 141.48300 1.000 47.69709 581 SER B C 1
ATOM 11898 O O . SER B 2 581 ? 198.69100 193.44100 140.70700 1.000 47.69709 581 SER B O 1
ATOM 11901 N N . ARG B 2 582 ? 198.06200 193.95000 142.80700 1.000 51.11134 582 ARG B N 1
ATOM 11902 C CA . ARG B 2 582 ? 199.28000 193.41100 143.40400 1.000 51.11134 582 ARG B CA 1
ATOM 11903 C C . ARG B 2 582 ? 199.56500 191.99000 142.94800 1.000 51.11134 582 ARG B C 1
ATOM 11904 O O . ARG B 2 582 ? 200.73000 191.61200 142.80000 1.000 51.11134 582 ARG B O 1
ATOM 11912 N N . ASN B 2 583 ? 198.53000 191.19200 142.70800 1.000 56.18963 583 ASN B N 1
ATOM 11913 C CA . ASN B 2 583 ? 198.76300 189.81800 142.29600 1.000 56.18963 583 ASN B CA 1
ATOM 11914 C C . ASN B 2 583 ? 199.05700 189.68600 140.81100 1.000 56.18963 583 ASN B C 1
ATOM 11915 O O . ASN B 2 583 ? 199.72500 188.73100 140.41100 1.000 56.18963 583 ASN B O 1
ATOM 11920 N N . PHE B 2 584 ? 198.58300 190.61100 139.98300 1.000 48.30505 584 PHE B N 1
ATOM 11921 C CA . PHE B 2 584 ? 198.90600 190.53100 138.56500 1.000 48.30505 584 PHE B CA 1
ATOM 11922 C C . PHE B 2 584 ? 200.36400 190.89000 138.31600 1.000 48.30505 584 PHE B C 1
ATOM 11923 O O . PHE B 2 584 ? 201.01800 190.28600 137.46100 1.000 48.30505 584 PHE B O 1
ATOM 11931 N N . LEU B 2 585 ? 200.89200 191.85300 139.06900 1.000 49.20358 585 LEU B N 1
ATOM 11932 C CA . LEU B 2 585 ? 202.25800 192.31800 138.88900 1.000 49.20358 585 LEU B CA 1
ATOM 11933 C C . LEU B 2 585 ? 203.28700 191.45900 139.60700 1.000 49.20358 585 LEU B C 1
ATOM 11934 O O . LEU B 2 585 ? 204.48400 191.63400 139.36600 1.000 49.20358 585 LEU B O 1
ATOM 11939 N N . LEU B 2 586 ? 202.86400 190.55100 140.48400 1.000 56.50900 586 LEU B N 1
ATOM 11940 C CA . LEU B 2 586 ? 203.81400 189.66500 141.14600 1.000 56.50900 586 LEU B CA 1
ATOM 11941 C C . LEU B 2 586 ? 204.12000 188.43500 140.30700 1.000 56.50900 586 LEU B C 1
ATOM 11942 O O . LEU B 2 586 ? 205.28100 188.03300 140.19400 1.000 56.50900 586 LEU B O 1
ATOM 11947 N N . LYS B 2 587 ? 203.09600 187.82300 139.72100 1.000 61.74419 587 LYS B N 1
ATOM 11948 C CA . LYS B 2 587 ? 203.26900 186.53800 139.06300 1.000 61.74419 587 LYS B CA 1
ATOM 11949 C C . LYS B 2 587 ? 203.62700 186.68200 137.59000 1.000 61.74419 587 LYS B C 1
ATOM 11950 O O . LYS B 2 587 ? 204.51300 185.98100 137.09500 1.000 61.74419 587 LYS B O 1
ATOM 11956 N N . ASN B 2 588 ? 202.95500 187.58000 136.87700 1.000 58.22844 588 ASN B N 1
ATOM 11957 C CA . ASN B 2 588 ? 203.22100 187.79300 135.45700 1.000 58.22844 588 ASN B CA 1
ATOM 11958 C C . ASN B 2 588 ? 204.24200 188.91100 135.26700 1.000 58.22844 588 ASN B C 1
ATOM 11959 O O . ASN B 2 588 ? 204.00300 189.89300 134.57800 1.000 58.22844 588 ASN B O 1
ATOM 11964 N N . ASN B 2 589 ? 205.40200 188.75000 135.89600 1.000 57.31251 589 ASN B N 1
ATOM 11965 C CA . ASN B 2 589 ? 206.37900 189.83000 135.87200 1.000 57.31251 589 ASN B CA 1
ATOM 11966 C C . ASN B 2 589 ? 207.45300 189.64300 134.81000 1.000 57.31251 589 ASN B C 1
ATOM 11967 O O . ASN B 2 589 ? 208.03800 190.62700 134.35200 1.000 57.31251 589 ASN B O 1
ATOM 11972 N N . ASP B 2 590 ? 207.74700 188.40900 134.40700 1.000 64.24881 590 ASP B N 1
ATOM 11973 C CA . ASP B 2 590 ? 208.74200 188.22100 133.35700 1.000 64.24881 590 ASP B CA 1
ATOM 11974 C C . ASP B 2 590 ? 208.12700 188.36500 131.97200 1.000 64.24881 590 ASP B C 1
ATOM 11975 O O . ASP B 2 590 ? 208.77800 188.87900 131.05100 1.000 64.24881 590 ASP B O 1
ATOM 11980 N N . GLN B 2 591 ? 206.87500 187.93500 131.80600 1.000 61.64451 591 GLN B N 1
ATOM 11981 C CA . GLN B 2 591 ? 206.20400 188.10200 130.52500 1.000 61.64451 591 GLN B CA 1
ATOM 11982 C C . GLN B 2 591 ? 206.04200 189.57000 130.17400 1.000 61.64451 591 GLN B C 1
ATOM 11983 O O . GLN B 2 591 ? 206.08500 189.93300 128.99400 1.000 61.64451 591 GLN B O 1
ATOM 11989 N N . LEU B 2 592 ? 205.87000 190.42800 131.17800 1.000 50.08762 592 LEU B N 1
ATOM 11990 C CA . LEU B 2 592 ? 205.73300 191.85200 130.91000 1.000 50.08762 592 LEU B CA 1
ATOM 11991 C C . LEU B 2 592 ? 207.02700 192.43500 130.35400 1.000 50.08762 592 LEU B C 1
ATOM 11992 O O . LEU B 2 592 ? 206.99700 193.20900 129.39000 1.000 50.08762 592 LEU B O 1
ATOM 11997 N N . THR B 2 593 ? 208.17600 192.05700 130.91900 1.000 53.99592 593 THR B N 1
ATOM 11998 C CA . THR B 2 593 ? 209.44500 192.52300 130.36800 1.000 53.99592 593 THR B CA 1
ATOM 11999 C C . THR B 2 593 ? 209.68300 191.95700 128.97400 1.000 53.99592 593 THR B C 1
ATOM 12000 O O . THR B 2 593 ? 210.22900 192.64500 128.09800 1.000 53.99592 593 THR B O 1
ATOM 12004 N N . PHE B 2 594 ? 209.29200 190.70200 128.74800 1.000 53.91350 594 PHE B N 1
ATOM 12005 C CA . PHE B 2 594 ? 209.44000 190.13100 127.41500 1.000 53.91350 594 PHE B CA 1
ATOM 12006 C C . PHE B 2 594 ? 208.64200 190.92600 126.39100 1.000 53.91350 594 PHE B C 1
ATOM 12007 O O . PHE B 2 594 ? 209.15900 191.29100 125.32700 1.000 53.91350 594 PHE B O 1
ATOM 12015 N N . LEU B 2 595 ? 207.37600 191.20900 126.69900 1.000 50.45901 595 LEU B N 1
ATOM 12016 C CA . LEU B 2 595 ? 206.56000 192.01000 125.79500 1.000 50.45901 595 LEU B CA 1
ATOM 12017 C C . LEU B 2 595 ? 207.14400 193.40100 125.60700 1.000 50.45901 595 LEU B C 1
ATOM 12018 O O . LEU B 2 595 ? 207.08700 193.95600 124.50400 1.000 50.45901 595 LEU B O 1
ATOM 12023 N N . GLU B 2 596 ? 207.72900 193.97000 126.66100 1.000 55.22110 596 GLU B N 1
ATOM 12024 C CA . GLU B 2 596 ? 208.36300 195.27900 126.55500 1.000 55.22110 596 GLU B CA 1
ATOM 12025 C C . GLU B 2 596 ? 209.47000 195.27200 125.50800 1.000 55.22110 596 GLU B C 1
ATOM 12026 O O . GLU B 2 596 ? 209.48500 196.10000 124.58500 1.000 55.22110 596 GLU B O 1
ATOM 12032 N N . THR B 2 597 ? 210.41800 194.34400 125.64000 1.000 54.80673 597 THR B N 1
ATOM 12033 C CA . THR B 2 597 ? 211.51500 194.30600 124.67700 1.000 54.80673 597 THR B CA 1
ATOM 12034 C C . THR B 2 597 ? 211.01600 193.99500 123.27200 1.000 54.80673 597 THR B C 1
ATOM 12035 O O . THR B 2 597 ? 211.54700 194.53100 122.29000 1.000 54.80673 597 THR B O 1
ATOM 12039 N N . GLN B 2 598 ? 209.99000 193.15300 123.14800 1.000 53.95972 598 GLN B N 1
ATOM 12040 C CA . GLN B 2 598 ? 209.48900 192.83900 121.81500 1.000 53.95972 598 GLN B CA 1
ATOM 12041 C C . GLN B 2 598 ? 208.83300 194.04300 121.15600 1.000 53.95972 598 GLN B C 1
ATOM 12042 O O . GLN B 2 598 ? 208.89000 194.17800 119.93100 1.000 53.95972 598 GLN B O 1
ATOM 12048 N N . VAL B 2 599 ? 208.20500 194.92400 121.93300 1.000 51.65610 599 VAL B N 1
ATOM 12049 C CA . VAL B 2 599 ? 207.65100 196.13600 121.33600 1.000 51.65610 599 VAL B CA 1
ATOM 12050 C C . VAL B 2 599 ? 208.76900 197.10000 120.96200 1.000 51.65610 599 VAL B C 1
ATOM 12051 O O . VAL B 2 599 ? 208.70100 197.79000 119.93200 1.000 51.65610 599 VAL B O 1
ATOM 12055 N N . ALA B 2 600 ? 209.81400 197.16900 121.79000 1.000 57.58666 600 ALA B N 1
ATOM 12056 C CA . ALA B 2 600 ? 210.95400 198.01500 121.45000 1.000 57.58666 600 ALA B CA 1
ATOM 12057 C C . ALA B 2 600 ? 211.57900 197.58900 120.13000 1.000 57.58666 600 ALA B C 1
ATOM 12058 O O . ALA B 2 600 ? 212.02400 198.43100 119.34000 1.000 57.58666 600 ALA B O 1
ATOM 12060 N N . LYS B 2 601 ? 211.60400 196.28300 119.86600 1.000 61.42095 601 LYS B N 1
ATOM 12061 C CA . LYS B 2 601 ? 212.17200 195.79300 118.61200 1.000 61.42095 601 LYS B CA 1
ATOM 12062 C C . LYS B 2 601 ? 211.39700 196.31600 117.40600 1.000 61.42095 601 LYS B C 1
ATOM 12063 O O . LYS B 2 601 ? 211.98900 196.75500 116.41000 1.000 61.42095 601 LYS B O 1
ATOM 12069 N N . ILE B 2 602 ? 210.06500 196.29000 117.47600 1.000 58.54312 602 ILE B N 1
ATOM 12070 C CA . ILE B 2 602 ? 209.28600 196.71200 116.31700 1.000 58.54312 602 ILE B CA 1
ATOM 12071 C C . ILE B 2 602 ? 209.32500 198.22200 116.16400 1.000 58.54312 602 ILE B C 1
ATOM 12072 O O . ILE B 2 602 ? 209.25900 198.73300 115.04300 1.000 58.54312 602 ILE B O 1
ATOM 12077 N N . VAL B 2 603 ? 209.45600 198.96800 117.26300 1.000 58.73217 603 VAL B N 1
ATOM 12078 C CA . VAL B 2 603 ? 209.62900 200.41200 117.11900 1.000 58.73217 603 VAL B CA 1
ATOM 12079 C C . VAL B 2 603 ? 210.96100 200.72000 116.44700 1.000 58.73217 603 VAL B C 1
ATOM 12080 O O . VAL B 2 603 ? 211.05700 201.61100 115.58800 1.000 58.73217 603 VAL B O 1
ATOM 12084 N N . GLU B 2 604 ? 212.00600 199.97600 116.81400 1.000 66.57655 604 GLU B N 1
ATOM 12085 C CA . GLU B 2 604 ? 213.28800 200.11400 116.13400 1.000 66.57655 604 GLU B CA 1
ATOM 12086 C C . GLU B 2 604 ? 213.14700 199.85500 114.64100 1.000 66.57655 604 GLU B C 1
ATOM 12087 O O . GLU B 2 604 ? 213.64900 200.62700 113.81900 1.000 66.57655 604 GLU B O 1
ATOM 12093 N N . ILE B 2 605 ? 212.47100 198.76800 114.27100 1.000 63.50463 605 ILE B N 1
ATOM 12094 C CA . ILE B 2 605 ? 212.34800 198.43200 112.85300 1.000 63.50463 605 ILE B CA 1
ATOM 12095 C C . ILE B 2 605 ? 211.53600 199.48900 112.11200 1.000 63.50463 605 ILE B C 1
ATOM 12096 O O . ILE B 2 605 ? 211.85000 199.84200 110.96900 1.000 63.50463 605 ILE B O 1
ATOM 12101 N N . ILE B 2 606 ? 210.48700 200.01500 112.74600 1.000 64.90072 606 ILE B N 1
ATOM 12102 C CA . ILE B 2 606 ? 209.69900 201.07500 112.12300 1.000 64.90072 606 ILE B CA 1
ATOM 12103 C C . ILE B 2 606 ? 210.58000 202.27500 111.81400 1.000 64.90072 606 ILE B C 1
ATOM 12104 O O . ILE B 2 606 ? 210.61900 202.76100 110.67800 1.000 64.90072 606 ILE B O 1
ATOM 12109 N N . ASN B 2 607 ? 211.30600 202.77400 112.82000 1.000 73.15326 607 ASN B N 1
ATOM 12110 C CA . ASN B 2 607 ? 212.14500 203.94700 112.58200 1.000 73.15326 607 ASN B CA 1
ATOM 12111 C C . ASN B 2 607 ? 213.33000 203.65300 111.67300 1.000 73.15326 607 ASN B C 1
ATOM 12112 O O . ASN B 2 607 ? 213.87800 204.58400 111.07700 1.000 73.15326 607 ASN B O 1
ATOM 12117 N N . LEU B 2 608 ? 213.73800 202.39300 111.55000 1.000 71.85178 608 LEU B N 1
ATOM 12118 C CA . LEU B 2 608 ? 214.85100 202.03900 110.68200 1.000 71.85178 608 LEU B CA 1
ATOM 12119 C C . LEU B 2 608 ? 214.43200 201.84000 109.23500 1.000 71.85178 608 LEU B C 1
ATOM 12120 O O . LEU B 2 608 ? 215.27700 201.94000 108.34100 1.000 71.85178 608 LEU B O 1
ATOM 12125 N N . SER B 2 609 ? 213.15600 201.56200 108.98200 1.000 77.64180 609 SER B N 1
ATOM 12126 C CA . SER B 2 609 ? 212.69600 201.44500 107.60400 1.000 77.64180 609 SER B CA 1
ATOM 12127 C C . SER B 2 609 ? 212.54200 202.79100 106.91700 1.000 77.64180 609 SER B C 1
ATOM 12128 O O . SER B 2 609 ? 212.15200 202.82000 105.74600 1.000 77.64180 609 SER B O 1
ATOM 12131 N N . LEU B 2 610 ? 212.82100 203.89400 107.60600 1.000 79.56158 610 LEU B N 1
ATOM 12132 C CA . LEU B 2 610 ? 212.74600 205.22100 107.00100 1.000 79.56158 610 LEU B CA 1
ATOM 12133 C C . LEU B 2 610 ? 213.88600 206.10900 107.48700 1.000 79.56158 610 LEU B C 1
ATOM 12134 O O . LEU B 2 610 ? 214.87100 206.31600 106.77800 1.000 79.56158 610 LEU B O 1
ATOM 12139 N N . ASP B 2 640 ? 207.35500 212.79500 106.93900 1.000 104.52807 640 ASP B N 1
ATOM 12140 C CA . ASP B 2 640 ? 206.20400 212.44300 106.11500 1.000 104.52807 640 ASP B CA 1
ATOM 12141 C C . ASP B 2 640 ? 205.11400 211.77700 106.94700 1.000 104.52807 640 ASP B C 1
ATOM 12142 O O . ASP B 2 640 ? 205.37400 210.83200 107.69100 1.000 104.52807 640 ASP B O 1
ATOM 12147 N N . LYS B 2 641 ? 203.88900 212.28700 106.82700 1.000 101.10511 641 LYS B N 1
ATOM 12148 C CA . LYS B 2 641 ? 202.76100 211.71000 107.54500 1.000 101.10511 641 LYS B CA 1
ATOM 12149 C C . LYS B 2 641 ? 201.46600 211.77500 106.74700 1.000 101.10511 641 LYS B C 1
ATOM 12150 O O . LYS B 2 641 ? 200.40800 211.45100 107.30000 1.000 101.10511 641 LYS B O 1
ATOM 12156 N N . LEU B 2 642 ? 201.51400 212.17300 105.47300 1.000 98.72259 642 LEU B N 1
ATOM 12157 C CA . LEU B 2 642 ? 200.30500 212.46500 104.71000 1.000 98.72259 642 LEU B CA 1
ATOM 12158 C C . LEU B 2 642 ? 199.35800 211.27300 104.70100 1.000 98.72259 642 LEU B C 1
ATOM 12159 O O . LEU B 2 642 ? 198.27200 211.33300 105.28500 1.000 98.72259 642 LEU B O 1
ATOM 12164 N N . LYS B 2 643 ? 199.75800 210.18600 104.05300 1.000 90.61565 643 LYS B N 1
ATOM 12165 C CA . LYS B 2 643 ? 199.11500 208.91000 104.31200 1.000 90.61565 643 LYS B CA 1
ATOM 12166 C C . LYS B 2 643 ? 200.10100 207.76000 104.41400 1.000 90.61565 643 LYS B C 1
ATOM 12167 O O . LYS B 2 643 ? 199.75700 206.74500 105.02400 1.000 90.61565 643 LYS B O 1
ATOM 12173 N N . LEU B 2 644 ? 201.31300 207.87900 103.87800 1.000 88.92654 644 LEU B N 1
ATOM 12174 C CA . LEU B 2 644 ? 202.35200 206.91900 104.21100 1.000 88.92654 644 LEU B CA 1
ATOM 12175 C C . LEU B 2 644 ? 202.62000 206.97600 105.70600 1.000 88.92654 644 LEU B C 1
ATOM 12176 O O . LEU B 2 644 ? 202.58100 208.04800 106.31500 1.000 88.92654 644 LEU B O 1
ATOM 12181 N N . LEU B 2 645 ? 202.86800 205.80600 106.29400 1.000 81.66222 645 LEU B N 1
ATOM 12182 C CA . LEU B 2 645 ? 202.94400 205.54800 107.72900 1.000 81.66222 645 LEU B CA 1
ATOM 12183 C C . LEU B 2 645 ? 201.57200 205.56400 108.38300 1.000 81.66222 645 LEU B C 1
ATOM 12184 O O . LEU B 2 645 ? 201.46500 205.24100 109.56800 1.000 81.66222 645 LEU B O 1
ATOM 12189 N N . THR B 2 646 ? 200.51600 205.92300 107.65300 1.000 78.81847 646 THR B N 1
ATOM 12190 C CA . THR B 2 646 ? 199.15900 205.81600 108.17000 1.000 78.81847 646 THR B CA 1
ATOM 12191 C C . THR B 2 646 ? 198.20700 205.21600 107.14200 1.000 78.81847 646 THR B C 1
ATOM 12192 O O . THR B 2 646 ? 196.99400 205.19700 107.38100 1.000 78.81847 646 THR B O 1
ATOM 12196 N N . SER B 2 647 ? 198.71200 204.73600 106.01200 1.000 77.15007 647 SER B N 1
ATOM 12197 C CA . SER B 2 647 ? 197.91100 204.05300 105.01000 1.000 77.15007 647 SER B CA 1
ATOM 12198 C C . SER B 2 647 ? 197.94000 202.55600 105.26500 1.000 77.15007 647 SER B C 1
ATOM 12199 O O . SER B 2 647 ? 198.68800 202.05400 106.10300 1.000 77.15007 647 SER B O 1
ATOM 12202 N N . TYR B 2 648 ? 197.11900 201.83300 104.51200 1.000 69.86634 648 TYR B N 1
ATOM 12203 C CA . TYR B 2 648 ? 196.95600 200.41300 104.78700 1.000 69.86634 648 TYR B CA 1
ATOM 12204 C C . TYR B 2 648 ? 198.16400 199.60500 104.33500 1.000 69.86634 648 TYR B C 1
ATOM 12205 O O . TYR B 2 648 ? 198.65300 198.75200 105.07800 1.000 69.86634 648 TYR B O 1
ATOM 12214 N N . GLU B 2 649 ? 198.65000 199.84100 103.11600 1.000 73.24136 649 GLU B N 1
ATOM 12215 C CA . GLU B 2 649 ? 199.63600 198.93100 102.53500 1.000 73.24136 649 GLU B CA 1
ATOM 12216 C C . GLU B 2 649 ? 200.98100 199.01500 103.24800 1.000 73.24136 649 GLU B C 1
ATOM 12217 O O . GLU B 2 649 ? 201.64900 197.99100 103.45500 1.000 73.24136 649 GLU B O 1
ATOM 12223 N N . TYR B 2 650 ? 201.39600 200.21600 103.64300 1.000 70.42669 650 TYR B N 1
ATOM 12224 C CA . TYR B 2 650 ? 202.65500 200.33900 104.36600 1.000 70.42669 650 TYR B CA 1
ATOM 12225 C C . TYR B 2 650 ? 202.61400 199.56400 105.67600 1.000 70.42669 650 TYR B C 1
ATOM 12226 O O . TYR B 2 650 ? 203.50500 198.76000 105.96500 1.000 70.42669 650 TYR B O 1
ATOM 12235 N N . ILE B 2 651 ? 201.58400 199.80300 106.48700 1.000 64.98437 651 ILE B N 1
ATOM 12236 C CA . ILE B 2 651 ? 201.45000 199.09600 107.75600 1.000 64.98437 651 ILE B CA 1
ATOM 12237 C C . ILE B 2 651 ? 201.30300 197.60100 107.52200 1.000 64.98437 651 ILE B C 1
ATOM 12238 O O . ILE B 2 651 ? 201.77200 196.77900 108.32100 1.000 64.98437 651 ILE B O 1
ATOM 12243 N N . ASP B 2 652 ? 200.66700 197.22400 106.41700 1.000 66.69145 652 ASP B N 1
ATOM 12244 C CA . ASP B 2 652 ? 200.55800 195.81800 106.06300 1.000 66.69145 652 ASP B CA 1
ATOM 12245 C C . ASP B 2 652 ? 201.92300 195.20700 105.80000 1.000 66.69145 652 ASP B C 1
ATOM 12246 O O . ASP B 2 652 ? 202.12700 194.01600 106.04800 1.000 66.69145 652 ASP B O 1
ATOM 12251 N N . SER B 2 653 ? 202.87200 196.00200 105.30700 1.000 68.44326 653 SER B N 1
ATOM 12252 C CA . SER B 2 653 ? 204.23000 195.48700 105.14600 1.000 68.44326 653 SER B CA 1
ATOM 12253 C C . SER B 2 653 ? 204.81100 195.00900 106.47900 1.000 68.44326 653 SER B C 1
ATOM 12254 O O . SER B 2 653 ? 205.39100 193.92100 106.56000 1.000 68.44326 653 SER B O 1
ATOM 12257 N N . ILE B 2 654 ? 204.64600 195.79500 107.54300 1.000 61.16985 654 ILE B N 1
ATOM 12258 C CA . ILE B 2 654 ? 205.16000 195.39100 108.85200 1.000 61.16985 654 ILE B CA 1
ATOM 12259 C C . ILE B 2 654 ? 204.36200 194.21300 109.40100 1.000 61.16985 654 ILE B C 1
ATOM 12260 O O . ILE B 2 654 ? 204.92400 193.22600 109.90500 1.000 61.16985 654 ILE B O 1
ATOM 12265 N N . ALA B 2 655 ? 203.03600 194.30300 109.32700 1.000 62.22194 655 ALA B N 1
ATOM 12266 C CA . ALA B 2 655 ? 202.21000 193.17900 109.73800 1.000 62.22194 655 ALA B CA 1
ATOM 12267 C C . ALA B 2 655 ? 202.64200 191.89500 109.04400 1.000 62.22194 655 ALA B C 1
ATOM 12268 O O . ALA B 2 655 ? 202.49800 190.80900 109.60900 1.000 62.22194 655 ALA B O 1
ATOM 12270 N N . ASN B 2 656 ? 203.18400 192.00000 107.82800 1.000 66.24240 656 ASN B N 1
ATOM 12271 C CA . ASN B 2 656 ? 203.76800 190.83700 107.16700 1.000 66.24240 656 ASN B CA 1
ATOM 12272 C C . ASN B 2 656 ? 205.13000 190.50400 107.75300 1.000 66.24240 656 ASN B C 1
ATOM 12273 O O . ASN B 2 656 ? 205.52000 189.33400 107.80900 1.000 66.24240 656 ASN B O 1
ATOM 12278 N N . ASN B 2 657 ? 205.87700 191.52400 108.17000 1.000 64.84708 657 ASN B N 1
ATOM 12279 C CA . ASN B 2 657 ? 207.13300 191.28800 108.87200 1.000 64.84708 657 ASN B CA 1
ATOM 12280 C C . ASN B 2 657 ? 206.94200 190.38000 110.07800 1.000 64.84708 657 ASN B C 1
ATOM 12281 O O . ASN B 2 657 ? 207.88600 189.69800 110.48600 1.000 64.84708 657 ASN B O 1
ATOM 12286 N N . TYR B 2 658 ? 205.73900 190.34500 110.65200 1.000 61.65907 658 TYR B N 1
ATOM 12287 C CA . TYR B 2 658 ? 205.49000 189.44100 111.78100 1.000 61.65907 658 TYR B CA 1
ATOM 12288 C C . TYR B 2 658 ? 205.22300 187.99100 111.39500 1.000 61.65907 658 TYR B C 1
ATOM 12289 O O . TYR B 2 658 ? 205.23000 187.13200 112.28000 1.000 61.65907 658 TYR B O 1
ATOM 12298 N N . PHE B 2 659 ? 204.98200 187.68600 110.12200 1.000 69.89200 659 PHE B N 1
ATOM 12299 C CA . PHE B 2 659 ? 204.71600 186.30700 109.71300 1.000 69.89200 659 PHE B CA 1
ATOM 12300 C C . PHE B 2 659 ? 205.93300 185.65500 109.06600 1.000 69.89200 659 PHE B C 1
ATOM 12301 O O . PHE B 2 659 ? 206.38400 184.60100 109.52000 1.000 69.89200 659 PHE B O 1
ATOM 12309 N N . PHE B 2 660 ? 206.47400 186.26300 108.01600 1.000 84.65945 660 PHE B N 1
ATOM 12310 C CA . PHE B 2 660 ? 207.75200 185.82300 107.46600 1.000 84.65945 660 PHE B CA 1
ATOM 12311 C C . PHE B 2 660 ? 208.33500 186.88300 106.53700 1.000 84.65945 660 PHE B C 1
ATOM 12312 O O . PHE B 2 660 ? 209.46700 187.32800 106.72200 1.000 84.65945 660 PHE B O 1
ATOM 12320 N N . LEU B 2 677 ? 214.96600 191.84700 112.50400 1.000 103.02859 677 LEU B N 1
ATOM 12321 C CA . LEU B 2 677 ? 215.97600 191.21400 113.34100 1.000 103.02859 677 LEU B CA 1
ATOM 12322 C C . LEU B 2 677 ? 215.71000 189.71600 113.44500 1.000 103.02859 677 LEU B C 1
ATOM 12323 O O . LEU B 2 677 ? 214.94300 189.26800 114.29400 1.000 103.02859 677 LEU B O 1
ATOM 12328 N N . TYR B 2 678 ? 216.34500 188.95400 112.55500 1.000 112.22831 678 TYR B N 1
ATOM 12329 C CA . TYR B 2 678 ? 216.20400 187.50900 112.39200 1.000 112.22831 678 TYR B CA 1
ATOM 12330 C C . TYR B 2 678 ? 214.82000 187.10400 111.90900 1.000 112.22831 678 TYR B C 1
ATOM 12331 O O . TYR B 2 678 ? 214.58500 185.91000 111.69300 1.000 112.22831 678 TYR B O 1
ATOM 12340 N N . PHE B 2 679 ? 213.89900 188.04800 111.73400 1.000 105.53424 679 PHE B N 1
ATOM 12341 C CA . PHE B 2 679 ? 212.60000 187.84400 111.10200 1.000 105.53424 679 PHE B CA 1
ATOM 12342 C C . PHE B 2 679 ? 211.77500 186.74100 111.75500 1.000 105.53424 679 PHE B C 1
ATOM 12343 O O . PHE B 2 679 ? 210.83900 186.22500 111.13400 1.000 105.53424 679 PHE B O 1
ATOM 12351 N N . ASN B 2 680 ? 212.08900 186.36200 112.99300 1.000 97.23522 680 ASN B N 1
ATOM 12352 C CA . ASN B 2 680 ? 211.25300 185.40800 113.72900 1.000 97.23522 680 ASN B CA 1
ATOM 12353 C C . ASN B 2 680 ? 210.16100 186.18400 114.45600 1.000 97.23522 680 ASN B C 1
ATOM 12354 O O . ASN B 2 680 ? 208.97600 186.03700 114.14500 1.000 97.23522 680 ASN B O 1
ATOM 12359 N N . LEU B 2 681 ? 210.56000 187.03600 115.40500 1.000 81.81494 681 LEU B N 1
ATOM 12360 C CA . LEU B 2 681 ? 209.69800 188.03800 116.01700 1.000 81.81494 681 LEU B CA 1
ATOM 12361 C C . LEU B 2 681 ? 208.33600 187.47500 116.39800 1.000 81.81494 681 LEU B C 1
ATOM 12362 O O . LEU B 2 681 ? 207.36500 187.67800 115.66100 1.000 81.81494 681 LEU B O 1
ATOM 12367 N N . PRO B 2 682 ? 208.23300 186.73000 117.49700 1.000 68.16604 682 PRO B N 1
ATOM 12368 C CA . PRO B 2 682 ? 206.93300 186.18800 117.90400 1.000 68.16604 682 PRO B CA 1
ATOM 12369 C C . PRO B 2 682 ? 205.85200 187.25900 117.88700 1.000 68.16604 682 PRO B C 1
ATOM 12370 O O . PRO B 2 682 ? 206.08100 188.40600 118.26900 1.000 68.16604 682 PRO B O 1
ATOM 12374 N N . ASN B 2 683 ? 204.67300 186.86800 117.41300 1.000 53.40329 683 ASN B N 1
ATOM 12375 C CA . ASN B 2 683 ? 203.57200 187.80200 117.23100 1.000 53.40329 683 ASN B CA 1
ATOM 12376 C C . ASN B 2 683 ? 203.27100 188.52000 118.53800 1.000 53.40329 683 ASN B C 1
ATOM 12377 O O . ASN B 2 683 ? 203.09500 187.88300 119.57700 1.000 53.40329 683 ASN B O 1
ATOM 12382 N N . ILE B 2 684 ? 203.22200 189.85200 118.49500 1.000 48.48932 684 ILE B N 1
ATOM 12383 C CA . ILE B 2 684 ? 203.05700 190.62600 119.72100 1.000 48.48932 684 ILE B CA 1
ATOM 12384 C C . ILE B 2 684 ? 201.58200 190.81700 120.02100 1.000 48.48932 684 ILE B C 1
ATOM 12385 O O . ILE B 2 684 ? 201.22000 191.50100 120.98200 1.000 48.48932 684 ILE B O 1
ATOM 12390 N N . TYR B 2 685 ? 200.71900 190.23200 119.20600 1.000 45.02236 685 TYR B N 1
ATOM 12391 C CA . TYR B 2 685 ? 199.32000 190.18200 119.59300 1.000 45.02236 685 TYR B CA 1
ATOM 12392 C C . TYR B 2 685 ? 199.00300 188.94400 120.41300 1.000 45.02236 685 TYR B C 1
ATOM 12393 O O . TYR B 2 685 ? 198.17500 189.01300 121.32700 1.000 45.02236 685 TYR B O 1
ATOM 12402 N N . SER B 2 686 ? 199.66700 187.82300 120.13300 1.000 51.97067 686 SER B N 1
ATOM 12403 C CA . SER B 2 686 ? 199.45800 186.62200 120.93000 1.000 51.97067 686 SER B CA 1
ATOM 12404 C C . SER B 2 686 ? 199.92500 186.81900 122.36600 1.000 51.97067 686 SER B C 1
ATOM 12405 O O . SER B 2 686 ? 199.26200 186.37500 123.31000 1.000 51.97067 686 SER B O 1
ATOM 12408 N N . LEU B 2 687 ? 201.06200 187.49100 122.55300 1.000 48.48567 687 LEU B N 1
ATOM 12409 C CA . LEU B 2 687 ? 201.56900 187.74800 123.89700 1.000 48.48567 687 LEU B CA 1
ATOM 12410 C C . LEU B 2 687 ? 200.60500 188.61800 124.69300 1.000 48.48567 687 LEU B C 1
ATOM 12411 O O . LEU B 2 687 ? 200.27700 188.31900 125.85100 1.000 48.48567 687 LEU B O 1
ATOM 12416 N N . ALA B 2 688 ? 200.14600 189.71000 124.08800 1.000 45.81678 688 ALA B N 1
ATOM 12417 C CA . ALA B 2 688 ? 199.20000 190.58000 124.76900 1.000 45.81678 688 ALA B CA 1
ATOM 12418 C C . ALA B 2 688 ? 197.87800 189.87600 125.02200 1.000 45.81678 688 ALA B C 1
ATOM 12419 O O . ALA B 2 688 ? 197.22600 190.14100 126.03500 1.000 45.81678 688 ALA B O 1
ATOM 12421 N N . TYR B 2 689 ? 197.47500 188.95800 124.14100 1.000 50.72391 689 TYR B N 1
ATOM 12422 C CA . TYR B 2 689 ? 196.25200 188.20700 124.39000 1.000 50.72391 689 TYR B CA 1
ATOM 12423 C C . TYR B 2 689 ? 196.41800 187.26400 125.57100 1.000 50.72391 689 TYR B C 1
ATOM 12424 O O . TYR B 2 689 ? 195.49200 187.09100 126.36800 1.000 50.72391 689 TYR B O 1
ATOM 12433 N N . GLN B 2 690 ? 197.58600 186.64300 125.70100 1.000 55.63356 690 GLN B N 1
ATOM 12434 C CA . GLN B 2 690 ? 197.82600 185.77400 126.84700 1.000 55.63356 690 GLN B CA 1
ATOM 12435 C C . GLN B 2 690 ? 197.78300 186.55900 128.15300 1.000 55.63356 690 GLN B C 1
ATOM 12436 O O . GLN B 2 690 ? 197.18400 186.11500 129.14500 1.000 55.63356 690 GLN B O 1
ATOM 12442 N N . LEU B 2 691 ? 198.40800 187.73500 128.17200 1.000 47.87389 691 LEU B N 1
ATOM 12443 C CA . LEU B 2 691 ? 198.33600 188.56200 129.37100 1.000 47.87389 691 LEU B CA 1
ATOM 12444 C C . LEU B 2 691 ? 196.91500 189.03700 129.64600 1.000 47.87389 691 LEU B C 1
ATOM 12445 O O . LEU B 2 691 ? 196.51300 189.13500 130.81100 1.000 47.87389 691 LEU B O 1
ATOM 12450 N N . PHE B 2 692 ? 196.14200 189.33900 128.59900 1.000 44.60847 692 PHE B N 1
ATOM 12451 C CA . PHE B 2 692 ? 194.73400 189.67000 128.79600 1.000 44.60847 692 PHE B CA 1
ATOM 12452 C C . PHE B 2 692 ? 193.98900 188.50700 129.42200 1.000 44.60847 692 PHE B C 1
ATOM 12453 O O . PHE B 2 692 ? 193.10100 188.70500 130.25200 1.000 44.60847 692 PHE B O 1
ATOM 12461 N N . ASN B 2 693 ? 194.32800 187.28600 129.02200 1.000 52.21809 693 ASN B N 1
ATOM 12462 C CA . ASN B 2 693 ? 193.68800 186.10800 129.59100 1.000 52.21809 693 ASN B CA 1
ATOM 12463 C C . ASN B 2 693 ? 193.96900 186.01300 131.08500 1.000 52.21809 693 ASN B C 1
ATOM 12464 O O . ASN B 2 693 ? 193.05900 185.78200 131.89300 1.000 52.21809 693 ASN B O 1
ATOM 12469 N N . GLU B 2 694 ? 195.23100 186.21000 131.47200 1.000 52.43051 694 GLU B N 1
ATOM 12470 C CA . GLU B 2 694 ? 195.58200 186.19000 132.89300 1.000 52.43051 694 GLU B CA 1
ATOM 12471 C C . GLU B 2 694 ? 194.84800 187.27600 133.67200 1.000 52.43051 694 GLU B C 1
ATOM 12472 O O . GLU B 2 694 ? 194.34500 187.03000 134.77600 1.000 52.43051 694 GLU B O 1
ATOM 12478 N N . LEU B 2 695 ? 194.78200 188.48700 133.11900 1.000 46.32549 695 LEU B N 1
ATOM 12479 C CA . LEU B 2 695 ? 194.10000 189.57400 133.81500 1.000 46.32549 695 LEU B CA 1
ATOM 12480 C C . LEU B 2 695 ? 192.60600 189.30600 133.94500 1.000 46.32549 695 LEU B C 1
ATOM 12481 O O . LEU B 2 695 ? 192.00700 189.59600 134.98600 1.000 46.32549 695 LEU B O 1
ATOM 12486 N N . ALA B 2 696 ? 191.98500 188.75600 132.90300 1.000 45.95061 696 ALA B N 1
ATOM 12487 C CA . ALA B 2 696 ? 190.56100 188.46500 132.96000 1.000 45.95061 696 ALA B CA 1
ATOM 12488 C C . ALA B 2 696 ? 190.24800 187.31200 133.89500 1.000 45.95061 696 ALA B C 1
ATOM 12489 O O . ALA B 2 696 ? 189.12600 187.23000 134.40000 1.000 45.95061 696 ALA B O 1
ATOM 12491 N N . ILE B 2 697 ? 191.20600 186.41800 134.13300 1.000 52.20549 697 ILE B N 1
ATOM 12492 C CA . ILE B 2 697 ? 191.00200 185.39000 135.14900 1.000 52.20549 697 ILE B CA 1
ATOM 12493 C C . ILE B 2 697 ? 191.14600 185.97700 136.54700 1.000 52.20549 697 ILE B C 1
ATOM 12494 O O . ILE B 2 697 ? 190.38100 185.63600 137.45400 1.000 52.20549 697 ILE B O 1
ATOM 12499 N N . ASN B 2 698 ? 192.12200 186.86500 136.74900 1.000 53.85461 698 ASN B N 1
ATOM 12500 C CA . ASN B 2 698 ? 192.27000 187.50800 138.05300 1.000 53.85461 698 ASN B CA 1
ATOM 12501 C C . ASN B 2 698 ? 191.05000 188.34500 138.41500 1.000 53.85461 698 ASN B C 1
ATOM 12502 O O . ASN B 2 698 ? 190.61700 188.34800 139.57200 1.000 53.85461 698 ASN B O 1
ATOM 12507 N N . ILE B 2 699 ? 190.48700 189.07100 137.44700 1.000 51.80145 699 ILE B N 1
ATOM 12508 C CA . ILE B 2 699 ? 189.38800 189.98800 137.74900 1.000 51.80145 699 ILE B CA 1
ATOM 12509 C C . ILE B 2 699 ? 188.17700 189.24300 138.29800 1.000 51.80145 699 ILE B C 1
ATOM 12510 O O . ILE B 2 699 ? 187.42900 189.78200 139.12100 1.000 51.80145 699 ILE B O 1
ATOM 12515 N N . ASN B 2 700 ? 187.97900 187.99300 137.89100 1.000 64.55161 700 ASN B N 1
ATOM 12516 C CA . ASN B 2 700 ? 186.78800 187.24300 138.27100 1.000 64.55161 700 ASN B CA 1
ATOM 12517 C C . ASN B 2 700 ? 186.80300 186.78900 139.72400 1.000 64.55161 700 ASN B C 1
ATOM 12518 O O . ASN B 2 700 ? 185.98400 185.94800 140.10200 1.000 64.55161 700 ASN B O 1
ATOM 12523 N N . VAL B 2 701 ? 187.71300 187.30800 140.54900 1.000 67.36421 701 VAL B N 1
ATOM 12524 C CA . VAL B 2 701 ? 187.72400 186.94000 141.96200 1.000 67.36421 701 VAL B CA 1
ATOM 12525 C C . VAL B 2 701 ? 186.63400 187.65000 142.74500 1.000 67.36421 701 VAL B C 1
ATOM 12526 O O . VAL B 2 701 ? 186.40900 187.32000 143.91500 1.000 67.36421 701 VAL B O 1
ATOM 12530 N N . ILE B 2 702 ? 185.93300 188.60500 142.12500 1.000 67.51881 702 ILE B N 1
ATOM 12531 C CA . ILE B 2 702 ? 184.91600 189.38300 142.82300 1.000 67.51881 702 ILE B CA 1
ATOM 12532 C C . ILE B 2 702 ? 183.54700 188.72100 142.80700 1.000 67.51881 702 ILE B C 1
ATOM 12533 O O . ILE B 2 702 ? 182.59900 189.27100 143.38300 1.000 67.51881 702 ILE B O 1
ATOM 12538 N N . THR B 2 703 ? 183.40800 187.56200 142.17000 1.000 75.28651 703 THR B N 1
ATOM 12539 C CA . THR B 2 703 ? 182.14200 186.84200 142.14300 1.000 75.28651 703 THR B CA 1
ATOM 12540 C C . THR B 2 703 ? 182.43800 185.35900 141.95600 1.000 75.28651 703 THR B C 1
ATOM 12541 O O . THR B 2 703 ? 183.59800 184.93900 141.94100 1.000 75.28651 703 THR B O 1
ATOM 12545 N N . ASN B 2 704 ? 181.38500 184.56000 141.81400 1.000 81.61041 704 ASN B N 1
ATOM 12546 C CA . ASN B 2 704 ? 181.50800 183.11600 141.64600 1.000 81.61041 704 ASN B CA 1
ATOM 12547 C C . ASN B 2 704 ? 180.70700 182.64300 140.44400 1.000 81.61041 704 ASN B C 1
ATOM 12548 O O . ASN B 2 704 ? 180.11000 181.56400 140.45500 1.000 81.61041 704 ASN B O 1
ATOM 12553 N N . VAL B 2 705 ? 180.68300 183.44800 139.38800 1.000 77.42879 705 VAL B N 1
ATOM 12554 C CA . VAL B 2 705 ? 180.03900 183.08000 138.12900 1.000 77.42879 705 VAL B CA 1
ATOM 12555 C C . VAL B 2 705 ? 181.00000 183.40600 136.99600 1.000 77.42879 705 VAL B C 1
ATOM 12556 O O . VAL B 2 705 ? 181.88200 184.26700 137.14200 1.000 77.42879 705 VAL B O 1
ATOM 12560 N N . PRO B 2 706 ? 180.87600 182.71900 135.85900 1.000 73.91935 706 PRO B N 1
ATOM 12561 C CA . PRO B 2 706 ? 181.85500 182.89100 134.77900 1.000 73.91935 706 PRO B CA 1
ATOM 12562 C C . PRO B 2 706 ? 182.05700 184.32100 134.29700 1.000 73.91935 706 PRO B C 1
ATOM 12563 O O . PRO B 2 706 ? 183.12400 184.62500 133.75600 1.000 73.91935 706 PRO B O 1
ATOM 12567 N N . LEU B 2 707 ? 181.06800 185.20100 134.47700 1.000 69.05181 707 LEU B N 1
ATOM 12568 C CA . LEU B 2 707 ? 181.19900 186.61100 134.09900 1.000 69.05181 707 LEU B CA 1
ATOM 12569 C C . LEU B 2 707 ? 181.49400 186.74300 132.60600 1.000 69.05181 707 LEU B C 1
ATOM 12570 O O . LEU B 2 707 ? 182.49900 187.32200 132.19600 1.000 69.05181 707 LEU B O 1
ATOM 12575 N N . LYS B 2 708 ? 180.59700 186.19400 131.78700 1.000 70.23649 708 LYS B N 1
ATOM 12576 C CA . LYS B 2 708 ? 180.91900 185.96000 130.38300 1.000 70.23649 708 LYS B CA 1
ATOM 12577 C C . LYS B 2 708 ? 180.97600 187.26000 129.59200 1.000 70.23649 708 LYS B C 1
ATOM 12578 O O . LYS B 2 708 ? 182.03300 187.64000 129.07700 1.000 70.23649 708 LYS B O 1
ATOM 12584 N N . LYS B 2 709 ? 179.85000 187.96200 129.48600 1.000 71.76984 709 LYS B N 1
ATOM 12585 C CA . LYS B 2 709 ? 179.77800 189.18500 128.70100 1.000 71.76984 709 LYS B CA 1
ATOM 12586 C C . LYS B 2 709 ? 179.81600 190.44000 129.55500 1.000 71.76984 709 LYS B C 1
ATOM 12587 O O . LYS B 2 709 ? 179.80200 191.54600 129.00900 1.000 71.76984 709 LYS B O 1
ATOM 12593 N N . TYR B 2 710 ? 179.86600 190.30200 130.87700 1.000 71.45284 710 TYR B N 1
ATOM 12594 C CA . TYR B 2 710 ? 180.02900 191.43800 131.76800 1.000 71.45284 710 TYR B CA 1
ATOM 12595 C C . TYR B 2 710 ? 181.47400 191.64100 132.19500 1.000 71.45284 710 TYR B C 1
ATOM 12596 O O . TYR B 2 710 ? 181.71500 192.11600 133.30800 1.000 71.45284 710 TYR B O 1
ATOM 12605 N N . LEU B 2 711 ? 182.44300 191.26000 131.35900 1.000 56.84990 711 LEU B N 1
ATOM 12606 C CA . LEU B 2 711 ? 183.81400 191.66600 131.63600 1.000 56.84990 711 LEU B CA 1
ATOM 12607 C C . LEU B 2 711 ? 183.97600 193.16200 131.43900 1.000 56.84990 711 LEU B C 1
ATOM 12608 O O . LEU B 2 711 ? 184.76500 193.79900 132.14200 1.000 56.84990 711 LEU B O 1
ATOM 12613 N N . LYS B 2 712 ? 183.23800 193.74200 130.49900 1.000 58.69363 712 LYS B N 1
ATOM 12614 C CA . LYS B 2 712 ? 183.02400 195.17400 130.54300 1.000 58.69363 712 LYS B CA 1
ATOM 12615 C C . LYS B 2 712 ? 182.11100 195.49400 131.72400 1.000 58.69363 712 LYS B C 1
ATOM 12616 O O . LYS B 2 712 ? 181.64400 194.60200 132.43100 1.000 58.69363 712 LYS B O 1
ATOM 12622 N N . TYR B 2 713 ? 181.87200 196.78400 131.94400 1.000 62.95464 713 TYR B N 1
ATOM 12623 C CA . TYR B 2 713 ? 181.25100 197.27700 133.17100 1.000 62.95464 713 TYR B CA 1
ATOM 12624 C C . TYR B 2 713 ? 182.12800 196.98500 134.38100 1.000 62.95464 713 TYR B C 1
ATOM 12625 O O . TYR B 2 713 ? 181.77200 197.33700 135.50800 1.000 62.95464 713 TYR B O 1
ATOM 12634 N N . ASN B 2 714 ? 183.27500 196.34900 134.16200 1.000 54.20943 714 ASN B N 1
ATOM 12635 C CA . ASN B 2 714 ? 184.18400 195.98700 135.23900 1.000 54.20943 714 ASN B CA 1
ATOM 12636 C C . ASN B 2 714 ? 185.62500 196.20200 134.82200 1.000 54.20943 714 ASN B C 1
ATOM 12637 O O . ASN B 2 714 ? 186.52700 195.53500 135.33100 1.000 54.20943 714 ASN B O 1
ATOM 12642 N N . ALA B 2 715 ? 185.85700 197.11700 133.89200 1.000 54.01889 715 ALA B N 1
ATOM 12643 C CA . ALA B 2 715 ? 187.19300 197.39600 133.40200 1.000 54.01889 715 ALA B CA 1
ATOM 12644 C C . ALA B 2 715 ? 187.95300 198.34700 134.30400 1.000 54.01889 715 ALA B C 1
ATOM 12645 O O . ALA B 2 715 ? 189.10900 198.66100 134.01300 1.000 54.01889 715 ALA B O 1
ATOM 12647 N N . SER B 2 716 ? 187.33700 198.81100 135.39100 1.000 53.30111 716 SER B N 1
ATOM 12648 C CA . SER B 2 716 ? 188.05900 199.66900 136.32000 1.000 53.30111 716 SER B CA 1
ATOM 12649 C C . SER B 2 716 ? 189.24100 198.94400 136.94300 1.000 53.30111 716 SER B C 1
ATOM 12650 O O . SER B 2 716 ? 190.24200 199.57800 137.29200 1.000 53.30111 716 SER B O 1
ATOM 12653 N N . TYR B 2 717 ? 189.15200 197.62100 137.07400 1.000 49.40570 717 TYR B N 1
ATOM 12654 C CA . TYR B 2 717 ? 190.25700 196.85200 137.63300 1.000 49.40570 717 TYR B CA 1
ATOM 12655 C C . TYR B 2 717 ? 191.44900 196.85500 136.69000 1.000 49.40570 717 TYR B C 1
ATOM 12656 O O . TYR B 2 717 ? 192.58600 197.12200 137.10300 1.000 49.40570 717 TYR B O 1
ATOM 12665 N N . ALA B 2 718 ? 191.20500 196.56000 135.41400 1.000 45.63098 718 ALA B N 1
ATOM 12666 C CA . ALA B 2 718 ? 192.28200 196.57100 134.43600 1.000 45.63098 718 ALA B CA 1
ATOM 12667 C C . ALA B 2 718 ? 192.90200 197.95100 134.32500 1.000 45.63098 718 ALA B C 1
ATOM 12668 O O . ALA B 2 718 ? 194.11600 198.07900 134.16200 1.000 45.63098 718 ALA B O 1
ATOM 12670 N N . TYR B 2 719 ? 192.09100 198.99900 134.43800 1.000 49.44968 719 TYR B N 1
ATOM 12671 C CA . TYR B 2 719 ? 192.62000 200.34900 134.29700 1.000 49.44968 719 TYR B CA 1
ATOM 12672 C C . TYR B 2 719 ? 193.40900 200.78800 135.52200 1.000 49.44968 719 TYR B C 1
ATOM 12673 O O . TYR B 2 719 ? 194.42000 201.48700 135.38300 1.000 49.44968 719 TYR B O 1
ATOM 12682 N N . PHE B 2 720 ? 192.99400 200.37800 136.71900 1.000 46.67727 720 PHE B N 1
ATOM 12683 C CA . PHE B 2 720 ? 193.83900 200.60600 137.88400 1.000 46.67727 720 PHE B CA 1
ATOM 12684 C C . PHE B 2 720 ? 195.17100 199.88600 137.73700 1.000 46.67727 720 PHE B C 1
ATOM 12685 O O . PHE B 2 720 ? 196.22800 200.44300 138.05800 1.000 46.67727 720 PHE B O 1
ATOM 12693 N N . THR B 2 721 ? 195.14400 198.64600 137.24400 1.000 45.39078 721 THR B N 1
ATOM 12694 C CA . THR B 2 721 ? 196.39300 197.92200 137.03400 1.000 45.39078 721 THR B CA 1
ATOM 12695 C C . THR B 2 721 ? 197.27200 198.62800 136.01200 1.000 45.39078 721 THR B C 1
ATOM 12696 O O . THR B 2 721 ? 198.49200 198.69700 136.17600 1.000 45.39078 721 THR B O 1
ATOM 12700 N N . LEU B 2 722 ? 196.66900 199.17100 134.95400 1.000 45.70173 722 LEU B N 1
ATOM 12701 C CA . LEU B 2 722 ? 197.45400 199.87400 133.94600 1.000 45.70173 722 LEU B CA 1
ATOM 12702 C C . LEU B 2 722 ? 198.08700 201.13100 134.52000 1.000 45.70173 722 LEU B C 1
ATOM 12703 O O . LEU B 2 722 ? 199.25000 201.43200 134.23000 1.000 45.70173 722 LEU B O 1
ATOM 12708 N N . MET B 2 723 ? 197.34300 201.88100 135.33400 1.000 51.27823 723 MET B N 1
ATOM 12709 C CA . MET B 2 723 ? 197.93400 203.04800 135.97900 1.000 51.27823 723 MET B CA 1
ATOM 12710 C C . MET B 2 723 ? 199.09800 202.64700 136.87300 1.000 51.27823 723 MET B C 1
ATOM 12711 O O . MET B 2 723 ? 200.15800 203.27900 136.84000 1.000 51.27823 723 MET B O 1
ATOM 12716 N N . ASN B 2 724 ? 198.92700 201.59400 137.67300 1.000 52.19322 724 ASN B N 1
ATOM 12717 C CA . ASN B 2 724 ? 200.02000 201.13300 138.52400 1.000 52.19322 724 ASN B CA 1
ATOM 12718 C C . ASN B 2 724 ? 201.18900 200.58300 137.72500 1.000 52.19322 724 ASN B C 1
ATOM 12719 O O . ASN B 2 724 ? 202.30000 200.49600 138.25300 1.000 52.19322 724 ASN B O 1
ATOM 12724 N N . MET B 2 725 ? 200.96000 200.19100 136.48000 1.000 52.35529 725 MET B N 1
ATOM 12725 C CA . MET B 2 725 ? 202.01500 199.58900 135.68200 1.000 52.35529 725 MET B CA 1
ATOM 12726 C C . MET B 2 725 ? 202.82100 200.62100 134.90900 1.000 52.35529 725 MET B C 1
ATOM 12727 O O . MET B 2 725 ? 204.03900 200.48100 134.79900 1.000 52.35529 725 MET B O 1
ATOM 12732 N N . ILE B 2 726 ? 202.17800 201.65800 134.37500 1.000 54.13211 726 ILE B N 1
ATOM 12733 C CA . ILE B 2 726 ? 202.91500 202.71700 133.68500 1.000 54.13211 726 ILE B CA 1
ATOM 12734 C C . ILE B 2 726 ? 203.32900 203.82900 134.64100 1.000 54.13211 726 ILE B C 1
ATOM 12735 O O . ILE B 2 726 ? 204.43200 204.36600 134.53500 1.000 54.13211 726 ILE B O 1
ATOM 12740 N N . GLY B 2 727 ? 202.47300 204.18800 135.58800 1.000 61.11257 727 GLY B N 1
ATOM 12741 C CA . GLY B 2 727 ? 202.74300 205.29700 136.47300 1.000 61.11257 727 GLY B CA 1
ATOM 12742 C C . GLY B 2 727 ? 203.70000 204.93100 137.58600 1.000 61.11257 727 GLY B C 1
ATOM 12743 O O . GLY B 2 727 ? 204.36800 203.89700 137.57200 1.000 61.11257 727 GLY B O 1
ATOM 12744 N N . LYS B 2 728 ? 203.77000 205.82000 138.57100 1.000 71.78421 728 LYS B N 1
ATOM 12745 C CA . LYS B 2 728 ? 204.57300 205.56300 139.75700 1.000 71.78421 728 LYS B CA 1
ATOM 12746 C C . LYS B 2 728 ? 203.87800 204.51000 140.60600 1.000 71.78421 728 LYS B C 1
ATOM 12747 O O . LYS B 2 728 ? 202.78500 204.74800 141.12800 1.000 71.78421 728 LYS B O 1
ATOM 12753 N N . ASN B 2 729 ? 204.50100 203.34500 140.73600 1.000 69.88016 729 ASN B N 1
ATOM 12754 C CA . ASN B 2 729 ? 203.86200 202.22700 141.42000 1.000 69.88016 729 ASN B CA 1
ATOM 12755 C C . ASN B 2 729 ? 203.87000 202.47100 142.92000 1.000 69.88016 729 ASN B C 1
ATOM 12756 O O . ASN B 2 729 ? 204.93000 202.47700 143.55100 1.000 69.88016 729 ASN B O 1
ATOM 12761 N N . HIS B 2 730 ? 202.69200 202.67300 143.49300 1.000 73.84749 730 HIS B N 1
ATOM 12762 C CA . HIS B 2 730 ? 202.54600 202.75300 144.93600 1.000 73.84749 730 HIS B CA 1
ATOM 12763 C C . HIS B 2 730 ? 202.41600 201.33100 145.47600 1.000 73.84749 730 HIS B C 1
ATOM 12764 O O . HIS B 2 730 ? 202.63200 200.36100 144.74600 1.000 73.84749 730 HIS B O 1
ATOM 12771 N N . ASP B 2 731 ? 202.06900 201.18100 146.75700 1.000 71.63550 731 ASP B N 1
ATOM 12772 C CA . ASP B 2 731 ? 201.90700 199.84700 147.33000 1.000 71.63550 731 ASP B CA 1
ATOM 12773 C C . ASP B 2 731 ? 203.19500 199.03800 147.22800 1.000 71.63550 731 ASP B C 1
ATOM 12774 O O . ASP B 2 731 ? 203.30700 198.14900 146.38000 1.000 71.63550 731 ASP B O 1
ATOM 12779 N N . ILE B 2 732 ? 204.19600 199.36300 148.04200 1.000 68.97626 732 ILE B N 1
ATOM 12780 C CA . ILE B 2 732 ? 205.49200 198.71600 147.89500 1.000 68.97626 732 ILE B CA 1
ATOM 12781 C C . ILE B 2 732 ? 205.43600 197.31500 148.49100 1.000 68.97626 732 ILE B C 1
ATOM 12782 O O . ILE B 2 732 ? 205.78100 197.08800 149.65500 1.000 68.97626 732 ILE B O 1
ATOM 12787 N N . TYR B 2 733 ? 204.95900 196.37100 147.68400 1.000 67.50371 733 TYR B N 1
ATOM 12788 C CA . TYR B 2 733 ? 205.19200 194.94300 147.85100 1.000 67.50371 733 TYR B CA 1
ATOM 12789 C C . TYR B 2 733 ? 205.44400 194.27300 146.51700 1.000 67.50371 733 TYR B C 1
ATOM 12790 O O . TYR B 2 733 ? 205.91100 193.13200 146.49500 1.000 67.50371 733 TYR B O 1
ATOM 12799 N N . SER B 2 734 ? 205.14100 194.94500 145.40800 1.000 64.51975 734 SER B N 1
ATOM 12800 C CA . SER B 2 734 ? 205.34000 194.43400 144.06200 1.000 64.51975 734 SER B CA 1
ATOM 12801 C C . SER B 2 734 ? 206.09100 195.42800 143.18600 1.000 64.51975 734 SER B C 1
ATOM 12802 O O . SER B 2 734 ? 206.19200 195.21100 141.97300 1.000 64.51975 734 SER B O 1
ATOM 12805 N N . LYS B 2 735 ? 206.61300 196.50600 143.76800 1.000 64.40560 735 LYS B N 1
ATOM 12806 C CA . LYS B 2 735 ? 207.26600 197.55200 142.99800 1.000 64.40560 735 LYS B CA 1
ATOM 12807 C C . LYS B 2 735 ? 208.45200 196.99800 142.21800 1.000 64.40560 735 LYS B C 1
ATOM 12808 O O . LYS B 2 735 ? 209.28900 196.27000 142.75600 1.000 64.40560 735 LYS B O 1
ATOM 12814 N N . GLY B 2 736 ? 208.52000 197.35500 140.93700 1.000 67.84453 736 GLY B N 1
ATOM 12815 C CA . GLY B 2 736 ? 209.53400 196.84100 140.03600 1.000 67.84453 736 GLY B CA 1
ATOM 12816 C C . GLY B 2 736 ? 209.90800 197.82600 138.94800 1.000 67.84453 736 GLY B C 1
ATOM 12817 O O . GLY B 2 736 ? 210.17500 198.99600 139.22900 1.000 67.84453 736 GLY B O 1
ATOM 12818 N N . SER B 2 737 ? 209.93800 197.36400 137.70300 1.000 65.25563 737 SER B N 1
ATOM 12819 C CA . SER B 2 737 ? 210.23500 198.22200 136.56400 1.000 65.25563 737 SER B CA 1
ATOM 12820 C C . SER B 2 737 ? 209.01000 199.08400 136.25700 1.000 65.25563 737 SER B C 1
ATOM 12821 O O . SER B 2 737 ? 208.05600 199.15300 137.03500 1.000 65.25563 737 SER B O 1
ATOM 12824 N N . ARG B 2 738 ? 209.02000 199.77100 135.11200 1.000 60.64872 738 ARG B N 1
ATOM 12825 C CA . ARG B 2 738 ? 207.98300 200.74800 134.83100 1.000 60.64872 738 ARG B CA 1
ATOM 12826 C C . ARG B 2 738 ? 207.16100 200.47200 133.57400 1.000 60.64872 738 ARG B C 1
ATOM 12827 O O . ARG B 2 738 ? 206.12900 201.12300 133.39200 1.000 60.64872 738 ARG B O 1
ATOM 12835 N N . PHE B 2 739 ? 207.57800 199.55200 132.70500 1.000 53.57137 739 PHE B N 1
ATOM 12836 C CA . PHE B 2 739 ? 206.70700 198.94000 131.69100 1.000 53.57137 739 PHE B CA 1
ATOM 12837 C C . PHE B 2 739 ? 205.87400 199.97300 130.92400 1.000 53.57137 739 PHE B C 1
ATOM 12838 O O . PHE B 2 739 ? 204.65600 200.04200 131.05600 1.000 53.57137 739 PHE B O 1
ATOM 12846 N N . VAL B 2 740 ? 206.55400 200.79000 130.12300 1.000 52.45054 740 VAL B N 1
ATOM 12847 C CA . VAL B 2 740 ? 205.85500 201.83100 129.36900 1.000 52.45054 740 VAL B CA 1
ATOM 12848 C C . VAL B 2 740 ? 205.11100 201.24100 128.17200 1.000 52.45054 740 VAL B C 1
ATOM 12849 O O . VAL B 2 740 ? 203.89500 201.41300 128.03700 1.000 52.45054 740 VAL B O 1
ATOM 12853 N N . TYR B 2 741 ? 205.82500 200.54600 127.28200 1.000 53.69870 741 TYR B N 1
ATOM 12854 C CA . TYR B 2 741 ? 205.20600 200.04000 126.05500 1.000 53.69870 741 TYR B CA 1
ATOM 12855 C C . TYR B 2 741 ? 204.12200 199.01200 126.35800 1.000 53.69870 741 TYR B C 1
ATOM 12856 O O . TYR B 2 741 ? 203.02800 199.04800 125.77300 1.000 53.69870 741 TYR B O 1
ATOM 12865 N N . ALA B 2 742 ? 204.43100 198.06700 127.24800 1.000 49.40651 742 ALA B N 1
ATOM 12866 C CA . ALA B 2 742 ? 203.49000 197.01700 127.60100 1.000 49.40651 742 ALA B CA 1
ATOM 12867 C C . ALA B 2 742 ? 202.14900 197.58400 128.02500 1.000 49.40651 742 ALA B C 1
ATOM 12868 O O . ALA B 2 742 ? 201.11100 196.99200 127.72600 1.000 49.40651 742 ALA B O 1
ATOM 12870 N N . SER B 2 743 ? 202.13900 198.73900 128.68900 1.000 49.44332 743 SER B N 1
ATOM 12871 C CA . SER B 2 743 ? 200.87300 199.31900 129.11800 1.000 49.44332 743 SER B CA 1
ATOM 12872 C C . SER B 2 743 ? 200.02800 199.73100 127.92000 1.000 49.44332 743 SER B C 1
ATOM 12873 O O . SER B 2 743 ? 198.84200 199.40000 127.84400 1.000 49.44332 743 SER B O 1
ATOM 12876 N N . TYR B 2 744 ? 200.62800 200.44300 126.96100 1.000 49.87427 744 TYR B N 1
ATOM 12877 C CA . TYR B 2 744 ? 199.88300 200.85900 125.77500 1.000 49.87427 744 TYR B CA 1
ATOM 12878 C C . TYR B 2 744 ? 199.33100 199.65500 125.02800 1.000 49.87427 744 TYR B C 1
ATOM 12879 O O . TYR B 2 744 ? 198.12400 199.57400 124.75600 1.000 49.87427 744 TYR B O 1
ATOM 12888 N N . ILE B 2 745 ? 200.19900 198.69300 124.71000 1.000 45.12793 745 ILE B N 1
ATOM 12889 C CA . ILE B 2 745 ? 199.76000 197.54800 123.91400 1.000 45.12793 745 ILE B CA 1
ATOM 12890 C C . ILE B 2 745 ? 198.69500 196.75300 124.65700 1.000 45.12793 745 ILE B C 1
ATOM 12891 O O . ILE B 2 745 ? 197.65400 196.40100 124.09100 1.000 45.12793 745 ILE B O 1
ATOM 12896 N N . LEU B 2 746 ? 198.92500 196.47100 125.94000 1.000 41.63628 746 LEU B N 1
ATOM 12897 C CA . LEU B 2 746 ? 198.01400 195.60800 126.67100 1.000 41.63628 746 LEU B CA 1
ATOM 12898 C C . LEU B 2 746 ? 196.68300 196.29400 126.93100 1.000 41.63628 746 LEU B C 1
ATOM 12899 O O . LEU B 2 746 ? 195.64500 195.63300 126.91000 1.000 41.63628 746 LEU B O 1
ATOM 12904 N N . GLY B 2 747 ? 196.67900 197.60800 127.16500 1.000 43.28548 747 GLY B N 1
ATOM 12905 C CA . GLY B 2 747 ? 195.41900 198.31000 127.33900 1.000 43.28548 747 GLY B CA 1
ATOM 12906 C C . GLY B 2 747 ? 194.60300 198.35900 126.06400 1.000 43.28548 747 GLY B C 1
ATOM 12907 O O . GLY B 2 747 ? 193.38000 198.18400 126.09000 1.000 43.28548 747 GLY B O 1
ATOM 12908 N N . LEU B 2 748 ? 195.26600 198.57500 124.92700 1.000 40.70280 748 LEU B N 1
ATOM 12909 C CA . LEU B 2 748 ? 194.55300 198.49500 123.65900 1.000 40.70280 748 LEU B CA 1
ATOM 12910 C C . LEU B 2 748 ? 193.96300 197.10700 123.44600 1.000 40.70280 748 LEU B C 1
ATOM 12911 O O . LEU B 2 748 ? 192.80100 196.97400 123.04100 1.000 40.70280 748 LEU B O 1
ATOM 12916 N N . VAL B 2 749 ? 194.74300 196.05900 123.71500 1.000 39.35736 749 VAL B N 1
ATOM 12917 C CA . VAL B 2 749 ? 194.25000 194.70400 123.49600 1.000 39.35736 749 VAL B CA 1
ATOM 12918 C C . VAL B 2 749 ? 193.08700 194.39600 124.42800 1.000 39.35736 749 VAL B C 1
ATOM 12919 O O . VAL B 2 749 ? 192.09900 193.77500 124.02300 1.000 39.35736 749 VAL B O 1
ATOM 12923 N N . PHE B 2 750 ? 193.17600 194.82700 125.68500 1.000 43.23270 750 PHE B N 1
ATOM 12924 C CA . PHE B 2 750 ? 192.09100 194.58700 126.62600 1.000 43.23270 750 PHE B CA 1
ATOM 12925 C C . PHE B 2 750 ? 190.81300 195.27000 126.16800 1.000 43.23270 750 PHE B C 1
ATOM 12926 O O . PHE B 2 750 ? 189.73200 194.66900 126.19000 1.000 43.23270 750 PHE B O 1
ATOM 12934 N N . PHE B 2 751 ? 190.91300 196.53200 125.74800 1.000 42.61013 751 PHE B N 1
ATOM 12935 C CA . PHE B 2 751 ? 189.72100 197.23100 125.28700 1.000 42.61013 751 PHE B CA 1
ATOM 12936 C C . PHE B 2 751 ? 189.12000 196.54400 124.07200 1.000 42.61013 751 PHE B C 1
ATOM 12937 O O . PHE B 2 751 ? 187.90600 196.32900 124.00500 1.000 42.61013 751 PHE B O 1
ATOM 12945 N N . ILE B 2 752 ? 189.95700 196.19100 123.09600 1.000 38.96518 752 ILE B N 1
ATOM 12946 C CA . ILE B 2 752 ? 189.45600 195.53200 121.89300 1.000 38.96518 752 ILE B CA 1
ATOM 12947 C C . ILE B 2 752 ? 188.73200 194.24300 122.25300 1.000 38.96518 752 ILE B C 1
ATOM 12948 O O . ILE B 2 752 ? 187.61900 193.98600 121.78500 1.000 38.96518 752 ILE B O 1
ATOM 12953 N N . GLU B 2 753 ? 189.34500 193.41800 123.10200 1.000 44.01583 753 GLU B N 1
ATOM 12954 C CA . GLU B 2 753 ? 188.80000 192.09800 123.38300 1.000 44.01583 753 GLU B CA 1
ATOM 12955 C C . GLU B 2 753 ? 187.61900 192.11800 124.33800 1.000 44.01583 753 GLU B C 1
ATOM 12956 O O . GLU B 2 753 ? 186.88500 191.13000 124.39900 1.000 44.01583 753 GLU B O 1
ATOM 12962 N N . SER B 2 754 ? 187.41100 193.19900 125.09100 1.000 42.69189 754 SER B N 1
ATOM 12963 C CA . SER B 2 754 ? 186.27400 193.24700 125.99700 1.000 42.69189 754 SER B CA 1
ATOM 12964 C C . SER B 2 754 ? 185.12500 194.12600 125.52700 1.000 42.69189 754 SER B C 1
ATOM 12965 O O . SER B 2 754 ? 184.02400 193.98900 126.05900 1.000 42.69189 754 SER B O 1
ATOM 12968 N N . HIS B 2 755 ? 185.33900 195.02100 124.56200 1.000 46.18798 755 HIS B N 1
ATOM 12969 C CA . HIS B 2 755 ? 184.26500 195.87100 124.05500 1.000 46.18798 755 HIS B CA 1
ATOM 12970 C C . HIS B 2 755 ? 183.95300 195.63300 122.58600 1.000 46.18798 755 HIS B C 1
ATOM 12971 O O . HIS B 2 755 ? 182.78800 195.42600 122.23200 1.000 46.18798 755 HIS B O 1
ATOM 12978 N N . ILE B 2 756 ? 184.96400 195.64300 121.72000 1.000 48.60461 756 ILE B N 1
ATOM 12979 C CA . ILE B 2 756 ? 184.78700 195.86000 120.28600 1.000 48.60461 756 ILE B CA 1
ATOM 12980 C C . ILE B 2 756 ? 184.84500 194.54100 119.52800 1.000 48.60461 756 ILE B C 1
ATOM 12981 O O . ILE B 2 756 ? 185.18900 194.50600 118.34400 1.000 48.60461 756 ILE B O 1
ATOM 12986 N N . ASP B 2 757 ? 184.52100 193.44300 120.19700 1.000 54.92728 757 ASP B N 1
ATOM 12987 C CA . ASP B 2 757 ? 184.61600 192.12700 119.58600 1.000 54.92728 757 ASP B CA 1
ATOM 12988 C C . ASP B 2 757 ? 183.29100 191.39000 119.70800 1.000 54.92728 757 ASP B C 1
ATOM 12989 O O . ASP B 2 757 ? 182.51700 191.62700 120.63900 1.000 54.92728 757 ASP B O 1
ATOM 12994 N N . ILE B 2 758 ? 183.03200 190.49900 118.74700 1.000 59.97424 758 ILE B N 1
ATOM 12995 C CA . ILE B 2 758 ? 181.83600 189.66400 118.75200 1.000 59.97424 758 ILE B CA 1
ATOM 12996 C C . ILE B 2 758 ? 182.14000 188.19900 118.48600 1.000 59.97424 758 ILE B C 1
ATOM 12997 O O . ILE B 2 758 ? 181.21200 187.40000 118.37800 1.000 59.97424 758 ILE B O 1
ATOM 13002 N N . ALA B 2 759 ? 183.40900 187.81800 118.36300 1.000 64.14684 759 ALA B N 1
ATOM 13003 C CA . ALA B 2 759 ? 183.75000 186.47500 117.91400 1.000 64.14684 759 ALA B CA 1
ATOM 13004 C C . ALA B 2 759 ? 183.43700 185.39200 118.93700 1.000 64.14684 759 ALA B C 1
ATOM 13005 O O . ALA B 2 759 ? 183.52800 184.21000 118.59500 1.000 64.14684 759 ALA B O 1
ATOM 13007 N N . ARG B 2 760 ? 183.07100 185.75200 120.17100 1.000 68.25568 760 ARG B N 1
ATOM 13008 C CA . ARG B 2 760 ? 182.89300 184.74600 121.21100 1.000 68.25568 760 ARG B CA 1
ATOM 13009 C C . ARG B 2 760 ? 181.57600 184.89700 121.96400 1.000 68.25568 760 ARG B C 1
ATOM 13010 O O . ARG B 2 760 ? 181.48700 184.46800 123.11900 1.000 68.25568 760 ARG B O 1
ATOM 13018 N N . LEU B 2 761 ? 180.55700 185.49100 121.35600 1.000 72.65193 761 LEU B N 1
ATOM 13019 C CA . LEU B 2 761 ? 179.28400 185.67600 122.03900 1.000 72.65193 761 LEU B CA 1
ATOM 13020 C C . LEU B 2 761 ? 178.24100 184.67900 121.55300 1.000 72.65193 761 LEU B C 1
ATOM 13021 O O . LEU B 2 761 ? 177.94700 184.60500 120.36200 1.000 72.65193 761 LEU B O 1
ATOM 13026 N N . TYR B 2 780 ? 170.27700 192.73900 109.02300 1.000 119.92670 780 TYR B N 1
ATOM 13027 C CA . TYR B 2 780 ? 171.69300 193.07900 108.99100 1.000 119.92670 780 TYR B CA 1
ATOM 13028 C C . TYR B 2 780 ? 171.88200 194.58700 109.10600 1.000 119.92670 780 TYR B C 1
ATOM 13029 O O . TYR B 2 780 ? 173.00500 195.07100 109.23200 1.000 119.92670 780 TYR B O 1
ATOM 13038 N N . HIS B 2 781 ? 170.77000 195.32500 109.06600 1.000 117.57451 781 HIS B N 1
ATOM 13039 C CA . HIS B 2 781 ? 170.84100 196.78000 109.16800 1.000 117.57451 781 HIS B CA 1
ATOM 13040 C C . HIS B 2 781 ? 171.20700 197.21900 110.58200 1.000 117.57451 781 HIS B C 1
ATOM 13041 O O . HIS B 2 781 ? 172.06400 198.09200 110.77100 1.000 117.57451 781 HIS B O 1
ATOM 13048 N N . LYS B 2 782 ? 170.56700 196.62700 111.59100 1.000 111.63151 782 LYS B N 1
ATOM 13049 C CA . LYS B 2 782 ? 170.97200 196.89100 112.96600 1.000 111.63151 782 LYS B CA 1
ATOM 13050 C C . LYS B 2 782 ? 172.36300 196.33900 113.25000 1.000 111.63151 782 LYS B C 1
ATOM 13051 O O . LYS B 2 782 ? 173.08700 196.88900 114.08700 1.000 111.63151 782 LYS B O 1
ATOM 13057 N N . ASP B 2 783 ? 172.76100 195.26600 112.56100 1.000 106.01887 783 ASP B N 1
ATOM 13058 C CA . ASP B 2 783 ? 174.15300 194.83700 112.62500 1.000 106.01887 783 ASP B CA 1
ATOM 13059 C C . ASP B 2 783 ? 175.08000 195.94200 112.13500 1.000 106.01887 783 ASP B C 1
ATOM 13060 O O . ASP B 2 783 ? 176.16300 196.15000 112.69200 1.000 106.01887 783 ASP B O 1
ATOM 13065 N N . LEU B 2 784 ? 174.66300 196.67300 111.10200 1.000 101.18192 784 LEU B N 1
ATOM 13066 C CA . LEU B 2 784 ? 175.47300 197.78400 110.61600 1.000 101.18192 784 LEU B CA 1
ATOM 13067 C C . LEU B 2 784 ? 175.47500 198.94000 111.60700 1.000 101.18192 784 LEU B C 1
ATOM 13068 O O . LEU B 2 784 ? 176.49600 199.61900 111.77700 1.000 101.18192 784 LEU B O 1
ATOM 13073 N N . LYS B 2 785 ? 174.34400 199.18500 112.26700 1.000 96.39617 785 LYS B N 1
ATOM 13074 C CA . LYS B 2 785 ? 174.33400 200.17600 113.33800 1.000 96.39617 785 LYS B CA 1
ATOM 13075 C C . LYS B 2 785 ? 175.31600 199.79200 114.43900 1.000 96.39617 785 LYS B C 1
ATOM 13076 O O . LYS B 2 785 ? 176.01300 200.65200 114.99300 1.000 96.39617 785 LYS B O 1
ATOM 13082 N N . THR B 2 786 ? 175.38300 198.50000 114.76700 1.000 89.76254 786 THR B N 1
ATOM 13083 C CA . THR B 2 786 ? 176.30900 198.03800 115.79500 1.000 89.76254 786 THR B CA 1
ATOM 13084 C C . THR B 2 786 ? 177.75300 198.19300 115.34000 1.000 89.76254 786 THR B C 1
ATOM 13085 O O . THR B 2 786 ? 178.62300 198.57900 116.13100 1.000 89.76254 786 THR B O 1
ATOM 13089 N N . LEU B 2 787 ? 178.02800 197.88600 114.07300 1.000 79.29961 787 LEU B N 1
ATOM 13090 C CA . LEU B 2 787 ? 179.34900 198.15100 113.51800 1.000 79.29961 787 LEU B CA 1
ATOM 13091 C C . LEU B 2 787 ? 179.72000 199.62000 113.67100 1.000 79.29961 787 LEU B C 1
ATOM 13092 O O . LEU B 2 787 ? 180.83500 199.94900 114.08400 1.000 79.29961 787 LEU B O 1
ATOM 13097 N N . LYS B 2 788 ? 178.78700 200.52100 113.35600 1.000 79.36995 788 LYS B N 1
ATOM 13098 C CA . LYS B 2 788 ? 179.07600 201.94800 113.46800 1.000 79.36995 788 LYS B CA 1
ATOM 13099 C C . LYS B 2 788 ? 179.33700 202.35400 114.91200 1.000 79.36995 788 LYS B C 1
ATOM 13100 O O . LYS B 2 788 ? 180.28000 203.10300 115.19500 1.000 79.36995 788 LYS B O 1
ATOM 13106 N N . LYS B 2 789 ? 178.51000 201.87000 115.83900 1.000 73.41106 789 LYS B N 1
ATOM 13107 C CA . LYS B 2 789 ? 178.67400 202.22700 117.24400 1.000 73.41106 789 LYS B CA 1
ATOM 13108 C C . LYS B 2 789 ? 180.01700 201.74500 117.78100 1.000 73.41106 789 LYS B C 1
ATOM 13109 O O . LYS B 2 789 ? 180.74800 202.49700 118.44000 1.000 73.41106 789 LYS B O 1
ATOM 13115 N N . ASN B 2 790 ? 180.36400 200.49000 117.50200 1.000 67.57095 790 ASN B N 1
ATOM 13116 C CA . ASN B 2 790 ? 181.62900 199.96200 117.99200 1.000 67.57095 790 ASN B CA 1
ATOM 13117 C C . ASN B 2 790 ? 182.81200 200.65400 117.32900 1.000 67.57095 790 ASN B C 1
ATOM 13118 O O . ASN B 2 790 ? 183.83100 200.91100 117.98100 1.000 67.57095 790 ASN B O 1
ATOM 13123 N N . CYS B 2 791 ? 182.69800 200.98000 116.04100 1.000 65.83504 791 CYS B N 1
ATOM 13124 C CA . CYS B 2 791 ? 183.79500 201.66000 115.36900 1.000 65.83504 791 CYS B CA 1
ATOM 13125 C C . CYS B 2 791 ? 184.01400 203.05100 115.94300 1.000 65.83504 791 CYS B C 1
ATOM 13126 O O . CYS B 2 791 ? 185.15900 203.48800 116.10300 1.000 65.83504 791 CYS B O 1
ATOM 13129 N N . THR B 2 792 ? 182.93600 203.76200 116.28000 1.000 63.93390 792 THR B N 1
ATOM 13130 C CA . THR B 2 792 ? 183.13900 205.08500 116.85400 1.000 63.93390 792 THR B CA 1
ATOM 13131 C C . THR B 2 792 ? 183.66700 204.99600 118.28000 1.000 63.93390 792 THR B C 1
ATOM 13132 O O . THR B 2 792 ? 184.48500 205.83100 118.68000 1.000 63.93390 792 THR B O 1
ATOM 13136 N N . LEU B 2 793 ? 183.26900 203.97100 119.04300 1.000 59.10412 793 LEU B N 1
ATOM 13137 C CA . LEU B 2 793 ? 183.87500 203.76200 120.35800 1.000 59.10412 793 LEU B CA 1
ATOM 13138 C C . LEU B 2 793 ? 185.37400 203.52500 120.24400 1.000 59.10412 793 LEU B C 1
ATOM 13139 O O . LEU B 2 793 ? 186.16900 204.14200 120.96200 1.000 59.10412 793 LEU B O 1
ATOM 13144 N N . LEU B 2 794 ? 185.77800 202.62300 119.35000 1.000 53.46818 794 LEU B N 1
ATOM 13145 C CA . LEU B 2 794 ? 187.19900 202.35800 119.16500 1.000 53.46818 794 LEU B CA 1
ATOM 13146 C C . LEU B 2 794 ? 187.94400 203.62200 118.76700 1.000 53.46818 794 LEU B C 1
ATOM 13147 O O . LEU B 2 794 ? 188.93000 203.99900 119.40700 1.000 53.46818 794 LEU B O 1
ATOM 13152 N N . THR B 2 795 ? 187.48100 204.30300 117.71700 1.000 60.40311 795 THR B N 1
ATOM 13153 C CA . THR B 2 795 ? 188.20400 205.47400 117.23600 1.000 60.40311 795 THR B CA 1
ATOM 13154 C C . THR B 2 795 ? 188.20400 206.60800 118.25100 1.000 60.40311 795 THR B C 1
ATOM 13155 O O . THR B 2 795 ? 189.07600 207.48100 118.19600 1.000 60.40311 795 THR B O 1
ATOM 13159 N N . ASP B 2 796 ? 187.24800 206.62200 119.18000 1.000 62.43365 796 ASP B N 1
ATOM 13160 C CA . ASP B 2 796 ? 187.25800 207.65900 120.20300 1.000 62.43365 796 ASP B CA 1
ATOM 13161 C C . ASP B 2 796 ? 188.11900 207.26900 121.39600 1.000 62.43365 796 ASP B C 1
ATOM 13162 O O . ASP B 2 796 ? 188.55400 208.14000 122.15500 1.000 62.43365 796 ASP B O 1
ATOM 13167 N N . PHE B 2 797 ? 188.37000 205.97300 121.58200 1.000 53.55208 797 PHE B N 1
ATOM 13168 C CA . PHE B 2 797 ? 189.24500 205.53200 122.66400 1.000 53.55208 797 PHE B CA 1
ATOM 13169 C C . PHE B 2 797 ? 190.70500 205.82800 122.34700 1.000 53.55208 797 PHE B C 1
ATOM 13170 O O . PHE B 2 797 ? 191.44200 206.33900 123.19400 1.000 53.55208 797 PHE B O 1
ATOM 13178 N N . MET B 2 798 ? 191.13200 205.53400 121.12800 1.000 56.06363 798 MET B N 1
ATOM 13179 C CA . MET B 2 798 ? 192.53100 205.58800 120.71800 1.000 56.06363 798 MET B CA 1
ATOM 13180 C C . MET B 2 798 ? 193.09300 206.99000 120.62300 1.000 56.06363 798 MET B C 1
ATOM 13181 O O . MET B 2 798 ? 194.21600 207.09000 120.12000 1.000 56.06363 798 MET B O 1
ATOM 13186 N N . LYS B 2 799 ? 192.44100 208.07300 121.03200 1.000 65.81973 799 LYS B N 1
ATOM 13187 C CA . LYS B 2 799 ? 193.00500 209.41100 120.91300 1.000 65.81973 799 LYS B CA 1
ATOM 13188 C C . LYS B 2 799 ? 193.64100 209.82600 122.23300 1.000 65.81973 799 LYS B C 1
ATOM 13189 O O . LYS B 2 799 ? 192.98400 209.81200 123.27700 1.000 65.81973 799 LYS B O 1
ATOM 13195 N N . ILE B 2 800 ? 194.91800 210.20600 122.17700 1.000 74.99009 800 ILE B N 1
ATOM 13196 C CA . ILE B 2 800 ? 195.69500 210.44900 123.39100 1.000 74.99009 800 ILE B CA 1
ATOM 13197 C C . ILE B 2 800 ? 195.24400 211.72800 124.08400 1.000 74.99009 800 ILE B C 1
ATOM 13198 O O . ILE B 2 800 ? 194.76200 211.70200 125.22200 1.000 74.99009 800 ILE B O 1
ATOM 13203 N N . ASN B 2 801 ? 195.39900 212.86400 123.41200 1.000 89.56829 801 ASN B N 1
ATOM 13204 C CA . ASN B 2 801 ? 195.10300 214.16800 123.98900 1.000 89.56829 801 ASN B CA 1
ATOM 13205 C C . ASN B 2 801 ? 193.74400 214.63700 123.49500 1.000 89.56829 801 ASN B C 1
ATOM 13206 O O . ASN B 2 801 ? 193.47500 214.60900 122.29000 1.000 89.56829 801 ASN B O 1
ATOM 13211 N N . LYS B 2 802 ? 192.89700 215.07100 124.42000 1.000 97.14703 802 LYS B N 1
ATOM 13212 C CA . LYS B 2 802 ? 191.51800 215.40800 124.09200 1.000 97.14703 802 LYS B CA 1
ATOM 13213 C C . LYS B 2 802 ? 191.12500 216.83600 124.42900 1.000 97.14703 802 LYS B C 1
ATOM 13214 O O . LYS B 2 802 ? 190.45300 217.48500 123.62300 1.000 97.14703 802 LYS B O 1
ATOM 13220 N N . ASN B 2 803 ? 191.53200 217.34700 125.59200 1.000 110.89221 803 ASN B N 1
ATOM 13221 C CA . ASN B 2 803 ? 190.77200 218.39600 126.26600 1.000 110.89221 803 ASN B CA 1
ATOM 13222 C C . ASN B 2 803 ? 190.55800 219.66700 125.45100 1.000 110.89221 803 ASN B C 1
ATOM 13223 O O . ASN B 2 803 ? 189.44000 219.92900 124.99500 1.000 110.89221 803 ASN B O 1
ATOM 13228 N N . SER B 2 804 ? 191.60900 220.46000 125.24800 1.000 119.95853 804 SER B N 1
ATOM 13229 C CA . SER B 2 804 ? 191.45300 221.70700 124.50200 1.000 119.95853 804 SER B CA 1
ATOM 13230 C C . SER B 2 804 ? 192.61300 222.05100 123.58100 1.000 119.95853 804 SER B C 1
ATOM 13231 O O . SER B 2 804 ? 192.44400 222.92300 122.72000 1.000 119.95853 804 SER B O 1
ATOM 13234 N N . GLN B 2 805 ? 193.77400 221.41500 123.71300 1.000 122.15982 805 GLN B N 1
ATOM 13235 C CA . GLN B 2 805 ? 194.95200 221.84900 122.97900 1.000 122.15982 805 GLN B CA 1
ATOM 13236 C C . GLN B 2 805 ? 194.79600 221.57000 121.49100 1.000 122.15982 805 GLN B C 1
ATOM 13237 O O . GLN B 2 805 ? 194.09700 220.64000 121.07900 1.000 122.15982 805 GLN B O 1
ATOM 13243 N N . ASN B 2 806 ? 195.45300 222.39600 120.68000 1.000 123.80112 806 ASN B N 1
ATOM 13244 C CA . ASN B 2 806 ? 195.34300 222.25700 119.23700 1.000 123.80112 806 ASN B CA 1
ATOM 13245 C C . ASN B 2 806 ? 195.96600 220.94800 118.77700 1.000 123.80112 806 ASN B C 1
ATOM 13246 O O . ASN B 2 806 ? 196.98800 220.49600 119.30100 1.000 123.80112 806 ASN B O 1
ATOM 13251 N N . TYR B 2 807 ? 195.33700 220.34300 117.77700 1.000 121.16287 807 TYR B N 1
ATOM 13252 C CA . TYR B 2 807 ? 195.73000 219.03200 117.27000 1.000 121.16287 807 TYR B CA 1
ATOM 13253 C C . TYR B 2 807 ? 196.68600 219.25600 116.10200 1.000 121.16287 807 TYR B C 1
ATOM 13254 O O . TYR B 2 807 ? 196.27200 219.39900 114.95100 1.000 121.16287 807 TYR B O 1
ATOM 13263 N N . SER B 2 808 ? 197.98300 219.28900 116.41300 1.000 116.51761 808 SER B N 1
ATOM 13264 C CA . SER B 2 808 ? 199.03200 219.45600 115.41800 1.000 116.51761 808 SER B CA 1
ATOM 13265 C C . SER B 2 808 ? 199.85800 218.19500 115.21800 1.000 116.51761 808 SER B C 1
ATOM 13266 O O . SER B 2 808 ? 200.74300 218.18400 114.35700 1.000 116.51761 808 SER B O 1
ATOM 13269 N N . LEU B 2 809 ? 199.59000 217.13900 115.98800 1.000 104.43999 809 LEU B N 1
ATOM 13270 C CA . LEU B 2 809 ? 200.18100 215.81500 115.78700 1.000 104.43999 809 LEU B CA 1
ATOM 13271 C C . LEU B 2 809 ? 201.70900 215.85600 115.89600 1.000 104.43999 809 LEU B C 1
ATOM 13272 O O . LEU B 2 809 ? 202.44400 215.65100 114.92800 1.000 104.43999 809 LEU B O 1
ATOM 13277 N N . THR B 2 810 ? 202.16600 216.13100 117.11500 1.000 92.83636 810 THR B N 1
ATOM 13278 C CA . THR B 2 810 ? 203.58100 216.00700 117.42300 1.000 92.83636 810 THR B CA 1
ATOM 13279 C C . THR B 2 810 ? 204.05700 214.57400 117.17300 1.000 92.83636 810 THR B C 1
ATOM 13280 O O . THR B 2 810 ? 203.26800 213.65300 116.96300 1.000 92.83636 810 THR B O 1
ATOM 13284 N N . HIS B 2 811 ? 205.37900 214.39700 117.20500 1.000 85.86936 811 HIS B N 1
ATOM 13285 C CA . HIS B 2 811 ? 205.97700 213.13700 116.77100 1.000 85.86936 811 HIS B CA 1
ATOM 13286 C C . HIS B 2 811 ? 205.50400 211.95900 117.61800 1.000 85.86936 811 HIS B C 1
ATOM 13287 O O . HIS B 2 811 ? 205.20500 210.88200 117.08300 1.000 85.86936 811 HIS B O 1
ATOM 13294 N N . THR B 2 812 ? 205.43700 212.13600 118.93900 1.000 82.24576 812 THR B N 1
ATOM 13295 C CA . THR B 2 812 ? 205.01700 211.03700 119.80300 1.000 82.24576 812 THR B CA 1
ATOM 13296 C C . THR B 2 812 ? 203.59400 210.59800 119.48600 1.000 82.24576 812 THR B C 1
ATOM 13297 O O . THR B 2 812 ? 203.29000 209.39900 119.49700 1.000 82.24576 812 THR B O 1
ATOM 13301 N N . GLU B 2 813 ? 202.70600 211.55100 119.20100 1.000 83.52963 813 GLU B N 1
ATOM 13302 C CA . GLU B 2 813 ? 201.34400 211.18800 118.83000 1.000 83.52963 813 GLU B CA 1
ATOM 13303 C C . GLU B 2 813 ? 201.32700 210.39800 117.53000 1.000 83.52963 813 GLU B C 1
ATOM 13304 O O . GLU B 2 813 ? 200.54700 209.45100 117.38100 1.000 83.52963 813 GLU B O 1
ATOM 13310 N N . GLU B 2 814 ? 202.19800 210.76000 116.58600 1.000 83.06486 814 GLU B N 1
ATOM 13311 C CA . GLU B 2 814 ? 202.31600 210.00000 115.34500 1.000 83.06486 814 GLU B CA 1
ATOM 13312 C C . GLU B 2 814 ? 202.74100 208.56400 115.61900 1.000 83.06486 814 GLU B C 1
ATOM 13313 O O . GLU B 2 814 ? 202.18000 207.61400 115.05500 1.000 83.06486 814 GLU B O 1
ATOM 13319 N N . MET B 2 815 ? 203.73900 208.38600 116.48600 1.000 72.56270 815 MET B N 1
ATOM 13320 C CA . MET B 2 815 ? 204.22300 207.03900 116.76400 1.000 72.56270 815 MET B CA 1
ATOM 13321 C C . MET B 2 815 ? 203.16500 206.20700 117.47800 1.000 72.56270 815 MET B C 1
ATOM 13322 O O . MET B 2 815 ? 203.00200 205.01500 117.18600 1.000 72.56270 815 MET B O 1
ATOM 13327 N N . ILE B 2 816 ? 202.42000 206.81700 118.40100 1.000 63.51504 816 ILE B N 1
ATOM 13328 C CA . ILE B 2 816 ? 201.36700 206.06500 119.07300 1.000 63.51504 816 ILE B CA 1
ATOM 13329 C C . ILE B 2 816 ? 200.24600 205.72000 118.10300 1.000 63.51504 816 ILE B C 1
ATOM 13330 O O . ILE B 2 816 ? 199.65200 204.63800 118.19200 1.000 63.51504 816 ILE B O 1
ATOM 13335 N N . LYS B 2 817 ? 199.94100 206.60900 117.15500 1.000 61.18743 817 LYS B N 1
ATOM 13336 C CA . LYS B 2 817 ? 198.94300 206.27500 116.14400 1.000 61.18743 817 LYS B CA 1
ATOM 13337 C C . LYS B 2 817 ? 199.39300 205.09000 115.30300 1.000 61.18743 817 LYS B C 1
ATOM 13338 O O . LYS B 2 817 ? 198.59500 204.19400 114.99300 1.000 61.18743 817 LYS B O 1
ATOM 13344 N N . ILE B 2 818 ? 200.67300 205.06300 114.93100 1.000 57.65944 818 ILE B N 1
ATOM 13345 C CA . ILE B 2 818 ? 201.17600 203.95100 114.13200 1.000 57.65944 818 ILE B CA 1
ATOM 13346 C C . ILE B 2 818 ? 201.09900 202.65300 114.91900 1.000 57.65944 818 ILE B C 1
ATOM 13347 O O . ILE B 2 818 ? 200.72200 201.60400 114.38100 1.000 57.65944 818 ILE B O 1
ATOM 13352 N N . LEU B 2 819 ? 201.43700 202.69900 116.20900 1.000 53.30000 819 LEU B N 1
ATOM 13353 C CA . LEU B 2 819 ? 201.34500 201.49000 117.02400 1.000 53.30000 819 LEU B CA 1
ATOM 13354 C C . LEU B 2 819 ? 199.90400 201.00800 117.14500 1.000 53.30000 819 LEU B C 1
ATOM 13355 O O . LEU B 2 819 ? 199.63800 199.80200 117.08000 1.000 53.30000 819 LEU B O 1
ATOM 13360 N N . GLY B 2 820 ? 198.96100 201.93200 117.32000 1.000 48.01205 820 GLY B N 1
ATOM 13361 C CA . GLY B 2 820 ? 197.56400 201.53700 117.38700 1.000 48.01205 820 GLY B CA 1
ATOM 13362 C C . GLY B 2 820 ? 197.07900 200.87400 116.11200 1.000 48.01205 820 GLY B C 1
ATOM 13363 O O . GLY B 2 820 ? 196.39600 199.84700 116.15300 1.000 48.01205 820 GLY B O 1
ATOM 13364 N N . LEU B 2 821 ? 197.42700 201.44800 114.96100 1.000 48.08446 821 LEU B N 1
ATOM 13365 C CA . LEU B 2 821 ? 196.99900 200.84100 113.70500 1.000 48.08446 821 LEU B CA 1
ATOM 13366 C C . LEU B 2 821 ? 197.66200 199.48700 113.47200 1.000 48.08446 821 LEU B C 1
ATOM 13367 O O . LEU B 2 821 ? 197.03900 198.58500 112.90100 1.000 48.08446 821 LEU B O 1
ATOM 13372 N N . LEU B 2 822 ? 198.90700 199.31200 113.91500 1.000 45.66339 822 LEU B N 1
ATOM 13373 C CA . LEU B 2 822 ? 199.52600 197.99600 113.79500 1.000 45.66339 822 LEU B CA 1
ATOM 13374 C C . LEU B 2 822 ? 198.83200 196.97600 114.68900 1.000 45.66339 822 LEU B C 1
ATOM 13375 O O . LEU B 2 822 ? 198.61600 195.82800 114.28300 1.000 45.66339 822 LEU B O 1
ATOM 13380 N N . THR B 2 823 ? 198.46200 197.37600 115.90600 1.000 42.18484 823 THR B N 1
ATOM 13381 C CA . THR B 2 823 ? 197.77700 196.44600 116.79600 1.000 42.18484 823 THR B CA 1
ATOM 13382 C C . THR B 2 823 ? 196.38500 196.10300 116.28200 1.000 42.18484 823 THR B C 1
ATOM 13383 O O . THR B 2 823 ? 195.88200 195.00800 116.54400 1.000 42.18484 823 THR B O 1
ATOM 13387 N N . VAL B 2 824 ? 195.75200 197.01000 115.53900 1.000 43.34335 824 VAL B N 1
ATOM 13388 C CA . VAL B 2 824 ? 194.44200 196.68000 114.98400 1.000 43.34335 824 VAL B CA 1
ATOM 13389 C C . VAL B 2 824 ? 194.57000 195.82400 113.72400 1.000 43.34335 824 VAL B C 1
ATOM 13390 O O . VAL B 2 824 ? 193.72300 194.96200 113.47300 1.000 43.34335 824 VAL B O 1
ATOM 13394 N N . THR B 2 825 ? 195.61800 196.01200 112.92300 1.000 43.51212 825 THR B N 1
ATOM 13395 C CA . THR B 2 825 ? 195.78900 195.16900 111.74600 1.000 43.51212 825 THR B CA 1
ATOM 13396 C C . THR B 2 825 ? 196.44600 193.83600 112.05000 1.000 43.51212 825 THR B C 1
ATOM 13397 O O . THR B 2 825 ? 196.55300 193.00400 111.14700 1.000 43.51212 825 THR B O 1
ATOM 13401 N N . LEU B 2 826 ? 196.91800 193.62500 113.27600 1.000 44.12942 826 LEU B N 1
ATOM 13402 C CA . LEU B 2 826 ? 197.32300 192.29500 113.71000 1.000 44.12942 826 LEU B CA 1
ATOM 13403 C C . LEU B 2 826 ? 196.17000 191.50200 114.30100 1.000 44.12942 826 LEU B C 1
ATOM 13404 O O . LEU B 2 826 ? 196.24700 190.27200 114.36700 1.000 44.12942 826 LEU B O 1
ATOM 13409 N N . TRP B 2 827 ? 195.11200 192.18600 114.73300 1.000 47.76771 827 TRP B N 1
ATOM 13410 C CA . TRP B 2 827 ? 193.95200 191.52400 115.30900 1.000 47.76771 827 TRP B CA 1
ATOM 13411 C C . TRP B 2 827 ? 193.19500 190.71400 114.27400 1.000 47.76771 827 TRP B C 1
ATOM 13412 O O . TRP B 2 827 ? 192.59700 189.68900 114.61200 1.000 47.76771 827 TRP B O 1
ATOM 13423 N N . ALA B 2 828 ? 193.20900 191.14700 113.01600 1.000 56.00609 828 ALA B N 1
ATOM 13424 C CA . ALA B 2 828 ? 192.42800 190.51000 111.96800 1.000 56.00609 828 ALA B CA 1
ATOM 13425 C C . ALA B 2 828 ? 193.25700 189.72700 110.96600 1.000 56.00609 828 ALA B C 1
ATOM 13426 O O . ALA B 2 828 ? 192.72700 188.81600 110.33500 1.000 56.00609 828 ALA B O 1
ATOM 13428 N N . LYS B 2 829 ? 194.53400 190.05000 110.80100 1.000 60.49943 829 LYS B N 1
ATOM 13429 C CA . LYS B 2 829 ? 195.34600 189.37400 109.80100 1.000 60.49943 829 LYS B CA 1
ATOM 13430 C C . LYS B 2 829 ? 195.57200 187.91700 110.17800 1.000 60.49943 829 LYS B C 1
ATOM 13431 O O . LYS B 2 829 ? 195.77900 187.59000 111.34700 1.000 60.49943 829 LYS B O 1
ATOM 13437 N N . GLU B 2 830 ? 195.53100 187.03600 109.17900 1.000 72.07737 830 GLU B N 1
ATOM 13438 C CA . GLU B 2 830 ? 195.61500 185.59600 109.40900 1.000 72.07737 830 GLU B CA 1
ATOM 13439 C C . GLU B 2 830 ? 196.53300 184.92900 108.39600 1.000 72.07737 830 GLU B C 1
ATOM 13440 O O . GLU B 2 830 ? 196.27400 183.80900 107.94500 1.000 72.07737 830 GLU B O 1
ATOM 13446 N N . GLY B 2 831 ? 197.61300 185.59000 108.02700 1.000 72.83479 831 GLY B N 1
ATOM 13447 C CA . GLY B 2 831 ? 198.56600 185.00000 107.10800 1.000 72.83479 831 GLY B CA 1
ATOM 13448 C C . GLY B 2 831 ? 199.23500 186.05800 106.26100 1.000 72.83479 831 GLY B C 1
ATOM 13449 O O . GLY B 2 831 ? 198.91400 187.24000 106.32200 1.000 72.83479 831 GLY B O 1
ATOM 13450 N N . LYS B 2 832 ? 200.17800 185.60000 105.44300 1.000 77.37400 832 LYS B N 1
ATOM 13451 C CA . LYS B 2 832 ? 200.95600 186.49400 104.59600 1.000 77.37400 832 LYS B CA 1
ATOM 13452 C C . LYS B 2 832 ? 200.13100 186.95800 103.40400 1.000 77.37400 832 LYS B C 1
ATOM 13453 O O . LYS B 2 832 ? 200.49500 186.70500 102.25100 1.000 77.37400 832 LYS B O 1
ATOM 13459 N N . LYS B 2 833 ? 199.02000 187.63800 103.66800 1.000 74.95473 833 LYS B N 1
ATOM 13460 C CA . LYS B 2 833 ? 198.15000 188.10600 102.59800 1.000 74.95473 833 LYS B CA 1
ATOM 13461 C C . LYS B 2 833 ? 197.25600 189.20400 103.14500 1.000 74.95473 833 LYS B C 1
ATOM 13462 O O . LYS B 2 833 ? 196.60300 189.01500 104.17500 1.000 74.95473 833 LYS B O 1
ATOM 13468 N N . SER B 2 834 ? 197.24000 190.34100 102.45500 1.000 74.40435 834 SER B N 1
ATOM 13469 C CA . SER B 2 834 ? 196.47700 191.50300 102.88700 1.000 74.40435 834 SER B CA 1
ATOM 13470 C C . SER B 2 834 ? 195.06100 191.11700 103.27900 1.000 74.40435 834 SER B C 1
ATOM 13471 O O . SER B 2 834 ? 194.40000 190.34400 102.58500 1.000 74.40435 834 SER B O 1
ATOM 13474 N N . VAL B 2 835 ? 194.58700 191.66300 104.39600 1.000 71.50726 835 VAL B N 1
ATOM 13475 C CA . VAL B 2 835 ? 193.24500 191.29900 104.82500 1.000 71.50726 835 VAL B CA 1
ATOM 13476 C C . VAL B 2 835 ? 192.25900 192.25700 104.17400 1.000 71.50726 835 VAL B C 1
ATOM 13477 O O . VAL B 2 835 ? 191.64900 193.10900 104.82500 1.000 71.50726 835 VAL B O 1
ATOM 13481 N N . TYR B 2 836 ? 192.09900 192.11000 102.86600 1.000 78.42138 836 TYR B N 1
ATOM 13482 C CA . TYR B 2 836 ? 190.92400 192.56400 102.14700 1.000 78.42138 836 TYR B CA 1
ATOM 13483 C C . TYR B 2 836 ? 190.58800 191.48800 101.13100 1.000 78.42138 836 TYR B C 1
ATOM 13484 O O . TYR B 2 836 ? 189.42500 191.28000 100.77500 1.000 78.42138 836 TYR B O 1
ATOM 13493 N N . TYR B 2 837 ? 191.62800 190.80600 100.65900 1.000 88.01626 837 TYR B N 1
ATOM 13494 C CA . TYR B 2 837 ? 191.51600 189.81600 99.60200 1.000 88.01626 837 TYR B CA 1
ATOM 13495 C C . TYR B 2 837 ? 191.41100 188.39500 100.12300 1.000 88.01626 837 TYR B C 1
ATOM 13496 O O . TYR B 2 837 ? 191.21300 187.47600 99.32300 1.000 88.01626 837 TYR B O 1
ATOM 13505 N N . ASP B 2 838 ? 191.55200 188.18800 101.42500 1.000 83.57647 838 ASP B N 1
ATOM 13506 C CA . ASP B 2 838 ? 191.53400 186.84100 101.96800 1.000 83.57647 838 ASP B CA 1
ATOM 13507 C C . ASP B 2 838 ? 190.13500 186.45200 102.40900 1.000 83.57647 838 ASP B C 1
ATOM 13508 O O . ASP B 2 838 ? 189.36300 187.28700 102.88200 1.000 83.57647 838 ASP B O 1
ATOM 13513 N N . ASP B 2 839 ? 189.81100 185.17500 102.24200 1.000 86.18383 839 ASP B N 1
ATOM 13514 C CA . ASP B 2 839 ? 188.65100 184.60100 102.90400 1.000 86.18383 839 ASP B CA 1
ATOM 13515 C C . ASP B 2 839 ? 189.06200 184.19100 104.31400 1.000 86.18383 839 ASP B C 1
ATOM 13516 O O . ASP B 2 839 ? 190.10400 184.61100 104.82100 1.000 86.18383 839 ASP B O 1
ATOM 13521 N N . ASP B 2 840 ? 188.21000 183.41500 104.98400 1.000 82.88413 840 ASP B N 1
ATOM 13522 C CA . ASP B 2 840 ? 188.41900 182.95700 106.35600 1.000 82.88413 840 ASP B CA 1
ATOM 13523 C C . ASP B 2 840 ? 188.74900 184.11100 107.29800 1.000 82.88413 840 ASP B C 1
ATOM 13524 O O . ASP B 2 840 ? 189.23600 183.89300 108.41100 1.000 82.88413 840 ASP B O 1
ATOM 13529 N N . VAL B 2 841 ? 188.48000 185.33800 106.86400 1.000 74.03457 841 VAL B N 1
ATOM 13530 C CA . VAL B 2 841 ? 188.47200 186.51200 107.72500 1.000 74.03457 841 VAL B CA 1
ATOM 13531 C C . VAL B 2 841 ? 187.03300 186.98700 107.82000 1.000 74.03457 841 VAL B C 1
ATOM 13532 O O . VAL B 2 841 ? 186.36400 187.16100 106.79500 1.000 74.03457 841 VAL B O 1
ATOM 13536 N N . SER B 2 842 ? 186.55600 187.18000 109.04400 1.000 74.06631 842 SER B N 1
ATOM 13537 C CA . SER B 2 842 ? 185.14300 187.43600 109.26800 1.000 74.06631 842 SER B CA 1
ATOM 13538 C C . SER B 2 842 ? 184.67600 188.67700 108.51800 1.000 74.06631 842 SER B C 1
ATOM 13539 O O . SER B 2 842 ? 185.43300 189.62500 108.30200 1.000 74.06631 842 SER B O 1
ATOM 13542 N N . LEU B 2 843 ? 183.40900 188.64400 108.10500 1.000 79.12171 843 LEU B N 1
ATOM 13543 C CA . LEU B 2 843 ? 182.75200 189.81900 107.54300 1.000 79.12171 843 LEU B CA 1
ATOM 13544 C C . LEU B 2 843 ? 182.96400 191.03800 108.42900 1.000 79.12171 843 LEU B C 1
ATOM 13545 O O . LEU B 2 843 ? 183.18400 192.15000 107.94200 1.000 79.12171 843 LEU B O 1
ATOM 13550 N N . TYR B 2 844 ? 182.89900 190.83500 109.74100 1.000 67.28461 844 TYR B N 1
ATOM 13551 C CA . TYR B 2 844 ? 182.97800 191.93500 110.69000 1.000 67.28461 844 TYR B CA 1
ATOM 13552 C C . TYR B 2 844 ? 184.35700 192.58100 110.70100 1.000 67.28461 844 TYR B C 1
ATOM 13553 O O . TYR B 2 844 ? 184.47000 193.80700 110.82700 1.000 67.28461 844 TYR B O 1
ATOM 13562 N N . ARG B 2 845 ? 185.41300 191.78800 110.54300 1.000 64.09977 845 ARG B N 1
ATOM 13563 C CA . ARG B 2 845 ? 186.75100 192.31400 110.77500 1.000 64.09977 845 ARG B CA 1
ATOM 13564 C C . ARG B 2 845 ? 187.25600 193.14200 109.60300 1.000 64.09977 845 ARG B C 1
ATOM 13565 O O . ARG B 2 845 ? 187.92000 194.15900 109.81400 1.000 64.09977 845 ARG B O 1
ATOM 13573 N N . LYS B 2 846 ? 186.96400 192.73500 108.36900 1.000 66.96678 846 LYS B N 1
ATOM 13574 C CA . LYS B 2 846 ? 187.31700 193.57400 107.22800 1.000 66.96678 846 LYS B CA 1
ATOM 13575 C C . LYS B 2 846 ? 186.66100 194.93900 107.34700 1.000 66.96678 846 LYS B C 1
ATOM 13576 O O . LYS B 2 846 ? 187.30600 195.97700 107.15600 1.000 66.96678 846 LYS B O 1
ATOM 13582 N N . LEU B 2 847 ? 185.37400 194.95500 107.68200 1.000 67.18634 847 LEU B N 1
ATOM 13583 C CA . LEU B 2 847 ? 184.65400 196.21600 107.76500 1.000 67.18634 847 LEU B CA 1
ATOM 13584 C C . LEU B 2 847 ? 185.17100 197.07400 108.90800 1.000 67.18634 847 LEU B C 1
ATOM 13585 O O . LEU B 2 847 ? 185.30300 198.29000 108.75600 1.000 67.18634 847 LEU B O 1
ATOM 13590 N N . MET B 2 848 ? 185.49400 196.47000 110.05300 1.000 63.39403 848 MET B N 1
ATOM 13591 C CA . MET B 2 848 ? 185.99000 197.27700 111.16400 1.000 63.39403 848 MET B CA 1
ATOM 13592 C C . MET B 2 848 ? 187.39600 197.80200 110.89100 1.000 63.39403 848 MET B C 1
ATOM 13593 O O . MET B 2 848 ? 187.71800 198.94000 111.25100 1.000 63.39403 848 MET B O 1
ATOM 13598 N N . VAL B 2 849 ? 188.24800 197.00300 110.24700 1.000 62.77549 849 VAL B N 1
ATOM 13599 C CA . VAL B 2 849 ? 189.56900 197.49100 109.86600 1.000 62.77549 849 VAL B CA 1
ATOM 13600 C C . VAL B 2 849 ? 189.44300 198.66200 108.90200 1.000 62.77549 849 VAL B C 1
ATOM 13601 O O . VAL B 2 849 ? 190.13700 199.67800 109.04000 1.000 62.77549 849 VAL B O 1
ATOM 13605 N N . SER B 2 850 ? 188.55100 198.54600 107.91400 1.000 67.10985 850 SER B N 1
ATOM 13606 C CA . SER B 2 850 ? 188.33300 199.65300 106.98900 1.000 67.10985 850 SER B CA 1
ATOM 13607 C C . SER B 2 850 ? 187.77900 200.87600 107.70800 1.000 67.10985 850 SER B C 1
ATOM 13608 O O . SER B 2 850 ? 188.14000 202.01100 107.38500 1.000 67.10985 850 SER B O 1
ATOM 13611 N N . CYS B 2 851 ? 186.90400 200.66100 108.69000 1.000 66.79449 851 CYS B N 1
ATOM 13612 C CA . CYS B 2 851 ? 186.32800 201.76800 109.44000 1.000 66.79449 851 CYS B CA 1
ATOM 13613 C C . CYS B 2 851 ? 187.36200 202.45000 110.32100 1.000 66.79449 851 CYS B C 1
ATOM 13614 O O . CYS B 2 851 ? 187.20400 203.62600 110.65900 1.000 66.79449 851 CYS B O 1
ATOM 13617 N N . VAL B 2 852 ? 188.41000 201.72900 110.71500 1.000 62.52222 852 VAL B N 1
ATOM 13618 C CA . VAL B 2 852 ? 189.44200 202.33100 111.55200 1.000 62.52222 852 VAL B CA 1
ATOM 13619 C C . VAL B 2 852 ? 190.47000 203.07000 110.71000 1.000 62.52222 852 VAL B C 1
ATOM 13620 O O . VAL B 2 852 ? 190.86300 204.19200 111.04000 1.000 62.52222 852 VAL B O 1
ATOM 13624 N N . PHE B 2 853 ? 190.92400 202.46600 109.61200 1.000 64.66707 853 PHE B N 1
ATOM 13625 C CA . PHE B 2 853 ? 191.99500 203.09300 108.84500 1.000 64.66707 853 PHE B CA 1
ATOM 13626 C C . PHE B 2 853 ? 191.56000 204.40700 108.21600 1.000 64.66707 853 PHE B C 1
ATOM 13627 O O . PHE B 2 853 ? 192.40400 205.26600 107.94200 1.000 64.66707 853 PHE B O 1
ATOM 13635 N N . ASN B 2 854 ? 190.26500 204.58900 107.97700 1.000 69.36860 854 ASN B N 1
ATOM 13636 C CA . ASN B 2 854 ? 189.78000 205.86600 107.47400 1.000 69.36860 854 ASN B CA 1
ATOM 13637 C C . ASN B 2 854 ? 189.51100 206.86300 108.58600 1.000 69.36860 854 ASN B C 1
ATOM 13638 O O . ASN B 2 854 ? 189.06900 207.97900 108.30000 1.000 69.36860 854 ASN B O 1
ATOM 13643 N N . GLY B 2 855 ? 189.76600 206.48700 109.83400 1.000 73.41243 855 GLY B N 1
ATOM 13644 C CA . GLY B 2 855 ? 189.58500 207.38200 110.95400 1.000 73.41243 855 GLY B CA 1
ATOM 13645 C C . GLY B 2 855 ? 188.17000 207.90300 111.07100 1.000 73.41243 855 GLY B C 1
ATOM 13646 O O . GLY B 2 855 ? 187.92900 209.08900 110.83700 1.000 73.41243 855 GLY B O 1
ATOM 13647 N N . GLY B 2 856 ? 187.22100 207.04700 111.42800 1.000 78.36644 856 GLY B N 1
ATOM 13648 C CA . GLY B 2 856 ? 185.87100 207.54700 111.53400 1.000 78.36644 856 GLY B CA 1
ATOM 13649 C C . GLY B 2 856 ? 184.79300 206.79300 110.78800 1.000 78.36644 856 GLY B C 1
ATOM 13650 O O . GLY B 2 856 ? 184.43800 205.67500 111.16200 1.000 78.36644 856 GLY B O 1
ATOM 13651 N N . GLU B 2 857 ? 184.25900 207.41200 109.73500 1.000 99.29720 857 GLU B N 1
ATOM 13652 C CA . GLU B 2 857 ? 182.86900 207.21900 109.34500 1.000 99.29720 857 GLU B CA 1
ATOM 13653 C C . GLU B 2 857 ? 182.49300 205.78200 109.00300 1.000 99.29720 857 GLU B C 1
ATOM 13654 O O . GLU B 2 857 ? 181.82700 205.12100 109.80500 1.000 99.29720 857 GLU B O 1
ATOM 13660 N N . THR B 2 858 ? 182.91900 205.27500 107.84400 1.000 103.19869 858 THR B N 1
ATOM 13661 C CA . THR B 2 858 ? 182.60200 203.91000 107.41600 1.000 103.19869 858 THR B CA 1
ATOM 13662 C C . THR B 2 858 ? 183.32100 203.64200 106.09600 1.000 103.19869 858 THR B C 1
ATOM 13663 O O . THR B 2 858 ? 184.11000 204.47300 105.63700 1.000 103.19869 858 THR B O 1
ATOM 13667 N N . ILE B 2 859 ? 183.06200 202.48900 105.48000 1.000 108.71248 859 ILE B N 1
ATOM 13668 C CA . ILE B 2 859 ? 183.47100 202.22800 104.10600 1.000 108.71248 859 ILE B CA 1
ATOM 13669 C C . ILE B 2 859 ? 182.29900 202.51200 103.17900 1.000 108.71248 859 ILE B C 1
ATOM 13670 O O . ILE B 2 859 ? 182.47500 202.66000 101.96500 1.000 108.71248 859 ILE B O 1
ATOM 13675 N N . GLN B 2 860 ? 181.09100 202.58600 103.74000 1.000 119.40551 860 GLN B N 1
ATOM 13676 C CA . GLN B 2 860 ? 179.91400 202.82600 102.91200 1.000 119.40551 860 GLN B CA 1
ATOM 13677 C C . GLN B 2 860 ? 179.58800 204.30900 102.80700 1.000 119.40551 860 GLN B C 1
ATOM 13678 O O . GLN B 2 860 ? 179.39800 204.83200 101.70300 1.000 119.40551 860 GLN B O 1
ATOM 13684 N N . GLU B 2 861 ? 179.51600 205.00200 103.94000 1.000 122.04920 861 GLU B N 1
ATOM 13685 C CA . GLU B 2 861 ? 179.14200 206.40800 103.90600 1.000 122.04920 861 GLU B CA 1
ATOM 13686 C C . GLU B 2 861 ? 180.21900 207.25800 103.24800 1.000 122.04920 861 GLU B C 1
ATOM 13687 O O . GLU B 2 861 ? 179.91000 208.30000 102.66200 1.000 122.04920 861 GLU B O 1
ATOM 13693 N N . LYS B 2 862 ? 181.47800 206.82800 103.32100 1.000 121.05456 862 LYS B N 1
ATOM 13694 C CA . LYS B 2 862 ? 182.53600 207.51200 102.58600 1.000 121.05456 862 LYS B CA 1
ATOM 13695 C C . LYS B 2 862 ? 182.21500 207.56400 101.09900 1.000 121.05456 862 LYS B C 1
ATOM 13696 O O . LYS B 2 862 ? 182.17100 208.64400 100.49300 1.000 121.05456 862 LYS B O 1
ATOM 13702 N N . LEU B 2 863 ? 181.96600 206.40200 100.49400 1.000 129.05145 863 LEU B N 1
ATOM 13703 C CA . LEU B 2 863 ? 181.67100 206.38300 99.06800 1.000 129.05145 863 LEU B CA 1
ATOM 13704 C C . LEU B 2 863 ? 180.33600 207.05300 98.77900 1.000 129.05145 863 LEU B C 1
ATOM 13705 O O . LEU B 2 863 ? 180.15300 207.63300 97.70600 1.000 129.05145 863 LEU B O 1
ATOM 13710 N N . ALA B 2 864 ? 179.39500 207.00100 99.72700 1.000 132.11010 864 ALA B N 1
ATOM 13711 C CA . ALA B 2 864 ? 178.11600 207.67900 99.52300 1.000 132.11010 864 ALA B CA 1
ATOM 13712 C C . ALA B 2 864 ? 178.30700 209.18700 99.39400 1.000 132.11010 864 ALA B C 1
ATOM 13713 O O . ALA B 2 864 ? 177.78200 209.81900 98.46600 1.000 132.11010 864 ALA B O 1
ATOM 13715 N N . ASN B 2 865 ? 179.06200 209.78500 100.32000 1.000 135.12768 865 ASN B N 1
ATOM 13716 C CA . ASN B 2 865 ? 179.35300 211.21000 100.20900 1.000 135.12768 865 ASN B CA 1
ATOM 13717 C C . ASN B 2 865 ? 180.13400 211.50500 98.93600 1.000 135.12768 865 ASN B C 1
ATOM 13718 O O . ASN B 2 865 ? 179.85500 212.49300 98.24400 1.000 135.12768 865 ASN B O 1
ATOM 13723 N N . ASN B 2 866 ? 181.10000 210.64700 98.59600 1.000 138.90686 866 ASN B N 1
ATOM 13724 C CA . ASN B 2 866 ? 181.93100 210.91000 97.42500 1.000 138.90686 866 ASN B CA 1
ATOM 13725 C C . ASN B 2 866 ? 181.12700 210.83500 96.13200 1.000 138.90686 866 ASN B C 1
ATOM 13726 O O . ASN B 2 866 ? 181.42900 211.54800 95.16700 1.000 138.90686 866 ASN B O 1
ATOM 13731 N N . ILE B 2 867 ? 180.10900 209.97400 96.08200 1.000 148.37675 867 ILE B N 1
ATOM 13732 C CA . ILE B 2 867 ? 179.31400 209.86100 94.86400 1.000 148.37675 867 ILE B CA 1
ATOM 13733 C C . ILE B 2 867 ? 178.28700 210.98000 94.78000 1.000 148.37675 867 ILE B C 1
ATOM 13734 O O . ILE B 2 867 ? 178.08300 211.56400 93.71000 1.000 148.37675 867 ILE B O 1
ATOM 13739 N N . GLU B 2 868 ? 177.62100 211.30500 95.89100 1.000 154.24970 868 GLU B N 1
ATOM 13740 C CA . GLU B 2 868 ? 176.66500 212.40200 95.82100 1.000 154.24970 868 GLU B CA 1
ATOM 13741 C C . GLU B 2 868 ? 177.34900 213.75500 95.71500 1.000 154.24970 868 GLU B C 1
ATOM 13742 O O . GLU B 2 868 ? 176.66500 214.75900 95.48300 1.000 154.24970 868 GLU B O 1
ATOM 13748 N N . LYS B 2 869 ? 178.67000 213.80200 95.89800 1.000 153.63089 869 LYS B N 1
ATOM 13749 C CA . LYS B 2 869 ? 179.43100 214.97100 95.47700 1.000 153.63089 869 LYS B CA 1
ATOM 13750 C C . LYS B 2 869 ? 179.18000 215.27600 94.00400 1.000 153.63089 869 LYS B C 1
ATOM 13751 O O . LYS B 2 869 ? 178.96300 216.43200 93.62400 1.000 153.63089 869 LYS B O 1
ATOM 13757 N N . SER B 2 870 ? 179.19300 214.24900 93.16200 1.000 164.54012 870 SER B N 1
ATOM 13758 C CA . SER B 2 870 ? 178.89600 214.40500 91.73900 1.000 164.54012 870 SER B CA 1
ATOM 13759 C C . SER B 2 870 ? 177.43400 214.05600 91.46300 1.000 164.54012 870 SER B C 1
ATOM 13760 O O . SER B 2 870 ? 177.10700 213.01100 90.90100 1.000 164.54012 870 SER B O 1
ATOM 13763 N N . CYS B 2 871 ? 176.67300 214.80100 92.26900 1.000 171.42218 871 CYS B N 1
ATOM 13764 C CA . CYS B 2 871 ? 175.22100 214.79500 92.39000 1.000 171.42218 871 CYS B CA 1
ATOM 13765 C C . CYS B 2 871 ? 174.56700 214.45600 91.09600 1.000 171.42218 871 CYS B C 1
ATOM 13766 O O . CYS B 2 871 ? 173.44800 213.96900 91.06200 1.000 171.42218 871 CYS B O 1
ATOM 13769 N N . ASP B 2 872 ? 175.31100 214.72000 90.03100 1.000 177.39278 872 ASP B N 1
ATOM 13770 C CA . ASP B 2 872 ? 174.99000 214.48200 88.63000 1.000 177.39278 872 ASP B CA 1
ATOM 13771 C C . ASP B 2 872 ? 174.07600 213.28300 88.39000 1.000 177.39278 872 ASP B C 1
ATOM 13772 O O . ASP B 2 872 ? 173.04000 213.40900 87.75100 1.000 177.39278 872 ASP B O 1
ATOM 13777 N N . ILE B 2 873 ? 174.47500 212.12000 88.88800 1.000 178.19897 873 ILE B N 1
ATOM 13778 C CA . ILE B 2 873 ? 173.65100 210.94700 88.79300 1.000 178.19897 873 ILE B CA 1
ATOM 13779 C C . ILE B 2 873 ? 172.35100 211.11800 89.56000 1.000 178.19897 873 ILE B C 1
ATOM 13780 O O . ILE B 2 873 ? 172.31800 211.16700 90.78900 1.000 178.19897 873 ILE B O 1
ATOM 13785 N N . SER B 2 874 ? 171.28500 211.19000 88.79100 1.000 181.36694 874 SER B N 1
ATOM 13786 C CA . SER B 2 874 ? 169.91800 211.29400 89.25000 1.000 181.36694 874 SER B CA 1
ATOM 13787 C C . SER B 2 874 ? 169.21200 211.11500 87.93100 1.000 181.36694 874 SER B C 1
ATOM 13788 O O . SER B 2 874 ? 168.42000 211.96100 87.53800 1.000 181.36694 874 SER B O 1
ATOM 13791 N N . GLN B 2 875 ? 169.52000 210.00500 87.25900 1.000 182.03720 875 GLN B N 1
ATOM 13792 C CA . GLN B 2 875 ? 169.03400 209.70800 85.92500 1.000 182.03720 875 GLN B CA 1
ATOM 13793 C C . GLN B 2 875 ? 167.60100 209.23700 85.79400 1.000 182.03720 875 GLN B C 1
ATOM 13794 O O . GLN B 2 875 ? 166.71100 209.67700 86.50500 1.000 182.03720 875 GLN B O 1
ATOM 13800 N N . TYR B 2 876 ? 167.39900 208.28600 84.89600 1.000 181.70386 876 TYR B N 1
ATOM 13801 C CA . TYR B 2 876 ? 166.07700 207.75100 84.59900 1.000 181.70386 876 TYR B CA 1
ATOM 13802 C C . TYR B 2 876 ? 165.66000 206.57300 85.48700 1.000 181.70386 876 TYR B C 1
ATOM 13803 O O . TYR B 2 876 ? 165.14600 205.56900 84.99200 1.000 181.70386 876 TYR B O 1
ATOM 13812 N N . GLY B 2 877 ? 165.78200 206.74400 86.80100 1.000 180.66840 877 GLY B N 1
ATOM 13813 C CA . GLY B 2 877 ? 166.96500 206.44400 87.59000 1.000 180.66840 877 GLY B CA 1
ATOM 13814 C C . GLY B 2 877 ? 166.65800 206.62600 89.06200 1.000 180.66840 877 GLY B C 1
ATOM 13815 O O . GLY B 2 877 ? 165.50600 206.84700 89.41600 1.000 180.66840 877 GLY B O 1
ATOM 13816 N N . ILE B 2 878 ? 167.67700 206.57800 89.91900 1.000 174.67060 878 ILE B N 1
ATOM 13817 C CA . ILE B 2 878 ? 167.44100 206.67300 91.36100 1.000 174.67060 878 ILE B CA 1
ATOM 13818 C C . ILE B 2 878 ? 168.62100 207.06500 92.25700 1.000 174.67060 878 ILE B C 1
ATOM 13819 O O . ILE B 2 878 ? 169.73600 206.60700 92.08100 1.000 174.67060 878 ILE B O 1
ATOM 13824 N N . LYS B 2 879 ? 168.33700 207.92200 93.22700 1.000 171.83217 879 LYS B N 1
ATOM 13825 C CA . LYS B 2 879 ? 169.29300 208.29200 94.26300 1.000 171.83217 879 LYS B CA 1
ATOM 13826 C C . LYS B 2 879 ? 168.61200 207.85600 95.56900 1.000 171.83217 879 LYS B C 1
ATOM 13827 O O . LYS B 2 879 ? 167.95000 206.81500 95.58100 1.000 171.83217 879 LYS B O 1
ATOM 13833 N N . SER B 2 880 ? 168.73700 208.66000 96.62600 1.000 168.74061 880 SER B N 1
ATOM 13834 C CA . SER B 2 880 ? 168.17200 208.43000 97.97000 1.000 168.74061 880 SER B CA 1
ATOM 13835 C C . SER B 2 880 ? 168.79600 207.29000 98.77400 1.000 168.74061 880 SER B C 1
ATOM 13836 O O . SER B 2 880 ? 169.12900 206.21400 98.28000 1.000 168.74061 880 SER B O 1
ATOM 13839 N N . LYS B 2 881 ? 168.96400 207.50300 100.06100 1.000 166.09634 881 LYS B N 1
ATOM 13840 C CA . LYS B 2 881 ? 169.68500 206.42000 100.72200 1.000 166.09634 881 LYS B CA 1
ATOM 13841 C C . LYS B 2 881 ? 169.29800 205.04100 100.19900 1.000 166.09634 881 LYS B C 1
ATOM 13842 O O . LYS B 2 881 ? 170.00700 204.06600 100.47400 1.000 166.09634 881 LYS B O 1
ATOM 13848 N N . ASN B 2 882 ? 168.20200 204.93100 99.44700 1.000 167.30866 882 ASN B N 1
ATOM 13849 C CA . ASN B 2 882 ? 167.79800 203.62900 98.92700 1.000 167.30866 882 ASN B CA 1
ATOM 13850 C C . ASN B 2 882 ? 168.84100 203.08800 97.95700 1.000 167.30866 882 ASN B C 1
ATOM 13851 O O . ASN B 2 882 ? 169.30100 201.94900 98.09200 1.000 167.30866 882 ASN B O 1
ATOM 13856 N N . LEU B 2 883 ? 169.22900 203.89300 96.96800 1.000 169.22988 883 LEU B N 1
ATOM 13857 C CA . LEU B 2 883 ? 170.27400 203.46300 96.04700 1.000 169.22988 883 LEU B CA 1
ATOM 13858 C C . LEU B 2 883 ? 171.59600 203.24700 96.77400 1.000 169.22988 883 LEU B C 1
ATOM 13859 O O . LEU B 2 883 ? 172.39200 202.39000 96.37400 1.000 169.22988 883 LEU B O 1
ATOM 13864 N N . LYS B 2 884 ? 171.82400 203.97800 97.86600 1.000 162.19805 884 LYS B N 1
ATOM 13865 C CA . LYS B 2 884 ? 173.06300 203.80900 98.61600 1.000 162.19805 884 LYS B CA 1
ATOM 13866 C C . LYS B 2 884 ? 173.11600 202.44500 99.28900 1.000 162.19805 884 LYS B C 1
ATOM 13867 O O . LYS B 2 884 ? 174.11500 201.72700 99.16700 1.000 162.19805 884 LYS B O 1
ATOM 13873 N N . ASP B 2 885 ? 172.04500 202.05800 99.98400 1.000 162.66644 885 ASP B N 1
ATOM 13874 C CA . ASP B 2 885 ? 172.03100 200.74100 100.61300 1.000 162.66644 885 ASP B CA 1
ATOM 13875 C C . ASP B 2 885 ? 171.94300 199.63700 99.56500 1.000 162.66644 885 ASP B C 1
ATOM 13876 O O . ASP B 2 885 ? 172.39500 198.51000 99.80000 1.000 162.66644 885 ASP B O 1
ATOM 13881 N N . MET B 2 886 ? 171.39000 199.95100 98.39000 1.000 160.26516 886 MET B N 1
ATOM 13882 C CA . MET B 2 886 ? 171.46800 199.02000 97.27000 1.000 160.26516 886 MET B CA 1
ATOM 13883 C C . MET B 2 886 ? 172.91800 198.74200 96.89400 1.000 160.26516 886 MET B C 1
ATOM 13884 O O . MET B 2 886 ? 173.32400 197.58200 96.74400 1.000 160.26516 886 MET B O 1
ATOM 13889 N N . ILE B 2 887 ? 173.72300 199.79600 96.75900 1.000 158.33695 887 ILE B N 1
ATOM 13890 C CA . ILE B 2 887 ? 175.12200 199.58700 96.40400 1.000 158.33695 887 ILE B CA 1
ATOM 13891 C C . ILE B 2 887 ? 175.87500 198.93100 97.55800 1.000 158.33695 887 ILE B C 1
ATOM 13892 O O . ILE B 2 887 ? 176.82000 198.16400 97.34000 1.000 158.33695 887 ILE B O 1
ATOM 13897 N N . ASP B 2 888 ? 175.44500 199.17300 98.79600 1.000 152.02580 888 ASP B N 1
ATOM 13898 C CA . ASP B 2 888 ? 176.11600 198.54000 99.92600 1.000 152.02580 888 ASP B CA 1
ATOM 13899 C C . ASP B 2 888 ? 175.81600 197.04600 100.00000 1.000 152.02580 888 ASP B C 1
ATOM 13900 O O . ASP B 2 888 ? 176.69900 196.25500 100.34600 1.000 152.02580 888 ASP B O 1
ATOM 13905 N N . ILE B 2 889 ? 174.58700 196.62500 99.69200 1.000 152.84692 889 ILE B N 1
ATOM 13906 C CA . ILE B 2 889 ? 174.33100 195.18600 99.66100 1.000 152.84692 889 ILE B CA 1
ATOM 13907 C C . ILE B 2 889 ? 175.01100 194.55900 98.44800 1.000 152.84692 889 ILE B C 1
ATOM 13908 O O . ILE B 2 889 ? 175.48300 193.41500 98.50600 1.000 152.84692 889 ILE B O 1
ATOM 13913 N N . ASN B 2 890 ? 175.08100 195.29800 97.33400 1.000 147.86036 890 ASN B N 1
ATOM 13914 C CA . ASN B 2 890 ? 175.91600 194.87300 96.21500 1.000 147.86036 890 ASN B CA 1
ATOM 13915 C C . ASN B 2 890 ? 177.33700 194.58800 96.68100 1.000 147.86036 890 ASN B C 1
ATOM 13916 O O . ASN B 2 890 ? 177.93500 193.57200 96.31200 1.000 147.86036 890 ASN B O 1
ATOM 13921 N N . LEU B 2 891 ? 177.89300 195.48800 97.48900 1.000 141.00389 891 LEU B N 1
ATOM 13922 C CA . LEU B 2 891 ? 179.19000 195.24300 98.10900 1.000 141.00389 891 LEU B CA 1
ATOM 13923 C C . LEU B 2 891 ? 179.17300 193.96100 98.93000 1.000 141.00389 891 LEU B C 1
ATOM 13924 O O . LEU B 2 891 ? 179.95500 193.03700 98.68400 1.000 141.00389 891 LEU B O 1
ATOM 13929 N N . SER B 2 892 ? 178.27700 193.89000 99.91500 1.000 142.36236 892 SER B N 1
ATOM 13930 C CA . SER B 2 892 ? 178.29800 192.78900 100.87100 1.000 142.36236 892 SER B CA 1
ATOM 13931 C C . SER B 2 892 ? 178.08900 191.43300 100.20900 1.000 142.36236 892 SER B C 1
ATOM 13932 O O . SER B 2 892 ? 178.43000 190.40900 100.80900 1.000 142.36236 892 SER B O 1
ATOM 13935 N N . ILE B 2 893 ? 177.55800 191.39700 98.99100 1.000 144.31217 893 ILE B N 1
ATOM 13936 C CA . ILE B 2 893 ? 177.31500 190.13900 98.29100 1.000 144.31217 893 ILE B CA 1
ATOM 13937 C C . ILE B 2 893 ? 178.39900 189.83800 97.25900 1.000 144.31217 893 ILE B C 1
ATOM 13938 O O . ILE B 2 893 ? 178.87700 188.70700 97.17200 1.000 144.31217 893 ILE B O 1
ATOM 13943 N N . HIS B 2 894 ? 178.79800 190.83100 96.46100 1.000 140.10995 894 HIS B N 1
ATOM 13944 C CA . HIS B 2 894 ? 179.66800 190.56100 95.32200 1.000 140.10995 894 HIS B CA 1
ATOM 13945 C C . HIS B 2 894 ? 181.01600 189.98200 95.73600 1.000 140.10995 894 HIS B C 1
ATOM 13946 O O . HIS B 2 894 ? 181.25700 188.79600 95.50700 1.000 140.10995 894 HIS B O 1
ATOM 13953 N N . LYS B 2 895 ? 181.86400 190.79500 96.36900 1.000 134.29650 895 LYS B N 1
ATOM 13954 C CA . LYS B 2 895 ? 183.16800 190.50600 96.98000 1.000 134.29650 895 LYS B CA 1
ATOM 13955 C C . LYS B 2 895 ? 183.78500 191.82100 97.43400 1.000 134.29650 895 LYS B C 1
ATOM 13956 O O . LYS B 2 895 ? 183.31700 192.90200 97.07100 1.000 134.29650 895 LYS B O 1
ATOM 13962 N N . TRP B 2 896 ? 184.85400 191.70900 98.22300 1.000 120.97885 896 TRP B N 1
ATOM 13963 C CA . TRP B 2 896 ? 185.40100 192.80300 99.01400 1.000 120.97885 896 TRP B CA 1
ATOM 13964 C C . TRP B 2 896 ? 186.91300 192.88800 98.81900 1.000 120.97885 896 TRP B C 1
ATOM 13965 O O . TRP B 2 896 ? 187.51100 192.10800 98.07200 1.000 120.97885 896 TRP B O 1
ATOM 13976 N N . ASN B 2 897 ? 187.53800 193.85000 99.50100 1.000 114.13688 897 ASN B N 1
ATOM 13977 C CA . ASN B 2 897 ? 186.95100 195.16400 99.79000 1.000 114.13688 897 ASN B CA 1
ATOM 13978 C C . ASN B 2 897 ? 187.27600 196.25700 98.76300 1.000 114.13688 897 ASN B C 1
ATOM 13979 O O . ASN B 2 897 ? 186.37000 196.95400 98.31000 1.000 114.13688 897 ASN B O 1
ATOM 13984 N N . PRO B 2 898 ? 188.55800 196.43400 98.40500 1.000 119.54743 898 PRO B N 1
ATOM 13985 C CA . PRO B 2 898 ? 188.89400 197.53600 97.49700 1.000 119.54743 898 PRO B CA 1
ATOM 13986 C C . PRO B 2 898 ? 188.37000 197.33100 96.09800 1.000 119.54743 898 PRO B C 1
ATOM 13987 O O . PRO B 2 898 ? 188.30800 198.30100 95.33600 1.000 119.54743 898 PRO B O 1
ATOM 13991 N N . ALA B 2 899 ? 188.00800 196.10300 95.72800 1.000 130.32389 899 ALA B N 1
ATOM 13992 C CA . ALA B 2 899 ? 187.33300 195.89400 94.45600 1.000 130.32389 899 ALA B CA 1
ATOM 13993 C C . ALA B 2 899 ? 186.11500 196.79700 94.35100 1.000 130.32389 899 ALA B C 1
ATOM 13994 O O . ALA B 2 899 ? 185.99100 197.58500 93.40700 1.000 130.32389 899 ALA B O 1
ATOM 13996 N N . GLU B 2 900 ? 185.21600 196.71200 95.33500 1.000 137.01764 900 GLU B N 1
ATOM 13997 C CA . GLU B 2 900 ? 184.04500 197.58200 95.34700 1.000 137.01764 900 GLU B CA 1
ATOM 13998 C C . GLU B 2 900 ? 184.44900 199.04700 95.34000 1.000 137.01764 900 GLU B C 1
ATOM 13999 O O . GLU B 2 900 ? 183.90200 199.84100 94.56900 1.000 137.01764 900 GLU B O 1
ATOM 14005 N N . ILE B 2 901 ? 185.41800 199.41800 96.17900 1.000 132.62411 901 ILE B N 1
ATOM 14006 C CA . ILE B 2 901 ? 185.82000 200.81900 96.29300 1.000 132.62411 901 ILE B CA 1
ATOM 14007 C C . ILE B 2 901 ? 186.21500 201.37400 94.93200 1.000 132.62411 901 ILE B C 1
ATOM 14008 O O . ILE B 2 901 ? 185.59400 202.31100 94.41700 1.000 132.62411 901 ILE B O 1
ATOM 14013 N N . GLU B 2 902 ? 187.24300 200.78400 94.31900 1.000 139.62153 902 GLU B N 1
ATOM 14014 C CA . GLU B 2 902 ? 187.76300 201.33500 93.07400 1.000 139.62153 902 GLU B CA 1
ATOM 14015 C C . GLU B 2 902 ? 186.76200 201.18400 91.93600 1.000 139.62153 902 GLU B C 1
ATOM 14016 O O . GLU B 2 902 ? 186.63600 202.08400 91.09600 1.000 139.62153 902 GLU B O 1
ATOM 14022 N N . LYS B 2 903 ? 186.02600 200.06900 91.89000 1.000 143.39313 903 LYS B N 1
ATOM 14023 C CA . LYS B 2 903 ? 185.13900 199.84300 90.75800 1.000 143.39313 903 LYS B CA 1
ATOM 14024 C C . LYS B 2 903 ? 183.93900 200.77800 90.80700 1.000 143.39313 903 LYS B C 1
ATOM 14025 O O . LYS B 2 903 ? 183.54200 201.32400 89.77500 1.000 143.39313 903 LYS B O 1
ATOM 14031 N N . LEU B 2 904 ? 183.37000 201.01300 91.99500 1.000 149.58781 904 LEU B N 1
ATOM 14032 C CA . LEU B 2 904 ? 182.30800 202.00300 92.10300 1.000 149.58781 904 LEU B CA 1
ATOM 14033 C C . LEU B 2 904 ? 182.84800 203.40300 91.85600 1.000 149.58781 904 LEU B C 1
ATOM 14034 O O . LEU B 2 904 ? 182.20300 204.20800 91.17100 1.000 149.58781 904 LEU B O 1
ATOM 14039 N N . ALA B 2 905 ? 184.04200 203.70200 92.38400 1.000 152.29215 905 ALA B N 1
ATOM 14040 C CA . ALA B 2 905 ? 184.67600 204.98800 92.12900 1.000 152.29215 905 ALA B CA 1
ATOM 14041 C C . ALA B 2 905 ? 184.73400 205.28500 90.63900 1.000 152.29215 905 ALA B C 1
ATOM 14042 O O . ALA B 2 905 ? 184.25000 206.32400 90.18200 1.000 152.29215 905 ALA B O 1
ATOM 14044 N N . TYR B 2 906 ? 185.28200 204.35800 89.85600 1.000 157.52048 906 TYR B N 1
ATOM 14045 C CA . TYR B 2 906 ? 185.48300 204.64200 88.44000 1.000 157.52048 906 TYR B CA 1
ATOM 14046 C C . TYR B 2 906 ? 184.19500 204.49500 87.63500 1.000 157.52048 906 TYR B C 1
ATOM 14047 O O . TYR B 2 906 ? 183.98500 205.23400 86.66600 1.000 157.52048 906 TYR B O 1
ATOM 14056 N N . SER B 2 907 ? 183.31600 203.56200 88.01600 1.000 159.01945 907 SER B N 1
ATOM 14057 C CA . SER B 2 907 ? 182.03000 203.44700 87.34200 1.000 159.01945 907 SER B CA 1
ATOM 14058 C C . SER B 2 907 ? 181.23600 204.73900 87.47100 1.000 159.01945 907 SER B C 1
ATOM 14059 O O . SER B 2 907 ? 180.59900 205.18800 86.51500 1.000 159.01945 907 SER B O 1
ATOM 14062 N N . PHE B 2 908 ? 181.30900 205.39200 88.62300 1.000 160.02042 908 PHE B N 1
ATOM 14063 C CA . PHE B 2 908 ? 180.57300 206.63500 88.76300 1.000 160.02042 908 PHE B CA 1
ATOM 14064 C C . PHE B 2 908 ? 181.37800 207.85500 88.33600 1.000 160.02042 908 PHE B C 1
ATOM 14065 O O . PHE B 2 908 ? 180.78300 208.89500 88.05000 1.000 160.02042 908 PHE B O 1
ATOM 14073 N N . VAL B 2 909 ? 182.70000 207.73400 88.20400 1.000 163.96330 909 VAL B N 1
ATOM 14074 C CA . VAL B 2 909 ? 183.44900 208.73100 87.44400 1.000 163.96330 909 VAL B CA 1
ATOM 14075 C C . VAL B 2 909 ? 182.96500 208.76400 86.00000 1.000 163.96330 909 VAL B C 1
ATOM 14076 O O . VAL B 2 909 ? 182.66300 209.83400 85.44900 1.000 163.96330 909 VAL B O 1
ATOM 14080 N N . LEU B 2 910 ? 182.86000 207.59400 85.37000 1.000 166.24288 910 LEU B N 1
ATOM 14081 C CA . LEU B 2 910 ? 182.36300 207.56000 84.00100 1.000 166.24288 910 LEU B CA 1
ATOM 14082 C C . LEU B 2 910 ? 180.87600 207.89200 83.94300 1.000 166.24288 910 LEU B C 1
ATOM 14083 O O . LEU B 2 910 ? 180.40400 208.41700 82.93200 1.000 166.24288 910 LEU B O 1
ATOM 14088 N N . SER B 2 911 ? 180.12700 207.61700 85.01400 1.000 169.46849 911 SER B N 1
ATOM 14089 C CA . SER B 2 911 ? 178.73300 208.04700 85.06100 1.000 169.46849 911 SER B CA 1
ATOM 14090 C C . SER B 2 911 ? 178.62100 209.56600 85.11300 1.000 169.46849 911 SER B C 1
ATOM 14091 O O . SER B 2 911 ? 177.73100 210.15100 84.48600 1.000 169.46849 911 SER B O 1
ATOM 14094 N N . CYS B 2 912 ? 179.50900 210.22200 85.86400 1.000 172.61587 912 CYS B N 1
ATOM 14095 C CA . CYS B 2 912 ? 179.48700 211.67900 85.93100 1.000 172.61587 912 CYS B CA 1
ATOM 14096 C C . CYS B 2 912 ? 179.90200 212.29600 84.60200 1.000 172.61587 912 CYS B C 1
ATOM 14097 O O . CYS B 2 912 ? 179.26600 213.24200 84.12600 1.000 172.61587 912 CYS B O 1
ATOM 14100 N N . LYS B 2 913 ? 180.96500 211.77400 83.98500 1.000 172.99466 913 LYS B N 1
ATOM 14101 C CA . LYS B 2 913 ? 181.33100 212.25300 82.65300 1.000 172.99466 913 LYS B CA 1
ATOM 14102 C C . LYS B 2 913 ? 180.29900 211.86300 81.60000 1.000 172.99466 913 LYS B C 1
ATOM 14103 O O . LYS B 2 913 ? 180.30500 212.41600 80.49500 1.000 172.99466 913 LYS B O 1
ATOM 14109 N N . MET B 2 914 ? 179.41100 210.91800 81.91300 1.000 175.88863 914 MET B N 1
ATOM 14110 C CA . MET B 2 914 ? 178.32100 210.59500 80.99800 1.000 175.88863 914 MET B CA 1
ATOM 14111 C C . MET B 2 914 ? 177.30500 211.72800 80.93600 1.000 175.88863 914 MET B C 1
ATOM 14112 O O . MET B 2 914 ? 177.01600 212.26400 79.86100 1.000 175.88863 914 MET B O 1
ATOM 14117 N N . GLN B 2 915 ? 176.74900 212.10000 82.08400 1.000 178.66209 915 GLN B N 1
ATOM 14118 C CA . GLN B 2 915 ? 175.71200 213.12100 82.15200 1.000 178.66209 915 GLN B CA 1
ATOM 14119 C C . GLN B 2 915 ? 176.28500 214.45900 82.60000 1.000 178.66209 915 GLN B C 1
ATOM 14120 O O . GLN B 2 915 ? 177.46200 214.74500 82.37900 1.000 178.66209 915 GLN B O 1
ATOM 14126 N N . LYS C 3 25 ? 93.17200 171.40000 176.79600 1.000 124.86191 25 LYS C N 1
ATOM 14127 C CA . LYS C 3 25 ? 93.10500 170.53300 175.62800 1.000 124.86191 25 LYS C CA 1
ATOM 14128 C C . LYS C 3 25 ? 92.29300 171.17600 174.51400 1.000 124.86191 25 LYS C C 1
ATOM 14129 O O . LYS C 3 25 ? 91.35300 170.57600 173.99500 1.000 124.86191 25 LYS C O 1
ATOM 14135 N N . ASP C 3 26 ? 92.64500 172.41000 174.16000 1.000 129.50964 26 ASP C N 1
ATOM 14136 C CA . ASP C 3 26 ? 92.03000 173.06100 173.01300 1.000 129.50964 26 ASP C CA 1
ATOM 14137 C C . ASP C 3 26 ? 92.55900 172.44800 171.71900 1.000 129.50964 26 ASP C C 1
ATOM 14138 O O . ASP C 3 26 ? 93.52900 171.68500 171.70500 1.000 129.50964 26 ASP C O 1
ATOM 14143 N N . VAL C 3 27 ? 91.90600 172.79600 170.60800 1.000 131.07612 27 VAL C N 1
ATOM 14144 C CA . VAL C 3 27 ? 92.27200 172.22500 169.31400 1.000 131.07612 27 VAL C CA 1
ATOM 14145 C C . VAL C 3 27 ? 93.41200 172.96800 168.64000 1.000 131.07612 27 VAL C C 1
ATOM 14146 O O . VAL C 3 27 ? 93.78400 172.61300 167.51400 1.000 131.07612 27 VAL C O 1
ATOM 14150 N N . PHE C 3 28 ? 93.97800 173.98500 169.29400 1.000 126.30009 28 PHE C N 1
ATOM 14151 C CA . PHE C 3 28 ? 95.06600 174.79200 168.74100 1.000 126.30009 28 PHE C CA 1
ATOM 14152 C C . PHE C 3 28 ? 94.62900 175.43900 167.42200 1.000 126.30009 28 PHE C C 1
ATOM 14153 O O . PHE C 3 28 ? 95.08400 175.09300 166.32900 1.000 126.30009 28 PHE C O 1
ATOM 14161 N N . ALA C 3 29 ? 93.67800 176.36100 167.55100 1.000 131.34556 29 ALA C N 1
ATOM 14162 C CA . ALA C 3 29 ? 93.14100 177.02300 166.37100 1.000 131.34556 29 ALA C CA 1
ATOM 14163 C C . ALA C 3 29 ? 94.21100 177.82300 165.63800 1.000 131.34556 29 ALA C C 1
ATOM 14164 O O . ALA C 3 29 ? 94.59000 177.46900 164.51800 1.000 131.34556 29 ALA C O 1
ATOM 14166 N N . GLY C 3 30 ? 94.70600 178.89800 166.25000 1.000 127.80446 30 GLY C N 1
ATOM 14167 C CA . GLY C 3 30 ? 95.71600 179.70500 165.59300 1.000 127.80446 30 GLY C CA 1
ATOM 14168 C C . GLY C 3 30 ? 96.85300 180.22200 166.45100 1.000 127.80446 30 GLY C C 1
ATOM 14169 O O . GLY C 3 30 ? 97.85300 180.70900 165.91600 1.000 127.80446 30 GLY C O 1
ATOM 14170 N N . PHE C 3 31 ? 96.73000 180.12400 167.77300 1.000 125.44807 31 PHE C N 1
ATOM 14171 C CA . PHE C 3 31 ? 97.64800 180.80600 168.67300 1.000 125.44807 31 PHE C CA 1
ATOM 14172 C C . PHE C 3 31 ? 97.97300 179.91100 169.85900 1.000 125.44807 31 PHE C C 1
ATOM 14173 O O . PHE C 3 31 ? 97.38700 178.84200 170.04200 1.000 125.44807 31 PHE C O 1
ATOM 14181 N N . VAL C 3 32 ? 98.91600 180.37200 170.67900 1.000 120.46115 32 VAL C N 1
ATOM 14182 C CA . VAL C 3 32 ? 99.36700 179.61800 171.84200 1.000 120.46115 32 VAL C CA 1
ATOM 14183 C C . VAL C 3 32 ? 99.18600 180.45700 173.10000 1.000 120.46115 32 VAL C C 1
ATOM 14184 O O . VAL C 3 32 ? 98.73100 181.60500 173.03700 1.000 120.46115 32 VAL C O 1
ATOM 14188 N N . THR C 3 33 ? 99.54300 179.89000 174.24900 1.000 118.21550 33 THR C N 1
ATOM 14189 C CA . THR C 3 33 ? 99.48800 180.60000 175.51900 1.000 118.21550 33 THR C CA 1
ATOM 14190 C C . THR C 3 33 ? 100.61300 181.63800 175.53300 1.000 118.21550 33 THR C C 1
ATOM 14191 O O . THR C 3 33 ? 101.50800 181.62400 174.68500 1.000 118.21550 33 THR C O 1
ATOM 14195 N N . LYS C 3 34 ? 100.59000 182.55500 176.49800 1.000 117.02430 34 LYS C N 1
ATOM 14196 C CA . LYS C 3 34 ? 101.61900 183.58300 176.58300 1.000 117.02430 34 LYS C CA 1
ATOM 14197 C C . LYS C 3 34 ? 102.93100 183.04800 177.13400 1.000 117.02430 34 LYS C C 1
ATOM 14198 O O . LYS C 3 34 ? 104.00100 183.53800 176.75300 1.000 117.02430 34 LYS C O 1
ATOM 14204 N N . LYS C 3 35 ? 102.87900 182.04400 178.01000 1.000 114.72548 35 LYS C N 1
ATOM 14205 C CA . LYS C 3 35 ? 104.10800 181.47500 178.54600 1.000 114.72548 35 LYS C CA 1
ATOM 14206 C C . LYS C 3 35 ? 104.89700 180.72100 177.48400 1.000 114.72548 35 LYS C C 1
ATOM 14207 O O . LYS C 3 35 ? 106.11100 180.55500 177.63300 1.000 114.72548 35 LYS C O 1
ATOM 14213 N N . LEU C 3 36 ? 104.24200 180.28100 176.41000 1.000 109.38979 36 LEU C N 1
ATOM 14214 C CA . LEU C 3 36 ? 104.91500 179.56700 175.33300 1.000 109.38979 36 LEU C CA 1
ATOM 14215 C C . LEU C 3 36 ? 105.58600 180.51200 174.34600 1.000 109.38979 36 LEU C C 1
ATOM 14216 O O . LEU C 3 36 ? 106.65200 180.19000 173.80600 1.000 109.38979 36 LEU C O 1
ATOM 14221 N N . LYS C 3 37 ? 104.97400 181.66900 174.09000 1.000 108.05941 37 LYS C N 1
ATOM 14222 C CA . LYS C 3 37 ? 105.56500 182.62300 173.16100 1.000 108.05941 37 LYS C CA 1
ATOM 14223 C C . LYS C 3 37 ? 106.89700 183.14700 173.67400 1.000 108.05941 37 LYS C C 1
ATOM 14224 O O . LYS C 3 37 ? 107.81300 183.38900 172.88200 1.000 108.05941 37 LYS C O 1
ATOM 14230 N N . THR C 3 38 ? 107.03300 183.31300 174.99000 1.000 108.07842 38 THR C N 1
ATOM 14231 C CA . THR C 3 38 ? 108.30600 183.75200 175.55200 1.000 108.07842 38 THR C CA 1
ATOM 14232 C C . THR C 3 38 ? 109.39200 182.71600 175.30100 1.000 108.07842 38 THR C C 1
ATOM 14233 O O . THR C 3 38 ? 110.52000 183.05400 174.91600 1.000 108.07842 38 THR C O 1
ATOM 14237 N N . LEU C 3 39 ? 109.06500 181.44100 175.51600 1.000 104.37683 39 LEU C N 1
ATOM 14238 C CA . LEU C 3 39 ? 110.02100 180.37200 175.25600 1.000 104.37683 39 LEU C CA 1
ATOM 14239 C C . LEU C 3 39 ? 110.40200 180.32400 173.78200 1.000 104.37683 39 LEU C C 1
ATOM 14240 O O . LEU C 3 39 ? 111.57800 180.15000 173.43900 1.000 104.37683 39 LEU C O 1
ATOM 14245 N N . LEU C 3 40 ? 109.42400 180.49700 172.89300 1.000 103.42399 40 LEU C N 1
ATOM 14246 C CA . LEU C 3 40 ? 109.73200 180.47400 171.46800 1.000 103.42399 40 LEU C CA 1
ATOM 14247 C C . LEU C 3 40 ? 110.62900 181.64300 171.07900 1.000 103.42399 40 LEU C C 1
ATOM 14248 O O . LEU C 3 40 ? 111.56700 181.48000 170.28800 1.000 103.42399 40 LEU C O 1
ATOM 14253 N N . ASP C 3 41 ? 110.36800 182.82700 171.63500 1.000 106.86587 41 ASP C N 1
ATOM 14254 C CA . ASP C 3 41 ? 111.18500 183.98900 171.30300 1.000 106.86587 41 ASP C CA 1
ATOM 14255 C C . ASP C 3 41 ? 112.60600 183.84300 171.82700 1.000 106.86587 41 ASP C C 1
ATOM 14256 O O . ASP C 3 41 ? 113.56500 184.20900 171.13700 1.000 106.86587 41 ASP C O 1
ATOM 14261 N N . CYS C 3 42 ? 112.77300 183.31400 173.04000 1.000 106.32951 42 CYS C N 1
ATOM 14262 C CA . CYS C 3 42 ? 114.13100 183.13500 173.54600 1.000 106.32951 42 CYS C CA 1
ATOM 14263 C C . CYS C 3 42 ? 114.86300 182.05100 172.76300 1.000 106.32951 42 CYS C C 1
ATOM 14264 O O . CYS C 3 42 ? 116.08100 182.13800 172.56300 1.000 106.32951 42 CYS C O 1
ATOM 14267 N N . ASN C 3 43 ? 114.13700 181.03300 172.28700 1.000 100.97578 43 ASN C N 1
ATOM 14268 C CA . ASN C 3 43 ? 114.74700 180.05000 171.39600 1.000 100.97578 43 ASN C CA 1
ATOM 14269 C C . ASN C 3 43 ? 115.24300 180.70800 170.11500 1.000 100.97578 43 ASN C C 1
ATOM 14270 O O . ASN C 3 43 ? 116.37800 180.47600 169.68100 1.000 100.97578 43 ASN C O 1
ATOM 14275 N N . PHE C 3 44 ? 114.39200 181.52500 169.48900 1.000 100.24115 44 PHE C N 1
ATOM 14276 C CA . PHE C 3 44 ? 114.79800 182.23700 168.27900 1.000 100.24115 44 PHE C CA 1
ATOM 14277 C C . PHE C 3 44 ? 116.02000 183.10700 168.53400 1.000 100.24115 44 PHE C C 1
ATOM 14278 O O . PHE C 3 44 ? 116.92600 183.18400 167.69500 1.000 100.24115 44 PHE C O 1
ATOM 14286 N N . ALA C 3 45 ? 116.05700 183.77800 169.68600 1.000 104.82983 45 ALA C N 1
ATOM 14287 C CA . ALA C 3 45 ? 117.18300 184.64900 170.00200 1.000 104.82983 45 ALA C CA 1
ATOM 14288 C C . ALA C 3 45 ? 118.46800 183.85000 170.15600 1.000 104.82983 45 ALA C C 1
ATOM 14289 O O . ALA C 3 45 ? 119.51300 184.22000 169.60700 1.000 104.82983 45 ALA C O 1
ATOM 14291 N N . LEU C 3 46 ? 118.41300 182.75300 170.91600 1.000 102.47406 46 LEU C N 1
ATOM 14292 C CA . LEU C 3 46 ? 119.59000 181.90500 171.07000 1.000 102.47406 46 LEU C CA 1
ATOM 14293 C C . LEU C 3 46 ? 120.06200 181.37800 169.72500 1.000 102.47406 46 LEU C C 1
ATOM 14294 O O . LEU C 3 46 ? 121.26900 181.29800 169.47000 1.000 102.47406 46 LEU C O 1
ATOM 14299 N N . TYR C 3 47 ? 119.12600 181.01400 168.84900 1.000 97.42587 47 TYR C N 1
ATOM 14300 C CA . TYR C 3 47 ? 119.49900 180.53500 167.52300 1.000 97.42587 47 TYR C CA 1
ATOM 14301 C C . TYR C 3 47 ? 120.23100 181.61900 166.74000 1.000 97.42587 47 TYR C C 1
ATOM 14302 O O . TYR C 3 47 ? 121.35000 181.41000 166.26000 1.000 97.42587 47 TYR C O 1
ATOM 14311 N N . TYR C 3 48 ? 119.60800 182.79000 166.60000 1.000 103.04537 48 TYR C N 1
ATOM 14312 C CA . TYR C 3 48 ? 120.19100 183.83700 165.76800 1.000 103.04537 48 TYR C CA 1
ATOM 14313 C C . TYR C 3 48 ? 121.50700 184.35300 166.33400 1.000 103.04537 48 TYR C C 1
ATOM 14314 O O . TYR C 3 48 ? 122.36900 184.80700 165.57500 1.000 103.04537 48 TYR C O 1
ATOM 14323 N N . ASN C 3 49 ? 121.68700 184.29300 167.65100 1.000 110.08639 49 ASN C N 1
ATOM 14324 C CA . ASN C 3 49 ? 122.89100 184.79800 168.29500 1.000 110.08639 49 ASN C CA 1
ATOM 14325 C C . ASN C 3 49 ? 123.88800 183.70300 168.64000 1.000 110.08639 49 ASN C C 1
ATOM 14326 O O . ASN C 3 49 ? 124.78800 183.94400 169.44900 1.000 110.08639 49 ASN C O 1
ATOM 14331 N N . PHE C 3 50 ? 123.75000 182.51000 168.05800 1.000 107.75760 50 PHE C N 1
ATOM 14332 C CA . PHE C 3 50 ? 124.53500 181.36600 168.51100 1.000 107.75760 50 PHE C CA 1
ATOM 14333 C C . PHE C 3 50 ? 126.03300 181.62600 168.39500 1.000 107.75760 50 PHE C C 1
ATOM 14334 O O . PHE C 3 50 ? 126.78300 181.45600 169.36100 1.000 107.75760 50 PHE C O 1
ATOM 14342 N N . LYS C 3 51 ? 126.48900 182.03600 167.21400 1.000 115.67122 51 LYS C N 1
ATOM 14343 C CA . LYS C 3 51 ? 127.90800 182.33800 167.07100 1.000 115.67122 51 LYS C CA 1
ATOM 14344 C C . LYS C 3 51 ? 128.29900 183.64800 167.73300 1.000 115.67122 51 LYS C C 1
ATOM 14345 O O . LYS C 3 51 ? 129.49000 183.97600 167.75500 1.000 115.67122 51 LYS C O 1
ATOM 14351 N N . GLY C 3 52 ? 127.34200 184.39300 168.27000 1.000 122.17869 52 GLY C N 1
ATOM 14352 C CA . GLY C 3 52 ? 127.62400 185.64400 168.93900 1.000 122.17869 52 GLY C CA 1
ATOM 14353 C C . GLY C 3 52 ? 127.71100 186.81600 167.97600 1.000 122.17869 52 GLY C C 1
ATOM 14354 O O . GLY C 3 52 ? 127.98300 186.66700 166.78500 1.000 122.17869 52 GLY C O 1
ATOM 14355 N N . ASN C 3 53 ? 127.46200 188.00700 168.52700 1.000 123.61371 53 ASN C N 1
ATOM 14356 C CA . ASN C 3 53 ? 127.55800 189.29200 167.83400 1.000 123.61371 53 ASN C CA 1
ATOM 14357 C C . ASN C 3 53 ? 126.96600 189.26900 166.43000 1.000 123.61371 53 ASN C C 1
ATOM 14358 O O . ASN C 3 53 ? 127.48600 189.92900 165.52400 1.000 123.61371 53 ASN C O 1
ATOM 14363 N N . GLY C 3 54 ? 125.88200 188.52700 166.23300 1.000 122.17550 54 GLY C N 1
ATOM 14364 C CA . GLY C 3 54 ? 125.27400 188.43000 164.92800 1.000 122.17550 54 GLY C CA 1
ATOM 14365 C C . GLY C 3 54 ? 123.75700 188.48200 164.87900 1.000 122.17550 54 GLY C C 1
ATOM 14366 O O . GLY C 3 54 ? 123.14300 187.81000 164.04500 1.000 122.17550 54 GLY C O 1
ATOM 14367 N N . PRO C 3 55 ? 123.10200 189.27700 165.74700 1.000 121.20244 55 PRO C N 1
ATOM 14368 C CA . PRO C 3 55 ? 121.63600 189.19700 165.80600 1.000 121.20244 55 PRO C CA 1
ATOM 14369 C C . PRO C 3 55 ? 120.96600 189.91900 164.65200 1.000 121.20244 55 PRO C C 1
ATOM 14370 O O . PRO C 3 55 ? 119.96200 190.61200 164.83900 1.000 121.20244 55 PRO C O 1
ATOM 14374 N N . ASP C 3 56 ? 121.51700 189.75600 163.45200 1.000 125.57478 56 ASP C N 1
ATOM 14375 C CA . ASP C 3 56 ? 120.97000 190.37500 162.25500 1.000 125.57478 56 ASP C CA 1
ATOM 14376 C C . ASP C 3 56 ? 121.04600 189.49400 161.02000 1.000 125.57478 56 ASP C C 1
ATOM 14377 O O . ASP C 3 56 ? 120.41200 189.83000 160.01600 1.000 125.57478 56 ASP C O 1
ATOM 14382 N N . ALA C 3 57 ? 121.78600 188.38700 161.05300 1.000 117.56810 57 ALA C N 1
ATOM 14383 C CA . ALA C 3 57 ? 122.14600 187.65900 159.84700 1.000 117.56810 57 ALA C CA 1
ATOM 14384 C C . ALA C 3 57 ? 120.90900 187.11900 159.13000 1.000 117.56810 57 ALA C C 1
ATOM 14385 O O . ALA C 3 57 ? 119.79500 187.10900 159.65600 1.000 117.56810 57 ALA C O 1
ATOM 14387 N N . GLY C 3 58 ? 121.12700 186.66500 157.90000 1.000 111.64195 58 GLY C N 1
ATOM 14388 C CA . GLY C 3 58 ? 120.05600 186.13300 157.08500 1.000 111.64195 58 GLY C CA 1
ATOM 14389 C C . GLY C 3 58 ? 119.95000 184.62600 157.16400 1.000 111.64195 58 GLY C C 1
ATOM 14390 O O . GLY C 3 58 ? 119.67300 183.96000 156.16300 1.000 111.64195 58 GLY C O 1
ATOM 14391 N N . SER C 3 59 ? 120.17200 184.07600 158.35800 1.000 106.24992 59 SER C N 1
ATOM 14392 C CA . SER C 3 59 ? 120.02700 182.64100 158.59500 1.000 106.24992 59 SER C CA 1
ATOM 14393 C C . SER C 3 59 ? 118.56000 182.29900 158.85800 1.000 106.24992 59 SER C C 1
ATOM 14394 O O . SER C 3 59 ? 118.18500 181.74600 159.89000 1.000 106.24992 59 SER C O 1
ATOM 14397 N N . PHE C 3 60 ? 117.72400 182.64900 157.88800 1.000 106.26646 60 PHE C N 1
ATOM 14398 C CA . PHE C 3 60 ? 116.28700 182.44300 157.98100 1.000 106.26646 60 PHE C CA 1
ATOM 14399 C C . PHE C 3 60 ? 115.95000 181.05000 157.46600 1.000 106.26646 60 PHE C C 1
ATOM 14400 O O . PHE C 3 60 ? 116.16500 180.75200 156.28700 1.000 106.26646 60 PHE C O 1
ATOM 14408 N N . LEU C 3 61 ? 115.42300 180.20300 158.34200 1.000 101.91587 61 LEU C N 1
ATOM 14409 C CA . LEU C 3 61 ? 114.98400 178.86800 157.95900 1.000 101.91587 61 LEU C CA 1
ATOM 14410 C C . LEU C 3 61 ? 113.55000 178.94700 157.45300 1.000 101.91587 61 LEU C C 1
ATOM 14411 O O . LEU C 3 61 ? 112.64400 179.32400 158.20200 1.000 101.91587 61 LEU C O 1
ATOM 14416 N N . ASP C 3 62 ? 113.34300 178.59200 156.18900 1.000 106.81122 62 ASP C N 1
ATOM 14417 C CA . ASP C 3 62 ? 112.01800 178.64900 155.57500 1.000 106.81122 62 ASP C CA 1
ATOM 14418 C C . ASP C 3 62 ? 111.32500 177.32200 155.85500 1.000 106.81122 62 ASP C C 1
ATOM 14419 O O . ASP C 3 62 ? 111.64400 176.29900 155.24600 1.000 106.81122 62 ASP C O 1
ATOM 14424 N N . PHE C 3 63 ? 110.36300 177.34000 156.77700 1.000 103.77439 63 PHE C N 1
ATOM 14425 C CA . PHE C 3 63 ? 109.75600 176.10200 157.25200 1.000 103.77439 63 PHE C CA 1
ATOM 14426 C C . PHE C 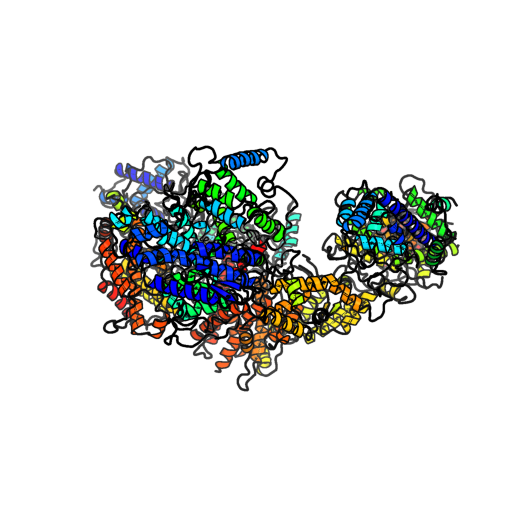3 63 ? 108.77900 175.52300 156.23800 1.000 103.77439 63 PHE C C 1
ATOM 14427 O O . PHE C 3 63 ? 108.79800 174.31900 155.96800 1.000 103.77439 63 PHE C O 1
ATOM 14435 N N . VAL C 3 64 ? 107.91500 176.36300 155.66900 1.000 107.63070 64 VAL C N 1
ATOM 14436 C CA . VAL C 3 64 ? 106.79700 175.85200 154.88100 1.000 107.63070 64 VAL C CA 1
ATOM 14437 C C . VAL C 3 64 ? 107.27300 175.27900 153.55400 1.000 107.63070 64 VAL C C 1
ATOM 14438 O O . VAL C 3 64 ? 106.76800 174.24800 153.09600 1.000 107.63070 64 VAL C O 1
ATOM 14442 N N . ASP C 3 65 ? 108.24900 175.92100 152.91700 1.000 110.32455 65 ASP C N 1
ATOM 14443 C CA . ASP C 3 65 ? 108.70100 175.50100 151.59800 1.000 110.32455 65 ASP C CA 1
ATOM 14444 C C . ASP C 3 65 ? 109.84700 174.49900 151.64000 1.000 110.32455 65 ASP C C 1
ATOM 14445 O O . ASP C 3 65 ? 110.18900 173.93400 150.59700 1.000 110.32455 65 ASP C O 1
ATOM 14450 N N . GLU C 3 66 ? 110.44900 174.26900 152.80600 1.000 106.48181 66 GLU C N 1
ATOM 14451 C CA . GLU C 3 66 ? 111.53300 173.29900 152.95900 1.000 106.48181 66 GLU C CA 1
ATOM 14452 C C . GLU C 3 66 ? 111.30900 172.52200 154.24600 1.000 106.48181 66 GLU C C 1
ATOM 14453 O O . GLU C 3 66 ? 111.74600 172.94000 155.32500 1.000 106.48181 66 GLU C O 1
ATOM 14459 N N . PRO C 3 67 ? 110.63000 171.37500 154.17000 1.000 98.17222 67 PRO C N 1
ATOM 14460 C CA . PRO C 3 67 ? 110.29100 170.63800 155.39600 1.000 98.17222 67 PRO C CA 1
ATOM 14461 C C . PRO C 3 67 ? 111.48000 170.00200 156.09000 1.000 98.17222 67 PRO C C 1
ATOM 14462 O O . PRO C 3 67 ? 111.34300 169.60000 157.25100 1.000 98.17222 67 PRO C O 1
ATOM 14466 N N . GLU C 3 68 ? 112.63500 169.89000 155.43600 1.000 94.36811 68 GLU C N 1
ATOM 14467 C CA . GLU C 3 68 ? 113.79000 169.29100 156.08900 1.000 94.36811 68 GLU C CA 1
ATOM 14468 C C . GLU C 3 68 ? 114.51300 170.26300 157.00700 1.000 94.36811 68 GLU C C 1
ATOM 14469 O O . GLU C 3 68 ? 115.39800 169.84100 157.75500 1.000 94.36811 68 GLU C O 1
ATOM 14475 N N . GLN C 3 69 ? 114.16700 171.54700 156.96100 1.000 94.46932 69 GLN C N 1
ATOM 14476 C CA . GLN C 3 69 ? 114.71500 172.51200 157.90200 1.000 94.46932 69 GLN C CA 1
ATOM 14477 C C . GLN C 3 69 ? 113.85000 172.65300 159.14300 1.000 94.46932 69 GLN C C 1
ATOM 14478 O O . GLN C 3 69 ? 114.37200 172.92900 160.23200 1.000 94.46932 69 GLN C O 1
ATOM 14484 N N . PHE C 3 70 ? 112.53900 172.45400 159.00200 1.000 88.20560 70 PHE C N 1
ATOM 14485 C CA . PHE C 3 70 ? 111.66400 172.41400 160.16600 1.000 88.20560 70 PHE C CA 1
ATOM 14486 C C . PHE C 3 70 ? 112.11900 171.34500 161.14600 1.000 88.20560 70 PHE C C 1
ATOM 14487 O O . PHE C 3 70 ? 112.20300 171.58500 162.35400 1.000 88.20560 70 PHE C O 1
ATOM 14495 N N . TYR C 3 71 ? 112.44200 170.15800 160.63700 1.000 85.89180 71 TYR C N 1
ATOM 14496 C CA . TYR C 3 71 ? 112.85500 169.07100 161.51200 1.000 85.89180 71 TYR C CA 1
ATOM 14497 C C . TYR C 3 71 ? 114.25400 169.28300 162.07000 1.000 85.89180 71 TYR C C 1
ATOM 14498 O O . TYR C 3 71 ? 114.53100 168.86000 163.19300 1.000 85.89180 71 TYR C O 1
ATOM 14507 N N . TRP C 3 72 ? 115.13900 169.94100 161.32300 1.000 78.93331 72 TRP C N 1
ATOM 14508 C CA . TRP C 3 72 ? 116.41800 170.35300 161.89100 1.000 78.93331 72 TRP C CA 1
ATOM 14509 C C . TRP C 3 72 ? 116.20400 171.25700 163.09700 1.000 78.93331 72 TRP C C 1
ATOM 14510 O O . TRP C 3 72 ? 116.79300 171.04400 164.16600 1.000 78.93331 72 TRP C O 1
ATOM 14521 N N . PHE C 3 73 ? 115.34600 172.26700 162.94500 1.000 80.22412 73 PHE C N 1
ATOM 14522 C CA . PHE C 3 73 ? 115.07300 173.18000 164.04900 1.000 80.22412 73 PHE C CA 1
ATOM 14523 C C . PHE C 3 73 ? 114.40200 172.47300 165.21900 1.000 80.22412 73 PHE C C 1
ATOM 14524 O O . PHE C 3 73 ? 114.68600 172.79400 166.37600 1.000 80.22412 73 PHE C O 1
ATOM 14532 N N . VAL C 3 74 ? 113.51600 171.51500 164.94500 1.000 76.72841 74 VAL C N 1
ATOM 14533 C CA . VAL C 3 74 ? 112.84600 170.80100 166.02700 1.000 76.72841 74 VAL C CA 1
ATOM 14534 C C . VAL C 3 74 ? 113.82500 169.89900 166.76400 1.000 76.72841 74 VAL C C 1
ATOM 14535 O O . VAL C 3 74 ? 113.77600 169.78100 167.99300 1.000 76.72841 74 VAL C O 1
ATOM 14539 N N . GLU C 3 75 ? 114.73300 169.25500 166.03600 1.000 79.93296 75 GLU C N 1
ATOM 14540 C CA . GLU C 3 75 ? 115.68800 168.35800 166.67300 1.000 79.93296 75 GLU C CA 1
ATOM 14541 C C . GLU C 3 75 ? 116.68700 169.12700 167.52400 1.000 79.93296 75 GLU C C 1
ATOM 14542 O O . GLU C 3 75 ? 116.96100 168.75000 168.66700 1.000 79.93296 75 GLU C O 1
ATOM 14548 N N . HIS C 3 76 ? 117.24300 170.21000 166.98900 1.000 78.81879 76 HIS C N 1
ATOM 14549 C CA . HIS C 3 76 ? 118.36600 170.84100 167.66800 1.000 78.81879 76 HIS C CA 1
ATOM 14550 C C . HIS C 3 76 ? 117.96300 171.89500 168.68800 1.000 78.81879 76 HIS C C 1
ATOM 14551 O O . HIS C 3 76 ? 118.68200 172.08600 169.67400 1.000 78.81879 76 HIS C O 1
ATOM 14558 N N . PHE C 3 77 ? 116.84900 172.59400 168.49300 1.000 78.65548 77 PHE C N 1
ATOM 14559 C CA . PHE C 3 77 ? 116.50100 173.68800 169.39000 1.000 78.65548 77 PHE C CA 1
ATOM 14560 C C . PHE C 3 77 ? 115.16100 173.51000 170.08200 1.000 78.65548 77 PHE C C 1
ATOM 14561 O O . PHE C 3 77 ? 115.07000 173.71600 171.29500 1.000 78.65548 77 PHE C O 1
ATOM 14569 N N . LEU C 3 78 ? 114.11000 173.13800 169.35200 1.000 80.88893 78 LEU C N 1
ATOM 14570 C CA . LEU C 3 78 ? 112.77400 173.18600 169.93600 1.000 80.88893 78 LEU C CA 1
ATOM 14571 C C . LEU C 3 78 ? 112.56500 172.09300 170.97500 1.000 80.88893 78 LEU C C 1
ATOM 14572 O O . LEU C 3 78 ? 112.00700 172.35500 172.04500 1.000 80.88893 78 LEU C O 1
ATOM 14577 N N . SER C 3 79 ? 112.99400 170.86800 170.69200 1.000 82.56661 79 SER C N 1
ATOM 14578 C CA . SER C 3 79 ? 112.82400 169.77400 171.64500 1.000 82.56661 79 SER C CA 1
ATOM 14579 C C . SER C 3 79 ? 114.19100 169.46200 172.22900 1.000 82.56661 79 SER C C 1
ATOM 14580 O O . SER C 3 79 ? 114.83600 168.48400 171.85300 1.000 82.56661 79 SER C O 1
ATOM 14583 N N . VAL C 3 80 ? 114.59300 170.28300 173.19600 1.000 84.46970 80 VAL C N 1
ATOM 14584 C CA . VAL C 3 80 ? 115.82200 170.17000 173.97200 1.000 84.46970 80 VAL C CA 1
ATOM 14585 C C . VAL C 3 80 ? 115.63300 171.10400 175.15700 1.000 84.46970 80 VAL C C 1
ATOM 14586 O O . VAL C 3 80 ? 115.16700 172.23500 174.98800 1.000 84.46970 80 VAL C O 1
ATOM 14590 N N . LYS C 3 81 ? 115.97400 170.65400 176.35900 1.000 86.55387 81 LYS C N 1
ATOM 14591 C CA . LYS C 3 81 ? 115.86400 171.54300 177.50300 1.000 86.55387 81 LYS C CA 1
ATOM 14592 C C . LYS C 3 81 ? 116.83800 172.70500 177.35200 1.000 86.55387 81 LYS C C 1
ATOM 14593 O O . LYS C 3 81 ? 117.95600 172.55000 176.85700 1.000 86.55387 81 LYS C O 1
ATOM 14599 N N . PHE C 3 82 ? 116.40000 173.88300 177.77900 1.000 96.35777 82 PHE C N 1
ATOM 14600 C CA . PHE C 3 82 ? 117.12000 175.11200 177.48300 1.000 96.35777 82 PHE C CA 1
ATOM 14601 C C . PHE C 3 82 ? 118.41800 175.18700 178.27600 1.000 96.35777 82 PHE C C 1
ATOM 14602 O O . PHE C 3 82 ? 118.43000 174.96500 179.49000 1.000 96.35777 82 PHE C O 1
ATOM 14610 N N . ARG C 3 83 ? 119.50900 175.50400 177.58500 1.000 93.02108 83 ARG C N 1
ATOM 14611 C CA . ARG C 3 83 ? 120.79900 175.71300 178.22700 1.000 93.02108 83 ARG C CA 1
ATOM 14612 C C . ARG C 3 83 ? 121.58300 176.71600 177.40000 1.000 93.02108 83 ARG C C 1
ATOM 14613 O O . ARG C 3 83 ? 121.64800 176.59200 176.17400 1.000 93.02108 83 ARG C O 1
ATOM 14621 N N . VAL C 3 84 ? 122.17200 177.70200 178.06700 1.000 98.71420 84 VAL C N 1
ATOM 14622 C CA . VAL C 3 84 ? 122.91300 178.76000 177.38700 1.000 98.71420 84 VAL C CA 1
ATOM 14623 C C . VAL C 3 84 ? 124.37400 178.35200 177.24600 1.000 98.71420 84 VAL C C 1
ATOM 14624 O O . VAL C 3 84 ? 124.99700 177.91300 178.22300 1.000 98.71420 84 VAL C O 1
ATOM 14628 N N . PRO C 3 85 ? 124.95700 178.48300 176.06200 1.000 106.98350 85 PRO C N 1
ATOM 14629 C CA . PRO C 3 85 ? 126.37100 178.13800 175.88000 1.000 106.98350 85 PRO C CA 1
ATOM 14630 C C . PRO C 3 85 ? 127.30600 179.15900 176.50500 1.000 106.98350 85 PRO C C 1
ATOM 14631 O O . PRO C 3 85 ? 126.87400 180.01400 177.28400 1.000 106.98350 85 PRO C O 1
ATOM 14635 N N . LYS C 3 86 ? 128.59200 179.05800 176.16700 1.000 118.01827 86 LYS C N 1
ATOM 14636 C CA . LYS C 3 86 ? 129.68400 179.84800 176.73200 1.000 118.01827 86 LYS C CA 1
ATOM 14637 C C . LYS C 3 86 ? 129.34900 181.30800 177.01800 1.000 118.01827 86 LYS C C 1
ATOM 14638 O O . LYS C 3 86 ? 129.89100 181.88600 177.96500 1.000 118.01827 86 LYS C O 1
ATOM 14644 N N . HIS C 3 87 ? 128.48800 181.90900 176.19600 1.000 121.17678 87 HIS C N 1
ATOM 14645 C CA . HIS C 3 87 ? 128.18100 183.33500 176.22400 1.000 121.17678 87 HIS C CA 1
ATOM 14646 C C . HIS C 3 87 ? 128.05600 183.88200 177.63800 1.000 121.17678 87 HIS C C 1
ATOM 14647 O O . HIS C 3 87 ? 127.20100 183.44800 178.41700 1.000 121.17678 87 HIS C O 1
ATOM 14654 N N . LEU C 3 88 ? 128.91700 184.84500 177.96400 1.000 129.09206 88 LEU C N 1
ATOM 14655 C CA . LEU C 3 88 ? 128.82500 185.59700 179.20400 1.000 129.09206 88 LEU C CA 1
ATOM 14656 C C . LEU C 3 88 ? 128.41600 187.04200 178.98100 1.000 129.09206 88 LEU C C 1
ATOM 14657 O O . LEU C 3 88 ? 128.14900 187.75100 179.95800 1.000 129.09206 88 LEU C O 1
ATOM 14662 N N . LYS C 3 89 ? 128.35300 187.49400 177.73200 1.000 130.48033 89 LYS C N 1
ATOM 14663 C CA . LYS C 3 89 ? 127.96200 188.85700 177.41100 1.000 130.48033 89 LYS C CA 1
ATOM 14664 C C . LYS C 3 89 ? 126.44300 188.98100 177.47800 1.000 130.48033 89 LYS C C 1
ATOM 14665 O O . LYS C 3 89 ? 125.73600 188.07300 177.92400 1.000 130.48033 89 LYS C O 1
ATOM 14671 N N . ASP C 3 90 ? 125.92400 190.11700 177.02800 1.000 132.02568 90 ASP C N 1
ATOM 14672 C CA . ASP C 3 90 ? 124.49900 190.39900 177.04400 1.000 132.02568 90 ASP C CA 1
ATOM 14673 C C . ASP C 3 90 ? 123.96300 190.40700 175.61800 1.000 132.02568 90 ASP C C 1
ATOM 14674 O O . ASP C 3 90 ? 124.50300 191.09800 174.74800 1.000 132.02568 90 ASP C O 1
ATOM 14679 N N . LYS C 3 91 ? 122.90100 189.63800 175.38300 1.000 129.15116 91 LYS C N 1
ATOM 14680 C CA . LYS C 3 91 ? 122.30600 189.50900 174.06000 1.000 129.15116 91 LYS C CA 1
ATOM 14681 C C . LYS C 3 91 ? 120.83300 189.89200 174.12100 1.000 129.15116 91 LYS C C 1
ATOM 14682 O O . LYS C 3 91 ? 120.19200 189.80600 175.16900 1.000 129.15116 91 LYS C O 1
ATOM 14688 N N . ASN C 3 92 ? 120.29500 190.25700 172.95200 1.000 132.48300 92 ASN C N 1
ATOM 14689 C CA . ASN C 3 92 ? 119.18400 191.20700 172.88400 1.000 132.48300 92 ASN C CA 1
ATOM 14690 C C . ASN C 3 92 ? 117.98400 190.78300 173.72700 1.000 132.48300 92 ASN C C 1
ATOM 14691 O O . ASN C 3 92 ? 117.39600 191.61400 174.43000 1.000 132.48300 92 ASN C O 1
ATOM 14696 N N . ILE C 3 93 ? 117.60000 189.51100 173.68200 1.000 129.41903 93 ILE C N 1
ATOM 14697 C CA . ILE C 3 93 ? 116.41400 189.07700 174.41400 1.000 129.41903 93 ILE C CA 1
ATOM 14698 C C . ILE C 3 93 ? 116.77100 188.87100 175.87800 1.000 129.41903 93 ILE C C 1
ATOM 14699 O O . ILE C 3 93 ? 117.75900 188.20300 176.20700 1.000 129.41903 93 ILE C O 1
ATOM 14704 N N . HIS C 3 94 ? 115.97000 189.46700 176.75900 1.000 134.24450 94 HIS C N 1
ATOM 14705 C CA . HIS C 3 94 ? 116.23100 189.49700 178.19000 1.000 134.24450 94 HIS C CA 1
ATOM 14706 C C . HIS C 3 94 ? 114.95400 189.19100 178.95200 1.000 134.24450 94 HIS C C 1
ATOM 14707 O O . HIS C 3 94 ? 113.91600 189.81800 178.71700 1.000 134.24450 94 HIS C O 1
ATOM 14714 N N . ASN C 3 95 ? 115.03800 188.23400 179.86600 1.000 125.34991 95 ASN C N 1
ATOM 14715 C CA . ASN C 3 95 ? 116.26000 187.46500 180.04100 1.000 125.34991 95 ASN C CA 1
ATOM 14716 C C . ASN C 3 95 ? 115.97900 185.97700 179.89500 1.000 125.34991 95 ASN C C 1
ATOM 14717 O O . ASN C 3 95 ? 114.82900 185.56400 179.78600 1.000 125.34991 95 ASN C O 1
ATOM 14722 N N . PHE C 3 96 ? 117.04100 185.17600 179.87100 1.000 116.88911 96 PHE C N 1
ATOM 14723 C CA . PHE C 3 96 ? 116.86800 183.74000 179.69800 1.000 116.88911 96 PHE C CA 1
ATOM 14724 C C . PHE C 3 96 ? 116.32100 183.07800 180.95600 1.000 116.88911 96 PHE C C 1
ATOM 14725 O O . PHE C 3 96 ? 115.68400 182.02300 180.86700 1.000 116.88911 96 PHE C O 1
ATOM 14733 N N . THR C 3 97 ? 116.53100 183.69000 182.12100 1.000 119.56723 97 THR C N 1
ATOM 14734 C CA . THR C 3 97 ? 116.24700 183.01100 183.38400 1.000 119.56723 97 THR C CA 1
ATOM 14735 C C . THR C 3 97 ? 114.83100 182.44800 183.53200 1.000 119.56723 97 THR C C 1
ATOM 14736 O O . THR C 3 97 ? 114.68800 181.43500 184.23800 1.000 119.56723 97 THR C O 1
ATOM 14740 N N . PRO C 3 98 ? 113.77100 183.01700 182.94300 1.000 116.88251 98 PRO C N 1
ATOM 14741 C CA . PRO C 3 98 ? 112.45600 182.36500 183.05500 1.000 116.88251 98 PRO C CA 1
ATOM 14742 C C . PRO C 3 98 ? 112.32200 181.09600 182.23400 1.000 116.88251 98 PRO C C 1
ATOM 14743 O O . PRO C 3 98 ? 111.35500 180.35200 182.43800 1.000 116.88251 98 PRO C O 1
ATOM 14747 N N . CYS C 3 99 ? 113.24000 180.82500 181.30800 1.000 109.67901 99 CYS C N 1
ATOM 14748 C CA . CYS C 3 99 ? 113.05200 179.74200 180.35300 1.000 109.67901 99 CYS C CA 1
ATOM 14749 C C . CYS C 3 99 ? 113.99000 178.56300 180.56800 1.000 109.67901 99 CYS C C 1
ATOM 14750 O O . CYS C 3 99 ? 113.82100 177.53800 179.90100 1.000 109.67901 99 CYS C O 1
ATOM 14753 N N . LEU C 3 100 ? 114.96600 178.68000 181.46500 1.000 105.06794 100 LEU C N 1
ATOM 14754 C CA . LEU C 3 100 ? 115.94600 177.61800 181.64200 1.000 105.06794 100 LEU C CA 1
ATOM 14755 C C . LEU C 3 100 ? 115.28100 176.30800 182.04800 1.000 105.06794 100 LEU C C 1
ATOM 14756 O O . LEU C 3 100 ? 114.32500 176.29100 182.82600 1.000 105.06794 100 LEU C O 1
ATOM 14761 N N . ASN C 3 101 ? 115.79700 175.20700 181.49700 1.000 101.27731 101 ASN C N 1
ATOM 14762 C CA . ASN C 3 101 ? 115.36700 173.85100 181.84000 1.000 101.27731 101 ASN C CA 1
ATOM 14763 C C . ASN C 3 101 ? 113.91200 173.59800 181.44800 1.000 101.27731 101 ASN C C 1
ATOM 14764 O O . ASN C 3 101 ? 113.14800 173.00700 182.21000 1.000 101.27731 101 ASN C O 1
ATOM 14769 N N . ARG C 3 102 ? 113.52500 174.04200 180.25500 1.000 101.50797 102 ARG C N 1
ATOM 14770 C CA . ARG C 3 102 ? 112.19800 173.77300 179.72100 1.000 101.50797 102 ARG C CA 1
ATOM 14771 C C . ARG C 3 102 ? 112.30500 173.46300 178.23600 1.000 101.50797 102 ARG C C 1
ATOM 14772 O O . ARG C 3 102 ? 113.11900 174.05300 177.52200 1.000 101.50797 102 ARG C O 1
ATOM 14780 N N . SER C 3 103 ? 111.47400 172.53300 177.77600 1.000 95.34337 103 SER C N 1
ATOM 14781 C CA . SER C 3 103 ? 111.43500 172.13200 176.37700 1.000 95.34337 103 SER C CA 1
ATOM 14782 C C . SER C 3 103 ? 110.09700 172.52900 175.77100 1.000 95.34337 103 SER C C 1
ATOM 14783 O O . SER C 3 103 ? 109.04100 172.25800 176.35200 1.000 95.34337 103 SER C O 1
ATOM 14786 N N . TRP C 3 104 ? 110.14900 173.16800 174.60200 1.000 95.21474 104 TRP C N 1
ATOM 14787 C CA . TRP C 3 104 ? 108.93900 173.70700 173.99100 1.000 95.21474 104 TRP C CA 1
ATOM 14788 C C . TRP C 3 104 ? 107.96700 172.60500 173.59500 1.000 95.21474 104 TRP C C 1
ATOM 14789 O O . TRP C 3 104 ? 106.75600 172.73300 173.80300 1.000 95.21474 104 TRP C O 1
ATOM 14800 N N . VAL C 3 105 ? 108.47600 171.51300 173.02400 1.000 94.46157 105 VAL C N 1
ATOM 14801 C CA . VAL C 3 105 ? 107.59800 170.49300 172.45800 1.000 94.46157 105 VAL C CA 1
ATOM 14802 C C . VAL C 3 105 ? 106.82700 169.77100 173.55500 1.000 94.46157 105 VAL C C 1
ATOM 14803 O O . VAL C 3 105 ? 105.62700 169.49800 173.41400 1.000 94.46157 105 VAL C O 1
ATOM 14807 N N . SER C 3 106 ? 107.49600 169.44900 174.66200 1.000 100.43241 106 SER C N 1
ATOM 14808 C CA . SER C 3 106 ? 106.82600 168.72100 175.73300 1.000 100.43241 106 SER C CA 1
ATOM 14809 C C . SER C 3 106 ? 105.74800 169.56600 176.39600 1.000 100.43241 106 SER C C 1
ATOM 14810 O O . SER C 3 106 ? 104.76500 169.02200 176.90700 1.000 100.43241 106 SER C O 1
ATOM 14813 N N . GLU C 3 107 ? 105.91000 170.88800 176.40200 1.000 105.36882 107 GLU C N 1
ATOM 14814 C CA . GLU C 3 107 ? 104.85400 171.75400 176.90800 1.000 105.36882 107 GLU C CA 1
ATOM 14815 C C . GLU C 3 107 ? 103.73300 171.91200 175.89200 1.000 105.36882 107 GLU C C 1
ATOM 14816 O O . GLU C 3 107 ? 102.55900 171.99700 176.26700 1.000 105.36882 107 GLU C O 1
ATOM 14822 N N . PHE C 3 108 ? 104.07600 171.95300 174.60400 1.000 105.88408 108 PHE C N 1
ATOM 14823 C CA . PHE C 3 108 ? 103.05800 172.10700 173.57300 1.000 105.88408 108 PHE C CA 1
ATOM 14824 C C . PHE C 3 108 ? 102.13900 170.89600 173.52000 1.000 105.88408 108 PHE C C 1
ATOM 14825 O O . PHE C 3 108 ? 100.92700 171.01600 173.73000 1.000 105.88408 108 PHE C O 1
ATOM 14833 N N . LEU C 3 109 ? 102.69400 169.71400 173.24700 1.000 107.41242 109 LEU C N 1
ATOM 14834 C CA . LEU C 3 109 ? 101.83900 168.54500 173.07000 1.000 107.41242 109 LEU C CA 1
ATOM 14835 C C . LEU C 3 109 ? 101.21000 168.06000 174.37100 1.000 107.41242 109 LEU C C 1
ATOM 14836 O O . LEU C 3 109 ? 100.54500 167.01900 174.36000 1.000 107.41242 109 LEU C O 1
ATOM 14841 N N . LYS C 3 110 ? 101.40500 168.76700 175.48200 1.000 111.53803 110 LYS C N 1
ATOM 14842 C CA . LYS C 3 110 ? 100.68000 168.48500 176.71300 1.000 111.53803 110 LYS C CA 1
ATOM 14843 C C . LYS C 3 110 ? 99.65700 169.56100 177.04200 1.000 111.53803 110 LYS C C 1
ATOM 14844 O O . LYS C 3 110 ? 98.84000 169.36600 177.94800 1.000 111.53803 110 LYS C O 1
ATOM 14850 N N . GLU C 3 111 ? 99.67300 170.68100 176.32600 1.000 116.82545 111 GLU C N 1
ATOM 14851 C CA . GLU C 3 111 ? 98.67100 171.72900 176.45600 1.000 116.82545 111 GLU C CA 1
ATOM 14852 C C . GLU C 3 111 ? 97.47300 171.50000 175.54800 1.000 116.82545 111 GLU C C 1
ATOM 14853 O O . GLU C 3 111 ? 96.33500 171.76000 175.95000 1.000 116.82545 111 GLU C O 1
ATOM 14859 N N . TYR C 3 112 ? 97.70900 171.00300 174.33700 1.000 119.85301 112 TYR C N 1
ATOM 14860 C CA . TYR C 3 112 ? 96.66300 170.74500 173.36400 1.000 119.85301 112 TYR C CA 1
ATOM 14861 C C . TYR C 3 112 ? 96.72200 169.28000 172.96600 1.000 119.85301 112 TYR C C 1
ATOM 14862 O O . TYR C 3 112 ? 97.73300 168.60700 173.17300 1.000 119.85301 112 TYR C O 1
ATOM 14871 N N . GLU C 3 113 ? 95.63300 168.78200 172.39000 1.000 124.31432 113 GLU C N 1
ATOM 14872 C CA . GLU C 3 113 ? 95.74300 167.52500 171.66900 1.000 124.31432 113 GLU C CA 1
ATOM 14873 C C . GLU C 3 113 ? 96.62100 167.74100 170.44500 1.000 124.31432 113 GLU C C 1
ATOM 14874 O O . GLU C 3 113 ? 96.51300 168.75400 169.75100 1.000 124.31432 113 GLU C O 1
ATO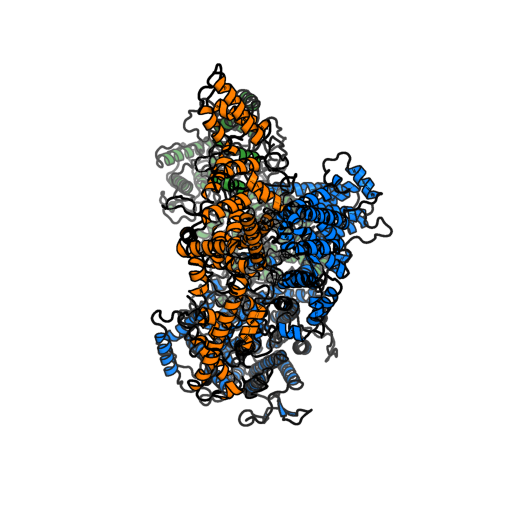M 14880 N N . GLU C 3 114 ? 97.50700 166.78600 170.19300 1.000 119.31252 114 GLU C N 1
ATOM 14881 C CA . GLU C 3 114 ? 98.58100 167.00800 169.23700 1.000 119.31252 114 GLU C CA 1
ATOM 14882 C C . GLU C 3 114 ? 98.00500 167.11900 167.83100 1.000 119.31252 114 GLU C C 1
ATOM 14883 O O . GLU C 3 114 ? 97.47400 166.12900 167.30500 1.000 119.31252 114 GLU C O 1
ATOM 14889 N N . PRO C 3 115 ? 98.07600 168.28300 167.19900 1.000 119.58608 115 PRO C N 1
ATOM 14890 C CA . PRO C 3 115 ? 97.45100 168.45400 165.88400 1.000 119.58608 115 PRO C CA 1
ATOM 14891 C C . PRO C 3 115 ? 98.33600 167.97700 164.74800 1.000 119.58608 115 PRO C C 1
ATOM 14892 O O . PRO C 3 115 ? 99.37000 167.34300 164.97500 1.000 119.58608 115 PRO C O 1
ATOM 14896 N N . PHE C 3 116 ? 97.93200 168.27300 163.51700 1.000 118.23601 116 PHE C N 1
ATOM 14897 C CA . PHE C 3 116 ? 98.72600 167.92400 162.35200 1.000 118.23601 116 PHE C CA 1
ATOM 14898 C C . PHE C 3 116 ? 100.02000 168.73600 162.34300 1.000 118.23601 116 PHE C C 1
ATOM 14899 O O . PHE C 3 116 ? 100.28700 169.54900 163.23200 1.000 118.23601 116 PHE C O 1
ATOM 14907 N N . VAL C 3 117 ? 100.83800 168.51700 161.32000 1.000 114.30342 117 VAL C N 1
ATOM 14908 C CA . VAL C 3 117 ? 102.14000 169.16800 161.27300 1.000 114.30342 117 VAL C CA 1
ATOM 14909 C C . VAL C 3 117 ? 102.11400 170.46200 160.45900 1.000 114.30342 117 VAL C C 1
ATOM 14910 O O . VAL C 3 117 ? 102.88400 171.38400 160.74500 1.000 114.30342 117 VAL C O 1
ATOM 14914 N N . ASN C 3 118 ? 101.23400 170.56100 159.46700 1.000 115.44662 118 ASN C N 1
ATOM 14915 C CA . ASN C 3 118 ? 101.16800 171.73700 158.60500 1.000 115.44662 118 ASN C CA 1
ATOM 14916 C C . ASN C 3 118 ? 100.68300 172.98700 159.33900 1.000 115.44662 118 ASN C C 1
ATOM 14917 O O . ASN C 3 118 ? 101.24300 174.07000 159.11900 1.000 115.44662 118 ASN C O 1
ATOM 14922 N N . PRO C 3 119 ? 99.65500 172.90700 160.19600 1.000 113.39803 119 PRO C N 1
ATOM 14923 C CA . PRO C 3 119 ? 99.30500 174.09900 160.98800 1.000 113.39803 119 PRO C CA 1
ATOM 14924 C C . PRO C 3 119 ? 100.44500 174.58300 161.86500 1.000 113.39803 119 PRO C C 1
ATOM 14925 O O . PRO C 3 119 ? 100.71000 175.78900 161.92100 1.000 113.39803 119 PRO C O 1
ATOM 14929 N N . VAL C 3 120 ? 101.13000 173.66800 162.55500 1.000 112.08297 120 VAL C N 1
ATOM 14930 C CA . VAL C 3 120 ? 102.25300 174.05600 163.40400 1.000 112.08297 120 VAL C CA 1
ATOM 14931 C C . VAL C 3 120 ? 103.35700 174.68600 162.56900 1.000 112.08297 120 VAL C C 1
ATOM 14932 O O . VAL C 3 120 ? 103.96800 175.68600 162.96700 1.000 112.08297 120 VAL C O 1
ATOM 14936 N N . MET C 3 121 ? 103.63500 174.10700 161.40200 1.000 111.67008 121 MET C N 1
ATOM 14937 C CA . MET C 3 121 ? 104.68300 174.63600 160.53900 1.000 111.67008 121 MET C CA 1
ATOM 14938 C C . MET C 3 121 ? 104.34500 176.04800 160.07900 1.000 111.67008 121 MET C C 1
ATOM 14939 O O . MET C 3 121 ? 105.18200 176.95700 160.15200 1.000 111.67008 121 MET C O 1
ATOM 14944 N N . LYS C 3 122 ? 103.10800 176.25400 159.61900 1.000 114.86756 122 LYS C N 1
ATOM 14945 C CA . LYS C 3 122 ? 102.68200 177.58200 159.19200 1.000 114.86756 122 LYS C CA 1
ATOM 14946 C C . LYS C 3 122 ? 102.73300 178.57700 160.34300 1.000 114.86756 122 LYS C C 1
ATOM 14947 O O . LYS C 3 122 ? 103.15200 179.72600 160.16300 1.000 114.86756 122 LYS C O 1
ATOM 14953 N N . PHE C 3 123 ? 102.30800 178.15300 161.53200 1.000 115.35068 123 PHE C N 1
ATOM 14954 C CA . PHE C 3 123 ? 102.28500 179.04000 162.68900 1.000 115.35068 123 PHE C CA 1
ATOM 14955 C C . PHE C 3 123 ? 103.69300 179.48500 163.07000 1.000 115.35068 123 PHE C C 1
ATOM 14956 O O . PHE C 3 123 ? 103.95000 180.68000 163.27900 1.000 115.35068 123 PHE C O 1
ATOM 14964 N N . LEU C 3 124 ? 104.62400 178.53200 163.15600 1.000 112.54064 124 LEU C N 1
ATOM 14965 C CA . LEU C 3 124 ? 106.00200 178.88200 163.47700 1.000 112.54064 124 LEU C CA 1
ATOM 14966 C C . LEU C 3 124 ? 106.62300 179.74900 162.39300 1.000 112.54064 124 LEU C C 1
ATOM 14967 O O . LEU C 3 124 ? 107.39500 180.66500 162.69400 1.000 112.54064 124 LEU C O 1
ATOM 14972 N N . ASP C 3 125 ? 106.30200 179.48400 161.12500 1.000 115.94802 125 ASP C N 1
ATOM 14973 C CA . ASP C 3 125 ? 106.85200 180.31600 160.06100 1.000 115.94802 125 ASP C CA 1
ATOM 14974 C C . ASP C 3 125 ? 106.32000 181.73800 160.14400 1.000 115.94802 125 ASP C C 1
ATOM 14975 O O . ASP C 3 125 ? 107.06500 182.69900 159.93400 1.000 115.94802 125 ASP C O 1
ATOM 14980 N N . LYS C 3 126 ? 105.03300 181.89300 160.45600 1.000 116.47860 126 LYS C N 1
ATOM 14981 C CA . LYS C 3 126 ? 104.46100 183.22800 160.59400 1.000 116.47860 126 LYS C CA 1
ATOM 14982 C C . LYS C 3 126 ? 105.09700 183.98500 161.75400 1.000 116.47860 126 LYS C C 1
ATOM 14983 O O . LYS C 3 126 ? 105.40100 185.18200 161.63800 1.000 116.47860 126 LYS C O 1
ATOM 14989 N N . GLU C 3 127 ? 105.31900 183.30700 162.88100 1.000 116.14366 127 GLU C N 1
ATOM 14990 C CA . GLU C 3 127 ? 105.93700 184.01500 163.99600 1.000 116.14366 127 GLU C CA 1
ATOM 14991 C C . GLU C 3 127 ? 107.41300 184.30000 163.74400 1.000 116.14366 127 GLU C C 1
ATOM 14992 O O . GLU C 3 127 ? 107.91900 185.33800 164.18400 1.000 116.14366 127 GLU C O 1
ATOM 14998 N N . GLN C 3 128 ? 108.11200 183.43700 163.00600 1.000 111.32103 128 GLN C N 1
ATOM 14999 C CA . GLN C 3 128 ? 109.46600 183.79100 162.59800 1.000 111.32103 128 GLN C CA 1
ATOM 15000 C C . GLN C 3 128 ? 109.45200 184.97400 161.64000 1.000 111.32103 128 GLN C C 1
ATOM 15001 O O . GLN C 3 128 ? 110.35600 185.81500 161.67100 1.000 111.32103 128 GLN C O 1
ATOM 15007 N N . ARG C 3 129 ? 108.42700 185.06200 160.79100 1.000 116.25959 129 ARG C N 1
ATOM 15008 C CA . ARG C 3 129 ? 108.28700 186.21000 159.90200 1.000 116.25959 129 ARG C CA 1
ATOM 15009 C C . ARG C 3 129 ? 108.15600 187.50100 160.69800 1.000 116.25959 129 ARG C C 1
ATOM 15010 O O . ARG C 3 129 ? 108.84500 188.49000 160.42100 1.000 116.25959 129 ARG C O 1
ATOM 15018 N N . LEU C 3 130 ? 107.26200 187.51300 161.68900 1.000 116.35579 130 LEU C N 1
ATOM 15019 C CA . LEU C 3 130 ? 107.07400 188.73800 162.46300 1.000 116.35579 130 LEU C CA 1
ATOM 15020 C C . LEU C 3 130 ? 108.31200 189.05400 163.29600 1.000 116.35579 130 LEU C C 1
ATOM 15021 O O . LEU C 3 130 ? 108.64700 190.22600 163.49800 1.000 116.35579 130 LEU C O 1
ATOM 15026 N N . PHE C 3 131 ? 109.01500 188.02400 163.77500 1.000 115.69173 131 PHE C N 1
ATOM 15027 C CA . PHE C 3 131 ? 110.26200 188.26400 164.49400 1.000 115.69173 131 PHE C CA 1
ATOM 15028 C C . PHE C 3 131 ? 111.33200 188.85300 163.58500 1.000 115.69173 131 PHE C C 1
ATOM 15029 O O . PHE C 3 131 ? 112.11500 189.70100 164.02400 1.000 115.69173 131 PHE C O 1
ATOM 15037 N N . PHE C 3 132 ? 111.39100 188.41200 162.33100 1.000 122.63607 132 PHE C N 1
ATOM 15038 C CA . PHE C 3 132 ? 112.39600 188.88100 161.38700 1.000 122.63607 132 PHE C CA 1
ATOM 15039 C C . PHE C 3 132 ? 112.01700 190.19800 160.72600 1.000 122.63607 132 PHE C C 1
ATOM 15040 O O . PHE C 3 132 ? 112.85600 190.79700 160.04700 1.000 122.63607 132 PHE C O 1
ATOM 15048 N N . THR C 3 133 ? 110.77300 190.64200 160.87300 1.000 124.18532 133 THR C N 1
ATOM 15049 C CA . THR C 3 133 ? 110.40600 192.00300 160.50000 1.000 124.18532 133 THR C CA 1
ATOM 15050 C C . THR C 3 133 ? 110.58100 192.98400 161.64900 1.000 124.18532 133 THR C C 1
ATOM 15051 O O . THR C 3 133 ? 111.00000 194.12400 161.42500 1.000 124.18532 133 THR C O 1
ATOM 15055 N N . TYR C 3 134 ? 110.26500 192.56400 162.87700 1.000 126.65183 134 TYR C N 1
ATOM 15056 C CA . TYR C 3 134 ? 110.48100 193.41900 164.03900 1.000 126.65183 134 TYR C CA 1
ATOM 15057 C C . TYR C 3 134 ? 111.94700 193.80700 164.16900 1.000 126.65183 134 TYR C C 1
ATOM 15058 O O . TYR C 3 134 ? 112.27000 194.92600 164.58300 1.000 126.65183 134 TYR C O 1
ATOM 15067 N N . ASN C 3 135 ? 112.84600 192.89200 163.82900 1.000 127.25387 135 ASN C N 1
ATOM 15068 C CA . ASN C 3 135 ? 114.27300 193.15800 163.77400 1.000 127.25387 135 ASN C CA 1
ATOM 15069 C C . ASN C 3 135 ? 114.71500 193.16500 162.31600 1.000 127.25387 135 ASN C C 1
ATOM 15070 O O . ASN C 3 135 ? 114.02300 192.63100 161.44700 1.000 127.25387 135 ASN C O 1
ATOM 15075 N N . PHE C 3 136 ? 115.85600 193.80100 162.04800 1.000 130.08128 136 PHE C N 1
ATOM 15076 C CA . PHE C 3 136 ? 116.45800 193.80900 160.71300 1.000 130.08128 136 PHE C CA 1
ATOM 15077 C C . PHE C 3 136 ? 115.52000 194.40700 159.66300 1.000 130.08128 136 PHE C C 1
ATOM 15078 O O . PHE C 3 136 ? 115.59200 194.06600 158.48000 1.000 130.08128 136 PHE C O 1
ATOM 15086 N N . GLY C 3 137 ? 114.62300 195.29400 160.08200 1.000 129.65333 137 GLY C N 1
ATOM 15087 C CA . GLY C 3 137 ? 113.80500 196.04000 159.14500 1.000 129.65333 137 GLY C CA 1
ATOM 15088 C C . GLY C 3 137 ? 112.91700 195.20600 158.24400 1.000 129.65333 137 GLY C C 1
ATOM 15089 O O . GLY C 3 137 ? 112.07500 194.44100 158.72200 1.000 129.65333 137 GLY C O 1
ATOM 15090 N N . ASP C 3 138 ? 113.10200 195.34500 156.92900 1.000 132.30753 138 ASP C N 1
ATOM 15091 C CA . ASP C 3 138 ? 112.23200 194.70700 155.95400 1.000 132.30753 138 ASP C CA 1
ATOM 15092 C C . ASP C 3 138 ? 112.98100 193.85900 154.93100 1.000 132.30753 138 ASP C C 1
ATOM 15093 O O . ASP C 3 138 ? 112.38800 193.48300 153.91400 1.000 132.30753 138 ASP C O 1
ATOM 15098 N N . VAL C 3 139 ? 114.26100 193.56300 155.15600 1.000 133.32014 139 VAL C N 1
ATOM 15099 C CA . VAL C 3 139 ? 115.02100 192.69400 154.26300 1.000 133.32014 139 VAL C CA 1
ATOM 15100 C C . VAL C 3 139 ? 114.28900 191.36100 154.15800 1.000 133.32014 139 VAL C C 1
ATOM 15101 O O . VAL C 3 139 ? 113.65700 190.91200 155.12100 1.000 133.32014 139 VAL C O 1
ATOM 15105 N N . GLU C 3 140 ? 114.36400 190.72300 152.99400 1.000 133.59023 140 GLU C N 1
ATOM 15106 C CA . GLU C 3 140 ? 113.44300 189.63500 152.69700 1.000 133.59023 140 GLU C CA 1
ATOM 15107 C C . GLU C 3 140 ? 113.96500 188.29400 153.21900 1.000 133.59023 140 GLU C C 1
ATOM 15108 O O . GLU C 3 140 ? 115.17800 188.08300 153.30700 1.000 133.59023 140 GLU C O 1
ATOM 15114 N N . PRO C 3 141 ? 113.05700 187.38400 153.56900 1.000 126.01060 141 PRO C N 1
ATOM 15115 C CA . PRO C 3 141 ? 113.42700 186.02300 153.98300 1.000 126.01060 141 PRO C CA 1
ATOM 15116 C C . PRO C 3 141 ? 113.88700 185.14700 152.82900 1.000 126.01060 141 PRO C C 1
ATOM 15117 O O . PRO C 3 141 ? 114.30800 185.65400 151.78500 1.000 126.01060 141 PRO C O 1
ATOM 15121 N N . GLN C 3 142 ? 113.85100 183.82600 153.04500 1.000 122.47757 142 GLN C N 1
ATOM 15122 C CA . GLN C 3 142 ? 114.17200 182.82700 152.02900 1.000 122.47757 142 GLN C CA 1
ATOM 15123 C C . GLN C 3 142 ? 115.66100 182.76900 151.70400 1.000 122.47757 142 GLN C C 1
ATOM 15124 O O . GLN C 3 142 ? 116.10200 183.21000 150.63800 1.000 122.47757 142 GLN C O 1
ATOM 15130 N N . GLY C 3 143 ? 116.44700 182.28800 152.66700 1.000 112.72011 143 GLY C N 1
ATOM 15131 C CA . GLY C 3 143 ? 117.82400 181.89500 152.42600 1.000 112.72011 143 GLY C CA 1
ATOM 15132 C C . GLY C 3 143 ? 118.07100 180.41300 152.65200 1.000 112.72011 143 GLY C C 1
ATOM 15133 O O . GLY C 3 143 ? 117.20100 179.58600 152.36600 1.000 112.72011 143 GLY C O 1
ATOM 15134 N N . LYS C 3 144 ? 119.25300 180.07100 153.17700 1.000 105.88518 144 LYS C N 1
ATOM 15135 C CA . LYS C 3 144 ? 119.64900 178.69500 153.49900 1.000 105.88518 144 LYS C CA 1
ATOM 15136 C C . LYS C 3 144 ? 119.66200 177.80300 152.25200 1.000 105.88518 144 LYS C C 1
ATOM 15137 O O . LYS C 3 144 ? 118.85800 176.88600 152.08700 1.000 105.88518 144 LYS C O 1
ATOM 15143 N N . TYR C 3 145 ? 120.60900 178.11200 151.36900 1.000 105.71305 145 TYR C N 1
ATOM 15144 C CA . TYR C 3 145 ? 120.78600 177.37800 150.12700 1.000 105.71305 145 TYR C CA 1
ATOM 15145 C C . TYR C 3 145 ? 121.57700 176.08800 150.34900 1.000 105.71305 145 TYR C C 1
ATOM 15146 O O . TYR C 3 145 ? 122.10400 175.82200 151.43000 1.000 105.71305 145 TYR C O 1
ATOM 15155 N N . THR C 3 146 ? 121.65600 175.28500 149.28900 1.000 98.82040 146 THR C N 1
ATOM 15156 C CA . THR C 3 146 ? 122.45100 174.06400 149.24500 1.000 98.82040 146 THR C CA 1
ATOM 15157 C C . THR C 3 146 ? 123.58700 174.23900 148.24700 1.000 98.82040 146 THR C C 1
ATOM 15158 O O . THR C 3 146 ? 123.37800 174.75300 147.14600 1.000 98.82040 146 THR C O 1
ATOM 15162 N N . TYR C 3 147 ? 124.78500 173.80300 148.62200 1.000 99.44934 147 TYR C N 1
ATOM 15163 C CA . TYR C 3 147 ? 125.99400 174.08400 147.85900 1.000 99.44934 147 TYR C CA 1
ATOM 15164 C C . TYR C 3 147 ? 126.43600 172.85700 147.07600 1.000 99.44934 147 TYR C C 1
ATOM 15165 O O . TYR C 3 147 ? 126.52300 171.76000 147.63400 1.000 99.44934 147 TYR C O 1
ATOM 15174 N N . PHE C 3 148 ? 126.72400 173.04900 145.79400 1.000 102.65435 148 PHE C N 1
ATOM 15175 C CA . PHE C 3 148 ? 127.37000 172.03200 144.96200 1.000 102.65435 148 PHE C CA 1
ATOM 15176 C C . PHE C 3 148 ? 128.66100 172.60900 144.40300 1.000 102.65435 148 PHE C C 1
ATOM 15177 O O . PHE C 3 148 ? 128.60700 173.55300 143.59300 1.000 102.65435 148 PHE C O 1
ATOM 15185 N N . PRO C 3 149 ? 129.83100 172.11500 144.79600 1.000 109.11644 149 PRO C N 1
ATOM 15186 C CA . PRO C 3 149 ? 131.07900 172.65000 144.23900 1.000 109.11644 149 PRO C CA 1
ATOM 15187 C C . PRO C 3 149 ? 131.45000 171.98700 142.92000 1.000 109.11644 149 PRO C C 1
ATOM 15188 O O . PRO C 3 149 ? 131.23600 170.78900 142.72200 1.000 109.11644 149 PRO C O 1
ATOM 15192 N N . VAL C 3 150 ? 132.01100 172.78600 142.01100 1.000 123.66783 150 VAL C N 1
ATOM 15193 C CA . VAL C 3 150 ? 132.44400 172.31300 140.69700 1.000 123.66783 150 VAL C CA 1
ATOM 15194 C C . VAL C 3 150 ? 133.62700 173.16100 140.24000 1.000 123.66783 150 VAL C C 1
ATOM 15195 O O . VAL C 3 150 ? 133.66600 174.37200 140.48500 1.000 123.66783 150 VAL C O 1
ATOM 15199 N N . LYS C 3 151 ? 134.61400 172.51700 139.59800 1.000 136.71840 151 LYS C N 1
ATOM 15200 C CA . LYS C 3 151 ? 135.83900 173.24500 139.26900 1.000 136.71840 151 LYS C CA 1
ATOM 15201 C C . LYS C 3 151 ? 136.31700 173.09300 137.82800 1.000 136.71840 151 LYS C C 1
ATOM 15202 O O . LYS C 3 151 ? 136.84200 174.05700 137.26800 1.000 136.71840 151 LYS C O 1
ATOM 15208 N N . GLU C 3 152 ? 136.17200 171.91700 137.21700 1.000 144.54579 152 GLU C N 1
ATOM 15209 C CA . GLU C 3 152 ? 136.81600 171.62700 135.93800 1.000 144.54579 152 GLU C CA 1
ATOM 15210 C C . GLU C 3 152 ? 135.78700 171.19500 134.90100 1.000 144.54579 152 GLU C C 1
ATOM 15211 O O . GLU C 3 152 ? 134.91400 170.37200 135.19300 1.000 144.54579 152 GLU C O 1
ATOM 15217 N N . PHE C 3 153 ? 135.89200 171.75800 133.69300 1.000 143.89992 153 PHE C N 1
ATOM 15218 C CA . PHE C 3 153 ? 134.92800 171.46100 132.63100 1.000 143.89992 153 PHE C CA 1
ATOM 15219 C C . PHE C 3 153 ? 135.30300 170.16800 131.91300 1.000 143.89992 153 PHE C C 1
ATOM 15220 O O . PHE C 3 153 ? 134.65200 169.13400 132.08100 1.000 143.89992 153 PHE C O 1
ATOM 15228 N N . HIS C 3 154 ? 136.40400 170.19300 131.17300 1.000 144.53906 154 HIS C N 1
ATOM 15229 C CA . HIS C 3 154 ? 137.03500 168.98600 130.66700 1.000 144.53906 154 HIS C CA 1
ATOM 15230 C C . HIS C 3 154 ? 138.40800 168.83900 131.30200 1.000 144.53906 154 HIS C C 1
ATOM 15231 O O . HIS C 3 154 ? 138.71600 167.80900 131.90600 1.000 144.53906 154 HIS C O 1
ATOM 15238 N N . LYS C 3 155 ? 139.23100 169.87800 131.18300 1.000 150.17827 155 LYS C N 1
ATOM 15239 C CA . LYS C 3 155 ? 140.37900 170.09900 132.04400 1.000 150.17827 155 LYS C CA 1
ATOM 15240 C C . LYS C 3 155 ? 140.57200 171.60000 132.19600 1.000 150.17827 155 LYS C C 1
ATOM 15241 O O . LYS C 3 155 ? 139.81900 172.40800 131.64900 1.000 150.17827 155 LYS C O 1
ATOM 15247 N N . TYR C 3 156 ? 141.55000 171.95300 133.02400 1.000 155.36367 156 TYR C N 1
ATOM 15248 C CA . TYR C 3 156 ? 142.31100 173.20100 133.02000 1.000 155.36367 156 TYR C CA 1
ATOM 15249 C C . TYR C 3 156 ? 141.56000 174.49200 133.34100 1.000 155.36367 156 TYR C C 1
ATOM 15250 O O . TYR C 3 156 ? 142.21100 175.53900 133.36400 1.000 155.36367 156 TYR C O 1
ATOM 15259 N N . CYS C 3 157 ? 140.22200 174.47400 133.46400 1.000 156.58014 157 CYS C N 1
ATOM 15260 C CA . CYS C 3 157 ? 139.44500 175.29100 134.41300 1.000 156.58014 157 CYS C CA 1
ATOM 15261 C C . CYS C 3 157 ? 137.95000 175.23700 134.09900 1.000 156.58014 157 CYS C C 1
ATOM 15262 O O . CYS C 3 157 ? 137.54200 174.64000 133.09800 1.000 156.58014 157 CYS C O 1
ATOM 15265 N N . ILE C 3 158 ? 137.13000 175.86500 134.94800 1.000 151.94175 158 ILE C N 1
ATOM 15266 C CA . ILE C 3 158 ? 135.79800 176.33700 134.56800 1.000 151.94175 158 ILE C CA 1
ATOM 15267 C C . ILE C 3 158 ? 135.75500 177.83800 134.78900 1.000 151.94175 158 ILE C C 1
ATOM 15268 O O . ILE C 3 158 ? 135.53800 178.61400 133.85200 1.000 151.94175 158 ILE C O 1
ATOM 15273 N N . LEU C 3 159 ? 135.95700 178.24600 136.03800 1.000 163.54167 159 LEU C N 1
ATOM 15274 C CA . LEU C 3 159 ? 136.00100 179.63700 136.45600 1.000 163.54167 159 LEU C CA 1
ATOM 15275 C C . LEU C 3 159 ? 137.04300 180.36200 135.61500 1.000 163.54167 159 LEU C C 1
ATOM 15276 O O . LEU C 3 159 ? 137.94200 179.71100 135.06800 1.000 163.54167 159 LEU C O 1
ATOM 15281 N N . PRO C 3 160 ? 136.93000 181.67700 135.43800 1.000 169.95833 160 PRO C N 1
ATOM 15282 C CA . PRO C 3 160 ? 138.04300 182.44800 134.89500 1.000 169.95833 160 PRO C CA 1
ATOM 15283 C C . PRO C 3 160 ? 139.34800 181.98800 135.51200 1.000 169.95833 160 PRO C C 1
ATOM 15284 O O . PRO C 3 160 ? 139.51900 182.03400 136.73900 1.000 169.95833 160 PRO C O 1
ATOM 15288 N N . PRO C 3 161 ? 140.27000 181.50300 134.70100 1.000 174.72978 161 PRO C N 1
ATOM 15289 C CA . PRO C 3 161 ? 141.40500 180.75600 135.24900 1.000 174.72978 161 PRO C CA 1
ATOM 15290 C C . PRO C 3 161 ? 142.34800 181.63000 136.04800 1.000 174.72978 161 PRO C C 1
ATOM 15291 O O . PRO C 3 161 ? 143.46100 181.93500 135.60800 1.000 174.72978 161 PRO C O 1
ATOM 15295 N N . LEU C 3 162 ? 141.90700 182.03300 137.23500 1.000 179.14390 162 LEU C N 1
ATOM 15296 C CA . LEU C 3 162 ? 142.79200 182.71300 138.16500 1.000 179.14390 162 LEU C CA 1
ATOM 15297 C C . LEU C 3 162 ? 143.69200 181.66100 138.79800 1.000 179.14390 162 LEU C C 1
ATOM 15298 O O . LEU C 3 162 ? 143.69900 181.48800 140.02100 1.000 179.14390 162 LEU C O 1
ATOM 15303 N N . ILE C 3 163 ? 144.44500 180.94600 137.95700 1.000 183.98582 163 ILE C N 1
ATOM 15304 C CA . ILE C 3 163 ? 145.31700 179.89000 138.44600 1.000 183.98582 163 ILE C CA 1
ATOM 15305 C C . ILE C 3 163 ? 146.44000 180.51400 139.25600 1.000 183.98582 163 ILE C C 1
ATOM 15306 O O . ILE C 3 163 ? 146.83900 181.66200 139.02400 1.000 183.98582 163 ILE C O 1
ATOM 15311 N N . LYS C 3 164 ? 146.94500 179.76900 140.22900 1.000 191.11003 164 LYS C N 1
ATOM 15312 C CA . LYS C 3 164 ? 147.97800 180.26900 141.12300 1.000 191.11003 164 LYS C CA 1
ATOM 15313 C C . LYS C 3 164 ? 149.24200 179.43400 140.97300 1.000 191.11003 164 LYS C C 1
ATOM 15314 O O . LYS C 3 164 ? 149.19100 178.20200 141.04400 1.000 191.11003 164 LYS C O 1
ATOM 15320 N N . THR C 3 165 ? 150.36900 180.10600 140.76300 1.000 196.12729 165 THR C N 1
ATOM 15321 C CA . THR C 3 165 ? 151.67000 179.44400 140.73700 1.000 196.12729 165 THR C CA 1
ATOM 15322 C C . THR C 3 165 ? 152.23100 179.48500 142.15100 1.000 196.12729 165 THR C C 1
ATOM 15323 O O . THR C 3 165 ? 152.84700 180.47000 142.55800 1.000 196.12729 165 THR C O 1
ATOM 15327 N N . ASN C 3 166 ? 152.02100 178.40700 142.90500 1.000 197.61102 166 ASN C N 1
ATOM 15328 C CA . ASN C 3 166 ? 152.34200 178.36300 144.32500 1.000 197.61102 166 ASN C CA 1
ATOM 15329 C C . ASN C 3 166 ? 153.77800 177.94100 144.61400 1.000 197.61102 166 ASN C C 1
ATOM 15330 O O . ASN C 3 166 ? 154.02500 177.33100 145.66200 1.000 197.61102 166 ASN C O 1
ATOM 15335 N N . ILE C 3 167 ? 154.72200 178.21700 143.71400 1.000 203.28279 167 ILE C N 1
ATOM 15336 C CA . ILE C 3 167 ? 156.11300 177.88000 143.98000 1.000 203.28279 167 ILE C CA 1
ATOM 15337 C C . ILE C 3 167 ? 156.65300 178.78500 145.08700 1.000 203.28279 167 ILE C C 1
ATOM 15338 O O . ILE C 3 167 ? 156.14200 179.88700 145.33000 1.000 203.28279 167 ILE C O 1
ATOM 15343 N N . LYS C 3 168 ? 157.69000 178.31100 145.77500 1.000 203.20540 168 LYS C N 1
ATOM 15344 C CA . LYS C 3 168 ? 158.25000 178.97200 146.94600 1.000 203.20540 168 LYS C CA 1
ATOM 15345 C C . LYS C 3 168 ? 159.49400 179.77500 146.55900 1.000 203.20540 168 LYS C C 1
ATOM 15346 O O . LYS C 3 168 ? 159.74600 180.04100 145.38100 1.000 203.20540 168 LYS C O 1
ATOM 15352 N N . ASP C 3 169 ? 160.28400 180.17000 147.56600 1.000 205.83686 169 ASP C N 1
ATOM 15353 C CA . ASP C 3 169 ? 161.63100 180.68800 147.33900 1.000 205.83686 169 ASP C CA 1
ATOM 15354 C C . ASP C 3 169 ? 161.70300 182.00800 146.58100 1.000 205.83686 169 ASP C C 1
ATOM 15355 O O . ASP C 3 169 ? 162.03400 182.02500 145.39200 1.000 205.83686 169 ASP C O 1
ATOM 15360 N N . GLY C 3 170 ? 161.38400 183.11800 147.24700 1.000 206.58009 170 GLY C N 1
ATOM 15361 C CA . GLY C 3 170 ? 161.58800 184.40300 146.60400 1.000 206.58009 170 GLY C CA 1
ATOM 15362 C C . GLY C 3 170 ? 160.67100 185.55200 146.96900 1.000 206.58009 170 GLY C C 1
ATOM 15363 O O . GLY C 3 170 ? 160.79900 186.63300 146.38800 1.000 206.58009 170 GLY C O 1
ATOM 15364 N N . GLU C 3 171 ? 159.74000 185.35300 147.89800 1.000 209.22146 171 GLU C N 1
ATOM 15365 C CA . GLU C 3 171 ? 158.99100 186.48800 148.42500 1.000 209.22146 171 GLU C CA 1
ATOM 15366 C C . GLU C 3 171 ? 159.93900 187.49100 149.07700 1.000 209.22146 171 GLU C C 1
ATOM 15367 O O . GLU C 3 171 ? 161.03700 187.14400 149.51900 1.000 209.22146 171 GLU C O 1
ATOM 15373 N N . SER C 3 172 ? 159.50000 188.75100 149.13000 1.000 210.86965 172 SER C N 1
ATOM 15374 C CA . SER C 3 172 ? 160.34700 189.84400 149.59400 1.000 210.86965 172 SER C CA 1
ATOM 15375 C C . SER C 3 172 ? 160.92300 189.60200 150.98700 1.000 210.86965 172 SER C C 1
ATOM 15376 O O . SER C 3 172 ? 162.13900 189.45500 151.15200 1.000 210.86965 172 SER C O 1
ATOM 15379 N N . GLY C 3 173 ? 160.06400 189.55700 152.00400 1.000 210.90387 173 GLY C N 1
ATOM 15380 C CA . GLY C 3 173 ? 160.56100 189.49000 153.36400 1.000 210.90387 173 GLY C CA 1
ATOM 15381 C C . GLY C 3 173 ? 159.99300 188.41500 154.27000 1.000 210.90387 173 GLY C C 1
ATOM 15382 O O . GLY C 3 173 ? 160.60400 188.09200 155.29300 1.000 210.90387 173 GLY C O 1
ATOM 15383 N N . GLU C 3 174 ? 158.84000 187.85100 153.92500 1.000 208.57622 174 GLU C N 1
ATOM 15384 C CA . GLU C 3 174 ? 158.12700 186.94700 154.81700 1.000 208.57622 174 GLU C CA 1
ATOM 15385 C C . GLU C 3 174 ? 158.05100 185.54200 154.22300 1.000 208.57622 174 GLU C C 1
ATOM 15386 O O . GLU C 3 174 ? 158.50400 185.28000 153.10500 1.000 208.57622 174 GLU C O 1
ATOM 15392 N N . PHE C 3 175 ? 157.45900 184.63000 155.00100 1.000 201.84864 175 PHE C N 1
ATOM 15393 C CA . PHE C 3 175 ? 157.32100 183.22800 154.61900 1.000 201.84864 175 PHE C CA 1
ATOM 15394 C C . PHE C 3 175 ? 156.44800 183.02300 153.38900 1.000 201.84864 175 PHE C C 1
ATOM 15395 O O . PHE C 3 175 ? 156.37200 181.89500 152.88900 1.000 201.84864 175 PHE C O 1
ATOM 15403 N N . LEU C 3 176 ? 155.78700 184.07100 152.90200 1.000 203.90209 176 LEU C N 1
ATOM 15404 C CA . LEU C 3 176 ? 154.87800 183.94600 151.77700 1.000 203.90209 176 LEU C CA 1
ATOM 15405 C C . LEU C 3 176 ? 155.61600 183.39400 150.55400 1.000 203.90209 176 LEU C C 1
ATOM 15406 O O . LEU C 3 176 ? 156.84600 183.38200 150.48300 1.000 203.90209 176 LEU C O 1
ATOM 15411 N N . LYS C 3 177 ? 154.84000 182.89900 149.60000 1.000 201.07768 177 LYS C N 1
ATOM 15412 C CA . LYS C 3 177 ? 155.36100 182.30900 148.37800 1.000 201.07768 177 LYS C CA 1
ATOM 15413 C C . LYS C 3 177 ? 154.75600 183.02900 147.17200 1.000 201.07768 177 LYS C C 1
ATOM 15414 O O . LYS C 3 177 ? 154.10600 184.07000 147.30300 1.000 201.07768 177 LYS C O 1
ATOM 15420 N N . TYR C 3 178 ? 154.98600 182.47300 145.98800 1.000 204.03020 178 TYR C N 1
ATOM 15421 C CA . TYR C 3 178 ? 154.64800 183.14300 144.74000 1.000 204.03020 178 TYR C CA 1
ATOM 15422 C C . TYR C 3 178 ? 153.15100 183.07600 144.47100 1.000 204.03020 178 TYR C C 1
ATOM 15423 O O . TYR C 3 178 ? 152.49400 182.08000 144.78600 1.000 204.03020 178 TYR C O 1
ATOM 15432 N N . GLN C 3 179 ? 152.61500 184.14500 143.88500 1.000 195.22207 179 GLN C N 1
ATOM 15433 C CA . GLN C 3 179 ? 151.21600 184.18900 143.48700 1.000 195.22207 179 GLN C CA 1
ATOM 15434 C C . GLN C 3 179 ? 151.10200 184.86500 142.13000 1.000 195.22207 179 GLN C C 1
ATOM 15435 O O . GLN C 3 179 ? 151.81400 185.83100 141.84700 1.000 195.22207 179 GLN C O 1
ATOM 15441 N N . LEU C 3 180 ? 150.22100 184.33700 141.28800 1.000 192.13414 180 LEU C N 1
ATOM 15442 C CA . LEU C 3 180 ? 149.97900 184.86100 139.94800 1.000 192.13414 180 LEU C CA 1
ATOM 15443 C C . LEU C 3 180 ? 148.47900 184.91800 139.67800 1.000 192.13414 180 LEU C C 1
ATOM 15444 O O . LEU C 3 180 ? 147.96900 184.36300 138.70300 1.000 192.13414 180 LEU C O 1
ATOM 15449 N N . ASN C 3 181 ? 147.73900 185.56600 140.57900 1.000 190.33587 181 ASN C N 1
ATOM 15450 C CA . ASN C 3 181 ? 146.28800 185.61000 140.45500 1.000 190.33587 181 ASN C CA 1
ATOM 15451 C C . ASN C 3 181 ? 145.94400 186.47400 139.25200 1.000 190.33587 181 ASN C C 1
ATOM 15452 O O . ASN C 3 181 ? 145.74000 187.68800 139.36900 1.000 190.33587 181 ASN C O 1
ATOM 15457 N N . LYS C 3 182 ? 145.88600 185.83300 138.08900 1.000 186.59634 182 LYS C N 1
ATOM 15458 C CA . LYS C 3 182 ? 145.90500 186.51000 136.80300 1.000 186.59634 182 LYS C CA 1
ATOM 15459 C C . LYS C 3 182 ? 144.50400 186.86700 136.32600 1.000 186.59634 182 LYS C C 1
ATOM 15460 O O . LYS C 3 182 ? 143.51500 186.25400 136.74300 1.000 186.59634 182 LYS C O 1
ATOM 15466 N N . GLU C 3 183 ? 144.44000 187.85100 135.43500 1.000 188.77572 183 GLU C N 1
ATOM 15467 C CA . GLU C 3 183 ? 143.19900 188.44700 134.96500 1.000 188.77572 183 GLU C CA 1
ATOM 15468 C C . GLU C 3 183 ? 142.56300 187.55400 133.89700 1.000 188.77572 183 GLU C C 1
ATOM 15469 O O . GLU C 3 183 ? 143.06600 186.46900 133.59100 1.000 188.77572 183 GLU C O 1
ATOM 15475 N N . GLU C 3 184 ? 141.44800 188.00200 133.31800 1.000 185.45081 184 GLU C N 1
ATOM 15476 C CA . GLU C 3 184 ? 140.72800 187.24100 132.30400 1.000 185.45081 184 GLU C CA 1
ATOM 15477 C C . GLU C 3 184 ? 141.41700 187.30400 130.94500 1.000 185.45081 184 GLU C C 1
ATOM 15478 O O . GLU C 3 184 ? 141.11800 186.49900 130.05700 1.000 185.45081 184 GLU C O 1
ATOM 15484 N N . TYR C 3 185 ? 142.34000 188.25000 130.76500 1.000 188.75561 185 TYR C N 1
ATOM 15485 C CA . TYR C 3 185 ? 143.06200 188.33100 129.49800 1.000 188.75561 185 TYR C CA 1
ATOM 15486 C C . TYR C 3 185 ? 144.08200 187.21400 129.32100 1.000 188.75561 185 TYR C C 1
ATOM 15487 O O . TYR C 3 185 ? 144.82700 187.23900 128.33500 1.000 188.75561 185 TYR C O 1
ATOM 15496 N N . LYS C 3 186 ? 144.12600 186.24100 130.23600 1.000 191.88189 186 LYS C N 1
ATOM 15497 C CA . LYS C 3 186 ? 145.06500 185.12800 130.12800 1.000 191.88189 186 LYS C CA 1
ATOM 15498 C C . LYS C 3 186 ? 144.79600 184.27500 128.89300 1.000 191.88189 186 LYS C C 1
ATOM 15499 O O . LYS C 3 186 ? 145.64100 183.45500 128.51700 1.000 191.88189 186 LYS C O 1
ATOM 15505 N N . VAL C 3 187 ? 143.67400 184.50800 128.21400 1.000 192.44966 187 VAL C N 1
ATOM 15506 C CA . VAL C 3 187 ? 143.05600 183.56900 127.28100 1.000 192.44966 187 VAL C CA 1
ATOM 15507 C C . VAL C 3 187 ? 144.08200 182.84800 126.41900 1.000 192.44966 187 VAL C C 1
ATOM 15508 O O . VAL C 3 187 ? 144.92300 183.48000 125.77300 1.000 192.44966 187 VAL C O 1
ATOM 15512 N N . PHE C 3 188 ? 144.00800 181.52100 126.40400 1.000 198.15174 188 PHE C N 1
ATOM 15513 C CA . PHE C 3 188 ? 145.00600 180.67700 125.76900 1.000 198.15174 188 PHE C CA 1
ATOM 15514 C C . PHE C 3 188 ? 144.68900 180.42100 124.29900 1.000 198.15174 188 PHE C C 1
ATOM 15515 O O . PHE C 3 188 ? 143.68000 180.87300 123.75400 1.000 198.15174 188 PHE C O 1
ATOM 15523 N N . LEU C 3 189 ? 145.58300 179.66800 123.66500 1.000 204.82748 189 LEU C N 1
ATOM 15524 C CA . LEU C 3 189 ? 145.53700 179.33100 122.25200 1.000 204.82748 189 LEU C CA 1
ATOM 15525 C C . LEU C 3 189 ? 144.86200 177.97600 122.04300 1.000 204.82748 189 LEU C C 1
ATOM 15526 O O . LEU C 3 189 ? 144.37200 177.34000 122.97800 1.000 204.82748 189 LEU C O 1
ATOM 15531 N N . SER C 3 190 ? 144.85000 177.53800 120.78500 1.000 207.79816 190 SER C N 1
ATOM 15532 C CA . SER C 3 190 ? 144.32900 176.23400 120.39700 1.000 207.79816 190 SER C CA 1
ATOM 15533 C C . SER C 3 190 ? 145.38900 175.15600 120.63000 1.000 207.79816 190 SER C C 1
ATOM 15534 O O . SER C 3 190 ? 146.38300 175.35900 121.33300 1.000 207.79816 190 SER C O 1
ATOM 15537 N N . SER C 3 191 ? 145.17800 173.98200 120.02700 1.000 209.91274 191 SER C N 1
ATOM 15538 C CA . SER C 3 191 ? 146.10300 172.85600 120.12300 1.000 209.91274 191 SER C CA 1
ATOM 15539 C C . SER C 3 191 ? 147.47000 173.14500 119.51500 1.000 209.91274 191 SER C C 1
ATOM 15540 O O . SER C 3 191 ? 148.28400 172.22100 119.41200 1.000 209.91274 191 SER C O 1
ATOM 15543 N N . VAL C 3 192 ? 147.72800 174.38300 119.08700 1.000 210.73416 192 VAL C N 1
ATOM 15544 C CA . VAL C 3 192 ? 148.98600 174.71800 118.42300 1.000 210.73416 192 VAL C CA 1
ATOM 15545 C C . VAL C 3 192 ? 150.17600 174.35700 119.30200 1.000 210.73416 192 VAL C C 1
ATOM 15546 O O . VAL C 3 192 ? 151.14900 173.75000 118.83800 1.000 210.73416 192 VAL C O 1
ATOM 15550 N N . GLY C 3 193 ? 150.11400 174.71200 120.58200 1.000 206.91911 193 GLY C N 1
ATOM 15551 C CA . GLY C 3 193 ? 151.20100 174.42300 121.49600 1.000 206.91911 193 GLY C CA 1
ATOM 15552 C C . GLY C 3 193 ? 150.75000 173.60000 122.68200 1.000 206.91911 193 GLY C C 1
ATOM 15553 O O . GLY C 3 193 ? 149.76000 173.94200 123.33400 1.000 206.91911 193 GLY C O 1
ATOM 15554 N N . SER C 3 194 ? 151.46300 172.51000 122.97800 1.000 204.58823 194 SER C N 1
ATOM 15555 C CA . SER C 3 194 ? 151.07300 171.59300 124.05200 1.000 204.58823 194 SER C CA 1
ATOM 15556 C C . SER C 3 194 ? 152.23000 171.45700 125.04000 1.000 204.58823 194 SER C C 1
ATOM 15557 O O . SER C 3 194 ? 152.98800 170.48400 125.00300 1.000 204.58823 194 SER C O 1
ATOM 15560 N N . GLN C 3 195 ? 152.33600 172.43700 125.93700 1.000 209.59704 195 GLN C N 1
ATOM 15561 C CA . GLN C 3 195 ? 153.16300 172.35400 127.13300 1.000 209.59704 195 GLN C CA 1
ATOM 15562 C C . GLN C 3 195 ? 152.80400 173.53500 128.02300 1.000 209.59704 195 GLN C C 1
ATOM 15563 O O . GLN C 3 195 ? 152.75400 174.67600 127.55400 1.000 209.59704 195 GLN C O 1
ATOM 15569 N N . MET C 3 196 ? 152.55100 173.27200 129.30400 1.000 209.44826 196 MET C N 1
ATOM 15570 C CA . MET C 3 196 ? 152.03700 174.31000 130.19200 1.000 209.44826 196 MET C CA 1
ATOM 15571 C C . MET C 3 196 ? 153.02400 175.46500 130.32900 1.000 209.44826 196 MET C C 1
ATOM 15572 O O . MET C 3 196 ? 152.64500 176.63700 130.21800 1.000 209.44826 196 MET C O 1
ATOM 15577 N N . THR C 3 197 ? 154.29900 175.15300 130.57100 1.000 209.36467 197 THR C N 1
ATOM 15578 C CA . THR C 3 197 ? 155.30100 176.20500 130.71400 1.000 209.36467 197 THR C CA 1
ATOM 15579 C C . THR C 3 197 ? 155.46000 176.99200 129.41800 1.000 209.36467 197 THR C C 1
ATOM 15580 O O . THR C 3 197 ? 155.68900 178.21000 129.44200 1.000 209.36467 197 THR C O 1
ATOM 15584 N N . ALA C 3 198 ? 155.33300 176.31000 128.27700 1.000 208.66075 198 ALA C N 1
ATOM 15585 C CA . ALA C 3 198 ? 155.43400 176.98300 126.98700 1.000 208.66075 198 ALA C CA 1
ATOM 15586 C C . ALA C 3 198 ? 154.33900 178.03100 126.83300 1.000 208.66075 198 ALA C C 1
ATOM 15587 O O . ALA C 3 198 ? 154.62000 179.20900 126.57500 1.000 208.66075 198 ALA C O 1
ATOM 15589 N N . ILE C 3 199 ? 153.07800 177.62200 127.00600 1.000 207.99643 199 ILE C N 1
ATOM 15590 C CA . ILE C 3 199 ? 151.96900 178.56400 126.89100 1.000 207.99643 199 ILE C CA 1
ATOM 15591 C C . ILE C 3 199 ? 152.08500 179.64000 127.96100 1.000 207.99643 199 ILE C C 1
ATOM 15592 O O . ILE C 3 199 ? 151.63500 180.77600 127.77800 1.000 207.99643 199 ILE C O 1
ATOM 15597 N N . LYS C 3 200 ? 152.69300 179.29800 129.09800 1.000 209.75543 200 LYS C N 1
ATOM 15598 C CA . LYS C 3 200 ? 152.91300 180.28400 130.14800 1.000 209.75543 200 LYS C CA 1
ATOM 15599 C C . LYS C 3 200 ? 153.82300 181.40800 129.67800 1.000 209.75543 200 LYS C C 1
ATOM 15600 O O . LYS C 3 200 ? 153.47500 182.58400 129.83000 1.000 209.75543 200 LYS C O 1
ATOM 15606 N N . ASN C 3 201 ? 154.98000 181.07700 129.09800 1.000 209.53077 201 ASN C N 1
ATOM 15607 C CA . ASN C 3 201 ? 155.87800 182.14600 128.66500 1.000 209.53077 201 ASN C CA 1
ATOM 15608 C C . ASN C 3 201 ? 155.37500 182.80800 127.38700 1.000 209.53077 201 ASN C C 1
ATOM 15609 O O . ASN C 3 201 ? 155.79000 183.92500 127.05700 1.000 209.53077 201 ASN C O 1
ATOM 15614 N N . LEU C 3 202 ? 154.49500 182.12700 126.64800 1.000 208.77901 202 LEU C N 1
ATOM 15615 C CA . LEU C 3 202 ? 153.99100 182.68200 125.39500 1.000 208.77901 202 LEU C CA 1
ATOM 15616 C C . LEU C 3 202 ? 153.20100 183.96800 125.60000 1.000 208.77901 202 LEU C C 1
ATOM 15617 O O . LEU C 3 202 ? 153.41400 184.94200 124.86900 1.000 208.77901 202 LEU C O 1
ATOM 15622 N N . TYR C 3 203 ? 152.29900 184.00000 126.57200 1.000 207.06842 203 TYR C N 1
ATOM 15623 C CA . TYR C 3 203 ? 151.35900 185.12000 126.55600 1.000 207.06842 203 TYR C CA 1
ATOM 15624 C C . TYR C 3 203 ? 151.88400 186.36900 127.24600 1.000 207.06842 203 TYR C C 1
ATOM 15625 O O . TYR C 3 203 ? 151.06600 187.21100 127.64000 1.000 207.06842 203 TYR C O 1
ATOM 15634 N N . SER C 3 204 ? 153.19400 186.54400 127.40600 1.000 210.04222 204 SER C N 1
ATOM 15635 C CA . SER C 3 204 ? 153.72700 187.77400 127.97600 1.000 210.04222 204 SER C CA 1
ATOM 15636 C C . SER C 3 204 ? 153.70100 188.89700 126.94600 1.000 210.04222 204 SER C C 1
ATOM 15637 O O . SER C 3 204 ? 154.74900 189.29700 126.42900 1.000 210.04222 204 SER C O 1
ATOM 15640 N N . THR C 3 205 ? 152.50800 189.41300 126.64400 1.000 214.62549 205 THR C N 1
ATOM 15641 C CA . THR C 3 205 ? 152.36100 190.42100 125.59300 1.000 214.62549 205 THR C CA 1
ATOM 15642 C C . THR C 3 205 ? 152.65200 191.82800 126.11100 1.000 214.62549 205 THR C C 1
ATOM 15643 O O . THR C 3 205 ? 153.59100 192.48700 125.65500 1.000 214.62549 205 THR C O 1
ATOM 15647 N N . VAL C 3 206 ? 151.84200 192.30900 127.05800 1.000 217.11073 206 VAL C N 1
ATOM 15648 C CA . VAL C 3 206 ? 151.98400 193.67600 127.55300 1.000 217.11073 206 VAL C CA 1
ATOM 15649 C C . VAL C 3 206 ? 152.16300 193.69800 129.07100 1.000 217.11073 206 VAL C C 1
ATOM 15650 O O . VAL C 3 206 ? 153.23100 194.07600 129.55800 1.000 217.11073 206 VAL C O 1
ATOM 15654 N N . GLU C 3 207 ? 151.15300 193.26700 129.82300 1.000 217.10104 207 GLU C N 1
ATOM 15655 C CA . GLU C 3 207 ? 151.24300 193.10000 131.27600 1.000 217.10104 207 GLU C CA 1
ATOM 15656 C C . GLU C 3 207 ? 151.81700 194.34800 131.95000 1.000 217.10104 207 GLU C C 1
ATOM 15657 O O . GLU C 3 207 ? 152.91800 194.33700 132.50500 1.000 217.10104 207 GLU C O 1
ATOM 15663 N N . ASP C 3 208 ? 151.04600 195.43800 131.87600 1.000 218.53337 208 ASP C N 1
ATOM 15664 C CA . ASP C 3 208 ? 151.50200 196.75600 132.32000 1.000 218.53337 208 ASP C CA 1
ATOM 15665 C C . ASP C 3 208 ? 152.12400 196.71700 133.71000 1.000 218.53337 208 ASP C C 1
ATOM 15666 O O . ASP C 3 208 ? 151.45700 196.37900 134.69500 1.000 218.53337 208 ASP C O 1
ATOM 15671 N N . GLU C 3 209 ? 153.42100 197.03200 133.76600 1.000 217.77011 209 GLU C N 1
ATOM 15672 C CA . GLU C 3 209 ? 154.17700 197.24600 134.99700 1.000 217.77011 209 GLU C CA 1
ATOM 15673 C C . GLU C 3 209 ? 154.34800 195.94500 135.77900 1.000 217.77011 209 GLU C C 1
ATOM 15674 O O . GLU C 3 209 ? 155.07100 195.90300 136.78000 1.000 217.77011 209 GLU C O 1
ATOM 15680 N N . GLN C 3 210 ? 153.71900 194.86500 135.31000 1.000 217.10104 210 GLN C N 1
ATOM 15681 C CA . GLN C 3 210 ? 153.90000 193.54900 135.90200 1.000 217.10104 210 GLN C CA 1
ATOM 15682 C C . GLN C 3 210 ? 154.58300 192.55300 134.97800 1.000 217.10104 210 GLN C C 1
ATOM 15683 O O . GLN C 3 210 ? 154.80400 191.40900 135.38700 1.000 217.10104 210 GLN C O 1
ATOM 15689 N N . ARG C 3 211 ? 154.92300 192.95800 133.75100 1.000 218.28566 211 ARG C N 1
ATOM 15690 C CA . ARG C 3 211 ? 155.54500 192.04200 132.80200 1.000 218.28566 211 ARG C CA 1
ATOM 15691 C C . ARG C 3 211 ? 156.93100 191.59900 133.26000 1.000 218.28566 211 ARG C C 1
ATOM 15692 O O . ARG C 3 211 ? 157.22300 190.39700 133.26700 1.000 218.28566 211 ARG C O 1
ATOM 15700 N N . LYS C 3 212 ? 157.78800 192.54400 133.65700 1.000 218.58178 212 LYS C N 1
ATOM 15701 C CA . LYS C 3 212 ? 159.19500 192.22500 133.87700 1.000 218.58178 212 LYS C CA 1
ATOM 15702 C C . LYS C 3 212 ? 159.38100 191.34800 135.11000 1.000 218.58178 212 LYS C C 1
ATOM 15703 O O . LYS C 3 212 ? 160.15800 190.39200 135.08300 1.000 218.58178 212 LYS C O 1
ATOM 15709 N N . GLN C 3 213 ? 158.67200 191.64900 136.20400 1.000 218.68580 213 GLN C N 1
ATOM 15710 C CA . GLN C 3 213 ? 158.75000 190.78000 137.37600 1.000 218.68580 213 GLN C CA 1
ATOM 15711 C C . GLN C 3 213 ? 158.10100 189.42800 137.11100 1.000 218.68580 213 GLN C C 1
ATOM 15712 O O . GLN C 3 213 ? 158.52200 188.41500 137.68500 1.000 218.68580 213 GLN C O 1
ATOM 15718 N N . LEU C 3 214 ? 157.08900 189.38100 136.24300 1.000 217.81473 214 LEU C N 1
ATOM 15719 C CA . LEU C 3 214 ? 156.52800 188.08900 135.86800 1.000 217.81473 214 LEU C CA 1
ATOM 15720 C C . LEU C 3 214 ? 157.56500 187.23800 135.14300 1.000 217.81473 214 LEU C C 1
ATOM 15721 O O . LEU C 3 214 ? 157.75700 186.06300 135.47000 1.000 217.81473 214 LEU C O 1
ATOM 15726 N N . LEU C 3 215 ? 158.25300 187.81600 134.15400 1.000 217.79581 215 LEU C N 1
ATOM 15727 C CA . LEU C 3 215 ? 159.29900 187.05900 133.47100 1.000 217.79581 215 LEU C CA 1
ATOM 15728 C C . LEU C 3 215 ? 160.45900 186.75700 134.41500 1.000 217.79581 215 LEU C C 1
ATOM 15729 O O . LEU C 3 215 ? 161.14700 185.74200 134.25500 1.000 217.79581 215 LEU C O 1
ATOM 15734 N N . LYS C 3 216 ? 160.69200 187.63500 135.39700 1.000 217.14403 216 LYS C N 1
ATOM 15735 C CA . LYS C 3 216 ? 161.65900 187.36300 136.45400 1.000 217.14403 216 LYS C CA 1
ATOM 15736 C C . LYS C 3 216 ? 161.33200 186.06300 137.16900 1.000 217.14403 216 LYS C C 1
ATOM 15737 O O . LYS C 3 216 ? 162.17100 185.16200 137.25700 1.000 217.14403 216 LYS C O 1
ATOM 15743 N N . VAL C 3 217 ? 160.10500 185.94500 137.68000 1.000 216.88532 217 VAL C N 1
ATOM 15744 C CA . VAL C 3 217 ? 159.73900 184.71900 138.37800 1.000 216.88532 217 VAL C CA 1
ATOM 15745 C C . VAL C 3 217 ? 159.67300 183.53700 137.41400 1.000 216.88532 217 VAL C C 1
ATOM 15746 O O . VAL C 3 217 ? 159.89100 182.38800 137.82700 1.000 216.88532 217 VAL C O 1
ATOM 15750 N N . ILE C 3 218 ? 159.42000 183.79600 136.12700 1.000 216.92470 218 ILE C N 1
ATOM 15751 C CA . ILE C 3 218 ? 159.39700 182.72800 135.12800 1.000 216.92470 218 ILE C CA 1
ATOM 15752 C C . ILE C 3 218 ? 160.78700 182.11800 134.97400 1.000 216.92470 218 ILE C C 1
ATOM 15753 O O . ILE C 3 218 ? 160.99500 180.93100 135.24500 1.000 216.92470 218 ILE C O 1
ATOM 15758 N N . ILE C 3 219 ? 161.76600 182.92900 134.56300 1.000 217.19095 219 ILE C N 1
ATOM 15759 C CA . ILE C 3 219 ? 163.14300 182.45000 134.45800 1.000 217.19095 219 ILE C CA 1
ATOM 15760 C C . ILE C 3 219 ? 163.68600 181.99800 135.80600 1.000 217.19095 219 ILE C C 1
ATOM 15761 O O . ILE C 3 219 ? 164.65100 181.22600 135.85400 1.000 217.19095 219 ILE C O 1
ATOM 15766 N N . GLU C 3 220 ? 163.09900 182.47400 136.90600 1.000 216.97437 220 GLU C N 1
ATOM 15767 C CA . GLU C 3 220 ? 163.51600 182.03500 138.23100 1.000 216.97437 220 GLU C CA 1
ATOM 15768 C C . GLU C 3 220 ? 163.14300 180.58100 138.47800 1.000 216.97437 220 GLU C C 1
ATOM 15769 O O . GLU C 3 220 ? 164.01700 179.72800 138.68800 1.000 216.97437 220 GLU C O 1
ATOM 15775 N N . ASN C 3 221 ? 161.84600 180.28000 138.46300 1.000 215.39862 221 ASN C N 1
ATOM 15776 C CA . ASN C 3 221 ? 161.37400 179.03500 139.04300 1.000 215.39862 221 ASN C CA 1
ATOM 15777 C C . ASN C 3 221 ? 160.83000 178.05100 138.01300 1.000 215.39862 221 ASN C C 1
ATOM 15778 O O . ASN C 3 221 ? 160.03800 177.17500 138.37600 1.000 215.39862 221 ASN C O 1
ATOM 15783 N N . GLU C 3 222 ? 161.22800 178.17400 136.74100 1.000 216.49914 222 GLU C N 1
ATOM 15784 C CA . GLU C 3 222 ? 161.03400 177.05700 135.82300 1.000 216.49914 222 GLU C CA 1
ATOM 15785 C C . GLU C 3 222 ? 161.90800 175.87400 136.21100 1.000 216.49914 222 GLU C C 1
ATOM 15786 O O . GLU C 3 222 ? 161.62200 174.73500 135.82300 1.000 216.49914 222 GLU C O 1
ATOM 15792 N N . SER C 3 223 ? 162.97700 176.12700 136.96000 1.000 216.00372 223 SER C N 1
ATOM 15793 C CA . SER C 3 223 ? 163.78400 175.06700 137.54300 1.000 216.00372 223 SER C CA 1
ATOM 15794 C C . SER C 3 223 ? 163.11900 174.62900 138.84800 1.000 216.00372 223 SER C C 1
ATOM 15795 O O . SER C 3 223 ? 161.97100 174.99500 139.11700 1.000 216.00372 223 SER C O 1
ATOM 15798 N N . THR C 3 224 ? 163.81500 173.81600 139.64700 1.000 214.78854 224 THR C N 1
ATOM 15799 C CA . THR C 3 224 ? 163.30800 173.27600 140.90800 1.000 214.78854 224 THR C CA 1
ATOM 15800 C C . THR C 3 224 ? 162.18300 172.27800 140.62700 1.000 214.78854 224 THR C C 1
ATOM 15801 O O . THR C 3 224 ? 161.66900 171.62800 141.54400 1.000 214.78854 224 THR C O 1
ATOM 15805 N N . ASN C 3 225 ? 161.81200 172.13700 139.35100 1.000 212.46378 225 ASN C N 1
ATOM 15806 C CA . ASN C 3 225 ? 160.95100 171.04900 138.87900 1.000 212.46378 225 ASN C CA 1
ATOM 15807 C C . ASN C 3 225 ? 159.58100 171.05500 139.55600 1.000 212.46378 225 ASN C C 1
ATOM 15808 O O . ASN C 3 225 ? 159.12400 170.03100 140.07000 1.000 212.46378 225 ASN C O 1
ATOM 15813 N N . ASP C 3 226 ? 158.91900 172.21300 139.55700 1.000 209.42191 226 ASP C N 1
ATOM 15814 C CA . ASP C 3 226 ? 157.55400 172.29500 140.05900 1.000 209.42191 226 ASP C CA 1
ATOM 15815 C C . ASP C 3 226 ? 156.91400 173.59700 139.59000 1.000 209.42191 226 ASP C C 1
ATOM 15816 O O . ASP C 3 226 ? 157.49300 174.67600 139.74700 1.000 209.42191 226 ASP C O 1
ATOM 15821 N N . ILE C 3 227 ? 155.72000 173.47800 139.00900 1.000 206.42126 227 ILE C N 1
ATOM 15822 C CA . ILE C 3 227 ? 154.91600 174.61000 138.55500 1.000 206.42126 227 ILE C CA 1
ATOM 15823 C C . ILE C 3 227 ? 153.45600 174.24600 138.78000 1.000 206.42126 227 ILE C C 1
ATOM 15824 O O . ILE C 3 227 ? 152.98700 173.21500 138.28600 1.000 206.42126 227 ILE C O 1
ATOM 15829 N N . SER C 3 228 ? 152.74000 175.07700 139.52900 1.000 197.20704 228 SER C N 1
ATOM 15830 C CA . SER C 3 228 ? 151.36800 174.77800 139.91500 1.000 197.20704 228 SER C CA 1
ATOM 15831 C C . SER C 3 228 ? 150.38200 175.76000 139.28700 1.000 197.20704 228 SER C C 1
ATOM 15832 O O . SER C 3 228 ? 150.73400 176.88300 138.91900 1.000 197.20704 228 SER C O 1
ATOM 15835 N N . VAL C 3 229 ? 149.12600 175.31900 139.17700 1.000 188.63732 229 VAL C N 1
ATOM 15836 C CA . VAL C 3 229 ? 148.06300 176.15300 138.62100 1.000 188.63732 229 VAL C CA 1
ATOM 15837 C C . VAL C 3 229 ? 146.91000 176.31500 139.61300 1.000 188.63732 229 VAL C C 1
ATOM 15838 O O . VAL C 3 229 ? 146.69400 177.41200 140.13700 1.000 188.63732 229 VAL C O 1
ATOM 15842 N N . GLN C 3 230 ? 146.17800 175.23400 139.88800 1.000 180.89007 230 GLN C N 1
ATOM 15843 C CA . GLN C 3 230 ? 145.16100 175.17800 140.94400 1.000 180.89007 230 GLN C CA 1
ATOM 15844 C C . GLN C 3 230 ? 144.17500 176.35100 140.87500 1.000 180.89007 230 GLN C C 1
ATOM 15845 O O . GLN C 3 230 ? 144.20200 177.26800 141.69600 1.000 180.89007 230 GLN C O 1
ATOM 15851 N N . CYS C 3 231 ? 143.29700 176.31300 139.86100 1.000 168.10580 231 CYS C N 1
ATOM 15852 C CA . CYS C 3 231 ? 142.31300 177.38800 139.84300 1.000 168.10580 231 CYS C CA 1
ATOM 15853 C C . CYS C 3 231 ? 141.10700 177.04200 140.70800 1.000 168.10580 231 CYS C C 1
ATOM 15854 O O . CYS C 3 231 ? 140.76700 175.87000 140.88300 1.000 168.10580 231 CYS C O 1
ATOM 15857 N N . PRO C 3 232 ? 140.43500 178.06200 141.27200 1.000 155.86404 232 PRO C N 1
ATOM 15858 C CA . PRO C 3 232 ? 139.46600 177.81100 142.34900 1.000 155.86404 232 PRO C CA 1
ATOM 15859 C C . PRO C 3 232 ? 138.18000 177.13800 141.90000 1.000 155.86404 232 PRO C C 1
ATOM 15860 O O . PRO C 3 232 ? 138.03600 176.74000 140.74000 1.000 155.86404 232 PRO C O 1
ATOM 15864 N N . THR C 3 233 ? 137.23700 177.02300 142.83100 1.000 140.38796 233 THR C N 1
ATOM 15865 C CA . THR C 3 233 ? 135.99000 176.30300 142.63800 1.000 140.38796 233 THR C CA 1
ATOM 15866 C C . THR C 3 233 ? 134.81400 177.26900 142.62200 1.000 140.38796 233 THR C C 1
ATOM 15867 O O . THR C 3 233 ? 134.92500 178.42800 143.03200 1.000 140.38796 233 THR C O 1
ATOM 15871 N N . TYR C 3 234 ? 133.67300 176.77200 142.15400 1.000 131.34615 234 TYR C N 1
ATOM 15872 C CA . TYR C 3 234 ? 132.44600 177.55300 142.10400 1.000 131.34615 234 TYR C CA 1
ATOM 15873 C C . TYR C 3 234 ? 131.30800 176.74100 142.70200 1.000 131.34615 234 TYR C C 1
ATOM 15874 O O . TYR C 3 234 ? 131.20900 175.53300 142.47100 1.000 131.34615 234 TYR C O 1
ATOM 15883 N N . ASN C 3 235 ? 130.44200 177.40900 143.46000 1.000 114.47161 235 ASN C N 1
ATOM 15884 C CA . ASN C 3 235 ? 129.39000 176.75400 144.22700 1.000 114.47161 235 ASN C CA 1
ATOM 15885 C C . ASN C 3 235 ? 128.02600 177.10800 143.65300 1.000 114.47161 235 ASN C C 1
ATOM 15886 O O . ASN C 3 235 ? 127.62200 178.27400 143.68300 1.000 114.47161 235 ASN C O 1
ATOM 15891 N N . ILE C 3 236 ? 127.31600 176.10400 143.15400 1.000 108.45370 236 ILE C N 1
ATOM 15892 C CA . ILE C 3 236 ? 125.91700 176.26600 142.77800 1.000 108.45370 236 ILE C CA 1
ATOM 15893 C C . ILE C 3 236 ? 125.07000 176.25600 144.04200 1.000 108.45370 236 ILE C C 1
ATOM 15894 O O . ILE C 3 236 ? 125.30900 175.46100 144.95800 1.000 108.45370 236 ILE C O 1
ATOM 15899 N N . LYS C 3 237 ? 124.06600 177.12800 144.09400 1.000 106.57840 237 LYS C N 1
ATOM 15900 C CA . LYS C 3 237 ? 123.36400 177.45100 145.33300 1.000 106.57840 237 LYS C CA 1
ATOM 15901 C C . LYS C 3 237 ? 121.85600 177.31700 145.16900 1.000 106.57840 237 LYS C C 1
ATOM 15902 O O . LYS C 3 237 ? 121.09100 178.21900 145.51000 1.000 106.57840 237 LYS C O 1
ATOM 15908 N N . LEU C 3 238 ? 121.39900 176.18800 144.64100 1.000 105.04457 238 LEU C N 1
ATOM 15909 C CA . LEU C 3 238 ? 119.96800 176.01100 144.45300 1.000 105.04457 238 LEU C CA 1
ATOM 15910 C C . LEU C 3 238 ? 119.29400 175.54000 145.73900 1.000 105.04457 238 LEU C C 1
ATOM 15911 O O . LEU C 3 238 ? 119.92000 174.96100 146.62700 1.000 105.04457 238 LEU C O 1
ATOM 15916 N N . HIS C 3 239 ? 117.99200 175.80700 145.82800 1.000 109.81424 239 HIS C N 1
ATOM 15917 C CA . HIS C 3 239 ? 117.16100 175.22800 146.87500 1.000 109.81424 239 HIS C CA 1
ATOM 15918 C C . HIS C 3 239 ? 116.88500 173.76800 146.54500 1.000 109.81424 239 HIS C C 1
ATOM 15919 O O . HIS C 3 239 ? 116.49400 173.44300 145.42100 1.000 109.81424 239 HIS C O 1
ATOM 15926 N N . TYR C 3 240 ? 117.08700 172.88500 147.52200 1.000 109.09288 240 TYR C N 1
ATOM 15927 C CA . TYR C 3 240 ? 117.05700 171.45800 147.22200 1.000 109.09288 240 TYR C CA 1
ATOM 15928 C C . TYR C 3 240 ? 115.64900 170.97600 146.89800 1.000 109.09288 240 TYR C C 1
ATOM 15929 O O . TYR C 3 240 ? 115.41000 170.43800 145.81200 1.000 109.09288 240 TYR C O 1
ATOM 15938 N N . THR C 3 241 ? 114.70500 171.14900 147.82000 1.000 111.72880 241 THR C N 1
ATOM 15939 C CA . THR C 3 241 ? 113.38600 170.56300 147.62300 1.000 111.72880 241 THR C CA 1
ATOM 15940 C C . THR C 3 241 ? 112.49000 171.39800 146.72100 1.000 111.72880 241 THR C C 1
ATOM 15941 O O . THR C 3 241 ? 111.46000 170.89400 146.26000 1.000 111.72880 241 THR C O 1
ATOM 15945 N N . LYS C 3 242 ? 112.84300 172.65600 146.46500 1.000 117.02214 242 LYS C N 1
ATOM 15946 C CA . LYS C 3 242 ? 112.04500 173.49100 145.57900 1.000 117.02214 242 LYS C CA 1
ATOM 15947 C C . LYS C 3 242 ? 112.33000 173.23200 144.10500 1.000 117.02214 242 LYS C C 1
ATOM 15948 O O . LYS C 3 242 ? 111.51400 173.60900 143.25700 1.000 117.02214 242 LYS C O 1
ATOM 15954 N N . GLU C 3 243 ? 113.45600 172.59400 143.77700 1.000 121.34204 243 GLU C N 1
ATOM 15955 C CA . GLU C 3 243 ? 113.80500 172.31200 142.39100 1.000 121.34204 243 GLU C CA 1
ATOM 15956 C C . GLU C 3 243 ? 114.22100 170.87500 142.11700 1.000 121.34204 243 GLU C C 1
ATOM 15957 O O . GLU C 3 243 ? 114.59400 170.57800 140.97800 1.000 121.34204 243 GLU C O 1
ATOM 15963 N N . CYS C 3 244 ? 114.18100 169.97900 143.09900 1.000 123.28825 244 CYS C N 1
ATOM 15964 C CA . CYS C 3 244 ? 114.54400 168.58400 142.87700 1.000 123.28825 244 CYS C CA 1
ATOM 15965 C C . CYS C 3 244 ? 113.52400 167.63500 143.49700 1.000 123.28825 244 CYS C C 1
ATOM 15966 O O . CYS C 3 244 ? 113.85300 166.49600 143.83100 1.000 123.28825 244 CYS C O 1
ATOM 15969 N N . ALA C 3 245 ? 112.28300 168.09500 143.66600 1.000 123.14586 245 ALA C N 1
ATOM 15970 C CA . ALA C 3 245 ? 111.22800 167.26600 144.23800 1.000 123.14586 245 ALA C CA 1
ATOM 15971 C C . ALA C 3 245 ? 110.99700 166.03000 143.37900 1.000 123.14586 245 ALA C C 1
ATOM 15972 O O . ALA C 3 245 ? 111.23800 164.90300 143.82100 1.000 123.14586 245 ALA C O 1
ATOM 15974 N N . ASN C 3 246 ? 110.53200 166.23700 142.15500 1.000 126.51511 246 ASN C N 1
ATOM 15975 C CA . ASN C 3 246 ? 110.51900 165.19700 141.13700 1.000 126.51511 246 ASN C CA 1
ATOM 15976 C C . ASN C 3 246 ? 111.87100 165.22400 140.42300 1.000 126.51511 246 ASN C C 1
ATOM 15977 O O . ASN C 3 246 ? 112.83200 165.80400 140.93500 1.000 126.51511 246 ASN C O 1
ATOM 15982 N N . SER C 3 247 ? 111.97000 164.60100 139.24800 1.000 125.08773 247 SER C N 1
ATOM 15983 C CA . SER C 3 247 ? 113.19800 164.61800 138.45100 1.000 125.08773 247 SER C CA 1
ATOM 15984 C C . SER C 3 247 ? 114.35900 163.97600 139.21900 1.000 125.08773 247 SER C C 1
ATOM 15985 O O . SER C 3 247 ? 115.29900 164.63300 139.66700 1.000 125.08773 247 SER C O 1
ATOM 15988 N N . ASN C 3 248 ? 114.24900 162.65500 139.36600 1.000 122.30615 248 ASN C N 1
ATOM 15989 C CA . ASN C 3 248 ? 115.22100 161.83900 140.08700 1.000 122.30615 248 ASN C CA 1
ATOM 15990 C C . ASN C 3 248 ? 116.59200 161.92600 139.42200 1.000 122.30615 248 ASN C C 1
ATOM 15991 O O . ASN C 3 248 ? 116.73700 162.60000 138.39900 1.000 122.30615 248 ASN C O 1
ATOM 15996 N N . ASN C 3 249 ? 117.60400 161.26500 139.99600 1.000 121.56535 249 ASN C N 1
ATOM 15997 C CA . ASN C 3 249 ? 118.96800 161.36100 139.48800 1.000 121.56535 249 ASN C CA 1
ATOM 15998 C C . ASN C 3 249 ? 119.45200 162.80300 139.57800 1.000 121.56535 249 ASN C C 1
ATOM 15999 O O . ASN C 3 249 ? 119.49800 163.50900 138.56500 1.000 121.56535 249 ASN C O 1
ATOM 16004 N N . ILE C 3 250 ? 119.78800 163.23900 140.79800 1.000 118.42634 250 ILE C N 1
ATOM 16005 C CA . ILE C 3 250 ? 120.05800 164.62500 141.18500 1.000 118.42634 250 ILE C CA 1
ATOM 16006 C C . ILE C 3 250 ? 120.74100 165.40400 140.07400 1.000 118.42634 250 ILE C C 1
ATOM 16007 O O . ILE C 3 250 ? 120.42700 166.57700 139.84300 1.000 118.42634 250 ILE C O 1
ATOM 16012 N N . LEU C 3 251 ? 121.70000 164.76000 139.40700 1.000 120.85339 251 LEU C N 1
ATOM 16013 C CA . LEU C 3 251 ? 122.39100 165.36800 138.27800 1.000 120.85339 251 LEU C CA 1
ATOM 16014 C C . LEU C 3 251 ? 121.40700 166.01400 137.30900 1.000 120.85339 251 LEU C C 1
ATOM 16015 O O . LEU C 3 251 ? 121.65500 167.10800 136.78600 1.000 120.85339 251 LEU C O 1
ATOM 16020 N N . LYS C 3 252 ? 120.26900 165.35400 137.07600 1.000 123.92581 252 LYS C N 1
ATOM 16021 C CA . LYS C 3 252 ? 119.25800 165.89300 136.17400 1.000 123.92581 252 LYS C CA 1
ATOM 16022 C C . LYS C 3 252 ? 118.69200 167.21000 136.68500 1.000 123.92581 252 LYS C C 1
ATOM 16023 O O . LYS C 3 252 ? 118.56900 168.17300 135.92100 1.000 123.92581 252 LYS C O 1
ATOM 16029 N N . CYS C 3 253 ? 118.31300 167.27100 137.96300 1.000 126.31153 253 CYS C N 1
ATOM 16030 C CA . CYS C 3 253 ? 117.71300 168.50100 138.46600 1.000 126.31153 253 CYS C CA 1
ATOM 16031 C C . CYS C 3 253 ? 118.74900 169.61600 138.52000 1.000 126.31153 253 CYS C C 1
ATOM 16032 O O . CYS C 3 253 ? 118.43600 170.78500 138.26800 1.000 126.31153 253 CYS C O 1
ATOM 16035 N N . ILE C 3 254 ? 120.00900 169.26200 138.78200 1.000 124.44873 254 ILE C N 1
ATOM 16036 C CA . ILE C 3 254 ? 121.06000 170.27200 138.73600 1.000 124.44873 254 ILE C CA 1
ATOM 16037 C C . ILE C 3 254 ? 121.21600 170.83000 137.33000 1.000 124.44873 254 ILE C C 1
ATOM 16038 O O . ILE C 3 254 ? 121.31400 172.04900 137.15100 1.000 124.44873 254 ILE C O 1
ATOM 16043 N N . ASP C 3 255 ? 121.23500 169.97200 136.30700 1.000 129.45738 255 ASP C N 1
ATOM 16044 C CA . ASP C 3 255 ? 121.45200 170.48100 134.95500 1.000 129.45738 255 ASP C CA 1
ATOM 16045 C C . ASP C 3 255 ? 120.24900 171.28900 134.47800 1.000 129.45738 255 ASP C C 1
ATOM 16046 O O . ASP C 3 255 ? 120.40100 172.31400 133.80400 1.000 129.45738 255 ASP C O 1
ATOM 16051 N N . GLU C 3 256 ? 119.03500 170.83800 134.81400 1.000 131.39616 256 GLU C N 1
ATOM 16052 C CA . GLU C 3 256 ? 117.85800 171.59700 134.40600 1.000 131.39616 256 GLU C CA 1
ATOM 16053 C C . GLU C 3 256 ? 117.78600 172.93500 135.12800 1.000 131.39616 256 GLU C C 1
ATOM 16054 O O . GLU C 3 256 ? 117.27700 173.91100 134.56700 1.000 131.39616 256 GLU C O 1
ATOM 16060 N N . PHE C 3 2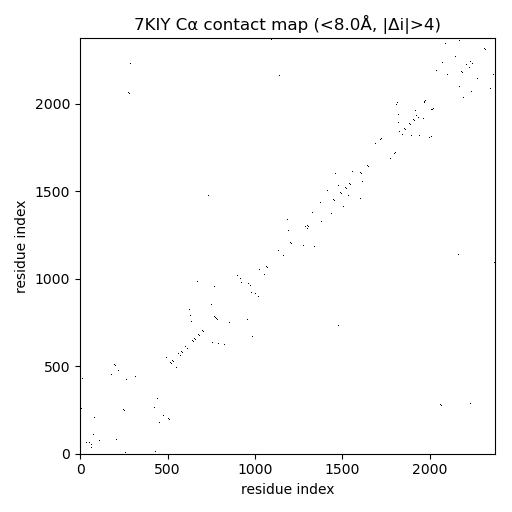57 ? 118.28400 173.01100 136.36600 1.000 129.23826 257 PHE C N 1
ATOM 16061 C CA . PHE C 3 257 ? 118.42900 174.31600 136.99700 1.000 129.23826 257 PHE C CA 1
ATOM 16062 C C . PHE C 3 257 ? 119.50500 175.14200 136.30900 1.000 129.23826 257 PHE C C 1
ATOM 16063 O O . PHE C 3 257 ? 119.39300 176.37000 136.23700 1.000 129.23826 257 PHE C O 1
ATOM 16071 N N . LEU C 3 258 ? 120.54800 174.48700 135.80000 1.000 135.65898 258 LEU C N 1
ATOM 16072 C CA . LEU C 3 258 ? 121.62400 175.20200 135.13000 1.000 135.65898 258 LEU C CA 1
ATOM 16073 C C . LEU C 3 258 ? 121.17800 175.79500 133.80300 1.000 135.65898 258 LEU C C 1
ATOM 16074 O O . LEU C 3 258 ? 121.67500 176.85300 133.40600 1.000 135.65898 258 LEU C O 1
ATOM 16079 N N . ARG C 3 259 ? 120.24800 175.14300 133.10900 1.000 142.56778 259 ARG C N 1
ATOM 16080 C CA . ARG C 3 259 ? 119.76500 175.66600 131.83900 1.000 142.56778 259 ARG C CA 1
ATOM 16081 C C . ARG C 3 259 ? 118.62900 176.66500 132.00000 1.000 142.56778 259 ARG C C 1
ATOM 16082 O O . ARG C 3 259 ? 118.19400 177.25000 131.00300 1.000 142.56778 259 ARG C O 1
ATOM 16090 N N . LYS C 3 260 ? 118.14600 176.88300 133.22100 1.000 143.81160 260 LYS C N 1
ATOM 16091 C CA . LYS C 3 260 ? 117.16400 177.92600 133.48500 1.000 143.81160 260 LYS C CA 1
ATOM 16092 C C . LYS C 3 260 ? 117.80300 179.21300 133.98100 1.000 143.81160 260 LYS C C 1
ATOM 16093 O O . LYS C 3 260 ? 117.08200 180.16300 134.30100 1.000 143.81160 260 LYS C O 1
ATOM 16099 N N . THR C 3 261 ? 119.11100 179.23000 133.97100 1.000 150.55896 261 THR C N 1
ATOM 16100 C CA . THR C 3 261 ? 119.83700 180.37500 134.41300 1.000 150.55896 261 THR C CA 1
ATOM 16101 C C . THR C 3 261 ? 120.60900 180.88100 133.25300 1.000 150.55896 261 THR C C 1
ATOM 16102 O O . THR C 3 261 ? 121.83000 180.84400 133.19800 1.000 150.55896 261 THR C O 1
ATOM 16106 N N . CYS C 3 262 ? 119.84600 181.29200 132.27300 1.000 160.45085 262 CYS C N 1
ATOM 16107 C CA . CYS C 3 262 ? 120.37500 181.89500 131.08900 1.000 160.45085 262 CYS C CA 1
ATOM 16108 C C . CYS C 3 262 ? 119.35100 183.00600 130.97600 1.000 160.45085 262 CYS C C 1
ATOM 16109 O O . CYS C 3 262 ? 119.29000 183.83600 131.86500 1.000 160.45085 262 CYS C O 1
ATOM 16112 N N . GLU C 3 263 ? 118.55000 183.01500 129.92100 1.000 166.06694 263 GLU C N 1
ATOM 16113 C CA . GLU C 3 263 ? 117.46400 183.98500 129.74800 1.000 166.06694 263 GLU C CA 1
ATOM 16114 C C . GLU C 3 263 ? 117.64200 185.51700 129.93800 1.000 166.06694 263 GLU C C 1
ATOM 16115 O O . GLU C 3 263 ? 117.39500 186.03300 131.03400 1.000 166.06694 263 GLU C O 1
ATOM 16121 N N . LYS C 3 264 ? 117.99100 186.26900 128.88300 1.000 172.76957 264 LYS C N 1
ATOM 16122 C CA . LYS C 3 264 ? 118.07600 187.72100 129.05100 1.000 172.76957 264 LYS C CA 1
ATOM 16123 C C . LYS C 3 264 ? 118.36600 188.08200 130.51200 1.000 172.76957 264 LYS C C 1
ATOM 16124 O O . LYS C 3 264 ? 117.51500 188.55900 131.26300 1.000 172.76957 264 LYS C O 1
ATOM 16130 N N . LYS C 3 265 ? 119.60100 187.76800 130.90900 1.000 173.29480 265 LYS C N 1
ATOM 16131 C CA . LYS C 3 265 ? 120.05000 188.01100 132.27300 1.000 173.29480 265 LYS C CA 1
ATOM 16132 C C . LYS C 3 265 ? 119.87800 189.47500 132.65000 1.000 173.29480 265 LYS C C 1
ATOM 16133 O O . LYS C 3 265 ? 120.68200 190.32800 132.26600 1.000 173.29480 265 LYS C O 1
ATOM 16139 N N . THR C 3 266 ? 118.82300 189.75900 133.42600 1.000 174.46207 266 THR C N 1
ATOM 16140 C CA . THR C 3 266 ? 118.58500 191.05300 134.05600 1.000 174.46207 266 THR C CA 1
ATOM 16141 C C . THR C 3 266 ? 117.92800 190.88200 135.42000 1.000 174.46207 266 THR C C 1
ATOM 16142 O O . THR C 3 266 ? 117.21300 191.78400 135.86900 1.000 174.46207 266 THR C O 1
ATOM 16146 N N . GLU C 3 267 ? 118.14600 189.74800 136.07800 1.000 173.71698 267 GLU C N 1
ATOM 16147 C CA . GLU C 3 267 ? 117.25300 189.26900 137.12400 1.000 173.71698 267 GLU C CA 1
ATOM 16148 C C . GLU C 3 267 ? 117.30500 190.16700 138.35700 1.000 173.71698 267 GLU C C 1
ATOM 16149 O O . GLU C 3 267 ? 118.08900 191.11500 138.45000 1.000 173.71698 267 GLU C O 1
ATOM 16155 N N . SER C 3 268 ? 116.46400 189.84600 139.33700 1.000 172.69611 268 SER C N 1
ATOM 16156 C CA . SER C 3 268 ? 116.43000 190.55000 140.60800 1.000 172.69611 268 SER C CA 1
ATOM 16157 C C . SER C 3 268 ? 116.33900 189.51700 141.72300 1.000 172.69611 268 SER C C 1
ATOM 16158 O O . SER C 3 268 ? 115.51500 188.60100 141.68400 1.000 172.69611 268 SER C O 1
ATOM 16161 N N . LYS C 3 269 ? 117.20300 189.68800 142.72600 1.000 165.90111 269 LYS C N 1
ATOM 16162 C CA . LYS C 3 269 ? 117.36700 188.77300 143.85700 1.000 165.90111 269 LYS C CA 1
ATOM 16163 C C . LYS C 3 269 ? 117.43900 187.30700 143.41800 1.000 165.90111 269 LYS C C 1
ATOM 16164 O O . LYS C 3 269 ? 116.79600 186.43700 144.01500 1.000 165.90111 269 LYS C O 1
ATOM 16170 N N . HIS C 3 270 ? 118.18000 187.00400 142.35700 1.000 168.41132 270 HIS C N 1
ATOM 16171 C CA . HIS C 3 270 ? 118.51700 185.62600 142.00200 1.000 168.41132 270 HIS C CA 1
ATOM 16172 C C . HIS C 3 270 ? 120.03500 185.53400 141.93100 1.000 168.41132 270 HIS C C 1
ATOM 16173 O O . HIS C 3 270 ? 120.61500 185.38600 140.84900 1.000 168.41132 270 HIS C O 1
ATOM 16180 N N . PRO C 3 271 ? 120.71000 185.61400 143.07300 1.000 166.91529 271 PRO C N 1
ATOM 16181 C CA . PRO C 3 271 ? 122.17000 185.72200 143.08400 1.000 166.91529 271 PRO C CA 1
ATOM 16182 C C . PRO C 3 271 ? 122.81700 184.36700 142.82400 1.000 166.91529 271 PRO C C 1
ATOM 16183 O O . PRO C 3 271 ? 122.14800 183.33900 142.72800 1.000 166.91529 271 PRO C O 1
ATOM 16187 N N . SER C 3 272 ? 124.14600 184.38800 142.72400 1.000 158.75472 272 SER C N 1
ATOM 16188 C CA . SER C 3 272 ? 124.93300 183.20400 142.38900 1.000 158.75472 272 SER C CA 1
ATOM 16189 C C . SER C 3 272 ? 124.39800 182.55500 141.11600 1.000 158.75472 272 SER C C 1
ATOM 16190 O O . SER C 3 272 ? 124.21100 181.33900 141.03000 1.000 158.75472 272 SER C O 1
ATOM 16193 N N . ALA C 3 273 ? 124.14500 183.39800 140.11300 1.000 160.53045 273 ALA C N 1
ATOM 16194 C CA . ALA C 3 273 ? 123.55700 182.96600 138.85200 1.000 160.53045 273 ALA C CA 1
ATOM 16195 C C . ALA C 3 273 ? 124.32500 183.51100 137.65400 1.000 160.53045 273 ALA C C 1
ATOM 16196 O O . ALA C 3 273 ? 123.77400 183.59000 136.55300 1.000 160.53045 273 ALA C O 1
ATOM 16198 N N . ASP C 3 274 ? 125.62000 183.77300 137.78400 1.000 159.47356 274 ASP C N 1
ATOM 16199 C CA . ASP C 3 274 ? 126.40500 184.24700 136.64600 1.000 159.47356 274 ASP C CA 1
ATOM 16200 C C . ASP C 3 274 ? 127.17500 183.12000 136.01500 1.000 159.47356 274 ASP C C 1
ATOM 16201 O O . ASP C 3 274 ? 128.09700 183.31500 135.21200 1.000 159.47356 274 ASP C O 1
ATOM 16206 N N . LEU C 3 275 ? 126.80500 181.91200 136.35300 1.000 158.49476 275 LEU C N 1
ATOM 16207 C CA . LEU C 3 275 ? 127.53900 180.81400 135.82100 1.000 158.49476 275 LEU C CA 1
ATOM 16208 C C . LEU C 3 275 ? 127.36600 180.63400 134.32800 1.000 158.49476 275 LEU C C 1
ATOM 16209 O O . LEU C 3 275 ? 128.31700 180.20300 133.69800 1.000 158.49476 275 LEU C O 1
ATOM 16214 N N . CYS C 3 276 ? 126.21600 181.02200 133.73700 1.000 164.38842 276 CYS C N 1
ATOM 16215 C CA . CYS C 3 276 ? 126.00200 180.90400 132.27400 1.000 164.38842 276 CYS C CA 1
ATOM 16216 C C . CYS C 3 276 ? 127.10000 181.77600 131.70400 1.000 164.38842 276 CYS C C 1
ATOM 16217 O O . CYS C 3 276 ? 127.89500 181.31200 130.90900 1.000 164.38842 276 CYS C O 1
ATOM 16220 N N . GLU C 3 277 ? 127.20000 183.00800 132.17400 1.000 164.70486 277 GLU C N 1
ATOM 16221 C CA . GLU C 3 277 ? 128.27000 183.87900 131.76500 1.000 164.70486 277 GLU C CA 1
ATOM 16222 C C . GLU C 3 277 ? 129.67900 183.30100 131.85500 1.000 164.70486 277 GLU C C 1
ATOM 16223 O O . GLU C 3 277 ? 130.35400 183.25800 130.85400 1.000 164.70486 277 GLU C O 1
ATOM 16229 N N . HIS C 3 278 ? 130.12300 182.80500 133.00200 1.000 164.98056 278 HIS C N 1
ATOM 16230 C CA . HIS C 3 278 ? 131.53100 182.36900 133.06600 1.000 164.98056 278 HIS C CA 1
ATOM 16231 C C . HIS C 3 278 ? 132.03300 181.34600 132.09100 1.000 164.98056 278 HIS C C 1
ATOM 16232 O O . HIS C 3 278 ? 133.19400 181.26700 131.81300 1.000 164.98056 278 HIS C O 1
ATOM 16239 N N . LEU C 3 279 ? 131.13300 180.50600 131.68000 1.000 166.66359 279 LEU C N 1
ATOM 16240 C CA . LEU C 3 279 ? 131.29700 179.41800 130.72100 1.000 166.66359 279 LEU C CA 1
ATOM 16241 C C . LEU C 3 279 ? 131.23700 179.95000 129.29500 1.000 166.66359 279 LEU C C 1
ATOM 16242 O O . LEU C 3 279 ? 131.95000 179.46100 128.40900 1.000 166.66359 279 LEU C O 1
ATOM 16247 N N . GLN C 3 280 ? 130.39700 180.96600 129.05500 1.000 168.58664 280 GLN C N 1
ATOM 16248 C CA . GLN C 3 280 ? 130.43200 181.64700 127.76600 1.000 168.58664 280 GLN C CA 1
ATOM 16249 C C . GLN C 3 280 ? 131.82500 182.18600 127.49100 1.000 168.58664 280 GLN C C 1
ATOM 16250 O O . GLN C 3 280 ? 132.41100 181.92000 126.43500 1.000 168.58664 280 GLN C O 1
ATOM 16256 N N . PHE C 3 281 ? 132.38400 182.91800 128.45700 1.000 169.79452 281 PHE C N 1
ATOM 16257 C CA . PHE C 3 281 ? 133.75200 183.40500 128.34400 1.000 169.79452 281 PHE C CA 1
ATOM 16258 C C . PHE C 3 281 ? 134.73000 182.28200 128.05000 1.000 169.79452 281 PHE C C 1
ATOM 16259 O O . PHE C 3 281 ? 135.78500 182.52900 127.45600 1.000 169.79452 281 PHE C O 1
ATOM 16267 N N . LEU C 3 282 ? 134.39900 181.05400 128.44200 1.000 170.19917 282 LEU C N 1
ATOM 16268 C CA . LEU C 3 282 ? 135.28300 179.93600 128.16100 1.000 170.19917 282 LEU C CA 1
ATOM 16269 C C . LEU C 3 282 ? 134.99000 179.30900 126.80600 1.000 170.19917 282 LEU C C 1
ATOM 16270 O O . LEU C 3 282 ? 135.91600 178.85300 126.12900 1.000 170.19917 282 LEU C O 1
ATOM 16275 N N . PHE C 3 283 ? 133.72800 179.29800 126.37900 1.000 169.09864 283 PHE C N 1
ATOM 16276 C CA . PHE C 3 283 ? 133.38700 178.58800 125.15100 1.000 169.09864 283 PHE C CA 1
ATOM 16277 C C . PHE C 3 283 ? 133.86600 179.34400 123.91900 1.000 169.09864 283 PHE C C 1
ATOM 16278 O O . PHE C 3 283 ? 134.36700 178.73900 122.96600 1.000 169.09864 283 PHE C O 1
ATOM 16286 N N . GLU C 3 284 ? 133.74200 180.67000 123.93300 1.000 171.17175 284 GLU C N 1
ATOM 16287 C CA . GLU C 3 284 ? 134.19900 181.50400 122.82800 1.000 171.17175 284 GLU C CA 1
ATOM 16288 C C . GLU C 3 284 ? 135.71400 181.52400 122.68400 1.000 171.17175 284 GLU C C 1
ATOM 16289 O O . GLU C 3 284 ? 136.22200 182.23500 121.81100 1.000 171.17175 284 GLU C O 1
ATOM 16295 N N . SER C 3 285 ? 136.44000 180.76200 123.50200 1.000 172.17145 285 SER C N 1
ATOM 16296 C CA . SER C 3 285 ? 137.88700 180.86900 123.61500 1.000 172.17145 285 SER C CA 1
ATOM 16297 C C . SER C 3 285 ? 138.62700 179.59300 123.23400 1.000 172.17145 285 SER C C 1
ATOM 16298 O O . SER C 3 285 ? 139.86200 179.59300 123.22200 1.000 172.17145 285 SER C O 1
ATOM 16301 N N . LEU C 3 286 ? 137.92000 178.50800 122.92600 1.000 170.63292 286 LEU C N 1
ATOM 16302 C CA . LEU C 3 286 ? 138.57000 177.21800 122.72600 1.000 170.63292 286 LEU C CA 1
ATOM 16303 C C . LEU C 3 286 ? 138.46300 176.69600 121.29900 1.000 170.63292 286 LEU C C 1
ATOM 16304 O O . LEU C 3 286 ? 139.48900 176.49600 120.64300 1.000 170.63292 286 LEU C O 1
ATOM 16309 N N . LYS C 3 287 ? 137.25400 176.49900 120.78600 1.000 170.85680 287 LYS C N 1
ATOM 16310 C CA . LYS C 3 287 ? 137.07800 175.72100 119.56500 1.000 170.85680 287 LYS C CA 1
ATOM 16311 C C . LYS C 3 287 ? 135.59800 175.78500 119.21000 1.000 170.85680 287 LYS C C 1
ATOM 16312 O O . LYS C 3 287 ? 134.78400 176.29000 119.98800 1.000 170.85680 287 LYS C O 1
ATOM 16318 N N . ASN C 3 288 ? 135.25000 175.27000 118.03200 1.000 170.70323 288 ASN C N 1
ATOM 16319 C CA . ASN C 3 288 ? 133.85600 175.42600 117.64000 1.000 170.70323 288 ASN C CA 1
ATOM 16320 C C . ASN C 3 288 ? 133.14300 174.11300 117.29800 1.000 170.70323 288 ASN C C 1
ATOM 16321 O O . ASN C 3 288 ? 132.34000 174.08300 116.35700 1.000 170.70323 288 ASN C O 1
ATOM 16326 N N . PRO C 3 289 ? 133.39200 172.99900 118.01700 1.000 170.96826 289 PRO C N 1
ATOM 16327 C CA . PRO C 3 289 ? 132.31400 172.02100 118.20300 1.000 170.96826 289 PRO C CA 1
ATOM 16328 C C . PRO C 3 289 ? 131.66500 172.19500 119.56600 1.000 170.96826 289 PRO C C 1
ATOM 16329 O O . PRO C 3 289 ? 130.61800 171.60700 119.85700 1.000 170.96826 289 PRO C O 1
ATOM 16333 N N . TYR C 3 290 ? 132.28800 173.02400 120.40500 1.000 169.75388 290 TYR C N 1
ATOM 16334 C CA . TYR C 3 290 ? 131.81700 173.25500 121.76400 1.000 169.75388 290 TYR C CA 1
ATOM 16335 C C . TYR C 3 290 ? 130.65300 174.23200 121.79800 1.000 169.75388 290 TYR C C 1
ATOM 16336 O O . TYR C 3 290 ? 129.70400 174.03700 122.56300 1.000 169.75388 290 TYR C O 1
ATOM 16345 N N . LEU C 3 291 ? 130.69500 175.27800 120.97300 1.000 168.26977 291 LEU C N 1
ATOM 16346 C CA . LEU C 3 291 ? 129.51100 176.11200 120.81700 1.000 168.26977 291 LEU C CA 1
ATOM 16347 C C . LEU C 3 291 ? 128.35800 175.30700 120.23400 1.000 168.26977 291 LEU C C 1
ATOM 16348 O O . LEU C 3 291 ? 127.20800 175.47700 120.64700 1.000 168.26977 291 LEU C O 1
ATOM 16353 N N . ASP C 3 292 ? 128.65800 174.38700 119.31400 1.000 169.02784 292 ASP C N 1
ATOM 16354 C CA . ASP C 3 292 ? 127.60700 173.60500 118.67000 1.000 169.02784 292 ASP C CA 1
ATOM 16355 C C . ASP C 3 292 ? 126.88700 172.71000 119.67000 1.000 169.02784 292 ASP C C 1
ATOM 16356 O O . ASP C 3 292 ? 125.66500 172.81700 119.85200 1.000 169.02784 292 ASP C O 1
ATOM 16361 N N . ASN C 3 293 ? 127.62900 171.80500 120.31400 1.000 166.40816 293 ASN C N 1
ATOM 16362 C CA . ASN C 3 293 ? 127.00400 170.89300 121.26300 1.000 166.40816 293 ASN C CA 1
ATOM 16363 C C . ASN C 3 293 ? 126.47100 171.64500 122.47600 1.000 166.40816 293 ASN C C 1
ATOM 16364 O O . ASN C 3 293 ? 125.47500 171.23200 123.08000 1.000 166.40816 293 ASN C O 1
ATOM 16369 N N . PHE C 3 294 ? 127.10000 172.77100 122.82800 1.000 166.66667 294 PHE C N 1
ATOM 16370 C CA . PHE C 3 294 ? 126.58900 173.57800 123.92900 1.000 166.66667 294 PHE C CA 1
ATOM 16371 C C . PHE C 3 294 ? 125.22000 174.16600 123.61300 1.000 166.66667 294 PHE C C 1
ATOM 16372 O O . PHE C 3 294 ? 124.32300 174.14500 124.46200 1.000 166.66667 294 PHE C O 1
ATOM 16380 N N . LYS C 3 295 ? 125.04000 174.71700 122.41100 1.000 166.55133 295 LYS C N 1
ATOM 16381 C CA . LYS C 3 295 ? 123.77100 175.36800 122.11400 1.000 166.55133 295 LYS C CA 1
ATOM 16382 C C . LYS C 3 295 ? 122.69100 174.35900 121.74800 1.000 166.55133 295 LYS C C 1
ATOM 16383 O O . LYS C 3 295 ? 121.50100 174.64600 121.92600 1.000 166.55133 295 LYS C O 1
ATOM 16389 N N . LYS C 3 296 ? 123.06500 173.18800 121.22100 1.000 164.34348 296 LYS C N 1
ATOM 16390 C CA . LYS C 3 296 ? 122.05800 172.14200 121.07000 1.000 164.34348 296 LYS C CA 1
ATOM 16391 C C . LYS C 3 296 ? 121.69400 171.54600 122.42400 1.000 164.34348 296 LYS C C 1
ATOM 16392 O O . LYS C 3 296 ? 120.58500 171.02800 122.60600 1.000 164.34348 296 LYS C O 1
ATOM 16398 N N . PHE C 3 297 ? 122.61600 171.61400 123.39100 1.000 160.32917 297 PHE C N 1
ATOM 16399 C CA . PHE C 3 297 ? 122.29000 171.20100 124.75300 1.000 160.32917 297 PHE C CA 1
ATOM 16400 C C . PHE C 3 297 ? 121.14500 172.02900 125.31500 1.000 160.32917 297 PHE C C 1
ATOM 16401 O O . PHE C 3 297 ? 120.19000 171.48200 125.87600 1.000 160.32917 297 PHE C O 1
ATOM 16409 N N . MET C 3 298 ? 121.21800 173.34700 125.16600 1.000 162.28291 298 MET C N 1
ATOM 16410 C CA . MET C 3 298 ? 120.11000 174.20100 125.56300 1.000 162.28291 298 MET C CA 1
ATOM 16411 C C . MET C 3 298 ? 118.94600 174.01200 124.60000 1.000 162.28291 298 MET C C 1
ATOM 16412 O O . MET C 3 298 ? 119.14400 173.90300 123.38500 1.000 162.28291 298 MET C O 1
ATOM 16417 N N . THR C 3 299 ? 117.73400 173.95900 125.15700 1.000 165.63422 299 THR C N 1
ATOM 16418 C CA . THR C 3 299 ? 116.48100 173.90800 124.40000 1.000 165.63422 299 THR C CA 1
ATOM 16419 C C . THR C 3 299 ? 116.36800 172.62000 123.58000 1.000 165.63422 299 THR C C 1
ATOM 16420 O O . THR C 3 299 ? 115.92700 172.61500 122.42800 1.000 165.63422 299 THR C O 1
ATOM 16424 N N . ASN C 3 300 ? 116.77800 171.51400 124.20600 1.000 163.79941 300 ASN C N 1
ATOM 16425 C CA . ASN C 3 300 ? 116.45400 170.17700 123.70900 1.000 163.79941 300 ASN C CA 1
ATOM 16426 C C . ASN C 3 300 ? 116.02200 169.22300 124.81400 1.000 163.79941 300 ASN C C 1
ATOM 16427 O O . ASN C 3 300 ? 115.40800 168.19500 124.51100 1.000 163.79941 300 ASN C O 1
ATOM 16432 N N . SER C 3 301 ? 116.33600 169.51600 126.07700 1.000 160.36564 301 SER C N 1
ATOM 16433 C CA . SER C 3 301 ? 115.81000 168.83100 127.25600 1.000 160.36564 301 SER C CA 1
ATOM 16434 C C . SER C 3 301 ? 116.40600 167.44100 127.45100 1.000 160.36564 301 SER C C 1
ATOM 16435 O O . SER C 3 301 ? 116.08900 166.77000 128.43800 1.000 160.36564 301 SER C O 1
ATOM 16438 N N . ASP C 3 302 ? 117.26700 166.98800 126.53700 1.000 160.26212 302 ASP C N 1
ATOM 16439 C CA . ASP C 3 302 ? 117.98700 165.72600 126.74600 1.000 160.26212 302 ASP C CA 1
ATOM 16440 C C . ASP C 3 302 ? 119.44400 165.94400 126.33800 1.000 160.26212 302 ASP C C 1
ATOM 16441 O O . ASP C 3 302 ? 119.85500 165.56800 125.23700 1.000 160.26212 302 ASP C O 1
ATOM 16446 N N . PHE C 3 303 ? 120.22300 166.52300 127.25500 1.000 156.78164 303 PHE C N 1
ATOM 16447 C CA . PHE C 3 303 ? 121.67700 166.60800 127.11500 1.000 156.78164 303 PHE C CA 1
ATOM 16448 C C . PHE C 3 303 ? 122.24300 166.75600 128.52500 1.000 156.78164 303 PHE C C 1
ATOM 16449 O O . PHE C 3 303 ? 122.14100 167.83000 129.12100 1.000 156.78164 303 PHE C O 1
ATOM 16457 N N . THR C 3 304 ? 122.81700 165.68100 129.04800 1.000 142.57416 304 THR C N 1
ATOM 16458 C CA . THR C 3 304 ? 123.41400 165.71200 130.37300 1.000 142.57416 304 THR C CA 1
ATOM 16459 C C . THR C 3 304 ? 124.89600 166.04400 130.25500 1.000 142.57416 304 THR C C 1
ATOM 16460 O O . THR C 3 304 ? 125.56800 165.59300 129.32100 1.000 142.57416 304 THR C O 1
ATOM 16464 N N . LEU C 3 305 ? 125.39000 166.87300 131.18100 1.000 136.50777 305 LEU C N 1
ATOM 16465 C CA . LEU C 3 305 ? 126.80200 167.23600 131.19900 1.000 136.50777 305 LEU C CA 1
ATOM 16466 C C . LEU C 3 305 ? 127.37400 167.28300 132.61400 1.000 136.50777 305 LEU C C 1
ATOM 16467 O O . LEU C 3 305 ? 128.50100 167.75300 132.79700 1.000 136.50777 305 LEU C O 1
ATOM 16472 N N . ILE C 3 306 ? 126.64900 166.79200 133.61600 1.000 128.84360 306 ILE C N 1
ATOM 16473 C CA . ILE C 3 306 ? 127.11600 166.91600 134.99300 1.000 128.84360 306 ILE C CA 1
ATOM 16474 C C . ILE C 3 306 ? 128.14100 165.83800 135.33100 1.000 128.84360 306 ILE C C 1
ATOM 16475 O O . ILE C 3 306 ? 129.11900 166.11100 136.03000 1.000 128.84360 306 ILE C O 1
ATOM 16480 N N . LYS C 3 307 ? 127.93400 164.60600 134.85300 1.000 125.67187 307 LYS C N 1
ATOM 16481 C CA . LYS C 3 307 ? 128.99900 163.61000 134.75300 1.000 125.67187 307 LYS C CA 1
ATOM 16482 C C . LYS C 3 307 ? 129.76300 163.38700 136.05600 1.000 125.67187 307 LYS C C 1
ATOM 16483 O O . LYS C 3 307 ? 130.83900 163.96600 136.24600 1.000 125.67187 307 LYS C O 1
ATOM 16489 N N . PRO C 3 308 ? 129.21400 162.61400 136.99000 1.000 113.90542 308 PRO C N 1
ATOM 16490 C CA . PRO C 3 308 ? 129.91500 162.35600 138.25300 1.000 113.90542 308 PRO C CA 1
ATOM 16491 C C . PRO C 3 308 ? 131.33600 161.85700 138.03000 1.000 113.90542 308 PRO C C 1
ATOM 16492 O O . PRO C 3 308 ? 131.61500 161.11300 137.08900 1.000 113.90542 308 PRO C O 1
ATOM 16496 N N . GLN C 3 309 ? 132.23600 162.26200 138.92500 1.000 111.84191 309 GLN C N 1
ATOM 16497 C CA . GLN C 3 309 ? 133.66700 162.02200 138.78100 1.000 111.84191 309 GLN C CA 1
ATOM 16498 C C . GLN C 3 309 ? 134.20400 161.02200 139.80200 1.000 111.84191 309 GLN C C 1
ATOM 16499 O O . GLN C 3 309 ? 135.42000 160.93100 139.99300 1.000 111.84191 309 GLN C O 1
ATOM 16505 N N . SER C 3 310 ? 133.33100 160.26400 140.45700 1.000 107.87240 310 SER C N 1
ATOM 16506 C CA . SER C 3 310 ? 133.75700 159.33200 141.49500 1.000 107.87240 310 SER C CA 1
ATOM 16507 C C . SER C 3 310 ? 132.70000 158.24000 141.63400 1.000 107.87240 310 SER C C 1
ATOM 16508 O O . SER C 3 310 ? 131.82900 158.08500 140.77200 1.000 107.87240 310 SER C O 1
ATOM 16511 N N . VAL C 3 311 ? 132.78000 157.47000 142.72500 1.000 104.55803 311 VAL C N 1
ATOM 16512 C CA . VAL C 3 311 ? 131.88000 156.33500 142.91500 1.000 104.55803 311 VAL C CA 1
ATOM 16513 C C . VAL C 3 311 ? 130.68700 156.64300 143.81100 1.000 104.55803 311 VAL C C 1
ATOM 16514 O O . VAL C 3 311 ? 129.75200 155.83000 143.87400 1.000 104.55803 311 VAL C O 1
ATOM 16518 N N . TRP C 3 312 ? 130.68400 157.78100 144.51000 1.000 99.85666 312 TRP C N 1
ATOM 16519 C CA . TRP C 3 312 ? 129.50300 158.27200 145.22100 1.000 99.85666 312 TRP C CA 1
ATOM 16520 C C . TRP C 3 312 ? 129.03200 157.27300 146.28600 1.000 99.85666 312 TRP C C 1
ATOM 16521 O O . TRP C 3 312 ? 128.00500 156.60800 146.15200 1.000 99.85666 312 TRP C O 1
ATOM 16532 N N . ASN C 3 313 ? 129.83400 157.17000 147.34300 1.000 95.32863 313 ASN C N 1
ATOM 16533 C CA . ASN C 3 313 ? 129.54600 156.25200 148.43900 1.000 95.32863 313 ASN C CA 1
ATOM 16534 C C . ASN C 3 313 ? 128.41100 156.79900 149.30800 1.000 95.32863 313 ASN C C 1
ATOM 16535 O O . ASN C 3 313 ? 127.73200 157.76500 148.95400 1.000 95.32863 313 ASN C O 1
ATOM 16540 N N . VAL C 3 314 ? 128.20600 156.18500 150.47100 1.000 91.87465 314 VAL C N 1
ATOM 16541 C CA . VAL C 3 314 ? 126.92900 156.22600 151.18700 1.000 91.87465 314 VAL C CA 1
ATOM 16542 C C . VAL C 3 314 ? 126.54200 157.61100 151.69900 1.000 91.87465 314 VAL C C 1
ATOM 16543 O O . VAL C 3 314 ? 125.48300 158.11400 151.30000 1.000 91.87465 314 VAL C O 1
ATOM 16547 N N . PRO C 3 315 ? 127.31400 158.27200 152.58300 1.000 89.46653 315 PRO C N 1
ATOM 16548 C CA . PRO C 3 315 ? 126.84800 159.56200 153.11100 1.000 89.46653 315 PRO C CA 1
ATOM 16549 C C . PRO C 3 315 ? 126.93000 160.63600 152.03900 1.000 89.46653 315 PRO C C 1
ATOM 16550 O O . PRO C 3 315 ? 128.01100 161.14600 151.72600 1.000 89.46653 315 PRO C O 1
ATOM 16554 N N . ILE C 3 316 ? 125.77800 160.99100 151.47500 1.000 86.77708 316 ILE C N 1
ATOM 16555 C CA . ILE C 3 316 ? 125.76100 161.87700 150.31600 1.000 86.77708 316 ILE C CA 1
ATOM 16556 C C . ILE C 3 316 ? 126.03800 163.31500 150.72900 1.000 86.77708 316 ILE C C 1
ATOM 16557 O O . ILE C 3 316 ? 127.03300 163.91800 150.31300 1.000 86.77708 316 ILE C O 1
ATOM 16562 N N . PHE C 3 317 ? 125.17400 163.88000 151.56200 1.000 84.40988 317 PHE C N 1
ATOM 16563 C CA . PHE C 3 317 ? 125.27000 165.27900 151.94000 1.000 84.40988 317 PHE C CA 1
ATOM 16564 C C . PHE C 3 317 ? 125.84900 165.43500 153.33900 1.000 84.40988 317 PHE C C 1
ATOM 16565 O O . PHE C 3 317 ? 125.64000 164.59800 154.21900 1.000 84.40988 317 PHE C O 1
ATOM 16573 N N . ASP C 3 318 ? 126.59000 166.52100 153.52900 1.000 84.31543 318 ASP C N 1
ATOM 16574 C CA . ASP C 3 318 ? 127.22200 166.85900 154.79900 1.000 84.31543 318 ASP C CA 1
ATOM 16575 C C . ASP C 3 318 ? 126.43600 168.00100 155.44100 1.000 84.31543 318 ASP C C 1
ATOM 16576 O O . ASP C 3 318 ? 126.78900 169.17200 155.31600 1.000 84.31543 318 ASP C O 1
ATOM 16581 N N . ILE C 3 319 ? 125.36200 167.64600 156.14800 1.000 82.28929 319 ILE C N 1
ATOM 16582 C CA . ILE C 3 319 ? 124.53400 168.64500 156.81300 1.000 82.28929 319 ILE C CA 1
ATOM 16583 C C . ILE C 3 319 ? 125.31800 169.30300 157.94200 1.000 82.28929 319 ILE C C 1
ATOM 16584 O O . ILE C 3 319 ? 126.24600 168.71600 158.51200 1.000 82.28929 319 ILE C O 1
ATOM 16589 N N . TYR C 3 320 ? 124.94600 170.53500 158.26800 1.000 88.85813 320 TYR C N 1
ATOM 16590 C CA . TYR C 3 320 ? 125.60300 171.30600 159.31300 1.000 88.85813 320 TYR C CA 1
ATOM 16591 C C . TYR C 3 320 ? 124.87000 171.14600 160.63500 1.000 88.85813 320 TYR C C 1
ATOM 16592 O O . TYR C 3 320 ? 123.64100 171.23500 160.69100 1.000 88.85813 320 TYR C O 1
ATOM 16601 N N . LYS C 3 321 ? 125.63500 170.92100 161.70200 1.000 89.39505 321 LYS C N 1
ATOM 16602 C CA . LYS C 3 321 ? 125.07700 170.73000 163.02800 1.000 89.39505 321 LYS C CA 1
ATOM 16603 C C . LYS C 3 321 ? 125.88000 171.54800 164.03100 1.000 89.39505 321 LYS C C 1
ATOM 16604 O O . LYS C 3 321 ? 127.12000 171.47100 164.04000 1.000 89.39505 321 LYS C O 1
ATOM 16610 N N . PRO C 3 322 ? 125.22800 172.33500 164.88000 1.000 95.67720 322 PRO C N 1
ATOM 16611 C CA . PRO C 3 322 ? 125.95900 173.09300 165.89600 1.000 95.67720 322 PRO C CA 1
ATOM 16612 C C . PRO C 3 322 ? 126.47000 172.17400 166.99300 1.000 95.67720 322 PRO C C 1
ATOM 16613 O O . PRO C 3 322 ? 126.12900 170.99300 167.07000 1.000 95.67720 322 PRO C O 1
ATOM 16617 N N . LYS C 3 323 ? 127.30100 172.74200 167.86100 1.000 115.62195 323 LYS C N 1
ATOM 16618 C CA . LYS C 3 323 ? 127.87900 171.96600 168.94700 1.000 115.62195 323 LYS C CA 1
ATOM 16619 C C . LYS C 3 323 ? 128.44500 172.91200 169.99100 1.000 115.62195 323 LYS C C 1
ATOM 16620 O O . LYS C 3 323 ? 128.82500 174.04400 169.68200 1.000 115.62195 323 LYS C O 1
ATOM 16626 N N . ASN C 3 324 ? 128.51000 172.42800 171.23100 1.000 125.07502 324 ASN C N 1
ATOM 16627 C CA . ASN C 3 324 ? 129.13100 173.16100 172.32700 1.000 125.07502 324 ASN C CA 1
ATOM 16628 C C . ASN C 3 324 ? 130.65800 173.10500 172.28400 1.000 125.07502 324 ASN C C 1
ATOM 16629 O O . ASN C 3 324 ? 131.31500 173.41900 173.28500 1.000 125.07502 324 ASN C O 1
ATOM 16634 N N . TYR C 3 325 ? 131.22600 172.70200 171.14900 1.000 119.96056 325 TYR C N 1
ATOM 16635 C CA . TYR C 3 325 ? 132.66400 172.56100 170.98600 1.000 119.96056 325 TYR C CA 1
ATOM 16636 C C . TYR C 3 325 ? 133.30500 173.74500 170.27300 1.000 119.96056 325 TYR C C 1
ATOM 16637 O O . TYR C 3 325 ? 134.52200 173.73200 170.06400 1.000 119.96056 325 TYR C O 1
ATOM 16646 N N . LEU C 3 326 ? 132.52500 174.76600 169.90800 1.000 130.67810 326 LEU C N 1
ATOM 16647 C CA . LEU C 3 326 ? 133.04300 175.96200 169.24400 1.000 130.67810 326 LEU C CA 1
ATOM 16648 C C . LEU C 3 326 ? 133.76100 175.58900 167.94300 1.000 130.67810 326 LEU C C 1
ATOM 16649 O O . LEU C 3 326 ? 134.98700 175.64900 167.83800 1.000 130.67810 326 LEU C O 1
ATOM 16654 N N . ASP C 3 327 ? 132.94500 175.14500 166.98200 1.000 134.72798 327 ASP C N 1
ATOM 16655 C CA . ASP C 3 327 ? 133.39900 174.68800 165.66900 1.000 134.72798 327 ASP C CA 1
ATOM 16656 C C . ASP C 3 327 ? 134.59300 175.49500 165.17700 1.000 134.72798 327 ASP C C 1
ATOM 16657 O O . ASP C 3 327 ? 134.58300 176.72800 165.20100 1.000 134.72798 327 ASP C O 1
ATOM 16662 N N . SER C 3 328 ? 135.62000 174.78100 164.72500 1.000 143.19408 328 SER C N 1
ATOM 16663 C CA . SER C 3 328 ? 136.95700 175.33900 164.56700 1.000 143.19408 328 SER C CA 1
ATOM 16664 C C . SER C 3 328 ? 136.99400 176.32600 163.40200 1.000 143.19408 328 SER C C 1
ATOM 16665 O O . SER C 3 328 ? 135.97600 176.62900 162.77400 1.000 143.19408 328 SER C O 1
ATOM 16668 N N . VAL C 3 329 ? 138.19300 176.82800 163.09700 1.000 145.71354 329 VAL C N 1
ATOM 16669 C CA . VAL C 3 329 ? 138.37100 177.88700 162.11400 1.000 145.71354 329 VAL C CA 1
ATOM 16670 C C . VAL C 3 329 ? 137.86000 177.51200 160.73000 1.000 145.71354 329 VAL C C 1
ATOM 16671 O O . VAL C 3 329 ? 137.80000 178.37500 159.84800 1.000 145.71354 329 VAL C O 1
ATOM 16675 N N . GLN C 3 330 ? 137.49400 176.25000 160.51200 1.000 144.79060 330 GLN C N 1
ATOM 16676 C CA . GLN C 3 330 ? 136.89200 175.85500 159.24700 1.000 144.79060 330 GLN C CA 1
ATOM 16677 C C . GLN C 3 330 ? 135.47200 176.39500 159.15700 1.000 144.79060 330 GLN C C 1
ATOM 16678 O O . GLN C 3 330 ? 134.52100 175.74600 159.60300 1.000 144.79060 330 GLN C O 1
ATOM 16684 N N . ASN C 3 331 ? 135.32000 177.58900 158.59300 1.000 135.99037 331 ASN C N 1
ATOM 16685 C CA . ASN C 3 331 ? 134.01300 178.19100 158.38700 1.000 135.99037 331 ASN C CA 1
ATOM 16686 C C . ASN C 3 331 ? 133.84500 178.49900 156.90900 1.000 135.99037 331 ASN C C 1
ATOM 16687 O O . ASN C 3 331 ? 134.77700 178.97900 156.25600 1.000 135.99037 331 ASN C O 1
ATOM 16692 N N . LEU C 3 332 ? 132.65000 178.23000 156.38700 1.000 125.53440 332 LEU C N 1
ATOM 16693 C CA . LEU C 3 332 ? 132.37000 178.40000 154.96900 1.000 125.53440 332 LEU C CA 1
ATOM 16694 C C . LEU C 3 332 ? 131.44300 179.58400 154.72000 1.000 125.53440 332 LEU C C 1
ATOM 16695 O O . LEU C 3 332 ? 131.81500 180.52000 154.00300 1.000 125.53440 332 LEU C O 1
ATOM 16700 N N . ASP C 3 333 ? 130.25000 179.57500 155.31300 1.000 118.07004 333 ASP C N 1
ATOM 16701 C CA . ASP C 3 333 ? 129.29600 180.67400 155.23400 1.000 118.07004 333 ASP C CA 1
ATOM 16702 C C . ASP C 3 333 ? 128.10100 180.31700 156.10000 1.000 118.07004 333 ASP C C 1
ATOM 16703 O O . ASP C 3 333 ? 127.81700 179.13800 156.32200 1.000 118.07004 333 ASP C O 1
ATOM 16708 N N . THR C 3 334 ? 127.40100 181.33900 156.58300 1.000 115.38313 334 THR C N 1
ATOM 16709 C CA . THR C 3 334 ? 126.16200 181.11000 157.32400 1.000 115.38313 334 THR C CA 1
ATOM 16710 C C . THR C 3 334 ? 124.96500 181.11900 156.37300 1.000 115.38313 334 THR C C 1
ATOM 16711 O O . THR C 3 334 ? 123.96900 181.81800 156.55100 1.000 115.38313 334 THR C O 1
ATOM 16715 N N . GLU C 3 335 ? 125.10600 180.33900 155.30400 1.000 108.86188 335 GLU C N 1
ATOM 16716 C CA . GLU C 3 335 ? 123.99700 179.93900 154.44500 1.000 108.86188 335 GLU C CA 1
ATOM 16717 C C . GLU C 3 335 ? 124.05100 178.47400 154.05600 1.000 108.86188 335 GLU C C 1
ATOM 16718 O O . GLU C 3 335 ? 123.02300 177.92500 153.64700 1.000 108.86188 335 GLU C O 1
ATOM 16724 N N . CYS C 3 336 ? 125.20500 177.82100 154.17600 1.000 101.30606 336 CYS C N 1
ATOM 16725 C CA . CYS C 3 336 ? 125.39900 176.44900 153.73500 1.000 101.30606 336 CYS C CA 1
ATOM 16726 C C . CYS C 3 336 ? 124.63300 175.48700 154.62800 1.000 101.30606 336 CYS C C 1
ATOM 16727 O O . CYS C 3 336 ? 125.10900 175.11700 155.70500 1.000 101.30606 336 CYS C O 1
ATOM 16730 N N . PHE C 3 337 ? 123.44700 175.07100 154.18600 1.000 90.28721 337 PHE C N 1
ATOM 16731 C CA . PHE C 3 337 ? 122.67500 174.10700 154.95700 1.000 90.28721 337 PHE C CA 1
ATOM 16732 C C . PHE C 3 337 ? 123.18000 172.69300 154.71800 1.000 90.28721 337 PHE C C 1
ATOM 16733 O O . PHE C 3 337 ? 123.44400 171.95200 155.66900 1.000 90.28721 337 PHE C O 1
ATOM 16741 N N . LYS C 3 338 ? 123.32800 172.30500 153.45700 1.000 86.18695 338 LYS C N 1
ATOM 16742 C CA . LYS C 3 338 ? 123.90200 171.02300 153.09100 1.000 86.18695 338 LYS C CA 1
ATOM 16743 C C . LYS C 3 338 ? 125.12700 171.26400 152.22300 1.000 86.18695 338 LYS C C 1
ATOM 16744 O O . LYS C 3 338 ? 125.50300 172.40200 151.94400 1.000 86.18695 338 LYS C O 1
ATOM 16750 N N . LYS C 3 339 ? 125.73500 170.17300 151.77600 1.000 83.94287 339 LYS C N 1
ATOM 16751 C CA . LYS C 3 339 ? 126.98000 170.21800 151.02700 1.000 83.94287 339 LYS C CA 1
ATOM 16752 C C . LYS C 3 339 ? 127.27000 168.80600 150.54700 1.000 83.94287 339 LYS C C 1
ATOM 16753 O O . LYS C 3 339 ? 126.81600 167.83000 151.14300 1.000 83.94287 339 LYS C O 1
ATOM 16759 N N . LEU C 3 340 ? 128.03400 168.69800 149.47000 1.000 85.90550 340 LEU C N 1
ATOM 16760 C CA . LEU C 3 340 ? 128.45700 167.39900 148.97300 1.000 85.90550 340 LEU C CA 1
ATOM 16761 C C . LEU C 3 340 ? 129.59800 166.89000 149.84100 1.000 85.90550 340 LEU C C 1
ATOM 16762 O O . LEU C 3 340 ? 130.46800 167.66100 150.25200 1.000 85.90550 340 LEU C O 1
ATOM 16767 N N . ASN C 3 341 ? 129.59800 165.58500 150.10500 1.000 89.89748 341 ASN C N 1
ATOM 16768 C CA . ASN C 3 341 ? 130.43700 165.00200 151.14700 1.000 89.89748 341 ASN C CA 1
ATOM 16769 C C . ASN C 3 341 ? 131.93000 165.17500 150.89500 1.000 89.89748 341 ASN C C 1
ATOM 16770 O O . ASN C 3 341 ? 132.74600 164.80000 151.74200 1.000 89.89748 341 ASN C O 1
ATOM 16775 N N . SER C 3 342 ? 132.29600 165.72900 149.74200 1.000 90.30685 342 SER C N 1
ATOM 16776 C CA . SER C 3 342 ? 133.66000 165.98800 149.27700 1.000 90.30685 342 SER C CA 1
ATOM 16777 C C . SER C 3 342 ? 134.35900 164.70800 148.84000 1.000 90.30685 342 SER C C 1
ATOM 16778 O O . SER C 3 342 ? 135.48600 164.78000 148.34600 1.000 90.30685 342 SER C O 1
ATOM 16781 N N . LYS C 3 343 ? 133.74300 163.54400 149.01100 1.000 88.70522 343 LYS C N 1
ATOM 16782 C CA . LYS C 3 343 ? 134.17800 162.33800 148.33000 1.000 88.70522 343 LYS C CA 1
ATOM 16783 C C . LYS C 3 343 ? 133.27100 161.99600 147.16000 1.000 88.70522 343 LYS C C 1
ATOM 16784 O O . LYS C 3 343 ? 133.41000 160.92100 146.57300 1.000 88.70522 343 LYS C O 1
ATOM 16790 N N . ASN C 3 344 ? 132.34400 162.88900 146.81900 1.000 94.05419 344 ASN C N 1
ATOM 16791 C CA . ASN C 3 344 ? 131.50600 162.78600 145.63000 1.000 94.05419 344 ASN C CA 1
ATOM 16792 C C . ASN C 3 344 ? 131.73500 164.05000 144.81200 1.000 94.05419 344 ASN C C 1
ATOM 16793 O O . ASN C 3 344 ? 131.44900 165.15600 145.28300 1.000 94.05419 344 ASN C O 1
ATOM 16798 N N . LEU C 3 345 ? 132.24600 163.89300 143.59500 1.000 100.86541 345 LEU C N 1
ATOM 16799 C CA . LEU C 3 345 ? 132.71900 165.01400 142.79800 1.000 100.86541 345 LEU C CA 1
ATOM 16800 C C . LEU C 3 345 ? 131.87200 165.19100 141.54100 1.000 100.86541 345 LEU C C 1
ATOM 16801 O O . LEU C 3 345 ? 131.11700 164.30500 141.13600 1.000 100.86541 345 LEU C O 1
ATOM 16806 N N . ILE C 3 346 ? 132.01500 166.36100 140.92100 1.000 112.68110 346 ILE C N 1
ATOM 16807 C CA . ILE C 3 346 ? 131.21600 166.74700 139.76000 1.000 112.68110 346 ILE C CA 1
ATOM 16808 C C . ILE C 3 346 ? 132.08500 167.57600 138.82200 1.000 112.68110 346 ILE C C 1
ATOM 16809 O O . ILE C 3 346 ? 132.81900 168.46400 139.26300 1.000 112.68110 346 ILE C O 1
ATOM 16814 N N . PHE C 3 347 ? 131.99900 167.28700 137.52200 1.000 126.04900 347 PHE C N 1
ATOM 16815 C CA . PHE C 3 347 ? 132.73100 168.05600 136.52400 1.000 126.04900 347 PHE C CA 1
ATOM 16816 C C . PHE C 3 347 ? 131.93300 168.07100 135.22800 1.000 126.04900 347 PHE C C 1
ATOM 16817 O O . PHE C 3 347 ? 131.33600 167.06100 134.84700 1.000 126.04900 347 PHE C O 1
ATOM 16825 N N . LEU C 3 348 ? 131.94300 169.21800 134.54800 1.000 136.11417 348 LEU C N 1
ATOM 16826 C CA . LEU C 3 348 ? 131.00800 169.51100 133.46000 1.000 136.11417 348 LEU C CA 1
ATOM 16827 C C . LEU C 3 348 ? 131.57700 169.02400 132.13300 1.000 136.11417 348 LEU C C 1
ATOM 16828 O O . LEU C 3 348 ? 132.27400 169.76600 131.44200 1.000 136.11417 348 LEU C O 1
ATOM 16833 N N . SER C 3 349 ? 131.22600 167.80600 131.73100 1.000 137.70953 349 SER C N 1
ATOM 16834 C CA . SER C 3 349 ? 131.83100 167.18700 130.56000 1.000 137.70953 349 SER C CA 1
ATOM 16835 C C . SER C 3 349 ? 130.79000 166.86700 129.49900 1.000 137.70953 349 SER C C 1
ATOM 16836 O O . SER C 3 349 ? 129.62000 166.62300 129.80100 1.000 137.70953 349 SER C O 1
ATOM 16839 N N . PHE C 3 350 ? 131.23800 166.87200 128.24500 1.000 146.27910 350 PHE C N 1
ATOM 16840 C CA . PHE C 3 350 ? 130.46800 166.38300 127.11200 1.000 146.27910 350 PHE C CA 1
ATOM 16841 C C . PHE C 3 350 ? 131.04500 165.05700 126.63300 1.000 146.27910 350 PHE C C 1
ATOM 16842 O O . PHE C 3 350 ? 132.23700 164.78600 126.79900 1.000 146.27910 350 PHE C O 1
ATOM 16850 N N . HIS C 3 351 ? 130.18800 164.24000 126.02000 1.000 143.50484 351 HIS C N 1
ATOM 16851 C CA . HIS C 3 351 ? 130.59700 162.98000 125.39800 1.000 143.50484 351 HIS C CA 1
ATOM 16852 C C . HIS C 3 351 ? 131.30600 162.07100 126.40500 1.000 143.50484 351 HIS C C 1
ATOM 16853 O O . HIS C 3 351 ? 132.47700 161.71600 126.25300 1.000 143.50484 351 HIS C O 1
ATOM 16860 N N . ASP C 3 352 ? 130.57000 161.69700 127.44700 1.000 136.61104 352 ASP C N 1
ATOM 16861 C CA . ASP C 3 352 ? 131.11500 160.86600 128.51000 1.000 136.61104 352 ASP C CA 1
ATOM 16862 C C . ASP C 3 352 ? 130.05400 159.83400 128.88300 1.000 136.61104 352 ASP C C 1
ATOM 16863 O O . ASP C 3 352 ? 129.03600 159.69000 128.19900 1.000 136.61104 352 ASP C O 1
ATOM 16868 N N . ASP C 3 353 ? 130.29300 159.10100 129.96700 1.000 133.60070 353 ASP C N 1
ATOM 16869 C CA . ASP C 3 353 ? 129.38200 158.06500 130.43000 1.000 133.60070 353 ASP C CA 1
ATOM 16870 C C . ASP C 3 353 ? 129.04700 158.26400 131.90200 1.000 133.60070 353 ASP C C 1
ATOM 16871 O O . ASP C 3 353 ? 129.82600 158.85600 132.65500 1.000 133.60070 353 ASP C O 1
ATOM 16876 N N . ILE C 3 354 ? 127.86900 157.79100 132.29500 1.000 127.83083 354 ILE C N 1
ATOM 16877 C CA . ILE C 3 354 ? 127.40300 157.86600 133.67700 1.000 127.83083 354 ILE C CA 1
ATOM 16878 C C . ILE C 3 354 ? 127.22400 156.44400 134.19600 1.000 127.83083 354 ILE C C 1
ATOM 16879 O O . ILE C 3 354 ? 126.21300 155.79600 133.88700 1.000 127.83083 354 ILE C O 1
ATOM 16884 N N . PRO C 3 355 ? 128.17700 155.91200 134.95900 1.000 124.28504 355 PRO C N 1
ATOM 16885 C CA . PRO C 3 355 ? 128.03800 154.54100 135.45900 1.000 124.28504 355 PRO C CA 1
ATOM 16886 C C . PRO C 3 355 ? 126.86200 154.41600 136.41500 1.000 124.28504 355 PRO C C 1
ATOM 16887 O O . PRO C 3 355 ? 126.47000 155.36600 137.09500 1.000 124.28504 355 PRO C O 1
ATOM 16891 N N . ASN C 3 356 ? 126.29700 153.21400 136.45900 1.000 121.53651 356 ASN C N 1
ATOM 16892 C CA . ASN C 3 356 ? 125.10600 152.96100 137.25900 1.000 121.53651 356 ASN C CA 1
ATOM 16893 C C . ASN C 3 356 ? 125.49000 152.87700 138.73000 1.000 121.53651 356 ASN C C 1
ATOM 16894 O O . ASN C 3 356 ? 126.32200 152.05000 139.11600 1.000 121.53651 356 ASN C O 1
ATOM 16899 N N . ASN C 3 357 ? 124.87900 153.73400 139.55100 1.000 112.60198 357 ASN C N 1
ATOM 16900 C CA . ASN C 3 357 ? 125.13100 153.76700 140.97900 1.000 112.60198 357 ASN C CA 1
ATOM 16901 C C . ASN C 3 357 ? 123.78300 153.94000 141.67100 1.000 112.60198 357 ASN C C 1
ATOM 16902 O O . ASN C 3 357 ? 122.98400 154.80000 141.25800 1.000 112.60198 357 ASN C O 1
ATOM 16907 N N . PRO C 3 358 ? 123.49300 153.15200 142.70600 1.000 108.35635 358 PRO C N 1
ATOM 16908 C CA . PRO C 3 358 ? 122.18600 153.22600 143.36800 1.000 108.35635 358 PRO C CA 1
ATOM 16909 C C . PRO C 3 358 ? 122.02400 154.38900 144.33300 1.000 108.35635 358 PRO C C 1
ATOM 16910 O O . PRO C 3 358 ? 121.05900 154.39500 145.10200 1.000 108.35635 358 PRO C O 1
ATOM 16914 N N . TYR C 3 359 ? 122.92700 155.36700 144.32400 1.000 103.90376 359 TYR C N 1
ATOM 16915 C CA . TYR C 3 359 ? 122.87300 156.48400 145.25600 1.000 103.90376 359 TYR C CA 1
ATOM 16916 C C . TYR C 3 359 ? 122.59500 157.81300 144.56900 1.000 103.90376 359 TYR C C 1
ATOM 16917 O O . TYR C 3 359 ? 122.78300 158.86700 145.18400 1.000 103.90376 359 TYR C O 1
ATOM 16926 N N . TYR C 3 360 ? 122.15000 157.79500 143.31500 1.000 110.57100 360 TYR C N 1
ATOM 16927 C CA . TYR C 3 360 ? 121.79700 159.02700 142.62600 1.000 110.57100 360 TYR C CA 1
ATOM 16928 C C . TYR C 3 360 ? 120.36800 159.46600 142.89700 1.000 110.57100 360 TYR C C 1
ATOM 16929 O O . TYR C 3 360 ? 119.98200 160.55300 142.45700 1.000 110.57100 360 TYR C O 1
ATOM 16938 N N . ASN C 3 361 ? 119.57900 158.65500 143.59500 1.000 115.24157 361 ASN C N 1
ATOM 16939 C CA . ASN C 3 361 ? 118.17800 158.98400 143.81300 1.000 115.24157 361 ASN C CA 1
ATOM 16940 C C . ASN C 3 361 ? 118.04000 160.22500 144.68400 1.000 115.24157 361 ASN C C 1
ATOM 16941 O O . ASN C 3 361 ? 118.89400 160.51400 145.52600 1.000 115.24157 361 ASN C O 1
ATOM 16946 N N . VAL C 3 362 ? 116.95300 160.96000 144.47900 1.000 116.27180 362 VAL C N 1
ATOM 16947 C CA . VAL C 3 362 ? 116.62500 162.12300 145.29300 1.000 116.27180 362 VAL C CA 1
ATOM 16948 C C . VAL C 3 362 ? 115.66200 161.64700 146.37500 1.000 116.27180 362 VAL C C 1
ATOM 16949 O O . VAL C 3 362 ? 114.50300 161.32100 146.10800 1.000 116.27180 362 VAL C O 1
ATOM 16953 N N . GLU C 3 363 ? 116.15300 161.58100 147.60600 1.000 119.38819 363 GLU C N 1
ATOM 16954 C CA . GLU C 3 363 ? 115.34400 161.18500 148.74600 1.000 119.38819 363 GLU C CA 1
ATOM 16955 C C . GLU C 3 363 ? 115.18200 162.38000 149.67000 1.000 119.38819 363 GLU C C 1
ATOM 16956 O O . GLU C 3 363 ? 116.16600 163.02100 150.04900 1.000 119.38819 363 GLU C O 1
ATOM 16962 N N . LEU C 3 364 ? 113.93900 162.67400 150.02900 1.000 116.29052 364 LEU C N 1
ATOM 16963 C CA . LEU C 3 364 ? 113.60900 163.83800 150.83500 1.000 116.29052 364 LEU C CA 1
ATOM 16964 C C . LEU C 3 364 ? 113.04100 163.39000 152.17500 1.000 116.29052 364 LEU C C 1
ATOM 16965 O O . LEU C 3 364 ? 112.73600 162.21400 152.38900 1.000 116.29052 364 LEU C O 1
ATOM 16970 N N . GLN C 3 365 ? 112.90000 164.35000 153.08200 1.000 108.86349 365 GLN C N 1
ATOM 16971 C CA . GLN C 3 365 ? 112.34000 164.06300 154.39400 1.000 108.86349 365 GLN C CA 1
ATOM 16972 C C . GLN C 3 365 ? 110.84300 163.81100 154.28100 1.000 108.86349 365 GLN C C 1
ATOM 16973 O O . GLN C 3 365 ? 110.11700 164.58700 153.65400 1.000 108.86349 365 GLN C O 1
ATOM 16979 N N . GLU C 3 366 ? 110.38300 162.72100 154.88600 1.000 105.10479 366 GLU C N 1
ATOM 16980 C CA . GLU C 3 366 ? 108.96000 162.40800 154.94700 1.000 105.10479 366 GLU C CA 1
ATOM 16981 C C . GLU C 3 366 ? 108.37500 163.08000 156.18300 1.000 105.10479 366 GLU C C 1
ATOM 16982 O O . GLU C 3 366 ? 108.95600 163.01200 157.27000 1.000 105.10479 366 GLU C O 1
ATOM 16988 N N . ILE C 3 367 ? 107.24000 163.75700 156.01300 1.000 102.28080 367 ILE C N 1
ATOM 16989 C CA . ILE C 3 367 ? 106.62600 164.46300 157.12900 1.000 102.28080 367 ILE C CA 1
ATOM 16990 C C . ILE C 3 367 ? 106.01800 163.45400 158.09500 1.000 102.28080 367 ILE C C 1
ATOM 16991 O O . ILE C 3 367 ? 105.51800 162.39700 157.68800 1.000 102.28080 367 ILE C O 1
ATOM 16996 N N . VAL C 3 368 ? 106.09100 163.76300 159.38800 1.000 99.75476 368 VAL C N 1
ATOM 16997 C CA . VAL C 3 368 ? 105.60500 162.89300 160.44800 1.000 99.75476 368 VAL C CA 1
ATOM 16998 C C . VAL C 3 368 ? 104.83400 163.73700 161.45500 1.000 99.75476 368 VAL C C 1
ATOM 16999 O O . VAL C 3 368 ? 104.75600 164.96000 161.34600 1.000 99.75476 368 VAL C O 1
ATOM 17003 N N . LYS C 3 369 ? 104.26200 163.06200 162.44800 1.000 104.67403 369 LYS C N 1
ATOM 17004 C CA . LYS C 3 369 ? 103.25100 163.65800 163.31400 1.000 104.67403 369 LYS C CA 1
ATOM 17005 C C . LYS C 3 369 ? 103.83200 164.58700 164.37800 1.000 104.67403 369 LYS C C 1
ATOM 17006 O O . LYS C 3 369 ? 103.06700 165.14400 165.17000 1.000 104.67403 369 LYS C O 1
ATOM 17012 N N . LEU C 3 370 ? 105.15500 164.76400 164.41400 1.000 99.72878 370 LEU C N 1
ATOM 17013 C CA . LEU C 3 370 ? 105.86200 165.64500 165.34600 1.000 99.72878 370 LEU C CA 1
ATOM 17014 C C . LEU C 3 370 ? 105.88900 165.07400 166.75900 1.000 99.72878 370 LEU C C 1
ATOM 17015 O O . LEU C 3 370 ? 106.62200 165.57000 167.61900 1.000 99.72878 370 LEU C O 1
ATOM 17020 N N . SER C 3 371 ? 105.13800 164.00600 167.00800 1.000 97.98979 371 SER C N 1
ATOM 17021 C CA . SER C 3 371 ? 105.25800 163.27900 168.26300 1.000 97.98979 371 SER C CA 1
ATOM 17022 C C . SER C 3 371 ? 106.09300 162.02000 168.09400 1.000 97.98979 371 SER C C 1
ATOM 17023 O O . SER C 3 371 ? 106.98500 161.74800 168.90300 1.000 97.98979 371 SER C O 1
ATOM 17026 N N . THR C 3 372 ? 105.82700 161.25300 167.03600 1.000 93.15391 372 THR C N 1
ATOM 17027 C CA . THR C 3 372 ? 106.66200 160.09900 166.73700 1.000 93.15391 372 THR C CA 1
ATOM 17028 C C . THR C 3 372 ? 108.07500 160.51900 166.36100 1.000 93.15391 372 THR C C 1
ATOM 17029 O O . THR C 3 372 ? 109.02600 159.76800 166.59700 1.000 93.15391 372 THR C O 1
ATOM 17033 N N . TYR C 3 373 ? 108.24100 161.71800 165.79800 1.000 87.95489 373 TYR C N 1
ATOM 17034 C CA . TYR C 3 373 ? 109.58300 162.20400 165.50300 1.000 87.95489 373 TYR C CA 1
ATOM 17035 C C . TYR C 3 373 ? 110.33900 162.52200 166.78300 1.000 87.95489 373 TYR C C 1
ATOM 17036 O O . TYR C 3 373 ? 111.48300 162.09300 166.96300 1.000 87.95489 373 TYR C O 1
ATOM 17045 N N . THR C 3 374 ? 109.71600 163.28300 167.68300 1.000 90.72761 374 THR C N 1
ATOM 17046 C CA . THR C 3 374 ? 110.36300 163.61000 168.94700 1.000 90.72761 374 THR C CA 1
ATOM 17047 C C . THR C 3 374 ? 110.65100 162.35900 169.76300 1.000 90.72761 374 THR C C 1
ATOM 17048 O O . THR C 3 374 ? 111.67400 162.28900 170.45300 1.000 90.72761 374 THR C O 1
ATOM 17052 N N . TYR C 3 375 ? 109.77900 161.35500 169.68000 1.000 95.76094 375 TYR C N 1
ATOM 17053 C CA . TYR C 3 375 ? 110.00200 160.12300 170.42400 1.000 95.76094 375 TYR C CA 1
ATOM 17054 C C . TYR C 3 375 ? 111.04800 159.23600 169.76600 1.000 95.76094 375 TYR C C 1
ATOM 17055 O O . TYR C 3 375 ? 111.70900 158.45500 170.45600 1.000 95.76094 375 TYR C O 1
ATOM 17064 N N . SER C 3 376 ? 111.21600 159.33600 168.45000 1.000 89.20351 376 SER C N 1
ATOM 17065 C CA . SER C 3 376 ? 112.19400 158.51700 167.74700 1.000 89.20351 376 SER C CA 1
ATOM 17066 C C . SER C 3 376 ? 113.62300 159.01400 167.91000 1.000 89.20351 376 SER C C 1
ATOM 17067 O O . SER C 3 376 ? 114.55400 158.29100 167.54400 1.000 89.20351 376 SER C O 1
ATOM 17070 N N . ILE C 3 377 ? 113.82500 160.21900 168.43400 1.000 87.29516 377 ILE C N 1
ATOM 17071 C CA . ILE C 3 377 ? 115.15800 160.73000 168.75200 1.000 87.29516 377 ILE C CA 1
ATOM 17072 C C . ILE C 3 377 ? 115.11000 161.21700 170.19900 1.000 87.29516 377 ILE C C 1
ATOM 17073 O O . ILE C 3 377 ? 114.81900 162.38400 170.47600 1.000 87.29516 377 ILE C O 1
ATOM 17078 N N . PHE C 3 378 ? 115.41200 160.32300 171.13400 1.000 86.53939 378 PHE C N 1
ATOM 17079 C CA . PHE C 3 378 ? 115.41000 160.67700 172.54500 1.000 86.53939 378 PHE C CA 1
ATOM 17080 C C . PHE C 3 378 ? 116.08000 159.58800 173.36400 1.000 86.53939 378 PHE C C 1
ATOM 17081 O O . PHE C 3 378 ? 115.74700 158.40800 173.22400 1.000 86.53939 378 PHE C O 1
ATOM 17089 N N . ASP C 3 379 ? 117.01700 159.97100 174.22200 1.000 87.32320 379 ASP C N 1
ATOM 17090 C CA . ASP C 3 379 ? 117.60400 159.04900 175.17700 1.000 87.32320 379 ASP C CA 1
ATOM 17091 C C . ASP C 3 379 ? 117.82000 159.77400 176.49400 1.000 87.32320 379 ASP C C 1
ATOM 17092 O O . ASP C 3 379 ? 118.15500 160.96000 176.52500 1.000 87.32320 379 ASP C O 1
ATOM 17097 N N . LYS C 3 380 ? 117.61700 159.03800 177.58600 1.000 86.11286 380 LYS C N 1
ATOM 17098 C CA . LYS C 3 380 ? 117.62700 159.63400 178.91500 1.000 86.11286 380 LYS C CA 1
ATOM 17099 C C . LYS C 3 380 ? 118.99200 160.20100 179.28100 1.000 86.11286 380 LYS C C 1
ATOM 17100 O O . LYS C 3 380 ? 119.07000 161.18600 180.02400 1.000 86.11286 380 LYS C O 1
ATOM 17106 N N . LEU C 3 381 ? 120.07000 159.61800 178.74900 1.000 80.35295 381 LEU C N 1
ATOM 17107 C CA . LEU C 3 381 ? 121.41400 159.95000 179.21300 1.000 80.35295 381 LEU C CA 1
ATOM 17108 C C . LEU C 3 381 ? 121.70500 161.44000 179.09000 1.000 80.35295 381 LEU C C 1
ATOM 17109 O O . LEU C 3 381 ? 122.24200 162.05300 180.02000 1.000 80.35295 381 LEU C O 1
ATOM 17114 N N . TYR C 3 382 ? 121.33900 162.04400 177.97400 1.000 84.14139 382 TYR C N 1
ATOM 17115 C CA . TYR C 3 382 ? 121.67700 163.45200 177.78000 1.000 84.14139 382 TYR C CA 1
ATOM 17116 C C . TYR C 3 382 ? 120.91600 164.38500 178.69700 1.000 84.14139 382 TYR C C 1
ATOM 17117 O O . TYR C 3 382 ? 121.08000 165.59900 178.55800 1.000 84.14139 382 TYR C O 1
ATOM 17126 N N . ASN C 3 383 ? 120.09300 163.89600 179.62200 1.000 83.89369 383 ASN C N 1
ATOM 17127 C CA . ASN C 3 383 ? 119.47200 164.74300 180.62700 1.000 83.89369 383 ASN C CA 1
ATOM 17128 C C . ASN C 3 383 ? 120.24100 164.74100 181.93800 1.000 83.89369 383 ASN C C 1
ATOM 17129 O O . ASN C 3 383 ? 119.79700 165.37200 182.90300 1.000 83.89369 383 ASN C O 1
ATOM 17134 N N . PHE C 3 384 ? 121.38500 164.05300 181.99100 1.000 76.81312 384 PHE C N 1
ATOM 17135 C CA . PHE C 3 384 ? 122.16600 164.00700 183.22200 1.000 76.81312 384 PHE C CA 1
ATOM 17136 C C . PHE C 3 384 ? 122.47600 165.40600 183.73200 1.000 76.81312 384 PHE C C 1
ATOM 17137 O O . PHE C 3 384 ? 122.28700 165.69800 184.91800 1.000 76.81312 384 PHE C O 1
ATOM 17145 N N . PHE C 3 385 ? 122.92200 166.29400 182.84200 1.000 79.31802 385 PHE C N 1
ATOM 17146 C CA . PHE C 3 385 ? 123.25900 167.65400 183.24800 1.000 79.31802 385 PHE C CA 1
ATOM 17147 C C . PHE C 3 385 ? 122.09700 168.33700 183.95300 1.000 79.31802 385 PHE C C 1
ATOM 17148 O O . PHE C 3 385 ? 122.30300 169.14500 184.86200 1.000 79.31802 385 PHE C O 1
ATOM 17156 N N . PHE C 3 386 ? 120.86800 168.03400 183.54500 1.000 82.59361 386 PHE C N 1
ATOM 17157 C CA . PHE C 3 386 ? 119.72400 168.71700 184.12800 1.000 82.59361 386 PHE C CA 1
ATOM 17158 C C . PHE C 3 386 ? 119.25200 168.07600 185.42000 1.000 82.59361 386 PHE C C 1
ATOM 17159 O O . PHE C 3 386 ? 118.46000 168.68900 186.14200 1.000 82.59361 386 PHE C O 1
ATOM 17167 N N . VAL C 3 387 ? 119.71600 166.87000 185.73100 1.000 81.89509 387 VAL C N 1
ATOM 17168 C CA . VAL C 3 387 ? 119.45800 166.28600 187.04000 1.000 81.89509 387 VAL C CA 1
ATOM 17169 C C . VAL C 3 387 ? 120.46600 166.78500 188.06100 1.000 81.89509 387 VAL C C 1
ATOM 17170 O O . VAL C 3 387 ? 120.10300 167.10600 189.19500 1.000 81.89509 387 VAL C O 1
ATOM 17174 N N . PHE C 3 388 ? 121.73200 166.86600 187.65200 1.000 80.59502 388 PHE C N 1
ATOM 17175 C CA . PHE C 3 388 ? 122.79600 167.35800 188.51900 1.000 80.59502 388 PHE C CA 1
ATOM 17176 C C . PHE C 3 388 ? 122.41500 168.68300 189.16700 1.000 80.59502 388 PHE C C 1
ATOM 17177 O O . PHE C 3 388 ? 122.31900 168.78400 190.39400 1.000 80.59502 388 PHE C O 1
ATOM 17185 N N . LYS C 3 389 ? 122.17000 169.70900 188.34800 1.000 85.95176 389 LYS C N 1
ATOM 17186 C CA . LYS C 3 389 ? 121.79900 171.01600 188.87900 1.000 85.95176 389 LYS C CA 1
ATOM 17187 C C . LYS C 3 389 ? 120.54500 170.95900 189.73700 1.000 85.95176 389 LYS C C 1
ATOM 17188 O O . LYS C 3 389 ? 120.37200 171.80700 190.61800 1.000 85.95176 389 LYS C O 1
ATOM 17194 N N . LYS C 3 390 ? 119.66800 169.98200 189.50500 1.000 87.05686 390 LYS C N 1
ATOM 17195 C CA . LYS C 3 390 ? 118.45600 169.88200 190.30700 1.000 87.05686 390 LYS C CA 1
ATOM 17196 C C . LYS C 3 390 ? 118.72100 169.21300 191.64800 1.000 87.05686 390 LYS C C 1
ATOM 17197 O O . LYS C 3 390 ? 117.99600 169.46500 192.61500 1.000 87.05686 390 LYS C O 1
ATOM 17203 N N . SER C 3 391 ? 119.75100 168.37200 191.73100 1.000 90.12903 391 SER C N 1
ATOM 17204 C CA . SER C 3 391 ? 120.11000 167.72800 192.98600 1.000 90.12903 391 SER C CA 1
ATOM 17205 C C . SER C 3 391 ? 121.27600 168.40100 193.69500 1.000 90.12903 391 SER C C 1
ATOM 17206 O O . SER C 3 391 ? 121.39300 168.27100 194.91700 1.000 90.12903 391 SER C O 1
ATOM 17209 N N . GLY C 3 392 ? 122.13000 169.11200 192.96500 1.000 89.26144 392 GLY C N 1
ATOM 17210 C CA . GLY C 3 392 ? 123.28400 169.75300 193.55900 1.000 89.26144 392 GLY C CA 1
ATOM 17211 C C . GLY C 3 392 ? 124.25400 168.74100 194.14000 1.000 89.26144 392 GLY C C 1
ATOM 17212 O O . GLY C 3 392 ? 124.45200 167.64300 193.60900 1.000 89.26144 392 GLY C O 1
ATOM 17213 N N . ALA C 3 393 ? 124.86900 169.12600 195.25700 1.000 88.31902 393 ALA C N 1
ATOM 17214 C CA . ALA C 3 393 ? 125.78700 168.28800 196.02000 1.000 88.31902 393 ALA C CA 1
ATOM 17215 C C . ALA C 3 393 ? 126.99700 167.87000 195.19100 1.000 88.31902 393 ALA C C 1
ATOM 17216 O O . ALA C 3 393 ? 127.13300 166.69100 194.84500 1.000 88.31902 393 ALA C O 1
ATOM 17218 N N . PRO C 3 394 ? 127.89500 168.79800 194.85400 1.000 84.09931 394 PRO C N 1
ATOM 17219 C CA . PRO C 3 394 ? 129.11700 168.41900 194.13200 1.000 84.09931 394 PRO C CA 1
ATOM 17220 C C . PRO C 3 394 ? 130.13400 167.81800 195.09000 1.000 84.09931 394 PRO C C 1
ATOM 17221 O O . PRO C 3 394 ? 130.44900 168.40300 196.12800 1.000 84.09931 394 PRO C O 1
ATOM 17225 N N . ILE C 3 395 ? 130.64100 166.63400 194.74200 1.000 78.30143 395 ILE C N 1
ATOM 17226 C CA . ILE C 3 395 ? 131.62300 165.96300 195.58100 1.000 78.30143 395 ILE C CA 1
ATOM 17227 C C . ILE C 3 395 ? 132.89600 166.80200 195.66600 1.000 78.30143 395 ILE C C 1
ATOM 17228 O O . ILE C 3 395 ? 133.17500 167.64300 194.80300 1.000 78.30143 395 ILE C O 1
ATOM 17233 N N . SER C 3 396 ? 133.66900 166.58300 196.73000 1.000 82.57316 396 SER C N 1
ATOM 17234 C CA . SER C 3 396 ? 134.91100 167.29200 196.98000 1.000 82.57316 396 SER C CA 1
ATOM 17235 C C . SER C 3 396 ? 136.11400 166.35800 196.85900 1.000 82.57316 396 SER C C 1
ATOM 17236 O O . SER C 3 396 ? 136.03000 165.17600 197.20600 1.000 82.57316 396 SER C O 1
ATOM 17239 N N . PRO C 3 397 ? 137.24600 166.85900 196.36300 1.000 77.13447 397 PRO C N 1
ATOM 17240 C CA . PRO C 3 397 ? 138.45400 166.02500 196.25800 1.000 77.13447 397 PRO C CA 1
ATOM 17241 C C . PRO C 3 397 ? 138.99000 165.55400 197.60500 1.000 77.13447 397 PRO C C 1
ATOM 17242 O O . PRO C 3 397 ? 138.44400 165.90600 198.65400 1.000 77.13447 397 PRO C O 1
ATOM 17246 N N . VAL C 3 398 ? 140.07000 164.77500 197.58900 1.000 73.25323 398 VAL C N 1
ATOM 17247 C CA . VAL C 3 398 ? 140.41500 163.94000 198.73800 1.000 73.25323 398 VAL C CA 1
ATOM 17248 C C . VAL C 3 398 ? 141.51000 164.55800 199.60800 1.000 73.25323 398 VAL C C 1
ATOM 17249 O O . VAL C 3 398 ? 141.55600 164.29100 200.81100 1.000 73.25323 398 VAL C O 1
ATOM 17253 N N . SER C 3 399 ? 142.39900 165.39400 199.05800 1.000 73.17769 399 SER C N 1
ATOM 17254 C CA . SER C 3 399 ? 143.30300 166.17300 199.90900 1.000 73.17769 399 SER C CA 1
ATOM 17255 C C . SER C 3 399 ? 144.24300 165.32500 200.76200 1.000 73.17769 399 SER C C 1
ATOM 17256 O O . SER C 3 399 ? 143.96500 165.10900 201.94400 1.000 73.17769 399 SER C O 1
ATOM 17259 N N . VAL C 3 400 ? 145.35100 164.85500 200.18000 1.000 71.97194 400 VAL C N 1
ATOM 17260 C CA . VAL C 3 400 ? 146.18400 163.74000 200.64400 1.000 71.97194 400 VAL C CA 1
ATOM 17261 C C . VAL C 3 400 ? 146.29600 163.59100 202.15800 1.000 71.97194 400 VAL C C 1
ATOM 17262 O O . VAL C 3 400 ? 146.50500 162.47800 202.65000 1.000 71.97194 400 VAL C O 1
ATOM 17266 N N . LYS C 3 401 ? 146.21000 164.68800 202.91200 1.000 78.62480 401 LYS C N 1
ATOM 17267 C CA . LYS C 3 401 ? 146.20000 164.56500 204.36800 1.000 78.62480 401 LYS C CA 1
ATOM 17268 C C . LYS C 3 401 ? 145.12900 163.58300 204.83200 1.000 78.62480 401 LYS C C 1
ATOM 17269 O O . LYS C 3 401 ? 145.36800 162.76200 205.72300 1.000 78.62480 401 LYS C O 1
ATOM 17275 N N . GLU C 3 402 ? 143.93900 163.64800 204.23000 1.000 77.80429 402 GLU C N 1
ATOM 17276 C CA . GLU C 3 402 ? 142.89900 162.67600 204.55000 1.000 77.80429 402 GLU C CA 1
ATOM 17277 C C . GLU C 3 402 ? 143.23100 161.29400 204.00900 1.000 77.80429 402 GLU C C 1
ATOM 17278 O O . GLU C 3 402 ? 142.73300 160.29100 204.52900 1.000 77.80429 402 GLU C O 1
ATOM 17284 N N . LEU C 3 403 ? 144.05500 161.22000 202.96500 1.000 72.11146 403 LEU C N 1
ATOM 17285 C CA . LEU C 3 403 ? 144.36600 159.93100 202.36300 1.000 72.11146 403 LEU C CA 1
ATOM 17286 C C . LEU C 3 403 ? 145.22400 159.07200 203.28000 1.000 72.11146 403 LEU C C 1
ATOM 17287 O O . LEU C 3 403 ? 145.09100 157.84400 203.27500 1.000 72.11146 403 LEU C O 1
ATOM 17292 N N . SER C 3 404 ? 146.10100 159.68700 204.06900 1.000 75.23797 404 SER C N 1
ATOM 17293 C CA . SER C 3 404 ? 146.93500 158.92500 204.98800 1.000 75.23797 404 SER C CA 1
ATOM 17294 C C . SER C 3 404 ? 146.17100 158.45400 206.21600 1.000 75.23797 404 SER C C 1
ATOM 17295 O O . SER C 3 404 ? 146.67500 157.60100 206.95300 1.000 75.23797 404 SER C O 1
ATOM 17298 N N . HIS C 3 405 ? 144.97500 158.98900 206.45600 1.000 82.05986 405 HIS C N 1
ATOM 17299 C CA . HIS C 3 405 ? 144.14300 158.52300 207.55500 1.000 82.05986 405 HIS C CA 1
ATOM 17300 C C . HIS C 3 405 ? 143.23300 157.37100 207.15500 1.000 82.05986 405 HIS C C 1
ATOM 17301 O O . HIS C 3 405 ? 142.68700 156.69800 208.03400 1.000 82.05986 405 HIS C O 1
ATOM 17308 N N . ASN C 3 406 ? 143.05100 157.13000 205.85700 1.000 81.30281 406 ASN C N 1
ATOM 17309 C CA . ASN C 3 406 ? 142.12300 156.11800 205.37800 1.000 81.30281 406 ASN C CA 1
ATOM 17310 C C . ASN C 3 406 ? 142.79800 154.90600 204.75600 1.000 81.30281 406 ASN C C 1
ATOM 17311 O O . ASN C 3 406 ? 142.13300 153.88200 204.56300 1.000 81.30281 406 ASN C O 1
ATOM 17316 N N . ILE C 3 407 ? 144.08400 154.98600 204.43800 1.000 79.04118 407 ILE C N 1
ATOM 17317 C CA . ILE C 3 407 ? 144.81700 153.89200 203.81300 1.000 79.04118 407 ILE C CA 1
ATOM 17318 C C . ILE C 3 407 ? 145.70500 153.25000 204.86600 1.000 79.04118 407 ILE C C 1
ATOM 17319 O O . ILE C 3 407 ? 146.36200 153.95000 205.64500 1.000 79.04118 407 ILE C O 1
ATOM 17324 N N . THR C 3 408 ? 145.72000 151.91300 204.89800 1.000 85.99097 408 THR C N 1
ATOM 17325 C CA . THR C 3 408 ? 146.37200 151.21800 206.00100 1.000 85.99097 408 THR C CA 1
ATOM 17326 C C . THR C 3 408 ? 147.28200 150.07400 205.55800 1.000 85.99097 408 THR C C 1
ATOM 17327 O O . THR C 3 408 ? 147.67100 149.25500 206.39800 1.000 85.99097 408 THR C O 1
ATOM 17331 N N . ASP C 3 409 ? 147.63000 149.97100 204.27700 1.000 81.09507 409 ASP C N 1
ATOM 17332 C CA . ASP C 3 409 ? 148.47400 148.86200 203.84900 1.000 81.09507 409 ASP C CA 1
ATOM 17333 C C . ASP C 3 409 ? 149.81200 149.30400 203.27700 1.000 81.09507 409 ASP C C 1
ATOM 17334 O O . ASP C 3 409 ? 150.85900 148.91300 203.80400 1.000 81.09507 409 ASP C O 1
ATOM 17339 N N . PHE C 3 410 ? 149.81200 150.11500 202.21800 1.000 67.52646 410 PHE C N 1
ATOM 17340 C CA . PHE C 3 410 ? 151.03800 150.56200 201.55200 1.000 67.52646 410 PHE C CA 1
ATOM 17341 C C . PHE C 3 410 ? 151.92100 149.39300 201.10400 1.000 67.52646 410 PHE C C 1
ATOM 17342 O O . PHE C 3 410 ? 153.14700 149.51200 201.09200 1.000 67.52646 410 PHE C O 1
ATOM 17350 N N . SER C 3 411 ? 151.32800 148.26600 200.70300 1.000 67.97559 411 SER C N 1
ATOM 17351 C CA . SER C 3 411 ? 152.07100 147.01600 200.58200 1.000 67.97559 411 SER C CA 1
ATOM 17352 C C . SER C 3 411 ? 152.54600 146.67000 199.17200 1.000 67.97559 411 SER C C 1
ATOM 17353 O O . SER C 3 411 ? 153.37200 145.76000 199.03400 1.000 67.97559 411 SER C O 1
ATOM 17356 N N . PHE C 3 412 ? 152.03400 147.32700 198.13100 1.000 58.85409 412 PHE C N 1
ATOM 17357 C CA . PHE C 3 412 ? 152.50200 147.20400 196.74400 1.000 58.85409 412 PHE C CA 1
ATOM 17358 C C . PHE C 3 412 ? 152.07600 145.92800 196.02300 1.000 58.85409 412 PHE C C 1
ATOM 17359 O O . PHE C 3 412 ? 152.70400 145.58100 195.02300 1.000 58.85409 412 PHE C O 1
ATOM 17367 N N . LYS C 3 413 ? 151.06900 145.19900 196.50700 1.000 59.93379 413 LYS C N 1
ATOM 17368 C CA . LYS C 3 413 ? 150.23000 144.32900 195.67800 1.000 59.93379 413 LYS C CA 1
ATOM 17369 C C . LYS C 3 413 ? 150.93400 143.54000 194.57300 1.000 59.93379 413 LYS C C 1
ATOM 17370 O O . LYS C 3 413 ? 150.59100 143.71100 193.40000 1.000 59.93379 413 LYS C O 1
ATOM 17376 N N . GLU C 3 414 ? 151.90700 142.68600 194.89700 1.000 71.49055 414 GLU C N 1
ATOM 17377 C CA . GLU C 3 414 ? 152.68300 142.04300 193.83000 1.000 71.49055 414 GLU C CA 1
ATOM 17378 C C . GLU C 3 414 ? 152.03200 140.76800 193.28900 1.000 71.49055 414 GLU C C 1
ATOM 17379 O O . GLU C 3 414 ? 151.63800 140.71400 192.12100 1.000 71.49055 414 GLU C O 1
ATOM 17385 N N . ASP C 3 415 ? 151.91400 139.73000 194.12000 1.000 78.44787 415 ASP C N 1
ATOM 17386 C CA . ASP C 3 415 ? 151.11200 138.54800 193.79400 1.000 78.44787 415 ASP C CA 1
ATOM 17387 C C . ASP C 3 415 ? 151.44000 137.86600 192.46300 1.000 78.44787 415 ASP C C 1
ATOM 17388 O O . ASP C 3 415 ? 150.65500 137.96200 191.51800 1.000 78.44787 415 ASP C O 1
ATOM 17393 N N . ASN C 3 416 ? 152.57800 137.18000 192.36300 1.000 85.95970 416 ASN C N 1
ATOM 17394 C CA . ASN C 3 416 ? 153.00900 136.60600 191.08700 1.000 85.95970 416 ASN C CA 1
ATOM 17395 C C . ASN C 3 416 ? 152.82600 135.09100 190.99700 1.000 85.95970 416 ASN C C 1
ATOM 17396 O O . ASN C 3 416 ? 153.69400 134.38800 190.47000 1.000 85.95970 416 ASN C O 1
ATOM 17401 N N . SER C 3 417 ? 151.68900 134.58600 191.47600 1.000 92.31375 417 SER C N 1
ATOM 17402 C CA . SER C 3 417 ? 151.42900 133.15100 191.57700 1.000 92.31375 417 SER C CA 1
ATOM 17403 C C . SER C 3 417 ? 151.09600 132.49500 190.23900 1.000 92.31375 417 SER C C 1
ATOM 17404 O O . SER C 3 417 ? 151.33200 133.07700 189.17600 1.000 92.31375 417 SER C O 1
ATOM 17407 N N . GLU C 3 418 ? 150.57700 131.26800 190.28600 1.000 98.47742 418 GLU C N 1
ATOM 17408 C CA . GLU C 3 418 ? 150.28200 130.45000 189.11400 1.000 98.47742 418 GLU C CA 1
ATOM 17409 C C . GLU C 3 418 ? 148.77900 130.35900 188.86700 1.000 98.47742 418 GLU C C 1
ATOM 17410 O O . GLU C 3 418 ? 147.95800 130.78800 189.68200 1.000 98.47742 418 GLU C O 1
ATOM 17416 N N . ILE C 3 419 ? 148.42700 129.76800 187.72300 1.000 97.49378 419 ILE C N 1
ATOM 17417 C CA . ILE C 3 419 ? 147.05000 129.68500 187.24200 1.000 97.49378 419 ILE C CA 1
ATOM 17418 C C . ILE C 3 419 ? 146.57200 128.24100 187.33300 1.000 97.49378 419 ILE C C 1
ATOM 17419 O O . ILE C 3 419 ? 147.35200 127.30600 187.12100 1.000 97.49378 419 ILE C O 1
ATOM 17424 N N . GLN C 3 420 ? 145.28500 128.06100 187.64600 1.000 106.03525 420 GLN C N 1
ATOM 17425 C CA . GLN C 3 420 ? 144.66800 126.74100 187.79500 1.000 106.03525 420 GLN C CA 1
ATOM 17426 C C . GLN C 3 420 ? 143.86800 126.41600 186.53600 1.000 106.03525 420 GLN C C 1
ATOM 17427 O O . GLN C 3 420 ? 142.78700 126.96500 186.31400 1.000 106.03525 420 GLN C O 1
ATOM 17433 N N . CYS C 3 421 ? 144.39200 125.49400 185.72400 1.000 107.18137 421 CYS C N 1
ATOM 17434 C CA . CYS C 3 421 ? 143.83400 125.18300 184.41100 1.000 107.18137 421 CYS C CA 1
ATOM 17435 C C . CYS C 3 421 ? 142.53700 124.38200 184.46500 1.000 107.18137 421 CYS C C 1
ATOM 17436 O O . CYS C 3 421 ? 142.04000 123.98000 183.40600 1.000 107.18137 421 CYS C O 1
ATOM 17439 N N . GLN C 3 422 ? 141.97400 124.14300 185.65000 1.000 110.18575 422 GLN C N 1
ATOM 17440 C CA . GLN C 3 422 ? 140.89300 123.16800 185.77200 1.000 110.18575 422 GLN C CA 1
ATOM 17441 C C . GLN C 3 422 ? 139.60900 123.61700 185.07900 1.000 110.18575 422 GLN C C 1
ATOM 17442 O O . GLN C 3 422 ? 138.97600 122.83100 184.36500 1.000 110.18575 422 GLN C O 1
ATOM 17448 N N . ASN C 3 423 ? 139.20600 124.86900 185.27100 1.000 107.10889 423 ASN C N 1
ATOM 17449 C CA . ASN C 3 423 ? 137.84900 125.30800 184.94400 1.000 107.10889 423 ASN C CA 1
ATOM 17450 C C . ASN C 3 423 ? 137.85700 126.60900 184.14500 1.000 107.10889 423 ASN C C 1
ATOM 17451 O O . ASN C 3 423 ? 137.14800 127.56600 184.46400 1.000 107.10889 423 ASN C O 1
ATOM 17456 N N . VAL C 3 424 ? 138.66500 126.66200 183.08600 1.000 96.18967 424 VAL C N 1
ATOM 17457 C CA . VAL C 3 424 ? 138.75500 127.86900 182.27100 1.000 96.18967 424 VAL C CA 1
ATOM 17458 C C . VAL C 3 424 ? 137.92300 127.82300 180.98700 1.000 96.18967 424 VAL C C 1
ATOM 17459 O O . VAL C 3 424 ? 137.68600 128.88300 180.38900 1.000 96.18967 424 VAL C O 1
ATOM 17463 N N . ARG C 3 425 ? 137.47600 126.64300 180.54800 1.000 88.34894 425 ARG C N 1
ATOM 17464 C CA . ARG C 3 425 ? 136.55600 126.54300 179.41500 1.000 88.34894 425 ARG C CA 1
ATOM 17465 C C . ARG C 3 425 ? 137.10900 127.14600 178.12700 1.000 88.34894 425 ARG C C 1
ATOM 17466 O O . ARG C 3 425 ? 136.70700 128.24700 177.74200 1.000 88.34894 425 ARG C O 1
ATOM 17474 N N . LYS C 3 426 ? 138.06600 126.46700 177.49300 1.000 85.21278 426 LYS C N 1
ATOM 17475 C CA . LYS C 3 426 ? 138.71000 126.93200 176.26700 1.000 85.21278 426 LYS C CA 1
ATOM 17476 C C . LYS C 3 426 ? 137.71800 127.54300 175.28800 1.000 85.21278 426 LYS C C 1
ATOM 17477 O O . LYS C 3 426 ? 136.80200 126.86800 174.80800 1.000 85.21278 426 LYS C O 1
ATOM 17483 N N . SER C 3 427 ? 137.89400 128.83500 175.00500 1.000 80.43737 427 SER C N 1
ATOM 17484 C CA . SER C 3 427 ? 137.08600 129.52700 174.00900 1.000 80.43737 427 SER C CA 1
ATOM 17485 C C . SER C 3 427 ? 137.94800 130.21300 172.95400 1.000 80.43737 427 SER C C 1
ATOM 17486 O O . SER C 3 427 ? 137.62600 130.17500 171.76400 1.000 80.43737 427 SER C O 1
ATOM 17489 N N . LEU C 3 428 ? 139.03800 130.84400 173.38500 1.000 78.44612 428 LEU C N 1
ATOM 17490 C CA . LEU C 3 428 ? 139.83900 131.68500 172.50300 1.000 78.44612 428 LEU C CA 1
ATOM 17491 C C . LEU C 3 428 ? 140.38000 130.89400 171.31600 1.000 78.44612 428 LEU C C 1
ATOM 17492 O O . LEU C 3 428 ? 140.60200 129.68400 171.39400 1.000 78.44612 428 LEU C O 1
ATOM 17497 N N . ASP C 3 429 ? 140.59100 131.59800 170.20500 1.000 83.87049 429 ASP C N 1
ATOM 17498 C CA . ASP C 3 429 ? 141.16100 131.00100 168.99800 1.000 83.87049 429 ASP C CA 1
ATOM 17499 C C . ASP C 3 429 ? 142.00400 132.06400 168.31200 1.000 83.87049 429 ASP C C 1
ATOM 17500 O O . ASP C 3 429 ? 141.47300 133.09100 167.88400 1.000 83.87049 429 ASP C O 1
ATOM 17505 N N . LEU C 3 430 ? 143.30900 131.81800 168.20400 1.000 79.48739 430 LEU C N 1
ATOM 17506 C CA . LEU C 3 430 ? 144.25100 132.79600 167.67500 1.000 79.48739 430 LEU C CA 1
ATOM 17507 C C . LEU C 3 430 ? 144.51800 132.62100 166.18600 1.000 79.48739 430 LEU C C 1
ATOM 17508 O O . LEU C 3 430 ? 145.60400 132.97800 165.71300 1.000 79.48739 430 LEU C O 1
ATOM 17513 N N . GLU C 3 431 ? 143.56300 132.08600 165.42900 1.000 85.32391 431 GLU C N 1
ATOM 17514 C CA . GLU C 3 431 ? 143.76000 131.85300 164.00600 1.000 85.32391 431 GLU C CA 1
ATOM 17515 C C . GLU C 3 431 ? 142.90800 132.74200 163.11300 1.000 85.32391 431 GLU C C 1
ATOM 17516 O O . GLU C 3 431 ? 143.12800 132.75700 161.89800 1.000 85.32391 431 GLU C O 1
ATOM 17522 N N . VAL C 3 432 ? 141.94700 133.47700 163.67000 1.000 75.22549 432 VAL C N 1
ATOM 17523 C CA . VAL C 3 432 ? 141.15300 134.39500 162.86700 1.000 75.22549 432 VAL C CA 1
ATOM 17524 C C . VAL C 3 432 ? 141.91700 135.69700 162.67900 1.000 75.22549 432 VAL C C 1
ATOM 17525 O O . VAL C 3 432 ? 142.48600 136.24600 163.63000 1.000 75.22549 432 VAL C O 1
ATOM 17529 N N . ASP C 3 433 ? 141.93700 136.20000 161.44700 1.000 78.46375 433 ASP C N 1
ATOM 17530 C CA . ASP C 3 433 ? 142.55400 137.48900 161.18200 1.000 78.46375 433 ASP C CA 1
ATOM 17531 C C . ASP C 3 433 ? 141.64500 138.61300 161.67200 1.000 78.46375 433 ASP C C 1
ATOM 17532 O O . ASP C 3 433 ? 140.55000 138.38600 162.18700 1.000 78.46375 433 ASP C O 1
ATOM 17537 N N . VAL C 3 434 ? 142.09900 139.84800 161.49800 1.000 76.09513 434 VAL C N 1
ATOM 17538 C CA . VAL C 3 434 ? 141.45900 140.98700 162.15000 1.000 76.09513 434 VAL C CA 1
ATOM 17539 C C . VAL C 3 434 ? 140.25000 141.48100 161.36600 1.000 76.09513 434 VAL C C 1
ATOM 17540 O O . VAL C 3 434 ? 139.22200 141.82500 161.95400 1.000 76.09513 434 VAL C O 1
ATOM 17544 N N . GLU C 3 435 ? 140.34200 141.53100 160.03500 1.000 80.69994 435 GLU C N 1
ATOM 17545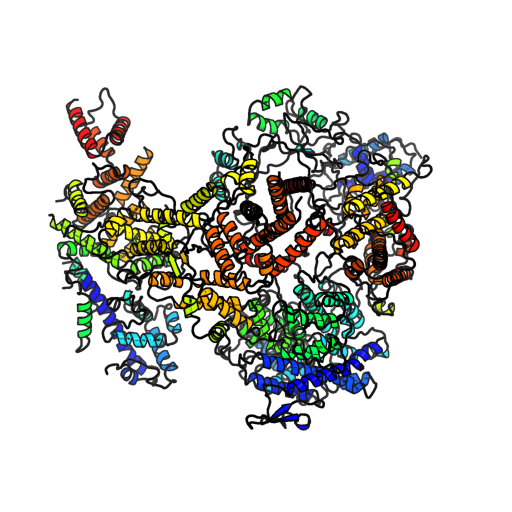 C CA . GLU C 3 435 ? 139.21300 142.00100 159.23700 1.000 80.69994 435 GLU C CA 1
ATOM 17546 C C . GLU C 3 435 ? 137.98300 141.12600 159.43500 1.000 80.69994 435 GLU C C 1
ATOM 17547 O O . GLU C 3 435 ? 136.85400 141.63400 159.49200 1.000 80.69994 435 GLU C O 1
ATOM 17553 N N . THR C 3 436 ? 138.18100 139.81300 159.54500 1.000 76.09425 436 THR C N 1
ATOM 17554 C CA . THR C 3 436 ? 137.07000 138.92400 159.85200 1.000 76.09425 436 THR C CA 1
ATOM 17555 C C . THR C 3 436 ? 136.45800 139.26800 161.20200 1.000 76.09425 436 THR C C 1
ATOM 17556 O O . THR C 3 436 ? 135.23100 139.25900 161.35700 1.000 76.09425 436 THR C O 1
ATOM 17560 N N . MET C 3 437 ? 137.30000 139.58700 162.18900 1.000 73.27464 437 MET C N 1
ATOM 17561 C CA . MET C 3 437 ? 136.79300 139.96600 163.50300 1.000 73.27464 437 MET C CA 1
ATOM 17562 C C . MET C 3 437 ? 135.96400 141.24000 163.43000 1.000 73.27464 437 MET C C 1
ATOM 17563 O O . MET C 3 437 ? 134.90600 141.33300 164.06000 1.000 73.27464 437 MET C O 1
ATOM 17568 N N . LYS C 3 438 ? 136.43100 142.23500 162.67500 1.000 69.34506 438 LYS C N 1
ATOM 17569 C CA . LYS C 3 438 ? 135.66900 143.47100 162.52600 1.000 69.34506 438 LYS C CA 1
ATOM 17570 C C . LYS C 3 438 ? 134.31200 143.20600 161.88900 1.000 69.34506 438 LYS C C 1
ATOM 17571 O O . LYS C 3 438 ? 133.28000 143.70600 162.36400 1.000 69.34506 438 LYS C O 1
ATOM 17577 N N . GLY C 3 439 ? 134.29400 142.41900 160.81300 1.000 73.32139 439 GLY C N 1
ATOM 17578 C CA . GLY C 3 439 ? 133.02600 142.08000 160.18800 1.000 73.32139 439 GLY C CA 1
ATOM 17579 C C . GLY C 3 439 ? 132.07700 141.37900 161.14000 1.000 73.32139 439 GLY C C 1
ATOM 17580 O O . GLY C 3 439 ? 130.89500 141.72500 161.22900 1.000 73.32139 439 GLY C O 1
ATOM 17581 N N . ILE C 3 440 ? 132.58400 140.38800 161.87600 1.000 74.72874 440 ILE C N 1
ATOM 17582 C CA . ILE C 3 440 ? 131.71800 139.61900 162.76100 1.000 74.72874 440 ILE C CA 1
ATOM 17583 C C . ILE C 3 440 ? 131.22000 140.47400 163.91800 1.000 74.72874 440 ILE C C 1
ATOM 17584 O O . ILE C 3 440 ? 130.07700 140.32000 164.35900 1.000 74.72874 440 ILE C O 1
ATOM 17589 N N . ALA C 3 441 ? 132.04400 141.39500 164.41600 1.000 68.89422 441 ALA C N 1
ATOM 17590 C CA . ALA C 3 441 ? 131.59600 142.28200 165.48400 1.000 68.89422 441 ALA C CA 1
ATOM 17591 C C . ALA C 3 441 ? 130.47200 143.18800 165.00600 1.000 68.89422 441 ALA C C 1
ATOM 17592 O O . ALA C 3 441 ? 129.45200 143.35200 165.69300 1.000 68.89422 441 ALA C O 1
ATOM 17594 N N . ALA C 3 442 ? 130.64200 143.79500 163.82900 1.000 68.95214 442 ALA C N 1
ATOM 17595 C CA . ALA C 3 442 ? 129.57900 144.63200 163.28700 1.000 68.95214 442 ALA C CA 1
ATOM 17596 C C . ALA C 3 442 ? 128.29700 143.83400 163.08900 1.000 68.95214 442 ALA C C 1
ATOM 17597 O O . ALA C 3 442 ? 127.20000 144.31200 163.40700 1.000 68.95214 442 ALA C O 1
ATOM 17599 N N . GLU C 3 443 ? 128.41600 142.60500 162.58700 1.000 74.32408 443 GLU C N 1
ATOM 17600 C CA . GLU C 3 443 ? 127.23200 141.78200 162.36400 1.000 74.32408 443 GLU C CA 1
ATOM 17601 C C . GLU C 3 443 ? 126.54200 141.42900 163.67600 1.000 74.32408 443 GLU C C 1
ATOM 17602 O O . GLU C 3 443 ? 125.30700 141.43300 163.76000 1.000 74.32408 443 GLU C O 1
ATOM 17608 N N . LYS C 3 444 ? 127.32000 141.11900 164.71400 1.000 70.75827 444 LYS C N 1
ATOM 17609 C CA . LYS C 3 444 ? 126.73000 140.78200 166.00300 1.000 70.75827 444 LYS C CA 1
ATOM 17610 C C . LYS C 3 444 ? 125.98100 141.96900 166.59400 1.000 70.75827 444 LYS C C 1
ATOM 17611 O O . LYS C 3 444 ? 124.87400 141.81700 167.12700 1.000 70.75827 444 LYS C O 1
ATOM 17617 N N . LEU C 3 445 ? 126.56500 143.16600 166.50400 1.000 69.05857 445 LEU C N 1
ATOM 17618 C CA . LEU C 3 445 ? 125.87100 144.34400 167.01500 1.000 69.05857 445 LEU C CA 1
ATOM 17619 C C . LEU C 3 445 ? 124.60200 144.62800 166.21900 1.000 69.05857 445 LEU C C 1
ATOM 17620 O O . LEU C 3 445 ? 123.57800 145.02600 166.79200 1.000 69.05857 445 LEU C O 1
ATOM 17625 N N . CYS C 3 446 ? 124.64400 144.42100 164.90100 1.000 75.66765 446 CYS C N 1
ATOM 17626 C CA . CYS C 3 446 ? 123.44100 144.61200 164.09800 1.000 75.66765 446 CYS C CA 1
ATOM 17627 C C . CYS C 3 446 ? 122.34800 143.62800 164.49600 1.000 75.66765 446 CYS C C 1
ATOM 17628 O O . CYS C 3 446 ? 121.16900 143.99200 164.55100 1.000 75.66765 446 CYS C O 1
ATOM 17631 N N . LYS C 3 447 ? 122.71800 142.38000 164.78600 1.000 77.12767 447 LYS C N 1
ATOM 17632 C CA . LYS C 3 447 ? 121.72200 141.40900 165.23400 1.000 77.12767 447 LYS C CA 1
ATOM 17633 C C . LYS C 3 447 ? 121.12300 141.80900 166.57600 1.000 77.12767 447 LYS C C 1
ATOM 17634 O O . LYS C 3 447 ? 119.91000 141.67800 166.78900 1.000 77.12767 447 LYS C O 1
ATOM 17640 N N . ILE C 3 448 ? 121.95700 142.29700 167.49600 1.000 74.95714 448 ILE C N 1
ATOM 17641 C CA . ILE C 3 448 ? 121.44700 142.74100 168.79200 1.000 74.95714 448 ILE C CA 1
ATOM 17642 C C . ILE C 3 448 ? 120.45200 143.88200 168.61500 1.000 74.95714 448 ILE C C 1
ATOM 17643 O O . ILE C 3 448 ? 119.39600 143.91500 169.26300 1.000 74.95714 448 ILE C O 1
ATOM 17648 N N . ILE C 3 449 ? 120.76700 144.83600 167.73500 1.000 75.54428 449 ILE C N 1
ATOM 17649 C CA . ILE C 3 449 ? 119.84600 145.94700 167.50300 1.000 75.54428 449 ILE C CA 1
ATOM 17650 C C . ILE C 3 449 ? 118.54600 145.44500 166.88900 1.000 75.54428 449 ILE C C 1
ATOM 17651 O O . ILE C 3 449 ? 117.45200 145.87000 167.28200 1.000 75.54428 449 ILE C O 1
ATOM 17656 N N . GLU C 3 450 ? 118.64400 144.53900 165.91100 1.000 83.53377 450 GLU C N 1
ATOM 17657 C CA . GLU C 3 450 ? 117.44700 143.96100 165.30800 1.000 83.53377 450 GLU C CA 1
ATOM 17658 C C . GLU C 3 450 ? 116.55700 143.32100 166.36000 1.000 83.53377 450 GLU C C 1
ATOM 17659 O O . GLU C 3 450 ? 115.32900 143.43500 166.30200 1.000 83.53377 450 GLU C O 1
ATOM 17665 N N . LYS C 3 451 ? 117.16200 142.63500 167.33100 1.000 86.70410 451 LYS C N 1
ATOM 17666 C CA . LYS C 3 451 ? 116.36900 142.02200 168.39100 1.000 86.70410 451 LYS C CA 1
ATOM 17667 C C . LYS C 3 451 ? 115.72900 143.07400 169.28800 1.000 86.70410 451 LYS C C 1
ATOM 17668 O O . LYS C 3 451 ? 114.55700 142.94700 169.65900 1.000 86.70410 451 LYS C O 1
ATOM 17674 N N . PHE C 3 452 ? 116.47800 144.12000 169.65100 1.000 86.67326 452 PHE C N 1
ATOM 17675 C CA . PHE C 3 452 ? 115.94000 145.11900 170.57400 1.000 86.67326 452 PHE C CA 1
ATOM 17676 C C . PHE C 3 452 ? 114.81600 145.93800 169.95200 1.000 86.67326 452 PHE C C 1
ATOM 17677 O O . PHE C 3 452 ? 113.90000 146.36600 170.66200 1.000 86.67326 452 PHE C O 1
ATOM 17685 N N . ILE C 3 453 ? 114.86900 146.18500 168.64200 1.000 94.73819 453 ILE C N 1
ATOM 17686 C CA . ILE C 3 453 ? 113.87200 147.06100 168.02500 1.000 94.73819 453 ILE C CA 1
ATOM 17687 C C . ILE C 3 453 ? 112.46900 146.49300 168.20100 1.000 94.73819 453 ILE C C 1
ATOM 17688 O O . ILE C 3 453 ? 111.57600 147.15700 168.73700 1.000 94.73819 453 ILE C O 1
ATOM 17693 N N . LEU C 3 454 ? 112.25200 145.25800 167.75700 1.000 107.15649 454 LEU C N 1
ATOM 17694 C CA . LEU C 3 454 ? 110.91700 144.67800 167.82800 1.000 107.15649 454 LEU C CA 1
ATOM 17695 C C . LEU C 3 454 ? 110.59600 144.23800 169.25300 1.000 107.15649 454 LEU C C 1
ATOM 17696 O O . LEU C 3 454 ? 111.03900 143.18100 169.71100 1.000 107.15649 454 LEU C O 1
ATOM 17701 N N . THR C 3 455 ? 109.85200 145.07200 169.97300 1.000 124.56731 455 THR C N 1
ATOM 17702 C CA . THR C 3 455 ? 109.43000 144.79200 171.33900 1.000 124.56731 455 THR C CA 1
ATOM 17703 C C . THR C 3 455 ? 107.91800 144.62900 171.35600 1.000 124.56731 455 THR C C 1
ATOM 17704 O O . THR C 3 455 ? 107.20000 145.44300 170.76800 1.000 124.56731 455 THR C O 1
ATOM 17708 N N . LYS C 3 456 ? 107.43700 143.58400 172.02300 1.000 134.79366 456 LYS C N 1
ATOM 17709 C CA . LYS C 3 456 ? 106.00500 143.32500 172.03700 1.000 134.79366 456 LYS C CA 1
ATOM 17710 C C . LYS C 3 456 ? 105.26400 144.42800 172.78600 1.000 134.79366 456 LYS C C 1
ATOM 17711 O O . LYS C 3 456 ? 105.61100 144.78600 173.91400 1.000 134.79366 456 LYS C O 1
ATOM 17717 N N . ASP C 3 457 ? 104.23100 144.96900 172.14300 1.000 137.45900 457 ASP C N 1
ATOM 17718 C CA . ASP C 3 457 ? 103.84600 144.56100 170.79400 1.000 137.45900 457 ASP C CA 1
ATOM 17719 C C . ASP C 3 457 ? 104.02000 145.72700 169.81400 1.000 137.45900 457 ASP C C 1
ATOM 17720 O O . ASP C 3 457 ? 103.65700 145.62500 168.64100 1.000 137.45900 457 ASP C O 1
ATOM 17725 N N . ASP C 3 458 ? 104.58700 146.83000 170.31000 1.000 134.78987 458 ASP C N 1
ATOM 17726 C CA . ASP C 3 458 ? 104.66800 148.09100 169.56500 1.000 134.78987 458 ASP C CA 1
ATOM 17727 C C . ASP C 3 458 ? 103.28100 148.56700 169.13800 1.000 134.78987 458 ASP C C 1
ATOM 17728 O O . ASP C 3 458 ? 103.08600 149.05700 168.02400 1.000 134.78987 458 ASP C O 1
ATOM 17733 N N . ALA C 3 459 ? 102.30700 148.41900 170.03300 1.000 139.68336 459 ALA C N 1
ATOM 17734 C CA . ALA C 3 459 ? 100.94900 148.85700 169.74300 1.000 139.68336 459 ALA C CA 1
ATOM 17735 C C . ALA C 3 459 ? 100.79100 150.34500 170.02900 1.000 139.68336 459 ALA C C 1
ATOM 17736 O O . ALA C 3 459 ? 101.35600 150.87400 170.99000 1.000 139.68336 459 ALA C O 1
ATOM 17738 N N . SER C 3 460 ? 100.01700 151.02000 169.18400 1.000 136.68464 460 SER C N 1
ATOM 17739 C CA . SER C 3 460 ? 99.75000 152.43800 169.37700 1.000 136.68464 460 SER C CA 1
ATOM 17740 C C . SER C 3 460 ? 98.78200 152.64600 170.53700 1.000 136.68464 460 SER C C 1
ATOM 17741 O O . SER C 3 460 ? 97.79900 151.91500 170.68900 1.000 136.68464 460 SER C O 1
ATOM 17744 N N . LYS C 3 461 ? 99.05800 153.65800 171.36000 1.000 131.69902 461 LYS C N 1
ATOM 17745 C CA . LYS C 3 461 ? 100.17900 154.58200 171.17700 1.000 131.69902 461 LYS C CA 1
ATOM 17746 C C . LYS C 3 461 ? 101.41400 154.20300 171.98700 1.000 131.69902 461 LYS C C 1
ATOM 17747 O O . LYS C 3 461 ? 101.31500 153.92500 173.18200 1.000 131.69902 461 LYS C O 1
ATOM 17753 N N . PRO C 3 462 ? 102.57800 154.19100 171.33700 1.000 130.51157 462 PRO C N 1
ATOM 17754 C CA . PRO C 3 462 ? 103.84300 154.06600 172.07700 1.000 130.51157 462 PRO C CA 1
ATOM 17755 C C . PRO C 3 462 ? 104.18900 155.39900 172.72700 1.000 130.51157 462 PRO C C 1
ATOM 17756 O O . PRO C 3 462 ? 104.50500 156.37400 172.03900 1.000 130.51157 462 PRO C O 1
ATOM 17760 N N . GLU C 3 463 ? 104.13400 155.44200 174.05800 1.000 120.44227 463 GLU C N 1
ATOM 17761 C CA . GLU C 3 463 ? 104.20200 156.72900 174.75100 1.000 120.44227 463 GLU C CA 1
ATOM 17762 C C . GLU C 3 463 ? 105.62600 157.28400 174.79400 1.000 120.44227 463 GLU C C 1
ATOM 17763 O O . GLU C 3 463 ? 105.91700 158.30700 174.16700 1.000 120.44227 463 GLU C O 1
ATOM 17769 N N . LYS C 3 464 ? 106.53200 156.61700 175.50600 1.000 105.43011 464 LYS C N 1
ATOM 17770 C CA . LYS C 3 464 ? 107.92500 157.04600 175.56600 1.000 105.43011 464 LYS C CA 1
ATOM 17771 C C . LYS C 3 464 ? 108.77700 155.96500 176.21100 1.000 105.43011 464 LYS C C 1
ATOM 17772 O O . LYS C 3 464 ? 108.43300 155.45400 177.28000 1.000 105.43011 464 LYS C O 1
ATOM 17778 N N . SER C 3 465 ? 109.89000 155.61200 175.57900 1.000 97.92050 465 SER C N 1
ATOM 17779 C CA . SER C 3 465 ? 110.77800 154.59100 176.10600 1.000 97.92050 465 SER C CA 1
ATOM 17780 C C . SER C 3 465 ? 112.21800 155.06800 176.00300 1.000 97.92050 465 SER C C 1
ATOM 17781 O O . SER C 3 465 ? 112.53600 156.01700 175.28200 1.000 97.92050 465 SER C O 1
ATOM 17784 N N . ASP C 3 466 ? 113.09200 154.39800 176.74000 1.000 90.85510 466 ASP C N 1
ATOM 17785 C CA . ASP C 3 466 ? 114.52100 154.64000 176.66500 1.000 90.85510 466 ASP C CA 1
ATOM 17786 C C . ASP C 3 466 ? 115.19800 153.45600 175.99300 1.000 90.85510 466 ASP C C 1
ATOM 17787 O O . ASP C 3 466 ? 114.60500 152.38700 175.82600 1.000 90.85510 466 ASP C O 1
ATOM 17792 N N . ILE C 3 467 ? 116.44800 153.67200 175.58400 1.000 84.31407 467 ILE C N 1
ATOM 17793 C CA . ILE C 3 467 ? 117.25600 152.58700 175.04700 1.000 84.31407 467 ILE C CA 1
ATOM 17794 C C . ILE C 3 467 ? 117.25600 151.44000 176.04100 1.000 84.31407 467 ILE C C 1
ATOM 17795 O O . ILE C 3 467 ? 117.44400 151.64800 177.24300 1.000 84.31407 467 ILE C O 1
ATOM 17800 N N . HIS C 3 468 ? 117.01200 150.22800 175.54300 1.000 86.89727 468 HIS C N 1
ATOM 17801 C CA . HIS C 3 468 ? 116.84100 149.06900 176.41000 1.000 86.89727 468 HIS C CA 1
ATOM 17802 C C . HIS C 3 468 ? 118.01700 148.92500 177.36400 1.000 86.89727 468 HIS C C 1
ATOM 17803 O O . HIS C 3 468 ? 119.17700 149.05200 176.96800 1.000 86.89727 468 HIS C O 1
ATOM 17810 N N . ARG C 3 469 ? 117.70300 148.66100 178.62700 1.000 87.31449 469 ARG C N 1
ATOM 17811 C CA . ARG C 3 469 ? 118.69000 148.68400 179.70100 1.000 87.31449 469 ARG C CA 1
ATOM 17812 C C . ARG C 3 469 ? 119.71700 147.57700 179.49400 1.000 87.31449 469 ARG C C 1
ATOM 17813 O O . ARG C 3 469 ? 119.37800 146.39000 179.53600 1.000 87.31449 469 ARG C O 1
ATOM 17821 N N . GLY C 3 470 ? 120.97200 147.95800 179.27200 1.000 76.84257 470 GLY C N 1
ATOM 17822 C CA . GLY C 3 470 ? 122.04700 147.00800 179.08200 1.000 76.84257 470 GLY C CA 1
ATOM 17823 C C . GLY C 3 470 ? 122.63100 146.94200 177.68700 1.000 76.84257 470 GLY C C 1
ATOM 17824 O O . GLY C 3 470 ? 123.28700 145.94800 177.36000 1.000 76.84257 470 GLY C O 1
ATOM 17825 N N . PHE C 3 471 ? 122.42000 147.96200 176.85700 1.000 69.38420 471 PHE C N 1
ATOM 17826 C CA . PHE C 3 471 ? 122.90600 147.92800 175.48300 1.000 69.38420 471 PHE C CA 1
ATOM 17827 C C . PHE C 3 471 ? 124.31000 148.51500 175.37000 1.000 69.38420 471 PHE C C 1
ATOM 17828 O O . PHE C 3 471 ? 125.18000 147.94100 174.69800 1.000 69.38420 471 PHE C O 1
ATOM 17836 N N . ARG C 3 472 ? 124.55000 149.64900 176.03000 1.000 69.94268 472 ARG C N 1
ATOM 17837 C CA . ARG C 3 472 ? 125.86500 150.27400 175.97500 1.000 69.94268 472 ARG C CA 1
ATOM 17838 C C . ARG C 3 472 ? 126.94300 149.36400 176.54500 1.000 69.94268 472 ARG C C 1
ATOM 17839 O O . ARG C 3 472 ? 128.09400 149.39600 176.08600 1.000 69.94268 472 ARG C O 1
ATOM 17847 N N . ILE C 3 473 ? 126.56600 148.56200 177.49800 1.000 66.06836 473 ILE C N 1
ATOM 17848 C CA . ILE C 3 473 ? 127.46600 147.63900 178.04100 1.000 66.06836 473 ILE C CA 1
ATOM 17849 C C . ILE C 3 473 ? 127.76100 146.61900 177.01800 1.000 66.06836 473 ILE C C 1
ATOM 17850 O O . ILE C 3 473 ? 128.77400 146.06700 177.06100 1.000 66.06836 473 ILE C O 1
ATOM 17855 N N . LEU C 3 474 ? 126.91900 146.39000 176.05200 1.000 62.95113 474 LEU C N 1
ATOM 17856 C CA . LEU C 3 474 ? 127.23900 145.45200 175.02700 1.000 62.95113 474 LEU C CA 1
ATOM 17857 C C . LEU C 3 474 ? 128.13300 146.10000 174.03300 1.000 62.95113 474 LEU C C 1
ATOM 17858 O O . LEU C 3 474 ? 129.04200 145.50000 173.72100 1.000 62.95113 474 LEU C O 1
ATOM 17863 N N . CYS C 3 475 ? 127.92700 147.29900 173.52400 1.000 63.21369 475 CYS C N 1
ATOM 17864 C CA . CYS C 3 475 ? 128.87900 147.87100 172.60500 1.000 63.21369 475 CYS C CA 1
ATOM 17865 C C . CYS C 3 475 ? 130.20400 148.01200 173.16400 1.000 63.21369 475 CYS C C 1
ATOM 17866 O O . CYS C 3 475 ? 131.14100 147.71000 172.52700 1.000 63.21369 475 CYS C O 1
ATOM 17869 N N . ILE C 3 476 ? 130.31600 148.59000 174.32900 1.000 56.43572 476 ILE C N 1
ATOM 17870 C CA . ILE C 3 476 ? 131.57400 148.76100 174.90700 1.000 56.43572 476 ILE C CA 1
ATOM 17871 C C . ILE C 3 476 ? 132.15300 147.44200 175.15800 1.000 56.43572 476 ILE C C 1
ATOM 17872 O O . ILE C 3 476 ? 133.18900 147.28600 174.76000 1.000 56.43572 476 ILE C O 1
ATOM 17877 N N . LEU C 3 477 ? 131.49600 146.44900 175.69800 1.000 54.13194 477 LEU C N 1
ATOM 17878 C CA . LEU C 3 477 ? 132.16700 145.17900 175.85600 1.000 54.13194 477 LEU C CA 1
ATOM 17879 C C . LEU C 3 477 ? 132.51800 144.45400 174.63800 1.000 54.13194 477 LEU C C 1
ATOM 17880 O O . LEU C 3 477 ? 133.30000 143.66900 174.71400 1.000 54.13194 477 LEU C O 1
ATOM 17885 N N . ILE C 3 478 ? 131.89800 144.65700 173.50800 1.000 56.92990 478 ILE C N 1
ATOM 17886 C CA . ILE C 3 478 ? 132.25800 143.92700 172.31200 1.000 56.92990 478 ILE C CA 1
ATOM 17887 C C . ILE C 3 478 ? 133.30200 144.64600 171.57000 1.000 56.92990 478 ILE C C 1
ATOM 17888 O O . ILE C 3 478 ? 133.93900 144.07700 170.81700 1.000 56.92990 478 ILE C O 1
ATOM 17893 N N . SER C 3 479 ? 133.51300 145.91900 171.83800 1.000 56.32076 479 SER C N 1
ATOM 17894 C CA . SER C 3 479 ? 134.57100 146.66700 171.23300 1.000 56.32076 479 SER C CA 1
ATOM 17895 C C . SER C 3 479 ? 135.81900 146.61200 171.90200 1.000 56.32076 479 SER C C 1
ATOM 17896 O O . SER C 3 479 ? 136.69100 146.95200 171.33400 1.000 56.32076 479 SER C O 1
ATOM 17899 N N . THR C 3 480 ? 135.88600 146.43600 173.18200 1.000 54.56501 480 THR C N 1
ATOM 17900 C CA . THR C 3 480 ? 137.09800 146.14400 173.93700 1.000 54.56501 480 THR C CA 1
ATOM 17901 C C . THR C 3 480 ? 137.65500 144.77800 173.56900 1.000 54.56501 480 THR C C 1
ATOM 17902 O O . THR C 3 480 ? 138.87400 144.61400 173.44100 1.000 54.56501 480 THR C O 1
ATOM 17906 N N . HIS C 3 481 ? 136.77700 143.78600 173.40100 1.000 57.44298 481 HIS C N 1
ATOM 17907 C CA . HIS C 3 481 ? 137.21300 142.46100 172.97500 1.000 57.44298 481 HIS C CA 1
ATOM 17908 C C . HIS C 3 481 ? 138.00500 142.54000 171.67700 1.000 57.44298 481 HIS C C 1
ATOM 17909 O O . HIS C 3 481 ? 139.10500 141.98500 171.56700 1.000 57.44298 481 HIS C O 1
ATOM 17916 N N . VAL C 3 482 ? 137.47300 143.25900 170.68800 1.000 54.27225 482 VAL C N 1
ATOM 17917 C CA . VAL C 3 482 ? 138.13800 143.29100 169.38600 1.000 54.27225 482 VAL C CA 1
ATOM 17918 C C . VAL C 3 482 ? 139.42800 144.10800 169.43700 1.000 54.27225 482 VAL C C 1
ATOM 17919 O O . VAL C 3 482 ? 140.43200 143.73700 168.81500 1.000 54.27225 482 VAL C O 1
ATOM 17923 N N . GLU C 3 483 ? 139.44300 145.21900 170.18000 1.000 54.43151 483 GLU C N 1
ATOM 17924 C CA . GLU C 3 483 ? 140.67500 146.00100 170.29300 1.000 54.43151 483 GLU C CA 1
ATOM 17925 C C . GLU C 3 483 ? 141.78400 145.20200 170.96600 1.000 54.43151 483 GLU C C 1
ATOM 17926 O O . GLU C 3 483 ? 142.93900 145.22000 170.51600 1.000 54.43151 483 GLU C O 1
ATOM 17932 N N . ALA C 3 484 ? 141.45800 144.50500 172.05500 1.000 53.04138 484 ALA C N 1
ATOM 17933 C CA . ALA C 3 484 ? 142.45900 143.69000 172.72600 1.000 53.04138 484 ALA C CA 1
ATOM 17934 C C . ALA C 3 484 ? 142.92800 142.55200 171.83500 1.000 53.04138 484 ALA C C 1
ATOM 17935 O O . ALA C 3 484 ? 144.10500 142.18300 171.86600 1.000 53.04138 484 ALA C O 1
ATOM 17937 N N . TYR C 3 485 ? 142.02700 141.98000 171.03300 1.000 57.92174 485 TYR C N 1
ATOM 17938 C CA . TYR C 3 485 ? 142.44400 140.95100 170.08600 1.000 57.92174 485 TYR C CA 1
ATOM 17939 C C . TYR C 3 485 ? 143.45400 141.49900 169.08900 1.000 57.92174 485 TYR C C 1
ATOM 17940 O O . TYR C 3 485 ? 144.45500 140.84200 168.78000 1.000 57.92174 485 TYR C O 1
ATOM 17949 N N . ASN C 3 486 ? 143.20600 142.70400 168.57600 1.000 54.92276 486 ASN C N 1
ATOM 17950 C CA . ASN C 3 486 ? 144.14900 143.32800 167.65100 1.000 54.92276 486 ASN C CA 1
ATOM 17951 C C . ASN C 3 486 ? 145.51100 143.52400 168.30500 1.000 54.92276 486 ASN C C 1
ATOM 17952 O O . ASN C 3 486 ? 146.55000 143.22100 167.70700 1.000 54.92276 486 ASN C O 1
ATOM 17957 N N . ILE C 3 487 ? 145.52600 144.02500 169.54100 1.000 50.95352 487 ILE C N 1
ATOM 17958 C CA . ILE C 3 487 ? 146.79700 144.25900 170.22700 1.000 50.95352 487 ILE C CA 1
ATOM 17959 C C . ILE C 3 487 ? 147.54400 142.94700 170.43900 1.000 50.95352 487 ILE C C 1
ATOM 17960 O O . ILE C 3 487 ? 148.75400 142.85200 170.20000 1.000 50.95352 487 ILE C O 1
ATOM 17965 N N . VAL C 3 488 ? 146.83200 141.91200 170.88900 1.000 54.76318 488 VAL C N 1
ATOM 17966 C CA . VAL C 3 488 ? 147.47900 140.63800 171.18500 1.000 54.76318 488 VAL C CA 1
ATOM 17967 C C . VAL C 3 488 ? 148.04700 140.01700 169.91800 1.000 54.76318 488 VAL C C 1
ATOM 17968 O O . VAL C 3 488 ? 149.15500 139.47200 169.92400 1.000 54.76318 488 VAL C O 1
ATOM 17972 N N . ARG C 3 489 ? 147.31000 140.09000 168.80800 1.000 63.15219 489 ARG C N 1
ATOM 17973 C CA . ARG C 3 489 ? 147.84000 139.52400 167.57500 1.000 63.15219 489 ARG C CA 1
ATOM 17974 C C . ARG C 3 489 ? 148.97300 140.35400 166.99700 1.000 63.15219 489 ARG C C 1
ATOM 17975 O O . ARG C 3 489 ? 149.80900 139.80900 166.27400 1.000 63.15219 489 ARG C O 1
ATOM 17983 N N . GLN C 3 490 ? 149.02800 141.65200 167.29300 1.000 59.21935 490 GLN C N 1
ATOM 17984 C CA . GLN C 3 490 ? 150.17300 142.43900 166.85100 1.000 59.21935 490 GLN C CA 1
ATOM 17985 C C . GLN C 3 490 ? 151.40600 142.19800 167.70900 1.000 59.21935 490 GLN C C 1
ATOM 17986 O O . GLN C 3 490 ? 152.52800 142.38400 167.23000 1.000 59.21935 490 GLN C O 1
ATOM 17992 N N . LEU C 3 491 ? 151.22900 141.80700 168.97100 1.000 59.12317 491 LEU C N 1
ATOM 17993 C CA . LEU C 3 491 ? 152.38400 141.54500 169.82200 1.000 59.12317 491 LEU C CA 1
ATOM 17994 C C . LEU C 3 491 ? 153.08300 140.23500 169.48900 1.000 59.12317 491 LEU C C 1
ATOM 17995 O O . LEU C 3 491 ? 154.25300 140.06900 169.84400 1.000 59.12317 491 LEU C O 1
ATOM 18000 N N . LEU C 3 492 ? 152.40200 139.30600 168.82400 1.000 65.57305 492 LEU C N 1
ATOM 18001 C CA . LEU C 3 492 ? 152.94200 137.98500 168.53800 1.000 65.57305 492 LEU C CA 1
ATOM 18002 C C . LEU C 3 492 ? 153.43300 137.83800 167.10600 1.000 65.57305 492 LEU C C 1
ATOM 18003 O O . LEU C 3 492 ? 153.73200 136.71900 166.68300 1.000 65.57305 492 LEU C O 1
ATOM 18008 N N . ASN C 3 493 ? 153.52300 138.93300 166.35700 1.000 78.61920 493 ASN C N 1
ATOM 18009 C CA . ASN C 3 493 ? 153.94700 138.92100 164.95800 1.000 78.61920 493 ASN C CA 1
ATOM 18010 C C . ASN C 3 493 ? 153.10900 137.93900 164.13600 1.000 78.61920 493 ASN C C 1
ATOM 18011 O O . ASN C 3 493 ? 153.59900 136.95500 163.58600 1.000 78.61920 493 ASN C O 1
ATOM 18016 N N . MET C 3 494 ? 151.81700 138.24000 164.07500 1.000 74.63233 494 MET C N 1
ATOM 18017 C CA . MET C 3 494 ? 150.88000 137.45800 163.28800 1.000 74.63233 494 MET C CA 1
ATOM 18018 C C . MET C 3 494 ? 150.15100 138.29000 162.24800 1.000 74.63233 494 MET C C 1
ATOM 18019 O O . MET C 3 494 ? 149.26000 137.76600 161.57300 1.000 74.63233 494 MET C O 1
ATOM 18024 N N . GLU C 3 495 ? 150.49900 139.56300 162.10100 1.000 83.98697 495 GLU C N 1
ATOM 18025 C CA . GLU C 3 495 ? 149.86800 140.45700 161.14400 1.000 83.98697 495 GLU C CA 1
ATOM 18026 C C . GLU C 3 495 ? 150.94000 141.05300 160.24700 1.000 83.98697 495 GLU C C 1
ATOM 18027 O O . GLU C 3 495 ? 151.93200 141.59600 160.74200 1.000 83.98697 495 GLU C O 1
ATOM 18033 N N . SER C 3 496 ? 150.74200 140.94900 158.93600 1.000 95.59495 496 SER C N 1
ATOM 18034 C CA . SER C 3 496 ? 151.71300 141.48200 157.99200 1.000 95.59495 496 SER C CA 1
ATOM 18035 C C . SER C 3 496 ? 151.83000 142.99200 158.14500 1.000 95.59495 496 SER C C 1
ATOM 18036 O O . SER C 3 496 ? 150.83700 143.69000 158.35300 1.000 95.59495 496 SER C O 1
ATOM 18039 N N . MET C 3 497 ? 153.05400 143.49500 158.03200 1.000 101.56139 497 MET C N 1
ATOM 18040 C CA . MET C 3 497 ? 153.33800 144.89900 158.28900 1.000 101.56139 497 MET C CA 1
ATOM 18041 C C . MET C 3 497 ? 152.92900 145.81500 157.14500 1.000 101.56139 497 MET C C 1
ATOM 18042 O O . MET C 3 497 ? 153.33500 146.98000 157.13300 1.000 101.56139 497 MET C O 1
ATOM 18047 N N . ILE C 3 498 ? 152.14400 145.32600 156.19000 1.000 101.72768 498 ILE C N 1
ATOM 18048 C CA . ILE C 3 498 ? 151.62000 146.16900 155.12600 1.000 101.72768 498 ILE C CA 1
ATOM 18049 C C . ILE C 3 498 ? 150.11100 146.35500 155.21700 1.000 101.72768 498 ILE C C 1
ATOM 18050 O O . ILE C 3 498 ? 149.58500 147.30100 154.61000 1.000 101.72768 498 ILE C O 1
ATOM 18055 N N . SER C 3 499 ? 149.40000 145.49800 155.94600 1.000 93.52289 499 SER C N 1
ATOM 18056 C CA . SER C 3 499 ? 147.96900 145.67500 156.14600 1.000 93.52289 499 SER C CA 1
ATOM 18057 C C . SER C 3 499 ? 147.64800 145.77800 157.63100 1.000 93.52289 499 SER C C 1
ATOM 18058 O O . SER C 3 499 ? 146.71600 145.13000 158.11500 1.000 93.52289 499 SER C O 1
ATOM 18061 N N . LEU C 3 500 ? 148.42200 146.57200 158.36300 1.000 81.65899 500 LEU C N 1
ATOM 18062 C CA . LEU C 3 500 ? 148.12200 146.81400 159.76200 1.000 81.65899 500 LEU C CA 1
ATOM 18063 C C . LEU C 3 500 ? 146.87500 147.68300 159.88800 1.000 81.65899 500 LEU C C 1
ATOM 18064 O O . LEU C 3 500 ? 146.36200 148.23000 158.91100 1.000 81.65899 500 LEU C O 1
ATOM 18069 N N . THR C 3 501 ? 146.38500 147.80700 161.11700 1.000 73.44583 501 THR C N 1
ATOM 18070 C CA . THR C 3 501 ? 145.20200 148.61700 161.37900 1.000 73.44583 501 THR C CA 1
ATOM 18071 C C . THR C 3 501 ? 145.25000 149.14800 162.80200 1.000 73.44583 501 THR C C 1
ATOM 18072 O O . THR C 3 501 ? 145.31900 148.37100 163.75700 1.000 73.44583 501 THR C O 1
ATOM 18076 N N . ARG C 3 502 ? 145.24500 150.47000 162.94000 1.000 74.14292 502 ARG C N 1
ATOM 18077 C CA . ARG C 3 502 ? 145.00000 151.09700 164.22800 1.000 74.14292 502 ARG C CA 1
ATOM 18078 C C . ARG C 3 502 ? 143.50700 151.27200 164.44100 1.000 74.14292 502 ARG C C 1
ATOM 18079 O O . ARG C 3 502 ? 142.76100 151.53500 163.49600 1.000 74.14292 502 ARG C O 1
ATOM 18087 N N . TYR C 3 503 ? 143.07500 151.13900 165.69200 1.000 58.11714 503 TYR C N 1
ATOM 18088 C CA . TYR C 3 503 ? 141.72000 151.50200 166.09100 1.000 58.11714 503 TYR C CA 1
ATOM 18089 C C . TYR C 3 503 ? 140.67900 150.74400 165.26400 1.000 58.11714 503 TYR C C 1
ATOM 18090 O O . TYR C 3 503 ? 139.99200 151.31300 164.41900 1.000 58.11714 503 TYR C O 1
ATOM 18099 N N . THR C 3 504 ? 140.60700 149.43100 165.49600 1.000 58.37509 504 THR C N 1
ATOM 18100 C CA . THR C 3 504 ? 139.49300 148.66700 164.94000 1.000 58.37509 504 THR C CA 1
ATOM 18101 C C . THR C 3 504 ? 138.15900 149.33400 165.24200 1.000 58.37509 504 THR C C 1
ATOM 18102 O O . THR C 3 504 ? 137.21400 149.23100 164.45200 1.000 58.37509 504 THR C O 1
ATOM 18106 N N . SER C 3 505 ? 138.07800 150.05800 166.35600 1.000 57.28064 505 SER C N 1
ATOM 18107 C CA . SER C 3 505 ? 136.87800 150.77800 166.74500 1.000 57.28064 505 SER C CA 1
ATOM 18108 C C . SER C 3 505 ? 136.60900 151.99100 165.87400 1.000 57.28064 505 SER C C 1
ATOM 18109 O O . SER C 3 505 ? 135.67600 152.74000 166.16500 1.000 57.28064 505 SER C O 1
ATOM 18112 N N . LEU C 3 506 ? 137.39700 152.21100 164.82200 1.000 60.18024 506 LEU C N 1
ATOM 18113 C CA . LEU C 3 506 ? 136.94300 153.07800 163.74400 1.000 60.18024 506 LEU C CA 1
ATOM 18114 C C . LEU C 3 506 ? 135.88300 152.38500 162.91100 1.000 60.18024 506 LEU C C 1
ATOM 18115 O O . LEU C 3 506 ? 134.80100 152.93800 162.68100 1.000 60.18024 506 LEU C O 1
ATOM 18120 N N . TYR C 3 507 ? 136.16800 151.15900 162.46800 1.000 64.50470 507 TYR C N 1
ATOM 18121 C CA . TYR C 3 507 ? 135.25900 150.50000 161.54400 1.000 64.50470 507 TYR C CA 1
ATOM 18122 C C . TYR C 3 507 ? 133.87300 150.34700 162.13600 1.000 64.50470 507 TYR C C 1
ATOM 18123 O O . TYR C 3 507 ? 132.89100 150.33200 161.39600 1.000 64.50470 507 TYR C O 1
ATOM 18132 N N . ILE C 3 508 ? 133.76300 150.24100 163.45500 1.000 61.32689 508 ILE C N 1
ATOM 18133 C CA . ILE C 3 508 ? 132.44200 150.20400 164.06800 1.000 61.32689 508 ILE C CA 1
ATOM 18134 C C . ILE C 3 508 ? 131.81800 151.59000 164.06000 1.000 61.32689 508 ILE C C 1
ATOM 18135 O O . ILE C 3 508 ? 130.69500 151.77400 163.57700 1.000 61.32689 508 ILE C O 1
ATOM 18140 N N . HIS C 3 509 ? 132.55800 152.58500 164.55400 1.000 60.61027 509 HIS C N 1
ATOM 18141 C CA . HIS C 3 509 ? 132.06100 153.95500 164.62600 1.000 60.61027 509 HIS C CA 1
ATOM 18142 C C . HIS C 3 509 ? 131.44800 154.38300 163.30000 1.000 60.61027 509 HIS C C 1
ATOM 18143 O O . HIS C 3 509 ? 130.23000 154.57400 163.19100 1.000 60.61027 509 HIS C O 1
ATOM 18150 N N . LYS C 3 510 ? 132.27700 154.44500 162.25800 1.000 64.03104 510 LYS C N 1
ATOM 18151 C CA . LYS C 3 510 ? 131.79500 154.79400 160.92800 1.000 64.03104 510 LYS C CA 1
ATOM 18152 C C . LYS C 3 510 ? 130.62100 153.92100 160.51000 1.000 64.03104 510 LYS C C 1
ATOM 18153 O O . LYS C 3 510 ? 129.60100 154.42900 160.03200 1.000 64.03104 510 LYS C O 1
ATOM 18159 N N . PHE C 3 511 ? 130.73000 152.60700 160.71500 1.000 62.16636 511 PHE C N 1
ATOM 18160 C CA . PHE C 3 511 ? 129.71300 151.70000 160.20300 1.000 62.16636 511 PHE C CA 1
ATOM 18161 C C . PHE C 3 511 ? 128.35100 151.95600 160.82000 1.000 62.16636 511 PHE C C 1
ATOM 18162 O O . PHE C 3 511 ? 127.34100 151.55200 160.24000 1.000 62.16636 511 PHE C O 1
ATOM 18170 N N . PHE C 3 512 ? 128.28600 152.63200 161.96300 1.000 65.19636 512 PHE C N 1
ATOM 18171 C CA . PHE C 3 512 ? 126.99900 152.88600 162.58500 1.000 65.19636 512 PHE C CA 1
ATOM 18172 C C . PHE C 3 512 ? 126.54600 154.32500 162.43200 1.000 65.19636 512 PHE C C 1
ATOM 18173 O O . PHE C 3 512 ? 125.48300 154.68400 162.94200 1.000 65.19636 512 PHE C O 1
ATOM 18181 N N . LYS C 3 513 ? 127.31900 155.15600 161.74300 1.000 69.36877 513 LYS C N 1
ATOM 18182 C CA . LYS C 3 513 ? 126.84100 156.48200 161.39600 1.000 69.36877 513 LYS C CA 1
ATOM 18183 C C . LYS C 3 513 ? 126.03500 156.47500 160.10800 1.000 69.36877 513 LYS C C 1
ATOM 18184 O O . LYS C 3 513 ? 125.32700 157.44700 159.82500 1.000 69.36877 513 LYS C O 1
ATOM 18190 N N . SER C 3 514 ? 126.13100 155.40500 159.32300 1.000 76.08071 514 SER C N 1
ATOM 18191 C CA . SER C 3 514 ? 125.44200 155.29800 158.04400 1.000 76.08071 514 SER C CA 1
ATOM 18192 C C . SER C 3 514 ? 124.88000 153.90000 157.85200 1.000 76.08071 514 SER C C 1
ATOM 18193 O O . SER C 3 514 ? 124.98700 153.31700 156.76900 1.000 76.08071 514 SER C O 1
ATOM 18196 N N . VAL C 3 515 ? 124.27400 153.33600 158.89100 1.000 77.50885 515 VAL C N 1
ATOM 18197 C CA . VAL C 3 515 ? 123.75900 151.97900 158.77200 1.000 77.50885 515 VAL C CA 1
ATOM 18198 C C . VAL C 3 515 ? 122.34500 151.96800 158.20600 1.000 77.50885 515 VAL C C 1
ATOM 18199 O O . VAL C 3 515 ? 121.94300 150.98800 157.57400 1.000 77.50885 515 VAL C O 1
ATOM 18203 N N . THR C 3 516 ? 121.59000 153.04700 158.39000 1.000 82.98091 516 THR C N 1
ATOM 18204 C CA . THR C 3 516 ? 120.25200 153.17900 157.81700 1.000 82.98091 516 THR C CA 1
ATOM 18205 C C . THR C 3 516 ? 120.28200 153.86900 156.46600 1.000 82.98091 516 THR C C 1
ATOM 18206 O O . THR C 3 516 ? 119.33200 154.55300 156.08300 1.000 82.98091 516 THR C O 1
ATOM 18210 N N . LEU C 3 517 ? 121.38400 153.72700 155.73600 1.000 84.71491 517 LEU C N 1
ATOM 18211 C CA . LEU C 3 517 ? 121.47300 154.29700 154.39800 1.000 84.71491 517 LEU C CA 1
ATOM 18212 C C . LEU C 3 517 ? 122.08300 153.32100 153.40000 1.000 84.71491 517 LEU C C 1
ATOM 18213 O O . LEU C 3 517 ? 122.37600 153.72900 152.27100 1.000 84.71491 517 LEU C O 1
ATOM 18218 N N . LEU C 3 518 ? 122.28400 152.06000 153.76600 1.000 91.84101 518 LEU C N 1
ATOM 18219 C CA . LEU C 3 518 ? 122.93000 151.07200 152.91600 1.000 91.84101 518 LEU C CA 1
ATOM 18220 C C . LEU C 3 518 ? 121.87600 150.14700 152.33100 1.000 91.84101 518 LEU C C 1
ATOM 18221 O O . LEU C 3 518 ? 120.96900 149.70700 153.04300 1.000 91.84101 518 LEU C O 1
ATOM 18226 N N . LYS C 3 519 ? 121.99900 149.85600 151.04000 1.000 98.37617 519 LYS C N 1
ATOM 18227 C CA . LYS C 3 519 ? 121.06000 148.95800 150.38800 1.000 98.37617 519 LYS C CA 1
ATOM 18228 C C . LYS C 3 519 ? 121.20300 147.54400 150.93800 1.000 98.37617 519 LYS C C 1
ATOM 18229 O O . LYS C 3 519 ? 122.31000 147.04400 151.15100 1.000 98.37617 519 LYS C O 1
ATOM 18235 N N . GLY C 3 520 ? 120.06300 146.90000 151.16800 1.000 98.72431 520 GLY C N 1
ATOM 18236 C CA . GLY C 3 520 ? 120.05900 145.50300 151.57700 1.000 98.72431 520 GLY C CA 1
ATOM 18237 C C . GLY C 3 520 ? 120.77800 145.21900 152.87700 1.000 98.72431 520 GLY C C 1
ATOM 18238 O O . GLY C 3 520 ? 121.51800 144.23300 152.97000 1.000 98.72431 520 GLY C O 1
ATOM 18239 N N . ASN C 3 521 ? 120.57800 146.06200 153.89000 1.000 93.88420 521 ASN C N 1
ATOM 18240 C CA . ASN C 3 521 ? 121.24800 145.90600 155.17400 1.000 93.88420 521 ASN C CA 1
ATOM 18241 C C . ASN C 3 521 ? 120.30000 145.42800 156.26800 1.000 93.88420 521 ASN C C 1
ATOM 18242 O O . ASN C 3 521 ? 120.73300 145.21500 157.40400 1.000 93.88420 521 ASN C O 1
ATOM 18247 N N . PHE C 3 522 ? 119.01300 145.29100 155.94600 1.000 91.17816 522 PHE C N 1
ATOM 18248 C CA . PHE C 3 522 ? 117.95000 144.85000 156.84700 1.000 91.17816 522 PHE C CA 1
ATOM 18249 C C . PHE C 3 522 ? 117.60900 145.94300 157.85300 1.000 91.17816 522 PHE C C 1
ATOM 18250 O O . PHE C 3 522 ? 116.58700 145.86900 158.53800 1.000 91.17816 522 PHE C O 1
ATOM 18258 N N . LEU C 3 523 ? 118.43400 146.98500 157.91500 1.000 89.26508 523 LEU C N 1
ATOM 18259 C CA . LEU C 3 523 ? 118.08000 148.22400 158.59800 1.000 89.26508 523 LEU C CA 1
ATOM 18260 C C . LEU C 3 523 ? 118.26900 149.34100 157.58000 1.000 89.26508 523 LEU C C 1
ATOM 18261 O O . LEU C 3 523 ? 119.28600 150.03000 157.55100 1.000 89.26508 523 LEU C O 1
ATOM 18266 N N . TYR C 3 524 ? 117.26000 149.52300 156.73600 1.000 91.06290 524 TYR C N 1
ATOM 18267 C CA . TYR C 3 524 ? 117.36200 150.47200 155.63800 1.000 91.06290 524 TYR C CA 1
ATOM 18268 C C . TYR C 3 524 ? 116.66400 151.78900 155.94100 1.000 91.06290 524 TYR C C 1
ATOM 18269 O O . TYR C 3 524 ? 117.29600 152.84500 155.90200 1.000 91.06290 524 TYR C O 1
ATOM 18278 N N . LYS C 3 525 ? 115.37200 151.75200 156.23900 1.000 91.47335 525 LYS C N 1
ATOM 18279 C CA . LYS C 3 525 ? 114.62900 152.95400 156.58800 1.000 91.47335 525 LYS C CA 1
ATOM 18280 C C . LYS C 3 525 ? 113.78200 152.67800 157.82300 1.000 91.47335 525 LYS C C 1
ATOM 18281 O O . LYS C 3 525 ? 112.59400 152.99500 157.88000 1.000 91.47335 525 LYS C O 1
ATOM 18287 N N . ASN C 3 526 ? 114.40500 152.07600 158.83600 1.000 90.40023 526 ASN C N 1
ATOM 18288 C CA . ASN C 3 526 ? 113.65300 151.59300 159.98600 1.000 90.40023 526 ASN C CA 1
ATOM 18289 C C . ASN C 3 526 ? 113.16800 152.72300 160.88100 1.000 90.40023 526 ASN C C 1
ATOM 18290 O O . ASN C 3 526 ? 112.11400 152.58900 161.51100 1.000 90.40023 526 ASN C O 1
ATOM 18295 N N . ASN C 3 527 ? 113.93300 153.81000 160.98300 1.000 91.45650 527 ASN C N 1
ATOM 18296 C CA . ASN C 3 527 ? 113.54600 155.00100 161.73600 1.000 91.45650 527 ASN C CA 1
ATOM 18297 C C . ASN C 3 527 ? 113.48500 154.73100 163.23400 1.000 91.45650 527 ASN C C 1
ATOM 18298 O O . ASN C 3 527 ? 113.23200 155.64600 164.02200 1.000 91.45650 527 ASN C O 1
ATOM 18303 N N . LYS C 3 528 ? 113.71300 153.48200 163.63700 1.000 87.64602 528 LYS C N 1
ATOM 18304 C CA . LYS C 3 528 ? 113.81900 153.12600 165.04200 1.000 87.64602 528 LYS C CA 1
ATOM 18305 C C . LYS C 3 528 ? 115.22900 152.74600 165.45400 1.000 87.64602 528 LYS C C 1
ATOM 18306 O O . LYS C 3 528 ? 115.50900 152.68500 166.65300 1.000 87.64602 528 LYS C O 1
ATOM 18312 N N . ALA C 3 529 ? 116.11200 152.48500 164.49600 1.000 81.47181 529 ALA C N 1
ATOM 18313 C CA . ALA C 3 529 ? 117.48300 152.09600 164.77700 1.000 81.47181 529 ALA C CA 1
ATOM 18314 C C . ALA C 3 529 ? 118.43300 153.28000 164.85300 1.000 81.47181 529 ALA C C 1
ATOM 18315 O O . ALA C 3 529 ? 119.63300 153.07700 165.06400 1.000 81.47181 529 ALA C O 1
ATOM 18317 N N . ILE C 3 530 ? 117.93400 154.50500 164.70000 1.000 76.68801 530 ILE C N 1
ATOM 18318 C CA . ILE C 3 530 ? 118.81800 155.66500 164.65700 1.000 76.68801 530 ILE C CA 1
ATOM 18319 C C . ILE C 3 530 ? 119.41000 155.94000 166.03400 1.000 76.68801 530 ILE C C 1
ATOM 18320 O O . ILE C 3 530 ? 120.63300 156.08200 166.19100 1.000 76.68801 530 ILE C O 1
ATOM 18325 N N . ARG C 3 531 ? 118.55500 156.02900 167.05100 1.000 76.56466 531 ARG C N 1
ATOM 18326 C CA . ARG C 3 531 ? 119.04400 156.25600 168.40100 1.000 76.56466 531 ARG C CA 1
ATOM 18327 C C . ARG C 3 531 ? 119.75500 155.04200 168.97600 1.000 76.56466 531 ARG C C 1
ATOM 18328 O O . ARG C 3 531 ? 120.43300 155.17300 169.99800 1.000 76.56466 531 ARG C O 1
ATOM 18336 N N . TYR C 3 532 ? 119.62000 153.87500 168.35500 1.000 72.24556 532 TYR C N 1
ATOM 18337 C CA . TYR C 3 532 ? 120.40800 152.71800 168.74900 1.000 72.24556 532 TYR C CA 1
ATOM 18338 C C . TYR C 3 532 ? 121.75900 152.68300 168.05600 1.000 72.24556 532 TYR C C 1
ATOM 18339 O O . TYR C 3 532 ? 122.69400 152.06300 168.57100 1.000 72.24556 532 TYR C O 1
ATOM 18348 N N . SER C 3 533 ? 121.80400 153.29400 166.93000 1.000 70.29400 533 SER C N 1
ATOM 18349 C CA . SER C 3 533 ? 122.95700 153.38800 166.19300 1.000 70.29400 533 SER C CA 1
ATOM 18350 C C . SER C 3 533 ? 123.66300 154.55000 166.59300 1.000 70.29400 533 SER C C 1
ATOM 18351 O O . SER C 3 533 ? 124.79100 154.56600 166.40800 1.000 70.29400 533 SER C O 1
ATOM 18354 N N . ARG C 3 534 ? 123.05300 155.58000 167.09100 1.000 72.76733 534 ARG C N 1
ATOM 18355 C CA . ARG C 3 534 ? 123.80900 156.70800 167.51000 1.000 72.76733 534 ARG C CA 1
ATOM 18356 C C . ARG C 3 534 ? 124.39200 156.47600 168.83500 1.000 72.76733 534 ARG C C 1
ATOM 18357 O O . ARG C 3 534 ? 125.43900 156.92300 169.10500 1.000 72.76733 534 ARG C O 1
ATOM 18365 N N . ALA C 3 535 ? 123.75700 155.71200 169.67200 1.000 66.55576 535 ALA C N 1
ATOM 18366 C CA . ALA C 3 535 ? 124.26000 155.40600 170.95300 1.000 66.55576 535 ALA C CA 1
ATOM 18367 C C . ALA C 3 535 ? 125.42100 154.63400 170.73000 1.000 66.55576 535 ALA C C 1
ATOM 18368 O O . ALA C 3 535 ? 126.40900 154.93100 171.18200 1.000 66.55576 535 ALA C O 1
ATOM 18370 N N . CYS C 3 536 ? 125.32800 153.61700 169.96000 1.000 66.33988 536 CYS C N 1
ATOM 18371 C CA . CYS C 3 536 ? 126.44100 152.82000 169.60200 1.000 66.33988 536 CYS C CA 1
ATOM 18372 C C . CYS C 3 536 ? 127.61500 153.29600 168.86800 1.000 66.33988 536 CYS C C 1
ATOM 18373 O O . CYS C 3 536 ? 128.46100 152.54700 168.64900 1.000 66.33988 536 CYS C O 1
ATOM 18376 N N . SER C 3 537 ? 127.61600 154.48900 168.37200 1.000 63.18648 537 SER C N 1
ATOM 18377 C CA . SER C 3 537 ? 128.69800 154.98800 167.71700 1.000 63.18648 537 SER C CA 1
ATOM 18378 C C . SER C 3 537 ? 129.27800 156.09100 168.55600 1.000 63.18648 537 SER C C 1
ATOM 18379 O O . SER C 3 537 ? 130.33000 156.51000 168.26600 1.000 63.18648 537 SER C O 1
ATOM 18382 N N . LYS C 3 538 ? 128.56900 156.64500 169.51900 1.000 68.22332 538 LYS C N 1
ATOM 18383 C CA . LYS C 3 538 ? 129.27700 157.53500 170.38400 1.000 68.22332 538 LYS C CA 1
ATOM 18384 C C . LYS C 3 538 ? 130.03000 156.69600 171.37000 1.000 68.22332 538 LYS C C 1
ATOM 18385 O O . LYS C 3 538 ? 130.63600 157.25300 172.16100 1.000 68.22332 538 LYS C O 1
ATOM 18391 N N . ALA C 3 539 ? 129.94300 155.37400 171.45800 1.000 59.88326 539 ALA C N 1
ATOM 18392 C CA . ALA C 3 539 ? 130.89800 154.76000 172.41100 1.000 59.88326 539 ALA C CA 1
ATOM 18393 C C . ALA C 3 539 ? 132.17700 154.24400 171.68700 1.000 59.88326 539 ALA C C 1
ATOM 18394 O O . ALA C 3 539 ? 133.26600 154.70500 171.70900 1.000 59.88326 539 ALA C O 1
ATOM 18396 N N . SER C 3 540 ? 132.03800 153.29700 170.87900 1.000 57.70638 540 SER C N 1
ATOM 18397 C CA . SER C 3 540 ? 133.22600 152.88800 170.14500 1.000 57.70638 540 SER C CA 1
ATOM 18398 C C . SER C 3 540 ? 134.28900 153.96900 170.17600 1.000 57.70638 540 SER C C 1
ATOM 18399 O O . SER C 3 540 ? 135.48300 153.66500 170.17800 1.000 57.70638 540 SER C O 1
ATOM 18402 N N . LEU C 3 541 ? 133.87800 155.23400 170.19600 1.000 57.60308 541 LEU C N 1
ATOM 18403 C CA . LEU C 3 541 ? 134.83500 156.32100 170.34400 1.000 57.60308 541 LEU C CA 1
ATOM 18404 C C . LEU C 3 541 ? 135.48100 156.30800 171.71800 1.000 57.60308 541 LEU C C 1
ATOM 18405 O O . LEU C 3 541 ? 136.65900 156.65200 171.85200 1.000 57.60308 541 LEU C O 1
ATOM 18410 N N . HIS C 3 542 ? 134.73400 155.91700 172.74500 1.000 53.48761 542 HIS C N 1
ATOM 18411 C CA . HIS C 3 542 ? 135.29100 155.99400 174.09400 1.000 53.48761 542 HIS C CA 1
ATOM 18412 C C . HIS C 3 542 ? 136.18600 154.81900 174.47300 1.000 53.48761 542 HIS C C 1
ATOM 18413 O O . HIS C 3 542 ? 136.86300 154.89600 175.50100 1.000 53.48761 542 HIS C O 1
ATOM 18420 N N . VAL C 3 543 ? 136.21000 153.73800 173.70100 1.000 48.91892 543 VAL C N 1
ATOM 18421 C CA . VAL C 3 543 ? 137.10600 152.62200 174.06000 1.000 48.91892 543 VAL C CA 1
ATOM 18422 C C . VAL C 3 543 ? 138.59800 152.88500 173.79900 1.000 48.91892 543 VAL C C 1
ATOM 18423 O O . VAL C 3 543 ? 139.42500 152.72900 174.72300 1.000 48.91892 543 VAL C O 1
ATOM 18427 N N . PRO C 3 544 ? 139.02600 153.25600 172.58700 1.000 47.98541 544 PRO C N 1
ATOM 18428 C CA . PRO C 3 544 ? 140.46400 153.41400 172.34900 1.000 47.98541 544 PRO C CA 1
ATOM 18429 C C . PRO C 3 544 ? 141.06000 154.67700 172.94200 1.000 47.98541 544 PRO C C 1
ATOM 18430 O O . PRO C 3 544 ? 142.28100 154.84400 172.88900 1.000 47.98541 544 PRO C O 1
ATOM 18434 N N . SER C 3 545 ? 140.24400 155.57500 173.49000 1.000 46.88355 545 SER C N 1
ATOM 18435 C CA . SER C 3 545 ? 140.79100 156.70000 174.23500 1.000 46.88355 545 SER C CA 1
ATOM 18436 C C . SER C 3 545 ? 141.36600 156.23500 175.56400 1.000 46.88355 545 SER C C 1
ATOM 18437 O O . SER C 3 545 ? 142.29200 156.85300 176.09900 1.000 46.88355 545 SER C O 1
ATOM 18440 N N . VAL C 3 546 ? 140.81900 155.15600 176.11800 1.000 42.93067 546 VAL C N 1
ATOM 18441 C CA . VAL C 3 546 ? 141.41700 154.52900 177.28800 1.000 42.93067 546 VAL C CA 1
ATOM 18442 C C . VAL C 3 546 ? 142.55200 153.60400 176.87800 1.000 42.93067 546 VAL C C 1
ATOM 18443 O O . VAL C 3 546 ? 143.62700 153.61900 177.48200 1.000 42.93067 546 VAL C O 1
ATOM 18447 N N . LEU C 3 547 ? 142.34600 152.78900 175.84000 1.000 42.51735 547 LEU C N 1
ATOM 18448 C CA . LEU C 3 547 ? 143.36600 151.78300 175.53800 1.000 42.51735 547 LEU C CA 1
ATOM 18449 C C . LEU C 3 547 ? 144.64800 152.35900 174.93300 1.000 42.51735 547 LEU C C 1
ATOM 18450 O O . LEU C 3 547 ? 145.62400 151.62000 174.79000 1.000 42.51735 547 LEU C O 1
ATOM 18455 N N . TYR C 3 548 ? 144.67800 153.64000 174.57600 1.000 46.24475 548 TYR C N 1
ATOM 18456 C CA . TYR C 3 548 ? 145.86300 154.29300 174.01500 1.000 46.24475 548 TYR C CA 1
ATOM 18457 C C . TYR C 3 548 ? 145.97800 155.65900 174.67400 1.000 46.24475 548 TYR C C 1
ATOM 18458 O O . TYR C 3 548 ? 145.04100 156.45400 174.59700 1.000 46.24475 548 TYR C O 1
ATOM 18467 N N . ARG C 3 549 ? 147.08600 155.94700 175.33300 1.000 50.65428 549 ARG C N 1
ATOM 18468 C CA . ARG C 3 549 ? 146.95300 157.23700 176.00100 1.000 50.65428 549 ARG C CA 1
ATOM 18469 C C . ARG C 3 549 ? 148.14600 158.17700 175.86100 1.000 50.65428 549 ARG C C 1
ATOM 18470 O O . ARG C 3 549 ? 147.95200 159.39100 175.92600 1.000 50.65428 549 ARG C O 1
ATOM 18478 N N . ARG C 3 550 ? 149.36400 157.66500 175.66100 1.000 58.64699 550 ARG C N 1
ATOM 18479 C CA . ARG C 3 550 ? 150.50500 158.55400 175.43100 1.000 58.64699 550 ARG C CA 1
ATOM 18480 C C . ARG C 3 550 ? 150.80300 159.49500 176.59600 1.000 58.64699 550 ARG C C 1
ATOM 18481 O O . ARG C 3 550 ? 150.41100 160.66400 176.56000 1.000 58.64699 550 ARG C O 1
ATOM 18489 N N . ASN C 3 551 ? 151.44000 158.98700 177.65000 1.000 57.50413 551 ASN C N 1
ATOM 18490 C CA . ASN C 3 551 ? 151.70200 159.74600 178.86900 1.000 57.50413 551 ASN C CA 1
ATOM 18491 C C . ASN C 3 551 ? 152.45200 161.05300 178.59500 1.000 57.50413 551 ASN C C 1
ATOM 18492 O O . ASN C 3 551 ? 152.95400 161.31200 177.50200 1.000 57.50413 551 ASN C O 1
ATOM 18497 N N . ILE C 3 552 ? 152.54000 161.87200 179.64500 1.000 58.30341 552 ILE C N 1
ATOM 18498 C CA . ILE C 3 552 ? 152.95100 163.26600 179.51600 1.000 58.30341 552 ILE C CA 1
ATOM 18499 C C . ILE C 3 552 ? 154.44800 163.44700 179.29400 1.000 58.30341 552 ILE C C 1
ATOM 18500 O O . ILE C 3 552 ? 154.85500 164.44500 178.68900 1.000 58.30341 552 ILE C O 1
ATOM 18505 N N . TYR C 3 553 ? 155.28600 162.51900 179.75300 1.000 59.32973 553 TYR C N 1
ATOM 18506 C CA . TYR C 3 553 ? 156.72700 162.75200 179.73900 1.000 59.32973 553 TYR C CA 1
ATOM 18507 C C . TYR C 3 553 ? 157.39900 162.23300 178.47200 1.000 59.32973 553 TYR C C 1
ATOM 18508 O O . TYR C 3 553 ? 158.13400 162.97400 177.81500 1.000 59.32973 553 TYR C O 1
ATOM 18517 N N . ILE C 3 554 ? 157.17600 160.97100 178.12300 1.000 62.74712 554 ILE C N 1
ATOM 18518 C CA . ILE C 3 554 ? 157.75200 160.40000 176.90700 1.000 62.74712 554 ILE C CA 1
ATOM 18519 C C . ILE C 3 554 ? 156.62200 159.94900 175.99100 1.000 62.74712 554 ILE C C 1
ATOM 18520 O O . ILE C 3 554 ? 156.26000 158.76500 175.99200 1.000 62.74712 554 ILE C O 1
ATOM 18525 N N . PRO C 3 555 ? 156.04400 160.84200 175.19500 1.000 70.71672 555 PRO C N 1
ATOM 18526 C CA . PRO C 3 555 ? 154.87300 160.48700 174.38300 1.000 70.71672 555 PRO C CA 1
ATOM 18527 C C . PRO C 3 555 ? 155.25700 159.66200 173.16600 1.000 70.71672 555 PRO C C 1
ATOM 18528 O O . PRO C 3 555 ? 155.93500 160.14400 172.25500 1.000 70.71672 555 PRO C O 1
ATOM 18532 N N . GLU C 3 556 ? 154.81400 158.40800 173.14700 1.000 75.83109 556 GLU C N 1
ATOM 18533 C CA . GLU C 3 556 ? 155.01300 157.51700 172.01600 1.000 75.83109 556 GLU C CA 1
ATOM 18534 C C . GLU C 3 556 ? 153.97900 156.40300 172.10300 1.000 75.83109 556 GLU C C 1
ATOM 18535 O O . GLU C 3 556 ? 153.23400 156.30200 173.08000 1.000 75.83109 556 GLU C O 1
ATOM 18541 N N . THR C 3 557 ? 153.93800 155.55900 171.07700 1.000 68.51890 557 THR C N 1
ATOM 18542 C CA . THR C 3 557 ? 152.99200 154.45400 171.00900 1.000 68.51890 557 THR C CA 1
ATOM 18543 C C . THR C 3 557 ? 153.62200 153.19000 171.57900 1.000 68.51890 557 THR C C 1
ATOM 18544 O O . THR C 3 557 ? 154.82600 152.96400 171.43900 1.000 68.51890 557 THR C O 1
ATOM 18548 N N . PHE C 3 558 ? 152.79700 152.35800 172.22500 1.000 56.73291 558 PHE C N 1
ATOM 18549 C CA . PHE C 3 558 ? 153.40600 151.31700 173.04600 1.000 56.73291 558 PHE C CA 1
ATOM 18550 C C . PHE C 3 558 ? 152.90700 149.90200 172.78300 1.000 56.73291 558 PHE C C 1
ATOM 18551 O O . PHE C 3 558 ? 153.70100 148.96500 172.89100 1.000 56.73291 558 PHE C O 1
ATOM 18559 N N . LEU C 3 559 ? 151.62800 149.71300 172.45300 1.000 54.39924 559 LEU C N 1
ATOM 18560 C CA . LEU C 3 559 ? 151.05400 148.37500 172.25900 1.000 54.39924 559 LEU C CA 1
ATOM 18561 C C . LEU C 3 559 ? 151.14400 147.52900 173.53600 1.000 54.39924 559 LEU C C 1
ATOM 18562 O O . LEU C 3 559 ? 151.87900 146.54800 173.61700 1.000 54.39924 559 LEU C O 1
ATOM 18567 N N . SER C 3 560 ? 150.38100 147.94800 174.54300 1.000 48.53999 560 SER C N 1
ATOM 18568 C CA . SER C 3 560 ? 150.24800 147.21300 175.79500 1.000 48.53999 560 SER C CA 1
ATOM 18569 C C . SER C 3 560 ? 148.77700 147.10900 176.17800 1.000 48.53999 560 SER C C 1
ATOM 18570 O O . SER C 3 560 ? 147.91000 147.73900 175.57100 1.000 48.53999 560 SER C O 1
ATOM 18573 N N . LEU C 3 561 ? 148.49600 146.31000 177.20500 1.000 45.58570 561 LEU C N 1
ATOM 18574 C CA . LEU C 3 561 ? 147.13300 146.11700 177.68600 1.000 45.58570 561 LEU C CA 1
ATOM 18575 C C . LEU C 3 561 ? 146.83700 146.84400 178.99000 1.000 45.58570 561 LEU C C 1
ATOM 18576 O O . LEU C 3 561 ? 145.67200 146.90900 179.38700 1.000 45.58570 561 LEU C O 1
ATOM 18581 N N . TYR C 3 562 ? 147.84800 147.38000 179.67400 1.000 45.30308 562 TYR C N 1
ATOM 18582 C CA . TYR C 3 562 ? 147.62000 148.11900 180.90600 1.000 45.30308 562 TYR C CA 1
ATOM 18583 C C . TYR C 3 562 ? 148.26300 149.49700 180.94500 1.000 45.30308 562 TYR C C 1
ATOM 18584 O O . TYR C 3 562 ? 148.00600 150.23600 181.89800 1.000 45.30308 562 TYR C O 1
ATOM 18593 N N . LEU C 3 563 ? 149.08300 149.87400 179.96000 1.000 44.57043 563 LEU C N 1
ATOM 18594 C CA . LEU C 3 563 ? 149.73100 151.18100 180.02100 1.000 44.57043 563 LEU C CA 1
ATOM 18595 C C . LEU C 3 563 ? 148.75100 152.31800 179.77700 1.000 44.57043 563 LEU C C 1
ATOM 18596 O O . LEU C 3 563 ? 148.98700 153.44100 180.23300 1.000 44.57043 563 LEU C O 1
ATOM 18601 N N . GLY C 3 564 ? 147.65200 152.05600 179.07300 1.000 42.06991 564 GLY C N 1
ATOM 18602 C CA . GLY C 3 564 ? 146.67700 153.10500 178.83700 1.000 42.06991 564 GLY C CA 1
ATOM 18603 C C . GLY C 3 564 ? 145.98600 153.56000 180.10600 1.000 42.06991 564 GLY C C 1
ATOM 18604 O O . GLY C 3 564 ? 145.81400 154.75800 180.32900 1.000 42.06991 564 GLY C O 1
ATOM 18605 N N . LEU C 3 565 ? 145.57300 152.61400 180.95200 1.000 44.72073 565 LEU C N 1
ATOM 18606 C CA . LEU C 3 565 ? 145.00400 152.97800 182.24500 1.000 44.72073 565 LEU C CA 1
ATOM 18607 C C . LEU C 3 565 ? 146.00700 153.72400 183.10500 1.000 44.72073 565 LEU C C 1
ATOM 18608 O O . LEU C 3 565 ? 145.65300 154.69000 183.78700 1.000 44.72073 565 LEU C O 1
ATOM 18613 N N . SER C 3 566 ? 147.26200 153.28200 183.09700 1.000 43.10119 566 SER C N 1
ATOM 18614 C CA . SER C 3 566 ? 148.27300 153.92500 183.92000 1.000 43.10119 566 SER C CA 1
ATOM 18615 C C . SER C 3 566 ? 148.55000 155.34800 183.46000 1.000 43.10119 566 SER C C 1
ATOM 18616 O O . SER C 3 566 ? 148.79100 156.22700 184.29000 1.000 43.10119 566 SER C O 1
ATOM 18619 N N . ASN C 3 567 ? 148.50700 155.60200 182.15200 1.000 42.71977 567 ASN C N 1
ATOM 18620 C CA . ASN C 3 567 ? 148.70100 156.96000 181.66200 1.000 42.71977 567 ASN C CA 1
ATOM 18621 C C . ASN C 3 567 ? 147.46700 157.82700 181.85800 1.000 42.71977 567 ASN C C 1
ATOM 18622 O O . ASN C 3 567 ? 147.59700 159.02800 182.10800 1.000 42.71977 567 ASN C O 1
ATOM 18627 N N . LEU C 3 568 ? 146.27400 157.25000 181.74300 1.000 43.32393 568 LEU C N 1
ATOM 18628 C CA . LEU C 3 568 ? 145.05100 158.02400 181.92100 1.000 43.32393 568 LEU C CA 1
ATOM 18629 C C . LEU C 3 568 ? 144.85500 158.41500 183.37700 1.000 43.32393 568 LEU C C 1
ATOM 18630 O O . LEU C 3 568 ? 144.40600 159.52400 183.68000 1.000 43.32393 568 LEU C O 1
ATOM 18635 N N . VAL C 3 569 ? 145.20100 157.51500 184.29100 1.000 45.59772 569 VAL C N 1
ATOM 18636 C CA . VAL C 3 569 ? 144.93200 157.70500 185.70900 1.000 45.59772 569 VAL C CA 1
ATOM 18637 C C . VAL C 3 569 ? 146.15000 158.21200 186.48000 1.000 45.59772 569 VAL C C 1
ATOM 18638 O O . VAL C 3 569 ? 145.98800 158.76300 187.57800 1.000 45.59772 569 VAL C O 1
ATOM 18642 N N . SER C 3 570 ? 147.35500 158.08200 185.91600 1.000 48.83860 570 SER C N 1
ATOM 18643 C CA . SER C 3 570 ? 148.59600 158.59300 186.50800 1.000 48.83860 570 SER C CA 1
ATOM 18644 C C . SER C 3 570 ? 149.02200 157.77800 187.72700 1.000 48.83860 570 SER C C 1
ATOM 18645 O O . SER C 3 570 ? 149.51400 158.32500 188.71200 1.000 48.83860 570 SER C O 1
ATOM 18648 N N . SER C 3 571 ? 148.84000 156.46300 187.65800 1.000 49.57103 571 SER C N 1
ATOM 18649 C CA . SER C 3 571 ? 149.24200 155.58000 188.74300 1.000 49.57103 571 SER C CA 1
ATOM 18650 C C . SER C 3 571 ? 149.47300 154.18800 188.18000 1.000 49.57103 571 SER C C 1
ATOM 18651 O O . SER C 3 571 ? 149.15000 153.90500 187.02700 1.000 49.57103 571 SER C O 1
ATOM 18654 N N . ASN C 3 572 ? 150.02400 153.34200 188.99200 1.000 51.66058 572 ASN C N 1
ATOM 18655 C CA . ASN C 3 572 ? 150.32300 151.98100 188.57700 1.000 51.66058 572 ASN C CA 1
ATOM 18656 C C . ASN C 3 572 ? 149.35100 150.99300 189.21200 1.000 51.66058 572 ASN C C 1
ATOM 18657 O O . ASN C 3 572 ? 148.81100 151.24800 190.28900 1.000 51.66058 572 ASN C O 1
ATOM 18662 N N . PRO C 3 573 ? 149.10500 149.85000 188.57200 1.000 49.16703 573 PRO C N 1
ATOM 18663 C CA . PRO C 3 573 ? 148.14200 148.89100 189.13300 1.000 49.16703 573 PRO C CA 1
ATOM 18664 C C . PRO C 3 573 ? 148.57600 148.27200 190.44700 1.000 49.16703 573 PRO C C 1
ATOM 18665 O O . PRO C 3 573 ? 147.71400 147.84400 191.22200 1.000 49.16703 573 PRO C O 1
ATOM 18669 N N . SER C 3 574 ? 149.87300 148.20400 190.72700 1.000 52.33196 574 SER C N 1
ATOM 18670 C CA . SER C 3 574 ? 150.35000 147.63300 191.97800 1.000 52.33196 574 SER C CA 1
ATOM 18671 C C . SER C 3 574 ? 150.40500 148.64300 193.11300 1.000 52.33196 574 SER C C 1
ATOM 18672 O O . SER C 3 574 ? 150.58400 148.24200 194.26400 1.000 52.33196 574 SER C O 1
ATOM 18675 N N . SER C 3 575 ? 150.25200 149.92400 192.82300 1.000 51.28026 575 SER C N 1
ATOM 18676 C CA . SER C 3 575 ? 150.32400 150.96000 193.83300 1.000 51.28026 575 SER C CA 1
ATOM 18677 C C . SER C 3 575 ? 149.13500 150.87500 194.78200 1.000 51.28026 575 SER C C 1
ATOM 18678 O O . SER C 3 575 ? 148.06100 150.40300 194.40700 1.000 51.28026 575 SER C O 1
ATOM 18681 N N . PRO C 3 576 ? 149.30600 151.30700 196.03300 1.000 51.56802 576 PRO C N 1
ATOM 18682 C CA . PRO C 3 576 ? 148.16800 151.37200 196.95700 1.000 51.56802 576 PRO C CA 1
ATOM 18683 C C . PRO C 3 576 ? 147.20700 152.52200 196.69900 1.000 51.56802 576 PRO C C 1
ATOM 18684 O O . PRO C 3 576 ? 146.19400 152.62100 197.40000 1.000 51.56802 576 PRO C O 1
ATOM 18688 N N . PHE C 3 577 ? 147.47900 153.39300 195.72500 1.000 52.81948 577 PHE C N 1
ATOM 18689 C CA . PHE C 3 577 ? 146.62500 154.53900 195.43500 1.000 52.81948 577 PHE C CA 1
ATOM 18690 C C . PHE C 3 577 ? 145.84300 154.38100 194.13600 1.000 52.81948 577 PHE C C 1
ATOM 18691 O O . PHE C 3 577 ? 145.32000 155.37000 193.61900 1.000 52.81948 577 PHE C O 1
ATOM 18699 N N . PHE C 3 578 ? 145.74700 153.16800 193.59200 1.000 51.72678 578 PHE C N 1
ATOM 18700 C CA . PHE C 3 578 ? 145.17800 153.00700 192.25700 1.000 51.72678 578 PHE C CA 1
ATOM 18701 C C . PHE C 3 578 ? 143.67400 153.26200 192.23800 1.000 51.72678 578 PHE C C 1
ATOM 18702 O O . PHE C 3 578 ? 143.17200 153.97300 191.35600 1.000 51.72678 578 PHE C O 1
ATOM 18710 N N . GLU C 3 579 ? 142.94100 152.70500 193.20300 1.000 57.48396 579 GLU C N 1
ATOM 18711 C CA . GLU C 3 579 ? 141.49200 152.86900 193.21400 1.000 57.48396 579 GLU C CA 1
ATOM 18712 C C . GLU C 3 579 ? 141.09700 154.31000 193.50100 1.000 57.48396 579 GLU C C 1
ATOM 18713 O O . GLU C 3 579 ? 140.15800 154.83700 192.89100 1.000 57.48396 579 GLU C O 1
ATOM 18719 N N . TYR C 3 580 ? 141.79200 154.96000 194.43200 1.000 57.88050 580 TYR C N 1
ATOM 18720 C CA . TYR C 3 580 ? 141.51500 156.36300 194.70600 1.000 57.88050 580 TYR C CA 1
ATOM 18721 C C . TYR C 3 580 ? 141.74700 157.21400 193.47100 1.000 57.88050 580 TYR C C 1
ATOM 18722 O O . TYR C 3 580 ? 140.97200 158.13100 193.18700 1.000 57.88050 580 TYR C O 1
ATOM 18731 N N . ALA C 3 581 ? 142.80300 156.91700 192.71700 1.000 53.11335 581 ALA C N 1
ATOM 18732 C CA . ALA C 3 581 ? 143.09700 157.69500 191.52200 1.000 53.11335 581 ALA C CA 1
ATOM 18733 C C . ALA C 3 581 ? 142.03800 157.48200 190.44900 1.000 53.11335 581 ALA C C 1
ATOM 18734 O O . ALA C 3 581 ? 141.63600 158.43500 189.77200 1.000 53.11335 581 ALA C O 1
ATOM 18736 N N . ILE C 3 582 ? 141.55300 156.24900 190.29700 1.000 51.19807 582 ILE C N 1
ATOM 18737 C CA . ILE C 3 582 ? 140.48200 155.99700 189.33400 1.000 51.19807 582 ILE C CA 1
ATOM 18738 C C . ILE C 3 582 ? 139.22300 156.76600 189.72000 1.000 51.19807 582 ILE C C 1
ATOM 18739 O O . ILE C 3 582 ? 138.60400 157.45200 188.89100 1.000 51.19807 582 ILE C O 1
ATOM 18744 N N . ILE C 3 583 ? 138.82600 156.67000 190.98800 1.000 55.97778 583 ILE C N 1
ATOM 18745 C CA . ILE C 3 583 ? 137.59500 157.32500 191.41500 1.000 55.97778 583 ILE C CA 1
ATOM 18746 C C . ILE C 3 583 ? 137.71700 158.83900 191.32000 1.000 55.97778 583 ILE C C 1
ATOM 18747 O O . ILE C 3 583 ? 136.74500 159.52200 190.99200 1.000 55.97778 583 ILE C O 1
ATOM 18752 N N . GLU C 3 584 ? 138.90300 159.39100 191.56500 1.000 56.59725 584 GLU C N 1
ATOM 18753 C CA . GLU C 3 584 ? 139.06600 160.83400 191.42600 1.000 56.59725 584 GLU C CA 1
ATOM 18754 C C . GLU C 3 584 ? 139.02200 161.26700 189.96500 1.000 56.59725 584 GLU C C 1
ATOM 18755 O O . GLU C 3 584 ? 138.48000 162.33500 189.64200 1.000 56.59725 584 GLU C O 1
ATOM 18761 N N . PHE C 3 585 ? 139.58800 160.45400 189.06900 1.000 50.06066 585 PHE C N 1
ATOM 18762 C CA . PHE C 3 585 ? 139.44000 160.72600 187.64600 1.000 50.06066 585 PHE C CA 1
ATOM 18763 C C . PHE C 3 585 ? 137.97300 160.79700 187.26000 1.000 50.06066 585 PHE C C 1
ATOM 18764 O O . PHE C 3 585 ? 137.56800 161.66600 186.48100 1.000 50.06066 585 PHE C O 1
ATOM 18772 N N . LEU C 3 586 ? 137.15900 159.88900 187.79800 1.000 51.76406 586 LEU C N 1
ATOM 18773 C CA . LEU C 3 586 ? 135.72900 159.92800 187.49800 1.000 51.76406 586 LEU C CA 1
ATOM 18774 C C . LEU C 3 586 ? 135.05200 161.13700 188.13700 1.000 51.76406 586 LEU C C 1
ATOM 18775 O O . LEU C 3 586 ? 134.13900 161.72600 187.54800 1.000 51.76406 586 LEU C O 1
ATOM 18780 N N . VAL C 3 587 ? 135.47300 161.51000 189.34600 1.000 53.48408 587 VAL C N 1
ATOM 18781 C CA . VAL C 3 587 ? 134.86900 162.64300 190.04200 1.000 53.48408 587 VAL C CA 1
ATOM 18782 C C . VAL C 3 587 ? 135.08300 163.93200 189.26900 1.000 53.48408 587 VAL C C 1
ATOM 18783 O O . VAL C 3 587 ? 134.21600 164.81200 189.26700 1.000 53.48408 587 VAL C O 1
ATOM 18787 N N . THR C 3 588 ? 136.22500 164.07200 188.59500 1.000 54.46296 588 THR C N 1
ATOM 18788 C CA . THR C 3 588 ? 136.42700 165.28100 187.79600 1.000 54.46296 588 THR C CA 1
ATOM 18789 C C . THR C 3 588 ? 135.38000 165.44000 186.69900 1.000 54.46296 588 THR C C 1
ATOM 18790 O O . THR C 3 588 ? 135.14500 166.56300 186.24700 1.000 54.46296 588 THR C O 1
ATOM 18794 N N . TYR C 3 589 ? 134.74800 164.35000 186.26100 1.000 56.28062 589 TYR C N 1
ATOM 18795 C CA . TYR C 3 589 ? 133.69400 164.41400 185.25500 1.000 56.28062 589 TYR C CA 1
ATOM 18796 C C . TYR C 3 589 ? 132.30300 164.42200 185.85700 1.000 56.28062 589 TYR C C 1
ATOM 18797 O O . TYR C 3 589 ? 131.37600 164.94800 185.23700 1.000 56.28062 589 TYR C O 1
ATOM 18806 N N . TYR C 3 590 ? 132.12500 163.80700 187.02600 1.000 64.35956 590 TYR C N 1
ATOM 18807 C CA . TYR C 3 590 ? 130.82000 163.82900 187.67700 1.000 64.35956 590 TYR C CA 1
ATOM 18808 C C . TYR C 3 590 ? 130.37900 165.25900 187.94200 1.000 64.35956 590 TYR C C 1
ATOM 18809 O O . TYR C 3 590 ? 129.24800 165.64000 187.62900 1.000 64.35956 590 TYR C O 1
ATOM 18818 N N . ASN C 3 591 ? 131.25900 166.06500 188.52300 1.000 67.10788 591 ASN C N 1
ATOM 18819 C CA . ASN C 3 591 ? 131.00700 167.49200 188.60400 1.000 67.10788 591 ASN C CA 1
ATOM 18820 C C . ASN C 3 591 ? 130.92500 168.08500 187.20200 1.000 67.10788 591 ASN C C 1
ATOM 18821 O O . ASN C 3 591 ? 131.31300 167.46400 186.21200 1.000 67.10788 591 ASN C O 1
ATOM 18826 N N . LYS C 3 592 ? 130.38800 169.30000 187.13200 1.000 68.64253 592 LYS C N 1
ATOM 18827 C CA . LYS C 3 592 ? 130.12600 170.05200 185.90700 1.000 68.64253 592 LYS C CA 1
ATOM 18828 C C . LYS C 3 592 ? 128.96300 169.46900 185.12100 1.000 68.64253 592 LYS C C 1
ATOM 18829 O O . LYS C 3 592 ? 128.44000 170.12000 184.21200 1.000 68.64253 592 LYS C O 1
ATOM 18835 N N . GLY C 3 593 ? 128.55800 168.24900 185.44400 1.000 70.04448 593 GLY C N 1
ATOM 18836 C CA . GLY C 3 593 ? 127.43300 167.64100 184.77200 1.000 70.04448 593 GLY C CA 1
ATOM 18837 C C . GLY C 3 593 ? 127.94000 167.09100 183.46200 1.000 70.04448 593 GLY C C 1
ATOM 18838 O O . GLY C 3 593 ? 128.23300 167.87800 182.55900 1.000 70.04448 593 GLY C O 1
ATOM 18839 N N . SER C 3 594 ? 128.02700 165.77600 183.30400 1.000 65.30370 594 SER C N 1
ATOM 18840 C CA . SER C 3 594 ? 128.63000 165.27000 182.08000 1.000 65.30370 594 SER C CA 1
ATOM 18841 C C . SER C 3 594 ? 128.36900 163.78500 181.89600 1.000 65.30370 594 SER C C 1
ATOM 18842 O O . SER C 3 594 ? 128.57300 162.99100 182.81600 1.000 65.30370 594 SER C O 1
ATOM 18845 N N . GLU C 3 595 ? 127.92700 163.40100 180.70200 1.000 71.06992 595 GLU C N 1
ATOM 18846 C CA . GLU C 3 595 ? 127.65700 162.00300 180.41800 1.000 71.06992 595 GLU C CA 1
ATOM 18847 C C . GLU C 3 595 ? 128.92700 161.19600 180.21500 1.000 71.06992 595 GLU C C 1
ATOM 18848 O O . GLU C 3 595 ? 128.84800 159.96800 180.14000 1.000 71.06992 595 GLU C O 1
ATOM 18854 N N . LYS C 3 596 ? 130.08600 161.84900 180.11600 1.000 61.47024 596 LYS C N 1
ATOM 18855 C CA . LYS C 3 596 ? 131.34900 161.13200 180.00000 1.000 61.47024 596 LYS C CA 1
ATOM 18856 C C . LYS C 3 596 ? 131.61600 160.24700 181.20600 1.000 61.47024 596 LYS C C 1
ATOM 18857 O O . LYS C 3 596 ? 132.34500 159.25800 181.08800 1.000 61.47024 596 LYS C O 1
ATOM 18863 N N . PHE C 3 597 ? 131.04000 160.59100 182.35600 1.000 59.54826 597 PHE C N 1
ATOM 18864 C CA . PHE C 3 597 ? 131.25400 159.84400 183.58900 1.000 59.54826 597 PHE C CA 1
ATOM 18865 C C . PHE C 3 597 ? 130.83100 158.38400 183.43800 1.000 59.54826 597 PHE C C 1
ATOM 18866 O O . PHE C 3 597 ? 131.60600 157.46400 183.73100 1.000 59.54826 597 PHE C O 1
ATOM 18874 N N . VAL C 3 598 ? 129.62000 158.15400 182.92500 1.000 58.88863 598 VAL C N 1
ATOM 18875 C CA . VAL C 3 598 ? 129.10300 156.79800 182.76100 1.000 58.88863 598 VAL C CA 1
ATOM 18876 C C . VAL C 3 598 ? 129.94300 156.00800 181.76600 1.000 58.88863 598 VAL C C 1
ATOM 18877 O O . VAL C 3 598 ? 130.31300 154.85000 182.01500 1.000 58.88863 598 VAL C O 1
ATOM 18881 N N . LEU C 3 599 ? 130.25100 156.61500 180.62300 1.000 52.95257 599 LEU C N 1
ATOM 18882 C CA . LEU C 3 599 ? 130.96000 155.89900 179.57200 1.000 52.95257 599 LEU C CA 1
ATOM 18883 C C . LEU C 3 599 ? 132.37200 155.53200 180.00600 1.000 52.95257 599 LEU C C 1
ATOM 18884 O O . LEU C 3 599 ? 132.83500 154.41500 179.74600 1.000 52.95257 599 LEU C O 1
ATOM 18889 N N . TYR C 3 600 ? 133.06400 156.44400 180.69200 1.000 53.53065 600 TYR C N 1
ATOM 18890 C CA . TYR C 3 600 ? 134.41500 156.13700 181.14400 1.000 53.53065 600 TYR C CA 1
ATOM 18891 C C . TYR C 3 600 ? 134.40200 155.09900 182.25700 1.000 53.53065 600 TYR C C 1
ATOM 18892 O O . TYR C 3 600 ? 135.28500 154.23300 182.31300 1.000 53.53065 600 TYR C O 1
ATOM 18901 N N . PHE C 3 601 ? 133.41300 155.16800 183.15200 1.000 60.84605 601 PHE C N 1
ATOM 18902 C CA . PHE C 3 601 ? 133.17600 154.10200 184.11600 1.000 60.84605 601 PHE C CA 1
ATOM 18903 C C . PHE C 3 601 ? 133.17200 152.73300 183.44200 1.000 60.84605 601 PHE C C 1
ATOM 18904 O O . PHE C 3 601 ? 133.97200 151.83800 183.77600 1.000 60.84605 601 PHE C O 1
ATOM 18912 N N . ILE C 3 602 ? 132.26700 152.57300 182.47300 1.000 55.20782 602 ILE C N 1
ATOM 18913 C CA . ILE C 3 602 ? 132.09700 151.27600 181.82300 1.000 55.20782 602 ILE C CA 1
ATOM 18914 C C . ILE C 3 602 ? 133.36800 150.86400 181.09000 1.000 55.20782 602 ILE C C 1
ATOM 18915 O O . ILE C 3 602 ? 133.76700 149.69300 181.12400 1.000 55.20782 602 ILE C O 1
ATOM 18920 N N . SER C 3 603 ? 134.03500 151.81400 180.42800 1.000 53.11298 603 SER C N 1
ATOM 18921 C CA . SER C 3 603 ? 135.22800 151.47200 179.65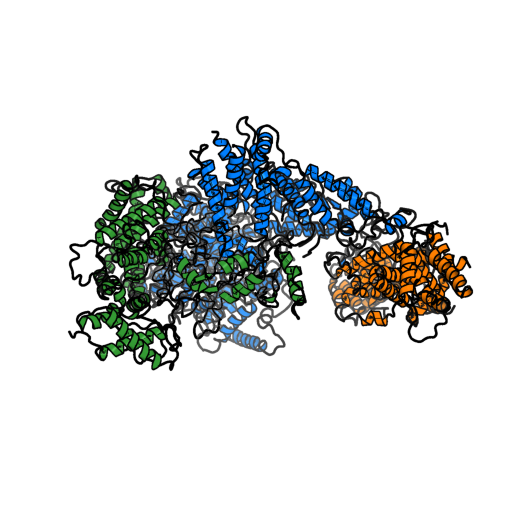700 1.000 53.11298 603 SER C CA 1
ATOM 18922 C C . SER C 3 603 ? 136.35400 150.97600 180.55400 1.000 53.11298 603 SER C C 1
ATOM 18923 O O . SER C 3 603 ? 137.03700 149.99500 180.22400 1.000 53.11298 603 SER C O 1
ATOM 18926 N N . ILE C 3 604 ? 136.56600 151.63900 181.69000 1.000 50.23262 604 ILE C N 1
ATOM 18927 C CA . ILE C 3 604 ? 137.62700 151.22100 182.59800 1.000 50.23262 604 ILE C CA 1
ATOM 18928 C C . ILE C 3 604 ? 137.34000 149.83300 183.15700 1.000 50.23262 604 ILE C C 1
ATOM 18929 O O . ILE C 3 604 ? 138.22600 148.96100 183.17900 1.000 50.23262 604 ILE C O 1
ATOM 18934 N N . ILE C 3 605 ? 136.10400 149.59500 183.60700 1.000 53.32730 605 ILE C N 1
ATOM 18935 C CA . ILE C 3 605 ? 135.78500 148.27300 184.14600 1.000 53.32730 605 ILE C CA 1
ATOM 18936 C C . ILE C 3 605 ? 135.96500 147.19900 183.07800 1.000 53.32730 605 ILE C C 1
ATOM 18937 O O . ILE C 3 605 ? 136.44700 146.09200 183.35900 1.000 53.32730 605 ILE C O 1
ATOM 18942 N N . SER C 3 606 ? 135.60500 147.51300 181.83100 1.000 51.19074 606 SER C N 1
ATOM 18943 C CA . SER C 3 606 ? 135.73300 146.53500 180.75600 1.000 51.19074 606 SER C CA 1
ATOM 18944 C C . SER C 3 606 ? 137.18900 146.18800 180.48700 1.000 51.19074 606 SER C C 1
ATOM 18945 O O . SER C 3 606 ? 137.52300 145.01900 180.27100 1.000 51.19074 606 SER C O 1
ATOM 18948 N N . VAL C 3 607 ? 138.06700 147.19100 180.46700 1.000 48.89306 607 VAL C N 1
ATOM 18949 C CA . VAL C 3 607 ? 139.48500 146.90900 180.25100 1.000 48.89306 607 VAL C CA 1
ATOM 18950 C C . VAL C 3 607 ? 140.02500 146.02800 181.37000 1.000 48.89306 607 VAL C C 1
ATOM 18951 O O . VAL C 3 607 ? 140.78200 145.07100 181.12800 1.000 48.89306 607 VAL C O 1
ATOM 18955 N N . LEU C 3 608 ? 139.62700 146.32000 182.61200 1.000 47.73063 608 LEU C N 1
ATOM 18956 C CA . LEU C 3 608 ? 140.08000 145.49800 183.73100 1.000 47.73063 608 LEU C CA 1
ATOM 18957 C C . LEU C 3 608 ? 139.62400 144.05100 183.58300 1.000 47.73063 608 LEU C C 1
ATOM 18958 O O . LEU C 3 608 ? 140.38600 143.12400 183.86900 1.000 47.73063 608 LEU C O 1
ATOM 18963 N N . TYR C 3 609 ? 138.38500 143.83400 183.13900 1.000 55.04551 609 TYR C N 1
ATOM 18964 C CA . TYR C 3 609 ? 137.90800 142.46200 182.96800 1.000 55.04551 609 TYR C CA 1
ATOM 18965 C C . TYR C 3 609 ? 138.60900 141.76300 181.80900 1.000 55.04551 609 TYR C C 1
ATOM 18966 O O . TYR C 3 609 ? 138.87100 140.55300 181.86700 1.000 55.04551 609 TYR C O 1
ATOM 18975 N N . ILE C 3 610 ? 138.92500 142.50200 180.74600 1.000 52.36354 610 ILE C N 1
ATOM 18976 C CA . ILE C 3 610 ? 139.46700 141.85500 179.55900 1.000 52.36354 610 ILE C CA 1
ATOM 18977 C C . ILE C 3 610 ? 140.91300 141.43600 179.80500 1.000 52.36354 610 ILE C C 1
ATOM 18978 O O . ILE C 3 610 ? 141.38700 140.44200 179.23400 1.000 52.36354 610 ILE C O 1
ATOM 18983 N N . ASN C 3 611 ? 141.62600 142.16100 180.67600 1.000 53.92180 611 ASN C N 1
ATOM 18984 C CA . ASN C 3 611 ? 142.95700 141.72400 181.09700 1.000 53.92180 611 ASN C CA 1
ATOM 18985 C C . ASN C 3 611 ? 142.93200 140.30600 181.65100 1.000 53.92180 611 ASN C C 1
ATOM 18986 O O . ASN C 3 611 ? 143.68500 139.43300 181.20400 1.000 53.92180 611 ASN C O 1
ATOM 18991 N N . GLU C 3 612 ? 142.07600 140.06400 182.64300 1.000 60.10667 612 GLU C N 1
ATOM 18992 C CA . GLU C 3 612 ? 142.03300 138.76400 183.29200 1.000 60.10667 612 GLU C CA 1
ATOM 18993 C C . GLU C 3 612 ? 141.31500 137.71500 182.46300 1.000 60.10667 612 GLU C C 1
ATOM 18994 O O . GLU C 3 612 ? 141.42400 136.52700 182.77300 1.000 60.10667 612 GLU C O 1
ATOM 19000 N N . TYR C 3 613 ? 140.57500 138.11700 181.43100 1.000 59.77530 613 TYR C N 1
ATOM 19001 C CA . TYR C 3 613 ? 140.12500 137.13500 180.44800 1.000 59.77530 613 TYR C CA 1
ATOM 19002 C C . TYR C 3 613 ? 141.30200 136.61200 179.63400 1.000 59.77530 613 TYR C C 1
ATOM 19003 O O . TYR C 3 613 ? 141.55600 135.40100 179.58500 1.000 59.77530 613 TYR C O 1
ATOM 19012 N N . TYR C 3 614 ? 142.03900 137.52100 178.99100 1.000 59.20507 614 TYR C N 1
ATOM 19013 C CA . TYR C 3 614 ? 143.11500 137.09300 178.10300 1.000 59.20507 614 TYR C CA 1
ATOM 19014 C C . TYR C 3 614 ? 144.24300 136.40400 178.85500 1.000 59.20507 614 TYR C C 1
ATOM 19015 O O . TYR C 3 614 ? 144.85600 135.47400 178.32000 1.000 59.20507 614 TYR C O 1
ATOM 19024 N N . TYR C 3 615 ? 144.53000 136.82900 180.08900 1.000 63.58659 615 TYR C N 1
ATOM 19025 C CA . TYR C 3 615 ? 145.63100 136.22800 180.83500 1.000 63.58659 615 TYR C CA 1
ATOM 19026 C C . TYR C 3 615 ? 145.41700 134.73500 181.02400 1.000 63.58659 615 TYR C C 1
ATOM 19027 O O . TYR C 3 615 ? 146.29300 133.92500 180.70600 1.000 63.58659 615 TYR C O 1
ATOM 19036 N N . GLU C 3 616 ? 144.25200 134.34700 181.53000 1.000 68.93398 616 GLU C N 1
ATOM 19037 C CA . GLU C 3 616 ? 144.00100 132.93400 181.76600 1.000 68.93398 616 GLU C CA 1
ATOM 19038 C C . GLU C 3 616 ? 143.58200 132.18300 180.51200 1.000 68.93398 616 GLU C C 1
ATOM 19039 O O . GLU C 3 616 ? 143.64000 130.95100 180.51100 1.000 68.93398 616 GLU C O 1
ATOM 19045 N N . GLN C 3 617 ? 143.17200 132.87200 179.44500 1.000 71.14651 617 GLN C N 1
ATOM 19046 C CA . GLN C 3 617 ? 142.93900 132.15000 178.20000 1.000 71.14651 617 GLN C CA 1
ATOM 19047 C C . GLN C 3 617 ? 144.23300 131.85500 177.45600 1.000 71.14651 617 GLN C C 1
ATOM 19048 O O . GLN C 3 617 ? 144.28100 130.91100 176.66500 1.000 71.14651 617 GLN C O 1
ATOM 19054 N N . LEU C 3 618 ? 145.28100 132.64300 177.68000 1.000 70.41719 618 LEU C N 1
ATOM 19055 C CA . LEU C 3 618 ? 146.57600 132.34100 177.08500 1.000 70.41719 618 LEU C CA 1
ATOM 19056 C C . LEU C 3 618 ? 147.43600 131.44800 177.96500 1.000 70.41719 618 LEU C C 1
ATOM 19057 O O . LEU C 3 618 ? 148.18600 130.61600 177.44400 1.000 70.41719 618 LEU C O 1
ATOM 19062 N N . SER C 3 619 ? 147.35300 131.60400 179.28800 1.000 75.45501 619 SER C N 1
ATOM 19063 C CA . SER C 3 619 ? 148.19200 130.81200 180.17900 1.000 75.45501 619 SER C CA 1
ATOM 19064 C C . SER C 3 619 ? 147.84800 129.33300 180.11900 1.000 75.45501 619 SER C C 1
ATOM 19065 O O . SER C 3 619 ? 148.70100 128.48600 180.40100 1.000 75.45501 619 SER C O 1
ATOM 19068 N N . CYS C 3 620 ? 146.61300 129.00200 179.75200 1.000 81.74795 620 CYS C N 1
ATOM 19069 C CA . CYS C 3 620 ? 146.13300 127.63400 179.84100 1.000 81.74795 620 CYS C CA 1
ATOM 19070 C C . CYS C 3 620 ? 146.21700 126.85900 178.53600 1.000 81.74795 620 CYS C C 1
ATOM 19071 O O . CYS C 3 620 ? 146.15900 125.62600 178.56900 1.000 81.74795 620 CYS C O 1
ATOM 19074 N N . PHE C 3 621 ? 146.34900 127.53000 177.39400 1.000 80.46758 621 PHE C N 1
ATOM 19075 C CA . PHE C 3 621 ? 146.31500 126.83800 176.11200 1.000 80.46758 621 PHE C CA 1
ATOM 19076 C C . PHE C 3 621 ? 147.40300 127.24200 175.13300 1.000 80.46758 621 PHE C C 1
ATOM 19077 O O . PHE C 3 621 ? 147.64600 126.49200 174.18200 1.000 80.46758 621 PHE C O 1
ATOM 19085 N N . TYR C 3 622 ? 148.06900 128.37500 175.32300 1.000 77.56451 622 TYR C N 1
ATOM 19086 C CA . TYR C 3 622 ? 149.14600 128.81800 174.44000 1.000 77.56451 622 TYR C CA 1
ATOM 19087 C C . TYR C 3 622 ? 150.35200 129.16700 175.30000 1.000 77.56451 622 TYR C C 1
ATOM 19088 O O . TYR C 3 622 ? 150.64600 130.34700 175.52800 1.000 77.56451 622 TYR C O 1
ATOM 19097 N N . PRO C 3 623 ? 151.08400 128.16100 175.78700 1.000 79.47698 623 PRO C N 1
ATOM 19098 C CA . PRO C 3 623 ? 152.18200 128.44200 176.72500 1.000 79.47698 623 PRO C CA 1
ATOM 19099 C C . PRO C 3 623 ? 153.33000 129.22700 176.11700 1.000 79.47698 623 PRO C C 1
ATOM 19100 O O . PRO C 3 623 ? 154.00500 129.96100 176.84800 1.000 79.47698 623 PRO C O 1
ATOM 19104 N N . LYS C 3 624 ? 153.56500 129.11900 174.81100 1.000 81.68792 624 LYS C N 1
ATOM 19105 C CA . LYS C 3 624 ? 154.63000 129.87100 174.15800 1.000 81.68792 624 LYS C CA 1
ATOM 19106 C C . LYS C 3 624 ? 154.24600 131.33400 173.98000 1.000 81.68792 624 LYS C C 1
ATOM 19107 O O . LYS C 3 624 ? 154.98400 132.24200 174.39000 1.000 81.68792 624 LYS C O 1
ATOM 19113 N N . GLU C 3 625 ? 153.09500 131.57200 173.35400 1.000 78.94793 625 GLU C N 1
ATOM 19114 C CA . GLU C 3 625 ? 152.55400 132.92000 173.27900 1.000 78.94793 625 GLU C CA 1
ATOM 19115 C C . GLU C 3 625 ? 152.47700 133.54200 174.66500 1.000 78.94793 625 GLU C C 1
ATOM 19116 O O . GLU C 3 625 ? 152.75300 134.73300 174.84200 1.000 78.94793 625 GLU C O 1
ATOM 19122 N N . PHE C 3 626 ? 152.11600 132.74100 175.66700 1.000 72.53685 626 PHE C N 1
ATOM 19123 C CA . PHE C 3 626 ? 152.02500 133.26600 177.02200 1.000 72.53685 626 PHE C CA 1
ATOM 19124 C C . PHE C 3 626 ? 153.39300 133.64300 177.57000 1.000 72.53685 626 PHE C C 1
ATOM 19125 O O . PHE C 3 626 ? 153.54400 134.69200 178.19800 1.000 72.53685 626 PHE C O 1
ATOM 19133 N N . GLU C 3 627 ? 154.40600 132.79900 177.36900 1.000 79.13113 627 GLU C N 1
ATOM 19134 C CA . GLU C 3 627 ? 155.71700 133.16300 177.89600 1.000 79.13113 627 GLU C CA 1
ATOM 19135 C C . GLU C 3 627 ? 156.30500 134.35000 177.14100 1.000 79.13113 627 GLU C C 1
ATOM 19136 O O . GLU C 3 627 ? 157.25500 134.97800 177.62100 1.000 79.13113 627 GLU C O 1
ATOM 19142 N N . LEU C 3 628 ? 155.75900 134.67800 175.96800 1.000 74.75863 628 LEU C N 1
ATOM 19143 C CA . LEU C 3 628 ? 156.12700 135.94000 175.32500 1.000 74.75863 628 LEU C CA 1
ATOM 19144 C C . LEU C 3 628 ? 155.33900 137.14800 175.83000 1.000 74.75863 628 LEU C C 1
ATOM 19145 O O . LEU C 3 628 ? 155.91500 138.23300 175.96300 1.000 74.75863 628 LEU C O 1
ATOM 19150 N N . ILE C 3 629 ? 154.04600 137.00000 176.11400 1.000 66.84627 629 ILE C N 1
ATOM 19151 C CA . ILE C 3 629 ? 153.15900 138.13100 176.37900 1.000 66.84627 629 ILE C CA 1
ATOM 19152 C C . ILE C 3 629 ? 152.80400 138.24500 177.86000 1.000 66.84627 629 ILE C C 1
ATOM 19153 O O . ILE C 3 629 ? 151.92600 139.02700 178.23000 1.000 66.84627 629 ILE C O 1
ATOM 19158 N N . LYS C 3 630 ? 153.47600 137.48800 178.72400 1.000 67.17927 630 LYS C N 1
ATOM 19159 C CA . LYS C 3 630 ? 153.14200 137.50400 180.14200 1.000 67.17927 630 LYS C CA 1
ATOM 19160 C C . LYS C 3 630 ? 153.36300 138.87000 180.77900 1.000 67.17927 630 LYS C C 1
ATOM 19161 O O . LYS C 3 630 ? 152.69200 139.20400 181.76000 1.000 67.17927 630 LYS C O 1
ATOM 19167 N N . SER C 3 631 ? 154.27300 139.67400 180.24300 1.000 62.06770 631 SER C N 1
ATOM 19168 C CA . SER C 3 631 ? 154.61900 140.94600 180.86000 1.000 62.06770 631 SER C CA 1
ATOM 19169 C C . SER C 3 631 ? 153.81200 142.12200 180.32400 1.000 62.06770 631 SER C C 1
ATOM 19170 O O . SER C 3 631 ? 154.16500 143.27000 180.60100 1.000 62.06770 631 SER C O 1
ATOM 19173 N N . ARG C 3 632 ? 152.74300 141.87300 179.57200 1.000 60.15658 632 ARG C N 1
ATOM 19174 C CA . ARG C 3 632 ? 151.87700 142.92700 179.06400 1.000 60.15658 632 ARG C CA 1
ATOM 19175 C C . ARG C 3 632 ? 150.48600 142.89600 179.68400 1.000 60.15658 632 ARG C C 1
ATOM 19176 O O . ARG C 3 632 ? 149.60800 143.64000 179.24500 1.000 60.15658 632 ARG C O 1
ATOM 19184 N N . MET C 3 633 ? 150.27100 142.05700 180.69200 1.000 59.27976 633 MET C N 1
ATOM 19185 C CA . MET C 3 633 ? 148.98000 141.90300 181.34300 1.000 59.27976 633 MET C CA 1
ATOM 19186 C C . MET C 3 633 ? 149.20900 141.99900 182.84300 1.000 59.27976 633 MET C C 1
ATOM 19187 O O . MET C 3 633 ? 150.35000 142.05600 183.30100 1.000 59.27976 633 MET C O 1
ATOM 19192 N N . ILE C 3 634 ? 148.13100 142.00800 183.62800 1.000 61.87375 634 ILE C N 1
ATOM 19193 C CA . ILE C 3 634 ? 148.34000 142.28800 185.04400 1.000 61.87375 634 ILE C CA 1
ATOM 19194 C C . ILE C 3 634 ? 148.41600 141.00900 185.86800 1.000 61.87375 634 ILE C C 1
ATOM 19195 O O . ILE C 3 634 ? 149.50900 140.57700 186.24900 1.000 61.87375 634 ILE C O 1
ATOM 19200 N N . HIS C 3 635 ? 147.26500 140.39400 186.14000 1.000 65.72787 635 HIS C N 1
ATOM 19201 C CA . HIS C 3 635 ? 147.10500 139.07600 186.74600 1.000 65.72787 635 HIS C CA 1
ATOM 19202 C C . HIS C 3 635 ? 145.61800 138.90000 187.00100 1.000 65.72787 635 HIS C C 1
ATOM 19203 O O . HIS C 3 635 ? 144.91000 139.89600 187.18000 1.000 65.72787 635 HIS C O 1
ATOM 19210 N N . PRO C 3 636 ? 145.09800 137.67400 187.05200 1.000 63.40198 636 PRO C N 1
ATOM 19211 C CA . PRO C 3 636 ? 143.71500 137.49600 187.50700 1.000 63.40198 636 PRO C CA 1
ATOM 19212 C C . PRO C 3 636 ? 143.52500 137.72900 188.99500 1.000 63.40198 636 PRO C C 1
ATOM 19213 O O . PRO C 3 636 ? 142.37600 137.84800 189.43600 1.000 63.40198 636 PRO C O 1
ATOM 19217 N N . ASN C 3 637 ? 144.59800 137.80100 189.78300 1.000 66.39414 637 ASN C N 1
ATOM 19218 C CA . ASN C 3 637 ? 144.47800 137.97600 191.22400 1.000 66.39414 637 ASN C CA 1
ATOM 19219 C C . ASN C 3 637 ? 144.71100 139.40500 191.68500 1.000 66.39414 637 ASN C C 1
ATOM 19220 O O . ASN C 3 637 ? 144.34100 139.73800 192.81300 1.000 66.39414 637 ASN C O 1
ATOM 19225 N N . ILE C 3 638 ? 145.33100 140.24700 190.86100 1.000 62.29478 638 ILE C N 1
ATOM 19226 C CA . ILE C 3 638 ? 145.42000 141.66500 191.18800 1.000 62.29478 638 ILE C CA 1
ATOM 19227 C C . ILE C 3 638 ? 144.15400 142.38600 190.75300 1.000 62.29478 638 ILE C C 1
ATOM 19228 O O . ILE C 3 638 ? 143.66800 143.29100 191.44200 1.000 62.29478 638 ILE C O 1
ATOM 19233 N N . VAL C 3 639 ? 143.58800 141.97800 189.61700 1.000 61.54348 639 VAL C N 1
ATOM 19234 C CA . VAL C 3 639 ? 142.37000 142.59800 189.11300 1.000 61.54348 639 VAL C CA 1
ATOM 19235 C C . VAL C 3 639 ? 141.21500 142.37100 190.07700 1.000 61.54348 639 VAL C C 1
ATOM 19236 O O . VAL C 3 639 ? 140.37300 143.25400 190.28000 1.000 61.54348 639 VAL C O 1
ATOM 19240 N N . ASP C 3 640 ? 141.15700 141.19100 190.69100 1.000 69.12044 640 ASP C N 1
ATOM 19241 C CA . ASP C 3 640 ? 140.09800 140.91000 191.65200 1.000 69.12044 640 ASP C CA 1
ATOM 19242 C C . ASP C 3 640 ? 140.16400 141.87400 192.82900 1.000 69.12044 640 ASP C C 1
ATOM 19243 O O . ASP C 3 640 ? 139.14500 142.43500 193.25100 1.000 69.12044 640 ASP C O 1
ATOM 19248 N N . ARG C 3 641 ? 141.36500 142.08800 193.36300 1.000 66.49454 641 ARG C N 1
ATOM 19249 C CA . ARG C 3 641 ? 141.52100 142.99700 194.49100 1.000 66.49454 641 ARG C CA 1
ATOM 19250 C C . ARG C 3 641 ? 141.22100 144.43400 194.09100 1.000 66.49454 641 ARG C C 1
ATOM 19251 O O . ARG C 3 641 ? 140.62400 145.18600 194.86900 1.000 66.49454 641 ARG C O 1
ATOM 19259 N N . ILE C 3 642 ? 141.60500 144.83100 192.87700 1.000 59.85696 642 ILE C N 1
ATOM 19260 C CA . ILE C 3 642 ? 141.30600 146.18500 192.41400 1.000 59.85696 642 ILE C CA 1
ATOM 19261 C C . ILE C 3 642 ? 139.80100 146.39800 192.31800 1.000 59.85696 642 ILE C C 1
ATOM 19262 O O . ILE C 3 642 ? 139.27300 147.43200 192.74300 1.000 59.85696 642 ILE C O 1
ATOM 19267 N N . LEU C 3 643 ? 139.08500 145.42200 191.75500 1.000 61.13799 643 LEU C N 1
ATOM 19268 C CA . LEU C 3 643 ? 137.64200 145.56900 191.59400 1.000 61.13799 643 LEU C CA 1
ATOM 19269 C C . LEU C 3 643 ? 136.93100 145.56700 192.94100 1.000 61.13799 643 LEU C C 1
ATOM 19270 O O . LEU C 3 643 ? 135.98200 146.33600 193.15200 1.000 61.13799 643 LEU C O 1
ATOM 19275 N N . LYS C 3 644 ? 137.38300 144.72100 193.87100 1.000 67.15430 644 LYS C N 1
ATOM 19276 C CA . LYS C 3 644 ? 136.82200 144.74800 195.21600 1.000 67.15430 644 LYS C CA 1
ATOM 19277 C C . LYS C 3 644 ? 137.05800 146.09300 195.88400 1.000 67.15430 644 LYS C C 1
ATOM 19278 O O . LYS C 3 644 ? 136.15600 146.63800 196.52900 1.000 67.15430 644 LYS C O 1
ATOM 19284 N N . GLY C 3 645 ? 138.26000 146.64900 195.73600 1.000 65.91569 645 GLY C N 1
ATOM 19285 C CA . GLY C 3 645 ? 138.52600 147.95900 196.30200 1.000 65.91569 645 GLY C CA 1
ATOM 19286 C C . GLY C 3 645 ? 137.63400 149.03500 195.72000 1.000 65.91569 645 GLY C C 1
ATOM 19287 O O . GLY C 3 645 ? 137.11600 149.88300 196.44700 1.000 65.91569 645 GLY C O 1
ATOM 19288 N N . ILE C 3 646 ? 137.43300 149.00900 194.40100 1.000 63.29437 646 ILE C N 1
ATOM 19289 C CA . ILE C 3 646 ? 136.57000 149.99900 193.75800 1.000 63.29437 646 ILE C CA 1
ATOM 19290 C C . ILE C 3 646 ? 135.15800 149.91800 194.32100 1.000 63.29437 646 ILE C C 1
ATOM 19291 O O . ILE C 3 646 ? 134.58800 150.92400 194.76800 1.000 63.29437 646 ILE C O 1
ATOM 19296 N N . ASP C 3 647 ? 134.56800 148.71800 194.31200 1.000 70.86927 647 ASP C N 1
ATOM 19297 C CA . ASP C 3 647 ? 133.18200 148.61500 194.75700 1.000 70.86927 647 ASP C CA 1
ATOM 19298 C C . ASP C 3 647 ? 133.03700 148.91800 196.24400 1.000 70.86927 647 ASP C C 1
ATOM 19299 O O . ASP C 3 647 ? 132.00400 149.45000 196.66200 1.000 70.86927 647 ASP C O 1
ATOM 19304 N N . ASN C 3 648 ? 134.04600 148.59300 197.05700 1.000 72.35330 648 ASN C N 1
ATOM 19305 C CA . ASN C 3 648 ? 133.99200 148.96400 198.46700 1.000 72.35330 648 ASN C CA 1
ATOM 19306 C C . ASN C 3 648 ? 134.07400 150.47200 198.64300 1.000 72.35330 648 ASN C C 1
ATOM 19307 O O . ASN C 3 648 ? 133.40600 151.04300 199.51200 1.000 72.35330 648 ASN C O 1
ATOM 19312 N N . LEU C 3 649 ? 134.89600 151.13500 197.83100 1.000 69.24750 649 LEU C N 1
ATOM 19313 C CA . LEU C 3 649 ? 135.09500 152.56800 197.98400 1.000 69.24750 649 LEU C CA 1
ATOM 19314 C C . LEU C 3 649 ? 133.88200 153.35600 197.52300 1.000 69.24750 649 LEU C C 1
ATOM 19315 O O . LEU C 3 649 ? 133.60500 154.43100 198.06400 1.000 69.24750 649 LEU C O 1
ATOM 19320 N N . MET C 3 650 ? 133.14900 152.84600 196.53200 1.000 75.52631 650 MET C N 1
ATOM 19321 C CA . MET C 3 650 ? 131.98000 153.57600 196.05100 1.000 75.52631 650 MET C CA 1
ATOM 19322 C C . MET C 3 650 ? 130.89900 153.69500 197.11900 1.000 75.52631 650 MET C C 1
ATOM 19323 O O . MET C 3 650 ? 130.20800 154.71700 197.18500 1.000 75.52631 650 MET C O 1
ATOM 19328 N N . LYS C 3 651 ? 130.72600 152.67000 197.94700 1.000 81.74069 651 LYS C N 1
ATOM 19329 C CA . LYS C 3 651 ? 129.65400 152.63000 198.94300 1.000 81.74069 651 LYS C CA 1
ATOM 19330 C C . LYS C 3 651 ? 130.11100 153.07100 200.33000 1.000 81.74069 651 LYS C C 1
ATOM 19331 O O . LYS C 3 651 ? 129.92300 152.33400 201.29500 1.000 81.74069 651 LYS C O 1
ATOM 19337 N N . SER C 3 652 ? 130.70500 154.25600 200.47900 1.000 83.54786 652 SER C N 1
ATOM 19338 C CA . SER C 3 652 ? 131.15800 154.63700 201.82000 1.000 83.54786 652 SER C CA 1
ATOM 19339 C C . SER C 3 652 ? 131.08900 156.15800 201.97100 1.000 83.54786 652 SER C C 1
ATOM 19340 O O . SER C 3 652 ? 132.02900 156.86600 201.60800 1.000 83.54786 652 SER C O 1
ATOM 19343 N N . THR C 3 653 ? 129.94300 156.64900 202.45500 1.000 87.79622 653 THR C N 1
ATOM 19344 C CA . THR C 3 653 ? 129.74000 157.95900 203.08800 1.000 87.79622 653 THR C CA 1
ATOM 19345 C C . THR C 3 653 ? 130.18500 159.11000 202.19600 1.000 87.79622 653 THR C C 1
ATOM 19346 O O . THR C 3 653 ? 130.01700 160.28300 202.53600 1.000 87.79622 653 THR C O 1
ATOM 19350 N N . ARG C 3 654 ? 130.74600 158.76300 201.04900 1.000 83.83775 654 ARG C N 1
ATOM 19351 C CA . ARG C 3 654 ? 131.16900 159.68100 200.01300 1.000 83.83775 654 ARG C CA 1
ATOM 19352 C C . ARG C 3 654 ? 131.15700 158.86000 198.73600 1.000 83.83775 654 ARG C C 1
ATOM 19353 O O . ARG C 3 654 ? 131.05400 157.63100 198.78200 1.000 83.83775 654 ARG C O 1
ATOM 19361 N N . TYR C 3 655 ? 131.22500 159.53000 197.59000 1.000 77.70772 655 TYR C N 1
ATOM 19362 C CA . TYR C 3 655 ? 131.16600 158.82400 196.31700 1.000 77.70772 655 TYR C CA 1
ATOM 19363 C C . TYR C 3 655 ? 129.87900 158.01800 196.21200 1.000 77.70772 655 TYR C C 1
ATOM 19364 O O . TYR C 3 655 ? 129.74100 157.17700 195.32100 1.000 77.70772 655 TYR C O 1
ATOM 19373 N N . ASP C 3 656 ? 128.93300 158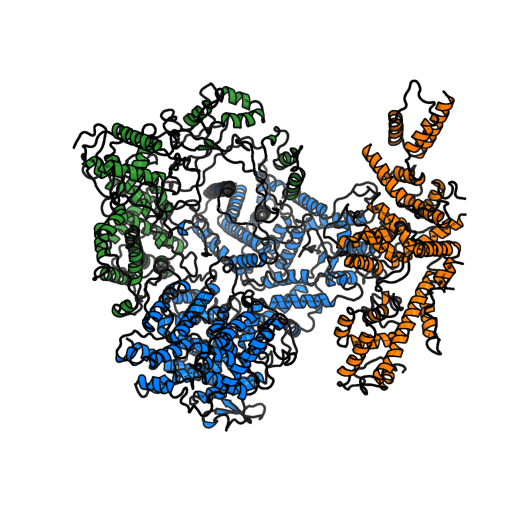.26200 197.11800 1.000 82.54366 656 ASP C N 1
ATOM 19374 C CA . ASP C 3 656 ? 127.69000 157.50800 197.17000 1.000 82.54366 656 ASP C CA 1
ATOM 19375 C C . ASP C 3 656 ? 126.66400 158.07600 196.20000 1.000 82.54366 656 ASP C C 1
ATOM 19376 O O . ASP C 3 656 ? 125.94700 157.32500 195.52900 1.000 82.54366 656 ASP C O 1
ATOM 19381 N N . LYS C 3 657 ? 126.58700 159.40500 196.12500 1.000 80.45128 657 LYS C N 1
ATOM 19382 C CA . LYS C 3 657 ? 125.78900 160.04700 195.09200 1.000 80.45128 657 LYS C CA 1
ATOM 19383 C C . LYS C 3 657 ? 126.20300 159.56500 193.71000 1.000 80.45128 657 LYS C C 1
ATOM 19384 O O . LYS C 3 657 ? 125.35700 159.38100 192.82900 1.000 80.45128 657 LYS C O 1
ATOM 19390 N N . MET C 3 658 ? 127.50300 159.34300 193.50900 1.000 75.84203 658 MET C N 1
ATOM 19391 C CA . MET C 3 658 ? 127.98300 158.80200 192.24300 1.000 75.84203 658 MET C CA 1
ATOM 19392 C C . MET C 3 658 ? 127.33500 157.46100 191.93500 1.000 75.84203 658 MET C C 1
ATOM 19393 O O . MET C 3 658 ? 126.84600 157.23500 190.82300 1.000 75.84203 658 MET C O 1
ATOM 19398 N N . ARG C 3 659 ? 127.32200 156.55600 192.91300 1.000 78.86205 659 ARG C N 1
ATOM 19399 C CA . ARG C 3 659 ? 126.78200 155.22600 192.66800 1.000 78.86205 659 ARG C CA 1
ATOM 19400 C C . ARG C 3 659 ? 125.27800 155.27400 192.45000 1.000 78.86205 659 ARG C C 1
ATOM 19401 O O . ARG C 3 659 ? 124.75000 154.56700 191.58300 1.000 78.86205 659 ARG C O 1
ATOM 19409 N N . THR C 3 660 ? 124.56900 156.10500 193.21700 1.000 78.86957 660 THR C N 1
ATOM 19410 C CA . THR C 3 660 ? 123.12800 156.21500 193.01400 1.000 78.86957 660 THR C CA 1
ATOM 19411 C C . THR C 3 660 ? 122.80700 156.78000 191.63700 1.000 78.86957 660 THR C C 1
ATOM 19412 O O . THR C 3 660 ? 121.90300 156.28700 190.95400 1.000 78.86957 660 THR C O 1
ATOM 19416 N N . MET C 3 661 ? 123.55200 157.79500 191.19800 1.000 79.83980 661 MET C N 1
ATOM 19417 C CA . MET C 3 661 ? 123.31600 158.36800 189.87800 1.000 79.83980 661 MET C CA 1
ATOM 19418 C C . MET C 3 661 ? 123.60700 157.35400 188.77900 1.000 79.83980 661 MET C C 1
ATOM 19419 O O . MET C 3 661 ? 122.83400 157.22300 187.82000 1.000 79.83980 661 MET C O 1
ATOM 19424 N N . TYR C 3 662 ? 124.71600 156.62300 188.89700 1.000 77.10118 662 TYR C N 1
ATOM 19425 C CA . TYR C 3 662 ? 125.02100 155.61400 187.89000 1.000 77.10118 662 TYR C CA 1
ATOM 19426 C C . TYR C 3 662 ? 123.92100 154.56400 187.82200 1.000 77.10118 662 TYR C C 1
ATOM 19427 O O . TYR C 3 662 ? 123.44800 154.21800 186.73500 1.000 77.10118 662 TYR C O 1
ATOM 19436 N N . LEU C 3 663 ? 123.50700 154.03500 188.97500 1.000 77.89580 663 LEU C N 1
ATOM 19437 C CA . LEU C 3 663 ? 122.42900 153.05400 188.98400 1.000 77.89580 663 LEU C CA 1
ATOM 19438 C C . LEU C 3 663 ? 121.12100 153.63900 188.47600 1.000 77.89580 663 LEU C C 1
ATOM 19439 O O . LEU C 3 663 ? 120.25100 152.88800 188.02500 1.000 77.89580 663 LEU C O 1
ATOM 19444 N N . ASP C 3 664 ? 120.96300 154.95900 188.54300 1.000 85.29785 664 ASP C N 1
ATOM 19445 C CA . ASP C 3 664 ? 119.78900 155.60200 187.97200 1.000 85.29785 664 ASP C CA 1
ATOM 19446 C C . ASP C 3 664 ? 119.87000 155.70400 186.45500 1.000 85.29785 664 ASP C C 1
ATOM 19447 O O . ASP C 3 664 ? 118.83300 155.69700 185.78500 1.000 85.29785 664 ASP C O 1
ATOM 19452 N N . PHE C 3 665 ? 121.07500 155.79600 185.89100 1.000 80.55410 665 PHE C N 1
ATOM 19453 C CA . PHE C 3 665 ? 121.20500 155.97700 184.44800 1.000 80.55410 665 PHE C CA 1
ATOM 19454 C C . PHE C 3 665 ? 121.58500 154.71600 183.68300 1.000 80.55410 665 PHE C C 1
ATOM 19455 O O . PHE C 3 665 ? 121.35300 154.66200 182.47100 1.000 80.55410 665 PHE C O 1
ATOM 19463 N N . GLU C 3 666 ? 122.15700 153.71000 184.33500 1.000 84.44888 666 GLU C N 1
ATOM 19464 C CA . GLU C 3 666 ? 122.63000 152.53500 183.62100 1.000 84.44888 666 GLU C CA 1
ATOM 19465 C C . GLU C 3 666 ? 122.38100 151.30200 184.47800 1.000 84.44888 666 GLU C C 1
ATOM 19466 O O . GLU C 3 666 ? 122.00600 151.39700 185.64800 1.000 84.44888 666 GLU C O 1
ATOM 19472 N N . SER C 3 667 ? 122.59100 150.13700 183.87600 1.000 86.53088 667 SER C N 1
ATOM 19473 C CA . SER C 3 667 ? 122.32400 148.87200 184.53500 1.000 86.53088 667 SER C CA 1
ATOM 19474 C C . SER C 3 667 ? 123.48600 148.46800 185.43300 1.000 86.53088 667 SER C C 1
ATOM 19475 O O . SER C 3 667 ? 124.64100 148.83200 185.20600 1.000 86.53088 667 SER C O 1
ATOM 19478 N N . SER C 3 668 ? 123.15900 147.71500 186.47500 1.000 86.83018 668 SER C N 1
ATOM 19479 C CA . SER C 3 668 ? 124.16500 147.14700 187.37200 1.000 86.83018 668 SER C CA 1
ATOM 19480 C C . SER C 3 668 ? 124.53100 145.72500 186.97000 1.000 86.83018 668 SER C C 1
ATOM 19481 O O . SER C 3 668 ? 124.52100 144.81600 187.79600 1.000 86.83018 668 SER C O 1
ATOM 19484 N N . ASP C 3 669 ? 124.86700 145.50700 185.70200 1.000 85.76058 669 ASP C N 1
ATOM 19485 C CA . ASP C 3 669 ? 125.36400 144.21000 185.26800 1.000 85.76058 669 ASP C CA 1
ATOM 19486 C C . ASP C 3 669 ? 126.88000 144.13400 185.26700 1.000 85.76058 669 ASP C C 1
ATOM 19487 O O . ASP C 3 669 ? 127.42800 143.02800 185.28700 1.000 85.76058 669 ASP C O 1
ATOM 19492 N N . ILE C 3 670 ? 127.56900 145.27000 185.24800 1.000 82.07783 670 ILE C N 1
ATOM 19493 C CA . ILE C 3 670 ? 128.96700 145.28400 185.64800 1.000 82.07783 670 ILE C CA 1
ATOM 19494 C C . ILE C 3 670 ? 128.96600 145.12200 187.16100 1.000 82.07783 670 ILE C C 1
ATOM 19495 O O . ILE C 3 670 ? 127.90800 145.21200 187.79300 1.000 82.07783 670 ILE C O 1
ATOM 19500 N N . PHE C 3 671 ? 130.13600 144.87300 187.74400 1.000 81.31479 671 PHE C N 1
ATOM 19501 C CA . PHE C 3 671 ? 130.35400 144.42800 189.12200 1.000 81.31479 671 PHE C CA 1
ATOM 19502 C C . PHE C 3 671 ? 130.01800 142.94900 189.26400 1.000 81.31479 671 PHE C C 1
ATOM 19503 O O . PHE C 3 671 ? 130.19000 142.39500 190.35600 1.000 81.31479 671 PHE C O 1
ATOM 19511 N N . SER C 3 672 ? 129.54100 142.29200 188.21100 1.000 78.78704 672 SER C N 1
ATOM 19512 C CA . SER C 3 672 ? 129.20400 140.87500 188.24400 1.000 78.78704 672 SER C CA 1
ATOM 19513 C C . SER C 3 672 ? 130.10700 140.15600 187.25400 1.000 78.78704 672 SER C C 1
ATOM 19514 O O . SER C 3 672 ? 129.90600 140.25500 186.04100 1.000 78.78704 672 SER C O 1
ATOM 19517 N N . ARG C 3 673 ? 131.10000 139.43600 187.77100 1.000 73.35352 673 ARG C N 1
ATOM 19518 C CA . ARG C 3 673 ? 132.05900 138.77200 186.89800 1.000 73.35352 673 ARG C CA 1
ATOM 19519 C C . ARG C 3 673 ? 131.38600 137.70900 186.04300 1.000 73.35352 673 ARG C C 1
ATOM 19520 O O . ARG C 3 673 ? 131.68600 137.57700 184.85000 1.000 73.35352 673 ARG C O 1
ATOM 19528 N N . GLU C 3 674 ? 130.46300 136.94800 186.62900 1.000 81.33305 674 GLU C N 1
ATOM 19529 C CA . GLU C 3 674 ? 129.87200 135.83200 185.90200 1.000 81.33305 674 GLU C CA 1
ATOM 19530 C C . GLU C 3 674 ? 128.88000 136.30500 184.85000 1.000 81.33305 674 GLU C C 1
ATOM 19531 O O . GLU C 3 674 ? 128.64500 135.59700 183.86600 1.000 81.33305 674 GLU C O 1
ATOM 19537 N N . LYS C 3 675 ? 128.28800 137.48600 185.03200 1.000 78.34875 675 LYS C N 1
ATOM 19538 C CA . LYS C 3 675 ? 127.44300 138.05700 183.99100 1.000 78.34875 675 LYS C CA 1
ATOM 19539 C C . LYS C 3 675 ? 128.25100 138.73400 182.89600 1.000 78.34875 675 LYS C C 1
ATOM 19540 O O . LYS C 3 675 ? 127.73400 138.92300 181.79100 1.000 78.34875 675 LYS C O 1
ATOM 19546 N N . VAL C 3 676 ? 129.49900 139.10200 183.17400 1.000 70.49768 676 VAL C N 1
ATOM 19547 C CA . VAL C 3 676 ? 130.34700 139.70600 182.15800 1.000 70.49768 676 VAL C CA 1
ATOM 19548 C C . VAL C 3 676 ? 131.10200 138.65800 181.35000 1.000 70.49768 676 VAL C C 1
ATOM 19549 O O . VAL C 3 676 ? 131.39600 138.89100 180.17000 1.000 70.49768 676 VAL C O 1
ATOM 19553 N N . PHE C 3 677 ? 131.37800 137.49100 181.92600 1.000 71.46783 677 PHE C N 1
ATOM 19554 C CA . PHE C 3 677 ? 132.10400 136.46600 181.18800 1.000 71.46783 677 PHE C CA 1
ATOM 19555 C C . PHE C 3 677 ? 131.20900 135.63700 180.27900 1.000 71.46783 677 PHE C C 1
ATOM 19556 O O . PHE C 3 677 ? 131.69100 135.09900 179.27300 1.000 71.46783 677 PHE C O 1
ATOM 19564 N N . THR C 3 678 ? 129.91700 135.52000 180.59500 1.000 73.58406 678 THR C N 1
ATOM 19565 C CA . THR C 3 678 ? 129.01700 134.84600 179.66800 1.000 73.58406 678 THR C CA 1
ATOM 19566 C C . THR C 3 678 ? 128.90200 135.60500 178.35700 1.000 73.58406 678 THR C C 1
ATOM 19567 O O . THR C 3 678 ? 128.73500 134.98500 177.30500 1.000 73.58406 678 THR C O 1
ATOM 19571 N N . ALA C 3 679 ? 129.00900 136.93400 178.39000 1.000 69.35295 679 ALA C N 1
ATOM 19572 C CA . ALA C 3 679 ? 128.97700 137.70100 177.15000 1.000 69.35295 679 ALA C CA 1
ATOM 19573 C C . ALA C 3 679 ? 130.20400 137.41800 176.29400 1.000 69.35295 679 ALA C C 1
ATOM 19574 O O . ALA C 3 679 ? 130.09800 137.28800 175.06800 1.000 69.35295 679 ALA C O 1
ATOM 19576 N N 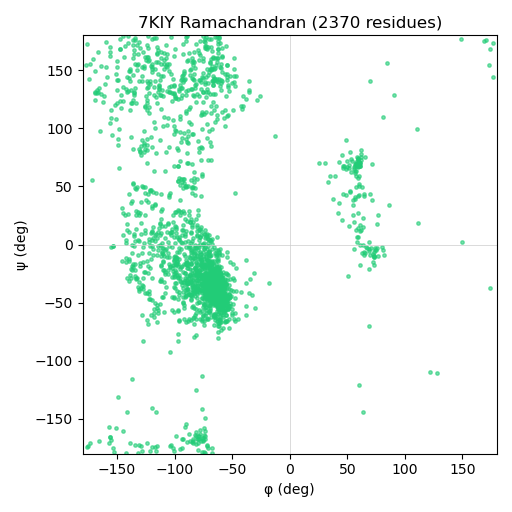. LEU C 3 680 ? 131.37400 137.29400 176.92100 1.000 66.47310 680 LEU C N 1
ATOM 19577 C CA . LEU C 3 680 ? 132.58200 136.96900 176.17000 1.000 66.47310 680 LEU C CA 1
ATOM 19578 C C . LEU C 3 680 ? 132.50200 135.56900 175.57900 1.000 66.47310 680 LEU C C 1
ATOM 19579 O O . LEU C 3 680 ? 132.84900 135.35800 174.40900 1.000 66.47310 680 LEU C O 1
ATOM 19584 N N . TYR C 3 681 ? 132.03900 134.59900 176.36900 1.000 71.81973 681 TYR C N 1
ATOM 19585 C CA . TYR C 3 681 ? 131.89900 133.24500 175.84600 1.000 71.81973 681 TYR C CA 1
ATOM 19586 C C . TYR C 3 681 ? 130.85400 133.17700 174.74100 1.000 71.81973 681 TYR C C 1
ATOM 19587 O O . TYR C 3 681 ? 131.02600 132.43000 173.77100 1.000 71.81973 681 TYR C O 1
ATOM 19596 N N . ASN C 3 682 ? 129.78700 133.96800 174.85000 1.000 74.41927 682 ASN C N 1
ATOM 19597 C CA . ASN C 3 682 ? 128.77900 134.00000 173.80100 1.000 74.41927 682 ASN C CA 1
ATOM 19598 C C . ASN C 3 682 ? 129.34100 134.58800 172.51400 1.000 74.41927 682 ASN C C 1
ATOM 19599 O O . ASN C 3 682 ? 129.06000 134.07900 171.42300 1.000 74.41927 682 ASN C O 1
ATOM 19604 N N . PHE C 3 683 ? 130.13600 135.65500 172.61300 1.000 71.01411 683 PHE C N 1
ATOM 19605 C CA . PHE C 3 683 ? 130.73300 136.22400 171.40700 1.000 71.01411 683 PHE C CA 1
ATOM 19606 C C . PHE C 3 683 ? 131.70400 135.24700 170.75900 1.000 71.01411 683 PHE C C 1
ATOM 19607 O O . PHE C 3 683 ? 131.74700 135.12500 169.52700 1.000 71.01411 683 PHE C O 1
ATOM 19615 N N . ASP C 3 684 ? 132.48300 134.52800 171.56900 1.000 76.57173 684 ASP C N 1
ATOM 19616 C CA . ASP C 3 684 ? 133.39400 133.53700 171.00200 1.000 76.57173 684 ASP C CA 1
ATOM 19617 C C . ASP C 3 684 ? 132.62900 132.41600 170.30700 1.000 76.57173 684 ASP C C 1
ATOM 19618 O O . ASP C 3 684 ? 133.01000 131.97900 169.21200 1.000 76.57173 684 ASP C O 1
ATOM 19623 N N . SER C 3 685 ? 131.54000 131.94700 170.91900 1.000 80.09484 685 SER C N 1
ATOM 19624 C CA . SER C 3 685 ? 130.72800 130.91400 170.28500 1.000 80.09484 685 SER C CA 1
ATOM 19625 C C . SER C 3 685 ? 130.12600 131.41200 168.97800 1.000 80.09484 685 SER C C 1
ATOM 19626 O O . SER C 3 685 ? 130.06100 130.66800 167.99200 1.000 80.09484 685 SER C O 1
ATOM 19629 N N . PHE C 3 686 ? 129.66800 132.66400 168.95700 1.000 79.57515 686 PHE C N 1
ATOM 19630 C CA . PHE C 3 686 ? 129.11500 133.24300 167.73800 1.000 79.57515 686 PHE C CA 1
ATOM 19631 C C . PHE C 3 686 ? 130.15900 133.28300 166.63100 1.000 79.57515 686 PHE C C 1
ATOM 19632 O O . PHE C 3 686 ? 129.86200 132.97800 165.47100 1.000 79.57515 686 PHE C O 1
ATOM 19640 N N . ILE C 3 687 ? 131.38700 133.67900 166.96800 1.000 80.39878 687 ILE C N 1
ATOM 19641 C CA . ILE C 3 687 ? 132.45900 133.68400 165.97500 1.000 80.39878 687 ILE C CA 1
ATOM 19642 C C . ILE C 3 687 ? 132.65900 132.28400 165.41000 1.000 80.39878 687 ILE C C 1
ATOM 19643 O O . ILE C 3 687 ? 132.67200 132.08100 164.18900 1.000 80.39878 687 ILE C O 1
ATOM 19648 N N . LYS C 3 688 ? 132.80900 131.29600 166.29800 1.000 88.43914 688 LYS C N 1
ATOM 19649 C CA . LYS C 3 688 ? 133.05000 129.92700 165.84500 1.000 88.43914 688 LYS C CA 1
ATOM 19650 C C . LYS C 3 688 ? 131.93300 129.42600 164.93900 1.000 88.43914 688 LYS C C 1
ATOM 19651 O O . LYS C 3 688 ? 132.19900 128.80200 163.90700 1.000 88.43914 688 LYS C O 1
ATOM 19657 N N . THR C 3 689 ? 130.67900 129.67800 165.30500 1.000 92.10447 689 THR C N 1
ATOM 19658 C CA . THR C 3 689 ? 129.57800 129.22400 164.46500 1.000 92.10447 689 THR C CA 1
ATOM 19659 C C . THR C 3 689 ? 129.58300 129.95600 163.13000 1.000 92.10447 689 THR C C 1
ATOM 19660 O O . THR C 3 689 ? 129.76600 129.33300 162.07900 1.000 92.10447 689 THR C O 1
ATOM 19664 N N . ASN C 3 690 ? 129.40700 131.27300 163.15500 1.000 96.14713 690 ASN C N 1
ATOM 19665 C CA . ASN C 3 690 ? 129.28500 132.04400 161.92000 1.000 96.14713 690 ASN C CA 1
ATOM 19666 C C . ASN C 3 690 ? 130.62800 132.59700 161.45500 1.000 96.14713 690 ASN C C 1
ATOM 19667 O O . ASN C 3 690 ? 130.74700 133.77700 161.13300 1.000 96.14713 690 ASN C O 1
ATOM 19672 N N . GLU C 3 691 ? 131.66000 131.75100 161.41400 1.000 102.99035 691 GLU C N 1
ATOM 19673 C CA . GLU C 3 691 ? 132.88200 132.08400 160.69700 1.000 102.99035 691 GLU C CA 1
ATOM 19674 C C . GLU C 3 691 ? 132.99800 131.38500 159.35100 1.000 102.99035 691 GLU C C 1
ATOM 19675 O O . GLU C 3 691 ? 133.64300 131.92300 158.44700 1.000 102.99035 691 GLU C O 1
ATOM 19681 N N . GLN C 3 692 ? 132.38400 130.21500 159.19500 1.000 110.04281 692 GLN C N 1
ATOM 19682 C CA . GLN C 3 692 ? 132.34000 129.51500 157.91900 1.000 110.04281 692 GLN C CA 1
ATOM 19683 C C . GLN C 3 692 ? 131.36800 130.14900 156.93200 1.000 110.04281 692 GLN C C 1
ATOM 19684 O O . GLN C 3 692 ? 131.21200 129.63400 155.82000 1.000 110.04281 692 GLN C O 1
ATOM 19690 N N . LEU C 3 693 ? 130.70900 131.24300 157.31600 1.000 110.69485 693 LEU C N 1
ATOM 19691 C CA . LEU C 3 693 ? 129.80000 131.95800 156.43400 1.000 110.69485 693 LEU C CA 1
ATOM 19692 C C . LEU C 3 693 ? 130.27400 133.37800 156.15900 1.000 110.69485 693 LEU C C 1
ATOM 19693 O O . LEU C 3 693 ? 129.57800 134.12800 155.46500 1.000 110.69485 693 LEU C O 1
ATOM 19698 N N . LYS C 3 694 ? 131.43700 133.76400 156.67400 1.000 108.91758 694 LYS C N 1
ATOM 19699 C CA . LYS C 3 694 ? 131.89100 135.14700 156.64100 1.000 108.91758 694 LYS C CA 1
ATOM 19700 C C . LYS C 3 694 ? 132.89100 135.32100 155.50300 1.000 108.91758 694 LYS C C 1
ATOM 19701 O O . LYS C 3 694 ? 134.08400 135.04100 155.66300 1.000 108.91758 694 LYS C O 1
ATOM 19707 N N . LYS C 3 695 ? 132.39200 135.77400 154.34900 1.000 114.36769 695 LYS C N 1
ATOM 19708 C CA . LYS C 3 695 ? 133.24600 136.22100 153.25600 1.000 114.36769 695 LYS C CA 1
ATOM 19709 C C . LYS C 3 695 ? 132.82100 137.58500 152.72600 1.000 114.36769 695 LYS C C 1
ATOM 19710 O O . LYS C 3 695 ? 133.05800 137.87200 151.54600 1.000 114.36769 695 LYS C O 1
ATOM 19716 N N . LYS C 3 696 ? 132.20000 138.42700 153.55300 1.000 111.72788 696 LYS C N 1
ATOM 19717 C CA . LYS C 3 696 ? 131.76600 139.75700 153.14200 1.000 111.72788 696 LYS C CA 1
ATOM 19718 C C . LYS C 3 696 ? 132.96800 140.63100 152.80800 1.000 111.72788 696 LYS C C 1
ATOM 19719 O O . LYS C 3 696 ? 134.11300 140.18700 152.92900 1.000 111.72788 696 LYS C O 1
ATOM 19725 N N . ASN C 3 697 ? 132.73000 141.87100 152.38700 1.000 106.89285 697 ASN C N 1
ATOM 19726 C CA . ASN C 3 697 ? 133.79700 142.64900 151.77000 1.000 106.89285 697 ASN C CA 1
ATOM 19727 C C . ASN C 3 697 ? 133.99300 143.99300 152.46000 1.000 106.89285 697 ASN C C 1
ATOM 19728 O O . ASN C 3 697 ? 134.48400 144.94800 151.85000 1.000 106.89285 697 ASN C O 1
ATOM 19733 N N . LEU C 3 698 ? 133.62000 144.09300 153.73900 1.000 96.90965 698 LEU C N 1
ATOM 19734 C CA . LEU C 3 698 ? 134.14500 145.16200 154.58600 1.000 96.90965 698 LEU C CA 1
ATOM 19735 C C . LEU C 3 698 ? 133.87600 146.56800 154.06100 1.000 96.90965 698 LEU C C 1
ATOM 19736 O O . LEU C 3 698 ? 134.79800 147.21900 153.56100 1.000 96.90965 698 LEU C O 1
ATOM 19741 N N . GLU C 3 699 ? 132.61700 147.01200 154.11700 1.000 97.96997 699 GLU C N 1
ATOM 19742 C CA . GLU C 3 699 ? 132.22400 148.35400 153.69200 1.000 97.96997 699 GLU C CA 1
ATOM 19743 C C . GLU C 3 699 ? 133.29700 149.38800 154.00900 1.000 97.96997 699 GLU C C 1
ATOM 19744 O O . GLU C 3 699 ? 133.82900 149.43300 155.12000 1.000 97.96997 699 GLU C O 1
ATOM 19750 N N . GLU C 3 700 ? 133.60700 150.22100 153.01700 1.000 99.80895 700 GLU C N 1
ATOM 19751 C CA . GLU C 3 700 ? 134.75300 151.11700 153.10100 1.000 99.80895 700 GLU C CA 1
ATOM 19752 C C . GLU C 3 700 ? 134.41200 152.38600 153.87200 1.000 99.80895 700 GLU C C 1
ATOM 19753 O O . GLU C 3 700 ? 133.32100 152.94400 153.73300 1.000 99.80895 700 GLU C O 1
ATOM 19759 N N . ILE C 3 701 ? 135.36800 152.84600 154.67600 1.000 91.24808 701 ILE C N 1
ATOM 19760 C CA . ILE C 3 701 ? 135.15800 153.98500 155.55800 1.000 91.24808 701 ILE C CA 1
ATOM 19761 C C . ILE C 3 701 ? 136.00600 155.19600 155.19300 1.000 91.24808 701 ILE C C 1
ATOM 19762 O O . ILE C 3 701 ? 135.85300 156.24900 155.83200 1.000 91.24808 701 ILE C O 1
ATOM 19767 N N . SER C 3 702 ? 136.89500 155.10000 154.20700 1.000 94.18775 702 SER C N 1
ATOM 19768 C CA . SER C 3 702 ? 137.83200 156.17200 153.90600 1.000 94.18775 702 SER C CA 1
ATOM 19769 C C . SER C 3 702 ? 137.10000 157.44300 153.47700 1.000 94.18775 702 SER C C 1
ATOM 19770 O O . SER C 3 702 ? 135.89700 157.44700 153.20500 1.000 94.18775 702 SER C O 1
ATOM 19773 N N . GLU C 3 703 ? 137.85700 158.54100 153.41600 1.000 95.25983 703 GLU C N 1
ATOM 19774 C CA . GLU C 3 703 ? 137.30700 159.84400 153.06000 1.000 95.25983 703 GLU C CA 1
ATOM 19775 C C . GLU C 3 703 ? 137.95200 160.41000 151.80100 1.000 95.25983 703 GLU C C 1
ATOM 19776 O O . GLU C 3 703 ? 137.75900 161.58800 151.48800 1.000 95.25983 703 GLU C O 1
ATOM 19782 N N . ILE C 3 704 ? 138.70900 159.59500 151.07400 1.000 99.52284 704 ILE C N 1
ATOM 19783 C CA . ILE C 3 704 ? 139.37000 160.01400 149.84300 1.000 99.52284 704 ILE C CA 1
ATOM 19784 C C . ILE C 3 704 ? 138.57200 159.47500 148.66200 1.000 99.52284 704 ILE C C 1
ATOM 19785 O O . ILE C 3 704 ? 138.24800 158.28000 148.63000 1.000 99.52284 704 ILE C O 1
ATOM 19790 N N . PRO C 3 705 ? 138.23100 160.30500 147.68100 1.000 101.00302 705 PRO C N 1
ATOM 19791 C CA . PRO C 3 705 ? 137.36400 159.84100 146.59600 1.000 101.00302 705 PRO C CA 1
ATOM 19792 C C . PRO C 3 705 ? 138.07500 158.87400 145.66500 1.000 101.00302 705 PRO C C 1
ATOM 19793 O O . PRO C 3 705 ? 139.27500 158.98700 145.40500 1.000 101.00302 705 PRO C O 1
ATOM 19797 N N . VAL C 3 706 ? 137.30900 157.91300 145.16000 1.000 109.63440 706 VAL C N 1
ATOM 19798 C CA . VAL C 3 706 ? 137.78300 156.93800 144.18500 1.000 109.63440 706 VAL C CA 1
ATOM 19799 C C . VAL C 3 706 ? 137.52200 157.53700 142.80800 1.000 109.63440 706 VAL C C 1
ATOM 19800 O O . VAL C 3 706 ? 136.37000 157.70800 142.40300 1.000 109.63440 706 VAL C O 1
ATOM 19804 N N . GLN C 3 707 ? 138.58800 157.85000 142.08100 1.000 120.52964 707 GLN C N 1
ATOM 19805 C CA . GLN C 3 707 ? 138.46900 158.61200 140.84800 1.000 120.52964 707 GLN C CA 1
ATOM 19806 C C . GLN C 3 707 ? 138.12600 157.71800 139.65900 1.000 120.52964 707 GLN C C 1
ATOM 19807 O O . GLN C 3 707 ? 138.35100 156.50500 139.66700 1.000 120.52964 707 GLN C O 1
ATOM 19813 N N . LEU C 3 708 ? 137.56500 158.34700 138.63000 1.000 127.04856 708 LEU C N 1
ATOM 19814 C CA . LEU C 3 708 ? 137.30300 157.72300 137.34400 1.000 127.04856 708 LEU C CA 1
ATOM 19815 C C . LEU C 3 708 ? 138.29200 158.26100 136.31800 1.000 127.04856 708 LEU C C 1
ATOM 19816 O O . LEU C 3 708 ? 138.88800 159.32400 136.51000 1.000 127.04856 708 LEU C O 1
ATOM 19821 N N . GLU C 3 709 ? 138.45300 157.51600 135.22200 1.000 138.87361 709 GLU C N 1
ATOM 19822 C CA . GLU C 3 709 ? 139.54500 157.73200 134.27800 1.000 138.87361 709 GLU C CA 1
ATOM 19823 C C . GLU C 3 709 ? 139.59700 159.16500 133.75600 1.000 138.87361 709 GLU C C 1
ATOM 19824 O O . GLU C 3 709 ? 140.55400 159.89200 134.04400 1.000 138.87361 709 GLU C O 1
ATOM 19830 N N . THR C 3 710 ? 138.57600 159.58000 133.00100 1.000 145.19356 710 THR C N 1
ATOM 19831 C CA . THR C 3 710 ? 138.43300 160.95200 132.50400 1.000 145.19356 710 THR C CA 1
ATOM 19832 C C . THR C 3 710 ? 139.71000 161.41800 131.79300 1.000 145.19356 710 THR C C 1
ATOM 19833 O O . THR C 3 710 ? 140.40900 162.33400 132.23100 1.000 145.19356 710 THR C O 1
ATOM 19837 N N . SER C 3 711 ? 139.99600 160.75600 130.66900 1.000 152.63642 711 SER C N 1
ATOM 19838 C CA . SER C 3 711 ? 141.18300 161.04000 129.86700 1.000 152.63642 711 SER C CA 1
ATOM 19839 C C . SER C 3 711 ? 141.00300 162.24300 128.95000 1.000 152.63642 711 SER C C 1
ATOM 19840 O O . SER C 3 711 ? 141.71600 162.35700 127.94600 1.000 152.63642 711 SER C O 1
ATOM 19843 N N . ASN C 3 712 ? 140.06400 163.12600 129.28000 1.000 153.27468 712 ASN C N 1
ATOM 19844 C CA . ASN C 3 712 ? 139.66500 164.21800 128.41000 1.000 153.27468 712 ASN C CA 1
ATOM 19845 C C . ASN C 3 712 ? 140.83700 165.15900 128.12000 1.000 153.27468 712 ASN C C 1
ATOM 19846 O O . ASN C 3 712 ? 141.92900 165.04700 128.68500 1.000 153.27468 712 ASN C O 1
ATOM 19851 N N . ASP C 3 713 ? 140.58200 166.10600 127.21500 1.000 161.46383 713 ASP C N 1
ATOM 19852 C CA . ASP C 3 713 ? 141.60500 166.97100 126.63700 1.000 161.46383 713 ASP C CA 1
ATOM 19853 C C . ASP C 3 713 ? 142.43800 167.69900 127.68400 1.000 161.46383 713 ASP C C 1
ATOM 19854 O O . ASP C 3 713 ? 141.94200 168.59400 128.37500 1.000 161.46383 713 ASP C O 1
ATOM 19859 N N . GLY C 3 714 ? 143.71200 167.33300 127.78900 1.000 170.84813 714 GLY C N 1
ATOM 19860 C CA . GLY C 3 714 ? 144.63700 168.01300 128.67400 1.000 170.84813 714 GLY C CA 1
ATOM 19861 C C . GLY C 3 714 ? 145.95200 168.30500 127.98300 1.000 170.84813 714 GLY C C 1
ATOM 19862 O O . GLY C 3 714 ? 146.89000 168.82600 128.59600 1.000 170.84813 714 GLY C O 1
ATOM 19863 N N . ILE C 3 715 ? 146.02500 167.96800 126.70000 1.000 181.02813 715 ILE C N 1
ATOM 19864 C CA . ILE C 3 715 ? 147.23100 168.15300 125.90400 1.000 181.02813 715 ILE C CA 1
ATOM 19865 C C . ILE C 3 715 ? 147.56200 169.63300 125.73500 1.000 181.02813 715 ILE C C 1
ATOM 19866 O O . ILE C 3 715 ? 146.69900 170.49700 125.89600 1.000 181.02813 715 ILE C O 1
#

Sequence (2376 aa):
DNIEQLKSMIGNDELHKNLTILEKLILESLEKDKLKYPLLKQGTEQLIDISKFNKKNITDADDETYIIPTVQSSFHDIVKYEHLIKEQSIEIYNSDISDKIKKKIFIVRTLKTIKLMLIPLNSYKQNNDLKSALEELNNVFTNKEAQKESSPIGDHGTFFRKLLTHVRTIKENEDIENKGETLILGDNKIDVMNSNDFFFTTNSNVKFMENLDDITNQYGLGLINHLGPHLIALGHFTVLKLALKNYKNYFEAKSIKFFSWQKILEFSMSDRFKVLDMMCDHESVYYSEKKRRKTYLKVDRSNTSMECNILEYLLHYFNKYQLEIIKTTQDTDFDLHGMMEHKYIKDYFFSFMCNDPKECIIYHTNQFKKEANEENTFPEQEEPNRQISAFNLYLNYYYFMKRYSSYGVKKTLYVHLLNLTGLLNYDTRSYVTSLYLPGYYNAVEMSFTEEKEFSKLFESLIQCIEKCHSDQARQISKDSNLLNDITKCDLCKGAFLYSNMKFDEVPSMLQKFYLYLTKGLKIQKVSSLIKTLDIYQDYSNFLSHDINWYTFLFLFRLTSFKEISKKNVAEAMYLNIKDEDTFNKTIVTNYWYPSPIKKYYTLYVRKHIPNNLVDELEKLMKSGTLEKMKKSLTFLVHVNSFLQLDFFHQLNEPPLGLPRSYPLSLVLEHKFKEWMDSSPAGFYFSNYQNPYVRKDLHDKVLSQKFEPPKMNQWNKVLKSLIECAYDMYFEQRHVKNLYKYHNIYNINNKLMLMRDSIDLYKTHFDDVLFFADIFFYKYGIIYGFKVNKEILKEVVDELYSIYNFNTDIFTDTSFLQTVYLLFRRIEETYRTQRRDDKISVNNVFFMNVANNYSKLNKEEREIEIHNSMASRYYAKTMFAAFQMLFSTMLSNNVDNLDKAYGLSENIQVATSTSAFLTFAYVYNGSIMDSVTNSLLPPYAKKPITQLKYGKTFVFSNYFMLASKMYDMLNYKNLSLLCEYQAVASANFYLAAEASKYLFFYFFTNLYLFNRNFFMELANGFMYAFCFFAISQMYAYFENINFYITSNFRFLDRYYGVFNKYFINYARIKLKEITSDLLIKYEREAYLSMKKYGYLGEVIAARLSPKDKIMNYVHETNDDVMSNLRRYDMENAFKNKMSTYVDDFAFFDDCGKNEQFLNERCDYCPVIEEVCSAYLHLCSRYYESVSIYIRLKKVFNGIPAFLDKNCRKVKGEEFKKLMDMELRYIDIKKELNDEKAYKQLMSAIRKYVTTLTKADSDITYFVKQLDDEEIERFLIDLNFFLYNGFLRITEDKHLINADDVSPSYINLYRSNNIVALYILKTQYEEKKTTEYYLKEYENFVENFQPDLHDIMKLQLFFTMAFKDCNVNQNFTETSKKLWFDLLYAYDKFGWFYIHPNEVINSINKTDFVRHVLVSRNFLLKNNDQLTFLETQVAKIVEIINLSLDKLKLLTSYEYIDSIANNYFFLYFNLPNIYSLAYQLFNELAININVITNVPLKKYLKYNASYAYFTLMNMIGKNHDIYSKGSRFVYASYILGLVFFIESHIDIARLYHKDLKTLKKNCTLLTDFMKINKNSQNYSLTHTEEMIKILGLLTVTLWAKEGKKSVYYDDDVSLYRKLMVSCVFNGGETIQEKLANNIEKSCDISQYGIKSKNLKDMIDINLSIHKWNPAEIEKLAYSFVLSCKMQKDVFAGFVTKKLKTLLDCNFALYYNFKGNGPDAGSFLDFVDEPEQFYWFVEHFLSVKFRVPKHLKDKNIHNFTPCLNRSWVSEFLKEYEEPFVNPVMKFLDKEQRLFFTYNFGDVEPQGKYTYFPVKEFHKYCILPPLIKTNIKDGESGEFLKYQLNKEEYKVFLSSVGSQMTAIKNLYSTVEDEQRKQLLKVIIENESTNDISVQCPTYNIKLHYTKECANSNNILKCIDEFLRKTCEKKTESKHPSADLCEHLQFLFESLKNPYLDNFKKFMTNSDFTLIKPQSVWNVPIFDIYKPKNYLDSVQNLDTECFKKLNSKNLIFLSFHDDIPNNPYYNVELQEIVKLSTYTYSIFDKLYNFFFVFKKSGAPISPVSVKELSHNITDFSFKEDNSEIQCQNVRKSLDLEVDVETMKGIAAEKLCKIIEKFILTKDDASKPEKSDIHRGFRILCILISTHVEAYNIVRQLLNMESMISLTRYTSLYIHKFFKSVTLLKGNFLYKNNKAIRYSRACSKASLHVPSVLYRRNIYIPETFLSLYLGLSNLVSSNPSSPFFEYAIIEFLVTYYNKGSEKFVLYFISIISVLYINEYYYEQLSCFYPKEFELIKSRMIHPNIVDRILKGIDNLMKSTRYDKMRTMYLDFESSDIFSREKVFTALYNFDSFIKTNEQLKKKNLEEISEIPVQLETSNDGI

Nearest PDB structures (foldseek):
  7kiy-assembly1_A  TM=1.001E+00  e=0.000E+00  Plasmodium falciparum
  7mrw-assembly1_A  TM=9.303E-01  e=0.000E+00  Plasmodium falciparum NF54
  7kiy-assembly1_B  TM=1.002E+00  e=5.944E-67  Plasmodium falciparum
  7mrw-assembly1_B  TM=9.541E-01  e=6.307E-44  Plasmodium falciparum NF54
  7kiy-assembly1_C  TM=1.001E+00  e=0.000E+00  Plasmodium falciparum

Secondary structure (DSSP, 8-state):
-HHHHHHHHHS-HHHHHHHHHHHHHHHHHHHS-SS---BSSSS-SSSS-GGGSEEEE-SSS-S-EEEE--TT--HHHHHHHHHHHHHHHHHS--SSSTTHHHHHHHHHHHHHHHHHHHHHHHHHHTT--HHHHHHHHHHHHH-SS-SSSS--S-THHHHHHHHHHHHHHHSSSTTS--HHHHTTS-S-S-S-S-SS-TTSSS-S-HHHHHHHHHHHHHTT-THHHHS-S-HHHHHHHHHHHHHHHTHIIIIII--S----HHHHTTS-TTHHHHHHHTTTT----S---S-HHHHGGGS----S-THHHHHHHHHHHHHHHHHHHHHHH--TTT---SS--HHHHHHHHHHHHSSSSS---GGGSTTTTSSS-----S----SS-SS--SS-HHHHHHHHHHHGGG--SHHHHHHHHHHHHHHHS--HHHHHHTTT-GGGTGGGGGG------HHHHHHHHHHHHGGGSSSSS-S------SSS---HHHHHHHHHHHHT--BTTB--HHHHHHHIIIIIS---STT-TTSSHHHHHHHHHHHTT-SHHHHHHHHHHHT--GGGTTS-HHHHHHHHTTTTTSSTTTS------PPP-----BSS---SS--BHHHHHHHTS-SS-HHHHHTS-EEEE-HHHHHTTTSSTTSSPPPSSS-----TTHHHHHHHHHHHTTSTTTSGGG--S-SSHHHHHHHHHHTS---PPPHHHHHHHHHHHHHHHHHHHHSSHHHHHHHTTTTSS---SSHHHHHHHHHHHHHSTTT-EE-------SS----EEE--TTHHHHHHHHHHHHHHH--SS--SSHHHHHHHHHHHHHHHTT--SSS-STTSSTTS-S--S-TT-TTS-SSHHHHHHHHHHHHHHSHHHHHHHHHHHHHHHS-SSSHHHHHTS----SSS--SHHHHHHHHHHHHHHHHHHHHHHHS--TTSS-GGGT-SSS-TTHHHHHHHHHHHHHHHHT-TTHHHHHHHHHHTTS----HHHHHHHHHHHHHHHH-----HHHHHHHHHHHHHHHHHHHHHTS----TTGGG-SS---HHHHHHHHHHHHHHHHHHHTS-S--TTHHHHHHHHHHHHHHHHHHHHHHHHHHTTTSS----SS---STTHHHHHHHHHHHGGGS-----BS-SS----S--SSSGGGG---SS------/--SSSHHHHHHHHHHHHHHHHHHHHHHHSHHHHTTSSTTSSTTHHHHHS--------SSSSS--STTHHHHHHHHHHHHHHHS-S-SSHHHHHHT--SSTTHHHHHHHHHHTTTS-----S-TTS--S-TTS-STTTTTTTT--HHHHHHHHSS----HHHHHHHHH--TTTT----SSSHHHHHHHHHHH---SSSS---STTTHHHHHHHHHHHHHT--SSS-HHHHHTT--GGGHHHHHHHHHHHHHHS-HHHHHHHHHHHHHHHHHHHT---SSTTTSHHHHHHHHHHTT--TT----HHHHHHHHHHHHHHHHGGG-SS---STTTT-THHHHHHHHHHHS---STTS-----HHHHHHHHHHHHHHHTS--TT--HHHHHHHHHHHHHHHHHT-S--SSS-----HHHHHHHHHHHHHHHHHH--SSS-TTT-SSS-HHHHHHHHHHHTTSS-SHHHHHHHHHHTTT---SS--HHHHHHHHHHHHHHH--SHHHHHHHHHHHHHHHHH-/-B---S---HHHHHHHHHHHHHHHTTTSS-TT------TTT-HHHHHHHIIIIISS-----S--S--SS--STTTTT--HHHHHHHHB----HHHHHHHHHHHHHHHHHHSSTT-------B-EEE--SSSS-SS---------S--SSSS--------GGG----TT---HHHHHHHT-S--TTTHHHHHHHHHHHTSTT--------EEE---HHHHSSSS-STHHHHHHHHTTS-SSS--SS--S--HHHHHHHHHTTT-SSHHHHHHHHTTTS------B-S---S--B------TT---S----TT--B-B-SSS-B---SS------TT-----PPP--SSHHHHHS--GGGGHHHHHHHH--------TTTHHHH--------------GGG------TTS-HHHHHHHHHHHHHHHHHHHH--S--PSP-----S-TTSHHHHHHHHHHHHHHHHHHHHTT-S-TTSB-S-HHHHHHHHHHSGGGSTTSS-SS-SSSHHHHHHTTSSTTTHHHHH----SSS------SSHHHHHHHTS-TTSTTHHHHHHHHHHHHHTT--THHHHHHHHHHHHHHHHHHHHHHHHTT-HHHHHHHGGGS--HHHHHHHHHHHHHHHSBSBSHHHHHHHHHHS-TTTT-HHHHHHHHHHHHHHHHHTTTT----------S--------S--

InterPro domains:
  IPR005553 Cytoadherence-linked asexual protein [PF03805] (56-1351)